Protein 6C2U (pdb70)

Secondary structure (DSSP, 8-state):
--EEEEEE--TT--SHHHHHHHHHHHHH-TTSEEEEESSHHHHHHHHHHHHHHT-SEEEEES-SSSGGGHHHHHHHHHHHHHT-EEEEE--SSSHHHHHHHHHHHHHHHH-SS--

Nearest PDB structures (foldseek):
  6c2v-assembly1_A  TM=7.801E-01  e=5.031E-16  synthetic construct
  2xwp-assembly1_A  TM=4.514E-01  e=2.045E-01  Salmonella enterica subsp. enterica serovar Typhimurium
  8fvd-assembly1_A-2  TM=4.768E-01  e=1.311E+00  Escherichia coli
  8fve-assembly1_A  TM=5.517E-01  e=2.828E+00  Escherichia coli
  8fve-assembly1_B-2  TM=4.401E-01  e=1.694E+00  Escherichia coli

Sequence (115 aa):
MRVIVVIVGPSGAGKTTLDELARKAKEEVPDAEIRTVTTKEDAKRVAEEAERRNADIVVIVGPSGSGKSTLAKIVKKIIARAGAKTIEVTTEEELRKAVAKARGSWSLEHHHHHHMRVIVVIVGPSGAGKTTLDELARKAKEEVPDAEIRTVTTKEDAKRVAEEAERRNADIVVIVGPSGSGKSTLAKIVKKIIARAGAKTIEVTTEEELRKAVAKARGSWSLEHHHHHHMRVIVVIVGPSGAGKTTLDELARKAKEEVPDAEIRTVTTKEDAKRVAEEAERRNADIVVIVGPSGSGKSTLAKIVKKIIARAGAKTIEVTTEEELRKAVAKARGSWSLEHHHHHHMRVIVVIVGPSGAGKTTLDELARKAKEEVPDAEIRTVTTKEDAKRVAEEAERRNADIVVIVGPSGSGKSTLAKIVKKIIARAGAKTIEVTTEEELRKAVAKARGSWSLEHHHHHHMRVIVVIVGPSGAGKTTLDELARKAKEEVPDAEIRTVTTKEDAKRVAEEAERRNADIVVIVGPSGSGKSTLAKIVKKIIARAGAKTIEVTTEEELRKAVAKARGSWSLEHHHHHHMRVIVVIVGPSGAGKTTLDELARKAKEEVPDAEIRTVTTKEDAKRVAEEAERRNADIVVIVGPSGSGKSTLAKIVKKIIARAGAKTIEVTTEEELRKAVAKARGSWSLEHHHHHHMRVIVVIVGPSGAGKTTLDELARKAKEEVPDAEIRTVTTKEDAKRVAEEAERRNADIVVIVGPSGSGKSTLAKIVKKIIARAGAKTIEVTTEEELRKAVAKARGSWSLEHHHHHHMRVIVVIVGPSGAGKTTLDELARKAKEEVPDAEIRTVTTKEDAKRVAEEAERRNADIVVIVGPSGSGKSTLAKIVKKIIARAGAKTIEVTTEEELRKAVAKARGSWSLEHHHHHHMRVIVVIVGPSGAGKTTLDELARKAKEEVPDAEIRTVTTKEDAKRVAEEAERRNADIVVIVGPSGSGKSTLAKIVKKIIARAGAKTIEVTTEEELRKAVAKARGSWSLEHHHHHHMRVIVVIVGPSGAGKTTLDELARKAKEEVPDAEIRTVTTKEDAKRVAEEAERRNADIVVIVGPSGSGKSTLAKIVKKIIARAGAKTIEVTTEEELRKAVAKARGSWSLEHHHHHHMRVIVVIVGPSGAGKTTLDELARKAKEEVPDAEIRTVTTKEDAKRVAEEAERRNADIVVIVGPSGSGKSTLAKIVKKIIARAGAKTIEVTTEEELRKAVAKARGSWSLEHHHHHHMRVIVVIVGPSGAGKTTLDELARKAKEEVPDAEIRTVTTKEDAKRVAEEAERRNADIVVIVGPSGSGKSTLAKIVKKIIARAGAKTIEVTTEEELRKAVAKARGSWSLEHHHHHHMRVIVVIVGPSGAGKTTLDELARKAKEEVPDAEIRTVTTKEDAKRVAEEAERRNADIVVIVGPSGSGKSTLAKIVKKIIARAGAKTIEVTTEEELRKAVAKARGSWSLEHHHHHHMRVIVVIVGPSGAGKTTLDELARKAKEEVPDAEIRTVTTKEDAKRVAEEAERRNADIVVIVGPSGSGKSTLAKIVKKIIARAGAKTIEVTTEEELRKAVAKARGSWSLEHHHHHHMRVIVVIVGPSGAGKTTLDELARKAKEEVPDAEIRTVTTKEDAKRVAEEAERRNADIVVIVGPSGSGKSTLAKIVKKIIARAGAKTIEVTTEEELRKAVAKARGSWSLEHHHHHHMRVIVVIVGPSGAGKTTLDELARKAKEEVPDAEIRTVTTKEDAKRVAEEAERRNADIVVIVGPSGSGKSTLAKIVKKIIARAGAKTIEVTTEEELRKAVAKARGSWSLEHHHHHHMRVIVVIVGPSGAGKTTLDELARKAKEEVPDAEIRTVTTKEDAKRVAEEAERRNADIVVIVGPSGSGKSTLAKIVKKIIARAGAKTIEVTTEEELRKAVAKARGSWSLEHHHHHHMRVIVVIVGPSGAGKTTLDELARKAKEEVPDAEIRTVTTKEDAKRVAEEAERRNADIVVIVGPSGSGKSTLAKIVKKIIARAGAKTIEVTTEEELRKAVAKARGSWSLEHHHHHHMRVIVVIVGPSGAGKTTLDELARKAKEEVPDAEIRTVTTKEDAKRVAEEAERRNADIVVIVGPSGSGKSTLAKIVKKIIARAGAKTIEVTTEEELRKAVAKARGSWSLEHHHHHHMRVIVVIVGPSGAGKTTLDELARKAKEEVPDAEIRTVTTKEDAKRVAEEAERRNADIVVIVGPSGSGKSTLAKIVKKIIARAGAKTIEVTTEEELRKAVAKARGSWSLEHHHHHH

Foldseek 3Di:
DAEAEEEQQELPDDPVRQVVVQVVVCVLPVRYHYYYDPDLVSLVVVLVVCLVVPHLFYEYEDDPDPPRCNSVVSSCVSVVVSVHHYYYCDDPPCNNVSVVCRVVVSVQVVVVVHD

Radius of gyration: 13.37 Å; Cα contacts (8 Å, |Δi|>4): 188; chains: 1; bounding box: 47×24×28 Å

Structure (mmCIF, N/CA/C/O backbone):
data_6C2U
#
_entry.id   6C2U
#
loop_
_atom_site.group_PDB
_atom_site.id
_atom_site.type_symbol
_atom_site.label_atom_id
_atom_site.label_alt_id
_atom_site.label_comp_id
_atom_site.label_asym_id
_atom_site.label_entity_id
_atom_site.label_seq_id
_atom_site.pdbx_PDB_ins_code
_atom_site.Cartn_x
_atom_site.Cartn_y
_atom_site.Cartn_z
_atom_site.occupancy
_atom_site.B_iso_or_equiv
_atom_site.auth_seq_id
_atom_site.auth_comp_id
_atom_site.auth_asym_id
_atom_site.auth_atom_id
_atom_site.pdbx_PDB_model_num
ATOM 1 N N . MET A 1 1 ? 1.004 -0.664 0.337 1.00 0.00 1 MET A N 1
ATOM 2 C CA . MET A 1 1 ? 1.756 -0.597 -0.949 1.00 0.00 1 MET A CA 1
ATOM 3 C C . MET A 1 1 ? 3.219 -1.005 -0.752 1.00 0.00 1 MET A C 1
ATOM 4 O O . MET A 1 1 ? 3.756 -0.859 0.344 1.00 0.00 1 MET A O 1
ATOM 20 N N . ARG A 1 2 ? 3.875 -1.551 -1.787 1.00 0.00 2 ARG A N 1
ATOM 21 C CA . ARG A 1 2 ? 5.251 -2.081 -1.703 1.00 0.00 2 ARG A CA 1
ATOM 22 C C . ARG A 1 2 ? 6.349 -1.009 -1.748 1.00 0.00 2 ARG A C 1
ATOM 23 O O . ARG A 1 2 ? 6.343 -0.133 -2.618 1.00 0.00 2 ARG A O 1
ATOM 44 N N . VAL A 1 3 ? 7.327 -1.137 -0.850 1.00 0.00 3 VAL A N 1
ATOM 45 C CA . VAL A 1 3 ? 8.396 -0.140 -0.619 1.00 0.00 3 VAL A CA 1
ATOM 46 C C . VAL A 1 3 ? 9.776 -0.806 -0.641 1.00 0.00 3 VAL A C 1
ATOM 47 O O . VAL A 1 3 ? 9.988 -1.835 0.011 1.00 0.00 3 VAL A O 1
ATOM 60 N N . ILE A 1 4 ? 10.724 -0.240 -1.399 1.00 0.00 4 ILE A N 1
ATOM 61 C CA . ILE A 1 4 ? 12.079 -0.787 -1.582 1.00 0.00 4 ILE A CA 1
ATOM 62 C C . ILE A 1 4 ? 13.121 0.330 -1.497 1.00 0.00 4 ILE A C 1
ATOM 63 O O . ILE A 1 4 ? 12.999 1.375 -2.129 1.00 0.00 4 ILE A O 1
ATOM 79 N N . VAL A 1 5 ? 14.156 0.090 -0.702 1.00 0.00 5 VAL A N 1
ATOM 80 C CA . VAL A 1 5 ? 15.283 1.004 -0.458 1.00 0.00 5 VAL A CA 1
ATOM 81 C C . VAL A 1 5 ? 16.536 0.508 -1.177 1.00 0.00 5 VAL A C 1
ATOM 82 O O . VAL A 1 5 ? 16.828 -0.686 -1.133 1.00 0.00 5 VAL A O 1
ATOM 95 N N . VAL A 1 6 ? 17.316 1.404 -1.792 1.00 0.00 6 VAL A N 1
ATOM 96 C CA . VAL A 1 6 ? 18.518 1.004 -2.556 1.00 0.00 6 VAL A CA 1
ATOM 97 C C . VAL A 1 6 ? 19.742 1.834 -2.180 1.00 0.00 6 VAL A C 1
ATOM 98 O O . VAL A 1 6 ? 19.813 3.022 -2.481 1.00 0.00 6 VAL A O 1
ATOM 111 N N . ILE A 1 7 ? 20.712 1.213 -1.512 1.00 0.00 7 ILE A N 1
ATOM 112 C CA . ILE A 1 7 ? 21.958 1.866 -1.095 1.00 0.00 7 ILE A CA 1
ATOM 113 C C . ILE A 1 7 ? 22.936 2.014 -2.262 1.00 0.00 7 ILE A C 1
ATOM 114 O O . ILE A 1 7 ? 23.271 1.041 -2.949 1.00 0.00 7 ILE A O 1
ATOM 130 N N . VAL A 1 8 ? 23.450 3.242 -2.405 1.00 0.00 8 VAL A N 1
ATOM 131 C CA . VAL A 1 8 ? 24.568 3.604 -3.290 1.00 0.00 8 VAL A CA 1
ATOM 132 C C . VAL A 1 8 ? 25.877 3.275 -2.562 1.00 0.00 8 VAL A C 1
ATOM 133 O O . VAL A 1 8 ? 26.493 4.120 -1.909 1.00 0.00 8 VAL A O 1
ATOM 146 N N . GLY A 1 9 ? 26.264 1.998 -2.621 1.00 0.00 9 GLY A N 1
ATOM 147 C CA . GLY A 1 9 ? 27.523 1.483 -2.093 1.00 0.00 9 GLY A CA 1
ATOM 148 C C . GLY A 1 9 ? 28.741 2.136 -2.758 1.00 0.00 9 GLY A C 1
ATOM 149 O O . GLY A 1 9 ? 28.737 2.355 -3.976 1.00 0.00 9 GLY A O 1
ATOM 153 N N . PRO A 1 10 ? 29.790 2.439 -1.981 1.00 0.00 10 PRO A N 1
ATOM 154 C CA . PRO A 1 10 ? 30.973 3.091 -2.505 1.00 0.00 10 PRO A CA 1
ATOM 155 C C . PRO A 1 10 ? 31.823 2.168 -3.392 1.00 0.00 10 PRO A C 1
ATOM 156 O O . PRO A 1 10 ? 31.762 0.941 -3.310 1.00 0.00 10 PRO A O 1
ATOM 167 N N . SER A 1 11 ? 32.688 2.778 -4.197 1.00 0.00 11 SER A N 1
ATOM 168 C CA . SER A 1 11 ? 33.664 2.094 -5.068 1.00 0.00 11 SER A CA 1
ATOM 169 C C . SER A 1 11 ? 34.729 1.281 -4.303 1.00 0.00 11 SER A C 1
ATOM 170 O O . SER A 1 11 ? 35.328 0.359 -4.864 1.00 0.00 11 SER A O 1
ATOM 178 N N . GLY A 1 12 ? 34.950 1.603 -3.022 1.00 0.00 12 GLY A N 1
ATOM 179 C CA . GLY A 1 12 ? 35.852 0.900 -2.093 1.00 0.00 12 GLY A CA 1
ATOM 180 C C . GLY A 1 12 ? 35.133 -0.005 -1.082 1.00 0.00 12 GLY A C 1
ATOM 181 O O . GLY A 1 12 ? 35.742 -0.408 -0.090 1.00 0.00 12 GLY A O 1
ATOM 185 N N . ALA A 1 13 ? 33.847 -0.301 -1.306 1.00 0.00 13 ALA A N 1
ATOM 186 C CA . ALA A 1 13 ? 33.051 -1.246 -0.517 1.00 0.00 13 ALA A CA 1
ATOM 187 C C . ALA A 1 13 ? 33.492 -2.717 -0.681 1.00 0.00 13 ALA A C 1
ATOM 188 O O . ALA A 1 13 ? 34.500 -3.023 -1.322 1.00 0.00 13 ALA A O 1
ATOM 195 N N . GLY A 1 14 ? 32.684 -3.641 -0.148 1.00 0.00 14 GLY A N 1
ATOM 196 C CA . GLY A 1 14 ? 32.873 -5.075 -0.415 1.00 0.00 14 GLY A CA 1
ATOM 197 C C . GLY A 1 14 ? 31.647 -5.915 -0.082 1.00 0.00 14 GLY A C 1
ATOM 198 O O . GLY A 1 14 ? 30.963 -6.432 -0.968 1.00 0.00 14 GLY A O 1
ATOM 202 N N . LYS A 1 15 ? 31.352 -5.986 1.215 1.00 0.00 15 LYS A N 1
ATOM 203 C CA . LYS A 1 15 ? 30.137 -6.592 1.780 1.00 0.00 15 LYS A CA 1
ATOM 204 C C . LYS A 1 15 ? 29.748 -5.883 3.069 1.00 0.00 15 LYS A C 1
ATOM 205 O O . LYS A 1 15 ? 28.628 -5.404 3.178 1.00 0.00 15 LYS A O 1
ATOM 224 N N . THR A 1 16 ? 30.691 -5.733 3.996 1.00 0.00 16 THR A N 1
ATOM 225 C CA . THR A 1 16 ? 30.473 -5.108 5.313 1.00 0.00 16 THR A CA 1
ATOM 226 C C . THR A 1 16 ? 29.981 -3.669 5.224 1.00 0.00 16 THR A C 1
ATOM 227 O O . THR A 1 16 ? 29.066 -3.297 5.956 1.00 0.00 16 THR A O 1
ATOM 238 N N . THR A 1 17 ? 30.518 -2.864 4.307 1.00 0.00 17 THR A N 1
ATOM 239 C CA . THR A 1 17 ? 30.089 -1.473 4.095 1.00 0.00 17 THR A CA 1
ATOM 240 C C . THR A 1 17 ? 28.643 -1.415 3.604 1.00 0.00 17 THR A C 1
ATOM 241 O O . THR A 1 17 ? 27.789 -0.765 4.213 1.00 0.00 17 THR A O 1
ATOM 252 N N . LEU A 1 18 ? 28.363 -2.154 2.527 1.00 0.00 18 LEU A N 1
ATOM 253 C CA . LEU A 1 18 ? 27.044 -2.267 1.923 1.00 0.00 18 LEU A CA 1
ATOM 254 C C . LEU A 1 18 ? 26.016 -2.761 2.954 1.00 0.00 18 LEU A C 1
ATOM 255 O O . LEU A 1 18 ? 24.926 -2.206 3.068 1.00 0.00 18 LEU A O 1
ATOM 271 N N . ASP A 1 19 ? 26.399 -3.776 3.734 1.00 0.00 19 ASP A N 1
ATOM 272 C CA . ASP A 1 19 ? 25.580 -4.369 4.792 1.00 0.00 19 ASP A CA 1
ATOM 273 C C . ASP A 1 19 ? 25.274 -3.356 5.890 1.00 0.00 19 ASP A C 1
ATOM 274 O O . ASP A 1 19 ? 24.116 -3.176 6.231 1.00 0.00 19 ASP A O 1
ATOM 283 N N . GLU A 1 20 ? 26.277 -2.657 6.417 1.00 0.00 20 GLU A N 1
ATOM 284 C CA . GLU A 1 20 ? 26.061 -1.632 7.439 1.00 0.00 20 GLU A CA 1
ATOM 285 C C . GLU A 1 20 ? 25.106 -0.519 6.965 1.00 0.00 20 GLU A C 1
ATOM 286 O O . GLU A 1 20 ? 24.166 -0.168 7.685 1.00 0.00 20 GLU A O 1
ATOM 298 N N . LEU A 1 21 ? 25.294 -0.000 5.745 1.00 0.00 21 LEU A N 1
ATOM 299 C CA . LEU A 1 21 ? 24.358 0.968 5.156 1.00 0.00 21 LEU A CA 1
ATOM 300 C C . LEU A 1 21 ? 22.934 0.383 5.016 1.00 0.00 21 LEU A C 1
ATOM 301 O O . LEU A 1 21 ? 21.955 1.050 5.367 1.00 0.00 21 LEU A O 1
ATOM 317 N N . ALA A 1 22 ? 22.809 -0.875 4.573 1.00 0.00 22 ALA A N 1
ATOM 318 C CA . ALA A 1 22 ? 21.530 -1.583 4.511 1.00 0.00 22 ALA A CA 1
ATOM 319 C C . ALA A 1 22 ? 20.877 -1.761 5.899 1.00 0.00 22 ALA A C 1
ATOM 320 O O . ALA A 1 22 ? 19.678 -1.538 6.055 1.00 0.00 22 ALA A O 1
ATOM 327 N N . ARG A 1 23 ? 21.655 -2.113 6.935 1.00 0.00 23 ARG A N 1
ATOM 328 C CA . ARG A 1 23 ? 21.202 -2.301 8.329 1.00 0.00 23 ARG A CA 1
ATOM 329 C C . ARG A 1 23 ? 20.636 -1.003 8.903 1.00 0.00 23 ARG A C 1
ATOM 330 O O . ARG A 1 23 ? 19.543 -1.015 9.468 1.00 0.00 23 ARG A O 1
ATOM 351 N N . LYS A 1 24 ? 21.336 0.118 8.680 1.00 0.00 24 LYS A N 1
ATOM 352 C CA . LYS A 1 24 ? 20.879 1.470 9.044 1.00 0.00 24 LYS A CA 1
ATOM 353 C C . LYS A 1 24 ? 19.560 1.816 8.349 1.00 0.00 24 LYS A C 1
ATOM 354 O O . LYS A 1 24 ? 18.563 2.096 9.018 1.00 0.00 24 LYS A O 1
ATOM 373 N N . ALA A 1 25 ? 19.512 1.688 7.020 1.00 0.00 25 ALA A N 1
ATOM 374 C CA . ALA A 1 25 ? 18.261 1.870 6.277 1.00 0.00 25 ALA A CA 1
ATOM 375 C C . ALA A 1 25 ? 17.123 1.004 6.840 1.00 0.00 25 ALA A C 1
ATOM 376 O O . ALA A 1 25 ? 16.040 1.525 7.063 1.00 0.00 25 ALA A O 1
ATOM 383 N N . LYS A 1 26 ? 17.339 -0.277 7.160 1.00 0.00 26 LYS A N 1
ATOM 384 C CA . LYS A 1 26 ? 16.266 -1.137 7.678 1.00 0.00 26 LYS A CA 1
ATOM 385 C C . LYS A 1 26 ? 15.808 -0.739 9.075 1.00 0.00 26 LYS A C 1
ATOM 386 O O . LYS A 1 26 ? 14.618 -0.802 9.350 1.00 0.00 26 LYS A O 1
ATOM 405 N N . GLU A 1 27 ? 16.703 -0.267 9.938 1.00 0.00 27 GLU A N 1
ATOM 406 C CA . GLU A 1 27 ? 16.314 0.333 11.216 1.00 0.00 27 GLU A CA 1
ATOM 407 C C . GLU A 1 27 ? 15.428 1.580 11.020 1.00 0.00 27 GLU A C 1
ATOM 408 O O . GLU A 1 27 ? 14.479 1.785 11.780 1.00 0.00 27 GLU A O 1
ATOM 420 N N . GLU A 1 28 ? 15.706 2.404 9.998 1.00 0.00 28 GLU A N 1
ATOM 421 C CA . GLU A 1 28 ? 14.899 3.613 9.728 1.00 0.00 28 GLU A CA 1
ATOM 422 C C . GLU A 1 28 ? 13.605 3.333 9.002 1.00 0.00 28 GLU A C 1
ATOM 423 O O . GLU A 1 28 ? 12.615 4.042 9.220 1.00 0.00 28 GLU A O 1
ATOM 435 N N . VAL A 1 29 ? 13.622 2.313 8.145 1.00 0.00 29 VAL A N 1
ATOM 436 C CA . VAL A 1 29 ? 12.505 1.993 7.258 1.00 0.00 29 VAL A CA 1
ATOM 437 C C . VAL A 1 29 ? 12.221 0.481 7.186 1.00 0.00 29 VAL A C 1
ATOM 438 O O . VAL A 1 29 ? 12.330 -0.138 6.123 1.00 0.00 29 VAL A O 1
ATOM 451 N N . PRO A 1 30 ? 11.842 -0.143 8.317 1.00 0.00 30 PRO A N 1
ATOM 452 C CA . PRO A 1 30 ? 11.613 -1.585 8.453 1.00 0.00 30 PRO A CA 1
ATOM 453 C C . PRO A 1 30 ? 10.397 -2.131 7.692 1.00 0.00 30 PRO A C 1
ATOM 454 O O . PRO A 1 30 ? 10.157 -3.339 7.674 1.00 0.00 30 PRO A O 1
ATOM 465 N N . ASP A 1 31 ? 9.640 -1.246 7.048 1.00 0.00 31 ASP A N 1
ATOM 466 C CA . ASP A 1 31 ? 8.500 -1.571 6.194 1.00 0.00 31 ASP A CA 1
ATOM 467 C C . ASP A 1 31 ? 8.928 -1.801 4.730 1.00 0.00 31 ASP A C 1
ATOM 468 O O . ASP A 1 31 ? 8.104 -2.195 3.902 1.00 0.00 31 ASP A O 1
ATOM 477 N N . ALA A 1 32 ? 10.214 -1.581 4.414 1.00 0.00 32 ALA A N 1
ATOM 478 C CA . ALA A 1 32 ? 10.753 -1.673 3.055 1.00 0.00 32 ALA A CA 1
ATOM 479 C C . ALA A 1 32 ? 11.850 -2.746 2.897 1.00 0.00 32 ALA A C 1
ATOM 480 O O . ALA A 1 32 ? 12.562 -3.073 3.855 1.00 0.00 32 ALA A O 1
ATOM 487 N N . GLU A 1 33 ? 12.002 -3.302 1.689 1.00 0.00 33 GLU A N 1
ATOM 488 C CA . GLU A 1 33 ? 13.135 -4.201 1.385 1.00 0.00 33 GLU A CA 1
ATOM 489 C C . GLU A 1 33 ? 14.390 -3.386 1.096 1.00 0.00 33 GLU A C 1
ATOM 490 O O . GLU A 1 33 ? 14.377 -2.538 0.208 1.00 0.00 33 GLU A O 1
ATOM 502 N N . ILE A 1 34 ? 15.487 -3.655 1.795 1.00 0.00 34 ILE A N 1
ATOM 503 C CA . ILE A 1 34 ? 16.737 -2.930 1.601 1.00 0.00 34 ILE A CA 1
ATOM 504 C C . ILE A 1 34 ? 17.709 -3.711 0.730 1.00 0.00 34 ILE A C 1
ATOM 505 O O . ILE A 1 34 ? 17.997 -4.885 0.993 1.00 0.00 34 ILE A O 1
ATOM 521 N N . ARG A 1 35 ? 18.221 -3.043 -0.307 1.00 0.00 35 ARG A N 1
ATOM 522 C CA . ARG A 1 35 ? 19.114 -3.592 -1.324 1.00 0.00 35 ARG A CA 1
ATOM 523 C C . ARG A 1 35 ? 20.401 -2.750 -1.407 1.00 0.00 35 ARG A C 1
ATOM 524 O O . ARG A 1 35 ? 20.426 -1.612 -0.934 1.00 0.00 35 ARG A O 1
ATOM 545 N N . THR A 1 36 ? 21.448 -3.255 -2.065 1.00 0.00 36 THR A N 1
ATOM 546 C CA . THR A 1 36 ? 22.757 -2.562 -2.219 1.00 0.00 36 THR A CA 1
ATOM 547 C C . THR A 1 36 ? 23.304 -2.673 -3.649 1.00 0.00 36 THR A C 1
ATOM 548 O O . THR A 1 36 ? 23.117 -3.687 -4.325 1.00 0.00 36 THR A O 1
ATOM 559 N N . VAL A 1 37 ? 23.986 -1.620 -4.112 1.00 0.00 37 VAL A N 1
ATOM 560 C CA . VAL A 1 37 ? 24.560 -1.499 -5.458 1.00 0.00 37 VAL A CA 1
ATOM 561 C C . VAL A 1 37 ? 25.869 -0.724 -5.384 1.00 0.00 37 VAL A C 1
ATOM 562 O O . VAL A 1 37 ? 25.925 0.300 -4.719 1.00 0.00 37 VAL A O 1
ATOM 575 N N . THR A 1 38 ? 26.883 -1.143 -6.134 1.00 0.00 38 THR A N 1
ATOM 576 C CA . THR A 1 38 ? 28.184 -0.445 -6.241 1.00 0.00 38 THR A CA 1
ATOM 577 C C . THR A 1 38 ? 28.555 -0.098 -7.680 1.00 0.00 38 THR A C 1
ATOM 578 O O . THR A 1 38 ? 29.590 0.522 -7.934 1.00 0.00 38 THR A O 1
ATOM 589 N N . THR A 1 39 ? 27.703 -0.476 -8.630 1.00 0.00 39 THR A N 1
ATOM 590 C CA . THR A 1 39 ? 27.972 -0.419 -10.078 1.00 0.00 39 THR A CA 1
ATOM 591 C C . THR A 1 39 ? 26.683 -0.364 -10.910 1.00 0.00 39 THR A C 1
ATOM 592 O O . THR A 1 39 ? 25.618 -0.785 -10.456 1.00 0.00 39 THR A O 1
ATOM 603 N N . LYS A 1 40 ? 26.780 0.096 -12.165 1.00 0.00 40 LYS A N 1
ATOM 604 C CA . LYS A 1 40 ? 25.678 0.149 -13.161 1.00 0.00 40 LYS A CA 1
ATOM 605 C C . LYS A 1 40 ? 24.909 -1.167 -13.320 1.00 0.00 40 LYS A C 1
ATOM 606 O O . LYS A 1 40 ? 23.689 -1.190 -13.508 1.00 0.00 40 LYS A O 1
ATOM 625 N N . GLU A 1 41 ? 25.633 -2.269 -13.213 1.00 0.00 41 GLU A N 1
ATOM 626 C CA . GLU A 1 41 ? 25.096 -3.623 -13.270 1.00 0.00 41 GLU A CA 1
ATOM 627 C C . GLU A 1 41 ? 24.223 -3.978 -12.060 1.00 0.00 41 GLU A C 1
ATOM 628 O O . GLU A 1 41 ? 23.108 -4.450 -12.255 1.00 0.00 41 GLU A O 1
ATOM 640 N N . ASP A 1 42 ? 24.657 -3.709 -10.822 1.00 0.00 42 ASP A N 1
ATOM 641 C CA . ASP A 1 42 ? 23.854 -3.942 -9.633 1.00 0.00 42 ASP A CA 1
ATOM 642 C C . ASP A 1 42 ? 22.667 -2.961 -9.609 1.00 0.00 42 ASP A C 1
ATOM 643 O O . ASP A 1 42 ? 21.573 -3.335 -9.193 1.00 0.00 42 ASP A O 1
ATOM 652 N N . ALA A 1 43 ? 22.842 -1.744 -10.139 1.00 0.00 43 ALA A N 1
ATOM 653 C CA . ALA A 1 43 ? 21.784 -0.747 -10.298 1.00 0.00 43 ALA A CA 1
ATOM 654 C C . ALA A 1 43 ? 20.635 -1.300 -11.148 1.00 0.00 43 ALA A C 1
ATOM 655 O O . ALA A 1 43 ? 19.501 -1.406 -10.665 1.00 0.00 43 ALA A O 1
ATOM 662 N N . LYS A 1 44 ? 20.933 -1.726 -12.387 1.00 0.00 44 LYS A N 1
ATOM 663 C CA . LYS A 1 44 ? 19.956 -2.412 -13.213 1.00 0.00 44 LYS A CA 1
ATOM 664 C C . LYS A 1 44 ? 19.390 -3.655 -12.537 1.00 0.00 44 LYS A C 1
ATOM 665 O O . LYS A 1 44 ? 18.171 -3.698 -12.431 1.00 0.00 44 LYS A O 1
ATOM 684 N N . ARG A 1 45 ? 20.206 -4.593 -12.022 1.00 0.00 45 ARG A N 1
ATOM 685 C CA . ARG A 1 45 ? 19.724 -5.810 -11.349 1.00 0.00 45 ARG A CA 1
ATOM 686 C C . ARG A 1 45 ? 18.709 -5.515 -10.259 1.00 0.00 45 ARG A C 1
ATOM 687 O O . ARG A 1 45 ? 17.604 -6.040 -10.311 1.00 0.00 45 ARG A O 1
ATOM 708 N N . VAL A 1 46 ? 19.060 -4.662 -9.295 1.00 0.00 46 VAL A N 1
ATOM 709 C CA . VAL A 1 46 ? 18.170 -4.267 -8.194 1.00 0.00 46 VAL A CA 1
ATOM 710 C C . VAL A 1 46 ? 16.894 -3.625 -8.726 1.00 0.00 46 VAL A C 1
ATOM 711 O O . VAL A 1 46 ? 15.817 -3.925 -8.214 1.00 0.00 46 VAL A O 1
ATOM 724 N N . ALA A 1 47 ? 16.978 -2.780 -9.755 1.00 0.00 47 ALA A N 1
ATOM 725 C CA . ALA A 1 47 ? 15.782 -2.165 -10.297 1.00 0.00 47 ALA A CA 1
ATOM 726 C C . ALA A 1 47 ? 14.878 -3.159 -11.029 1.00 0.00 47 ALA A C 1
ATOM 727 O O . ALA A 1 47 ? 13.720 -3.338 -10.663 1.00 0.00 47 ALA A O 1
ATOM 734 N N . GLU A 1 48 ? 15.400 -3.867 -12.022 1.00 0.00 48 GLU A N 1
ATOM 735 C CA . GLU A 1 48 ? 14.627 -4.918 -12.707 1.00 0.00 48 GLU A CA 1
ATOM 736 C C . GLU A 1 48 ? 14.104 -6.035 -11.760 1.00 0.00 48 GLU A C 1
ATOM 737 O O . GLU A 1 48 ? 13.083 -6.657 -12.046 1.00 0.00 48 GLU A O 1
ATOM 749 N N . GLU A 1 49 ? 14.753 -6.266 -10.618 1.00 0.00 49 GLU A N 1
ATOM 750 C CA . GLU A 1 49 ? 14.274 -7.131 -9.525 1.00 0.00 49 GLU A CA 1
ATOM 751 C C . GLU A 1 49 ? 13.084 -6.517 -8.769 1.00 0.00 49 GLU A C 1
ATOM 752 O O . GLU A 1 49 ? 12.080 -7.197 -8.522 1.00 0.00 49 GLU A O 1
ATOM 764 N N . ALA A 1 50 ? 13.170 -5.231 -8.420 1.00 0.00 50 ALA A N 1
ATOM 765 C CA . ALA A 1 50 ? 12.076 -4.463 -7.832 1.00 0.00 50 ALA A CA 1
ATOM 766 C C . ALA A 1 50 ? 10.854 -4.370 -8.765 1.00 0.00 50 ALA A C 1
ATOM 767 O O . ALA A 1 50 ? 9.724 -4.339 -8.280 1.00 0.00 50 ALA A O 1
ATOM 774 N N . GLU A 1 51 ? 11.048 -4.406 -10.089 1.00 0.00 51 GLU A N 1
ATOM 775 C CA . GLU A 1 51 ? 9.916 -4.532 -11.011 1.00 0.00 51 GLU A CA 1
ATOM 776 C C . GLU A 1 51 ? 9.178 -5.872 -10.823 1.00 0.00 51 GLU A C 1
ATOM 777 O O . GLU A 1 51 ? 7.944 -5.894 -10.822 1.00 0.00 51 GLU A O 1
ATOM 789 N N . ARG A 1 52 ? 9.908 -6.986 -10.633 1.00 0.00 52 ARG A N 1
ATOM 790 C CA . ARG A 1 52 ? 9.319 -8.347 -10.595 1.00 0.00 52 ARG A CA 1
ATOM 791 C C . ARG A 1 52 ? 8.376 -8.531 -9.403 1.00 0.00 52 ARG A C 1
ATOM 792 O O . ARG A 1 52 ? 7.273 -9.059 -9.543 1.00 0.00 52 ARG A O 1
ATOM 813 N N . ARG A 1 53 ? 8.818 -8.052 -8.235 1.00 0.00 53 ARG A N 1
ATOM 814 C CA . ARG A 1 53 ? 8.048 -8.008 -6.975 1.00 0.00 53 ARG A CA 1
ATOM 815 C C . ARG A 1 53 ? 7.090 -6.823 -6.863 1.00 0.00 53 ARG A C 1
ATOM 816 O O . ARG A 1 53 ? 6.250 -6.821 -5.971 1.00 0.00 53 ARG A O 1
ATOM 837 N N . ASN A 1 54 ? 7.175 -5.855 -7.779 1.00 0.00 54 ASN A N 1
ATOM 838 C CA . ASN A 1 54 ? 6.283 -4.700 -7.893 1.00 0.00 54 ASN A CA 1
ATOM 839 C C . ASN A 1 54 ? 6.484 -3.662 -6.771 1.00 0.00 54 ASN A C 1
ATOM 840 O O . ASN A 1 54 ? 5.661 -3.500 -5.870 1.00 0.00 54 ASN A O 1
ATOM 851 N N . ALA A 1 55 ? 7.612 -2.961 -6.815 1.00 0.00 55 ALA A N 1
ATOM 852 C CA . ALA A 1 55 ? 7.909 -1.869 -5.901 1.00 0.00 55 ALA A CA 1
ATOM 853 C C . ALA A 1 55 ? 7.066 -0.650 -6.268 1.00 0.00 55 ALA A C 1
ATOM 854 O O . ALA A 1 55 ? 7.384 0.076 -7.210 1.00 0.00 55 ALA A O 1
ATOM 861 N N . ASP A 1 56 ? 5.965 -0.450 -5.545 1.00 0.00 56 ASP A N 1
ATOM 862 C CA . ASP A 1 56 ? 5.114 0.724 -5.731 1.00 0.00 56 ASP A CA 1
ATOM 863 C C . ASP A 1 56 ? 5.887 2.036 -5.503 1.00 0.00 56 ASP A C 1
ATOM 864 O O . ASP A 1 56 ? 5.612 3.053 -6.148 1.00 0.00 56 ASP A O 1
ATOM 873 N N . ILE A 1 57 ? 6.879 1.984 -4.611 1.00 0.00 57 ILE A N 1
ATOM 874 C CA . ILE A 1 57 ? 7.753 3.104 -4.267 1.00 0.00 57 ILE A CA 1
ATOM 875 C C . ILE A 1 57 ? 9.183 2.631 -4.010 1.00 0.00 57 ILE A C 1
ATOM 876 O O . ILE A 1 57 ? 9.421 1.702 -3.235 1.00 0.00 57 ILE A O 1
ATOM 892 N N . VAL A 1 58 ? 10.137 3.301 -4.652 1.00 0.00 58 VAL A N 1
ATOM 893 C CA . VAL A 1 58 ? 11.576 3.040 -4.569 1.00 0.00 58 VAL A CA 1
ATOM 894 C C . VAL A 1 58 ? 12.363 4.271 -4.143 1.00 0.00 58 VAL A C 1
ATOM 895 O O . VAL A 1 58 ? 12.306 5.338 -4.764 1.00 0.00 58 VAL A O 1
ATOM 908 N N . VAL A 1 59 ? 13.122 4.110 -3.061 1.00 0.00 59 VAL A N 1
ATOM 909 C CA . VAL A 1 59 ? 13.847 5.188 -2.390 1.00 0.00 59 VAL A CA 1
ATOM 910 C C . VAL A 1 59 ? 15.344 4.872 -2.354 1.00 0.00 59 VAL A C 1
ATOM 911 O O . VAL A 1 59 ? 15.837 4.011 -1.625 1.00 0.00 59 VAL A O 1
ATOM 924 N N . ILE A 1 60 ? 16.076 5.516 -3.253 1.00 0.00 60 ILE A N 1
ATOM 925 C CA . ILE A 1 60 ? 17.520 5.352 -3.382 1.00 0.00 60 ILE A CA 1
ATOM 926 C C . ILE A 1 60 ? 18.214 6.212 -2.318 1.00 0.00 60 ILE A C 1
ATOM 927 O O . ILE A 1 60 ? 17.812 7.350 -2.068 1.00 0.00 60 ILE A O 1
ATOM 943 N N . VAL A 1 61 ? 19.251 5.656 -1.685 1.00 0.00 61 VAL A N 1
ATOM 944 C CA . VAL A 1 61 ? 19.965 6.235 -0.539 1.00 0.00 61 VAL A CA 1
ATOM 945 C C . VAL A 1 61 ? 21.428 6.460 -0.914 1.00 0.00 61 VAL A C 1
ATOM 946 O O . VAL A 1 61 ? 22.258 5.544 -0.893 1.00 0.00 61 VAL A O 1
ATOM 959 N N . GLY A 1 62 ? 21.708 7.692 -1.323 1.00 0.00 62 GLY A N 1
ATOM 960 C CA . GLY A 1 62 ? 23.007 8.204 -1.740 1.00 0.00 62 GLY A CA 1
ATOM 961 C C . GLY A 1 62 ? 22.878 9.562 -2.443 1.00 0.00 62 GLY A C 1
ATOM 962 O O . GLY A 1 62 ? 21.775 10.107 -2.547 1.00 0.00 62 GLY A O 1
ATOM 966 N N . PRO A 1 63 ? 23.999 10.132 -2.909 1.00 0.00 63 PRO A N 1
ATOM 967 C CA . PRO A 1 63 ? 24.053 11.460 -3.514 1.00 0.00 63 PRO A CA 1
ATOM 968 C C . PRO A 1 63 ? 23.568 11.480 -4.978 1.00 0.00 63 PRO A C 1
ATOM 969 O O . PRO A 1 63 ? 23.450 10.445 -5.638 1.00 0.00 63 PRO A O 1
ATOM 980 N N . SER A 1 64 ? 23.365 12.695 -5.492 1.00 0.00 64 SER A N 1
ATOM 981 C CA . SER A 1 64 ? 23.112 12.998 -6.908 1.00 0.00 64 SER A CA 1
ATOM 982 C C . SER A 1 64 ? 23.865 14.288 -7.268 1.00 0.00 64 SER A C 1
ATOM 983 O O . SER A 1 64 ? 23.279 15.336 -7.544 1.00 0.00 64 SER A O 1
ATOM 991 N N . GLY A 1 65 ? 25.196 14.208 -7.157 1.00 0.00 65 GLY A N 1
ATOM 992 C CA . GLY A 1 65 ? 26.104 15.364 -7.205 1.00 0.00 65 GLY A CA 1
ATOM 993 C C . GLY A 1 65 ? 27.518 15.122 -7.761 1.00 0.00 65 GLY A C 1
ATOM 994 O O . GLY A 1 65 ? 28.284 16.082 -7.883 1.00 0.00 65 GLY A O 1
ATOM 998 N N . SER A 1 66 ? 27.859 13.879 -8.125 1.00 0.00 66 SER A N 1
ATOM 999 C CA . SER A 1 66 ? 29.201 13.475 -8.583 1.00 0.00 66 SER A CA 1
ATOM 1000 C C . SER A 1 66 ? 29.123 12.394 -9.667 1.00 0.00 66 SER A C 1
ATOM 1001 O O . SER A 1 66 ? 28.072 11.784 -9.879 1.00 0.00 66 SER A O 1
ATOM 1009 N N . GLY A 1 67 ? 30.255 12.098 -10.319 1.00 0.00 67 GLY A N 1
ATOM 1010 C CA . GLY A 1 67 ? 30.397 10.967 -11.254 1.00 0.00 67 GLY A CA 1
ATOM 1011 C C . GLY A 1 67 ? 29.942 9.615 -10.688 1.00 0.00 67 GLY A C 1
ATOM 1012 O O . GLY A 1 67 ? 29.422 8.769 -11.414 1.00 0.00 67 GLY A O 1
ATOM 1016 N N . LYS A 1 68 ? 30.095 9.436 -9.367 1.00 0.00 68 LYS A N 1
ATOM 1017 C CA . LYS A 1 68 ? 29.701 8.250 -8.590 1.00 0.00 68 LYS A CA 1
ATOM 1018 C C . LYS A 1 68 ? 28.182 8.037 -8.496 1.00 0.00 68 LYS A C 1
ATOM 1019 O O . LYS A 1 68 ? 27.732 6.919 -8.248 1.00 0.00 68 LYS A O 1
ATOM 1038 N N . SER A 1 69 ? 27.384 9.088 -8.696 1.00 0.00 69 SER A N 1
ATOM 1039 C CA . SER A 1 69 ? 25.919 9.061 -8.579 1.00 0.00 69 SER A CA 1
ATOM 1040 C C . SER A 1 69 ? 25.204 8.346 -9.741 1.00 0.00 69 SER A C 1
ATOM 1041 O O . SER A 1 69 ? 23.983 8.213 -9.722 1.00 0.00 69 SER A O 1
ATOM 1049 N N . THR A 1 70 ? 25.923 7.884 -10.771 1.00 0.00 70 THR A N 1
ATOM 1050 C CA . THR A 1 70 ? 25.355 7.138 -11.913 1.00 0.00 70 THR A CA 1
ATOM 1051 C C . THR A 1 70 ? 24.607 5.869 -11.510 1.00 0.00 70 THR A C 1
ATOM 1052 O O . THR A 1 70 ? 23.590 5.546 -12.121 1.00 0.00 70 THR A O 1
ATOM 1063 N N . LEU A 1 71 ? 25.038 5.190 -10.445 1.00 0.00 71 LEU A N 1
ATOM 1064 C CA . LEU A 1 71 ? 24.359 4.041 -9.826 1.00 0.00 71 LEU A CA 1
ATOM 1065 C C . LEU A 1 71 ? 22.886 4.386 -9.545 1.00 0.00 71 LEU A C 1
ATOM 1066 O O . LEU A 1 71 ? 21.958 3.769 -10.075 1.00 0.00 71 LEU A O 1
ATOM 1082 N N . ALA A 1 72 ? 22.678 5.438 -8.752 1.00 0.00 72 ALA A N 1
ATOM 1083 C CA . ALA A 1 72 ? 21.370 5.935 -8.339 1.00 0.00 72 ALA A CA 1
ATOM 1084 C C . ALA A 1 72 ? 20.509 6.382 -9.525 1.00 0.00 72 ALA A C 1
ATOM 1085 O O . ALA A 1 72 ? 19.336 6.007 -9.629 1.00 0.00 72 ALA A O 1
ATOM 1092 N N . LYS A 1 73 ? 21.120 7.117 -10.458 1.00 0.00 73 LYS A N 1
ATOM 1093 C CA . LYS A 1 73 ? 20.482 7.516 -11.717 1.00 0.00 73 LYS A CA 1
ATOM 1094 C C . LYS A 1 73 ? 20.013 6.308 -12.533 1.00 0.00 73 LYS A C 1
ATOM 1095 O O . LYS A 1 73 ? 18.899 6.345 -13.041 1.00 0.00 73 LYS A O 1
ATOM 1114 N N . ILE A 1 74 ? 20.788 5.221 -12.609 1.00 0.00 74 ILE A N 1
ATOM 1115 C CA . ILE A 1 74 ? 20.400 3.997 -13.342 1.00 0.00 74 ILE A CA 1
ATOM 1116 C C . ILE A 1 74 ? 19.259 3.256 -12.634 1.00 0.00 74 ILE A C 1
ATOM 1117 O O . ILE A 1 74 ? 18.308 2.873 -13.308 1.00 0.00 74 ILE A O 1
ATOM 1133 N N . VAL A 1 75 ? 19.264 3.124 -11.298 1.00 0.00 75 VAL A N 1
ATOM 1134 C CA . VAL A 1 75 ? 18.121 2.512 -10.568 1.00 0.00 75 VAL A CA 1
ATOM 1135 C C . VAL A 1 75 ? 16.829 3.280 -10.845 1.00 0.00 75 VAL A C 1
ATOM 1136 O O . VAL A 1 75 ? 15.836 2.713 -11.324 1.00 0.00 75 VAL A O 1
ATOM 1149 N N . LYS A 1 76 ? 16.875 4.597 -10.615 1.00 0.00 76 LYS A N 1
ATOM 1150 C CA . LYS A 1 76 ? 15.764 5.501 -10.926 1.00 0.00 76 LYS A CA 1
ATOM 1151 C C . LYS A 1 76 ? 15.396 5.437 -12.403 1.00 0.00 76 LYS A C 1
ATOM 1152 O O . LYS A 1 76 ? 14.210 5.465 -12.699 1.00 0.00 76 LYS A O 1
ATOM 1171 N N . LYS A 1 77 ? 16.342 5.266 -13.333 1.00 0.00 77 LYS A N 1
ATOM 1172 C CA . LYS A 1 77 ? 16.010 5.244 -14.772 1.00 0.00 77 LYS A CA 1
ATOM 1173 C C . LYS A 1 77 ? 15.235 3.977 -15.138 1.00 0.00 77 LYS A C 1
ATOM 1174 O O . LYS A 1 77 ? 14.263 4.059 -15.883 1.00 0.00 77 LYS A O 1
ATOM 1193 N N . ILE A 1 78 ? 15.622 2.828 -14.577 1.00 0.00 78 ILE A N 1
ATOM 1194 C CA . ILE A 1 78 ? 14.946 1.549 -14.821 1.00 0.00 78 ILE A CA 1
ATOM 1195 C C . ILE A 1 78 ? 13.531 1.588 -14.220 1.00 0.00 78 ILE A C 1
ATOM 1196 O O . ILE A 1 78 ? 12.564 1.224 -14.893 1.00 0.00 78 ILE A O 1
ATOM 1212 N N . ILE A 1 79 ? 13.379 2.073 -12.976 1.00 0.00 79 ILE A N 1
ATOM 1213 C CA . ILE A 1 79 ? 12.051 2.070 -12.337 1.00 0.00 79 ILE A CA 1
ATOM 1214 C C . ILE A 1 79 ? 11.141 3.205 -12.824 1.00 0.00 79 ILE A C 1
ATOM 1215 O O . ILE A 1 79 ? 9.956 2.982 -13.054 1.00 0.00 79 ILE A O 1
ATOM 1231 N N . ALA A 1 80 ? 11.672 4.403 -13.046 1.00 0.00 80 ALA A N 1
ATOM 1232 C CA . ALA A 1 80 ? 10.893 5.483 -13.637 1.00 0.00 80 ALA A CA 1
ATOM 1233 C C . ALA A 1 80 ? 10.392 5.117 -15.050 1.00 0.00 80 ALA A C 1
ATOM 1234 O O . ALA A 1 80 ? 9.287 5.506 -15.437 1.00 0.00 80 ALA A O 1
ATOM 1241 N N . ARG A 1 81 ? 11.156 4.290 -15.793 1.00 0.00 81 ARG A N 1
ATOM 1242 C CA . ARG A 1 81 ? 10.724 3.678 -17.062 1.00 0.00 81 ARG A CA 1
ATOM 1243 C C . ARG A 1 81 ? 9.609 2.647 -16.842 1.00 0.00 81 ARG A C 1
ATOM 1244 O O . ARG A 1 81 ? 8.660 2.595 -17.626 1.00 0.00 81 ARG A O 1
ATOM 1265 N N . ALA A 1 82 ? 9.704 1.851 -15.776 1.00 0.00 82 ALA A N 1
ATOM 1266 C CA . ALA A 1 82 ? 8.669 0.904 -15.348 1.00 0.00 82 ALA A CA 1
ATOM 1267 C C . ALA A 1 82 ? 7.338 1.584 -14.945 1.00 0.00 82 ALA A C 1
ATOM 1268 O O . ALA A 1 82 ? 6.263 0.993 -15.065 1.00 0.00 82 ALA A O 1
ATOM 1275 N N . GLY A 1 83 ? 7.420 2.837 -14.489 1.00 0.00 83 GLY A N 1
ATOM 1276 C CA . GLY A 1 83 ? 6.276 3.694 -14.141 1.00 0.00 83 GLY A CA 1
ATOM 1277 C C . GLY A 1 83 ? 6.044 3.885 -12.634 1.00 0.00 83 GLY A C 1
ATOM 1278 O O . GLY A 1 83 ? 5.170 4.665 -12.242 1.00 0.00 83 GLY A O 1
ATOM 1282 N N . ALA A 1 84 ? 6.806 3.186 -11.788 1.00 0.00 84 ALA A N 1
ATOM 1283 C CA . ALA A 1 84 ? 6.766 3.351 -10.333 1.00 0.00 84 ALA A CA 1
ATOM 1284 C C . ALA A 1 84 ? 7.421 4.677 -9.876 1.00 0.00 84 ALA A C 1
ATOM 1285 O O . ALA A 1 84 ? 8.253 5.271 -10.567 1.00 0.00 84 ALA A O 1
ATOM 1292 N N . LYS A 1 85 ? 7.023 5.141 -8.685 1.00 0.00 85 LYS A N 1
ATOM 1293 C CA . LYS A 1 85 ? 7.524 6.362 -8.038 1.00 0.00 85 LYS A CA 1
ATOM 1294 C C . LYS A 1 85 ? 8.932 6.141 -7.487 1.00 0.00 85 LYS A C 1
ATOM 1295 O O . LYS A 1 85 ? 9.120 5.295 -6.606 1.00 0.00 85 LYS A O 1
ATOM 1314 N N . THR A 1 86 ? 9.906 6.920 -7.963 1.00 0.00 86 THR A N 1
ATOM 1315 C CA . THR A 1 86 ? 11.322 6.765 -7.612 1.00 0.00 86 THR A CA 1
ATOM 1316 C C . THR A 1 86 ? 11.950 8.063 -7.138 1.00 0.00 86 THR A C 1
ATOM 1317 O O . THR A 1 86 ? 11.691 9.118 -7.723 1.00 0.00 86 THR A O 1
ATOM 1328 N N . ILE A 1 87 ? 12.789 7.993 -6.099 1.00 0.00 87 ILE A N 1
ATOM 1329 C CA . ILE A 1 87 ? 13.471 9.168 -5.521 1.00 0.00 87 ILE A CA 1
ATOM 1330 C C . ILE A 1 87 ? 14.890 8.885 -5.010 1.00 0.00 87 ILE A C 1
ATOM 1331 O O . ILE A 1 87 ? 15.253 7.746 -4.755 1.00 0.00 87 ILE A O 1
ATOM 1347 N N . GLU A 1 88 ? 15.657 9.955 -4.809 1.00 0.00 88 GLU A N 1
ATOM 1348 C CA . GLU A 1 88 ? 17.028 9.948 -4.285 1.00 0.00 88 GLU A CA 1
ATOM 1349 C C . GLU A 1 88 ? 17.095 10.804 -3.010 1.00 0.00 88 GLU A C 1
ATOM 1350 O O . GLU A 1 88 ? 16.981 12.034 -3.051 1.00 0.00 88 GLU A O 1
ATOM 1362 N N . VAL A 1 89 ? 17.269 10.158 -1.858 1.00 0.00 89 VAL A N 1
ATOM 1363 C CA . VAL A 1 89 ? 17.482 10.808 -0.551 1.00 0.00 89 VAL A CA 1
ATOM 1364 C C . VAL A 1 89 ? 18.951 11.229 -0.400 1.00 0.00 89 VAL A C 1
ATOM 1365 O O . VAL A 1 89 ? 19.780 10.578 0.238 1.00 0.00 89 VAL A O 1
ATOM 1378 N N . THR A 1 90 ? 19.271 12.339 -1.055 1.00 0.00 90 THR A N 1
ATOM 1379 C CA . THR A 1 90 ? 20.589 12.995 -1.151 1.00 0.00 90 THR A CA 1
ATOM 1380 C C . THR A 1 90 ? 21.024 13.736 0.135 1.00 0.00 90 THR A C 1
ATOM 1381 O O . THR A 1 90 ? 21.623 14.810 0.073 1.00 0.00 90 THR A O 1
ATOM 1392 N N . THR A 1 91 ? 20.685 13.209 1.314 1.00 0.00 91 THR A N 1
ATOM 1393 C CA . THR A 1 91 ? 20.813 13.906 2.611 1.00 0.00 91 THR A CA 1
ATOM 1394 C C . THR A 1 91 ? 20.983 12.944 3.793 1.00 0.00 91 THR A C 1
ATOM 1395 O O . THR A 1 91 ? 20.680 11.755 3.700 1.00 0.00 91 THR A O 1
ATOM 1406 N N . GLU A 1 92 ? 21.448 13.484 4.920 1.00 0.00 92 GLU A N 1
ATOM 1407 C CA . GLU A 1 92 ? 21.638 12.817 6.217 1.00 0.00 92 GLU A CA 1
ATOM 1408 C C . GLU A 1 92 ? 20.970 13.623 7.365 1.00 0.00 92 GLU A C 1
ATOM 1409 O O . GLU A 1 92 ? 21.153 13.323 8.543 1.00 0.00 92 GLU A O 1
ATOM 1421 N N . GLU A 1 93 ? 20.176 14.655 7.034 1.00 0.00 93 GLU A N 1
ATOM 1422 C CA . GLU A 1 93 ? 19.516 15.560 7.999 1.00 0.00 93 GLU A CA 1
ATOM 1423 C C . GLU A 1 93 ? 18.040 15.827 7.650 1.00 0.00 93 GLU A C 1
ATOM 1424 O O . GLU A 1 93 ? 17.195 15.835 8.543 1.00 0.00 93 GLU A O 1
ATOM 1436 N N . GLU A 1 94 ? 17.702 15.946 6.360 1.00 0.00 94 GLU A N 1
ATOM 1437 C CA . GLU A 1 94 ? 16.314 15.975 5.859 1.00 0.00 94 GLU A CA 1
ATOM 1438 C C . GLU A 1 94 ? 15.840 14.566 5.429 1.00 0.00 94 GLU A C 1
ATOM 1439 O O . GLU A 1 94 ? 14.791 14.413 4.804 1.00 0.00 94 GLU A O 1
ATOM 1451 N N . LEU A 1 95 ? 16.613 13.527 5.777 1.00 0.00 95 LEU A N 1
ATOM 1452 C CA . LEU A 1 95 ? 16.407 12.122 5.407 1.00 0.00 95 LEU A CA 1
ATOM 1453 C C . LEU A 1 95 ? 14.980 11.641 5.700 1.00 0.00 95 LEU A C 1
ATOM 1454 O O . LEU A 1 95 ? 14.339 11.074 4.818 1.00 0.00 95 LEU A O 1
ATOM 1470 N N . ARG A 1 96 ? 14.461 11.900 6.908 1.00 0.00 96 ARG A N 1
ATOM 1471 C CA . ARG A 1 96 ? 13.113 11.476 7.329 1.00 0.00 96 ARG A CA 1
ATOM 1472 C C . ARG A 1 96 ? 12.007 12.123 6.483 1.00 0.00 96 ARG A C 1
ATOM 1473 O O . ARG A 1 96 ? 11.111 11.427 6.001 1.00 0.00 96 ARG A O 1
ATOM 1494 N N . LYS A 1 97 ? 12.115 13.433 6.228 1.00 0.00 97 LYS A N 1
ATOM 1495 C CA . LYS A 1 97 ? 11.231 14.180 5.314 1.00 0.00 97 LYS A CA 1
ATOM 1496 C C . LYS A 1 97 ? 11.266 13.587 3.902 1.00 0.00 97 LYS A C 1
ATOM 1497 O O . LYS A 1 97 ? 10.216 13.419 3.288 1.00 0.00 97 LYS A O 1
ATOM 1516 N N . ALA A 1 98 ? 12.456 13.246 3.406 1.00 0.00 98 ALA A N 1
ATOM 1517 C CA . ALA A 1 98 ? 12.651 12.722 2.054 1.00 0.00 98 ALA A CA 1
ATOM 1518 C C . ALA A 1 98 ? 12.126 11.279 1.874 1.00 0.00 98 ALA A C 1
ATOM 1519 O O . ALA A 1 98 ? 11.340 11.044 0.959 1.00 0.00 98 ALA A O 1
ATOM 1526 N N . VAL A 1 99 ? 12.449 10.317 2.759 1.00 0.00 99 VAL A N 1
ATOM 1527 C CA . VAL A 1 99 ? 11.787 8.985 2.746 1.00 0.00 99 VAL A CA 1
ATOM 1528 C C . VAL A 1 99 ? 10.267 9.080 2.929 1.00 0.00 99 VAL A C 1
ATOM 1529 O O . VAL A 1 99 ? 9.527 8.311 2.317 1.00 0.00 99 VAL A O 1
ATOM 1542 N N . ALA A 1 100 ? 9.764 10.049 3.703 1.00 0.00 100 ALA A N 1
ATOM 1543 C CA . ALA A 1 100 ? 8.317 10.305 3.783 1.00 0.00 100 ALA A CA 1
ATOM 1544 C C . ALA A 1 100 ? 7.683 10.739 2.435 1.00 0.00 100 ALA A C 1
ATOM 1545 O O . ALA A 1 100 ? 6.519 10.414 2.183 1.00 0.00 100 ALA A O 1
ATOM 1552 N N . LYS A 1 101 ? 8.434 11.388 1.527 1.00 0.00 101 LYS A N 1
ATOM 1553 C CA . LYS A 1 101 ? 7.997 11.644 0.131 1.00 0.00 101 LYS A CA 1
ATOM 1554 C C . LYS A 1 101 ? 7.830 10.368 -0.710 1.00 0.00 101 LYS A C 1
ATOM 1555 O O . LYS A 1 101 ? 7.258 10.429 -1.797 1.00 0.00 101 LYS A O 1
ATOM 1574 N N . ALA A 1 102 ? 8.301 9.214 -0.231 1.00 0.00 102 ALA A N 1
ATOM 1575 C CA . ALA A 1 102 ? 7.959 7.928 -0.831 1.00 0.00 102 ALA A CA 1
ATOM 1576 C C . ALA A 1 102 ? 6.509 7.614 -0.433 1.00 0.00 102 ALA A C 1
ATOM 1577 O O . ALA A 1 102 ? 5.586 7.841 -1.208 1.00 0.00 102 ALA A O 1
ATOM 1584 N N . ARG A 1 103 ? 6.301 7.187 0.816 1.00 0.00 103 ARG A N 1
ATOM 1585 C CA . ARG A 1 103 ? 5.024 6.720 1.381 1.00 0.00 103 ARG A CA 1
ATOM 1586 C C . ARG A 1 103 ? 3.853 7.678 1.171 1.00 0.00 103 ARG A C 1
ATOM 1587 O O . ARG A 1 103 ? 2.748 7.263 0.814 1.00 0.00 103 ARG A O 1
ATOM 1608 N N . GLY A 1 104 ? 4.117 8.959 1.374 1.00 0.00 104 GLY A N 1
ATOM 1609 C CA . GLY A 1 104 ? 3.137 10.028 1.301 1.00 0.00 104 GLY A CA 1
ATOM 1610 C C . GLY A 1 104 ? 2.828 10.454 -0.130 1.00 0.00 104 GLY A C 1
ATOM 1611 O O . GLY A 1 104 ? 1.743 10.175 -0.646 1.00 0.00 104 GLY A O 1
ATOM 1615 N N . SER A 1 105 ? 3.797 11.091 -0.794 1.00 0.00 105 SER A N 1
ATOM 1616 C CA . SER A 1 105 ? 3.638 11.610 -2.165 1.00 0.00 105 SER A CA 1
ATOM 1617 C C . SER A 1 105 ? 3.366 10.524 -3.210 1.00 0.00 105 SER A C 1
ATOM 1618 O O . SER A 1 105 ? 2.816 10.848 -4.263 1.00 0.00 105 SER A O 1
ATOM 1626 N N . TRP A 1 106 ? 3.664 9.247 -2.931 1.00 0.00 106 TRP A N 1
ATOM 1627 C CA . TRP A 1 106 ? 3.200 8.127 -3.764 1.00 0.00 106 TRP A CA 1
ATOM 1628 C C . TRP A 1 106 ? 1.698 8.207 -4.065 1.00 0.00 106 TRP A C 1
ATOM 1629 O O . TRP A 1 106 ? 1.301 8.156 -5.231 1.00 0.00 106 TRP A O 1
ATOM 1650 N N . SER A 1 107 ? 0.863 8.373 -3.034 1.00 0.00 107 SER A N 1
ATOM 1651 C CA . SER A 1 107 ? -0.594 8.355 -3.190 1.00 0.00 107 SER A CA 1
ATOM 1652 C C . SER A 1 107 ? -1.073 9.511 -4.076 1.00 0.00 107 SER A C 1
ATOM 1653 O O . SER A 1 107 ? -1.885 9.316 -4.981 1.00 0.00 107 SER A O 1
ATOM 1661 N N . LEU A 1 108 ? -0.489 10.704 -3.896 1.00 0.00 108 LEU A N 1
ATOM 1662 C CA . LEU A 1 108 ? -0.734 11.899 -4.706 1.00 0.00 108 LEU A CA 1
ATOM 1663 C C . LEU A 1 108 ? -0.414 11.734 -6.210 1.00 0.00 108 LEU A C 1
ATOM 1664 O O . LEU A 1 108 ? -0.896 12.522 -7.029 1.00 0.00 108 LEU A O 1
ATOM 1680 N N . GLU A 1 109 ? 0.346 10.702 -6.597 1.00 0.00 109 GLU A N 1
ATOM 1681 C CA . GLU A 1 109 ? 0.734 10.426 -7.992 1.00 0.00 109 GLU A CA 1
ATOM 1682 C C . GLU A 1 109 ? 0.156 9.107 -8.551 1.00 0.00 109 GLU A C 1
ATOM 1683 O O . GLU A 1 109 ? 0.112 8.930 -9.771 1.00 0.00 109 GLU A O 1
ATOM 1695 N N . HIS A 1 110 ? -0.348 8.214 -7.688 1.00 0.00 110 HIS A N 1
ATOM 1696 C CA . HIS A 1 110 ? -0.884 6.891 -8.060 1.00 0.00 110 HIS A CA 1
ATOM 1697 C C . HIS A 1 110 ? -2.394 6.734 -7.815 1.00 0.00 110 HIS A C 1
ATOM 1698 O O . HIS A 1 110 ? -3.009 5.811 -8.353 1.00 0.00 110 HIS A O 1
ATOM 1712 N N . HIS A 1 111 ? -3.032 7.671 -7.099 1.00 0.00 111 HIS A N 1
ATOM 1713 C CA . HIS A 1 111 ? -4.500 7.766 -6.965 1.00 0.00 111 HIS A CA 1
ATOM 1714 C C . HIS A 1 111 ? -5.135 8.666 -8.054 1.00 0.00 111 HIS A C 1
ATOM 1715 O O . HIS A 1 111 ? -6.199 9.255 -7.867 1.00 0.00 111 HIS A O 1
ATOM 1729 N N . HIS A 1 112 ? -4.469 8.805 -9.208 1.00 0.00 112 HIS A N 1
ATOM 1730 C CA . HIS A 1 112 ? -4.878 9.658 -10.340 1.00 0.00 112 HIS A CA 1
ATOM 1731 C C . HIS A 1 112 ? -6.126 9.164 -11.107 1.00 0.00 112 HIS A C 1
ATOM 1732 O O . HIS A 1 112 ? -6.673 9.900 -11.932 1.00 0.00 112 HIS A O 1
ATOM 1746 N N . HIS A 1 113 ? -6.614 7.950 -10.823 1.00 0.00 113 HIS A N 1
ATOM 1747 C CA . HIS A 1 113 ? -7.824 7.351 -11.419 1.00 0.00 113 HIS A CA 1
ATOM 1748 C C . HIS A 1 113 ? -8.718 6.657 -10.362 1.00 0.00 113 HIS A C 1
ATOM 1749 O O . HIS A 1 113 ? -8.374 6.603 -9.178 1.00 0.00 113 HIS A O 1
ATOM 1763 N N . HIS A 1 114 ? -9.893 6.172 -10.776 1.00 0.00 114 HIS A N 1
ATOM 1764 C CA . HIS A 1 114 ? -10.977 5.646 -9.919 1.00 0.00 114 HIS A CA 1
ATOM 1765 C C . HIS A 1 114 ? -10.628 4.428 -9.034 1.00 0.00 114 HIS A C 1
ATOM 1766 O O . HIS A 1 114 ? -11.311 4.194 -8.031 1.00 0.00 114 HIS A O 1
ATOM 1780 N N . HIS A 1 115 ? -9.561 3.690 -9.363 1.00 0.00 115 HIS A N 1
ATOM 1781 C CA . HIS A 1 115 ? -8.914 2.648 -8.546 1.00 0.00 115 HIS A CA 1
ATOM 1782 C C . HIS A 1 115 ? -7.392 2.612 -8.772 1.00 0.00 115 HIS A C 1
ATOM 1783 O O . HIS A 1 115 ? -6.678 2.198 -7.833 1.00 0.00 115 HIS A O 1
ATOM 1798 N N . MET A 1 1 ? 1.103 -1.033 -0.165 1.00 0.00 1 MET A N 2
ATOM 1799 C CA . MET A 1 1 ? 2.025 -0.814 -1.309 1.00 0.00 1 MET A CA 2
ATOM 1800 C C . MET A 1 1 ? 3.452 -1.253 -0.977 1.00 0.00 1 MET A C 2
ATOM 1801 O O . MET A 1 1 ? 3.878 -1.144 0.172 1.00 0.00 1 MET A O 2
ATOM 1817 N N . ARG A 1 2 ? 4.206 -1.769 -1.960 1.00 0.00 2 ARG A N 2
ATOM 1818 C CA . ARG A 1 2 ? 5.592 -2.172 -1.799 1.00 0.00 2 ARG A CA 2
ATOM 1819 C C . ARG A 1 2 ? 6.560 -0.985 -1.832 1.00 0.00 2 ARG A C 2
ATOM 1820 O O . ARG A 1 2 ? 6.593 -0.204 -2.789 1.00 0.00 2 ARG A O 2
ATOM 1841 N N . VAL A 1 3 ? 7.420 -0.944 -0.816 1.00 0.00 3 VAL A N 2
ATOM 1842 C CA . VAL A 1 3 ? 8.518 0.020 -0.666 1.00 0.00 3 VAL A CA 2
ATOM 1843 C C . VAL A 1 3 ? 9.843 -0.738 -0.757 1.00 0.00 3 VAL A C 2
ATOM 1844 O O . VAL A 1 3 ? 10.021 -1.758 -0.085 1.00 0.00 3 VAL A O 2
ATOM 1857 N N . ILE A 1 4 ? 10.775 -0.285 -1.596 1.00 0.00 4 ILE A N 2
ATOM 1858 C CA . ILE A 1 4 ? 12.083 -0.933 -1.808 1.00 0.00 4 ILE A CA 2
ATOM 1859 C C . ILE A 1 4 ? 13.195 0.114 -1.708 1.00 0.00 4 ILE A C 2
ATOM 1860 O O . ILE A 1 4 ? 13.115 1.191 -2.299 1.00 0.00 4 ILE A O 2
ATOM 1876 N N . VAL A 1 5 ? 14.234 -0.200 -0.939 1.00 0.00 5 VAL A N 2
ATOM 1877 C CA . VAL A 1 5 ? 15.352 0.694 -0.630 1.00 0.00 5 VAL A CA 2
ATOM 1878 C C . VAL A 1 5 ? 16.630 0.203 -1.301 1.00 0.00 5 VAL A C 2
ATOM 1879 O O . VAL A 1 5 ? 16.911 -0.995 -1.283 1.00 0.00 5 VAL A O 2
ATOM 1892 N N . VAL A 1 6 ? 17.443 1.103 -1.867 1.00 0.00 6 VAL A N 2
ATOM 1893 C CA . VAL A 1 6 ? 18.639 0.717 -2.647 1.00 0.00 6 VAL A CA 2
ATOM 1894 C C . VAL A 1 6 ? 19.857 1.535 -2.252 1.00 0.00 6 VAL A C 2
ATOM 1895 O O . VAL A 1 6 ? 19.953 2.719 -2.569 1.00 0.00 6 VAL A O 2
ATOM 1908 N N . ILE A 1 7 ? 20.800 0.919 -1.551 1.00 0.00 7 ILE A N 2
ATOM 1909 C CA . ILE A 1 7 ? 22.040 1.561 -1.117 1.00 0.00 7 ILE A CA 2
ATOM 1910 C C . ILE A 1 7 ? 23.018 1.738 -2.277 1.00 0.00 7 ILE A C 2
ATOM 1911 O O . ILE A 1 7 ? 23.396 0.771 -2.948 1.00 0.00 7 ILE A O 2
ATOM 1927 N N . VAL A 1 8 ? 23.482 2.980 -2.442 1.00 0.00 8 VAL A N 2
ATOM 1928 C CA . VAL A 1 8 ? 24.586 3.387 -3.317 1.00 0.00 8 VAL A CA 2
ATOM 1929 C C . VAL A 1 8 ? 25.907 3.121 -2.584 1.00 0.00 8 VAL A C 2
ATOM 1930 O O . VAL A 1 8 ? 26.512 4.004 -1.970 1.00 0.00 8 VAL A O 2
ATOM 1943 N N . GLY A 1 9 ? 26.317 1.858 -2.582 1.00 0.00 9 GLY A N 2
ATOM 1944 C CA . GLY A 1 9 ? 27.579 1.384 -2.030 1.00 0.00 9 GLY A CA 2
ATOM 1945 C C . GLY A 1 9 ? 28.789 2.049 -2.693 1.00 0.00 9 GLY A C 2
ATOM 1946 O O . GLY A 1 9 ? 28.797 2.245 -3.913 1.00 0.00 9 GLY A O 2
ATOM 1950 N N . PRO A 1 10 ? 29.823 2.385 -1.906 1.00 0.00 10 PRO A N 2
ATOM 1951 C CA . PRO A 1 10 ? 31.009 3.055 -2.413 1.00 0.00 10 PRO A CA 2
ATOM 1952 C C . PRO A 1 10 ? 31.888 2.151 -3.287 1.00 0.00 10 PRO A C 2
ATOM 1953 O O . PRO A 1 10 ? 31.844 0.922 -3.219 1.00 0.00 10 PRO A O 2
ATOM 1964 N N . SER A 1 11 ? 32.766 2.786 -4.063 1.00 0.00 11 SER A N 2
ATOM 1965 C CA . SER A 1 11 ? 33.781 2.120 -4.902 1.00 0.00 11 SER A CA 2
ATOM 1966 C C . SER A 1 11 ? 34.780 1.276 -4.083 1.00 0.00 11 SER A C 2
ATOM 1967 O O . SER A 1 11 ? 35.264 0.239 -4.549 1.00 0.00 11 SER A O 2
ATOM 1975 N N . GLY A 1 12 ? 35.020 1.668 -2.824 1.00 0.00 12 GLY A N 2
ATOM 1976 C CA . GLY A 1 12 ? 35.895 0.988 -1.863 1.00 0.00 12 GLY A CA 2
ATOM 1977 C C . GLY A 1 12 ? 35.165 0.082 -0.858 1.00 0.00 12 GLY A C 2
ATOM 1978 O O . GLY A 1 12 ? 35.751 -0.284 0.163 1.00 0.00 12 GLY A O 2
ATOM 1982 N N . ALA A 1 13 ? 33.894 -0.256 -1.107 1.00 0.00 13 ALA A N 2
ATOM 1983 C CA . ALA A 1 13 ? 33.107 -1.202 -0.302 1.00 0.00 13 ALA A CA 2
ATOM 1984 C C . ALA A 1 13 ? 33.578 -2.672 -0.423 1.00 0.00 13 ALA A C 2
ATOM 1985 O O . ALA A 1 13 ? 34.590 -2.984 -1.062 1.00 0.00 13 ALA A O 2
ATOM 1992 N N . GLY A 1 14 ? 32.787 -3.599 0.137 1.00 0.00 14 GLY A N 2
ATOM 1993 C CA . GLY A 1 14 ? 33.006 -5.041 -0.101 1.00 0.00 14 GLY A CA 2
ATOM 1994 C C . GLY A 1 14 ? 31.815 -5.915 0.258 1.00 0.00 14 GLY A C 2
ATOM 1995 O O . GLY A 1 14 ? 31.138 -6.458 -0.620 1.00 0.00 14 GLY A O 2
ATOM 1999 N N . LYS A 1 15 ? 31.530 -5.989 1.561 1.00 0.00 15 LYS A N 2
ATOM 2000 C CA . LYS A 1 15 ? 30.329 -6.610 2.141 1.00 0.00 15 LYS A CA 2
ATOM 2001 C C . LYS A 1 15 ? 29.890 -5.829 3.368 1.00 0.00 15 LYS A C 2
ATOM 2002 O O . LYS A 1 15 ? 28.758 -5.369 3.424 1.00 0.00 15 LYS A O 2
ATOM 2021 N N . THR A 1 16 ? 30.810 -5.599 4.302 1.00 0.00 16 THR A N 2
ATOM 2022 C CA . THR A 1 16 ? 30.536 -4.943 5.595 1.00 0.00 16 THR A CA 2
ATOM 2023 C C . THR A 1 16 ? 30.011 -3.517 5.451 1.00 0.00 16 THR A C 2
ATOM 2024 O O . THR A 1 16 ? 29.060 -3.155 6.140 1.00 0.00 16 THR A O 2
ATOM 2035 N N . THR A 1 17 ? 30.559 -2.725 4.527 1.00 0.00 17 THR A N 2
ATOM 2036 C CA . THR A 1 17 ? 30.095 -1.351 4.283 1.00 0.00 17 THR A CA 2
ATOM 2037 C C . THR A 1 17 ? 28.660 -1.351 3.741 1.00 0.00 17 THR A C 2
ATOM 2038 O O . THR A 1 17 ? 27.774 -0.698 4.298 1.00 0.00 17 THR A O 2
ATOM 2049 N N . LEU A 1 18 ? 28.412 -2.140 2.690 1.00 0.00 18 LEU A N 2
ATOM 2050 C CA . LEU A 1 18 ? 27.104 -2.311 2.075 1.00 0.00 18 LEU A CA 2
ATOM 2051 C C . LEU A 1 18 ? 26.070 -2.806 3.102 1.00 0.00 18 LEU A C 2
ATOM 2052 O O . LEU A 1 18 ? 24.971 -2.270 3.179 1.00 0.00 18 LEU A O 2
ATOM 2068 N N . ASP A 1 19 ? 26.462 -3.790 3.915 1.00 0.00 19 ASP A N 2
ATOM 2069 C CA . ASP A 1 19 ? 25.652 -4.379 4.986 1.00 0.00 19 ASP A CA 2
ATOM 2070 C C . ASP A 1 19 ? 25.300 -3.366 6.066 1.00 0.00 19 ASP A C 2
ATOM 2071 O O . ASP A 1 19 ? 24.145 -3.276 6.464 1.00 0.00 19 ASP A O 2
ATOM 2080 N N . GLU A 1 20 ? 26.278 -2.586 6.529 1.00 0.00 20 GLU A N 2
ATOM 2081 C CA . GLU A 1 20 ? 26.050 -1.535 7.521 1.00 0.00 20 GLU A CA 2
ATOM 2082 C C . GLU A 1 20 ? 25.052 -0.487 7.001 1.00 0.00 20 GLU A C 2
ATOM 2083 O O . GLU A 1 20 ? 24.088 -0.161 7.698 1.00 0.00 20 GLU A O 2
ATOM 2095 N N . LEU A 1 21 ? 25.211 -0.013 5.758 1.00 0.00 21 LEU A N 2
ATOM 2096 C CA . LEU A 1 21 ? 24.240 0.905 5.142 1.00 0.00 21 LEU A CA 2
ATOM 2097 C C . LEU A 1 21 ? 22.845 0.262 4.968 1.00 0.00 21 LEU A C 2
ATOM 2098 O O . LEU A 1 21 ? 21.835 0.905 5.256 1.00 0.00 21 LEU A O 2
ATOM 2114 N N . ALA A 1 22 ? 22.777 -1.010 4.553 1.00 0.00 22 ALA A N 2
ATOM 2115 C CA . ALA A 1 22 ? 21.529 -1.774 4.479 1.00 0.00 22 ALA A CA 2
ATOM 2116 C C . ALA A 1 22 ? 20.847 -1.921 5.857 1.00 0.00 22 ALA A C 2
ATOM 2117 O O . ALA A 1 22 ? 19.641 -1.713 5.981 1.00 0.00 22 ALA A O 2
ATOM 2124 N N . ARG A 1 23 ? 21.611 -2.225 6.914 1.00 0.00 23 ARG A N 2
ATOM 2125 C CA . ARG A 1 23 ? 21.123 -2.346 8.299 1.00 0.00 23 ARG A CA 2
ATOM 2126 C C . ARG A 1 23 ? 20.573 -1.023 8.834 1.00 0.00 23 ARG A C 2
ATOM 2127 O O . ARG A 1 23 ? 19.482 -1.023 9.405 1.00 0.00 23 ARG A O 2
ATOM 2148 N N . LYS A 1 24 ? 21.270 0.094 8.585 1.00 0.00 24 LYS A N 2
ATOM 2149 C CA . LYS A 1 24 ? 20.795 1.456 8.895 1.00 0.00 24 LYS A CA 2
ATOM 2150 C C . LYS A 1 24 ? 19.462 1.743 8.201 1.00 0.00 24 LYS A C 2
ATOM 2151 O O . LYS A 1 24 ? 18.471 2.033 8.873 1.00 0.00 24 LYS A O 2
ATOM 2170 N N . ALA A 1 25 ? 19.391 1.557 6.878 1.00 0.00 25 ALA A N 2
ATOM 2171 C CA . ALA A 1 25 ? 18.137 1.688 6.138 1.00 0.00 25 ALA A CA 2
ATOM 2172 C C . ALA A 1 25 ? 17.029 0.802 6.719 1.00 0.00 25 ALA A C 2
ATOM 2173 O O . ALA A 1 25 ? 15.940 1.304 6.972 1.00 0.00 25 ALA A O 2
ATOM 2180 N N . LYS A 1 26 ? 17.278 -0.480 7.020 1.00 0.00 26 LYS A N 2
ATOM 2181 C CA . LYS A 1 26 ? 16.238 -1.352 7.570 1.00 0.00 26 LYS A CA 2
ATOM 2182 C C . LYS A 1 26 ? 15.773 -0.906 8.953 1.00 0.00 26 LYS A C 2
ATOM 2183 O O . LYS A 1 26 ? 14.601 -1.054 9.268 1.00 0.00 26 LYS A O 2
ATOM 2202 N N . GLU A 1 27 ? 16.645 -0.313 9.761 1.00 0.00 27 GLU A N 2
ATOM 2203 C CA . GLU A 1 27 ? 16.242 0.338 11.010 1.00 0.00 27 GLU A CA 2
ATOM 2204 C C . GLU A 1 27 ? 15.339 1.572 10.780 1.00 0.00 27 GLU A C 2
ATOM 2205 O O . GLU A 1 27 ? 14.374 1.754 11.527 1.00 0.00 27 GLU A O 2
ATOM 2217 N N . GLU A 1 28 ? 15.595 2.411 9.760 1.00 0.00 28 GLU A N 2
ATOM 2218 C CA . GLU A 1 28 ? 14.693 3.549 9.462 1.00 0.00 28 GLU A CA 2
ATOM 2219 C C . GLU A 1 28 ? 13.381 3.115 8.812 1.00 0.00 28 GLU A C 2
ATOM 2220 O O . GLU A 1 28 ? 12.341 3.741 9.042 1.00 0.00 28 GLU A O 2
ATOM 2232 N N . VAL A 1 29 ? 13.442 2.069 7.986 1.00 0.00 29 VAL A N 2
ATOM 2233 C CA . VAL A 1 29 ? 12.350 1.642 7.106 1.00 0.00 29 VAL A CA 2
ATOM 2234 C C . VAL A 1 29 ? 12.161 0.113 7.093 1.00 0.00 29 VAL A C 2
ATOM 2235 O O . VAL A 1 29 ? 12.300 -0.539 6.058 1.00 0.00 29 VAL A O 2
ATOM 2248 N N . PRO A 1 30 ? 11.810 -0.488 8.244 1.00 0.00 30 PRO A N 2
ATOM 2249 C CA . PRO A 1 30 ? 11.613 -1.927 8.413 1.00 0.00 30 PRO A CA 2
ATOM 2250 C C . PRO A 1 30 ? 10.383 -2.508 7.696 1.00 0.00 30 PRO A C 2
ATOM 2251 O O . PRO A 1 30 ? 10.117 -3.708 7.769 1.00 0.00 30 PRO A O 2
ATOM 2262 N N . ASP A 1 31 ? 9.657 -1.661 6.972 1.00 0.00 31 ASP A N 2
ATOM 2263 C CA . ASP A 1 31 ? 8.496 -1.984 6.134 1.00 0.00 31 ASP A CA 2
ATOM 2264 C C . ASP A 1 31 ? 8.870 -1.939 4.635 1.00 0.00 31 ASP A C 2
ATOM 2265 O O . ASP A 1 31 ? 8.011 -2.061 3.763 1.00 0.00 31 ASP A O 2
ATOM 2274 N N . ALA A 1 32 ? 10.167 -1.791 4.332 1.00 0.00 32 ALA A N 2
ATOM 2275 C CA . ALA A 1 32 ? 10.718 -1.748 2.979 1.00 0.00 32 ALA A CA 2
ATOM 2276 C C . ALA A 1 32 ? 11.826 -2.803 2.776 1.00 0.00 32 ALA A C 2
ATOM 2277 O O . ALA A 1 32 ? 12.478 -3.232 3.731 1.00 0.00 32 ALA A O 2
ATOM 2284 N N . GLU A 1 33 ? 12.019 -3.246 1.530 1.00 0.00 33 GLU A N 2
ATOM 2285 C CA . GLU A 1 33 ? 13.004 -4.286 1.183 1.00 0.00 33 GLU A CA 2
ATOM 2286 C C . GLU A 1 33 ? 14.344 -3.655 0.801 1.00 0.00 33 GLU A C 2
ATOM 2287 O O . GLU A 1 33 ? 14.414 -2.907 -0.168 1.00 0.00 33 GLU A O 2
ATOM 2299 N N . ILE A 1 34 ? 15.410 -3.907 1.569 1.00 0.00 34 ILE A N 2
ATOM 2300 C CA . ILE A 1 34 ? 16.688 -3.215 1.404 1.00 0.00 34 ILE A CA 2
ATOM 2301 C C . ILE A 1 34 ? 17.639 -4.019 0.522 1.00 0.00 34 ILE A C 2
ATOM 2302 O O . ILE A 1 34 ? 17.815 -5.226 0.718 1.00 0.00 34 ILE A O 2
ATOM 2318 N N . ARG A 1 35 ? 18.265 -3.324 -0.434 1.00 0.00 35 ARG A N 2
ATOM 2319 C CA . ARG A 1 35 ? 19.223 -3.861 -1.401 1.00 0.00 35 ARG A CA 2
ATOM 2320 C C . ARG A 1 35 ? 20.505 -3.012 -1.434 1.00 0.00 35 ARG A C 2
ATOM 2321 O O . ARG A 1 35 ? 20.494 -1.871 -0.976 1.00 0.00 35 ARG A O 2
ATOM 2342 N N . THR A 1 36 ? 21.584 -3.514 -2.033 1.00 0.00 36 THR A N 2
ATOM 2343 C CA . THR A 1 36 ? 22.896 -2.822 -2.143 1.00 0.00 36 THR A CA 2
ATOM 2344 C C . THR A 1 36 ? 23.482 -2.915 -3.559 1.00 0.00 36 THR A C 2
ATOM 2345 O O . THR A 1 36 ? 23.319 -3.921 -4.254 1.00 0.00 36 THR A O 2
ATOM 2356 N N . VAL A 1 37 ? 24.166 -1.851 -4.003 1.00 0.00 37 VAL A N 2
ATOM 2357 C CA . VAL A 1 37 ? 24.707 -1.691 -5.357 1.00 0.00 37 VAL A CA 2
ATOM 2358 C C . VAL A 1 37 ? 26.002 -0.895 -5.299 1.00 0.00 37 VAL A C 2
ATOM 2359 O O . VAL A 1 37 ? 26.034 0.158 -4.677 1.00 0.00 37 VAL A O 2
ATOM 2372 N N . THR A 1 38 ? 27.035 -1.333 -6.010 1.00 0.00 38 THR A N 2
ATOM 2373 C CA . THR A 1 38 ? 28.342 -0.636 -6.093 1.00 0.00 38 THR A CA 2
ATOM 2374 C C . THR A 1 38 ? 28.752 -0.311 -7.530 1.00 0.00 38 THR A C 2
ATOM 2375 O O . THR A 1 38 ? 29.760 0.358 -7.760 1.00 0.00 38 THR A O 2
ATOM 2386 N N . THR A 1 39 ? 27.952 -0.753 -8.504 1.00 0.00 39 THR A N 2
ATOM 2387 C CA . THR A 1 39 ? 28.226 -0.634 -9.957 1.00 0.00 39 THR A CA 2
ATOM 2388 C C . THR A 1 39 ? 26.938 -0.663 -10.803 1.00 0.00 39 THR A C 2
ATOM 2389 O O . THR A 1 39 ? 25.877 -1.084 -10.331 1.00 0.00 39 THR A O 2
ATOM 2400 N N . LYS A 1 40 ? 27.036 -0.260 -12.081 1.00 0.00 40 LYS A N 2
ATOM 2401 C CA . LYS A 1 40 ? 25.965 -0.248 -13.103 1.00 0.00 40 LYS A CA 2
ATOM 2402 C C . LYS A 1 40 ? 25.167 -1.557 -13.174 1.00 0.00 40 LYS A C 2
ATOM 2403 O O . LYS A 1 40 ? 23.950 -1.551 -13.349 1.00 0.00 40 LYS A O 2
ATOM 2422 N N . GLU A 1 41 ? 25.870 -2.674 -13.034 1.00 0.00 41 GLU A N 2
ATOM 2423 C CA . GLU A 1 41 ? 25.293 -4.016 -13.063 1.00 0.00 41 GLU A CA 2
ATOM 2424 C C . GLU A 1 41 ? 24.384 -4.314 -11.868 1.00 0.00 41 GLU A C 2
ATOM 2425 O O . GLU A 1 41 ? 23.284 -4.840 -12.055 1.00 0.00 41 GLU A O 2
ATOM 2437 N N . ASP A 1 42 ? 24.796 -3.949 -10.649 1.00 0.00 42 ASP A N 2
ATOM 2438 C CA . ASP A 1 42 ? 23.990 -4.172 -9.464 1.00 0.00 42 ASP A CA 2
ATOM 2439 C C . ASP A 1 42 ? 22.788 -3.215 -9.492 1.00 0.00 42 ASP A C 2
ATOM 2440 O O . ASP A 1 42 ? 21.676 -3.600 -9.144 1.00 0.00 42 ASP A O 2
ATOM 2449 N N . ALA A 1 43 ? 22.990 -2.003 -10.009 1.00 0.00 43 ALA A N 2
ATOM 2450 C CA . ALA A 1 43 ? 21.965 -0.977 -10.200 1.00 0.00 43 ALA A CA 2
ATOM 2451 C C . ALA A 1 43 ? 20.825 -1.504 -11.077 1.00 0.00 43 ALA A C 2
ATOM 2452 O O . ALA A 1 43 ? 19.681 -1.619 -10.623 1.00 0.00 43 ALA A O 2
ATOM 2459 N N . LYS A 1 44 ? 21.143 -1.894 -12.320 1.00 0.00 44 LYS A N 2
ATOM 2460 C CA . LYS A 1 44 ? 20.175 -2.476 -13.241 1.00 0.00 44 LYS A CA 2
ATOM 2461 C C . LYS A 1 44 ? 19.539 -3.760 -12.721 1.00 0.00 44 LYS A C 2
ATOM 2462 O O . LYS A 1 44 ? 18.321 -3.856 -12.837 1.00 0.00 44 LYS A O 2
ATOM 2481 N N . ARG A 1 45 ? 20.281 -4.703 -12.109 1.00 0.00 45 ARG A N 2
ATOM 2482 C CA . ARG A 1 45 ? 19.677 -5.963 -11.611 1.00 0.00 45 ARG A CA 2
ATOM 2483 C C . ARG A 1 45 ? 18.675 -5.726 -10.482 1.00 0.00 45 ARG A C 2
ATOM 2484 O O . ARG A 1 45 ? 17.554 -6.222 -10.514 1.00 0.00 45 ARG A O 2
ATOM 2505 N N . VAL A 1 46 ? 19.075 -4.912 -9.506 1.00 0.00 46 VAL A N 2
ATOM 2506 C CA . VAL A 1 46 ? 18.202 -4.476 -8.395 1.00 0.00 46 VAL A CA 2
ATOM 2507 C C . VAL A 1 46 ? 16.940 -3.793 -8.917 1.00 0.00 46 VAL A C 2
ATOM 2508 O O . VAL A 1 46 ? 15.845 -4.124 -8.466 1.00 0.00 46 VAL A O 2
ATOM 2521 N N . ALA A 1 47 ? 17.066 -2.893 -9.891 1.00 0.00 47 ALA A N 2
ATOM 2522 C CA . ALA A 1 47 ? 15.914 -2.215 -10.466 1.00 0.00 47 ALA A CA 2
ATOM 2523 C C . ALA A 1 47 ? 15.008 -3.170 -11.260 1.00 0.00 47 ALA A C 2
ATOM 2524 O O . ALA A 1 47 ? 13.840 -3.334 -10.932 1.00 0.00 47 ALA A O 2
ATOM 2531 N N . GLU A 1 48 ? 15.530 -3.858 -12.272 1.00 0.00 48 GLU A N 2
ATOM 2532 C CA . GLU A 1 48 ? 14.747 -4.822 -13.064 1.00 0.00 48 GLU A CA 2
ATOM 2533 C C . GLU A 1 48 ? 14.128 -5.975 -12.234 1.00 0.00 48 GLU A C 2
ATOM 2534 O O . GLU A 1 48 ? 13.089 -6.513 -12.618 1.00 0.00 48 GLU A O 2
ATOM 2546 N N . GLU A 1 49 ? 14.690 -6.300 -11.069 1.00 0.00 49 GLU A N 2
ATOM 2547 C CA . GLU A 1 49 ? 14.107 -7.210 -10.060 1.00 0.00 49 GLU A CA 2
ATOM 2548 C C . GLU A 1 49 ? 12.975 -6.544 -9.256 1.00 0.00 49 GLU A C 2
ATOM 2549 O O . GLU A 1 49 ? 11.899 -7.131 -9.102 1.00 0.00 49 GLU A O 2
ATOM 2561 N N . ALA A 1 50 ? 13.178 -5.309 -8.780 1.00 0.00 50 ALA A N 2
ATOM 2562 C CA . ALA A 1 50 ? 12.124 -4.499 -8.171 1.00 0.00 50 ALA A CA 2
ATOM 2563 C C . ALA A 1 50 ? 10.927 -4.308 -9.123 1.00 0.00 50 ALA A C 2
ATOM 2564 O O . ALA A 1 50 ? 9.777 -4.238 -8.690 1.00 0.00 50 ALA A O 2
ATOM 2571 N N . GLU A 1 51 ? 11.189 -4.284 -10.429 1.00 0.00 51 GLU A N 2
ATOM 2572 C CA . GLU A 1 51 ? 10.178 -4.272 -11.484 1.00 0.00 51 GLU A CA 2
ATOM 2573 C C . GLU A 1 51 ? 9.352 -5.567 -11.573 1.00 0.00 51 GLU A C 2
ATOM 2574 O O . GLU A 1 51 ? 8.171 -5.506 -11.921 1.00 0.00 51 GLU A O 2
ATOM 2586 N N . ARG A 1 52 ? 9.938 -6.732 -11.246 1.00 0.00 52 ARG A N 2
ATOM 2587 C CA . ARG A 1 52 ? 9.214 -8.015 -11.251 1.00 0.00 52 ARG A CA 2
ATOM 2588 C C . ARG A 1 52 ? 8.265 -8.130 -10.064 1.00 0.00 52 ARG A C 2
ATOM 2589 O O . ARG A 1 52 ? 7.069 -8.371 -10.241 1.00 0.00 52 ARG A O 2
ATOM 2610 N N . ARG A 1 53 ? 8.780 -7.885 -8.854 1.00 0.00 53 ARG A N 2
ATOM 2611 C CA . ARG A 1 53 ? 8.001 -7.921 -7.596 1.00 0.00 53 ARG A CA 2
ATOM 2612 C C . ARG A 1 53 ? 7.085 -6.721 -7.389 1.00 0.00 53 ARG A C 2
ATOM 2613 O O . ARG A 1 53 ? 6.243 -6.739 -6.495 1.00 0.00 53 ARG A O 2
ATOM 2634 N N . ASN A 1 54 ? 7.237 -5.711 -8.242 1.00 0.00 54 ASN A N 2
ATOM 2635 C CA . ASN A 1 54 ? 6.414 -4.518 -8.316 1.00 0.00 54 ASN A CA 2
ATOM 2636 C C . ASN A 1 54 ? 6.562 -3.603 -7.095 1.00 0.00 54 ASN A C 2
ATOM 2637 O O . ASN A 1 54 ? 5.715 -3.543 -6.202 1.00 0.00 54 ASN A O 2
ATOM 2648 N N . ALA A 1 55 ? 7.678 -2.882 -7.085 1.00 0.00 55 ALA A N 2
ATOM 2649 C CA . ALA A 1 55 ? 7.987 -1.824 -6.144 1.00 0.00 55 ALA A CA 2
ATOM 2650 C C . ALA A 1 55 ? 7.138 -0.590 -6.469 1.00 0.00 55 ALA A C 2
ATOM 2651 O O . ALA A 1 55 ? 7.444 0.149 -7.402 1.00 0.00 55 ALA A O 2
ATOM 2658 N N . ASP A 1 56 ? 6.060 -0.377 -5.720 1.00 0.00 56 ASP A N 2
ATOM 2659 C CA . ASP A 1 56 ? 5.228 0.818 -5.867 1.00 0.00 56 ASP A CA 2
ATOM 2660 C C . ASP A 1 56 ? 6.023 2.116 -5.638 1.00 0.00 56 ASP A C 2
ATOM 2661 O O . ASP A 1 56 ? 5.754 3.135 -6.277 1.00 0.00 56 ASP A O 2
ATOM 2670 N N . ILE A 1 57 ? 7.019 2.046 -4.745 1.00 0.00 57 ILE A N 2
ATOM 2671 C CA . ILE A 1 57 ? 7.875 3.174 -4.368 1.00 0.00 57 ILE A CA 2
ATOM 2672 C C . ILE A 1 57 ? 9.305 2.690 -4.096 1.00 0.00 57 ILE A C 2
ATOM 2673 O O . ILE A 1 57 ? 9.527 1.809 -3.266 1.00 0.00 57 ILE A O 2
ATOM 2689 N N . VAL A 1 58 ? 10.273 3.281 -4.788 1.00 0.00 58 VAL A N 2
ATOM 2690 C CA . VAL A 1 58 ? 11.705 2.957 -4.685 1.00 0.00 58 VAL A CA 2
ATOM 2691 C C . VAL A 1 58 ? 12.536 4.155 -4.212 1.00 0.00 58 VAL A C 2
ATOM 2692 O O . VAL A 1 58 ? 12.567 5.218 -4.852 1.00 0.00 58 VAL A O 2
ATOM 2705 N N . VAL A 1 59 ? 13.234 3.956 -3.092 1.00 0.00 59 VAL A N 2
ATOM 2706 C CA . VAL A 1 59 ? 14.038 4.968 -2.400 1.00 0.00 59 VAL A CA 2
ATOM 2707 C C . VAL A 1 59 ? 15.516 4.582 -2.403 1.00 0.00 59 VAL A C 2
ATOM 2708 O O . VAL A 1 59 ? 15.998 3.729 -1.658 1.00 0.00 59 VAL A O 2
ATOM 2721 N N . ILE A 1 60 ? 16.254 5.189 -3.326 1.00 0.00 60 ILE A N 2
ATOM 2722 C CA . ILE A 1 60 ? 17.698 5.028 -3.442 1.00 0.00 60 ILE A CA 2
ATOM 2723 C C . ILE A 1 60 ? 18.365 5.879 -2.351 1.00 0.00 60 ILE A C 2
ATOM 2724 O O . ILE A 1 60 ? 17.967 7.021 -2.129 1.00 0.00 60 ILE A O 2
ATOM 2740 N N . VAL A 1 61 ? 19.371 5.320 -1.678 1.00 0.00 61 VAL A N 2
ATOM 2741 C CA . VAL A 1 61 ? 20.039 5.885 -0.493 1.00 0.00 61 VAL A CA 2
ATOM 2742 C C . VAL A 1 61 ? 21.515 6.097 -0.811 1.00 0.00 61 VAL A C 2
ATOM 2743 O O . VAL A 1 61 ? 22.255 5.124 -0.960 1.00 0.00 61 VAL A O 2
ATOM 2756 N N . GLY A 1 62 ? 21.956 7.352 -0.948 1.00 0.00 62 GLY A N 2
ATOM 2757 C CA . GLY A 1 62 ? 23.312 7.636 -1.423 1.00 0.00 62 GLY A CA 2
ATOM 2758 C C . GLY A 1 62 ? 23.825 9.070 -1.236 1.00 0.00 62 GLY A C 2
ATOM 2759 O O . GLY A 1 62 ? 23.144 9.912 -0.641 1.00 0.00 62 GLY A O 2
ATOM 2763 N N . PRO A 1 63 ? 25.049 9.337 -1.722 1.00 0.00 63 PRO A N 2
ATOM 2764 C CA . PRO A 1 63 ? 25.727 10.634 -1.621 1.00 0.00 63 PRO A CA 2
ATOM 2765 C C . PRO A 1 63 ? 25.230 11.646 -2.670 1.00 0.00 63 PRO A C 2
ATOM 2766 O O . PRO A 1 63 ? 24.445 11.315 -3.564 1.00 0.00 63 PRO A O 2
ATOM 2777 N N . SER A 1 64 ? 25.760 12.871 -2.605 1.00 0.00 64 SER A N 2
ATOM 2778 C CA . SER A 1 64 ? 25.601 13.922 -3.626 1.00 0.00 64 SER A CA 2
ATOM 2779 C C . SER A 1 64 ? 26.943 14.289 -4.279 1.00 0.00 64 SER A C 2
ATOM 2780 O O . SER A 1 64 ? 27.058 14.245 -5.506 1.00 0.00 64 SER A O 2
ATOM 2788 N N . GLY A 1 65 ? 27.984 14.543 -3.471 1.00 0.00 65 GLY A N 2
ATOM 2789 C CA . GLY A 1 65 ? 29.377 14.749 -3.893 1.00 0.00 65 GLY A CA 2
ATOM 2790 C C . GLY A 1 65 ? 29.559 15.722 -5.063 1.00 0.00 65 GLY A C 2
ATOM 2791 O O . GLY A 1 65 ? 28.970 16.808 -5.091 1.00 0.00 65 GLY A O 2
ATOM 2795 N N . SER A 1 66 ? 30.385 15.321 -6.033 1.00 0.00 66 SER A N 2
ATOM 2796 C CA . SER A 1 66 ? 30.692 16.078 -7.262 1.00 0.00 66 SER A CA 2
ATOM 2797 C C . SER A 1 66 ? 30.651 15.219 -8.544 1.00 0.00 66 SER A C 2
ATOM 2798 O O . SER A 1 66 ? 30.940 15.717 -9.635 1.00 0.00 66 SER A O 2
ATOM 2806 N N . GLY A 1 67 ? 30.279 13.936 -8.443 1.00 0.00 67 GLY A N 2
ATOM 2807 C CA . GLY A 1 67 ? 30.223 12.979 -9.558 1.00 0.00 67 GLY A CA 2
ATOM 2808 C C . GLY A 1 67 ? 29.981 11.530 -9.109 1.00 0.00 67 GLY A C 2
ATOM 2809 O O . GLY A 1 67 ? 29.693 11.267 -7.936 1.00 0.00 67 GLY A O 2
ATOM 2813 N N . LYS A 1 68 ? 30.101 10.582 -10.053 1.00 0.00 68 LYS A N 2
ATOM 2814 C CA . LYS A 1 68 ? 29.996 9.111 -9.861 1.00 0.00 68 LYS A CA 2
ATOM 2815 C C . LYS A 1 68 ? 28.679 8.608 -9.237 1.00 0.00 68 LYS A C 2
ATOM 2816 O O . LYS A 1 68 ? 28.609 7.487 -8.733 1.00 0.00 68 LYS A O 2
ATOM 2835 N N . SER A 1 69 ? 27.604 9.396 -9.330 1.00 0.00 69 SER A N 2
ATOM 2836 C CA . SER A 1 69 ? 26.225 9.030 -8.951 1.00 0.00 69 SER A CA 2
ATOM 2837 C C . SER A 1 69 ? 25.528 8.079 -9.949 1.00 0.00 69 SER A C 2
ATOM 2838 O O . SER A 1 69 ? 24.325 7.825 -9.836 1.00 0.00 69 SER A O 2
ATOM 2846 N N . THR A 1 70 ? 26.253 7.557 -10.943 1.00 0.00 70 THR A N 2
ATOM 2847 C CA . THR A 1 70 ? 25.749 6.718 -12.046 1.00 0.00 70 THR A CA 2
ATOM 2848 C C . THR A 1 70 ? 24.955 5.492 -11.590 1.00 0.00 70 THR A C 2
ATOM 2849 O O . THR A 1 70 ? 23.957 5.159 -12.221 1.00 0.00 70 THR A O 2
ATOM 2860 N N . LEU A 1 71 ? 25.325 4.861 -10.472 1.00 0.00 71 LEU A N 2
ATOM 2861 C CA . LEU A 1 71 ? 24.591 3.760 -9.833 1.00 0.00 71 LEU A CA 2
ATOM 2862 C C . LEU A 1 71 ? 23.129 4.177 -9.588 1.00 0.00 71 LEU A C 2
ATOM 2863 O O . LEU A 1 71 ? 22.195 3.595 -10.140 1.00 0.00 71 LEU A O 2
ATOM 2879 N N . ALA A 1 72 ? 22.935 5.236 -8.795 1.00 0.00 72 ALA A N 2
ATOM 2880 C CA . ALA A 1 72 ? 21.624 5.767 -8.434 1.00 0.00 72 ALA A CA 2
ATOM 2881 C C . ALA A 1 72 ? 20.832 6.229 -9.661 1.00 0.00 72 ALA A C 2
ATOM 2882 O O . ALA A 1 72 ? 19.644 5.920 -9.795 1.00 0.00 72 ALA A O 2
ATOM 2889 N N . LYS A 1 73 ? 21.520 6.910 -10.587 1.00 0.00 73 LYS A N 2
ATOM 2890 C CA . LYS A 1 73 ? 20.973 7.333 -11.878 1.00 0.00 73 LYS A CA 2
ATOM 2891 C C . LYS A 1 73 ? 20.422 6.141 -12.667 1.00 0.00 73 LYS A C 2
ATOM 2892 O O . LYS A 1 73 ? 19.301 6.217 -13.150 1.00 0.00 73 LYS A O 2
ATOM 2911 N N . ILE A 1 74 ? 21.144 5.019 -12.726 1.00 0.00 74 ILE A N 2
ATOM 2912 C CA . ILE A 1 74 ? 20.708 3.799 -13.424 1.00 0.00 74 ILE A CA 2
ATOM 2913 C C . ILE A 1 74 ? 19.510 3.142 -12.724 1.00 0.00 74 ILE A C 2
ATOM 2914 O O . ILE A 1 74 ? 18.540 2.814 -13.406 1.00 0.00 74 ILE A O 2
ATOM 2930 N N . VAL A 1 75 ? 19.500 3.014 -11.390 1.00 0.00 75 VAL A N 2
ATOM 2931 C CA . VAL A 1 75 ? 18.336 2.430 -10.676 1.00 0.00 75 VAL A CA 2
ATOM 2932 C C . VAL A 1 75 ? 17.069 3.235 -10.951 1.00 0.00 75 VAL A C 2
ATOM 2933 O O . VAL A 1 75 ? 16.075 2.705 -11.464 1.00 0.00 75 VAL A O 2
ATOM 2946 N N . LYS A 1 76 ? 17.130 4.547 -10.681 1.00 0.00 76 LYS A N 2
ATOM 2947 C CA . LYS A 1 76 ? 16.042 5.480 -10.969 1.00 0.00 76 LYS A CA 2
ATOM 2948 C C . LYS A 1 76 ? 15.688 5.469 -12.449 1.00 0.00 76 LYS A C 2
ATOM 2949 O O . LYS A 1 76 ? 14.507 5.527 -12.762 1.00 0.00 76 LYS A O 2
ATOM 2968 N N . LYS A 1 77 ? 16.646 5.316 -13.367 1.00 0.00 77 LYS A N 2
ATOM 2969 C CA . LYS A 1 77 ? 16.336 5.316 -14.811 1.00 0.00 77 LYS A CA 2
ATOM 2970 C C . LYS A 1 77 ? 15.584 4.056 -15.231 1.00 0.00 77 LYS A C 2
ATOM 2971 O O . LYS A 1 77 ? 14.659 4.168 -16.031 1.00 0.00 77 LYS A O 2
ATOM 2990 N N . ILE A 1 78 ? 15.918 2.888 -14.672 1.00 0.00 78 ILE A N 2
ATOM 2991 C CA . ILE A 1 78 ? 15.221 1.630 -14.947 1.00 0.00 78 ILE A CA 2
ATOM 2992 C C . ILE A 1 78 ? 13.802 1.660 -14.365 1.00 0.00 78 ILE A C 2
ATOM 2993 O O . ILE A 1 78 ? 12.863 1.211 -15.018 1.00 0.00 78 ILE A O 2
ATOM 3009 N N . ILE A 1 79 ? 13.608 2.191 -13.152 1.00 0.00 79 ILE A N 2
ATOM 3010 C CA . ILE A 1 79 ? 12.267 2.202 -12.542 1.00 0.00 79 ILE A CA 2
ATOM 3011 C C . ILE A 1 79 ? 11.375 3.357 -13.019 1.00 0.00 79 ILE A C 2
ATOM 3012 O O . ILE A 1 79 ? 10.183 3.165 -13.267 1.00 0.00 79 ILE A O 2
ATOM 3028 N N . ALA A 1 80 ? 11.923 4.549 -13.224 1.00 0.00 80 ALA A N 2
ATOM 3029 C CA . ALA A 1 80 ? 11.169 5.694 -13.720 1.00 0.00 80 ALA A CA 2
ATOM 3030 C C . ALA A 1 80 ? 10.541 5.456 -15.108 1.00 0.00 80 ALA A C 2
ATOM 3031 O O . ALA A 1 80 ? 9.455 5.973 -15.375 1.00 0.00 80 ALA A O 2
ATOM 3038 N N . ARG A 1 81 ? 11.157 4.625 -15.974 1.00 0.00 81 ARG A N 2
ATOM 3039 C CA . ARG A 1 81 ? 10.550 4.180 -17.227 1.00 0.00 81 ARG A CA 2
ATOM 3040 C C . ARG A 1 81 ? 9.544 3.045 -17.053 1.00 0.00 81 ARG A C 2
ATOM 3041 O O . ARG A 1 81 ? 8.656 2.878 -17.889 1.00 0.00 81 ARG A O 2
ATOM 3062 N N . ALA A 1 82 ? 9.668 2.269 -15.977 1.00 0.00 82 ALA A N 2
ATOM 3063 C CA . ALA A 1 82 ? 8.762 1.177 -15.628 1.00 0.00 82 ALA A CA 2
ATOM 3064 C C . ALA A 1 82 ? 7.367 1.682 -15.208 1.00 0.00 82 ALA A C 2
ATOM 3065 O O . ALA A 1 82 ? 6.363 1.014 -15.461 1.00 0.00 82 ALA A O 2
ATOM 3072 N N . GLY A 1 83 ? 7.311 2.865 -14.583 1.00 0.00 83 GLY A N 2
ATOM 3073 C CA . GLY A 1 83 ? 6.086 3.599 -14.220 1.00 0.00 83 GLY A CA 2
ATOM 3074 C C . GLY A 1 83 ? 5.957 3.868 -12.714 1.00 0.00 83 GLY A C 2
ATOM 3075 O O . GLY A 1 83 ? 5.189 4.736 -12.300 1.00 0.00 83 GLY A O 2
ATOM 3079 N N . ALA A 1 84 ? 6.709 3.129 -11.894 1.00 0.00 84 ALA A N 2
ATOM 3080 C CA . ALA A 1 84 ? 6.818 3.315 -10.443 1.00 0.00 84 ALA A CA 2
ATOM 3081 C C . ALA A 1 84 ? 7.486 4.654 -10.049 1.00 0.00 84 ALA A C 2
ATOM 3082 O O . ALA A 1 84 ? 8.269 5.247 -10.800 1.00 0.00 84 ALA A O 2
ATOM 3089 N N . LYS A 1 85 ? 7.199 5.099 -8.820 1.00 0.00 85 LYS A N 2
ATOM 3090 C CA . LYS A 1 85 ? 7.739 6.316 -8.196 1.00 0.00 85 LYS A CA 2
ATOM 3091 C C . LYS A 1 85 ? 9.146 6.069 -7.659 1.00 0.00 85 LYS A C 2
ATOM 3092 O O . LYS A 1 85 ? 9.320 5.217 -6.787 1.00 0.00 85 LYS A O 2
ATOM 3111 N N . THR A 1 86 ? 10.129 6.853 -8.126 1.00 0.00 86 THR A N 2
ATOM 3112 C CA . THR A 1 86 ? 11.538 6.722 -7.727 1.00 0.00 86 THR A CA 2
ATOM 3113 C C . THR A 1 86 ? 12.127 8.017 -7.189 1.00 0.00 86 THR A C 2
ATOM 3114 O O . THR A 1 86 ? 11.851 9.093 -7.715 1.00 0.00 86 THR A O 2
ATOM 3125 N N . ILE A 1 87 ? 12.979 7.890 -6.168 1.00 0.00 87 ILE A N 2
ATOM 3126 C CA . ILE A 1 87 ? 13.656 9.024 -5.521 1.00 0.00 87 ILE A CA 2
ATOM 3127 C C . ILE A 1 87 ? 15.059 8.678 -5.041 1.00 0.00 87 ILE A C 2
ATOM 3128 O O . ILE A 1 87 ? 15.394 7.515 -4.834 1.00 0.00 87 ILE A O 2
ATOM 3144 N N . GLU A 1 88 ? 15.830 9.728 -4.754 1.00 0.00 88 GLU A N 2
ATOM 3145 C CA . GLU A 1 88 ? 17.124 9.641 -4.083 1.00 0.00 88 GLU A CA 2
ATOM 3146 C C . GLU A 1 88 ? 17.091 10.411 -2.752 1.00 0.00 88 GLU A C 2
ATOM 3147 O O . GLU A 1 88 ? 17.130 11.644 -2.734 1.00 0.00 88 GLU A O 2
ATOM 3159 N N . VAL A 1 89 ? 16.989 9.693 -1.627 1.00 0.00 89 VAL A N 2
ATOM 3160 C CA . VAL A 1 89 ? 17.220 10.293 -0.303 1.00 0.00 89 VAL A CA 2
ATOM 3161 C C . VAL A 1 89 ? 18.736 10.461 -0.118 1.00 0.00 89 VAL A C 2
ATOM 3162 O O . VAL A 1 89 ? 19.529 9.640 -0.594 1.00 0.00 89 VAL A O 2
ATOM 3175 N N . THR A 1 90 ? 19.153 11.519 0.574 1.00 0.00 90 THR A N 2
ATOM 3176 C CA . THR A 1 90 ? 20.572 11.885 0.733 1.00 0.00 90 THR A CA 2
ATOM 3177 C C . THR A 1 90 ? 20.947 12.079 2.198 1.00 0.00 90 THR A C 2
ATOM 3178 O O . THR A 1 90 ? 20.096 12.375 3.037 1.00 0.00 90 THR A O 2
ATOM 3189 N N . THR A 1 91 ? 22.237 11.915 2.506 1.00 0.00 91 THR A N 2
ATOM 3190 C CA . THR A 1 91 ? 22.864 12.142 3.826 1.00 0.00 91 THR A CA 2
ATOM 3191 C C . THR A 1 91 ? 22.883 13.631 4.233 1.00 0.00 91 THR A C 2
ATOM 3192 O O . THR A 1 91 ? 23.932 14.266 4.354 1.00 0.00 91 THR A O 2
ATOM 3203 N N . GLU A 1 92 ? 21.698 14.211 4.403 1.00 0.00 92 GLU A N 2
ATOM 3204 C CA . GLU A 1 92 ? 21.424 15.610 4.756 1.00 0.00 92 GLU A CA 2
ATOM 3205 C C . GLU A 1 92 ? 20.139 15.680 5.605 1.00 0.00 92 GLU A C 2
ATOM 3206 O O . GLU A 1 92 ? 19.298 14.786 5.529 1.00 0.00 92 GLU A O 2
ATOM 3218 N N . GLU A 1 93 ? 19.968 16.728 6.418 1.00 0.00 93 GLU A N 2
ATOM 3219 C CA . GLU A 1 93 ? 18.885 16.874 7.414 1.00 0.00 93 GLU A CA 2
ATOM 3220 C C . GLU A 1 93 ? 17.450 16.691 6.864 1.00 0.00 93 GLU A C 2
ATOM 3221 O O . GLU A 1 93 ? 16.541 16.304 7.600 1.00 0.00 93 GLU A O 2
ATOM 3233 N N . GLU A 1 94 ? 17.242 16.902 5.561 1.00 0.00 94 GLU A N 2
ATOM 3234 C CA . GLU A 1 94 ? 15.966 16.678 4.861 1.00 0.00 94 GLU A CA 2
ATOM 3235 C C . GLU A 1 94 ? 15.542 15.196 4.743 1.00 0.00 94 GLU A C 2
ATOM 3236 O O . GLU A 1 94 ? 14.415 14.926 4.324 1.00 0.00 94 GLU A O 2
ATOM 3248 N N . LEU A 1 95 ? 16.400 14.225 5.090 1.00 0.00 95 LEU A N 2
ATOM 3249 C CA . LEU A 1 95 ? 16.167 12.793 4.840 1.00 0.00 95 LEU A CA 2
ATOM 3250 C C . LEU A 1 95 ? 14.826 12.250 5.378 1.00 0.00 95 LEU A C 2
ATOM 3251 O O . LEU A 1 95 ? 14.114 11.538 4.666 1.00 0.00 95 LEU A O 2
ATOM 3267 N N . ARG A 1 96 ? 14.442 12.640 6.601 1.00 0.00 96 ARG A N 2
ATOM 3268 C CA . ARG A 1 96 ? 13.183 12.234 7.244 1.00 0.00 96 ARG A CA 2
ATOM 3269 C C . ARG A 1 96 ? 11.969 12.738 6.460 1.00 0.00 96 ARG A C 2
ATOM 3270 O O . ARG A 1 96 ? 11.026 11.983 6.230 1.00 0.00 96 ARG A O 2
ATOM 3291 N N . LYS A 1 97 ? 12.025 13.990 5.990 1.00 0.00 97 LYS A N 2
ATOM 3292 C CA . LYS A 1 97 ? 10.999 14.597 5.122 1.00 0.00 97 LYS A CA 2
ATOM 3293 C C . LYS A 1 97 ? 10.914 13.870 3.780 1.00 0.00 97 LYS A C 2
ATOM 3294 O O . LYS A 1 97 ? 9.819 13.507 3.365 1.00 0.00 97 LYS A O 2
ATOM 3313 N N . ALA A 1 98 ? 12.050 13.596 3.131 1.00 0.00 98 ALA A N 2
ATOM 3314 C CA . ALA A 1 98 ? 12.095 12.898 1.844 1.00 0.00 98 ALA A CA 2
ATOM 3315 C C . ALA A 1 98 ? 11.461 11.492 1.911 1.00 0.00 98 ALA A C 2
ATOM 3316 O O . ALA A 1 98 ? 10.597 11.171 1.096 1.00 0.00 98 ALA A O 2
ATOM 3323 N N . VAL A 1 99 ? 11.821 10.668 2.908 1.00 0.00 99 VAL A N 2
ATOM 3324 C CA . VAL A 1 99 ? 11.160 9.357 3.147 1.00 0.00 99 VAL A CA 2
ATOM 3325 C C . VAL A 1 99 ? 9.668 9.503 3.494 1.00 0.00 99 VAL A C 2
ATOM 3326 O O . VAL A 1 99 ? 8.842 8.749 2.974 1.00 0.00 99 VAL A O 2
ATOM 3339 N N . ALA A 1 100 ? 9.285 10.480 4.320 1.00 0.00 100 ALA A N 2
ATOM 3340 C CA . ALA A 1 100 ? 7.868 10.728 4.621 1.00 0.00 100 ALA A CA 2
ATOM 3341 C C . ALA A 1 100 ? 7.060 11.102 3.361 1.00 0.00 100 ALA A C 2
ATOM 3342 O O . ALA A 1 100 ? 5.980 10.559 3.134 1.00 0.00 100 ALA A O 2
ATOM 3349 N N . LYS A 1 101 ? 7.603 11.959 2.491 1.00 0.00 101 LYS A N 2
ATOM 3350 C CA . LYS A 1 101 ? 7.051 12.260 1.155 1.00 0.00 101 LYS A CA 2
ATOM 3351 C C . LYS A 1 101 ? 7.029 11.025 0.241 1.00 0.00 101 LYS A C 2
ATOM 3352 O O . LYS A 1 101 ? 6.124 10.907 -0.577 1.00 0.00 101 LYS A O 2
ATOM 3371 N N . ALA A 1 102 ? 7.956 10.079 0.399 1.00 0.00 102 ALA A N 2
ATOM 3372 C CA . ALA A 1 102 ? 7.994 8.850 -0.399 1.00 0.00 102 ALA A CA 2
ATOM 3373 C C . ALA A 1 102 ? 6.756 7.986 -0.131 1.00 0.00 102 ALA A C 2
ATOM 3374 O O . ALA A 1 102 ? 5.968 7.709 -1.028 1.00 0.00 102 ALA A O 2
ATOM 3381 N N . ARG A 1 103 ? 6.563 7.624 1.140 1.00 0.00 103 ARG A N 2
ATOM 3382 C CA . ARG A 1 103 ? 5.455 6.807 1.649 1.00 0.00 103 ARG A CA 2
ATOM 3383 C C . ARG A 1 103 ? 4.104 7.527 1.575 1.00 0.00 103 ARG A C 2
ATOM 3384 O O . ARG A 1 103 ? 3.072 6.896 1.360 1.00 0.00 103 ARG A O 2
ATOM 3405 N N . GLY A 1 104 ? 4.125 8.845 1.736 1.00 0.00 104 GLY A N 2
ATOM 3406 C CA . GLY A 1 104 ? 2.937 9.675 1.899 1.00 0.00 104 GLY A CA 2
ATOM 3407 C C . GLY A 1 104 ? 2.439 10.300 0.599 1.00 0.00 104 GLY A C 2
ATOM 3408 O O . GLY A 1 104 ? 1.321 10.008 0.166 1.00 0.00 104 GLY A O 2
ATOM 3412 N N . SER A 1 105 ? 3.271 11.102 -0.074 1.00 0.00 105 SER A N 2
ATOM 3413 C CA . SER A 1 105 ? 2.932 11.681 -1.386 1.00 0.00 105 SER A CA 2
ATOM 3414 C C . SER A 1 105 ? 2.800 10.635 -2.490 1.00 0.00 105 SER A C 2
ATOM 3415 O O . SER A 1 105 ? 2.168 10.939 -3.496 1.00 0.00 105 SER A O 2
ATOM 3423 N N . TRP A 1 106 ? 3.287 9.392 -2.302 1.00 0.00 106 TRP A N 2
ATOM 3424 C CA . TRP A 1 106 ? 2.935 8.277 -3.200 1.00 0.00 106 TRP A CA 2
ATOM 3425 C C . TRP A 1 106 ? 1.413 8.211 -3.396 1.00 0.00 106 TRP A C 2
ATOM 3426 O O . TRP A 1 106 ? 0.922 8.194 -4.526 1.00 0.00 106 TRP A O 2
ATOM 3447 N N . SER A 1 107 ? 0.650 8.246 -2.296 1.00 0.00 107 SER A N 2
ATOM 3448 C CA . SER A 1 107 ? -0.808 8.153 -2.340 1.00 0.00 107 SER A CA 2
ATOM 3449 C C . SER A 1 107 ? -1.434 9.369 -3.039 1.00 0.00 107 SER A C 2
ATOM 3450 O O . SER A 1 107 ? -2.419 9.248 -3.760 1.00 0.00 107 SER A O 2
ATOM 3458 N N . LEU A 1 108 ? -0.821 10.551 -2.915 1.00 0.00 108 LEU A N 2
ATOM 3459 C CA . LEU A 1 108 ? -1.272 11.772 -3.593 1.00 0.00 108 LEU A CA 2
ATOM 3460 C C . LEU A 1 108 ? -1.029 11.756 -5.120 1.00 0.00 108 LEU A C 2
ATOM 3461 O O . LEU A 1 108 ? -1.568 12.607 -5.830 1.00 0.00 108 LEU A O 2
ATOM 3477 N N . GLU A 1 109 ? -0.254 10.792 -5.638 1.00 0.00 109 GLU A N 2
ATOM 3478 C CA . GLU A 1 109 ? 0.053 10.637 -7.074 1.00 0.00 109 GLU A CA 2
ATOM 3479 C C . GLU A 1 109 ? -0.465 9.309 -7.674 1.00 0.00 109 GLU A C 2
ATOM 3480 O O . GLU A 1 109 ? -0.527 9.173 -8.899 1.00 0.00 109 GLU A O 2
ATOM 3492 N N . HIS A 1 110 ? -0.896 8.356 -6.835 1.00 0.00 110 HIS A N 2
ATOM 3493 C CA . HIS A 1 110 ? -1.398 7.023 -7.227 1.00 0.00 110 HIS A CA 2
ATOM 3494 C C . HIS A 1 110 ? -2.803 6.705 -6.673 1.00 0.00 110 HIS A C 2
ATOM 3495 O O . HIS A 1 110 ? -3.311 5.597 -6.858 1.00 0.00 110 HIS A O 2
ATOM 3509 N N . HIS A 1 111 ? -3.456 7.684 -6.036 1.00 0.00 111 HIS A N 2
ATOM 3510 C CA . HIS A 1 111 ? -4.819 7.619 -5.489 1.00 0.00 111 HIS A CA 2
ATOM 3511 C C . HIS A 1 111 ? -5.589 8.930 -5.749 1.00 0.00 111 HIS A C 2
ATOM 3512 O O . HIS A 1 111 ? -5.059 9.862 -6.363 1.00 0.00 111 HIS A O 2
ATOM 3526 N N . HIS A 1 112 ? -6.843 9.019 -5.291 1.00 0.00 112 HIS A N 2
ATOM 3527 C CA . HIS A 1 112 ? -7.740 10.162 -5.536 1.00 0.00 112 HIS A CA 2
ATOM 3528 C C . HIS A 1 112 ? -8.417 10.687 -4.257 1.00 0.00 112 HIS A C 2
ATOM 3529 O O . HIS A 1 112 ? -8.417 10.031 -3.213 1.00 0.00 112 HIS A O 2
ATOM 3543 N N . HIS A 1 113 ? -8.983 11.894 -4.351 1.00 0.00 113 HIS A N 2
ATOM 3544 C CA . HIS A 1 113 ? -9.622 12.651 -3.259 1.00 0.00 113 HIS A CA 2
ATOM 3545 C C . HIS A 1 113 ? -10.694 13.617 -3.815 1.00 0.00 113 HIS A C 2
ATOM 3546 O O . HIS A 1 113 ? -10.858 13.727 -5.033 1.00 0.00 113 HIS A O 2
ATOM 3560 N N . HIS A 1 114 ? -11.409 14.340 -2.947 1.00 0.00 114 HIS A N 2
ATOM 3561 C CA . HIS A 1 114 ? -12.425 15.341 -3.313 1.00 0.00 114 HIS A CA 2
ATOM 3562 C C . HIS A 1 114 ? -12.274 16.625 -2.478 1.00 0.00 114 HIS A C 2
ATOM 3563 O O . HIS A 1 114 ? -12.116 16.567 -1.255 1.00 0.00 114 HIS A O 2
ATOM 3577 N N . HIS A 1 115 ? -12.324 17.782 -3.151 1.00 0.00 115 HIS A N 2
ATOM 3578 C CA . HIS A 1 115 ? -12.132 19.129 -2.588 1.00 0.00 115 HIS A CA 2
ATOM 3579 C C . HIS A 1 115 ? -12.916 20.194 -3.372 1.00 0.00 115 HIS A C 2
ATOM 3580 O O . HIS A 1 115 ? -13.650 20.981 -2.732 1.00 0.00 115 HIS A O 2
ATOM 3595 N N . MET A 1 1 ? 1.075 -1.088 -0.328 1.00 0.00 1 MET A N 3
ATOM 3596 C CA . MET A 1 1 ? 1.923 -0.785 -1.517 1.00 0.00 1 MET A CA 3
ATOM 3597 C C . MET A 1 1 ? 3.389 -1.117 -1.230 1.00 0.00 1 MET A C 3
ATOM 3598 O O . MET A 1 1 ? 3.865 -0.822 -0.134 1.00 0.00 1 MET A O 3
ATOM 3614 N N . ARG A 1 2 ? 4.125 -1.774 -2.144 1.00 0.00 2 ARG A N 3
ATOM 3615 C CA . ARG A 1 2 ? 5.501 -2.199 -1.916 1.00 0.00 2 ARG A CA 3
ATOM 3616 C C . ARG A 1 2 ? 6.501 -1.041 -1.920 1.00 0.00 2 ARG A C 3
ATOM 3617 O O . ARG A 1 2 ? 6.544 -0.238 -2.856 1.00 0.00 2 ARG A O 3
ATOM 3638 N N . VAL A 1 3 ? 7.365 -1.023 -0.903 1.00 0.00 3 VAL A N 3
ATOM 3639 C CA . VAL A 1 3 ? 8.436 -0.032 -0.706 1.00 0.00 3 VAL A CA 3
ATOM 3640 C C . VAL A 1 3 ? 9.787 -0.751 -0.785 1.00 0.00 3 VAL A C 3
ATOM 3641 O O . VAL A 1 3 ? 9.986 -1.752 -0.097 1.00 0.00 3 VAL A O 3
ATOM 3654 N N . ILE A 1 4 ? 10.720 -0.277 -1.616 1.00 0.00 4 ILE A N 3
ATOM 3655 C CA . ILE A 1 4 ? 12.034 -0.914 -1.822 1.00 0.00 4 ILE A CA 3
ATOM 3656 C C . ILE A 1 4 ? 13.137 0.149 -1.760 1.00 0.00 4 ILE A C 3
ATOM 3657 O O . ILE A 1 4 ? 13.019 1.227 -2.328 1.00 0.00 4 ILE A O 3
ATOM 3673 N N . VAL A 1 5 ? 14.220 -0.156 -1.052 1.00 0.00 5 VAL A N 3
ATOM 3674 C CA . VAL A 1 5 ? 15.334 0.747 -0.763 1.00 0.00 5 VAL A CA 3
ATOM 3675 C C . VAL A 1 5 ? 16.620 0.245 -1.409 1.00 0.00 5 VAL A C 3
ATOM 3676 O O . VAL A 1 5 ? 16.921 -0.947 -1.338 1.00 0.00 5 VAL A O 3
ATOM 3689 N N . VAL A 1 6 ? 17.413 1.138 -2.015 1.00 0.00 6 VAL A N 3
ATOM 3690 C CA . VAL A 1 6 ? 18.605 0.751 -2.799 1.00 0.00 6 VAL A CA 3
ATOM 3691 C C . VAL A 1 6 ? 19.833 1.564 -2.396 1.00 0.00 6 VAL A C 3
ATOM 3692 O O . VAL A 1 6 ? 19.966 2.737 -2.745 1.00 0.00 6 VAL A O 3
ATOM 3705 N N . ILE A 1 7 ? 20.744 0.934 -1.657 1.00 0.00 7 ILE A N 3
ATOM 3706 C CA . ILE A 1 7 ? 22.007 1.543 -1.229 1.00 0.00 7 ILE A CA 3
ATOM 3707 C C . ILE A 1 7 ? 22.995 1.618 -2.393 1.00 0.00 7 ILE A C 3
ATOM 3708 O O . ILE A 1 7 ? 23.409 0.599 -2.951 1.00 0.00 7 ILE A O 3
ATOM 3724 N N . VAL A 1 8 ? 23.417 2.847 -2.688 1.00 0.00 8 VAL A N 3
ATOM 3725 C CA . VAL A 1 8 ? 24.501 3.201 -3.606 1.00 0.00 8 VAL A CA 3
ATOM 3726 C C . VAL A 1 8 ? 25.830 2.946 -2.893 1.00 0.00 8 VAL A C 3
ATOM 3727 O O . VAL A 1 8 ? 26.385 3.830 -2.233 1.00 0.00 8 VAL A O 3
ATOM 3740 N N . GLY A 1 9 ? 26.308 1.709 -2.959 1.00 0.00 9 GLY A N 3
ATOM 3741 C CA . GLY A 1 9 ? 27.573 1.338 -2.317 1.00 0.00 9 GLY A CA 3
ATOM 3742 C C . GLY A 1 9 ? 28.793 1.997 -2.967 1.00 0.00 9 GLY A C 3
ATOM 3743 O O . GLY A 1 9 ? 28.843 2.136 -4.194 1.00 0.00 9 GLY A O 3
ATOM 3747 N N . PRO A 1 10 ? 29.788 2.390 -2.159 1.00 0.00 10 PRO A N 3
ATOM 3748 C CA . PRO A 1 10 ? 30.998 3.034 -2.646 1.00 0.00 10 PRO A CA 3
ATOM 3749 C C . PRO A 1 10 ? 31.913 2.078 -3.426 1.00 0.00 10 PRO A C 3
ATOM 3750 O O . PRO A 1 10 ? 31.889 0.858 -3.255 1.00 0.00 10 PRO A O 3
ATOM 3761 N N . SER A 1 11 ? 32.796 2.658 -4.233 1.00 0.00 11 SER A N 3
ATOM 3762 C CA . SER A 1 11 ? 33.856 1.939 -4.969 1.00 0.00 11 SER A CA 3
ATOM 3763 C C . SER A 1 11 ? 34.869 1.218 -4.063 1.00 0.00 11 SER A C 3
ATOM 3764 O O . SER A 1 11 ? 35.493 0.246 -4.489 1.00 0.00 11 SER A O 3
ATOM 3772 N N . GLY A 1 12 ? 35.012 1.667 -2.807 1.00 0.00 12 GLY A N 3
ATOM 3773 C CA . GLY A 1 12 ? 35.880 1.071 -1.779 1.00 0.00 12 GLY A CA 3
ATOM 3774 C C . GLY A 1 12 ? 35.132 0.209 -0.751 1.00 0.00 12 GLY A C 3
ATOM 3775 O O . GLY A 1 12 ? 35.686 -0.094 0.309 1.00 0.00 12 GLY A O 3
ATOM 3779 N N . ALA A 1 13 ? 33.870 -0.148 -1.028 1.00 0.00 13 ALA A N 3
ATOM 3780 C CA . ALA A 1 13 ? 33.062 -1.063 -0.219 1.00 0.00 13 ALA A CA 3
ATOM 3781 C C . ALA A 1 13 ? 33.549 -2.527 -0.277 1.00 0.00 13 ALA A C 3
ATOM 3782 O O . ALA A 1 13 ? 34.617 -2.836 -0.816 1.00 0.00 13 ALA A O 3
ATOM 3789 N N . GLY A 1 14 ? 32.722 -3.443 0.243 1.00 0.00 14 GLY A N 3
ATOM 3790 C CA . GLY A 1 14 ? 32.963 -4.881 0.041 1.00 0.00 14 GLY A CA 3
ATOM 3791 C C . GLY A 1 14 ? 31.776 -5.757 0.408 1.00 0.00 14 GLY A C 3
ATOM 3792 O O . GLY A 1 14 ? 31.150 -6.386 -0.450 1.00 0.00 14 GLY A O 3
ATOM 3796 N N . LYS A 1 15 ? 31.427 -5.720 1.694 1.00 0.00 15 LYS A N 3
ATOM 3797 C CA . LYS A 1 15 ? 30.229 -6.332 2.276 1.00 0.00 15 LYS A CA 3
ATOM 3798 C C . LYS A 1 15 ? 29.784 -5.542 3.492 1.00 0.00 15 LYS A C 3
ATOM 3799 O O . LYS A 1 15 ? 28.647 -5.087 3.535 1.00 0.00 15 LYS A O 3
ATOM 3818 N N . THR A 1 16 ? 30.697 -5.293 4.426 1.00 0.00 16 THR A N 3
ATOM 3819 C CA . THR A 1 16 ? 30.427 -4.594 5.696 1.00 0.00 16 THR A CA 3
ATOM 3820 C C . THR A 1 16 ? 29.879 -3.178 5.503 1.00 0.00 16 THR A C 3
ATOM 3821 O O . THR A 1 16 ? 28.934 -2.804 6.197 1.00 0.00 16 THR A O 3
ATOM 3832 N N . THR A 1 17 ? 30.399 -2.410 4.539 1.00 0.00 17 THR A N 3
ATOM 3833 C CA . THR A 1 17 ? 29.909 -1.057 4.223 1.00 0.00 17 THR A CA 3
ATOM 3834 C C . THR A 1 17 ? 28.472 -1.098 3.697 1.00 0.00 17 THR A C 3
ATOM 3835 O O . THR A 1 17 ? 27.574 -0.445 4.238 1.00 0.00 17 THR A O 3
ATOM 3846 N N . LEU A 1 18 ? 28.251 -1.913 2.658 1.00 0.00 18 LEU A N 3
ATOM 3847 C CA . LEU A 1 18 ? 26.959 -2.125 2.039 1.00 0.00 18 LEU A CA 3
ATOM 3848 C C . LEU A 1 18 ? 25.929 -2.588 3.088 1.00 0.00 18 LEU A C 3
ATOM 3849 O O . LEU A 1 18 ? 24.814 -2.075 3.144 1.00 0.00 18 LEU A O 3
ATOM 3865 N N . ASP A 1 19 ? 26.335 -3.528 3.949 1.00 0.00 19 ASP A N 3
ATOM 3866 C CA . ASP A 1 19 ? 25.525 -4.091 5.035 1.00 0.00 19 ASP A CA 3
ATOM 3867 C C . ASP A 1 19 ? 25.159 -3.052 6.090 1.00 0.00 19 ASP A C 3
ATOM 3868 O O . ASP A 1 19 ? 23.995 -2.951 6.461 1.00 0.00 19 ASP A O 3
ATOM 3877 N N . GLU A 1 20 ? 26.125 -2.260 6.556 1.00 0.00 20 GLU A N 3
ATOM 3878 C CA . GLU A 1 20 ? 25.856 -1.202 7.535 1.00 0.00 20 GLU A CA 3
ATOM 3879 C C . GLU A 1 20 ? 24.860 -0.173 6.980 1.00 0.00 20 GLU A C 3
ATOM 3880 O O . GLU A 1 20 ? 23.892 0.173 7.665 1.00 0.00 20 GLU A O 3
ATOM 3892 N N . LEU A 1 21 ? 25.028 0.266 5.725 1.00 0.00 21 LEU A N 3
ATOM 3893 C CA . LEU A 1 21 ? 24.052 1.150 5.076 1.00 0.00 21 LEU A CA 3
ATOM 3894 C C . LEU A 1 21 ? 22.669 0.479 4.923 1.00 0.00 21 LEU A C 3
ATOM 3895 O O . LEU A 1 21 ? 21.649 1.115 5.199 1.00 0.00 21 LEU A O 3
ATOM 3911 N N . ALA A 1 22 ? 22.609 -0.807 4.544 1.00 0.00 22 ALA A N 3
ATOM 3912 C CA . ALA A 1 22 ? 21.364 -1.584 4.491 1.00 0.00 22 ALA A CA 3
ATOM 3913 C C . ALA A 1 22 ? 20.676 -1.712 5.870 1.00 0.00 22 ALA A C 3
ATOM 3914 O O . ALA A 1 22 ? 19.462 -1.531 5.985 1.00 0.00 22 ALA A O 3
ATOM 3921 N N . ARG A 1 23 ? 21.436 -1.972 6.935 1.00 0.00 23 ARG A N 3
ATOM 3922 C CA . ARG A 1 23 ? 20.936 -2.088 8.315 1.00 0.00 23 ARG A CA 3
ATOM 3923 C C . ARG A 1 23 ? 20.339 -0.771 8.813 1.00 0.00 23 ARG A C 3
ATOM 3924 O O . ARG A 1 23 ? 19.225 -0.767 9.344 1.00 0.00 23 ARG A O 3
ATOM 3945 N N . LYS A 1 24 ? 21.040 0.350 8.583 1.00 0.00 24 LYS A N 3
ATOM 3946 C CA . LYS A 1 24 ? 20.553 1.709 8.868 1.00 0.00 24 LYS A CA 3
ATOM 3947 C C . LYS A 1 24 ? 19.254 2.003 8.116 1.00 0.00 24 LYS A C 3
ATOM 3948 O O . LYS A 1 24 ? 18.260 2.368 8.746 1.00 0.00 24 LYS A O 3
ATOM 3967 N N . ALA A 1 25 ? 19.215 1.758 6.802 1.00 0.00 25 ALA A N 3
ATOM 3968 C CA . ALA A 1 25 ? 17.981 1.878 6.031 1.00 0.00 25 ALA A CA 3
ATOM 3969 C C . ALA A 1 25 ? 16.851 0.999 6.586 1.00 0.00 25 ALA A C 3
ATOM 3970 O O . ALA A 1 25 ? 15.732 1.461 6.701 1.00 0.00 25 ALA A O 3
ATOM 3977 N N . LYS A 1 26 ? 17.110 -0.240 6.998 1.00 0.00 26 LYS A N 3
ATOM 3978 C CA . LYS A 1 26 ? 16.054 -1.117 7.548 1.00 0.00 26 LYS A CA 3
ATOM 3979 C C . LYS A 1 26 ? 15.466 -0.565 8.824 1.00 0.00 26 LYS A C 3
ATOM 3980 O O . LYS A 1 26 ? 14.264 -0.427 8.923 1.00 0.00 26 LYS A O 3
ATOM 3999 N N . GLU A 1 27 ? 16.288 -0.244 9.805 1.00 0.00 27 GLU A N 3
ATOM 4000 C CA . GLU A 1 27 ? 15.807 0.342 11.060 1.00 0.00 27 GLU A CA 3
ATOM 4001 C C . GLU A 1 27 ? 15.081 1.688 10.853 1.00 0.00 27 GLU A C 3
ATOM 4002 O O . GLU A 1 27 ? 14.173 2.033 11.607 1.00 0.00 27 GLU A O 3
ATOM 4014 N N . GLU A 1 28 ? 15.445 2.421 9.796 1.00 0.00 28 GLU A N 3
ATOM 4015 C CA . GLU A 1 28 ? 14.789 3.631 9.300 1.00 0.00 28 GLU A CA 3
ATOM 4016 C C . GLU A 1 28 ? 13.456 3.338 8.572 1.00 0.00 28 GLU A C 3
ATOM 4017 O O . GLU A 1 28 ? 12.490 4.090 8.724 1.00 0.00 28 GLU A O 3
ATOM 4029 N N . VAL A 1 29 ? 13.370 2.227 7.832 1.00 0.00 29 VAL A N 3
ATOM 4030 C CA . VAL A 1 29 ? 12.231 1.826 6.971 1.00 0.00 29 VAL A CA 3
ATOM 4031 C C . VAL A 1 29 ? 12.012 0.309 7.023 1.00 0.00 29 VAL A C 3
ATOM 4032 O O . VAL A 1 29 ? 12.213 -0.407 6.039 1.00 0.00 29 VAL A O 3
ATOM 4045 N N . PRO A 1 30 ? 11.586 -0.217 8.188 1.00 0.00 30 PRO A N 3
ATOM 4046 C CA . PRO A 1 30 ? 11.442 -1.649 8.468 1.00 0.00 30 PRO A CA 3
ATOM 4047 C C . PRO A 1 30 ? 10.312 -2.338 7.686 1.00 0.00 30 PRO A C 3
ATOM 4048 O O . PRO A 1 30 ? 10.194 -3.564 7.680 1.00 0.00 30 PRO A O 3
ATOM 4059 N N . ASP A 1 31 ? 9.521 -1.531 6.987 1.00 0.00 31 ASP A N 3
ATOM 4060 C CA . ASP A 1 31 ? 8.387 -1.904 6.133 1.00 0.00 31 ASP A CA 3
ATOM 4061 C C . ASP A 1 31 ? 8.768 -1.873 4.636 1.00 0.00 31 ASP A C 3
ATOM 4062 O O . ASP A 1 31 ? 7.925 -2.078 3.761 1.00 0.00 31 ASP A O 3
ATOM 4071 N N . ALA A 1 32 ? 10.055 -1.640 4.339 1.00 0.00 32 ALA A N 3
ATOM 4072 C CA . ALA A 1 32 ? 10.618 -1.634 2.990 1.00 0.00 32 ALA A CA 3
ATOM 4073 C C . ALA A 1 32 ? 11.705 -2.709 2.833 1.00 0.00 32 ALA A C 3
ATOM 4074 O O . ALA A 1 32 ? 12.351 -3.116 3.805 1.00 0.00 32 ALA A O 3
ATOM 4081 N N . GLU A 1 33 ? 11.909 -3.177 1.602 1.00 0.00 33 GLU A N 3
ATOM 4082 C CA . GLU A 1 33 ? 12.916 -4.191 1.288 1.00 0.00 33 GLU A CA 3
ATOM 4083 C C . GLU A 1 33 ? 14.249 -3.548 0.907 1.00 0.00 33 GLU A C 3
ATOM 4084 O O . GLU A 1 33 ? 14.301 -2.764 -0.039 1.00 0.00 33 GLU A O 3
ATOM 4096 N N . ILE A 1 34 ? 15.327 -3.857 1.627 1.00 0.00 34 ILE A N 3
ATOM 4097 C CA . ILE A 1 34 ? 16.606 -3.163 1.468 1.00 0.00 34 ILE A CA 3
ATOM 4098 C C . ILE A 1 34 ? 17.582 -4.000 0.649 1.00 0.00 34 ILE A C 3
ATOM 4099 O O . ILE A 1 34 ? 17.781 -5.189 0.921 1.00 0.00 34 ILE A O 3
ATOM 4115 N N . ARG A 1 35 ? 18.192 -3.362 -0.353 1.00 0.00 35 ARG A N 3
ATOM 4116 C CA . ARG A 1 35 ? 19.144 -3.960 -1.285 1.00 0.00 35 ARG A CA 3
ATOM 4117 C C . ARG A 1 35 ? 20.398 -3.081 -1.393 1.00 0.00 35 ARG A C 3
ATOM 4118 O O . ARG A 1 35 ? 20.355 -1.892 -1.075 1.00 0.00 35 ARG A O 3
ATOM 4139 N N . THR A 1 36 ? 21.497 -3.621 -1.905 1.00 0.00 36 THR A N 3
ATOM 4140 C CA . THR A 1 36 ? 22.763 -2.886 -2.112 1.00 0.00 36 THR A CA 3
ATOM 4141 C C . THR A 1 36 ? 23.345 -3.108 -3.482 1.00 0.00 36 THR A C 3
ATOM 4142 O O . THR A 1 36 ? 23.144 -4.134 -4.136 1.00 0.00 36 THR A O 3
ATOM 4153 N N . VAL A 1 37 ? 24.122 -2.103 -3.878 1.00 0.00 37 VAL A N 3
ATOM 4154 C CA . VAL A 1 37 ? 24.827 -2.048 -5.133 1.00 0.00 37 VAL A CA 3
ATOM 4155 C C . VAL A 1 37 ? 26.203 -1.433 -4.999 1.00 0.00 37 VAL A C 3
ATOM 4156 O O . VAL A 1 37 ? 26.442 -0.745 -4.030 1.00 0.00 37 VAL A O 3
ATOM 4169 N N . THR A 1 38 ? 27.102 -1.645 -5.961 1.00 0.00 38 THR A N 3
ATOM 4170 C CA . THR A 1 38 ? 28.391 -0.914 -6.070 1.00 0.00 38 THR A CA 3
ATOM 4171 C C . THR A 1 38 ? 28.772 -0.566 -7.511 1.00 0.00 38 THR A C 3
ATOM 4172 O O . THR A 1 38 ? 29.846 -0.030 -7.782 1.00 0.00 38 THR A O 3
ATOM 4183 N N . THR A 1 39 ? 27.870 -0.868 -8.440 1.00 0.00 39 THR A N 3
ATOM 4184 C CA . THR A 1 39 ? 28.121 -0.810 -9.891 1.00 0.00 39 THR A CA 3
ATOM 4185 C C . THR A 1 39 ? 26.861 -0.559 -10.721 1.00 0.00 39 THR A C 3
ATOM 4186 O O . THR A 1 39 ? 25.742 -0.750 -10.248 1.00 0.00 39 THR A O 3
ATOM 4197 N N . LYS A 1 40 ? 27.061 -0.181 -11.991 1.00 0.00 40 LYS A N 3
ATOM 4198 C CA . LYS A 1 40 ? 26.033 -0.088 -13.045 1.00 0.00 40 LYS A CA 3
ATOM 4199 C C . LYS A 1 40 ? 25.193 -1.362 -13.212 1.00 0.00 40 LYS A C 3
ATOM 4200 O O . LYS A 1 40 ? 23.972 -1.308 -13.355 1.00 0.00 40 LYS A O 3
ATOM 4219 N N . GLU A 1 41 ? 25.848 -2.517 -13.140 1.00 0.00 41 GLU A N 3
ATOM 4220 C CA . GLU A 1 41 ? 25.190 -3.820 -13.185 1.00 0.00 41 GLU A CA 3
ATOM 4221 C C . GLU A 1 41 ? 24.348 -4.060 -11.934 1.00 0.00 41 GLU A C 3
ATOM 4222 O O . GLU A 1 41 ? 23.179 -4.414 -12.068 1.00 0.00 41 GLU A O 3
ATOM 4234 N N . ASP A 1 42 ? 24.865 -3.811 -10.721 1.00 0.00 42 ASP A N 3
ATOM 4235 C CA . ASP A 1 42 ? 24.109 -3.931 -9.475 1.00 0.00 42 ASP A CA 3
ATOM 4236 C C . ASP A 1 42 ? 22.905 -2.985 -9.442 1.00 0.00 42 ASP A C 3
ATOM 4237 O O . ASP A 1 42 ? 21.801 -3.410 -9.102 1.00 0.00 42 ASP A O 3
ATOM 4246 N N . ALA A 1 43 ? 23.086 -1.744 -9.878 1.00 0.00 43 ALA A N 3
ATOM 4247 C CA . ALA A 1 43 ? 21.998 -0.798 -10.110 1.00 0.00 43 ALA A CA 3
ATOM 4248 C C . ALA A 1 43 ? 20.884 -1.390 -11.000 1.00 0.00 43 ALA A C 3
ATOM 4249 O O . ALA A 1 43 ? 19.733 -1.501 -10.555 1.00 0.00 43 ALA A O 3
ATOM 4256 N N . LYS A 1 44 ? 21.203 -1.831 -12.230 1.00 0.00 44 LYS A N 3
ATOM 4257 C CA . LYS A 1 44 ? 20.218 -2.454 -13.122 1.00 0.00 44 LYS A CA 3
ATOM 4258 C C . LYS A 1 44 ? 19.607 -3.759 -12.594 1.00 0.00 44 LYS A C 3
ATOM 4259 O O . LYS A 1 44 ? 18.395 -3.915 -12.704 1.00 0.00 44 LYS A O 3
ATOM 4278 N N . ARG A 1 45 ? 20.393 -4.655 -11.976 1.00 0.00 45 ARG A N 3
ATOM 4279 C CA . ARG A 1 45 ? 19.933 -5.893 -11.297 1.00 0.00 45 ARG A CA 3
ATOM 4280 C C . ARG A 1 45 ? 18.843 -5.593 -10.276 1.00 0.00 45 ARG A C 3
ATOM 4281 O O . ARG A 1 45 ? 17.756 -6.160 -10.325 1.00 0.00 45 ARG A O 3
ATOM 4302 N N . VAL A 1 46 ? 19.143 -4.696 -9.340 1.00 0.00 46 VAL A N 3
ATOM 4303 C CA . VAL A 1 46 ? 18.225 -4.348 -8.255 1.00 0.00 46 VAL A CA 3
ATOM 4304 C C . VAL A 1 46 ? 16.976 -3.639 -8.780 1.00 0.00 46 VAL A C 3
ATOM 4305 O O . VAL A 1 46 ? 15.863 -3.917 -8.326 1.00 0.00 46 VAL A O 3
ATOM 4318 N N . ALA A 1 47 ? 17.122 -2.772 -9.787 1.00 0.00 47 ALA A N 3
ATOM 4319 C CA . ALA A 1 47 ? 15.976 -2.103 -10.387 1.00 0.00 47 ALA A CA 3
ATOM 4320 C C . ALA A 1 47 ? 15.066 -3.052 -11.179 1.00 0.00 47 ALA A C 3
ATOM 4321 O O . ALA A 1 47 ? 13.882 -3.183 -10.884 1.00 0.00 47 ALA A O 3
ATOM 4328 N N . GLU A 1 48 ? 15.605 -3.783 -12.149 1.00 0.00 48 GLU A N 3
ATOM 4329 C CA . GLU A 1 48 ? 14.798 -4.771 -12.878 1.00 0.00 48 GLU A CA 3
ATOM 4330 C C . GLU A 1 48 ? 14.189 -5.824 -11.931 1.00 0.00 48 GLU A C 3
ATOM 4331 O O . GLU A 1 48 ? 13.041 -6.204 -12.118 1.00 0.00 48 GLU A O 3
ATOM 4343 N N . GLU A 1 49 ? 14.878 -6.195 -10.842 1.00 0.00 49 GLU A N 3
ATOM 4344 C CA . GLU A 1 49 ? 14.321 -7.062 -9.781 1.00 0.00 49 GLU A CA 3
ATOM 4345 C C . GLU A 1 49 ? 13.097 -6.432 -9.094 1.00 0.00 49 GLU A C 3
ATOM 4346 O O . GLU A 1 49 ? 12.059 -7.082 -8.925 1.00 0.00 49 GLU A O 3
ATOM 4358 N N . ALA A 1 50 ? 13.191 -5.144 -8.740 1.00 0.00 50 ALA A N 3
ATOM 4359 C CA . ALA A 1 50 ? 12.076 -4.368 -8.213 1.00 0.00 50 ALA A CA 3
ATOM 4360 C C . ALA A 1 50 ? 10.911 -4.232 -9.218 1.00 0.00 50 ALA A C 3
ATOM 4361 O O . ALA A 1 50 ? 9.756 -4.176 -8.793 1.00 0.00 50 ALA A O 3
ATOM 4368 N N . GLU A 1 51 ? 11.165 -4.230 -10.533 1.00 0.00 51 GLU A N 3
ATOM 4369 C CA . GLU A 1 51 ? 10.077 -4.315 -11.517 1.00 0.00 51 GLU A CA 3
ATOM 4370 C C . GLU A 1 51 ? 9.334 -5.656 -11.450 1.00 0.00 51 GLU A C 3
ATOM 4371 O O . GLU A 1 51 ? 8.111 -5.675 -11.574 1.00 0.00 51 GLU A O 3
ATOM 4383 N N . ARG A 1 52 ? 10.034 -6.781 -11.234 1.00 0.00 52 ARG A N 3
ATOM 4384 C CA . ARG A 1 52 ? 9.405 -8.122 -11.290 1.00 0.00 52 ARG A CA 3
ATOM 4385 C C . ARG A 1 52 ? 8.394 -8.321 -10.167 1.00 0.00 52 ARG A C 3
ATOM 4386 O O . ARG A 1 52 ? 7.299 -8.835 -10.383 1.00 0.00 52 ARG A O 3
ATOM 4407 N N . ARG A 1 53 ? 8.749 -7.837 -8.975 1.00 0.00 53 ARG A N 3
ATOM 4408 C CA . ARG A 1 53 ? 7.936 -7.842 -7.748 1.00 0.00 53 ARG A CA 3
ATOM 4409 C C . ARG A 1 53 ? 7.042 -6.629 -7.563 1.00 0.00 53 ARG A C 3
ATOM 4410 O O . ARG A 1 53 ? 6.238 -6.612 -6.636 1.00 0.00 53 ARG A O 3
ATOM 4431 N N . ASN A 1 54 ? 7.158 -5.652 -8.460 1.00 0.00 54 ASN A N 3
ATOM 4432 C CA . ASN A 1 54 ? 6.358 -4.440 -8.487 1.00 0.00 54 ASN A CA 3
ATOM 4433 C C . ASN A 1 54 ? 6.545 -3.565 -7.237 1.00 0.00 54 ASN A C 3
ATOM 4434 O O . ASN A 1 54 ? 5.705 -3.508 -6.337 1.00 0.00 54 ASN A O 3
ATOM 4445 N N . ALA A 1 55 ? 7.679 -2.875 -7.199 1.00 0.00 55 ALA A N 3
ATOM 4446 C CA . ALA A 1 55 ? 7.969 -1.844 -6.227 1.00 0.00 55 ALA A CA 3
ATOM 4447 C C . ALA A 1 55 ? 7.136 -0.595 -6.534 1.00 0.00 55 ALA A C 3
ATOM 4448 O O . ALA A 1 55 ? 7.464 0.163 -7.448 1.00 0.00 55 ALA A O 3
ATOM 4455 N N . ASP A 1 56 ? 6.045 -0.389 -5.802 1.00 0.00 56 ASP A N 3
ATOM 4456 C CA . ASP A 1 56 ? 5.207 0.804 -5.966 1.00 0.00 56 ASP A CA 3
ATOM 4457 C C . ASP A 1 56 ? 5.987 2.101 -5.701 1.00 0.00 56 ASP A C 3
ATOM 4458 O O . ASP A 1 56 ? 5.746 3.127 -6.345 1.00 0.00 56 ASP A O 3
ATOM 4467 N N . ILE A 1 57 ? 6.960 2.029 -4.785 1.00 0.00 57 ILE A N 3
ATOM 4468 C CA . ILE A 1 57 ? 7.818 3.152 -4.391 1.00 0.00 57 ILE A CA 3
ATOM 4469 C C . ILE A 1 57 ? 9.238 2.665 -4.123 1.00 0.00 57 ILE A C 3
ATOM 4470 O O . ILE A 1 57 ? 9.467 1.783 -3.298 1.00 0.00 57 ILE A O 3
ATOM 4486 N N . VAL A 1 58 ? 10.206 3.267 -4.813 1.00 0.00 58 VAL A N 3
ATOM 4487 C CA . VAL A 1 58 ? 11.640 2.973 -4.701 1.00 0.00 58 VAL A CA 3
ATOM 4488 C C . VAL A 1 58 ? 12.454 4.187 -4.264 1.00 0.00 58 VAL A C 3
ATOM 4489 O O . VAL A 1 58 ? 12.450 5.247 -4.904 1.00 0.00 58 VAL A O 3
ATOM 4502 N N . VAL A 1 59 ? 13.180 4.001 -3.159 1.00 0.00 59 VAL A N 3
ATOM 4503 C CA . VAL A 1 59 ? 13.971 5.042 -2.500 1.00 0.00 59 VAL A CA 3
ATOM 4504 C C . VAL A 1 59 ? 15.460 4.674 -2.492 1.00 0.00 59 VAL A C 3
ATOM 4505 O O . VAL A 1 59 ? 15.921 3.737 -1.837 1.00 0.00 59 VAL A O 3
ATOM 4518 N N . ILE A 1 60 ? 16.224 5.389 -3.311 1.00 0.00 60 ILE A N 3
ATOM 4519 C CA . ILE A 1 60 ? 17.664 5.206 -3.475 1.00 0.00 60 ILE A CA 3
ATOM 4520 C C . ILE A 1 60 ? 18.404 5.976 -2.367 1.00 0.00 60 ILE A C 3
ATOM 4521 O O . ILE A 1 60 ? 18.000 7.071 -1.973 1.00 0.00 60 ILE A O 3
ATOM 4537 N N . VAL A 1 61 ? 19.495 5.398 -1.870 1.00 0.00 61 VAL A N 3
ATOM 4538 C CA . VAL A 1 61 ? 20.253 5.860 -0.693 1.00 0.00 61 VAL A CA 3
ATOM 4539 C C . VAL A 1 61 ? 21.717 6.077 -1.074 1.00 0.00 61 VAL A C 3
ATOM 4540 O O . VAL A 1 61 ? 22.491 5.127 -1.162 1.00 0.00 61 VAL A O 3
ATOM 4553 N N . GLY A 1 62 ? 22.076 7.329 -1.360 1.00 0.00 62 GLY A N 3
ATOM 4554 C CA . GLY A 1 62 ? 23.390 7.727 -1.864 1.00 0.00 62 GLY A CA 3
ATOM 4555 C C . GLY A 1 62 ? 23.569 9.252 -1.993 1.00 0.00 62 GLY A C 3
ATOM 4556 O O . GLY A 1 62 ? 22.706 10.012 -1.540 1.00 0.00 62 GLY A O 3
ATOM 4560 N N . PRO A 1 63 ? 24.686 9.712 -2.589 1.00 0.00 63 PRO A N 3
ATOM 4561 C CA . PRO A 1 63 ? 24.982 11.131 -2.773 1.00 0.00 63 PRO A CA 3
ATOM 4562 C C . PRO A 1 63 ? 24.076 11.790 -3.822 1.00 0.00 63 PRO A C 3
ATOM 4563 O O . PRO A 1 63 ? 23.791 11.221 -4.877 1.00 0.00 63 PRO A O 3
ATOM 4574 N N . SER A 1 64 ? 23.697 13.040 -3.548 1.00 0.00 64 SER A N 3
ATOM 4575 C CA . SER A 1 64 ? 22.971 13.924 -4.482 1.00 0.00 64 SER A CA 3
ATOM 4576 C C . SER A 1 64 ? 23.761 14.200 -5.775 1.00 0.00 64 SER A C 3
ATOM 4577 O O . SER A 1 64 ? 23.185 14.303 -6.866 1.00 0.00 64 SER A O 3
ATOM 4585 N N . GLY A 1 65 ? 25.090 14.263 -5.662 1.00 0.00 65 GLY A N 3
ATOM 4586 C CA . GLY A 1 65 ? 26.020 14.313 -6.792 1.00 0.00 65 GLY A CA 3
ATOM 4587 C C . GLY A 1 65 ? 27.494 14.274 -6.371 1.00 0.00 65 GLY A C 3
ATOM 4588 O O . GLY A 1 65 ? 27.866 14.824 -5.331 1.00 0.00 65 GLY A O 3
ATOM 4592 N N . SER A 1 66 ? 28.328 13.636 -7.200 1.00 0.00 66 SER A N 3
ATOM 4593 C CA . SER A 1 66 ? 29.795 13.566 -7.039 1.00 0.00 66 SER A CA 3
ATOM 4594 C C . SER A 1 66 ? 30.508 13.025 -8.288 1.00 0.00 66 SER A C 3
ATOM 4595 O O . SER A 1 66 ? 31.589 13.493 -8.652 1.00 0.00 66 SER A O 3
ATOM 4603 N N . GLY A 1 67 ? 29.901 12.021 -8.927 1.00 0.00 67 GLY A N 3
ATOM 4604 C CA . GLY A 1 67 ? 30.470 11.201 -10.008 1.00 0.00 67 GLY A CA 3
ATOM 4605 C C . GLY A 1 67 ? 30.087 9.724 -9.858 1.00 0.00 67 GLY A C 3
ATOM 4606 O O . GLY A 1 67 ? 29.776 9.048 -10.839 1.00 0.00 67 GLY A O 3
ATOM 4610 N N . LYS A 1 68 ? 30.027 9.244 -8.606 1.00 0.00 68 LYS A N 3
ATOM 4611 C CA . LYS A 1 68 ? 29.591 7.885 -8.215 1.00 0.00 68 LYS A CA 3
ATOM 4612 C C . LYS A 1 68 ? 28.082 7.654 -8.384 1.00 0.00 68 LYS A C 3
ATOM 4613 O O . LYS A 1 68 ? 27.622 6.510 -8.419 1.00 0.00 68 LYS A O 3
ATOM 4632 N N . SER A 1 69 ? 27.313 8.736 -8.516 1.00 0.00 69 SER A N 3
ATOM 4633 C CA . SER A 1 69 ? 25.856 8.775 -8.676 1.00 0.00 69 SER A CA 3
ATOM 4634 C C . SER A 1 69 ? 25.312 8.110 -9.953 1.00 0.00 69 SER A C 3
ATOM 4635 O O . SER A 1 69 ? 24.097 7.994 -10.100 1.00 0.00 69 SER A O 3
ATOM 4643 N N . THR A 1 70 ? 26.168 7.651 -10.872 1.00 0.00 70 THR A N 3
ATOM 4644 C CA . THR A 1 70 ? 25.769 6.857 -12.055 1.00 0.00 70 THR A CA 3
ATOM 4645 C C . THR A 1 70 ? 25.002 5.590 -11.679 1.00 0.00 70 THR A C 3
ATOM 4646 O O . THR A 1 70 ? 24.041 5.235 -12.358 1.00 0.00 70 THR A O 3
ATOM 4657 N N . LEU A 1 71 ? 25.336 4.953 -10.552 1.00 0.00 71 LEU A N 3
ATOM 4658 C CA . LEU A 1 71 ? 24.575 3.839 -9.962 1.00 0.00 71 LEU A CA 3
ATOM 4659 C C . LEU A 1 71 ? 23.117 4.269 -9.679 1.00 0.00 71 LEU A C 3
ATOM 4660 O O . LEU A 1 71 ? 22.175 3.690 -10.220 1.00 0.00 71 LEU A O 3
ATOM 4676 N N . ALA A 1 72 ? 22.933 5.333 -8.892 1.00 0.00 72 ALA A N 3
ATOM 4677 C CA . ALA A 1 72 ? 21.621 5.887 -8.554 1.00 0.00 72 ALA A CA 3
ATOM 4678 C C . ALA A 1 72 ? 20.812 6.299 -9.790 1.00 0.00 72 ALA A C 3
ATOM 4679 O O . ALA A 1 72 ? 19.629 5.979 -9.899 1.00 0.00 72 ALA A O 3
ATOM 4686 N N . LYS A 1 73 ? 21.483 6.968 -10.739 1.00 0.00 73 LYS A N 3
ATOM 4687 C CA . LYS A 1 73 ? 20.946 7.349 -12.047 1.00 0.00 73 LYS A CA 3
ATOM 4688 C C . LYS A 1 73 ? 20.400 6.131 -12.792 1.00 0.00 73 LYS A C 3
ATOM 4689 O O . LYS A 1 73 ? 19.266 6.181 -13.254 1.00 0.00 73 LYS A O 3
ATOM 4708 N N . ILE A 1 74 ? 21.146 5.025 -12.849 1.00 0.00 74 ILE A N 3
ATOM 4709 C CA . ILE A 1 74 ? 20.706 3.777 -13.501 1.00 0.00 74 ILE A CA 3
ATOM 4710 C C . ILE A 1 74 ? 19.498 3.155 -12.773 1.00 0.00 74 ILE A C 3
ATOM 4711 O O . ILE A 1 74 ? 18.533 2.792 -13.443 1.00 0.00 74 ILE A O 3
ATOM 4727 N N . VAL A 1 75 ? 19.486 3.071 -11.431 1.00 0.00 75 VAL A N 3
ATOM 4728 C CA . VAL A 1 75 ? 18.321 2.512 -10.698 1.00 0.00 75 VAL A CA 3
ATOM 4729 C C . VAL A 1 75 ? 17.050 3.301 -11.003 1.00 0.00 75 VAL A C 3
ATOM 4730 O O . VAL A 1 75 ? 16.056 2.756 -11.498 1.00 0.00 75 VAL A O 3
ATOM 4743 N N . LYS A 1 76 ? 17.115 4.616 -10.755 1.00 0.00 76 LYS A N 3
ATOM 4744 C CA . LYS A 1 76 ? 16.029 5.543 -11.062 1.00 0.00 76 LYS A CA 3
ATOM 4745 C C . LYS A 1 76 ? 15.666 5.520 -12.541 1.00 0.00 76 LYS A C 3
ATOM 4746 O O . LYS A 1 76 ? 14.484 5.595 -12.843 1.00 0.00 76 LYS A O 3
ATOM 4765 N N . LYS A 1 77 ? 16.611 5.324 -13.464 1.00 0.00 77 LYS A N 3
ATOM 4766 C CA . LYS A 1 77 ? 16.300 5.267 -14.904 1.00 0.00 77 LYS A CA 3
ATOM 4767 C C . LYS A 1 77 ? 15.514 4.014 -15.257 1.00 0.00 77 LYS A C 3
ATOM 4768 O O . LYS A 1 77 ? 14.538 4.106 -15.995 1.00 0.00 77 LYS A O 3
ATOM 4787 N N . ILE A 1 78 ? 15.905 2.860 -14.709 1.00 0.00 78 ILE A N 3
ATOM 4788 C CA . ILE A 1 78 ? 15.223 1.584 -14.952 1.00 0.00 78 ILE A CA 3
ATOM 4789 C C . ILE A 1 78 ? 13.798 1.621 -14.377 1.00 0.00 78 ILE A C 3
ATOM 4790 O O . ILE A 1 78 ? 12.868 1.145 -15.029 1.00 0.00 78 ILE A O 3
ATOM 4806 N N . ILE A 1 79 ? 13.600 2.189 -13.180 1.00 0.00 79 ILE A N 3
ATOM 4807 C CA . ILE A 1 79 ? 12.262 2.210 -12.571 1.00 0.00 79 ILE A CA 3
ATOM 4808 C C . ILE A 1 79 ? 11.375 3.359 -13.076 1.00 0.00 79 ILE A C 3
ATOM 4809 O O . ILE A 1 79 ? 10.188 3.152 -13.318 1.00 0.00 79 ILE A O 3
ATOM 4825 N N . ALA A 1 80 ? 11.925 4.546 -13.304 1.00 0.00 80 ALA A N 3
ATOM 4826 C CA . ALA A 1 80 ? 11.164 5.676 -13.834 1.00 0.00 80 ALA A CA 3
ATOM 4827 C C . ALA A 1 80 ? 10.534 5.388 -15.211 1.00 0.00 80 ALA A C 3
ATOM 4828 O O . ALA A 1 80 ? 9.441 5.891 -15.493 1.00 0.00 80 ALA A O 3
ATOM 4835 N N . ARG A 1 81 ? 11.152 4.527 -16.045 1.00 0.00 81 ARG A N 3
ATOM 4836 C CA . ARG A 1 81 ? 10.534 4.044 -17.283 1.00 0.00 81 ARG A CA 3
ATOM 4837 C C . ARG A 1 81 ? 9.536 2.905 -17.080 1.00 0.00 81 ARG A C 3
ATOM 4838 O O . ARG A 1 81 ? 8.655 2.698 -17.910 1.00 0.00 81 ARG A O 3
ATOM 4859 N N . ALA A 1 82 ? 9.672 2.169 -15.977 1.00 0.00 82 ALA A N 3
ATOM 4860 C CA . ALA A 1 82 ? 8.771 1.090 -15.582 1.00 0.00 82 ALA A CA 3
ATOM 4861 C C . ALA A 1 82 ? 7.375 1.613 -15.163 1.00 0.00 82 ALA A C 3
ATOM 4862 O O . ALA A 1 82 ? 6.365 0.935 -15.361 1.00 0.00 82 ALA A O 3
ATOM 4869 N N . GLY A 1 83 ? 7.326 2.832 -14.601 1.00 0.00 83 GLY A N 3
ATOM 4870 C CA . GLY A 1 83 ? 6.114 3.589 -14.249 1.00 0.00 83 GLY A CA 3
ATOM 4871 C C . GLY A 1 83 ? 5.991 3.910 -12.751 1.00 0.00 83 GLY A C 3
ATOM 4872 O O . GLY A 1 83 ? 5.239 4.811 -12.370 1.00 0.00 83 GLY A O 3
ATOM 4876 N N . ALA A 1 84 ? 6.724 3.179 -11.903 1.00 0.00 84 ALA A N 3
ATOM 4877 C CA . ALA A 1 84 ? 6.795 3.370 -10.452 1.00 0.00 84 ALA A CA 3
ATOM 4878 C C . ALA A 1 84 ? 7.469 4.698 -10.041 1.00 0.00 84 ALA A C 3
ATOM 4879 O O . ALA A 1 84 ? 8.277 5.279 -10.770 1.00 0.00 84 ALA A O 3
ATOM 4886 N N . LYS A 1 85 ? 7.131 5.169 -8.837 1.00 0.00 85 LYS A N 3
ATOM 4887 C CA . LYS A 1 85 ? 7.709 6.365 -8.203 1.00 0.00 85 LYS A CA 3
ATOM 4888 C C . LYS A 1 85 ? 9.134 6.091 -7.720 1.00 0.00 85 LYS A C 3
ATOM 4889 O O . LYS A 1 85 ? 9.326 5.247 -6.844 1.00 0.00 85 LYS A O 3
ATOM 4908 N N . THR A 1 86 ? 10.105 6.856 -8.229 1.00 0.00 86 THR A N 3
ATOM 4909 C CA . THR A 1 86 ? 11.521 6.756 -7.837 1.00 0.00 86 THR A CA 3
ATOM 4910 C C . THR A 1 86 ? 12.058 8.050 -7.248 1.00 0.00 86 THR A C 3
ATOM 4911 O O . THR A 1 86 ? 11.759 9.133 -7.746 1.00 0.00 86 THR A O 3
ATOM 4922 N N . ILE A 1 87 ? 12.889 7.920 -6.209 1.00 0.00 87 ILE A N 3
ATOM 4923 C CA . ILE A 1 87 ? 13.480 9.058 -5.482 1.00 0.00 87 ILE A CA 3
ATOM 4924 C C . ILE A 1 87 ? 14.858 8.739 -4.920 1.00 0.00 87 ILE A C 3
ATOM 4925 O O . ILE A 1 87 ? 15.219 7.582 -4.752 1.00 0.00 87 ILE A O 3
ATOM 4941 N N . GLU A 1 88 ? 15.586 9.784 -4.548 1.00 0.00 88 GLU A N 3
ATOM 4942 C CA . GLU A 1 88 ? 16.872 9.706 -3.852 1.00 0.00 88 GLU A CA 3
ATOM 4943 C C . GLU A 1 88 ? 16.717 10.387 -2.479 1.00 0.00 88 GLU A C 3
ATOM 4944 O O . GLU A 1 88 ? 16.464 11.590 -2.397 1.00 0.00 88 GLU A O 3
ATOM 4956 N N . VAL A 1 89 ? 16.835 9.612 -1.395 1.00 0.00 89 VAL A N 3
ATOM 4957 C CA . VAL A 1 89 ? 16.623 10.079 -0.004 1.00 0.00 89 VAL A CA 3
ATOM 4958 C C . VAL A 1 89 ? 17.583 11.192 0.442 1.00 0.00 89 VAL A C 3
ATOM 4959 O O . VAL A 1 89 ? 17.288 11.905 1.400 1.00 0.00 89 VAL A O 3
ATOM 4972 N N . THR A 1 90 ? 18.719 11.327 -0.251 1.00 0.00 90 THR A N 3
ATOM 4973 C CA . THR A 1 90 ? 19.792 12.326 -0.049 1.00 0.00 90 THR A CA 3
ATOM 4974 C C . THR A 1 90 ? 20.129 12.603 1.423 1.00 0.00 90 THR A C 3
ATOM 4975 O O . THR A 1 90 ? 19.775 13.633 2.003 1.00 0.00 90 THR A O 3
ATOM 4986 N N . THR A 1 91 ? 20.834 11.635 2.025 1.00 0.00 91 THR A N 3
ATOM 4987 C CA . THR A 1 91 ? 21.401 11.658 3.388 1.00 0.00 91 THR A CA 3
ATOM 4988 C C . THR A 1 91 ? 22.390 12.820 3.622 1.00 0.00 91 THR A C 3
ATOM 4989 O O . THR A 1 91 ? 23.614 12.670 3.617 1.00 0.00 91 THR A O 3
ATOM 5000 N N . GLU A 1 92 ? 21.842 14.029 3.778 1.00 0.00 92 GLU A N 3
ATOM 5001 C CA . GLU A 1 92 ? 22.586 15.292 3.880 1.00 0.00 92 GLU A CA 3
ATOM 5002 C C . GLU A 1 92 ? 21.956 16.289 4.876 1.00 0.00 92 GLU A C 3
ATOM 5003 O O . GLU A 1 92 ? 22.687 17.007 5.564 1.00 0.00 92 GLU A O 3
ATOM 5015 N N . GLU A 1 93 ? 20.621 16.309 5.018 1.00 0.00 93 GLU A N 3
ATOM 5016 C CA . GLU A 1 93 ? 19.921 17.123 6.031 1.00 0.00 93 GLU A CA 3
ATOM 5017 C C . GLU A 1 93 ? 18.547 16.578 6.480 1.00 0.00 93 GLU A C 3
ATOM 5018 O O . GLU A 1 93 ? 18.257 16.597 7.678 1.00 0.00 93 GLU A O 3
ATOM 5030 N N . GLU A 1 94 ? 17.711 16.068 5.565 1.00 0.00 94 GLU A N 3
ATOM 5031 C CA . GLU A 1 94 ? 16.318 15.679 5.859 1.00 0.00 94 GLU A CA 3
ATOM 5032 C C . GLU A 1 94 ? 15.862 14.402 5.129 1.00 0.00 94 GLU A C 3
ATOM 5033 O O . GLU A 1 94 ? 14.801 14.336 4.491 1.00 0.00 94 GLU A O 3
ATOM 5045 N N . LEU A 1 95 ? 16.664 13.339 5.269 1.00 0.00 95 LEU A N 3
ATOM 5046 C CA . LEU A 1 95 ? 16.246 11.987 4.867 1.00 0.00 95 LEU A CA 3
ATOM 5047 C C . LEU A 1 95 ? 14.909 11.554 5.512 1.00 0.00 95 LEU A C 3
ATOM 5048 O O . LEU A 1 95 ? 14.142 10.818 4.894 1.00 0.00 95 LEU A O 3
ATOM 5064 N N . ARG A 1 96 ? 14.571 12.092 6.696 1.00 0.00 96 ARG A N 3
ATOM 5065 C CA . ARG A 1 96 ? 13.265 11.945 7.367 1.00 0.00 96 ARG A CA 3
ATOM 5066 C C . ARG A 1 96 ? 12.120 12.376 6.441 1.00 0.00 96 ARG A C 3
ATOM 5067 O O . ARG A 1 96 ? 11.232 11.583 6.119 1.00 0.00 96 ARG A O 3
ATOM 5088 N N . LYS A 1 97 ? 12.192 13.625 5.967 1.00 0.00 97 LYS A N 3
ATOM 5089 C CA . LYS A 1 97 ? 11.246 14.243 5.028 1.00 0.00 97 LYS A CA 3
ATOM 5090 C C . LYS A 1 97 ? 11.224 13.520 3.686 1.00 0.00 97 LYS A C 3
ATOM 5091 O O . LYS A 1 97 ? 10.144 13.287 3.148 1.00 0.00 97 LYS A O 3
ATOM 5110 N N . ALA A 1 98 ? 12.378 13.111 3.161 1.00 0.00 98 ALA A N 3
ATOM 5111 C CA . ALA A 1 98 ? 12.431 12.373 1.893 1.00 0.00 98 ALA A CA 3
ATOM 5112 C C . ALA A 1 98 ? 11.724 10.992 1.947 1.00 0.00 98 ALA A C 3
ATOM 5113 O O . ALA A 1 98 ? 10.936 10.678 1.054 1.00 0.00 98 ALA A O 3
ATOM 5120 N N . VAL A 1 99 ? 11.917 10.194 3.009 1.00 0.00 99 VAL A N 3
ATOM 5121 C CA . VAL A 1 99 ? 11.121 8.971 3.270 1.00 0.00 99 VAL A CA 3
ATOM 5122 C C . VAL A 1 99 ? 9.634 9.272 3.490 1.00 0.00 99 VAL A C 3
ATOM 5123 O O . VAL A 1 99 ? 8.781 8.542 2.984 1.00 0.00 99 VAL A O 3
ATOM 5136 N N . ALA A 1 100 ? 9.290 10.347 4.199 1.00 0.00 100 ALA A N 3
ATOM 5137 C CA . ALA A 1 100 ? 7.884 10.757 4.329 1.00 0.00 100 ALA A CA 3
ATOM 5138 C C . ALA A 1 100 ? 7.242 11.076 2.958 1.00 0.00 100 ALA A C 3
ATOM 5139 O O . ALA A 1 100 ? 6.106 10.676 2.689 1.00 0.00 100 ALA A O 3
ATOM 5146 N N . LYS A 1 101 ? 7.993 11.709 2.042 1.00 0.00 101 LYS A N 3
ATOM 5147 C CA . LYS A 1 101 ? 7.628 11.896 0.624 1.00 0.00 101 LYS A CA 3
ATOM 5148 C C . LYS A 1 101 ? 7.613 10.599 -0.200 1.00 0.00 101 LYS A C 3
ATOM 5149 O O . LYS A 1 101 ? 7.019 10.574 -1.277 1.00 0.00 101 LYS A O 3
ATOM 5168 N N . ALA A 1 102 ? 8.202 9.515 0.300 1.00 0.00 102 ALA A N 3
ATOM 5169 C CA . ALA A 1 102 ? 8.109 8.198 -0.318 1.00 0.00 102 ALA A CA 3
ATOM 5170 C C . ALA A 1 102 ? 6.765 7.564 0.048 1.00 0.00 102 ALA A C 3
ATOM 5171 O O . ALA A 1 102 ? 5.896 7.413 -0.804 1.00 0.00 102 ALA A O 3
ATOM 5178 N N . ARG A 1 103 ? 6.553 7.264 1.331 1.00 0.00 103 ARG A N 3
ATOM 5179 C CA . ARG A 1 103 ? 5.396 6.489 1.802 1.00 0.00 103 ARG A CA 3
ATOM 5180 C C . ARG A 1 103 ? 4.093 7.285 1.805 1.00 0.00 103 ARG A C 3
ATOM 5181 O O . ARG A 1 103 ? 3.019 6.700 1.686 1.00 0.00 103 ARG A O 3
ATOM 5202 N N . GLY A 1 104 ? 4.184 8.608 1.943 1.00 0.00 104 GLY A N 3
ATOM 5203 C CA . GLY A 1 104 ? 3.033 9.494 2.105 1.00 0.00 104 GLY A CA 3
ATOM 5204 C C . GLY A 1 104 ? 2.640 10.180 0.803 1.00 0.00 104 GLY A C 3
ATOM 5205 O O . GLY A 1 104 ? 1.540 9.953 0.299 1.00 0.00 104 GLY A O 3
ATOM 5209 N N . SER A 1 105 ? 3.550 10.956 0.203 1.00 0.00 105 SER A N 3
ATOM 5210 C CA . SER A 1 105 ? 3.304 11.633 -1.079 1.00 0.00 105 SER A CA 3
ATOM 5211 C C . SER A 1 105 ? 3.134 10.665 -2.254 1.00 0.00 105 SER A C 3
ATOM 5212 O O . SER A 1 105 ? 2.610 11.086 -3.282 1.00 0.00 105 SER A O 3
ATOM 5220 N N . TRP A 1 106 ? 3.485 9.376 -2.112 1.00 0.00 106 TRP A N 3
ATOM 5221 C CA . TRP A 1 106 ? 3.084 8.338 -3.081 1.00 0.00 106 TRP A CA 3
ATOM 5222 C C . TRP A 1 106 ? 1.567 8.377 -3.332 1.00 0.00 106 TRP A C 3
ATOM 5223 O O . TRP A 1 106 ? 1.122 8.425 -4.480 1.00 0.00 106 TRP A O 3
ATOM 5244 N N . SER A 1 107 ? 0.767 8.396 -2.261 1.00 0.00 107 SER A N 3
ATOM 5245 C CA . SER A 1 107 ? -0.695 8.325 -2.375 1.00 0.00 107 SER A CA 3
ATOM 5246 C C . SER A 1 107 ? -1.272 9.532 -3.113 1.00 0.00 107 SER A C 3
ATOM 5247 O O . SER A 1 107 ? -2.138 9.385 -3.976 1.00 0.00 107 SER A O 3
ATOM 5255 N N . LEU A 1 108 ? -0.716 10.715 -2.846 1.00 0.00 108 LEU A N 3
ATOM 5256 C CA . LEU A 1 108 ? -1.056 11.994 -3.483 1.00 0.00 108 LEU A CA 3
ATOM 5257 C C . LEU A 1 108 ? -0.878 12.009 -5.021 1.00 0.00 108 LEU A C 3
ATOM 5258 O O . LEU A 1 108 ? -1.348 12.930 -5.691 1.00 0.00 108 LEU A O 3
ATOM 5274 N N . GLU A 1 109 ? -0.248 10.977 -5.598 1.00 0.00 109 GLU A N 3
ATOM 5275 C CA . GLU A 1 109 ? -0.002 10.829 -7.042 1.00 0.00 109 GLU A CA 3
ATOM 5276 C C . GLU A 1 109 ? -0.616 9.546 -7.650 1.00 0.00 109 GLU A C 3
ATOM 5277 O O . GLU A 1 109 ? -0.602 9.393 -8.874 1.00 0.00 109 GLU A O 3
ATOM 5289 N N . HIS A 1 110 ? -1.161 8.634 -6.830 1.00 0.00 110 HIS A N 3
ATOM 5290 C CA . HIS A 1 110 ? -1.594 7.285 -7.249 1.00 0.00 110 HIS A CA 3
ATOM 5291 C C . HIS A 1 110 ? -2.934 6.817 -6.641 1.00 0.00 110 HIS A C 3
ATOM 5292 O O . HIS A 1 110 ? -3.454 5.775 -7.042 1.00 0.00 110 HIS A O 3
ATOM 5306 N N . HIS A 1 111 ? -3.523 7.572 -5.707 1.00 0.00 111 HIS A N 3
ATOM 5307 C CA . HIS A 1 111 ? -4.834 7.276 -5.083 1.00 0.00 111 HIS A CA 3
ATOM 5308 C C . HIS A 1 111 ? -6.041 7.367 -6.051 1.00 0.00 111 HIS A C 3
ATOM 5309 O O . HIS A 1 111 ? -7.131 6.895 -5.728 1.00 0.00 111 HIS A O 3
ATOM 5323 N N . HIS A 1 112 ? -5.857 7.968 -7.233 1.00 0.00 112 HIS A N 3
ATOM 5324 C CA . HIS A 1 112 ? -6.878 8.199 -8.270 1.00 0.00 112 HIS A CA 3
ATOM 5325 C C . HIS A 1 112 ? -7.554 6.913 -8.794 1.00 0.00 112 HIS A C 3
ATOM 5326 O O . HIS A 1 112 ? -6.981 5.821 -8.725 1.00 0.00 112 HIS A O 3
ATOM 5340 N N . HIS A 1 113 ? -8.752 7.051 -9.385 1.00 0.00 113 HIS A N 3
ATOM 5341 C CA . HIS A 1 113 ? -9.554 5.928 -9.924 1.00 0.00 113 HIS A CA 3
ATOM 5342 C C . HIS A 1 113 ? -9.963 6.111 -11.395 1.00 0.00 113 HIS A C 3
ATOM 5343 O O . HIS A 1 113 ? -9.841 5.164 -12.175 1.00 0.00 113 HIS A O 3
ATOM 5357 N N . HIS A 1 114 ? -10.401 7.316 -11.794 1.00 0.00 114 HIS A N 3
ATOM 5358 C CA . HIS A 1 114 ? -10.853 7.635 -13.169 1.00 0.00 114 HIS A CA 3
ATOM 5359 C C . HIS A 1 114 ? -10.436 9.029 -13.671 1.00 0.00 114 HIS A C 3
ATOM 5360 O O . HIS A 1 114 ? -10.254 9.212 -14.878 1.00 0.00 114 HIS A O 3
ATOM 5374 N N . HIS A 1 115 ? -10.272 10.011 -12.770 1.00 0.00 115 HIS A N 3
ATOM 5375 C CA . HIS A 1 115 ? -9.932 11.415 -13.066 1.00 0.00 115 HIS A CA 3
ATOM 5376 C C . HIS A 1 115 ? -9.153 12.070 -11.914 1.00 0.00 115 HIS A C 3
ATOM 5377 O O . HIS A 1 115 ? -8.122 12.717 -12.201 1.00 0.00 115 HIS A O 3
ATOM 5392 N N . MET A 1 1 ? 0.987 -1.202 -0.745 1.00 0.00 1 MET A N 4
ATOM 5393 C CA . MET A 1 1 ? 2.090 -0.361 -1.290 1.00 0.00 1 MET A CA 4
ATOM 5394 C C . MET A 1 1 ? 3.458 -0.967 -0.934 1.00 0.00 1 MET A C 4
ATOM 5395 O O . MET A 1 1 ? 3.990 -0.719 0.147 1.00 0.00 1 MET A O 4
ATOM 5411 N N . ARG A 1 2 ? 4.057 -1.788 -1.816 1.00 0.00 2 ARG A N 4
ATOM 5412 C CA . ARG A 1 2 ? 5.409 -2.297 -1.651 1.00 0.00 2 ARG A CA 4
ATOM 5413 C C . ARG A 1 2 ? 6.498 -1.215 -1.693 1.00 0.00 2 ARG A C 4
ATOM 5414 O O . ARG A 1 2 ? 6.582 -0.446 -2.648 1.00 0.00 2 ARG A O 4
ATOM 5435 N N . VAL A 1 3 ? 7.392 -1.225 -0.708 1.00 0.00 3 VAL A N 4
ATOM 5436 C CA . VAL A 1 3 ? 8.497 -0.262 -0.588 1.00 0.00 3 VAL A CA 4
ATOM 5437 C C . VAL A 1 3 ? 9.826 -1.005 -0.697 1.00 0.00 3 VAL A C 4
ATOM 5438 O O . VAL A 1 3 ? 10.021 -2.025 -0.034 1.00 0.00 3 VAL A O 4
ATOM 5451 N N . ILE A 1 4 ? 10.752 -0.503 -1.518 1.00 0.00 4 ILE A N 4
ATOM 5452 C CA . ILE A 1 4 ? 12.090 -1.084 -1.734 1.00 0.00 4 ILE A CA 4
ATOM 5453 C C . ILE A 1 4 ? 13.157 0.020 -1.643 1.00 0.00 4 ILE A C 4
ATOM 5454 O O . ILE A 1 4 ? 12.960 1.119 -2.162 1.00 0.00 4 ILE A O 4
ATOM 5470 N N . VAL A 1 5 ? 14.280 -0.241 -0.973 1.00 0.00 5 VAL A N 4
ATOM 5471 C CA . VAL A 1 5 ? 15.317 0.749 -0.658 1.00 0.00 5 VAL A CA 4
ATOM 5472 C C . VAL A 1 5 ? 16.662 0.287 -1.219 1.00 0.00 5 VAL A C 4
ATOM 5473 O O . VAL A 1 5 ? 17.016 -0.882 -1.082 1.00 0.00 5 VAL A O 4
ATOM 5486 N N . VAL A 1 6 ? 17.436 1.186 -1.841 1.00 0.00 6 VAL A N 4
ATOM 5487 C CA . VAL A 1 6 ? 18.628 0.801 -2.631 1.00 0.00 6 VAL A CA 4
ATOM 5488 C C . VAL A 1 6 ? 19.852 1.630 -2.257 1.00 0.00 6 VAL A C 4
ATOM 5489 O O . VAL A 1 6 ? 19.912 2.823 -2.525 1.00 0.00 6 VAL A O 4
ATOM 5502 N N . ILE A 1 7 ? 20.852 0.995 -1.646 1.00 0.00 7 ILE A N 4
ATOM 5503 C CA . ILE A 1 7 ? 22.089 1.654 -1.209 1.00 0.00 7 ILE A CA 4
ATOM 5504 C C . ILE A 1 7 ? 23.082 1.827 -2.364 1.00 0.00 7 ILE A C 4
ATOM 5505 O O . ILE A 1 7 ? 23.472 0.863 -3.029 1.00 0.00 7 ILE A O 4
ATOM 5521 N N . VAL A 1 8 ? 23.558 3.070 -2.514 1.00 0.00 8 VAL A N 4
ATOM 5522 C CA . VAL A 1 8 ? 24.670 3.486 -3.381 1.00 0.00 8 VAL A CA 4
ATOM 5523 C C . VAL A 1 8 ? 25.988 3.198 -2.646 1.00 0.00 8 VAL A C 4
ATOM 5524 O O . VAL A 1 8 ? 26.586 4.071 -2.007 1.00 0.00 8 VAL A O 4
ATOM 5537 N N . GLY A 1 9 ? 26.406 1.935 -2.677 1.00 0.00 9 GLY A N 4
ATOM 5538 C CA . GLY A 1 9 ? 27.674 1.445 -2.151 1.00 0.00 9 GLY A CA 4
ATOM 5539 C C . GLY A 1 9 ? 28.882 2.055 -2.860 1.00 0.00 9 GLY A C 4
ATOM 5540 O O . GLY A 1 9 ? 28.855 2.233 -4.080 1.00 0.00 9 GLY A O 4
ATOM 5544 N N . PRO A 1 10 ? 29.954 2.366 -2.118 1.00 0.00 10 PRO A N 4
ATOM 5545 C CA . PRO A 1 10 ? 31.158 2.945 -2.679 1.00 0.00 10 PRO A CA 4
ATOM 5546 C C . PRO A 1 10 ? 31.985 1.946 -3.510 1.00 0.00 10 PRO A C 4
ATOM 5547 O O . PRO A 1 10 ? 31.917 0.729 -3.336 1.00 0.00 10 PRO A O 4
ATOM 5558 N N . SER A 1 11 ? 32.861 2.481 -4.361 1.00 0.00 11 SER A N 4
ATOM 5559 C CA . SER A 1 11 ? 33.838 1.710 -5.155 1.00 0.00 11 SER A CA 4
ATOM 5560 C C . SER A 1 11 ? 34.864 0.948 -4.296 1.00 0.00 11 SER A C 4
ATOM 5561 O O . SER A 1 11 ? 35.421 -0.059 -4.733 1.00 0.00 11 SER A O 4
ATOM 5569 N N . GLY A 1 12 ? 35.098 1.405 -3.060 1.00 0.00 12 GLY A N 4
ATOM 5570 C CA . GLY A 1 12 ? 35.996 0.787 -2.069 1.00 0.00 12 GLY A CA 4
ATOM 5571 C C . GLY A 1 12 ? 35.266 -0.044 -1.000 1.00 0.00 12 GLY A C 4
ATOM 5572 O O . GLY A 1 12 ? 35.865 -0.381 0.028 1.00 0.00 12 GLY A O 4
ATOM 5576 N N . ALA A 1 13 ? 33.977 -0.348 -1.205 1.00 0.00 13 ALA A N 4
ATOM 5577 C CA . ALA A 1 13 ? 33.172 -1.250 -0.372 1.00 0.00 13 ALA A CA 4
ATOM 5578 C C . ALA A 1 13 ? 33.606 -2.728 -0.489 1.00 0.00 13 ALA A C 4
ATOM 5579 O O . ALA A 1 13 ? 34.633 -3.058 -1.088 1.00 0.00 13 ALA A O 4
ATOM 5586 N N . GLY A 1 14 ? 32.773 -3.632 0.032 1.00 0.00 14 GLY A N 4
ATOM 5587 C CA . GLY A 1 14 ? 32.952 -5.077 -0.213 1.00 0.00 14 GLY A CA 4
ATOM 5588 C C . GLY A 1 14 ? 31.739 -5.909 0.171 1.00 0.00 14 GLY A C 4
ATOM 5589 O O . GLY A 1 14 ? 31.042 -6.464 -0.681 1.00 0.00 14 GLY A O 4
ATOM 5593 N N . LYS A 1 15 ? 31.464 -5.935 1.472 1.00 0.00 15 LYS A N 4
ATOM 5594 C CA . LYS A 1 15 ? 30.246 -6.485 2.080 1.00 0.00 15 LYS A CA 4
ATOM 5595 C C . LYS A 1 15 ? 29.894 -5.696 3.327 1.00 0.00 15 LYS A C 4
ATOM 5596 O O . LYS A 1 15 ? 28.798 -5.165 3.398 1.00 0.00 15 LYS A O 4
ATOM 5615 N N . THR A 1 16 ? 30.840 -5.513 4.241 1.00 0.00 16 THR A N 4
ATOM 5616 C CA . THR A 1 16 ? 30.655 -4.796 5.518 1.00 0.00 16 THR A CA 4
ATOM 5617 C C . THR A 1 16 ? 30.106 -3.384 5.342 1.00 0.00 16 THR A C 4
ATOM 5618 O O . THR A 1 16 ? 29.140 -3.030 6.009 1.00 0.00 16 THR A O 4
ATOM 5629 N N . THR A 1 17 ? 30.642 -2.595 4.407 1.00 0.00 17 THR A N 4
ATOM 5630 C CA . THR A 1 17 ? 30.156 -1.235 4.143 1.00 0.00 17 THR A CA 4
ATOM 5631 C C . THR A 1 17 ? 28.700 -1.244 3.674 1.00 0.00 17 THR A C 4
ATOM 5632 O O . THR A 1 17 ? 27.836 -0.584 4.255 1.00 0.00 17 THR A O 4
ATOM 5643 N N . LEU A 1 18 ? 28.436 -2.045 2.633 1.00 0.00 18 LEU A N 4
ATOM 5644 C CA . LEU A 1 18 ? 27.131 -2.218 2.024 1.00 0.00 18 LEU A CA 4
ATOM 5645 C C . LEU A 1 18 ? 26.105 -2.707 3.061 1.00 0.00 18 LEU A C 4
ATOM 5646 O O . LEU A 1 18 ? 24.986 -2.203 3.123 1.00 0.00 18 LEU A O 4
ATOM 5662 N N . ASP A 1 19 ? 26.518 -3.661 3.902 1.00 0.00 19 ASP A N 4
ATOM 5663 C CA . ASP A 1 19 ? 25.716 -4.260 4.976 1.00 0.00 19 ASP A CA 4
ATOM 5664 C C . ASP A 1 19 ? 25.382 -3.227 6.046 1.00 0.00 19 ASP A C 4
ATOM 5665 O O . ASP A 1 19 ? 24.224 -3.092 6.415 1.00 0.00 19 ASP A O 4
ATOM 5674 N N . GLU A 1 20 ? 26.366 -2.455 6.516 1.00 0.00 20 GLU A N 4
ATOM 5675 C CA . GLU A 1 20 ? 26.128 -1.402 7.502 1.00 0.00 20 GLU A CA 4
ATOM 5676 C C . GLU A 1 20 ? 25.108 -0.381 6.970 1.00 0.00 20 GLU A C 4
ATOM 5677 O O . GLU A 1 20 ? 24.128 -0.087 7.657 1.00 0.00 20 GLU A O 4
ATOM 5689 N N . LEU A 1 21 ? 25.275 0.102 5.729 1.00 0.00 21 LEU A N 4
ATOM 5690 C CA . LEU A 1 21 ? 24.298 1.020 5.126 1.00 0.00 21 LEU A CA 4
ATOM 5691 C C . LEU A 1 21 ? 22.902 0.366 4.963 1.00 0.00 21 LEU A C 4
ATOM 5692 O O . LEU A 1 21 ? 21.893 0.995 5.281 1.00 0.00 21 LEU A O 4
ATOM 5708 N N . ALA A 1 22 ? 22.832 -0.903 4.534 1.00 0.00 22 ALA A N 4
ATOM 5709 C CA . ALA A 1 22 ? 21.587 -1.670 4.449 1.00 0.00 22 ALA A CA 4
ATOM 5710 C C . ALA A 1 22 ? 20.906 -1.848 5.819 1.00 0.00 22 ALA A C 4
ATOM 5711 O O . ALA A 1 22 ? 19.687 -1.736 5.914 1.00 0.00 22 ALA A O 4
ATOM 5718 N N . ARG A 1 23 ? 21.660 -2.090 6.900 1.00 0.00 23 ARG A N 4
ATOM 5719 C CA . ARG A 1 23 ? 21.146 -2.250 8.267 1.00 0.00 23 ARG A CA 4
ATOM 5720 C C . ARG A 1 23 ? 20.601 -0.940 8.838 1.00 0.00 23 ARG A C 4
ATOM 5721 O O . ARG A 1 23 ? 19.509 -0.951 9.407 1.00 0.00 23 ARG A O 4
ATOM 5742 N N . LYS A 1 24 ? 21.293 0.185 8.617 1.00 0.00 24 LYS A N 4
ATOM 5743 C CA . LYS A 1 24 ? 20.784 1.536 8.921 1.00 0.00 24 LYS A CA 4
ATOM 5744 C C . LYS A 1 24 ? 19.467 1.803 8.179 1.00 0.00 24 LYS A C 4
ATOM 5745 O O . LYS A 1 24 ? 18.450 2.148 8.792 1.00 0.00 24 LYS A O 4
ATOM 5764 N N . ALA A 1 25 ? 19.439 1.530 6.875 1.00 0.00 25 ALA A N 4
ATOM 5765 C CA . ALA A 1 25 ? 18.206 1.610 6.110 1.00 0.00 25 ALA A CA 4
ATOM 5766 C C . ALA A 1 25 ? 17.103 0.688 6.672 1.00 0.00 25 ALA A C 4
ATOM 5767 O O . ALA A 1 25 ? 15.988 1.150 6.863 1.00 0.00 25 ALA A O 4
ATOM 5774 N N . LYS A 1 26 ? 17.360 -0.580 7.015 1.00 0.00 26 LYS A N 4
ATOM 5775 C CA . LYS A 1 26 ? 16.281 -1.431 7.524 1.00 0.00 26 LYS A CA 4
ATOM 5776 C C . LYS A 1 26 ? 15.776 -1.022 8.907 1.00 0.00 26 LYS A C 4
ATOM 5777 O O . LYS A 1 26 ? 14.590 -1.145 9.172 1.00 0.00 26 LYS A O 4
ATOM 5796 N N . GLU A 1 27 ? 16.620 -0.490 9.779 1.00 0.00 27 GLU A N 4
ATOM 5797 C CA . GLU A 1 27 ? 16.157 0.070 11.044 1.00 0.00 27 GLU A CA 4
ATOM 5798 C C . GLU A 1 27 ? 15.345 1.369 10.877 1.00 0.00 27 GLU A C 4
ATOM 5799 O O . GLU A 1 27 ? 14.432 1.621 11.667 1.00 0.00 27 GLU A O 4
ATOM 5811 N N . GLU A 1 28 ? 15.632 2.179 9.848 1.00 0.00 28 GLU A N 4
ATOM 5812 C CA . GLU A 1 28 ? 14.897 3.429 9.562 1.00 0.00 28 GLU A CA 4
ATOM 5813 C C . GLU A 1 28 ? 13.615 3.212 8.740 1.00 0.00 28 GLU A C 4
ATOM 5814 O O . GLU A 1 28 ? 12.632 3.943 8.895 1.00 0.00 28 GLU A O 4
ATOM 5826 N N . VAL A 1 29 ? 13.642 2.177 7.901 1.00 0.00 29 VAL A N 4
ATOM 5827 C CA . VAL A 1 29 ? 12.563 1.765 6.979 1.00 0.00 29 VAL A CA 4
ATOM 5828 C C . VAL A 1 29 ? 12.401 0.228 6.963 1.00 0.00 29 VAL A C 4
ATOM 5829 O O . VAL A 1 29 ? 12.626 -0.441 5.954 1.00 0.00 29 VAL A O 4
ATOM 5842 N N . PRO A 1 30 ? 11.986 -0.369 8.099 1.00 0.00 30 PRO A N 4
ATOM 5843 C CA . PRO A 1 30 ? 11.738 -1.804 8.265 1.00 0.00 30 PRO A CA 4
ATOM 5844 C C . PRO A 1 30 ? 10.525 -2.300 7.476 1.00 0.00 30 PRO A C 4
ATOM 5845 O O . PRO A 1 30 ? 10.302 -3.502 7.327 1.00 0.00 30 PRO A O 4
ATOM 5856 N N . ASP A 1 31 ? 9.761 -1.355 6.955 1.00 0.00 31 ASP A N 4
ATOM 5857 C CA . ASP A 1 31 ? 8.616 -1.494 6.085 1.00 0.00 31 ASP A CA 4
ATOM 5858 C C . ASP A 1 31 ? 9.016 -1.668 4.601 1.00 0.00 31 ASP A C 4
ATOM 5859 O O . ASP A 1 31 ? 8.145 -1.696 3.731 1.00 0.00 31 ASP A O 4
ATOM 5868 N N . ALA A 1 32 ? 10.320 -1.815 4.311 1.00 0.00 32 ALA A N 4
ATOM 5869 C CA . ALA A 1 32 ? 10.871 -1.947 2.963 1.00 0.00 32 ALA A CA 4
ATOM 5870 C C . ALA A 1 32 ? 11.900 -3.090 2.783 1.00 0.00 32 ALA A C 4
ATOM 5871 O O . ALA A 1 32 ? 12.570 -3.526 3.727 1.00 0.00 32 ALA A O 4
ATOM 5878 N N . GLU A 1 33 ? 12.054 -3.538 1.531 1.00 0.00 33 GLU A N 4
ATOM 5879 C CA . GLU A 1 33 ? 13.112 -4.475 1.109 1.00 0.00 33 GLU A CA 4
ATOM 5880 C C . GLU A 1 33 ? 14.414 -3.710 0.834 1.00 0.00 33 GLU A C 4
ATOM 5881 O O . GLU A 1 33 ? 14.456 -2.901 -0.088 1.00 0.00 33 GLU A O 4
ATOM 5893 N N . ILE A 1 34 ? 15.490 -3.942 1.596 1.00 0.00 34 ILE A N 4
ATOM 5894 C CA . ILE A 1 34 ? 16.745 -3.196 1.434 1.00 0.00 34 ILE A CA 4
ATOM 5895 C C . ILE A 1 34 ? 17.774 -3.970 0.622 1.00 0.00 34 ILE A C 4
ATOM 5896 O O . ILE A 1 34 ? 18.078 -5.129 0.918 1.00 0.00 34 ILE A O 4
ATOM 5912 N N . ARG A 1 35 ? 18.334 -3.302 -0.390 1.00 0.00 35 ARG A N 4
ATOM 5913 C CA . ARG A 1 35 ? 19.270 -3.857 -1.371 1.00 0.00 35 ARG A CA 4
ATOM 5914 C C . ARG A 1 35 ? 20.527 -2.976 -1.463 1.00 0.00 35 ARG A C 4
ATOM 5915 O O . ARG A 1 35 ? 20.503 -1.815 -1.057 1.00 0.00 35 ARG A O 4
ATOM 5936 N N . THR A 1 36 ? 21.618 -3.491 -2.040 1.00 0.00 36 THR A N 4
ATOM 5937 C CA . THR A 1 36 ? 22.917 -2.780 -2.180 1.00 0.00 36 THR A CA 4
ATOM 5938 C C . THR A 1 36 ? 23.491 -2.903 -3.594 1.00 0.00 36 THR A C 4
ATOM 5939 O O . THR A 1 36 ? 23.337 -3.932 -4.253 1.00 0.00 36 THR A O 4
ATOM 5950 N N . VAL A 1 37 ? 24.157 -1.841 -4.065 1.00 0.00 37 VAL A N 4
ATOM 5951 C CA . VAL A 1 37 ? 24.705 -1.698 -5.414 1.00 0.00 37 VAL A CA 4
ATOM 5952 C C . VAL A 1 37 ? 26.015 -0.926 -5.333 1.00 0.00 37 VAL A C 4
ATOM 5953 O O . VAL A 1 37 ? 26.083 0.090 -4.650 1.00 0.00 37 VAL A O 4
ATOM 5966 N N . THR A 1 38 ? 27.034 -1.349 -6.077 1.00 0.00 38 THR A N 4
ATOM 5967 C CA . THR A 1 38 ? 28.333 -0.646 -6.171 1.00 0.00 38 THR A CA 4
ATOM 5968 C C . THR A 1 38 ? 28.731 -0.301 -7.604 1.00 0.00 38 THR A C 4
ATOM 5969 O O . THR A 1 38 ? 29.748 0.360 -7.834 1.00 0.00 38 THR A O 4
ATOM 5980 N N . THR A 1 39 ? 27.907 -0.717 -8.571 1.00 0.00 39 THR A N 4
ATOM 5981 C CA . THR A 1 39 ? 28.164 -0.624 -10.025 1.00 0.00 39 THR A CA 4
ATOM 5982 C C . THR A 1 39 ? 26.865 -0.604 -10.839 1.00 0.00 39 THR A C 4
ATOM 5983 O O . THR A 1 39 ? 25.818 -1.065 -10.384 1.00 0.00 39 THR A O 4
ATOM 5994 N N . LYS A 1 40 ? 26.947 -0.109 -12.085 1.00 0.00 40 LYS A N 4
ATOM 5995 C CA . LYS A 1 40 ? 25.846 0.001 -13.072 1.00 0.00 40 LYS A CA 4
ATOM 5996 C C . LYS A 1 40 ? 25.011 -1.278 -13.254 1.00 0.00 40 LYS A C 4
ATOM 5997 O O . LYS A 1 40 ? 23.791 -1.246 -13.429 1.00 0.00 40 LYS A O 4
ATOM 6016 N N . GLU A 1 41 ? 25.696 -2.407 -13.153 1.00 0.00 41 GLU A N 4
ATOM 6017 C CA . GLU A 1 41 ? 25.123 -3.744 -13.237 1.00 0.00 41 GLU A CA 4
ATOM 6018 C C . GLU A 1 41 ? 24.260 -4.110 -12.029 1.00 0.00 41 GLU A C 4
ATOM 6019 O O . GLU A 1 41 ? 23.143 -4.584 -12.212 1.00 0.00 41 GLU A O 4
ATOM 6031 N N . ASP A 1 42 ? 24.701 -3.829 -10.802 1.00 0.00 42 ASP A N 4
ATOM 6032 C CA . ASP A 1 42 ? 23.907 -4.077 -9.613 1.00 0.00 42 ASP A CA 4
ATOM 6033 C C . ASP A 1 42 ? 22.723 -3.093 -9.582 1.00 0.00 42 ASP A C 4
ATOM 6034 O O . ASP A 1 42 ? 21.619 -3.475 -9.194 1.00 0.00 42 ASP A O 4
ATOM 6043 N N . ALA A 1 43 ? 22.911 -1.859 -10.076 1.00 0.00 43 ALA A N 4
ATOM 6044 C CA . ALA A 1 43 ? 21.858 -0.856 -10.210 1.00 0.00 43 ALA A CA 4
ATOM 6045 C C . ALA A 1 43 ? 20.714 -1.372 -11.098 1.00 0.00 43 ALA A C 4
ATOM 6046 O O . ALA A 1 43 ? 19.565 -1.463 -10.637 1.00 0.00 43 ALA A O 4
ATOM 6053 N N . LYS A 1 44 ? 21.015 -1.792 -12.338 1.00 0.00 44 LYS A N 4
ATOM 6054 C CA . LYS A 1 44 ? 20.016 -2.450 -13.164 1.00 0.00 44 LYS A CA 4
ATOM 6055 C C . LYS A 1 44 ? 19.450 -3.717 -12.541 1.00 0.00 44 LYS A C 4
ATOM 6056 O O . LYS A 1 44 ? 18.230 -3.787 -12.488 1.00 0.00 44 LYS A O 4
ATOM 6075 N N . ARG A 1 45 ? 20.259 -4.658 -12.021 1.00 0.00 45 ARG A N 4
ATOM 6076 C CA . ARG A 1 45 ? 19.759 -5.889 -11.367 1.00 0.00 45 ARG A CA 4
ATOM 6077 C C . ARG A 1 45 ? 18.692 -5.595 -10.311 1.00 0.00 45 ARG A C 4
ATOM 6078 O O . ARG A 1 45 ? 17.578 -6.110 -10.415 1.00 0.00 45 ARG A O 4
ATOM 6099 N N . VAL A 1 46 ? 19.001 -4.735 -9.334 1.00 0.00 46 VAL A N 4
ATOM 6100 C CA . VAL A 1 46 ? 18.057 -4.312 -8.285 1.00 0.00 46 VAL A CA 4
ATOM 6101 C C . VAL A 1 46 ? 16.820 -3.651 -8.889 1.00 0.00 46 VAL A C 4
ATOM 6102 O O . VAL A 1 46 ? 15.704 -3.937 -8.448 1.00 0.00 46 VAL A O 4
ATOM 6115 N N . ALA A 1 47 ? 16.980 -2.813 -9.920 1.00 0.00 47 ALA A N 4
ATOM 6116 C CA . ALA A 1 47 ? 15.841 -2.162 -10.545 1.00 0.00 47 ALA A CA 4
ATOM 6117 C C . ALA A 1 47 ? 14.923 -3.138 -11.302 1.00 0.00 47 ALA A C 4
ATOM 6118 O O . ALA A 1 47 ? 13.753 -3.291 -10.963 1.00 0.00 47 ALA A O 4
ATOM 6125 N N . GLU A 1 48 ? 15.443 -3.854 -12.291 1.00 0.00 48 GLU A N 4
ATOM 6126 C CA . GLU A 1 48 ? 14.665 -4.865 -13.019 1.00 0.00 48 GLU A CA 4
ATOM 6127 C C . GLU A 1 48 ? 14.078 -5.960 -12.101 1.00 0.00 48 GLU A C 4
ATOM 6128 O O . GLU A 1 48 ? 13.020 -6.498 -12.411 1.00 0.00 48 GLU A O 4
ATOM 6140 N N . GLU A 1 49 ? 14.698 -6.249 -10.946 1.00 0.00 49 GLU A N 4
ATOM 6141 C CA . GLU A 1 49 ? 14.121 -7.100 -9.893 1.00 0.00 49 GLU A CA 4
ATOM 6142 C C . GLU A 1 49 ? 12.912 -6.446 -9.189 1.00 0.00 49 GLU A C 4
ATOM 6143 O O . GLU A 1 49 ? 11.866 -7.084 -9.034 1.00 0.00 49 GLU A O 4
ATOM 6155 N N . ALA A 1 50 ? 13.022 -5.175 -8.785 1.00 0.00 50 ALA A N 4
ATOM 6156 C CA . ALA A 1 50 ? 11.914 -4.392 -8.237 1.00 0.00 50 ALA A CA 4
ATOM 6157 C C . ALA A 1 50 ? 10.740 -4.268 -9.231 1.00 0.00 50 ALA A C 4
ATOM 6158 O O . ALA A 1 50 ? 9.583 -4.246 -8.811 1.00 0.00 50 ALA A O 4
ATOM 6165 N N . GLU A 1 51 ? 10.999 -4.255 -10.546 1.00 0.00 51 GLU A N 4
ATOM 6166 C CA . GLU A 1 51 ? 9.923 -4.347 -11.548 1.00 0.00 51 GLU A CA 4
ATOM 6167 C C . GLU A 1 51 ? 9.148 -5.675 -11.473 1.00 0.00 51 GLU A C 4
ATOM 6168 O O . GLU A 1 51 ? 7.943 -5.685 -11.728 1.00 0.00 51 GLU A O 4
ATOM 6180 N N . ARG A 1 52 ? 9.806 -6.799 -11.135 1.00 0.00 52 ARG A N 4
ATOM 6181 C CA . ARG A 1 52 ? 9.165 -8.126 -11.120 1.00 0.00 52 ARG A CA 4
ATOM 6182 C C . ARG A 1 52 ? 8.268 -8.295 -9.896 1.00 0.00 52 ARG A C 4
ATOM 6183 O O . ARG A 1 52 ? 7.088 -8.635 -10.028 1.00 0.00 52 ARG A O 4
ATOM 6204 N N . ARG A 1 53 ? 8.795 -7.982 -8.704 1.00 0.00 53 ARG A N 4
ATOM 6205 C CA . ARG A 1 53 ? 8.037 -8.049 -7.438 1.00 0.00 53 ARG A CA 4
ATOM 6206 C C . ARG A 1 53 ? 7.062 -6.900 -7.238 1.00 0.00 53 ARG A C 4
ATOM 6207 O O . ARG A 1 53 ? 6.244 -6.952 -6.323 1.00 0.00 53 ARG A O 4
ATOM 6228 N N . ASN A 1 54 ? 7.134 -5.905 -8.120 1.00 0.00 54 ASN A N 4
ATOM 6229 C CA . ASN A 1 54 ? 6.262 -4.747 -8.180 1.00 0.00 54 ASN A CA 4
ATOM 6230 C C . ASN A 1 54 ? 6.419 -3.826 -6.964 1.00 0.00 54 ASN A C 4
ATOM 6231 O O . ASN A 1 54 ? 5.681 -3.903 -5.981 1.00 0.00 54 ASN A O 4
ATOM 6242 N N . ALA A 1 55 ? 7.429 -2.965 -7.050 1.00 0.00 55 ALA A N 4
ATOM 6243 C CA . ALA A 1 55 ? 7.718 -1.906 -6.108 1.00 0.00 55 ALA A CA 4
ATOM 6244 C C . ALA A 1 55 ? 6.743 -0.751 -6.344 1.00 0.00 55 ALA A C 4
ATOM 6245 O O . ALA A 1 55 ? 6.887 0.008 -7.298 1.00 0.00 55 ALA A O 4
ATOM 6252 N N . ASP A 1 56 ? 5.745 -0.614 -5.485 1.00 0.00 56 ASP A N 4
ATOM 6253 C CA . ASP A 1 56 ? 4.884 0.564 -5.480 1.00 0.00 56 ASP A CA 4
ATOM 6254 C C . ASP A 1 56 ? 5.683 1.854 -5.253 1.00 0.00 56 ASP A C 4
ATOM 6255 O O . ASP A 1 56 ? 5.311 2.911 -5.774 1.00 0.00 56 ASP A O 4
ATOM 6264 N N . ILE A 1 57 ? 6.804 1.761 -4.523 1.00 0.00 57 ILE A N 4
ATOM 6265 C CA . ILE A 1 57 ? 7.664 2.885 -4.176 1.00 0.00 57 ILE A CA 4
ATOM 6266 C C . ILE A 1 57 ? 9.120 2.428 -4.018 1.00 0.00 57 ILE A C 4
ATOM 6267 O O . ILE A 1 57 ? 9.399 1.467 -3.297 1.00 0.00 57 ILE A O 4
ATOM 6283 N N . VAL A 1 58 ? 10.056 3.135 -4.658 1.00 0.00 58 VAL A N 4
ATOM 6284 C CA . VAL A 1 58 ? 11.503 2.880 -4.512 1.00 0.00 58 VAL A CA 4
ATOM 6285 C C . VAL A 1 58 ? 12.305 4.095 -4.058 1.00 0.00 58 VAL A C 4
ATOM 6286 O O . VAL A 1 58 ? 12.197 5.189 -4.619 1.00 0.00 58 VAL A O 4
ATOM 6299 N N . VAL A 1 59 ? 13.163 3.875 -3.055 1.00 0.00 59 VAL A N 4
ATOM 6300 C CA . VAL A 1 59 ? 13.921 4.924 -2.356 1.00 0.00 59 VAL A CA 4
ATOM 6301 C C . VAL A 1 59 ? 15.409 4.599 -2.345 1.00 0.00 59 VAL A C 4
ATOM 6302 O O . VAL A 1 59 ? 15.901 3.761 -1.590 1.00 0.00 59 VAL A O 4
ATOM 6315 N N . ILE A 1 60 ? 16.149 5.252 -3.228 1.00 0.00 60 ILE A N 4
ATOM 6316 C CA . ILE A 1 60 ? 17.598 5.116 -3.340 1.00 0.00 60 ILE A CA 4
ATOM 6317 C C . ILE A 1 60 ? 18.279 5.934 -2.230 1.00 0.00 60 ILE A C 4
ATOM 6318 O O . ILE A 1 60 ? 17.805 7.013 -1.885 1.00 0.00 60 ILE A O 4
ATOM 6334 N N . VAL A 1 61 ? 19.388 5.434 -1.686 1.00 0.00 61 VAL A N 4
ATOM 6335 C CA . VAL A 1 61 ? 20.109 5.991 -0.531 1.00 0.00 61 VAL A CA 4
ATOM 6336 C C . VAL A 1 61 ? 21.555 6.282 -0.934 1.00 0.00 61 VAL A C 4
ATOM 6337 O O . VAL A 1 61 ? 22.339 5.354 -1.145 1.00 0.00 61 VAL A O 4
ATOM 6350 N N . GLY A 1 62 ? 21.908 7.562 -1.070 1.00 0.00 62 GLY A N 4
ATOM 6351 C CA . GLY A 1 62 ? 23.203 7.966 -1.630 1.00 0.00 62 GLY A CA 4
ATOM 6352 C C . GLY A 1 62 ? 23.514 9.466 -1.554 1.00 0.00 62 GLY A C 4
ATOM 6353 O O . GLY A 1 62 ? 22.858 10.197 -0.806 1.00 0.00 62 GLY A O 4
ATOM 6357 N N . PRO A 1 63 ? 24.526 9.946 -2.309 1.00 0.00 63 PRO A N 4
ATOM 6358 C CA . PRO A 1 63 ? 24.833 11.371 -2.434 1.00 0.00 63 PRO A CA 4
ATOM 6359 C C . PRO A 1 63 ? 23.720 12.142 -3.163 1.00 0.00 63 PRO A C 4
ATOM 6360 O O . PRO A 1 63 ? 22.923 11.571 -3.910 1.00 0.00 63 PRO A O 4
ATOM 6371 N N . SER A 1 64 ? 23.707 13.462 -2.989 1.00 0.00 64 SER A N 4
ATOM 6372 C CA . SER A 1 64 ? 22.834 14.395 -3.728 1.00 0.00 64 SER A CA 4
ATOM 6373 C C . SER A 1 64 ? 23.178 14.480 -5.224 1.00 0.00 64 SER A C 4
ATOM 6374 O O . SER A 1 64 ? 22.276 14.573 -6.057 1.00 0.00 64 SER A O 4
ATOM 6382 N N . GLY A 1 65 ? 24.471 14.421 -5.564 1.00 0.00 65 GLY A N 4
ATOM 6383 C CA . GLY A 1 65 ? 24.982 14.432 -6.942 1.00 0.00 65 GLY A CA 4
ATOM 6384 C C . GLY A 1 65 ? 26.456 14.850 -7.049 1.00 0.00 65 GLY A C 4
ATOM 6385 O O . GLY A 1 65 ? 26.820 15.643 -7.921 1.00 0.00 65 GLY A O 4
ATOM 6389 N N . SER A 1 66 ? 27.289 14.356 -6.128 1.00 0.00 66 SER A N 4
ATOM 6390 C CA . SER A 1 66 ? 28.682 14.785 -5.900 1.00 0.00 66 SER A CA 4
ATOM 6391 C C . SER A 1 66 ? 29.661 13.599 -5.773 1.00 0.00 66 SER A C 4
ATOM 6392 O O . SER A 1 66 ? 30.782 13.747 -5.276 1.00 0.00 66 SER A O 4
ATOM 6400 N N . GLY A 1 67 ? 29.243 12.412 -6.231 1.00 0.00 67 GLY A N 4
ATOM 6401 C CA . GLY A 1 67 ? 29.962 11.140 -6.102 1.00 0.00 67 GLY A CA 4
ATOM 6402 C C . GLY A 1 67 ? 29.409 10.056 -7.035 1.00 0.00 67 GLY A C 4
ATOM 6403 O O . GLY A 1 67 ? 29.028 10.349 -8.172 1.00 0.00 67 GLY A O 4
ATOM 6407 N N . LYS A 1 68 ? 29.340 8.804 -6.554 1.00 0.00 68 LYS A N 4
ATOM 6408 C CA . LYS A 1 68 ? 28.925 7.574 -7.278 1.00 0.00 68 LYS A CA 4
ATOM 6409 C C . LYS A 1 68 ? 27.440 7.521 -7.703 1.00 0.00 68 LYS A C 4
ATOM 6410 O O . LYS A 1 68 ? 26.874 6.444 -7.872 1.00 0.00 68 LYS A O 4
ATOM 6429 N N . SER A 1 69 ? 26.792 8.674 -7.879 1.00 0.00 69 SER A N 4
ATOM 6430 C CA . SER A 1 69 ? 25.376 8.823 -8.250 1.00 0.00 69 SER A CA 4
ATOM 6431 C C . SER A 1 69 ? 24.978 8.245 -9.619 1.00 0.00 69 SER A C 4
ATOM 6432 O O . SER A 1 69 ? 23.789 8.136 -9.904 1.00 0.00 69 SER A O 4
ATOM 6440 N N . THR A 1 70 ? 25.917 7.835 -10.477 1.00 0.00 70 THR A N 4
ATOM 6441 C CA . THR A 1 70 ? 25.623 7.089 -11.721 1.00 0.00 70 THR A CA 4
ATOM 6442 C C . THR A 1 70 ? 24.865 5.783 -11.468 1.00 0.00 70 THR A C 4
ATOM 6443 O O . THR A 1 70 ? 23.929 5.467 -12.199 1.00 0.00 70 THR A O 4
ATOM 6454 N N . LEU A 1 71 ? 25.193 5.076 -10.382 1.00 0.00 71 LEU A N 4
ATOM 6455 C CA . LEU A 1 71 ? 24.453 3.909 -9.878 1.00 0.00 71 LEU A CA 4
ATOM 6456 C C . LEU A 1 71 ? 22.977 4.282 -9.665 1.00 0.00 71 LEU A C 4
ATOM 6457 O O . LEU A 1 71 ? 22.077 3.681 -10.254 1.00 0.00 71 LEU A O 4
ATOM 6473 N N . ALA A 1 72 ? 22.736 5.332 -8.868 1.00 0.00 72 ALA A N 4
ATOM 6474 C CA . ALA A 1 72 ? 21.406 5.842 -8.545 1.00 0.00 72 ALA A CA 4
ATOM 6475 C C . ALA A 1 72 ? 20.628 6.303 -9.784 1.00 0.00 72 ALA A C 4
ATOM 6476 O O . ALA A 1 72 ? 19.461 5.957 -9.937 1.00 0.00 72 ALA A O 4
ATOM 6483 N N . LYS A 1 73 ? 21.284 7.012 -10.708 1.00 0.00 73 LYS A N 4
ATOM 6484 C CA . LYS A 1 73 ? 20.712 7.420 -11.998 1.00 0.00 73 LYS A CA 4
ATOM 6485 C C . LYS A 1 73 ? 20.197 6.217 -12.787 1.00 0.00 73 LYS A C 4
ATOM 6486 O O . LYS A 1 73 ? 19.103 6.283 -13.335 1.00 0.00 73 LYS A O 4
ATOM 6505 N N . ILE A 1 74 ? 20.947 5.115 -12.814 1.00 0.00 74 ILE A N 4
ATOM 6506 C CA . ILE A 1 74 ? 20.565 3.889 -13.528 1.00 0.00 74 ILE A CA 4
ATOM 6507 C C . ILE A 1 74 ? 19.388 3.191 -12.839 1.00 0.00 74 ILE A C 4
ATOM 6508 O O . ILE A 1 74 ? 18.404 2.884 -13.516 1.00 0.00 74 ILE A O 4
ATOM 6524 N N . VAL A 1 75 ? 19.415 2.996 -11.507 1.00 0.00 75 VAL A N 4
ATOM 6525 C CA . VAL A 1 75 ? 18.259 2.393 -10.805 1.00 0.00 75 VAL A CA 4
ATOM 6526 C C . VAL A 1 75 ? 16.980 3.221 -10.992 1.00 0.00 75 VAL A C 4
ATOM 6527 O O . VAL A 1 75 ? 15.966 2.704 -11.482 1.00 0.00 75 VAL A O 4
ATOM 6540 N N . LYS A 1 76 ? 17.050 4.534 -10.741 1.00 0.00 76 LYS A N 4
ATOM 6541 C CA . LYS A 1 76 ? 15.999 5.508 -11.030 1.00 0.00 76 LYS A CA 4
ATOM 6542 C C . LYS A 1 76 ? 15.513 5.451 -12.475 1.00 0.00 76 LYS A C 4
ATOM 6543 O O . LYS A 1 76 ? 14.305 5.470 -12.672 1.00 0.00 76 LYS A O 4
ATOM 6562 N N . LYS A 1 77 ? 16.393 5.343 -13.475 1.00 0.00 77 LYS A N 4
ATOM 6563 C CA . LYS A 1 77 ? 15.993 5.332 -14.894 1.00 0.00 77 LYS A CA 4
ATOM 6564 C C . LYS A 1 77 ? 15.281 4.038 -15.262 1.00 0.00 77 LYS A C 4
ATOM 6565 O O . LYS A 1 77 ? 14.306 4.087 -16.011 1.00 0.00 77 LYS A O 4
ATOM 6584 N N . ILE A 1 78 ? 15.710 2.892 -14.720 1.00 0.00 78 ILE A N 4
ATOM 6585 C CA . ILE A 1 78 ? 15.050 1.610 -14.980 1.00 0.00 78 ILE A CA 4
ATOM 6586 C C . ILE A 1 78 ? 13.647 1.617 -14.354 1.00 0.00 78 ILE A C 4
ATOM 6587 O O . ILE A 1 78 ? 12.696 1.158 -14.987 1.00 0.00 78 ILE A O 4
ATOM 6603 N N . ILE A 1 79 ? 13.496 2.146 -13.135 1.00 0.00 79 ILE A N 4
ATOM 6604 C CA . ILE A 1 79 ? 12.187 2.136 -12.458 1.00 0.00 79 ILE A CA 4
ATOM 6605 C C . ILE A 1 79 ? 11.238 3.241 -12.937 1.00 0.00 79 ILE A C 4
ATOM 6606 O O . ILE A 1 79 ? 10.054 2.989 -13.168 1.00 0.00 79 ILE A O 4
ATOM 6622 N N . ALA A 1 80 ? 11.732 4.455 -13.145 1.00 0.00 80 ALA A N 4
ATOM 6623 C CA . ALA A 1 80 ? 10.912 5.574 -13.594 1.00 0.00 80 ALA A CA 4
ATOM 6624 C C . ALA A 1 80 ? 10.257 5.321 -14.964 1.00 0.00 80 ALA A C 4
ATOM 6625 O O . ALA A 1 80 ? 9.146 5.812 -15.197 1.00 0.00 80 ALA A O 4
ATOM 6632 N N . ARG A 1 81 ? 10.873 4.511 -15.854 1.00 0.00 81 ARG A N 4
ATOM 6633 C CA . ARG A 1 81 ? 10.236 4.067 -17.095 1.00 0.00 81 ARG A CA 4
ATOM 6634 C C . ARG A 1 81 ? 9.272 2.901 -16.919 1.00 0.00 81 ARG A C 4
ATOM 6635 O O . ARG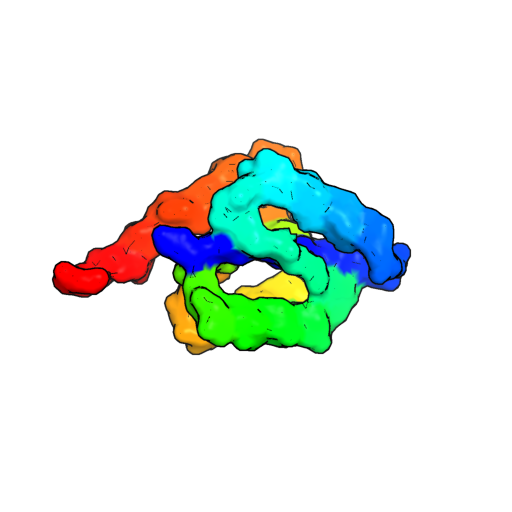 A 1 81 ? 8.380 2.710 -17.743 1.00 0.00 81 ARG A O 4
ATOM 6656 N N . ALA A 1 82 ? 9.454 2.124 -15.852 1.00 0.00 82 ALA A N 4
ATOM 6657 C CA . ALA A 1 82 ? 8.592 1.005 -15.497 1.00 0.00 82 ALA A CA 4
ATOM 6658 C C . ALA A 1 82 ? 7.197 1.461 -15.023 1.00 0.00 82 ALA A C 4
ATOM 6659 O O . ALA A 1 82 ? 6.203 0.774 -15.261 1.00 0.00 82 ALA A O 4
ATOM 6666 N N . GLY A 1 83 ? 7.130 2.630 -14.369 1.00 0.00 83 GLY A N 4
ATOM 6667 C CA . GLY A 1 83 ? 5.891 3.314 -13.955 1.00 0.00 83 GLY A CA 4
ATOM 6668 C C . GLY A 1 83 ? 5.783 3.526 -12.435 1.00 0.00 83 GLY A C 4
ATOM 6669 O O . GLY A 1 83 ? 5.010 4.370 -11.973 1.00 0.00 83 GLY A O 4
ATOM 6673 N N . ALA A 1 84 ? 6.558 2.763 -11.660 1.00 0.00 84 ALA A N 4
ATOM 6674 C CA . ALA A 1 84 ? 6.716 2.921 -10.218 1.00 0.00 84 ALA A CA 4
ATOM 6675 C C . ALA A 1 84 ? 7.359 4.266 -9.835 1.00 0.00 84 ALA A C 4
ATOM 6676 O O . ALA A 1 84 ? 8.089 4.880 -10.619 1.00 0.00 84 ALA A O 4
ATOM 6683 N N . LYS A 1 85 ? 7.105 4.706 -8.600 1.00 0.00 85 LYS A N 4
ATOM 6684 C CA . LYS A 1 85 ? 7.647 5.953 -8.039 1.00 0.00 85 LYS A CA 4
ATOM 6685 C C . LYS A 1 85 ? 9.089 5.791 -7.595 1.00 0.00 85 LYS A C 4
ATOM 6686 O O . LYS A 1 85 ? 9.339 4.908 -6.774 1.00 0.00 85 LYS A O 4
ATOM 6705 N N . THR A 1 86 ? 9.986 6.695 -8.007 1.00 0.00 86 THR A N 4
ATOM 6706 C CA . THR A 1 86 ? 11.401 6.617 -7.619 1.00 0.00 86 THR A CA 4
ATOM 6707 C C . THR A 1 86 ? 11.998 7.910 -7.066 1.00 0.00 86 THR A C 4
ATOM 6708 O O . THR A 1 86 ? 11.850 8.976 -7.664 1.00 0.00 86 THR A O 4
ATOM 6719 N N . ILE A 1 87 ? 12.735 7.811 -5.951 1.00 0.00 87 ILE A N 4
ATOM 6720 C CA . ILE A 1 87 ? 13.343 8.954 -5.230 1.00 0.00 87 ILE A CA 4
ATOM 6721 C C . ILE A 1 87 ? 14.745 8.653 -4.713 1.00 0.00 87 ILE A C 4
ATOM 6722 O O . ILE A 1 87 ? 15.143 7.499 -4.610 1.00 0.00 87 ILE A O 4
ATOM 6738 N N . GLU A 1 88 ? 15.472 9.707 -4.335 1.00 0.00 88 GLU A N 4
ATOM 6739 C CA . GLU A 1 88 ? 16.826 9.634 -3.768 1.00 0.00 88 GLU A CA 4
ATOM 6740 C C . GLU A 1 88 ? 16.901 10.389 -2.422 1.00 0.00 88 GLU A C 4
ATOM 6741 O O . GLU A 1 88 ? 16.971 11.622 -2.391 1.00 0.00 88 GLU A O 4
ATOM 6753 N N . VAL A 1 89 ? 16.865 9.663 -1.299 1.00 0.00 89 VAL A N 4
ATOM 6754 C CA . VAL A 1 89 ? 17.184 10.217 0.037 1.00 0.00 89 VAL A CA 4
ATOM 6755 C C . VAL A 1 89 ? 18.711 10.383 0.193 1.00 0.00 89 VAL A C 4
ATOM 6756 O O . VAL A 1 89 ? 19.495 9.689 -0.463 1.00 0.00 89 VAL A O 4
ATOM 6769 N N . THR A 1 90 ? 19.144 11.268 1.094 1.00 0.00 90 THR A N 4
ATOM 6770 C CA . THR A 1 90 ? 20.565 11.528 1.383 1.00 0.00 90 THR A CA 4
ATOM 6771 C C . THR A 1 90 ? 20.858 11.512 2.887 1.00 0.00 90 THR A C 4
ATOM 6772 O O . THR A 1 90 ? 19.955 11.523 3.725 1.00 0.00 90 THR A O 4
ATOM 6783 N N . THR A 1 91 ? 22.145 11.481 3.236 1.00 0.00 91 THR A N 4
ATOM 6784 C CA . THR A 1 91 ? 22.670 11.498 4.617 1.00 0.00 91 THR A CA 4
ATOM 6785 C C . THR A 1 91 ? 22.348 12.782 5.416 1.00 0.00 91 THR A C 4
ATOM 6786 O O . THR A 1 91 ? 22.477 12.800 6.642 1.00 0.00 91 THR A O 4
ATOM 6797 N N . GLU A 1 92 ? 21.938 13.867 4.749 1.00 0.00 92 GLU A N 4
ATOM 6798 C CA . GLU A 1 92 ? 21.621 15.165 5.373 1.00 0.00 92 GLU A CA 4
ATOM 6799 C C . GLU A 1 92 ? 20.347 15.129 6.246 1.00 0.00 92 GLU A C 4
ATOM 6800 O O . GLU A 1 92 ? 19.533 14.211 6.159 1.00 0.00 92 GLU A O 4
ATOM 6812 N N . GLU A 1 93 ? 20.125 16.163 7.071 1.00 0.00 93 GLU A N 4
ATOM 6813 C CA . GLU A 1 93 ? 18.937 16.283 7.945 1.00 0.00 93 GLU A CA 4
ATOM 6814 C C . GLU A 1 93 ? 17.581 16.314 7.199 1.00 0.00 93 GLU A C 4
ATOM 6815 O O . GLU A 1 93 ? 16.530 16.075 7.796 1.00 0.00 93 GLU A O 4
ATOM 6827 N N . GLU A 1 94 ? 17.595 16.543 5.879 1.00 0.00 94 GLU A N 4
ATOM 6828 C CA . GLU A 1 94 ? 16.443 16.404 4.972 1.00 0.00 94 GLU A CA 4
ATOM 6829 C C . GLU A 1 94 ? 15.938 14.951 4.816 1.00 0.00 94 GLU A C 4
ATOM 6830 O O . GLU A 1 94 ? 14.863 14.733 4.250 1.00 0.00 94 GLU A O 4
ATOM 6842 N N . LEU A 1 95 ? 16.664 13.960 5.353 1.00 0.00 95 LEU A N 4
ATOM 6843 C CA . LEU A 1 95 ? 16.294 12.536 5.394 1.00 0.00 95 LEU A CA 4
ATOM 6844 C C . LEU A 1 95 ? 14.826 12.317 5.785 1.00 0.00 95 LEU A C 4
ATOM 6845 O O . LEU A 1 95 ? 14.091 11.680 5.032 1.00 0.00 95 LEU A O 4
ATOM 6861 N N . ARG A 1 96 ? 14.372 12.893 6.910 1.00 0.00 96 ARG A N 4
ATOM 6862 C CA . ARG A 1 96 ? 12.982 12.765 7.395 1.00 0.00 96 ARG A CA 4
ATOM 6863 C C . ARG A 1 96 ? 11.973 13.304 6.378 1.00 0.00 96 ARG A C 4
ATOM 6864 O O . ARG A 1 96 ? 10.995 12.631 6.045 1.00 0.00 96 ARG A O 4
ATOM 6885 N N . LYS A 1 97 ? 12.256 14.498 5.842 1.00 0.00 97 LYS A N 4
ATOM 6886 C CA . LYS A 1 97 ? 11.453 15.198 4.823 1.00 0.00 97 LYS A CA 4
ATOM 6887 C C . LYS A 1 97 ? 11.377 14.445 3.491 1.00 0.00 97 LYS A C 4
ATOM 6888 O O . LYS A 1 97 ? 10.388 14.602 2.779 1.00 0.00 97 LYS A O 4
ATOM 6907 N N . ALA A 1 98 ? 12.379 13.632 3.159 1.00 0.00 98 ALA A N 4
ATOM 6908 C CA . ALA A 1 98 ? 12.374 12.763 1.980 1.00 0.00 98 ALA A CA 4
ATOM 6909 C C . ALA A 1 98 ? 11.656 11.415 2.221 1.00 0.00 98 ALA A C 4
ATOM 6910 O O . ALA A 1 98 ? 10.799 11.036 1.425 1.00 0.00 98 ALA A O 4
ATOM 6917 N N . VAL A 1 99 ? 11.936 10.691 3.317 1.00 0.00 99 VAL A N 4
ATOM 6918 C CA . VAL A 1 99 ? 11.256 9.399 3.602 1.00 0.00 99 VAL A CA 4
ATOM 6919 C C . VAL A 1 99 ? 9.762 9.554 3.878 1.00 0.00 99 VAL A C 4
ATOM 6920 O O . VAL A 1 99 ? 8.972 8.696 3.482 1.00 0.00 99 VAL A O 4
ATOM 6933 N N . ALA A 1 100 ? 9.343 10.678 4.467 1.00 0.00 100 ALA A N 4
ATOM 6934 C CA . ALA A 1 100 ? 7.914 11.004 4.578 1.00 0.00 100 ALA A CA 4
ATOM 6935 C C . ALA A 1 100 ? 7.230 11.105 3.198 1.00 0.00 100 ALA A C 4
ATOM 6936 O O . ALA A 1 100 ? 6.144 10.556 2.988 1.00 0.00 100 ALA A O 4
ATOM 6943 N N . LYS A 1 101 ? 7.896 11.753 2.233 1.00 0.00 101 LYS A N 4
ATOM 6944 C CA . LYS A 1 101 ? 7.446 11.847 0.835 1.00 0.00 101 LYS A CA 4
ATOM 6945 C C . LYS A 1 101 ? 7.423 10.492 0.130 1.00 0.00 101 LYS A C 4
ATOM 6946 O O . LYS A 1 101 ? 6.628 10.348 -0.789 1.00 0.00 101 LYS A O 4
ATOM 6965 N N . ALA A 1 102 ? 8.187 9.486 0.557 1.00 0.00 102 ALA A N 4
ATOM 6966 C CA . ALA A 1 102 ? 8.097 8.147 -0.027 1.00 0.00 102 ALA A CA 4
ATOM 6967 C C . ALA A 1 102 ? 6.683 7.575 0.142 1.00 0.00 102 ALA A C 4
ATOM 6968 O O . ALA A 1 102 ? 5.978 7.346 -0.838 1.00 0.00 102 ALA A O 4
ATOM 6975 N N . ARG A 1 103 ? 6.234 7.436 1.393 1.00 0.00 103 ARG A N 4
ATOM 6976 C CA . ARG A 1 103 ? 4.913 6.900 1.752 1.00 0.00 103 ARG A CA 4
ATOM 6977 C C . ARG A 1 103 ? 3.784 7.864 1.373 1.00 0.00 103 ARG A C 4
ATOM 6978 O O . ARG A 1 103 ? 2.682 7.430 1.051 1.00 0.00 103 ARG A O 4
ATOM 6999 N N . GLY A 1 104 ? 4.072 9.165 1.380 1.00 0.00 104 GLY A N 4
ATOM 7000 C CA . GLY A 1 104 ? 3.078 10.225 1.254 1.00 0.00 104 GLY A CA 4
ATOM 7001 C C . GLY A 1 104 ? 2.849 10.757 -0.161 1.00 0.00 104 GLY A C 4
ATOM 7002 O O . GLY A 1 104 ? 1.720 10.715 -0.657 1.00 0.00 104 GLY A O 4
ATOM 7006 N N . SER A 1 105 ? 3.902 11.219 -0.847 1.00 0.00 105 SER A N 4
ATOM 7007 C CA . SER A 1 105 ? 3.799 11.589 -2.268 1.00 0.00 105 SER A CA 4
ATOM 7008 C C . SER A 1 105 ? 3.481 10.384 -3.155 1.00 0.00 105 SER A C 4
ATOM 7009 O O . SER A 1 105 ? 2.850 10.589 -4.185 1.00 0.00 105 SER A O 4
ATOM 7017 N N . TRP A 1 106 ? 3.786 9.138 -2.742 1.00 0.00 106 TRP A N 4
ATOM 7018 C CA . TRP A 1 106 ? 3.276 7.957 -3.453 1.00 0.00 106 TRP A CA 4
ATOM 7019 C C . TRP A 1 106 ? 1.767 8.057 -3.722 1.00 0.00 106 TRP A C 4
ATOM 7020 O O . TRP A 1 106 ? 1.332 7.893 -4.863 1.00 0.00 106 TRP A O 4
ATOM 7041 N N . SER A 1 107 ? 0.967 8.399 -2.705 1.00 0.00 107 SER A N 4
ATOM 7042 C CA . SER A 1 107 ? -0.488 8.498 -2.857 1.00 0.00 107 SER A CA 4
ATOM 7043 C C . SER A 1 107 ? -0.899 9.617 -3.825 1.00 0.00 107 SER A C 4
ATOM 7044 O O . SER A 1 107 ? -1.802 9.426 -4.636 1.00 0.00 107 SER A O 4
ATOM 7052 N N . LEU A 1 108 ? -0.216 10.770 -3.790 1.00 0.00 108 LEU A N 4
ATOM 7053 C CA . LEU A 1 108 ? -0.462 11.912 -4.691 1.00 0.00 108 LEU A CA 4
ATOM 7054 C C . LEU A 1 108 ? -0.281 11.551 -6.176 1.00 0.00 108 LEU A C 4
ATOM 7055 O O . LEU A 1 108 ? -0.963 12.102 -7.042 1.00 0.00 108 LEU A O 4
ATOM 7071 N N . GLU A 1 109 ? 0.613 10.607 -6.466 1.00 0.00 109 GLU A N 4
ATOM 7072 C CA . GLU A 1 109 ? 0.950 10.149 -7.817 1.00 0.00 109 GLU A CA 4
ATOM 7073 C C . GLU A 1 109 ? 0.174 8.882 -8.244 1.00 0.00 109 GLU A C 4
ATOM 7074 O O . GLU A 1 109 ? 0.292 8.450 -9.396 1.00 0.00 109 GLU A O 4
ATOM 7086 N N . HIS A 1 110 ? -0.638 8.294 -7.350 1.00 0.00 110 HIS A N 4
ATOM 7087 C CA . HIS A 1 110 ? -1.419 7.057 -7.555 1.00 0.00 110 HIS A CA 4
ATOM 7088 C C . HIS A 1 110 ? -2.930 7.243 -7.277 1.00 0.00 110 HIS A C 4
ATOM 7089 O O . HIS A 1 110 ? -3.690 6.272 -7.319 1.00 0.00 110 HIS A O 4
ATOM 7103 N N . HIS A 1 111 ? -3.381 8.480 -7.041 1.00 0.00 111 HIS A N 4
ATOM 7104 C CA . HIS A 1 111 ? -4.784 8.813 -6.719 1.00 0.00 111 HIS A CA 4
ATOM 7105 C C . HIS A 1 111 ? -5.393 9.865 -7.666 1.00 0.00 111 HIS A C 4
ATOM 7106 O O . HIS A 1 111 ? -4.683 10.624 -8.329 1.00 0.00 111 HIS A O 4
ATOM 7120 N N . HIS A 1 112 ? -6.731 9.892 -7.736 1.00 0.00 112 HIS A N 4
ATOM 7121 C CA . HIS A 1 112 ? -7.541 10.702 -8.662 1.00 0.00 112 HIS A CA 4
ATOM 7122 C C . HIS A 1 112 ? -7.298 12.220 -8.573 1.00 0.00 112 HIS A C 4
ATOM 7123 O O . HIS A 1 112 ? -7.356 12.913 -9.591 1.00 0.00 112 HIS A O 4
ATOM 7137 N N . HIS A 1 113 ? -6.981 12.730 -7.382 1.00 0.00 113 HIS A N 4
ATOM 7138 C CA . HIS A 1 113 ? -6.652 14.139 -7.130 1.00 0.00 113 HIS A CA 4
ATOM 7139 C C . HIS A 1 113 ? -5.589 14.320 -6.031 1.00 0.00 113 HIS A C 4
ATOM 7140 O O . HIS A 1 113 ? -5.223 13.382 -5.317 1.00 0.00 113 HIS A O 4
ATOM 7154 N N . HIS A 1 114 ? -5.059 15.541 -5.928 1.00 0.00 114 HIS A N 4
ATOM 7155 C CA . HIS A 1 114 ? -3.912 15.907 -5.077 1.00 0.00 114 HIS A CA 4
ATOM 7156 C C . HIS A 1 114 ? -3.943 17.381 -4.613 1.00 0.00 114 HIS A C 4
ATOM 7157 O O . HIS A 1 114 ? -2.955 17.880 -4.064 1.00 0.00 114 HIS A O 4
ATOM 7171 N N . HIS A 1 115 ? -5.074 18.076 -4.814 1.00 0.00 115 HIS A N 4
ATOM 7172 C CA . HIS A 1 115 ? -5.273 19.516 -4.574 1.00 0.00 115 HIS A CA 4
ATOM 7173 C C . HIS A 1 115 ? -6.701 19.814 -4.091 1.00 0.00 115 HIS A C 4
ATOM 7174 O O . HIS A 1 115 ? -7.666 19.425 -4.787 1.00 0.00 115 HIS A O 4
ATOM 7189 N N . MET A 1 1 ? 0.963 -0.721 0.013 1.00 0.00 1 MET A N 5
ATOM 7190 C CA . MET A 1 1 ? 1.740 -0.610 -1.252 1.00 0.00 1 MET A CA 5
ATOM 7191 C C . MET A 1 1 ? 3.151 -1.182 -1.080 1.00 0.00 1 MET A C 5
ATOM 7192 O O . MET A 1 1 ? 3.666 -1.186 0.038 1.00 0.00 1 MET A O 5
ATOM 7208 N N . ARG A 1 2 ? 3.781 -1.685 -2.156 1.00 0.00 2 ARG A N 5
ATOM 7209 C CA . ARG A 1 2 ? 5.133 -2.279 -2.097 1.00 0.00 2 ARG A CA 5
ATOM 7210 C C . ARG A 1 2 ? 6.256 -1.227 -2.096 1.00 0.00 2 ARG A C 5
ATOM 7211 O O . ARG A 1 2 ? 6.267 -0.324 -2.934 1.00 0.00 2 ARG A O 5
ATOM 7232 N N . VAL A 1 3 ? 7.230 -1.389 -1.199 1.00 0.00 3 VAL A N 5
ATOM 7233 C CA . VAL A 1 3 ? 8.287 -0.398 -0.934 1.00 0.00 3 VAL A CA 5
ATOM 7234 C C . VAL A 1 3 ? 9.667 -1.050 -0.938 1.00 0.00 3 VAL A C 5
ATOM 7235 O O . VAL A 1 3 ? 9.889 -2.077 -0.287 1.00 0.00 3 VAL A O 5
ATOM 7248 N N . ILE A 1 4 ? 10.619 -0.477 -1.684 1.00 0.00 4 ILE A N 5
ATOM 7249 C CA . ILE A 1 4 ? 11.988 -0.999 -1.831 1.00 0.00 4 ILE A CA 5
ATOM 7250 C C . ILE A 1 4 ? 13.017 0.133 -1.711 1.00 0.00 4 ILE A C 5
ATOM 7251 O O . ILE A 1 4 ? 12.852 1.229 -2.242 1.00 0.00 4 ILE A O 5
ATOM 7267 N N . VAL A 1 5 ? 14.099 -0.140 -0.998 1.00 0.00 5 VAL A N 5
ATOM 7268 C CA . VAL A 1 5 ? 15.227 0.765 -0.737 1.00 0.00 5 VAL A CA 5
ATOM 7269 C C . VAL A 1 5 ? 16.511 0.243 -1.391 1.00 0.00 5 VAL A C 5
ATOM 7270 O O . VAL A 1 5 ? 16.781 -0.960 -1.354 1.00 0.00 5 VAL A O 5
ATOM 7283 N N . VAL A 1 6 ? 17.338 1.129 -1.952 1.00 0.00 6 VAL A N 5
ATOM 7284 C CA . VAL A 1 6 ? 18.560 0.731 -2.679 1.00 0.00 6 VAL A CA 5
ATOM 7285 C C . VAL A 1 6 ? 19.763 1.573 -2.268 1.00 0.00 6 VAL A C 5
ATOM 7286 O O . VAL A 1 6 ? 19.752 2.787 -2.434 1.00 0.00 6 VAL A O 5
ATOM 7299 N N . ILE A 1 7 ? 20.809 0.950 -1.736 1.00 0.00 7 ILE A N 5
ATOM 7300 C CA . ILE A 1 7 ? 22.017 1.645 -1.275 1.00 0.00 7 ILE A CA 5
ATOM 7301 C C . ILE A 1 7 ? 23.038 1.821 -2.407 1.00 0.00 7 ILE A C 5
ATOM 7302 O O . ILE A 1 7 ? 23.441 0.853 -3.061 1.00 0.00 7 ILE A O 5
ATOM 7318 N N . VAL A 1 8 ? 23.517 3.059 -2.556 1.00 0.00 8 VAL A N 5
ATOM 7319 C CA . VAL A 1 8 ? 24.668 3.463 -3.382 1.00 0.00 8 VAL A CA 5
ATOM 7320 C C . VAL A 1 8 ? 25.952 3.146 -2.607 1.00 0.00 8 VAL A C 5
ATOM 7321 O O . VAL A 1 8 ? 26.539 3.990 -1.922 1.00 0.00 8 VAL A O 5
ATOM 7334 N N . GLY A 1 9 ? 26.347 1.880 -2.649 1.00 0.00 9 GLY A N 5
ATOM 7335 C CA . GLY A 1 9 ? 27.604 1.388 -2.102 1.00 0.00 9 GLY A CA 5
ATOM 7336 C C . GLY A 1 9 ? 28.823 1.997 -2.800 1.00 0.00 9 GLY A C 5
ATOM 7337 O O . GLY A 1 9 ? 28.816 2.161 -4.027 1.00 0.00 9 GLY A O 5
ATOM 7341 N N . PRO A 1 10 ? 29.886 2.314 -2.048 1.00 0.00 10 PRO A N 5
ATOM 7342 C CA . PRO A 1 10 ? 31.096 2.888 -2.602 1.00 0.00 10 PRO A CA 5
ATOM 7343 C C . PRO A 1 10 ? 31.918 1.865 -3.400 1.00 0.00 10 PRO A C 5
ATOM 7344 O O . PRO A 1 10 ? 31.833 0.652 -3.219 1.00 0.00 10 PRO A O 5
ATOM 7355 N N . SER A 1 11 ? 32.794 2.384 -4.255 1.00 0.00 11 SER A N 5
ATOM 7356 C CA . SER A 1 11 ? 33.781 1.586 -5.003 1.00 0.00 11 SER A CA 5
ATOM 7357 C C . SER A 1 11 ? 34.811 0.896 -4.088 1.00 0.00 11 SER A C 5
ATOM 7358 O O . SER A 1 11 ? 35.358 -0.142 -4.459 1.00 0.00 11 SER A O 5
ATOM 7366 N N . GLY A 1 12 ? 35.041 1.441 -2.886 1.00 0.00 12 GLY A N 5
ATOM 7367 C CA . GLY A 1 12 ? 35.913 0.879 -1.845 1.00 0.00 12 GLY A CA 5
ATOM 7368 C C . GLY A 1 12 ? 35.180 0.037 -0.788 1.00 0.00 12 GLY A C 5
ATOM 7369 O O . GLY A 1 12 ? 35.752 -0.251 0.266 1.00 0.00 12 GLY A O 5
ATOM 7373 N N . ALA A 1 13 ? 33.914 -0.329 -1.040 1.00 0.00 13 ALA A N 5
ATOM 7374 C CA . ALA A 1 13 ? 33.117 -1.234 -0.206 1.00 0.00 13 ALA A CA 5
ATOM 7375 C C . ALA A 1 13 ? 33.606 -2.699 -0.251 1.00 0.00 13 ALA A C 5
ATOM 7376 O O . ALA A 1 13 ? 34.670 -3.016 -0.796 1.00 0.00 13 ALA A O 5
ATOM 7383 N N . GLY A 1 14 ? 32.786 -3.615 0.275 1.00 0.00 14 GLY A N 5
ATOM 7384 C CA . GLY A 1 14 ? 33.020 -5.058 0.092 1.00 0.00 14 GLY A CA 5
ATOM 7385 C C . GLY A 1 14 ? 31.810 -5.918 0.432 1.00 0.00 14 GLY A C 5
ATOM 7386 O O . GLY A 1 14 ? 31.185 -6.507 -0.455 1.00 0.00 14 GLY A O 5
ATOM 7390 N N . LYS A 1 15 ? 31.455 -5.926 1.719 1.00 0.00 15 LYS A N 5
ATOM 7391 C CA . LYS A 1 15 ? 30.223 -6.516 2.263 1.00 0.00 15 LYS A CA 5
ATOM 7392 C C . LYS A 1 15 ? 29.762 -5.723 3.477 1.00 0.00 15 LYS A C 5
ATOM 7393 O O . LYS A 1 15 ? 28.619 -5.287 3.523 1.00 0.00 15 LYS A O 5
ATOM 7412 N N . THR A 1 16 ? 30.665 -5.467 4.421 1.00 0.00 16 THR A N 5
ATOM 7413 C CA . THR A 1 16 ? 30.371 -4.782 5.697 1.00 0.00 16 THR A CA 5
ATOM 7414 C C . THR A 1 16 ? 29.911 -3.335 5.538 1.00 0.00 16 THR A C 5
ATOM 7415 O O . THR A 1 16 ? 29.028 -2.897 6.269 1.00 0.00 16 THR A O 5
ATOM 7426 N N . THR A 1 17 ? 30.443 -2.589 4.563 1.00 0.00 17 THR A N 5
ATOM 7427 C CA . THR A 1 17 ? 29.996 -1.210 4.277 1.00 0.00 17 THR A CA 5
ATOM 7428 C C . THR A 1 17 ? 28.563 -1.205 3.742 1.00 0.00 17 THR A C 5
ATOM 7429 O O . THR A 1 17 ? 27.671 -0.529 4.275 1.00 0.00 17 THR A O 5
ATOM 7440 N N . LEU A 1 18 ? 28.332 -2.025 2.709 1.00 0.00 18 LEU A N 5
ATOM 7441 C CA . LEU A 1 18 ? 27.044 -2.203 2.065 1.00 0.00 18 LEU A CA 5
ATOM 7442 C C . LEU A 1 18 ? 25.982 -2.670 3.074 1.00 0.00 18 LEU A C 5
ATOM 7443 O O . LEU A 1 18 ? 24.880 -2.127 3.124 1.00 0.00 18 LEU A O 5
ATOM 7459 N N . ASP A 1 19 ? 26.361 -3.637 3.918 1.00 0.00 19 ASP A N 5
ATOM 7460 C CA . ASP A 1 19 ? 25.548 -4.158 5.014 1.00 0.00 19 ASP A CA 5
ATOM 7461 C C . ASP A 1 19 ? 25.190 -3.056 5.992 1.00 0.00 19 ASP A C 5
ATOM 7462 O O . ASP A 1 19 ? 24.015 -2.821 6.214 1.00 0.00 19 ASP A O 5
ATOM 7471 N N . GLU A 1 20 ? 26.172 -2.329 6.530 1.00 0.00 20 GLU A N 5
ATOM 7472 C CA . GLU A 1 20 ? 25.915 -1.259 7.499 1.00 0.00 20 GLU A CA 5
ATOM 7473 C C . GLU A 1 20 ? 24.915 -0.226 6.954 1.00 0.00 20 GLU A C 5
ATOM 7474 O O . GLU A 1 20 ? 23.937 0.099 7.635 1.00 0.00 20 GLU A O 5
ATOM 7486 N N . LEU A 1 21 ? 25.094 0.232 5.708 1.00 0.00 21 LEU A N 5
ATOM 7487 C CA . LEU A 1 21 ? 24.119 1.136 5.078 1.00 0.00 21 LEU A CA 5
ATOM 7488 C C . LEU A 1 21 ? 22.731 0.482 4.906 1.00 0.00 21 LEU A C 5
ATOM 7489 O O . LEU A 1 21 ? 21.710 1.112 5.212 1.00 0.00 21 LEU A O 5
ATOM 7505 N N . ALA A 1 22 ? 22.663 -0.786 4.488 1.00 0.00 22 ALA A N 5
ATOM 7506 C CA . ALA A 1 22 ? 21.402 -1.544 4.426 1.00 0.00 22 ALA A CA 5
ATOM 7507 C C . ALA A 1 22 ? 20.719 -1.702 5.808 1.00 0.00 22 ALA A C 5
ATOM 7508 O O . ALA A 1 22 ? 19.508 -1.528 5.918 1.00 0.00 22 ALA A O 5
ATOM 7515 N N . ARG A 1 23 ? 21.481 -1.961 6.876 1.00 0.00 23 ARG A N 5
ATOM 7516 C CA . ARG A 1 23 ? 20.985 -2.099 8.257 1.00 0.00 23 ARG A CA 5
ATOM 7517 C C . ARG A 1 23 ? 20.385 -0.787 8.758 1.00 0.00 23 ARG A C 5
ATOM 7518 O O . ARG A 1 23 ? 19.268 -0.802 9.281 1.00 0.00 23 ARG A O 5
ATOM 7539 N N . LYS A 1 24 ? 21.073 0.341 8.536 1.00 0.00 24 LYS A N 5
ATOM 7540 C CA . LYS A 1 24 ? 20.573 1.703 8.828 1.00 0.00 24 LYS A CA 5
ATOM 7541 C C . LYS A 1 24 ? 19.239 1.960 8.106 1.00 0.00 24 LYS A C 5
ATOM 7542 O O . LYS A 1 24 ? 18.229 2.274 8.747 1.00 0.00 24 LYS A O 5
ATOM 7561 N N . ALA A 1 25 ? 19.207 1.746 6.784 1.00 0.00 25 ALA A N 5
ATOM 7562 C CA . ALA A 1 25 ? 17.969 1.859 6.016 1.00 0.00 25 ALA A CA 5
ATOM 7563 C C . ALA A 1 25 ? 16.860 0.982 6.606 1.00 0.00 25 ALA A C 5
ATOM 7564 O O . ALA A 1 25 ? 15.779 1.493 6.878 1.00 0.00 25 ALA A O 5
ATOM 7571 N N . LYS A 1 26 ? 17.103 -0.303 6.889 1.00 0.00 26 LYS A N 5
ATOM 7572 C CA . LYS A 1 26 ? 16.061 -1.178 7.437 1.00 0.00 26 LYS A CA 5
ATOM 7573 C C . LYS A 1 26 ? 15.574 -0.732 8.813 1.00 0.00 26 LYS A C 5
ATOM 7574 O O . LYS A 1 26 ? 14.393 -0.854 9.094 1.00 0.00 26 LYS A O 5
ATOM 7593 N N . GLU A 1 27 ? 16.440 -0.174 9.651 1.00 0.00 27 GLU A N 5
ATOM 7594 C CA . GLU A 1 27 ? 16.015 0.433 10.914 1.00 0.00 27 GLU A CA 5
ATOM 7595 C C . GLU A 1 27 ? 15.101 1.661 10.718 1.00 0.00 27 GLU A C 5
ATOM 7596 O O . GLU A 1 27 ? 14.125 1.793 11.463 1.00 0.00 27 GLU A O 5
ATOM 7608 N N . GLU A 1 28 ? 15.352 2.540 9.734 1.00 0.00 28 GLU A N 5
ATOM 7609 C CA . GLU A 1 28 ? 14.386 3.634 9.456 1.00 0.00 28 GLU A CA 5
ATOM 7610 C C . GLU A 1 28 ? 13.104 3.151 8.787 1.00 0.00 28 GLU A C 5
ATOM 7611 O O . GLU A 1 28 ? 12.027 3.682 9.060 1.00 0.00 28 GLU A O 5
ATOM 7623 N N . VAL A 1 29 ? 13.236 2.181 7.875 1.00 0.00 29 VAL A N 5
ATOM 7624 C CA . VAL A 1 29 ? 12.175 1.780 6.943 1.00 0.00 29 VAL A CA 5
ATOM 7625 C C . VAL A 1 29 ? 11.949 0.253 6.903 1.00 0.00 29 VAL A C 5
ATOM 7626 O O . VAL A 1 29 ? 12.068 -0.380 5.853 1.00 0.00 29 VAL A O 5
ATOM 7639 N N . PRO A 1 30 ? 11.581 -0.367 8.045 1.00 0.00 30 PRO A N 5
ATOM 7640 C CA . PRO A 1 30 ? 11.413 -1.815 8.218 1.00 0.00 30 PRO A CA 5
ATOM 7641 C C . PRO A 1 30 ? 10.217 -2.439 7.487 1.00 0.00 30 PRO A C 5
ATOM 7642 O O . PRO A 1 30 ? 10.015 -3.653 7.531 1.00 0.00 30 PRO A O 5
ATOM 7653 N N . ASP A 1 31 ? 9.457 -1.611 6.778 1.00 0.00 31 ASP A N 5
ATOM 7654 C CA . ASP A 1 31 ? 8.325 -1.992 5.930 1.00 0.00 31 ASP A CA 5
ATOM 7655 C C . ASP A 1 31 ? 8.730 -2.045 4.440 1.00 0.00 31 ASP A C 5
ATOM 7656 O O . ASP A 1 31 ? 7.893 -2.308 3.576 1.00 0.00 31 ASP A O 5
ATOM 7665 N N . ALA A 1 32 ? 10.018 -1.818 4.143 1.00 0.00 32 ALA A N 5
ATOM 7666 C CA . ALA A 1 32 ? 10.586 -1.863 2.795 1.00 0.00 32 ALA A CA 5
ATOM 7667 C C . ALA A 1 32 ? 11.708 -2.915 2.660 1.00 0.00 32 ALA A C 5
ATOM 7668 O O . ALA A 1 32 ? 12.390 -3.240 3.638 1.00 0.00 32 ALA A O 5
ATOM 7675 N N . GLU A 1 33 ? 11.916 -3.446 1.447 1.00 0.00 33 GLU A N 5
ATOM 7676 C CA . GLU A 1 33 ? 13.049 -4.350 1.181 1.00 0.00 33 GLU A CA 5
ATOM 7677 C C . GLU A 1 33 ? 14.313 -3.567 0.851 1.00 0.00 33 GLU A C 5
ATOM 7678 O O . GLU A 1 33 ? 14.307 -2.751 -0.060 1.00 0.00 33 GLU A O 5
ATOM 7690 N N . ILE A 1 34 ? 15.417 -3.832 1.554 1.00 0.00 34 ILE A N 5
ATOM 7691 C CA . ILE A 1 34 ? 16.681 -3.113 1.376 1.00 0.00 34 ILE A CA 5
ATOM 7692 C C . ILE A 1 34 ? 17.681 -3.925 0.562 1.00 0.00 34 ILE A C 5
ATOM 7693 O O . ILE A 1 34 ? 17.917 -5.100 0.860 1.00 0.00 34 ILE A O 5
ATOM 7709 N N . ARG A 1 35 ? 18.287 -3.282 -0.442 1.00 0.00 35 ARG A N 5
ATOM 7710 C CA . ARG A 1 35 ? 19.259 -3.866 -1.371 1.00 0.00 35 ARG A CA 5
ATOM 7711 C C . ARG A 1 35 ? 20.512 -2.979 -1.468 1.00 0.00 35 ARG A C 5
ATOM 7712 O O . ARG A 1 35 ? 20.473 -1.814 -1.074 1.00 0.00 35 ARG A O 5
ATOM 7733 N N . THR A 1 36 ? 21.608 -3.486 -2.039 1.00 0.00 36 THR A N 5
ATOM 7734 C CA . THR A 1 36 ? 22.890 -2.750 -2.180 1.00 0.00 36 THR A CA 5
ATOM 7735 C C . THR A 1 36 ? 23.457 -2.873 -3.596 1.00 0.00 36 THR A C 5
ATOM 7736 O O . THR A 1 36 ? 23.270 -3.892 -4.263 1.00 0.00 36 THR A O 5
ATOM 7747 N N . VAL A 1 37 ? 24.138 -1.822 -4.063 1.00 0.00 37 VAL A N 5
ATOM 7748 C CA . VAL A 1 37 ? 24.679 -1.683 -5.415 1.00 0.00 37 VAL A CA 5
ATOM 7749 C C . VAL A 1 37 ? 25.990 -0.919 -5.344 1.00 0.00 37 VAL A C 5
ATOM 7750 O O . VAL A 1 37 ? 26.058 0.108 -4.687 1.00 0.00 37 VAL A O 5
ATOM 7763 N N . THR A 1 38 ? 27.016 -1.362 -6.064 1.00 0.00 38 THR A N 5
ATOM 7764 C CA . THR A 1 38 ? 28.328 -0.676 -6.142 1.00 0.00 38 THR A CA 5
ATOM 7765 C C . THR A 1 38 ? 28.749 -0.349 -7.571 1.00 0.00 38 THR A C 5
ATOM 7766 O O . THR A 1 38 ? 29.779 0.291 -7.791 1.00 0.00 38 THR A O 5
ATOM 7777 N N . THR A 1 39 ? 27.929 -0.758 -8.544 1.00 0.00 39 THR A N 5
ATOM 7778 C CA . THR A 1 39 ? 28.208 -0.662 -9.985 1.00 0.00 39 THR A CA 5
ATOM 7779 C C . THR A 1 39 ? 26.922 -0.621 -10.821 1.00 0.00 39 THR A C 5
ATOM 7780 O O . THR A 1 39 ? 25.855 -1.051 -10.377 1.00 0.00 39 THR A O 5
ATOM 7791 N N . LYS A 1 40 ? 27.034 -0.145 -12.071 1.00 0.00 40 LYS A N 5
ATOM 7792 C CA . LYS A 1 40 ? 25.956 -0.078 -13.086 1.00 0.00 40 LYS A CA 5
ATOM 7793 C C . LYS A 1 40 ? 25.151 -1.372 -13.243 1.00 0.00 40 LYS A C 5
ATOM 7794 O O . LYS A 1 40 ? 23.931 -1.374 -13.418 1.00 0.00 40 LYS A O 5
ATOM 7813 N N . GLU A 1 41 ? 25.850 -2.496 -13.130 1.00 0.00 41 GLU A N 5
ATOM 7814 C CA . GLU A 1 41 ? 25.275 -3.836 -13.184 1.00 0.00 41 GLU A CA 5
ATOM 7815 C C . GLU A 1 41 ? 24.350 -4.146 -12.005 1.00 0.00 41 GLU A C 5
ATOM 7816 O O . GLU A 1 41 ? 23.229 -4.599 -12.230 1.00 0.00 41 GLU A O 5
ATOM 7828 N N . ASP A 1 42 ? 24.762 -3.862 -10.759 1.00 0.00 42 ASP A N 5
ATOM 7829 C CA . ASP A 1 42 ? 23.930 -4.113 -9.592 1.00 0.00 42 ASP A CA 5
ATOM 7830 C C . ASP A 1 42 ? 22.752 -3.137 -9.586 1.00 0.00 42 ASP A C 5
ATOM 7831 O O . ASP A 1 42 ? 21.648 -3.498 -9.190 1.00 0.00 42 ASP A O 5
ATOM 7840 N N . ALA A 1 43 ? 22.955 -1.934 -10.128 1.00 0.00 43 ALA A N 5
ATOM 7841 C CA . ALA A 1 43 ? 21.922 -0.924 -10.301 1.00 0.00 43 ALA A CA 5
ATOM 7842 C C . ALA A 1 43 ? 20.787 -1.458 -11.191 1.00 0.00 43 ALA A C 5
ATOM 7843 O O . ALA A 1 43 ? 19.640 -1.554 -10.740 1.00 0.00 43 ALA A O 5
ATOM 7850 N N . LYS A 1 44 ? 21.108 -1.893 -12.425 1.00 0.00 44 LYS A N 5
ATOM 7851 C CA . LYS A 1 44 ? 20.115 -2.508 -13.301 1.00 0.00 44 LYS A CA 5
ATOM 7852 C C . LYS A 1 44 ? 19.525 -3.813 -12.755 1.00 0.00 44 LYS A C 5
ATOM 7853 O O . LYS A 1 44 ? 18.310 -3.958 -12.821 1.00 0.00 44 LYS A O 5
ATOM 7872 N N . ARG A 1 45 ? 20.323 -4.706 -12.145 1.00 0.00 45 ARG A N 5
ATOM 7873 C CA . ARG A 1 45 ? 19.833 -5.944 -11.479 1.00 0.00 45 ARG A CA 5
ATOM 7874 C C . ARG A 1 45 ? 18.757 -5.640 -10.442 1.00 0.00 45 ARG A C 5
ATOM 7875 O O . ARG A 1 45 ? 17.650 -6.162 -10.515 1.00 0.00 45 ARG A O 5
ATOM 7896 N N . VAL A 1 46 ? 19.085 -4.784 -9.471 1.00 0.00 46 VAL A N 5
ATOM 7897 C CA . VAL A 1 46 ? 18.191 -4.419 -8.371 1.00 0.00 46 VAL A CA 5
ATOM 7898 C C . VAL A 1 46 ? 16.941 -3.709 -8.893 1.00 0.00 46 VAL A C 5
ATOM 7899 O O . VAL A 1 46 ? 15.843 -3.989 -8.412 1.00 0.00 46 VAL A O 5
ATOM 7912 N N . ALA A 1 47 ? 17.069 -2.863 -9.923 1.00 0.00 47 ALA A N 5
ATOM 7913 C CA . ALA A 1 47 ? 15.914 -2.195 -10.503 1.00 0.00 47 ALA A CA 5
ATOM 7914 C C . ALA A 1 47 ? 15.000 -3.133 -11.298 1.00 0.00 47 ALA A C 5
ATOM 7915 O O . ALA A 1 47 ? 13.818 -3.269 -10.984 1.00 0.00 47 ALA A O 5
ATOM 7922 N N . GLU A 1 48 ? 15.523 -3.837 -12.302 1.00 0.00 48 GLU A N 5
ATOM 7923 C CA . GLU A 1 48 ? 14.715 -4.810 -13.054 1.00 0.00 48 GLU A CA 5
ATOM 7924 C C . GLU A 1 48 ? 14.118 -5.918 -12.152 1.00 0.00 48 GLU A C 5
ATOM 7925 O O . GLU A 1 48 ? 13.013 -6.385 -12.431 1.00 0.00 48 GLU A O 5
ATOM 7937 N N . GLU A 1 49 ? 14.761 -6.264 -11.026 1.00 0.00 49 GLU A N 5
ATOM 7938 C CA . GLU A 1 49 ? 14.200 -7.156 -9.992 1.00 0.00 49 GLU A CA 5
ATOM 7939 C C . GLU A 1 49 ? 13.028 -6.515 -9.225 1.00 0.00 49 GLU A C 5
ATOM 7940 O O . GLU A 1 49 ? 11.966 -7.131 -9.087 1.00 0.00 49 GLU A O 5
ATOM 7952 N N . ALA A 1 50 ? 13.177 -5.274 -8.751 1.00 0.00 50 ALA A N 5
ATOM 7953 C CA . ALA A 1 50 ? 12.102 -4.483 -8.146 1.00 0.00 50 ALA A CA 5
ATOM 7954 C C . ALA A 1 50 ? 10.897 -4.312 -9.086 1.00 0.00 50 ALA A C 5
ATOM 7955 O O . ALA A 1 50 ? 9.749 -4.260 -8.642 1.00 0.00 50 ALA A O 5
ATOM 7962 N N . GLU A 1 51 ? 11.139 -4.274 -10.397 1.00 0.00 51 GLU A N 5
ATOM 7963 C CA . GLU A 1 51 ? 10.105 -4.295 -11.428 1.00 0.00 51 GLU A CA 5
ATOM 7964 C C . GLU A 1 51 ? 9.258 -5.581 -11.413 1.00 0.00 51 GLU A C 5
ATOM 7965 O O . GLU A 1 51 ? 8.037 -5.511 -11.583 1.00 0.00 51 GLU A O 5
ATOM 7977 N N . ARG A 1 52 ? 9.877 -6.755 -11.185 1.00 0.00 52 ARG A N 5
ATOM 7978 C CA . ARG A 1 52 ? 9.195 -8.062 -11.251 1.00 0.00 52 ARG A CA 5
ATOM 7979 C C . ARG A 1 52 ? 8.323 -8.306 -10.023 1.00 0.00 52 ARG A C 5
ATOM 7980 O O . ARG A 1 52 ? 7.175 -8.724 -10.155 1.00 0.00 52 ARG A O 5
ATOM 8001 N N . ARG A 1 53 ? 8.855 -7.986 -8.833 1.00 0.00 53 ARG A N 5
ATOM 8002 C CA . ARG A 1 53 ? 8.116 -8.026 -7.555 1.00 0.00 53 ARG A CA 5
ATOM 8003 C C . ARG A 1 53 ? 7.144 -6.862 -7.360 1.00 0.00 53 ARG A C 5
ATOM 8004 O O . ARG A 1 53 ? 6.296 -6.936 -6.475 1.00 0.00 53 ARG A O 5
ATOM 8025 N N . ASN A 1 54 ? 7.226 -5.831 -8.205 1.00 0.00 54 ASN A N 5
ATOM 8026 C CA . ASN A 1 54 ? 6.295 -4.700 -8.299 1.00 0.00 54 ASN A CA 5
ATOM 8027 C C . ASN A 1 54 ? 6.450 -3.653 -7.186 1.00 0.00 54 ASN A C 5
ATOM 8028 O O . ASN A 1 54 ? 5.570 -3.447 -6.352 1.00 0.00 54 ASN A O 5
ATOM 8039 N N . ALA A 1 55 ? 7.603 -2.994 -7.149 1.00 0.00 55 ALA A N 5
ATOM 8040 C CA . ALA A 1 55 ? 7.891 -1.946 -6.194 1.00 0.00 55 ALA A CA 5
ATOM 8041 C C . ALA A 1 55 ? 7.101 -0.686 -6.554 1.00 0.00 55 ALA A C 5
ATOM 8042 O O . ALA A 1 55 ? 7.484 0.070 -7.449 1.00 0.00 55 ALA A O 5
ATOM 8049 N N . ASP A 1 56 ? 5.979 -0.477 -5.868 1.00 0.00 56 ASP A N 5
ATOM 8050 C CA . ASP A 1 56 ? 5.156 0.724 -6.037 1.00 0.00 56 ASP A CA 5
ATOM 8051 C C . ASP A 1 56 ? 5.955 2.006 -5.775 1.00 0.00 56 ASP A C 5
ATOM 8052 O O . ASP A 1 56 ? 5.747 3.029 -6.433 1.00 0.00 56 ASP A O 5
ATOM 8061 N N . ILE A 1 57 ? 6.901 1.912 -4.831 1.00 0.00 57 ILE A N 5
ATOM 8062 C CA . ILE A 1 57 ? 7.798 2.998 -4.448 1.00 0.00 57 ILE A CA 5
ATOM 8063 C C . ILE A 1 57 ? 9.216 2.477 -4.218 1.00 0.00 57 ILE A C 5
ATOM 8064 O O . ILE A 1 57 ? 9.439 1.535 -3.458 1.00 0.00 57 ILE A O 5
ATOM 8080 N N . VAL A 1 58 ? 10.182 3.133 -4.849 1.00 0.00 58 VAL A N 5
ATOM 8081 C CA . VAL A 1 58 ? 11.617 2.847 -4.772 1.00 0.00 58 VAL A CA 5
ATOM 8082 C C . VAL A 1 58 ? 12.433 4.066 -4.357 1.00 0.00 58 VAL A C 5
ATOM 8083 O O . VAL A 1 58 ? 12.436 5.099 -5.026 1.00 0.00 58 VAL A O 5
ATOM 8096 N N . VAL A 1 59 ? 13.158 3.929 -3.247 1.00 0.00 59 VAL A N 5
ATOM 8097 C CA . VAL A 1 59 ? 13.924 5.016 -2.625 1.00 0.00 59 VAL A CA 5
ATOM 8098 C C . VAL A 1 59 ? 15.420 4.672 -2.599 1.00 0.00 59 VAL A C 5
ATOM 8099 O O . VAL A 1 59 ? 15.863 3.727 -1.944 1.00 0.00 59 VAL A O 5
ATOM 8112 N N . ILE A 1 60 ? 16.214 5.417 -3.366 1.00 0.00 60 ILE A N 5
ATOM 8113 C CA . ILE A 1 60 ? 17.653 5.189 -3.475 1.00 0.00 60 ILE A CA 5
ATOM 8114 C C . ILE A 1 60 ? 18.390 6.003 -2.393 1.00 0.00 60 ILE A C 5
ATOM 8115 O O . ILE A 1 60 ? 18.313 7.230 -2.358 1.00 0.00 60 ILE A O 5
ATOM 8131 N N . VAL A 1 61 ? 19.098 5.313 -1.495 1.00 0.00 61 VAL A N 5
ATOM 8132 C CA . VAL A 1 61 ? 19.922 5.876 -0.407 1.00 0.00 61 VAL A CA 5
ATOM 8133 C C . VAL A 1 61 ? 21.336 6.148 -0.926 1.00 0.00 61 VAL A C 5
ATOM 8134 O O . VAL A 1 61 ? 22.045 5.208 -1.291 1.00 0.00 61 VAL A O 5
ATOM 8147 N N . GLY A 1 62 ? 21.771 7.408 -0.955 1.00 0.00 62 GLY A N 5
ATOM 8148 C CA . GLY A 1 62 ? 23.066 7.787 -1.531 1.00 0.00 62 GLY A CA 5
ATOM 8149 C C . GLY A 1 62 ? 23.715 9.064 -0.981 1.00 0.00 62 GLY A C 5
ATOM 8150 O O . GLY A 1 62 ? 23.168 9.716 -0.084 1.00 0.00 62 GLY A O 5
ATOM 8154 N N . PRO A 1 63 ? 24.913 9.408 -1.500 1.00 0.00 63 PRO A N 5
ATOM 8155 C CA . PRO A 1 63 ? 25.689 10.567 -1.074 1.00 0.00 63 PRO A CA 5
ATOM 8156 C C . PRO A 1 63 ? 25.108 11.893 -1.597 1.00 0.00 63 PRO A C 5
ATOM 8157 O O . PRO A 1 63 ? 24.442 11.947 -2.634 1.00 0.00 63 PRO A O 5
ATOM 8168 N N . SER A 1 64 ? 25.460 12.978 -0.908 1.00 0.00 64 SER A N 5
ATOM 8169 C CA . SER A 1 64 ? 25.221 14.370 -1.339 1.00 0.00 64 SER A CA 5
ATOM 8170 C C . SER A 1 64 ? 26.127 14.822 -2.501 1.00 0.00 64 SER A C 5
ATOM 8171 O O . SER A 1 64 ? 25.834 15.820 -3.162 1.00 0.00 64 SER A O 5
ATOM 8179 N N . GLY A 1 65 ? 27.214 14.082 -2.753 1.00 0.00 65 GLY A N 5
ATOM 8180 C CA . GLY A 1 65 ? 28.192 14.317 -3.822 1.00 0.00 65 GLY A CA 5
ATOM 8181 C C . GLY A 1 65 ? 29.513 13.544 -3.654 1.00 0.00 65 GLY A C 5
ATOM 8182 O O . GLY A 1 65 ? 30.238 13.345 -4.629 1.00 0.00 65 GLY A O 5
ATOM 8186 N N . SER A 1 66 ? 29.807 13.055 -2.441 1.00 0.00 66 SER A N 5
ATOM 8187 C CA . SER A 1 66 ? 31.000 12.276 -2.046 1.00 0.00 66 SER A CA 5
ATOM 8188 C C . SER A 1 66 ? 31.162 10.880 -2.689 1.00 0.00 66 SER A C 5
ATOM 8189 O O . SER A 1 66 ? 31.997 10.095 -2.238 1.00 0.00 66 SER A O 5
ATOM 8197 N N . GLY A 1 67 ? 30.378 10.537 -3.715 1.00 0.00 67 GLY A N 5
ATOM 8198 C CA . GLY A 1 67 ? 30.445 9.252 -4.415 1.00 0.00 67 GLY A CA 5
ATOM 8199 C C . GLY A 1 67 ? 29.660 9.217 -5.728 1.00 0.00 67 GLY A C 5
ATOM 8200 O O . GLY A 1 67 ? 28.908 10.138 -6.061 1.00 0.00 67 GLY A O 5
ATOM 8204 N N . LYS A 1 68 ? 29.864 8.138 -6.491 1.00 0.00 68 LYS A N 5
ATOM 8205 C CA . LYS A 1 68 ? 29.387 7.959 -7.877 1.00 0.00 68 LYS A CA 5
ATOM 8206 C C . LYS A 1 68 ? 27.889 7.622 -7.951 1.00 0.00 68 LYS A C 5
ATOM 8207 O O . LYS A 1 68 ? 27.490 6.463 -8.054 1.00 0.00 68 LYS A O 5
ATOM 8226 N N . SER A 1 69 ? 27.058 8.661 -7.911 1.00 0.00 69 SER A N 5
ATOM 8227 C CA . SER A 1 69 ? 25.593 8.601 -8.058 1.00 0.00 69 SER A CA 5
ATOM 8228 C C . SER A 1 69 ? 25.082 8.136 -9.438 1.00 0.00 69 SER A C 5
ATOM 8229 O O . SER A 1 69 ? 23.872 8.100 -9.669 1.00 0.00 69 SER A O 5
ATOM 8237 N N . THR A 1 70 ? 25.953 7.748 -10.374 1.00 0.00 70 THR A N 5
ATOM 8238 C CA . THR A 1 70 ? 25.573 7.067 -11.632 1.00 0.00 70 THR A CA 5
ATOM 8239 C C . THR A 1 70 ? 24.817 5.759 -11.385 1.00 0.00 70 THR A C 5
ATOM 8240 O O . THR A 1 70 ? 23.859 5.463 -12.100 1.00 0.00 70 THR A O 5
ATOM 8251 N N . LEU A 1 71 ? 25.168 5.032 -10.319 1.00 0.00 71 LEU A N 5
ATOM 8252 C CA . LEU A 1 71 ? 24.425 3.879 -9.798 1.00 0.00 71 LEU A CA 5
ATOM 8253 C C . LEU A 1 71 ? 22.953 4.269 -9.548 1.00 0.00 71 LEU A C 5
ATOM 8254 O O . LEU A 1 71 ? 22.036 3.671 -10.114 1.00 0.00 71 LEU A O 5
ATOM 8270 N N . ALA A 1 72 ? 22.734 5.320 -8.752 1.00 0.00 72 ALA A N 5
ATOM 8271 C CA . ALA A 1 72 ? 21.402 5.837 -8.429 1.00 0.00 72 ALA A CA 5
ATOM 8272 C C . ALA A 1 72 ? 20.627 6.291 -9.668 1.00 0.00 72 ALA A C 5
ATOM 8273 O O . ALA A 1 72 ? 19.444 5.960 -9.809 1.00 0.00 72 ALA A O 5
ATOM 8280 N N . LYS A 1 73 ? 21.300 6.989 -10.594 1.00 0.00 73 LYS A N 5
ATOM 8281 C CA . LYS A 1 73 ? 20.727 7.384 -11.889 1.00 0.00 73 LYS A CA 5
ATOM 8282 C C . LYS A 1 73 ? 20.246 6.170 -12.678 1.00 0.00 73 LYS A C 5
ATOM 8283 O O . LYS A 1 73 ? 19.139 6.206 -13.196 1.00 0.00 73 LYS A O 5
ATOM 8302 N N . ILE A 1 74 ? 21.019 5.083 -12.730 1.00 0.00 74 ILE A N 5
ATOM 8303 C CA . ILE A 1 74 ? 20.630 3.855 -13.444 1.00 0.00 74 ILE A CA 5
ATOM 8304 C C . ILE A 1 74 ? 19.433 3.156 -12.776 1.00 0.00 74 ILE A C 5
ATOM 8305 O O . ILE A 1 74 ? 18.488 2.802 -13.478 1.00 0.00 74 ILE A O 5
ATOM 8321 N N . VAL A 1 75 ? 19.404 3.016 -11.440 1.00 0.00 75 VAL A N 5
ATOM 8322 C CA . VAL A 1 75 ? 18.238 2.417 -10.740 1.00 0.00 75 VAL A CA 5
ATOM 8323 C C . VAL A 1 75 ? 16.964 3.207 -11.030 1.00 0.00 75 VAL A C 5
ATOM 8324 O O . VAL A 1 75 ? 15.973 2.666 -11.537 1.00 0.00 75 VAL A O 5
ATOM 8337 N N . LYS A 1 76 ? 17.019 4.519 -10.764 1.00 0.00 76 LYS A N 5
ATOM 8338 C CA . LYS A 1 76 ? 15.930 5.440 -11.056 1.00 0.00 76 LYS A CA 5
ATOM 8339 C C . LYS A 1 76 ? 15.562 5.433 -12.537 1.00 0.00 76 LYS A C 5
ATOM 8340 O O . LYS A 1 76 ? 14.381 5.509 -12.839 1.00 0.00 76 LYS A O 5
ATOM 8359 N N . LYS A 1 77 ? 16.513 5.271 -13.461 1.00 0.00 77 LYS A N 5
ATOM 8360 C CA . LYS A 1 77 ? 16.194 5.272 -14.902 1.00 0.00 77 LYS A CA 5
ATOM 8361 C C . LYS A 1 77 ? 15.450 4.005 -15.312 1.00 0.00 77 LYS A C 5
ATOM 8362 O O . LYS A 1 77 ? 14.503 4.103 -16.090 1.00 0.00 77 LYS A O 5
ATOM 8381 N N . ILE A 1 78 ? 15.811 2.844 -14.754 1.00 0.00 78 ILE A N 5
ATOM 8382 C CA . ILE A 1 78 ? 15.104 1.583 -15.014 1.00 0.00 78 ILE A CA 5
ATOM 8383 C C . ILE A 1 78 ? 13.678 1.650 -14.443 1.00 0.00 78 ILE A C 5
ATOM 8384 O O . ILE A 1 78 ? 12.720 1.308 -15.142 1.00 0.00 78 ILE A O 5
ATOM 8400 N N . ILE A 1 79 ? 13.503 2.133 -13.207 1.00 0.00 79 ILE A N 5
ATOM 8401 C CA . ILE A 1 79 ? 12.169 2.138 -12.580 1.00 0.00 79 ILE A CA 5
ATOM 8402 C C . ILE A 1 79 ? 11.268 3.290 -13.042 1.00 0.00 79 ILE A C 5
ATOM 8403 O O . ILE A 1 79 ? 10.072 3.087 -13.268 1.00 0.00 79 ILE A O 5
ATOM 8419 N N . ALA A 1 80 ? 11.806 4.486 -13.258 1.00 0.00 80 ALA A N 5
ATOM 8420 C CA . ALA A 1 80 ? 11.042 5.589 -13.838 1.00 0.00 80 ALA A CA 5
ATOM 8421 C C . ALA A 1 80 ? 10.520 5.234 -15.246 1.00 0.00 80 ALA A C 5
ATOM 8422 O O . ALA A 1 80 ? 9.431 5.659 -15.635 1.00 0.00 80 ALA A O 5
ATOM 8429 N N . ARG A 1 81 ? 11.264 4.392 -15.984 1.00 0.00 81 ARG A N 5
ATOM 8430 C CA . ARG A 1 81 ? 10.819 3.773 -17.244 1.00 0.00 81 ARG A CA 5
ATOM 8431 C C . ARG A 1 81 ? 9.676 2.780 -17.013 1.00 0.00 81 ARG A C 5
ATOM 8432 O O . ARG A 1 81 ? 8.723 2.750 -17.796 1.00 0.00 81 ARG A O 5
ATOM 8453 N N . ALA A 1 82 ? 9.750 1.989 -15.938 1.00 0.00 82 ALA A N 5
ATOM 8454 C CA . ALA A 1 82 ? 8.701 1.047 -15.535 1.00 0.00 82 ALA A CA 5
ATOM 8455 C C . ALA A 1 82 ? 7.369 1.743 -15.175 1.00 0.00 82 ALA A C 5
ATOM 8456 O O . ALA A 1 82 ? 6.293 1.177 -15.370 1.00 0.00 82 ALA A O 5
ATOM 8463 N N . GLY A 1 83 ? 7.458 2.973 -14.654 1.00 0.00 83 GLY A N 5
ATOM 8464 C CA . GLY A 1 83 ? 6.334 3.853 -14.305 1.00 0.00 83 GLY A CA 5
ATOM 8465 C C . GLY A 1 83 ? 6.116 4.052 -12.796 1.00 0.00 83 GLY A C 5
ATOM 8466 O O . GLY A 1 83 ? 5.305 4.890 -12.397 1.00 0.00 83 GLY A O 5
ATOM 8470 N N . ALA A 1 84 ? 6.840 3.312 -11.949 1.00 0.00 84 ALA A N 5
ATOM 8471 C CA . ALA A 1 84 ? 6.800 3.445 -10.490 1.00 0.00 84 ALA A CA 5
ATOM 8472 C C . ALA A 1 84 ? 7.465 4.748 -9.985 1.00 0.00 84 ALA A C 5
ATOM 8473 O O . ALA A 1 84 ? 8.305 5.351 -10.657 1.00 0.00 84 ALA A O 5
ATOM 8480 N N . LYS A 1 85 ? 7.088 5.168 -8.773 1.00 0.00 85 LYS A N 5
ATOM 8481 C CA . LYS A 1 85 ? 7.610 6.351 -8.072 1.00 0.00 85 LYS A CA 5
ATOM 8482 C C . LYS A 1 85 ? 9.042 6.097 -7.597 1.00 0.00 85 LYS A C 5
ATOM 8483 O O . LYS A 1 85 ? 9.256 5.289 -6.691 1.00 0.00 85 LYS A O 5
ATOM 8502 N N . THR A 1 86 ? 10.013 6.801 -8.182 1.00 0.00 86 THR A N 5
ATOM 8503 C CA . THR A 1 86 ? 11.435 6.691 -7.814 1.00 0.00 86 THR A CA 5
ATOM 8504 C C . THR A 1 86 ? 11.968 7.977 -7.212 1.00 0.00 86 THR A C 5
ATOM 8505 O O . THR A 1 86 ? 11.655 9.072 -7.681 1.00 0.00 86 THR A O 5
ATOM 8516 N N . ILE A 1 87 ? 12.802 7.839 -6.181 1.00 0.00 87 ILE A N 5
ATOM 8517 C CA . ILE A 1 87 ? 13.327 8.968 -5.397 1.00 0.00 87 ILE A CA 5
ATOM 8518 C C . ILE A 1 87 ? 14.757 8.721 -4.948 1.00 0.00 87 ILE A C 5
ATOM 8519 O O . ILE A 1 87 ? 15.229 7.589 -4.907 1.00 0.00 87 ILE A O 5
ATOM 8535 N N . GLU A 1 88 ? 15.420 9.789 -4.522 1.00 0.00 88 GLU A N 5
ATOM 8536 C CA . GLU A 1 88 ? 16.708 9.730 -3.840 1.00 0.00 88 GLU A CA 5
ATOM 8537 C C . GLU A 1 88 ? 16.588 10.370 -2.448 1.00 0.00 88 GLU A C 5
ATOM 8538 O O . GLU A 1 88 ? 16.066 11.479 -2.299 1.00 0.00 88 GLU A O 5
ATOM 8550 N N . VAL A 1 89 ? 17.096 9.672 -1.431 1.00 0.00 89 VAL A N 5
ATOM 8551 C CA . VAL A 1 89 ? 17.294 10.174 -0.058 1.00 0.00 89 VAL A CA 5
ATOM 8552 C C . VAL A 1 89 ? 18.797 10.301 0.221 1.00 0.00 89 VAL A C 5
ATOM 8553 O O . VAL A 1 89 ? 19.599 9.455 -0.186 1.00 0.00 89 VAL A O 5
ATOM 8566 N N . THR A 1 90 ? 19.176 11.352 0.948 1.00 0.00 90 THR A N 5
ATOM 8567 C CA . THR A 1 90 ? 20.552 11.744 1.209 1.00 0.00 90 THR A CA 5
ATOM 8568 C C . THR A 1 90 ? 20.746 11.950 2.708 1.00 0.00 90 THR A C 5
ATOM 8569 O O . THR A 1 90 ? 19.854 12.453 3.386 1.00 0.00 90 THR A O 5
ATOM 8580 N N . THR A 1 91 ? 21.918 11.574 3.218 1.00 0.00 91 THR A N 5
ATOM 8581 C CA . THR A 1 91 ? 22.340 11.638 4.637 1.00 0.00 91 THR A CA 5
ATOM 8582 C C . THR A 1 91 ? 22.309 13.023 5.314 1.00 0.00 91 THR A C 5
ATOM 8583 O O . THR A 1 91 ? 22.516 13.111 6.528 1.00 0.00 91 THR A O 5
ATOM 8594 N N . GLU A 1 92 ? 22.047 14.108 4.575 1.00 0.00 92 GLU A N 5
ATOM 8595 C CA . GLU A 1 92 ? 21.849 15.463 5.115 1.00 0.00 92 GLU A CA 5
ATOM 8596 C C . GLU A 1 92 ? 20.539 15.630 5.923 1.00 0.00 92 GLU A C 5
ATOM 8597 O O . GLU A 1 92 ? 19.733 14.708 6.056 1.00 0.00 92 GLU A O 5
ATOM 8609 N N . GLU A 1 93 ? 20.305 16.834 6.458 1.00 0.00 93 GLU A N 5
ATOM 8610 C CA . GLU A 1 93 ? 19.172 17.160 7.349 1.00 0.00 93 GLU A CA 5
ATOM 8611 C C . GLU A 1 93 ? 17.773 16.891 6.747 1.00 0.00 93 GLU A C 5
ATOM 8612 O O . GLU A 1 93 ? 16.803 16.711 7.485 1.00 0.00 93 GLU A O 5
ATOM 8624 N N . GLU A 1 94 ? 17.658 16.834 5.417 1.00 0.00 94 GLU A N 5
ATOM 8625 C CA . GLU A 1 94 ? 16.413 16.540 4.691 1.00 0.00 94 GLU A CA 5
ATOM 8626 C C . GLU A 1 94 ? 15.929 15.081 4.833 1.00 0.00 94 GLU A C 5
ATOM 8627 O O . GLU A 1 94 ? 14.791 14.789 4.463 1.00 0.00 94 GLU A O 5
ATOM 8639 N N . LEU A 1 95 ? 16.759 14.160 5.350 1.00 0.00 95 LEU A N 5
ATOM 8640 C CA . LEU A 1 95 ? 16.512 12.710 5.346 1.00 0.00 95 LEU A CA 5
ATOM 8641 C C . LEU A 1 95 ? 15.122 12.307 5.862 1.00 0.00 95 LEU A C 5
ATOM 8642 O O . LEU A 1 95 ? 14.427 11.542 5.194 1.00 0.00 95 LEU A O 5
ATOM 8658 N N . ARG A 1 96 ? 14.692 12.828 7.021 1.00 0.00 96 ARG A N 5
ATOM 8659 C CA . ARG A 1 96 ? 13.383 12.523 7.635 1.00 0.00 96 ARG A CA 5
ATOM 8660 C C . ARG A 1 96 ? 12.216 12.866 6.696 1.00 0.00 96 ARG A C 5
ATOM 8661 O O . ARG A 1 96 ? 11.336 12.037 6.436 1.00 0.00 96 ARG A O 5
ATOM 8682 N N . LYS A 1 97 ? 12.258 14.076 6.130 1.00 0.00 97 LYS A N 5
ATOM 8683 C CA . LYS A 1 97 ? 11.278 14.583 5.160 1.00 0.00 97 LYS A CA 5
ATOM 8684 C C . LYS A 1 97 ? 11.282 13.756 3.871 1.00 0.00 97 LYS A C 5
ATOM 8685 O O . LYS A 1 97 ? 10.216 13.414 3.369 1.00 0.00 97 LYS A O 5
ATOM 8704 N N . ALA A 1 98 ? 12.460 13.371 3.381 1.00 0.00 98 ALA A N 5
ATOM 8705 C CA . ALA A 1 98 ? 12.634 12.551 2.184 1.00 0.00 98 ALA A CA 5
ATOM 8706 C C . ALA A 1 98 ? 12.092 11.111 2.337 1.00 0.00 98 ALA A C 5
ATOM 8707 O O . ALA A 1 98 ? 11.351 10.642 1.470 1.00 0.00 98 ALA A O 5
ATOM 8714 N N . VAL A 1 99 ? 12.380 10.411 3.445 1.00 0.00 99 VAL A N 5
ATOM 8715 C CA . VAL A 1 99 ? 11.772 9.084 3.708 1.00 0.00 99 VAL A CA 5
ATOM 8716 C C . VAL A 1 99 ? 10.257 9.168 3.927 1.00 0.00 99 VAL A C 5
ATOM 8717 O O . VAL A 1 99 ? 9.524 8.317 3.422 1.00 0.00 99 VAL A O 5
ATOM 8730 N N . ALA A 1 100 ? 9.765 10.216 4.598 1.00 0.00 100 ALA A N 5
ATOM 8731 C CA . ALA A 1 100 ? 8.316 10.470 4.673 1.00 0.00 100 ALA A CA 5
ATOM 8732 C C . ALA A 1 100 ? 7.674 10.687 3.287 1.00 0.00 100 ALA A C 5
ATOM 8733 O O . ALA A 1 100 ? 6.603 10.144 2.995 1.00 0.00 100 ALA A O 5
ATOM 8740 N N . LYS A 1 101 ? 8.360 11.423 2.400 1.00 0.00 101 LYS A N 5
ATOM 8741 C CA . LYS A 1 101 ? 7.962 11.671 1.007 1.00 0.00 101 LYS A CA 5
ATOM 8742 C C . LYS A 1 101 ? 7.665 10.392 0.229 1.00 0.00 101 LYS A C 5
ATOM 8743 O O . LYS A 1 101 ? 6.753 10.397 -0.588 1.00 0.00 101 LYS A O 5
ATOM 8762 N N . ALA A 1 102 ? 8.365 9.299 0.510 1.00 0.00 102 ALA A N 5
ATOM 8763 C CA . ALA A 1 102 ? 8.177 8.032 -0.191 1.00 0.00 102 ALA A CA 5
ATOM 8764 C C . ALA A 1 102 ? 6.765 7.476 0.019 1.00 0.00 102 ALA A C 5
ATOM 8765 O O . ALA A 1 102 ? 5.992 7.338 -0.926 1.00 0.00 102 ALA A O 5
ATOM 8772 N N . ARG A 1 103 ? 6.404 7.231 1.280 1.00 0.00 103 ARG A N 5
ATOM 8773 C CA . ARG A 1 103 ? 5.117 6.645 1.687 1.00 0.00 103 ARG A CA 5
ATOM 8774 C C . ARG A 1 103 ? 3.942 7.599 1.471 1.00 0.00 103 ARG A C 5
ATOM 8775 O O . ARG A 1 103 ? 2.806 7.154 1.331 1.00 0.00 103 ARG A O 5
ATOM 8796 N N . GLY A 1 104 ? 4.227 8.900 1.436 1.00 0.00 104 GLY A N 5
ATOM 8797 C CA . GLY A 1 104 ? 3.235 9.970 1.451 1.00 0.00 104 GLY A CA 5
ATOM 8798 C C . GLY A 1 104 ? 2.958 10.596 0.081 1.00 0.00 104 GLY A C 5
ATOM 8799 O O . GLY A 1 104 ? 1.826 10.560 -0.397 1.00 0.00 104 GLY A O 5
ATOM 8803 N N . SER A 1 105 ? 3.998 11.098 -0.600 1.00 0.00 105 SER A N 5
ATOM 8804 C CA . SER A 1 105 ? 3.915 11.551 -2.005 1.00 0.00 105 SER A CA 5
ATOM 8805 C C . SER A 1 105 ? 3.518 10.419 -2.956 1.00 0.00 105 SER A C 5
ATOM 8806 O O . SER A 1 105 ? 2.904 10.699 -3.980 1.00 0.00 105 SER A O 5
ATOM 8814 N N . TRP A 1 106 ? 3.773 9.147 -2.608 1.00 0.00 106 TRP A N 5
ATOM 8815 C CA . TRP A 1 106 ? 3.181 8.024 -3.355 1.00 0.00 106 TRP A CA 5
ATOM 8816 C C . TRP A 1 106 ? 1.651 8.152 -3.444 1.00 0.00 106 TRP A C 5
ATOM 8817 O O . TRP A 1 106 ? 1.087 8.118 -4.539 1.00 0.00 106 TRP A O 5
ATOM 8838 N N . SER A 1 107 ? 0.976 8.363 -2.309 1.00 0.00 107 SER A N 5
ATOM 8839 C CA . SER A 1 107 ? -0.488 8.410 -2.281 1.00 0.00 107 SER A CA 5
ATOM 8840 C C . SER A 1 107 ? -1.035 9.600 -3.081 1.00 0.00 107 SER A C 5
ATOM 8841 O O . SER A 1 107 ? -2.092 9.503 -3.698 1.00 0.00 107 SER A O 5
ATOM 8849 N N . LEU A 1 108 ? -0.305 10.725 -3.102 1.00 0.00 108 LEU A N 5
ATOM 8850 C CA . LEU A 1 108 ? -0.690 11.929 -3.847 1.00 0.00 108 LEU A CA 5
ATOM 8851 C C . LEU A 1 108 ? -0.782 11.703 -5.369 1.00 0.00 108 LEU A C 5
ATOM 8852 O O . LEU A 1 108 ? -1.369 12.519 -6.079 1.00 0.00 108 LEU A O 5
ATOM 8868 N N . GLU A 1 109 ? -0.246 10.586 -5.874 1.00 0.00 109 GLU A N 5
ATOM 8869 C CA . GLU A 1 109 ? -0.236 10.221 -7.300 1.00 0.00 109 GLU A CA 5
ATOM 8870 C C . GLU A 1 109 ? -1.030 8.931 -7.616 1.00 0.00 109 GLU A C 5
ATOM 8871 O O . GLU A 1 109 ? -1.308 8.652 -8.789 1.00 0.00 109 GLU A O 5
ATOM 8883 N N . HIS A 1 110 ? -1.424 8.162 -6.589 1.00 0.00 110 HIS A N 5
ATOM 8884 C CA . HIS A 1 110 ? -2.006 6.808 -6.715 1.00 0.00 110 HIS A CA 5
ATOM 8885 C C . HIS A 1 110 ? -3.237 6.559 -5.822 1.00 0.00 110 HIS A C 5
ATOM 8886 O O . HIS A 1 110 ? -3.778 5.452 -5.808 1.00 0.00 110 HIS A O 5
ATOM 8900 N N . HIS A 1 111 ? -3.723 7.584 -5.118 1.00 0.00 111 HIS A N 5
ATOM 8901 C CA . HIS A 1 111 ? -4.933 7.550 -4.269 1.00 0.00 111 HIS A CA 5
ATOM 8902 C C . HIS A 1 111 ? -6.004 8.544 -4.764 1.00 0.00 111 HIS A C 5
ATOM 8903 O O . HIS A 1 111 ? -5.785 9.255 -5.749 1.00 0.00 111 HIS A O 5
ATOM 8917 N N . HIS A 1 112 ? -7.177 8.567 -4.110 1.00 0.00 112 HIS A N 5
ATOM 8918 C CA . HIS A 1 112 ? -8.375 9.380 -4.419 1.00 0.00 112 HIS A CA 5
ATOM 8919 C C . HIS A 1 112 ? -8.787 9.472 -5.908 1.00 0.00 112 HIS A C 5
ATOM 8920 O O . HIS A 1 112 ? -9.399 10.451 -6.345 1.00 0.00 112 HIS A O 5
ATOM 8934 N N . HIS A 1 113 ? -8.473 8.430 -6.689 1.00 0.00 113 HIS A N 5
ATOM 8935 C CA . HIS A 1 113 ? -8.662 8.349 -8.150 1.00 0.00 113 HIS A CA 5
ATOM 8936 C C . HIS A 1 113 ? -10.126 8.478 -8.617 1.00 0.00 113 HIS A C 5
ATOM 8937 O O . HIS A 1 113 ? -10.384 8.949 -9.728 1.00 0.00 113 HIS A O 5
ATOM 8951 N N . HIS A 1 114 ? -11.087 8.101 -7.770 1.00 0.00 114 HIS A N 5
ATOM 8952 C CA . HIS A 1 114 ? -12.530 8.189 -8.035 1.00 0.00 114 HIS A CA 5
ATOM 8953 C C . HIS A 1 114 ? -13.320 8.516 -6.754 1.00 0.00 114 HIS A C 5
ATOM 8954 O O . HIS A 1 114 ? -12.931 8.103 -5.654 1.00 0.00 114 HIS A O 5
ATOM 8968 N N . HIS A 1 115 ? -14.429 9.253 -6.898 1.00 0.00 115 HIS A N 5
ATOM 8969 C CA . HIS A 1 115 ? -15.325 9.692 -5.813 1.00 0.00 115 HIS A CA 5
ATOM 8970 C C . HIS A 1 115 ? -16.766 9.912 -6.311 1.00 0.00 115 HIS A C 5
ATOM 8971 O O . HIS A 1 115 ? -16.962 10.696 -7.269 1.00 0.00 115 HIS A O 5
ATOM 8986 N N . MET A 1 1 ? 1.211 -1.059 0.134 1.00 0.00 1 MET A N 6
ATOM 8987 C CA . MET A 1 1 ? 1.979 -0.830 -1.122 1.00 0.00 1 MET A CA 6
ATOM 8988 C C . MET A 1 1 ? 3.457 -1.189 -0.918 1.00 0.00 1 MET A C 6
ATOM 8989 O O . MET A 1 1 ? 4.002 -0.905 0.149 1.00 0.00 1 MET A O 6
ATOM 9005 N N . ARG A 1 2 ? 4.128 -1.835 -1.890 1.00 0.00 2 ARG A N 6
ATOM 9006 C CA . ARG A 1 2 ? 5.509 -2.283 -1.750 1.00 0.00 2 ARG A CA 6
ATOM 9007 C C . ARG A 1 2 ? 6.530 -1.146 -1.735 1.00 0.00 2 ARG A C 6
ATOM 9008 O O . ARG A 1 2 ? 6.558 -0.308 -2.642 1.00 0.00 2 ARG A O 6
ATOM 9029 N N . VAL A 1 3 ? 7.423 -1.188 -0.749 1.00 0.00 3 VAL A N 6
ATOM 9030 C CA . VAL A 1 3 ? 8.541 -0.253 -0.586 1.00 0.00 3 VAL A CA 6
ATOM 9031 C C . VAL A 1 3 ? 9.866 -1.009 -0.743 1.00 0.00 3 VAL A C 6
ATOM 9032 O O . VAL A 1 3 ? 10.044 -2.087 -0.169 1.00 0.00 3 VAL A O 6
ATOM 9045 N N . ILE A 1 4 ? 10.795 -0.460 -1.523 1.00 0.00 4 ILE A N 6
ATOM 9046 C CA . ILE A 1 4 ? 12.126 -1.030 -1.751 1.00 0.00 4 ILE A CA 6
ATOM 9047 C C . ILE A 1 4 ? 13.158 0.077 -1.619 1.00 0.00 4 ILE A C 6
ATOM 9048 O O . ILE A 1 4 ? 12.999 1.182 -2.133 1.00 0.00 4 ILE A O 6
ATOM 9064 N N . VAL A 1 5 ? 14.215 -0.221 -0.887 1.00 0.00 5 VAL A N 6
ATOM 9065 C CA . VAL A 1 5 ? 15.280 0.744 -0.548 1.00 0.00 5 VAL A CA 6
ATOM 9066 C C . VAL A 1 5 ? 16.605 0.263 -1.125 1.00 0.00 5 VAL A C 6
ATOM 9067 O O . VAL A 1 5 ? 16.917 -0.918 -1.037 1.00 0.00 5 VAL A O 6
ATOM 9080 N N . VAL A 1 6 ? 17.406 1.160 -1.711 1.00 0.00 6 VAL A N 6
ATOM 9081 C CA . VAL A 1 6 ? 18.596 0.780 -2.494 1.00 0.00 6 VAL A CA 6
ATOM 9082 C C . VAL A 1 6 ? 19.801 1.611 -2.095 1.00 0.00 6 VAL A C 6
ATOM 9083 O O . VAL A 1 6 ? 19.823 2.823 -2.283 1.00 0.00 6 VAL A O 6
ATOM 9096 N N . ILE A 1 7 ? 20.819 0.959 -1.546 1.00 0.00 7 ILE A N 6
ATOM 9097 C CA . ILE A 1 7 ? 22.061 1.601 -1.114 1.00 0.00 7 ILE A CA 6
ATOM 9098 C C . ILE A 1 7 ? 23.027 1.761 -2.294 1.00 0.00 7 ILE A C 6
ATOM 9099 O O . ILE A 1 7 ? 23.396 0.783 -2.959 1.00 0.00 7 ILE A O 6
ATOM 9115 N N . VAL A 1 8 ? 23.478 3.005 -2.484 1.00 0.00 8 VAL A N 6
ATOM 9116 C CA . VAL A 1 8 ? 24.562 3.411 -3.391 1.00 0.00 8 VAL A CA 6
ATOM 9117 C C . VAL A 1 8 ? 25.895 3.138 -2.688 1.00 0.00 8 VAL A C 6
ATOM 9118 O O . VAL A 1 8 ? 26.520 4.018 -2.093 1.00 0.00 8 VAL A O 6
ATOM 9131 N N . GLY A 1 9 ? 26.300 1.870 -2.687 1.00 0.00 9 GLY A N 6
ATOM 9132 C CA . GLY A 1 9 ? 27.558 1.396 -2.129 1.00 0.00 9 GLY A CA 6
ATOM 9133 C C . GLY A 1 9 ? 28.777 2.020 -2.815 1.00 0.00 9 GLY A C 6
ATOM 9134 O O . GLY A 1 9 ? 28.783 2.187 -4.042 1.00 0.00 9 GLY A O 6
ATOM 9138 N N . PRO A 1 10 ? 29.820 2.359 -2.044 1.00 0.00 10 PRO A N 6
ATOM 9139 C CA . PRO A 1 10 ? 31.017 2.982 -2.580 1.00 0.00 10 PRO A CA 6
ATOM 9140 C C . PRO A 1 10 ? 31.870 2.013 -3.416 1.00 0.00 10 PRO A C 6
ATOM 9141 O O . PRO A 1 10 ? 31.802 0.789 -3.284 1.00 0.00 10 PRO A O 6
ATOM 9152 N N . SER A 1 11 ? 32.760 2.595 -4.224 1.00 0.00 11 SER A N 6
ATOM 9153 C CA . SER A 1 11 ? 33.764 1.855 -5.015 1.00 0.00 11 SER A CA 6
ATOM 9154 C C . SER A 1 11 ? 34.757 1.069 -4.134 1.00 0.00 11 SER A C 6
ATOM 9155 O O . SER A 1 11 ? 35.214 -0.013 -4.510 1.00 0.00 11 SER A O 6
ATOM 9163 N N . GLY A 1 12 ? 35.030 1.577 -2.920 1.00 0.00 12 GLY A N 6
ATOM 9164 C CA . GLY A 1 12 ? 35.897 0.954 -1.909 1.00 0.00 12 GLY A CA 6
ATOM 9165 C C . GLY A 1 12 ? 35.168 0.087 -0.869 1.00 0.00 12 GLY A C 6
ATOM 9166 O O . GLY A 1 12 ? 35.761 -0.252 0.158 1.00 0.00 12 GLY A O 6
ATOM 9170 N N . ALA A 1 13 ? 33.894 -0.249 -1.103 1.00 0.00 13 ALA A N 6
ATOM 9171 C CA . ALA A 1 13 ? 33.095 -1.168 -0.278 1.00 0.00 13 ALA A CA 6
ATOM 9172 C C . ALA A 1 13 ? 33.568 -2.635 -0.348 1.00 0.00 13 ALA A C 6
ATOM 9173 O O . ALA A 1 13 ? 34.605 -2.946 -0.939 1.00 0.00 13 ALA A O 6
ATOM 9180 N N . GLY A 1 14 ? 32.757 -3.553 0.194 1.00 0.00 14 GLY A N 6
ATOM 9181 C CA . GLY A 1 14 ? 32.989 -4.990 -0.015 1.00 0.00 14 GLY A CA 6
ATOM 9182 C C . GLY A 1 14 ? 31.794 -5.861 0.346 1.00 0.00 14 GLY A C 6
ATOM 9183 O O . GLY A 1 14 ? 31.114 -6.406 -0.526 1.00 0.00 14 GLY A O 6
ATOM 9187 N N . LYS A 1 15 ? 31.502 -5.910 1.646 1.00 0.00 15 LYS A N 6
ATOM 9188 C CA . LYS A 1 15 ? 30.295 -6.504 2.235 1.00 0.00 15 LYS A CA 6
ATOM 9189 C C . LYS A 1 15 ? 29.860 -5.668 3.420 1.00 0.00 15 LYS A C 6
ATOM 9190 O O . LYS A 1 15 ? 28.735 -5.191 3.447 1.00 0.00 15 LYS A O 6
ATOM 9209 N N . THR A 1 16 ? 30.768 -5.427 4.357 1.00 0.00 16 THR A N 6
ATOM 9210 C CA . THR A 1 16 ? 30.490 -4.748 5.636 1.00 0.00 16 THR A CA 6
ATOM 9211 C C . THR A 1 16 ? 29.951 -3.327 5.479 1.00 0.00 16 THR A C 6
ATOM 9212 O O . THR A 1 16 ? 29.018 -2.956 6.182 1.00 0.00 16 THR A O 6
ATOM 9223 N N . THR A 1 17 ? 30.481 -2.545 4.529 1.00 0.00 17 THR A N 6
ATOM 9224 C CA . THR A 1 17 ? 29.990 -1.188 4.239 1.00 0.00 17 THR A CA 6
ATOM 9225 C C . THR A 1 17 ? 28.547 -1.226 3.735 1.00 0.00 17 THR A C 6
ATOM 9226 O O . THR A 1 17 ? 27.649 -0.596 4.307 1.00 0.00 17 THR A O 6
ATOM 9237 N N . LEU A 1 18 ? 28.327 -2.011 2.674 1.00 0.00 18 LEU A N 6
ATOM 9238 C CA . LEU A 1 18 ? 27.037 -2.204 2.039 1.00 0.00 18 LEU A CA 6
ATOM 9239 C C . LEU A 1 18 ? 25.999 -2.692 3.057 1.00 0.00 18 LEU A C 6
ATOM 9240 O O . LEU A 1 18 ? 24.883 -2.167 3.115 1.00 0.00 18 LEU A O 6
ATOM 9256 N N . ASP A 1 19 ? 26.394 -3.675 3.871 1.00 0.00 19 ASP A N 6
ATOM 9257 C CA . ASP A 1 19 ? 25.573 -4.264 4.930 1.00 0.00 19 ASP A CA 6
ATOM 9258 C C . ASP A 1 19 ? 25.212 -3.214 5.974 1.00 0.00 19 ASP A C 6
ATOM 9259 O O . ASP A 1 19 ? 24.038 -3.010 6.241 1.00 0.00 19 ASP A O 6
ATOM 9268 N N . GLU A 1 20 ? 26.186 -2.482 6.522 1.00 0.00 20 GLU A N 6
ATOM 9269 C CA . GLU A 1 20 ? 25.911 -1.452 7.525 1.00 0.00 20 GLU A CA 6
ATOM 9270 C C . GLU A 1 20 ? 24.912 -0.406 7.007 1.00 0.00 20 GLU A C 6
ATOM 9271 O O . GLU A 1 20 ? 23.925 -0.122 7.691 1.00 0.00 20 GLU A O 6
ATOM 9283 N N . LEU A 1 21 ? 25.101 0.114 5.787 1.00 0.00 21 LEU A N 6
ATOM 9284 C CA . LEU A 1 21 ? 24.115 1.025 5.187 1.00 0.00 21 LEU A CA 6
ATOM 9285 C C . LEU A 1 21 ? 22.729 0.358 5.021 1.00 0.00 21 LEU A C 6
ATOM 9286 O O . LEU A 1 21 ? 21.705 0.967 5.359 1.00 0.00 21 LEU A O 6
ATOM 9302 N N . ALA A 1 22 ? 22.675 -0.904 4.568 1.00 0.00 22 ALA A N 6
ATOM 9303 C CA . ALA A 1 22 ? 21.432 -1.674 4.486 1.00 0.00 22 ALA A CA 6
ATOM 9304 C C . ALA A 1 22 ? 20.755 -1.885 5.859 1.00 0.00 22 ALA A C 6
ATOM 9305 O O . ALA A 1 22 ? 19.533 -1.773 5.963 1.00 0.00 22 ALA A O 6
ATOM 9312 N N . ARG A 1 23 ? 21.513 -2.139 6.932 1.00 0.00 23 ARG A N 6
ATOM 9313 C CA . ARG A 1 23 ? 20.999 -2.318 8.298 1.00 0.00 23 ARG A CA 6
ATOM 9314 C C . ARG A 1 23 ? 20.418 -1.025 8.863 1.00 0.00 23 ARG A C 6
ATOM 9315 O O . ARG A 1 23 ? 19.322 -1.060 9.417 1.00 0.00 23 ARG A O 6
ATOM 9336 N N . LYS A 1 24 ? 21.093 0.113 8.659 1.00 0.00 24 LYS A N 6
ATOM 9337 C CA . LYS A 1 24 ? 20.585 1.454 9.004 1.00 0.00 24 LYS A CA 6
ATOM 9338 C C . LYS A 1 24 ? 19.252 1.726 8.290 1.00 0.00 24 LYS A C 6
ATOM 9339 O O . LYS A 1 24 ? 18.241 2.043 8.925 1.00 0.00 24 LYS A O 6
ATOM 9358 N N . ALA A 1 25 ? 19.208 1.487 6.973 1.00 0.00 25 ALA A N 6
ATOM 9359 C CA . ALA A 1 25 ? 17.955 1.574 6.230 1.00 0.00 25 ALA A CA 6
ATOM 9360 C C . ALA A 1 25 ? 16.873 0.622 6.770 1.00 0.00 25 ALA A C 6
ATOM 9361 O O . ALA A 1 25 ? 15.750 1.061 6.964 1.00 0.00 25 ALA A O 6
ATOM 9368 N N . LYS A 1 26 ? 17.156 -0.649 7.093 1.00 0.00 26 LYS A N 6
ATOM 9369 C CA . LYS A 1 26 ? 16.117 -1.551 7.611 1.00 0.00 26 LYS A CA 6
ATOM 9370 C C . LYS A 1 26 ? 15.645 -1.176 9.014 1.00 0.00 26 LYS A C 6
ATOM 9371 O O . LYS A 1 26 ? 14.492 -1.410 9.349 1.00 0.00 26 LYS A O 6
ATOM 9390 N N . GLU A 1 27 ? 16.497 -0.560 9.826 1.00 0.00 27 GLU A N 6
ATOM 9391 C CA . GLU A 1 27 ? 16.089 0.035 11.097 1.00 0.00 27 GLU A CA 6
ATOM 9392 C C . GLU A 1 27 ? 15.149 1.241 10.893 1.00 0.00 27 GLU A C 6
ATOM 9393 O O . GLU A 1 27 ? 14.199 1.395 11.664 1.00 0.00 27 GLU A O 6
ATOM 9405 N N . GLU A 1 28 ? 15.377 2.079 9.866 1.00 0.00 28 GLU A N 6
ATOM 9406 C CA . GLU A 1 28 ? 14.548 3.270 9.614 1.00 0.00 28 GLU A CA 6
ATOM 9407 C C . GLU A 1 28 ? 13.258 2.986 8.838 1.00 0.00 28 GLU A C 6
ATOM 9408 O O . GLU A 1 28 ? 12.244 3.657 9.033 1.00 0.00 28 GLU A O 6
ATOM 9420 N N . VAL A 1 29 ? 13.312 1.961 7.997 1.00 0.00 29 VAL A N 6
ATOM 9421 C CA . VAL A 1 29 ? 12.220 1.494 7.115 1.00 0.00 29 VAL A CA 6
ATOM 9422 C C . VAL A 1 29 ? 12.101 -0.046 7.089 1.00 0.00 29 VAL A C 6
ATOM 9423 O O . VAL A 1 29 ? 12.298 -0.688 6.059 1.00 0.00 29 VAL A O 6
ATOM 9436 N N . PRO A 1 30 ? 11.719 -0.670 8.219 1.00 0.00 30 PRO A N 6
ATOM 9437 C CA . PRO A 1 30 ? 11.535 -2.117 8.370 1.00 0.00 30 PRO A CA 6
ATOM 9438 C C . PRO A 1 30 ? 10.362 -2.720 7.587 1.00 0.00 30 PRO A C 6
ATOM 9439 O O . PRO A 1 30 ? 10.161 -3.934 7.597 1.00 0.00 30 PRO A O 6
ATOM 9450 N N . ASP A 1 31 ? 9.600 -1.888 6.883 1.00 0.00 31 ASP A N 6
ATOM 9451 C CA . ASP A 1 31 ? 8.518 -2.286 5.976 1.00 0.00 31 ASP A CA 6
ATOM 9452 C C . ASP A 1 31 ? 8.983 -2.340 4.498 1.00 0.00 31 ASP A C 6
ATOM 9453 O O . ASP A 1 31 ? 8.179 -2.619 3.605 1.00 0.00 31 ASP A O 6
ATOM 9462 N N . ALA A 1 32 ? 10.276 -2.093 4.234 1.00 0.00 32 ALA A N 6
ATOM 9463 C CA . ALA A 1 32 ? 10.858 -2.089 2.890 1.00 0.00 32 ALA A CA 6
ATOM 9464 C C . ALA A 1 32 ? 11.896 -3.210 2.674 1.00 0.00 32 ALA A C 6
ATOM 9465 O O . ALA A 1 32 ? 12.574 -3.648 3.611 1.00 0.00 32 ALA A O 6
ATOM 9472 N N . GLU A 1 33 ? 12.050 -3.651 1.418 1.00 0.00 33 GLU A N 6
ATOM 9473 C CA . GLU A 1 33 ? 13.129 -4.586 1.033 1.00 0.00 33 GLU A CA 6
ATOM 9474 C C . GLU A 1 33 ? 14.410 -3.792 0.761 1.00 0.00 33 GLU A C 6
ATOM 9475 O O . GLU A 1 33 ? 14.460 -2.989 -0.167 1.00 0.00 33 GLU A O 6
ATOM 9487 N N . ILE A 1 34 ? 15.452 -3.965 1.578 1.00 0.00 34 ILE A N 6
ATOM 9488 C CA . ILE A 1 34 ? 16.700 -3.209 1.442 1.00 0.00 34 ILE A CA 6
ATOM 9489 C C . ILE A 1 34 ? 17.717 -3.958 0.594 1.00 0.00 34 ILE A C 6
ATOM 9490 O O . ILE A 1 34 ? 17.995 -5.143 0.822 1.00 0.00 34 ILE A O 6
ATOM 9506 N N . ARG A 1 35 ? 18.279 -3.256 -0.395 1.00 0.00 35 ARG A N 6
ATOM 9507 C CA . ARG A 1 35 ? 19.174 -3.780 -1.425 1.00 0.00 35 ARG A CA 6
ATOM 9508 C C . ARG A 1 35 ? 20.481 -2.972 -1.445 1.00 0.00 35 ARG A C 6
ATOM 9509 O O . ARG A 1 35 ? 20.513 -1.842 -0.959 1.00 0.00 35 ARG A O 6
ATOM 9530 N N . THR A 1 36 ? 21.542 -3.498 -2.051 1.00 0.00 36 THR A N 6
ATOM 9531 C CA . THR A 1 36 ? 22.858 -2.816 -2.181 1.00 0.00 36 THR A CA 6
ATOM 9532 C C . THR A 1 36 ? 23.419 -2.939 -3.597 1.00 0.00 36 THR A C 6
ATOM 9533 O O . THR A 1 36 ? 23.227 -3.948 -4.272 1.00 0.00 36 THR A O 6
ATOM 9544 N N . VAL A 1 37 ? 24.091 -1.883 -4.071 1.00 0.00 37 VAL A N 6
ATOM 9545 C CA . VAL A 1 37 ? 24.653 -1.753 -5.420 1.00 0.00 37 VAL A CA 6
ATOM 9546 C C . VAL A 1 37 ? 25.967 -0.992 -5.348 1.00 0.00 37 VAL A C 6
ATOM 9547 O O . VAL A 1 37 ? 26.033 0.017 -4.659 1.00 0.00 37 VAL A O 6
ATOM 9560 N N . THR A 1 38 ? 26.973 -1.402 -6.109 1.00 0.00 38 THR A N 6
ATOM 9561 C CA . THR A 1 38 ? 28.270 -0.691 -6.200 1.00 0.00 38 THR A CA 6
ATOM 9562 C C . THR A 1 38 ? 28.663 -0.348 -7.637 1.00 0.00 38 THR A C 6
ATOM 9563 O O . THR A 1 38 ? 29.724 0.230 -7.883 1.00 0.00 38 THR A O 6
ATOM 9574 N N . THR A 1 39 ? 27.789 -0.682 -8.589 1.00 0.00 39 THR A N 6
ATOM 9575 C CA . THR A 1 39 ? 28.037 -0.625 -10.041 1.00 0.00 39 THR A CA 6
ATOM 9576 C C . THR A 1 39 ? 26.750 -0.480 -10.863 1.00 0.00 39 THR A C 6
ATOM 9577 O O . THR A 1 39 ? 25.656 -0.810 -10.401 1.00 0.00 39 THR A O 6
ATOM 9588 N N . LYS A 1 40 ? 26.883 -0.032 -12.125 1.00 0.00 40 LYS A N 6
ATOM 9589 C CA . LYS A 1 40 ? 25.793 0.050 -13.122 1.00 0.00 40 LYS A CA 6
ATOM 9590 C C . LYS A 1 40 ? 24.971 -1.242 -13.248 1.00 0.00 40 LYS A C 6
ATOM 9591 O O . LYS A 1 40 ? 23.745 -1.226 -13.373 1.00 0.00 40 LYS A O 6
ATOM 9610 N N . GLU A 1 41 ? 25.666 -2.369 -13.189 1.00 0.00 41 GLU A N 6
ATOM 9611 C CA . GLU A 1 41 ? 25.085 -3.704 -13.288 1.00 0.00 41 GLU A CA 6
ATOM 9612 C C . GLU A 1 41 ? 24.219 -4.070 -12.076 1.00 0.00 41 GLU A C 6
ATOM 9613 O O . GLU A 1 41 ? 23.088 -4.514 -12.265 1.00 0.00 41 GLU A O 6
ATOM 9625 N N . ASP A 1 42 ? 24.672 -3.824 -10.840 1.00 0.00 42 ASP A N 6
ATOM 9626 C CA . ASP A 1 42 ? 23.872 -4.064 -9.655 1.00 0.00 42 ASP A CA 6
ATOM 9627 C C . ASP A 1 42 ? 22.699 -3.070 -9.592 1.00 0.00 42 ASP A C 6
ATOM 9628 O O . ASP A 1 42 ? 21.601 -3.449 -9.198 1.00 0.00 42 ASP A O 6
ATOM 9637 N N . ALA A 1 43 ? 22.876 -1.839 -10.093 1.00 0.00 43 ALA A N 6
ATOM 9638 C CA . ALA A 1 43 ? 21.816 -0.834 -10.200 1.00 0.00 43 ALA A CA 6
ATOM 9639 C C . ALA A 1 43 ? 20.665 -1.323 -11.079 1.00 0.00 43 ALA A C 6
ATOM 9640 O O . ALA A 1 43 ? 19.508 -1.328 -10.643 1.00 0.00 43 ALA A O 6
ATOM 9647 N N . LYS A 1 44 ? 20.984 -1.785 -12.297 1.00 0.00 44 LYS A N 6
ATOM 9648 C CA . LYS A 1 44 ? 19.990 -2.346 -13.194 1.00 0.00 44 LYS A CA 6
ATOM 9649 C C . LYS A 1 44 ? 19.394 -3.624 -12.616 1.00 0.00 44 LYS A C 6
ATOM 9650 O O . LYS A 1 44 ? 18.171 -3.703 -12.593 1.00 0.00 44 LYS A O 6
ATOM 9669 N N . ARG A 1 45 ? 20.192 -4.574 -12.103 1.00 0.00 45 ARG A N 6
ATOM 9670 C CA . ARG A 1 45 ? 19.695 -5.801 -11.458 1.00 0.00 45 ARG A CA 6
ATOM 9671 C C . ARG A 1 45 ? 18.667 -5.512 -10.367 1.00 0.00 45 ARG A C 6
ATOM 9672 O O . ARG A 1 45 ? 17.561 -6.037 -10.427 1.00 0.00 45 ARG A O 6
ATOM 9693 N N . VAL A 1 46 ? 19.005 -4.660 -9.402 1.00 0.00 46 VAL A N 6
ATOM 9694 C CA . VAL A 1 46 ? 18.097 -4.260 -8.314 1.00 0.00 46 VAL A CA 6
ATOM 9695 C C . VAL A 1 46 ? 16.841 -3.575 -8.858 1.00 0.00 46 VAL A C 6
ATOM 9696 O O . VAL A 1 46 ? 15.741 -3.839 -8.376 1.00 0.00 46 VAL A O 6
ATOM 9709 N N . ALA A 1 47 ? 16.972 -2.732 -9.882 1.00 0.00 47 ALA A N 6
ATOM 9710 C CA . ALA A 1 47 ? 15.812 -2.089 -10.480 1.00 0.00 47 ALA A CA 6
ATOM 9711 C C . ALA A 1 47 ? 14.887 -3.076 -11.216 1.00 0.00 47 ALA A C 6
ATOM 9712 O O . ALA A 1 47 ? 13.724 -3.219 -10.869 1.00 0.00 47 ALA A O 6
ATOM 9719 N N . GLU A 1 48 ? 15.400 -3.814 -12.191 1.00 0.00 48 GLU A N 6
ATOM 9720 C CA . GLU A 1 48 ? 14.608 -4.852 -12.858 1.00 0.00 48 GLU A CA 6
ATOM 9721 C C . GLU A 1 48 ? 14.024 -5.892 -11.872 1.00 0.00 48 GLU A C 6
ATOM 9722 O O . GLU A 1 48 ? 12.920 -6.382 -12.075 1.00 0.00 48 GLU A O 6
ATOM 9734 N N . GLU A 1 49 ? 14.712 -6.181 -10.762 1.00 0.00 49 GLU A N 6
ATOM 9735 C CA . GLU A 1 49 ? 14.222 -7.032 -9.651 1.00 0.00 49 GLU A CA 6
ATOM 9736 C C . GLU A 1 49 ? 13.011 -6.410 -8.947 1.00 0.00 49 GLU A C 6
ATOM 9737 O O . GLU A 1 49 ? 12.009 -7.096 -8.727 1.00 0.00 49 GLU A O 6
ATOM 9749 N N . ALA A 1 50 ? 13.079 -5.115 -8.640 1.00 0.00 50 ALA A N 6
ATOM 9750 C CA . ALA A 1 50 ? 11.962 -4.326 -8.136 1.00 0.00 50 ALA A CA 6
ATOM 9751 C C . ALA A 1 50 ? 10.795 -4.242 -9.140 1.00 0.00 50 ALA A C 6
ATOM 9752 O O . ALA A 1 50 ? 9.641 -4.193 -8.716 1.00 0.00 50 ALA A O 6
ATOM 9759 N N . GLU A 1 51 ? 11.046 -4.275 -10.453 1.00 0.00 51 GLU A N 6
ATOM 9760 C CA . GLU A 1 51 ? 9.957 -4.412 -11.423 1.00 0.00 51 GLU A CA 6
ATOM 9761 C C . GLU A 1 51 ? 9.287 -5.793 -11.333 1.00 0.00 51 GLU A C 6
ATOM 9762 O O . GLU A 1 51 ? 8.063 -5.871 -11.442 1.00 0.00 51 GLU A O 6
ATOM 9774 N N . ARG A 1 52 ? 10.044 -6.884 -11.108 1.00 0.00 52 ARG A N 6
ATOM 9775 C CA . ARG A 1 52 ? 9.479 -8.260 -11.120 1.00 0.00 52 ARG A CA 6
ATOM 9776 C C . ARG A 1 52 ? 8.447 -8.461 -10.005 1.00 0.00 52 ARG A C 6
ATOM 9777 O O . ARG A 1 52 ? 7.413 -9.105 -10.208 1.00 0.00 52 ARG A O 6
ATOM 9798 N N . ARG A 1 53 ? 8.726 -7.857 -8.843 1.00 0.00 53 ARG A N 6
ATOM 9799 C CA . ARG A 1 53 ? 7.874 -7.828 -7.634 1.00 0.00 53 ARG A CA 6
ATOM 9800 C C . ARG A 1 53 ? 6.965 -6.625 -7.497 1.00 0.00 53 ARG A C 6
ATOM 9801 O O . ARG A 1 53 ? 6.129 -6.626 -6.597 1.00 0.00 53 ARG A O 6
ATOM 9822 N N . ASN A 1 54 ? 7.097 -5.643 -8.385 1.00 0.00 54 ASN A N 6
ATOM 9823 C CA . ASN A 1 54 ? 6.295 -4.431 -8.402 1.00 0.00 54 ASN A CA 6
ATOM 9824 C C . ASN A 1 54 ? 6.482 -3.581 -7.136 1.00 0.00 54 ASN A C 6
ATOM 9825 O O . ASN A 1 54 ? 5.653 -3.554 -6.223 1.00 0.00 54 ASN A O 6
ATOM 9836 N N . ALA A 1 55 ? 7.610 -2.889 -7.092 1.00 0.00 55 ALA A N 6
ATOM 9837 C CA . ALA A 1 55 ? 7.941 -1.882 -6.107 1.00 0.00 55 ALA A CA 6
ATOM 9838 C C . ALA A 1 55 ? 7.100 -0.631 -6.361 1.00 0.00 55 ALA A C 6
ATOM 9839 O O . ALA A 1 55 ? 7.392 0.153 -7.262 1.00 0.00 55 ALA A O 6
ATOM 9846 N N . ASP A 1 56 ? 6.051 -0.451 -5.572 1.00 0.00 56 ASP A N 6
ATOM 9847 C CA . ASP A 1 56 ? 5.196 0.733 -5.667 1.00 0.00 56 ASP A CA 6
ATOM 9848 C C . ASP A 1 56 ? 5.967 2.035 -5.391 1.00 0.00 56 ASP A C 6
ATOM 9849 O O . ASP A 1 56 ? 5.678 3.078 -5.986 1.00 0.00 56 ASP A O 6
ATOM 9858 N N . ILE A 1 57 ? 6.976 1.951 -4.518 1.00 0.00 57 ILE A N 6
ATOM 9859 C CA . ILE A 1 57 ? 7.833 3.076 -4.136 1.00 0.00 57 ILE A CA 6
ATOM 9860 C C . ILE A 1 57 ? 9.275 2.612 -3.909 1.00 0.00 57 ILE A C 6
ATOM 9861 O O . ILE A 1 57 ? 9.533 1.695 -3.127 1.00 0.00 57 ILE A O 6
ATOM 9877 N N . VAL A 1 58 ? 10.229 3.261 -4.583 1.00 0.00 58 VAL A N 6
ATOM 9878 C CA . VAL A 1 58 ? 11.668 2.973 -4.511 1.00 0.00 58 VAL A CA 6
ATOM 9879 C C . VAL A 1 58 ? 12.505 4.167 -4.033 1.00 0.00 58 VAL A C 6
ATOM 9880 O O . VAL A 1 58 ? 12.450 5.270 -4.590 1.00 0.00 58 VAL A O 6
ATOM 9893 N N . VAL A 1 59 ? 13.303 3.915 -2.992 1.00 0.00 59 VAL A N 6
ATOM 9894 C CA . VAL A 1 59 ? 14.026 4.935 -2.221 1.00 0.00 59 VAL A CA 6
ATOM 9895 C C . VAL A 1 59 ? 15.527 4.663 -2.267 1.00 0.00 59 VAL A C 6
ATOM 9896 O O . VAL A 1 59 ? 16.039 3.766 -1.598 1.00 0.00 59 VAL A O 6
ATOM 9909 N N . ILE A 1 60 ? 16.253 5.404 -3.107 1.00 0.00 60 ILE A N 6
ATOM 9910 C CA . ILE A 1 60 ? 17.690 5.222 -3.296 1.00 0.00 60 ILE A CA 6
ATOM 9911 C C . ILE A 1 60 ? 18.465 6.110 -2.316 1.00 0.00 60 ILE A C 6
ATOM 9912 O O . ILE A 1 60 ? 18.224 7.316 -2.236 1.00 0.00 60 ILE A O 6
ATOM 9928 N N . VAL A 1 61 ? 19.396 5.510 -1.576 1.00 0.00 61 VAL A N 6
ATOM 9929 C CA . VAL A 1 61 ? 20.095 6.105 -0.426 1.00 0.00 61 VAL A CA 6
ATOM 9930 C C . VAL A 1 61 ? 21.581 6.255 -0.742 1.00 0.00 61 VAL A C 6
ATOM 9931 O O . VAL A 1 61 ? 22.270 5.251 -0.938 1.00 0.00 61 VAL A O 6
ATOM 9944 N N . GLY A 1 62 ? 22.090 7.494 -0.806 1.00 0.00 62 GLY A N 6
ATOM 9945 C CA . GLY A 1 62 ? 23.505 7.696 -1.131 1.00 0.00 62 GLY A CA 6
ATOM 9946 C C . GLY A 1 62 ? 24.050 9.125 -1.224 1.00 0.00 62 GLY A C 6
ATOM 9947 O O . GLY A 1 62 ? 23.476 10.046 -0.646 1.00 0.00 62 GLY A O 6
ATOM 9951 N N . PRO A 1 63 ? 25.188 9.309 -1.921 1.00 0.00 63 PRO A N 6
ATOM 9952 C CA . PRO A 1 63 ? 25.804 10.616 -2.133 1.00 0.00 63 PRO A CA 6
ATOM 9953 C C . PRO A 1 63 ? 25.166 11.383 -3.300 1.00 0.00 63 PRO A C 6
ATOM 9954 O O . PRO A 1 63 ? 24.813 10.804 -4.330 1.00 0.00 63 PRO A O 6
ATOM 9965 N N . SER A 1 64 ? 25.087 12.708 -3.169 1.00 0.00 64 SER A N 6
ATOM 9966 C CA . SER A 1 64 ? 24.731 13.625 -4.267 1.00 0.00 64 SER A CA 6
ATOM 9967 C C . SER A 1 64 ? 25.922 13.950 -5.187 1.00 0.00 64 SER A C 6
ATOM 9968 O O . SER A 1 64 ? 25.713 14.457 -6.293 1.00 0.00 64 SER A O 6
ATOM 9976 N N . GLY A 1 65 ? 27.160 13.662 -4.757 1.00 0.00 65 GLY A N 6
ATOM 9977 C CA . GLY A 1 65 ? 28.379 13.835 -5.559 1.00 0.00 65 GLY A CA 6
ATOM 9978 C C . GLY A 1 65 ? 29.709 13.403 -4.918 1.00 0.00 65 GLY A C 6
ATOM 9979 O O . GLY A 1 65 ? 30.741 13.466 -5.587 1.00 0.00 65 GLY A O 6
ATOM 9983 N N . SER A 1 66 ? 29.718 12.928 -3.664 1.00 0.00 66 SER A N 6
ATOM 9984 C CA . SER A 1 66 ? 30.893 12.349 -2.968 1.00 0.00 66 SER A CA 6
ATOM 9985 C C . SER A 1 66 ? 31.443 11.044 -3.584 1.00 0.00 66 SER A C 6
ATOM 9986 O O . SER A 1 66 ? 32.474 10.531 -3.143 1.00 0.00 66 SER A O 6
ATOM 9994 N N . GLY A 1 67 ? 30.758 10.491 -4.591 1.00 0.00 67 GLY A N 6
ATOM 9995 C CA . GLY A 1 67 ? 31.106 9.264 -5.311 1.00 0.00 67 GLY A CA 6
ATOM 9996 C C . GLY A 1 67 ? 30.340 9.148 -6.634 1.00 0.00 67 GLY A C 6
ATOM 9997 O O . GLY A 1 67 ? 29.695 10.103 -7.077 1.00 0.00 67 GLY A O 6
ATOM 10001 N N . LYS A 1 68 ? 30.421 7.980 -7.284 1.00 0.00 68 LYS A N 6
ATOM 10002 C CA . LYS A 1 68 ? 29.756 7.672 -8.567 1.00 0.00 68 LYS A CA 6
ATOM 10003 C C . LYS A 1 68 ? 28.235 7.484 -8.422 1.00 0.00 68 LYS A C 6
ATOM 10004 O O . LYS A 1 68 ? 27.710 6.374 -8.454 1.00 0.00 68 LYS A O 6
ATOM 10023 N N . SER A 1 69 ? 27.507 8.599 -8.302 1.00 0.00 69 SER A N 6
ATOM 10024 C CA . SER A 1 69 ? 26.031 8.671 -8.288 1.00 0.00 69 SER A CA 6
ATOM 10025 C C . SER A 1 69 ? 25.351 8.146 -9.573 1.00 0.00 69 SER A C 6
ATOM 10026 O O . SER A 1 69 ? 24.128 8.009 -9.609 1.00 0.00 69 SER A O 6
ATOM 10034 N N . THR A 1 70 ? 26.110 7.812 -10.625 1.00 0.00 70 THR A N 6
ATOM 10035 C CA . THR A 1 70 ? 25.638 7.105 -11.838 1.00 0.00 70 THR A CA 6
ATOM 10036 C C . THR A 1 70 ? 24.887 5.804 -11.528 1.00 0.00 70 THR A C 6
ATOM 10037 O O . THR A 1 70 ? 23.905 5.501 -12.198 1.00 0.00 70 THR A O 6
ATOM 10048 N N . LEU A 1 71 ? 25.271 5.078 -10.471 1.00 0.00 71 LEU A N 6
ATOM 10049 C CA . LEU A 1 71 ? 24.534 3.936 -9.913 1.00 0.00 71 LEU A CA 6
ATOM 10050 C C . LEU A 1 71 ? 23.062 4.314 -9.670 1.00 0.00 71 LEU A C 6
ATOM 10051 O O . LEU A 1 71 ? 22.153 3.726 -10.256 1.00 0.00 71 LEU A O 6
ATOM 10067 N N . ALA A 1 72 ? 22.838 5.343 -8.845 1.00 0.00 72 ALA A N 6
ATOM 10068 C CA . ALA A 1 72 ? 21.512 5.833 -8.458 1.00 0.00 72 ALA A CA 6
ATOM 10069 C C . ALA A 1 72 ? 20.695 6.350 -9.651 1.00 0.00 72 ALA A C 6
ATOM 10070 O O . ALA A 1 72 ? 19.494 6.080 -9.766 1.00 0.00 72 ALA A O 6
ATOM 10077 N N . LYS A 1 73 ? 21.368 7.040 -10.579 1.00 0.00 73 LYS A N 6
ATOM 10078 C CA . LYS A 1 73 ? 20.778 7.481 -11.846 1.00 0.00 73 LYS A CA 6
ATOM 10079 C C . LYS A 1 73 ? 20.270 6.295 -12.672 1.00 0.00 73 LYS A C 6
ATOM 10080 O O . LYS A 1 73 ? 19.167 6.368 -13.203 1.00 0.00 73 LYS A O 6
ATOM 10099 N N . ILE A 1 74 ? 21.009 5.186 -12.733 1.00 0.00 74 ILE A N 6
ATOM 10100 C CA . ILE A 1 74 ? 20.604 3.968 -13.460 1.00 0.00 74 ILE A CA 6
ATOM 10101 C C . ILE A 1 74 ? 19.428 3.263 -12.774 1.00 0.00 74 ILE A C 6
ATOM 10102 O O . ILE A 1 74 ? 18.447 2.947 -13.449 1.00 0.00 74 ILE A O 6
ATOM 10118 N N . VAL A 1 75 ? 19.464 3.048 -11.447 1.00 0.00 75 VAL A N 6
ATOM 10119 C CA . VAL A 1 75 ? 18.333 2.404 -10.747 1.00 0.00 75 VAL A CA 6
ATOM 10120 C C . VAL A 1 75 ? 17.028 3.208 -10.905 1.00 0.00 75 VAL A C 6
ATOM 10121 O O . VAL A 1 75 ? 16.014 2.684 -11.386 1.00 0.00 75 VAL A O 6
ATOM 10134 N N . LYS A 1 76 ? 17.077 4.517 -10.612 1.00 0.00 76 LYS A N 6
ATOM 10135 C CA . LYS A 1 76 ? 15.960 5.438 -10.851 1.00 0.00 76 LYS A CA 6
ATOM 10136 C C . LYS A 1 76 ? 15.537 5.457 -12.323 1.00 0.00 76 LYS A C 6
ATOM 10137 O O . LYS A 1 76 ? 14.342 5.442 -12.581 1.00 0.00 76 LYS A O 6
ATOM 10156 N N . LYS A 1 77 ? 16.455 5.422 -13.296 1.00 0.00 77 LYS A N 6
ATOM 10157 C CA . LYS A 1 77 ? 16.080 5.431 -14.722 1.00 0.00 77 LYS A CA 6
ATOM 10158 C C . LYS A 1 77 ? 15.349 4.152 -15.134 1.00 0.00 77 LYS A C 6
ATOM 10159 O O . LYS A 1 77 ? 14.397 4.242 -15.905 1.00 0.00 77 LYS A O 6
ATOM 10178 N N . ILE A 1 78 ? 15.734 2.986 -14.601 1.00 0.00 78 ILE A N 6
ATOM 10179 C CA . ILE A 1 78 ? 15.038 1.720 -14.870 1.00 0.00 78 ILE A CA 6
ATOM 10180 C C . ILE A 1 78 ? 13.634 1.735 -14.242 1.00 0.00 78 ILE A C 6
ATOM 10181 O O . ILE A 1 78 ? 12.673 1.312 -14.885 1.00 0.00 78 ILE A O 6
ATOM 10197 N N . ILE A 1 79 ? 13.476 2.234 -13.007 1.00 0.00 79 ILE A N 6
ATOM 10198 C CA . ILE A 1 79 ? 12.137 2.228 -12.379 1.00 0.00 79 ILE A CA 6
ATOM 10199 C C . ILE A 1 79 ? 11.219 3.371 -12.835 1.00 0.00 79 ILE A C 6
ATOM 10200 O O . ILE A 1 79 ? 10.024 3.164 -13.058 1.00 0.00 79 ILE A O 6
ATOM 10216 N N . ALA A 1 80 ? 11.747 4.573 -13.038 1.00 0.00 80 ALA A N 6
ATOM 10217 C CA . ALA A 1 80 ? 10.960 5.723 -13.475 1.00 0.00 80 ALA A CA 6
ATOM 10218 C C . ALA A 1 80 ? 10.289 5.503 -14.847 1.00 0.00 80 ALA A C 6
ATOM 10219 O O . ALA A 1 80 ? 9.201 6.043 -15.088 1.00 0.00 80 ALA A O 6
ATOM 10226 N N . ARG A 1 81 ? 10.881 4.681 -15.733 1.00 0.00 81 ARG A N 6
ATOM 10227 C CA . ARG A 1 81 ? 10.247 4.264 -16.986 1.00 0.00 81 ARG A CA 6
ATOM 10228 C C . ARG A 1 81 ? 9.295 3.076 -16.836 1.00 0.00 81 ARG A C 6
ATOM 10229 O O . ARG A 1 81 ? 8.382 2.916 -17.640 1.00 0.00 81 ARG A O 6
ATOM 10250 N N . ALA A 1 82 ? 9.496 2.268 -15.794 1.00 0.00 82 ALA A N 6
ATOM 10251 C CA . ALA A 1 82 ? 8.591 1.186 -15.409 1.00 0.00 82 ALA A CA 6
ATOM 10252 C C . ALA A 1 82 ? 7.221 1.709 -14.930 1.00 0.00 82 ALA A C 6
ATOM 10253 O O . ALA A 1 82 ? 6.206 1.031 -15.087 1.00 0.00 82 ALA A O 6
ATOM 10260 N N . GLY A 1 83 ? 7.198 2.921 -14.359 1.00 0.00 83 GLY A N 6
ATOM 10261 C CA . GLY A 1 83 ? 5.992 3.678 -13.968 1.00 0.00 83 GLY A CA 6
ATOM 10262 C C . GLY A 1 83 ? 5.893 3.962 -12.462 1.00 0.00 83 GLY A C 6
ATOM 10263 O O . GLY A 1 83 ? 5.102 4.812 -12.037 1.00 0.00 83 GLY A O 6
ATOM 10267 N N . ALA A 1 84 ? 6.678 3.252 -11.650 1.00 0.00 84 ALA A N 6
ATOM 10268 C CA . ALA A 1 84 ? 6.745 3.395 -10.194 1.00 0.00 84 ALA A CA 6
ATOM 10269 C C . ALA A 1 84 ? 7.420 4.710 -9.742 1.00 0.00 84 ALA A C 6
ATOM 10270 O O . ALA A 1 84 ? 8.240 5.299 -10.451 1.00 0.00 84 ALA A O 6
ATOM 10277 N N . LYS A 1 85 ? 7.076 5.148 -8.521 1.00 0.00 85 LYS A N 6
ATOM 10278 C CA . LYS A 1 85 ? 7.621 6.347 -7.858 1.00 0.00 85 LYS A CA 6
ATOM 10279 C C . LYS A 1 85 ? 9.037 6.088 -7.341 1.00 0.00 85 LYS A C 6
ATOM 10280 O O . LYS A 1 85 ? 9.224 5.254 -6.459 1.00 0.00 85 LYS A O 6
ATOM 10299 N N . THR A 1 86 ? 10.015 6.838 -7.856 1.00 0.00 86 THR A N 6
ATOM 10300 C CA . THR A 1 86 ? 11.438 6.702 -7.502 1.00 0.00 86 THR A CA 6
ATOM 10301 C C . THR A 1 86 ? 12.026 8.009 -7.001 1.00 0.00 86 THR A C 6
ATOM 10302 O O . THR A 1 86 ? 11.764 9.074 -7.567 1.00 0.00 86 THR A O 6
ATOM 10313 N N . ILE A 1 87 ? 12.874 7.910 -5.973 1.00 0.00 87 ILE A N 6
ATOM 10314 C CA . ILE A 1 87 ? 13.537 9.068 -5.359 1.00 0.00 87 ILE A CA 6
ATOM 10315 C C . ILE A 1 87 ? 14.979 8.793 -4.958 1.00 0.00 87 ILE A C 6
ATOM 10316 O O . ILE A 1 87 ? 15.373 7.664 -4.691 1.00 0.00 87 ILE A O 6
ATOM 10332 N N . GLU A 1 88 ? 15.717 9.886 -4.800 1.00 0.00 88 GLU A N 6
ATOM 10333 C CA . GLU A 1 88 ? 17.058 9.916 -4.232 1.00 0.00 88 GLU A CA 6
ATOM 10334 C C . GLU A 1 88 ? 17.056 10.692 -2.906 1.00 0.00 88 GLU A C 6
ATOM 10335 O O . GLU A 1 88 ? 16.957 11.924 -2.886 1.00 0.00 88 GLU A O 6
ATOM 10347 N N . VAL A 1 89 ? 17.186 9.972 -1.786 1.00 0.00 89 VAL A N 6
ATOM 10348 C CA . VAL A 1 89 ? 17.434 10.533 -0.445 1.00 0.00 89 VAL A CA 6
ATOM 10349 C C . VAL A 1 89 ? 18.942 10.742 -0.251 1.00 0.00 89 VAL A C 6
ATOM 10350 O O . VAL A 1 89 ? 19.610 10.183 0.616 1.00 0.00 89 VAL A O 6
ATOM 10363 N N . THR A 1 90 ? 19.502 11.517 -1.176 1.00 0.00 90 THR A N 6
ATOM 10364 C CA . THR A 1 90 ? 20.906 11.957 -1.219 1.00 0.00 90 THR A CA 6
ATOM 10365 C C . THR A 1 90 ? 21.183 13.090 -0.229 1.00 0.00 90 THR A C 6
ATOM 10366 O O . THR A 1 90 ? 21.542 14.210 -0.605 1.00 0.00 90 THR A O 6
ATOM 10377 N N . THR A 1 91 ? 20.951 12.803 1.054 1.00 0.00 91 THR A N 6
ATOM 10378 C CA . THR A 1 91 ? 20.872 13.797 2.152 1.00 0.00 91 THR A CA 6
ATOM 10379 C C . THR A 1 91 ? 21.160 13.189 3.534 1.00 0.00 91 THR A C 6
ATOM 10380 O O . THR A 1 91 ? 21.305 11.973 3.676 1.00 0.00 91 THR A O 6
ATOM 10391 N N . GLU A 1 92 ? 21.240 14.033 4.574 1.00 0.00 92 GLU A N 6
ATOM 10392 C CA . GLU A 1 92 ? 21.547 13.628 5.961 1.00 0.00 92 GLU A CA 6
ATOM 10393 C C . GLU A 1 92 ? 20.585 14.221 7.020 1.00 0.00 92 GLU A C 6
ATOM 10394 O O . GLU A 1 92 ? 20.444 13.642 8.097 1.00 0.00 92 GLU A O 6
ATOM 10406 N N . GLU A 1 93 ? 19.870 15.319 6.728 1.00 0.00 93 GLU A N 6
ATOM 10407 C CA . GLU A 1 93 ? 18.910 15.955 7.666 1.00 0.00 93 GLU A CA 6
ATOM 10408 C C . GLU A 1 93 ? 17.530 16.212 7.035 1.00 0.00 93 GLU A C 6
ATOM 10409 O O . GLU A 1 93 ? 16.506 15.912 7.650 1.00 0.00 93 GLU A O 6
ATOM 10421 N N . GLU A 1 94 ? 17.473 16.656 5.771 1.00 0.00 94 GLU A N 6
ATOM 10422 C CA . GLU A 1 94 ? 16.230 16.696 4.973 1.00 0.00 94 GLU A CA 6
ATOM 10423 C C . GLU A 1 94 ? 15.784 15.276 4.556 1.00 0.00 94 GLU A C 6
ATOM 10424 O O . GLU A 1 94 ? 14.693 15.076 4.021 1.00 0.00 94 GLU A O 6
ATOM 10436 N N . LEU A 1 95 ? 16.617 14.274 4.867 1.00 0.00 95 LEU A N 6
ATOM 10437 C CA . LEU A 1 95 ? 16.366 12.837 4.755 1.00 0.00 95 LEU A CA 6
ATOM 10438 C C . LEU A 1 95 ? 14.974 12.431 5.261 1.00 0.00 95 LEU A C 6
ATOM 10439 O O . LEU A 1 95 ? 14.286 11.662 4.591 1.00 0.00 95 LEU A O 6
ATOM 10455 N N . ARG A 1 96 ? 14.522 12.987 6.394 1.00 0.00 96 ARG A N 6
ATOM 10456 C CA . ARG A 1 96 ? 13.196 12.702 6.970 1.00 0.00 96 ARG A CA 6
ATOM 10457 C C . ARG A 1 96 ? 12.038 13.100 6.043 1.00 0.00 96 ARG A C 6
ATOM 10458 O O . ARG A 1 96 ? 11.133 12.297 5.793 1.00 0.00 96 ARG A O 6
ATOM 10479 N N . LYS A 1 97 ? 12.118 14.295 5.444 1.00 0.00 97 LYS A N 6
ATOM 10480 C CA . LYS A 1 97 ? 11.170 14.762 4.417 1.00 0.00 97 LYS A CA 6
ATOM 10481 C C . LYS A 1 97 ? 11.256 13.904 3.152 1.00 0.00 97 LYS A C 6
ATOM 10482 O O . LYS A 1 97 ? 10.221 13.523 2.610 1.00 0.00 97 LYS A O 6
ATOM 10501 N N . ALA A 1 98 ? 12.467 13.554 2.710 1.00 0.00 98 ALA A N 6
ATOM 10502 C CA . ALA A 1 98 ? 12.677 12.730 1.516 1.00 0.00 98 ALA A CA 6
ATOM 10503 C C . ALA A 1 98 ? 12.054 11.322 1.630 1.00 0.00 98 ALA A C 6
ATOM 10504 O O . ALA A 1 98 ? 11.337 10.904 0.723 1.00 0.00 98 ALA A O 6
ATOM 10511 N N . VAL A 1 99 ? 12.262 10.602 2.745 1.00 0.00 99 VAL A N 6
ATOM 10512 C CA . VAL A 1 99 ? 11.589 9.301 2.977 1.00 0.00 99 VAL A CA 6
ATOM 10513 C C . VAL A 1 99 ? 10.085 9.444 3.207 1.00 0.00 99 VAL A C 6
ATOM 10514 O O . VAL A 1 99 ? 9.308 8.631 2.703 1.00 0.00 99 VAL A O 6
ATOM 10527 N N . ALA A 1 100 ? 9.637 10.507 3.884 1.00 0.00 100 ALA A N 6
ATOM 10528 C CA . ALA A 1 100 ? 8.200 10.811 3.978 1.00 0.00 100 ALA A CA 6
ATOM 10529 C C . ALA A 1 100 ? 7.549 11.026 2.589 1.00 0.00 100 ALA A C 6
ATOM 10530 O O . ALA A 1 100 ? 6.430 10.565 2.352 1.00 0.00 100 ALA A O 6
ATOM 10537 N N . LYS A 1 101 ? 8.266 11.633 1.634 1.00 0.00 101 LYS A N 6
ATOM 10538 C CA . LYS A 1 101 ? 7.865 11.771 0.215 1.00 0.00 101 LYS A CA 6
ATOM 10539 C C . LYS A 1 101 ? 7.769 10.454 -0.566 1.00 0.00 101 LYS A C 6
ATOM 10540 O O . LYS A 1 101 ? 7.203 10.443 -1.661 1.00 0.00 101 LYS A O 6
ATOM 10559 N N . ALA A 1 102 ? 8.277 9.345 -0.029 1.00 0.00 102 ALA A N 6
ATOM 10560 C CA . ALA A 1 102 ? 7.995 8.021 -0.576 1.00 0.00 102 ALA A CA 6
ATOM 10561 C C . ALA A 1 102 ? 6.609 7.605 -0.085 1.00 0.00 102 ALA A C 6
ATOM 10562 O O . ALA A 1 102 ? 5.626 7.770 -0.796 1.00 0.00 102 ALA A O 6
ATOM 10569 N N . ARG A 1 103 ? 6.524 7.149 1.166 1.00 0.00 103 ARG A N 6
ATOM 10570 C CA . ARG A 1 103 ? 5.343 6.550 1.813 1.00 0.00 103 ARG A CA 6
ATOM 10571 C C . ARG A 1 103 ? 4.085 7.411 1.710 1.00 0.00 103 ARG A C 6
ATOM 10572 O O . ARG A 1 103 ? 2.989 6.879 1.538 1.00 0.00 103 ARG A O 6
ATOM 10593 N N . GLY A 1 104 ? 4.242 8.726 1.819 1.00 0.00 104 GLY A N 6
ATOM 10594 C CA . GLY A 1 104 ? 3.143 9.684 1.863 1.00 0.00 104 GLY A CA 6
ATOM 10595 C C . GLY A 1 104 ? 2.762 10.196 0.484 1.00 0.00 104 GLY A C 6
ATOM 10596 O O . GLY A 1 104 ? 1.682 9.871 -0.018 1.00 0.00 104 GLY A O 6
ATOM 10600 N N . SER A 1 105 ? 3.665 10.945 -0.158 1.00 0.00 105 SER A N 6
ATOM 10601 C CA . SER A 1 105 ? 3.427 11.507 -1.500 1.00 0.00 105 SER A CA 6
ATOM 10602 C C . SER A 1 105 ? 3.226 10.446 -2.587 1.00 0.00 105 SER A C 6
ATOM 10603 O O . SER A 1 105 ? 2.646 10.771 -3.621 1.00 0.00 105 SER A O 6
ATOM 10611 N N . TRP A 1 106 ? 3.609 9.179 -2.362 1.00 0.00 106 TRP A N 6
ATOM 10612 C CA . TRP A 1 106 ? 3.201 8.068 -3.235 1.00 0.00 106 TRP A CA 6
ATOM 10613 C C . TRP A 1 106 ? 1.687 8.100 -3.514 1.00 0.00 106 TRP A C 6
ATOM 10614 O O . TRP A 1 106 ? 1.269 8.063 -4.672 1.00 0.00 106 TRP A O 6
ATOM 10635 N N . SER A 1 107 ? 0.866 8.213 -2.464 1.00 0.00 107 SER A N 6
ATOM 10636 C CA . SER A 1 107 ? -0.588 8.130 -2.603 1.00 0.00 107 SER A CA 6
ATOM 10637 C C . SER A 1 107 ? -1.142 9.280 -3.444 1.00 0.00 107 SER A C 6
ATOM 10638 O O . SER A 1 107 ? -1.981 9.063 -4.315 1.00 0.00 107 SER A O 6
ATOM 10646 N N . LEU A 1 108 ? -0.625 10.493 -3.250 1.00 0.00 108 LEU A N 6
ATOM 10647 C CA . LEU A 1 108 ? -0.973 11.680 -4.039 1.00 0.00 108 LEU A CA 6
ATOM 10648 C C . LEU A 1 108 ? -0.582 11.596 -5.535 1.00 0.00 108 LEU A C 6
ATOM 10649 O O . LEU A 1 108 ? -1.035 12.426 -6.327 1.00 0.00 108 LEU A O 6
ATOM 10665 N N . GLU A 1 109 ? 0.209 10.597 -5.946 1.00 0.00 109 GLU A N 6
ATOM 10666 C CA . GLU A 1 109 ? 0.638 10.386 -7.345 1.00 0.00 109 GLU A CA 6
ATOM 10667 C C . GLU A 1 109 ? 0.149 9.055 -7.954 1.00 0.00 109 GLU A C 6
ATOM 10668 O O . GLU A 1 109 ? 0.297 8.835 -9.159 1.00 0.00 109 GLU A O 6
ATOM 10680 N N . HIS A 1 110 ? -0.476 8.191 -7.145 1.00 0.00 110 HIS A N 6
ATOM 10681 C CA . HIS A 1 110 ? -0.994 6.861 -7.524 1.00 0.00 110 HIS A CA 6
ATOM 10682 C C . HIS A 1 110 ? -2.457 6.641 -7.084 1.00 0.00 110 HIS A C 6
ATOM 10683 O O . HIS A 1 110 ? -2.981 5.529 -7.158 1.00 0.00 110 HIS A O 6
ATOM 10697 N N . HIS A 1 111 ? -3.139 7.715 -6.672 1.00 0.00 111 HIS A N 6
ATOM 10698 C CA . HIS A 1 111 ? -4.564 7.762 -6.311 1.00 0.00 111 HIS A CA 6
ATOM 10699 C C . HIS A 1 111 ? -5.218 9.078 -6.778 1.00 0.00 111 HIS A C 6
ATOM 10700 O O . HIS A 1 111 ? -4.529 10.064 -7.048 1.00 0.00 111 HIS A O 6
ATOM 10714 N N . HIS A 1 112 ? -6.554 9.110 -6.860 1.00 0.00 112 HIS A N 6
ATOM 10715 C CA . HIS A 1 112 ? -7.340 10.314 -7.169 1.00 0.00 112 HIS A CA 6
ATOM 10716 C C . HIS A 1 112 ? -8.762 10.227 -6.589 1.00 0.00 112 HIS A C 6
ATOM 10717 O O . HIS A 1 112 ? -9.342 9.144 -6.484 1.00 0.00 112 HIS A O 6
ATOM 10731 N N . HIS A 1 113 ? -9.341 11.382 -6.244 1.00 0.00 113 HIS A N 6
ATOM 10732 C CA . HIS A 1 113 ? -10.695 11.540 -5.681 1.00 0.00 113 HIS A CA 6
ATOM 10733 C C . HIS A 1 113 ? -11.806 11.442 -6.751 1.00 0.00 113 HIS A C 6
ATOM 10734 O O . HIS A 1 113 ? -12.707 12.280 -6.816 1.00 0.00 113 HIS A O 6
ATOM 10748 N N . HIS A 1 114 ? -11.713 10.453 -7.645 1.00 0.00 114 HIS A N 6
ATOM 10749 C CA . HIS A 1 114 ? -12.632 10.217 -8.772 1.00 0.00 114 HIS A CA 6
ATOM 10750 C C . HIS A 1 114 ? -13.962 9.563 -8.331 1.00 0.00 114 HIS A C 6
ATOM 10751 O O . HIS A 1 114 ? -14.296 8.443 -8.736 1.00 0.00 114 HIS A O 6
ATOM 10765 N N . HIS A 1 115 ? -14.702 10.239 -7.443 1.00 0.00 115 HIS A N 6
ATOM 10766 C CA . HIS A 1 115 ? -15.939 9.764 -6.798 1.00 0.00 115 HIS A CA 6
ATOM 10767 C C . HIS A 1 115 ? -16.970 10.879 -6.550 1.00 0.00 115 HIS A C 6
ATOM 10768 O O . HIS A 1 115 ? -16.595 12.072 -6.486 1.00 0.00 115 HIS A O 6
ATOM 10783 N N . MET A 1 1 ? 1.199 -0.708 0.070 1.00 0.00 1 MET A N 7
ATOM 10784 C CA . MET A 1 1 ? 1.965 -0.532 -1.194 1.00 0.00 1 MET A CA 7
ATOM 10785 C C . MET A 1 1 ? 3.461 -0.737 -0.940 1.00 0.00 1 MET A C 7
ATOM 10786 O O . MET A 1 1 ? 3.967 -0.239 0.067 1.00 0.00 1 MET A O 7
ATOM 10802 N N . ARG A 1 2 ? 4.190 -1.515 -1.762 1.00 0.00 2 ARG A N 7
ATOM 10803 C CA . ARG A 1 2 ? 5.564 -1.912 -1.489 1.00 0.00 2 ARG A CA 7
ATOM 10804 C C . ARG A 1 2 ? 6.575 -0.761 -1.580 1.00 0.00 2 ARG A C 7
ATOM 10805 O O . ARG A 1 2 ? 6.597 -0.027 -2.571 1.00 0.00 2 ARG A O 7
ATOM 10826 N N . VAL A 1 3 ? 7.457 -0.696 -0.584 1.00 0.00 3 VAL A N 7
ATOM 10827 C CA . VAL A 1 3 ? 8.547 0.287 -0.474 1.00 0.00 3 VAL A CA 7
ATOM 10828 C C . VAL A 1 3 ? 9.890 -0.444 -0.543 1.00 0.00 3 VAL A C 7
ATOM 10829 O O . VAL A 1 3 ? 10.085 -1.437 0.159 1.00 0.00 3 VAL A O 7
ATOM 10842 N N . ILE A 1 4 ? 10.823 0.014 -1.379 1.00 0.00 4 ILE A N 7
ATOM 10843 C CA . ILE A 1 4 ? 12.142 -0.624 -1.581 1.00 0.00 4 ILE A CA 7
ATOM 10844 C C . ILE A 1 4 ? 13.257 0.429 -1.529 1.00 0.00 4 ILE A C 7
ATOM 10845 O O . ILE A 1 4 ? 13.216 1.438 -2.232 1.00 0.00 4 ILE A O 7
ATOM 10861 N N . VAL A 1 5 ? 14.256 0.194 -0.683 1.00 0.00 5 VAL A N 7
ATOM 10862 C CA . VAL A 1 5 ? 15.402 1.087 -0.453 1.00 0.00 5 VAL A CA 7
ATOM 10863 C C . VAL A 1 5 ? 16.654 0.554 -1.158 1.00 0.00 5 VAL A C 7
ATOM 10864 O O . VAL A 1 5 ? 16.920 -0.647 -1.128 1.00 0.00 5 VAL A O 7
ATOM 10877 N N . VAL A 1 6 ? 17.467 1.436 -1.748 1.00 0.00 6 VAL A N 7
ATOM 10878 C CA . VAL A 1 6 ? 18.657 1.036 -2.536 1.00 0.00 6 VAL A CA 7
ATOM 10879 C C . VAL A 1 6 ? 19.878 1.877 -2.170 1.00 0.00 6 VAL A C 7
ATOM 10880 O O . VAL A 1 6 ? 19.953 3.061 -2.491 1.00 0.00 6 VAL A O 7
ATOM 10893 N N . ILE A 1 7 ? 20.849 1.265 -1.494 1.00 0.00 7 ILE A N 7
ATOM 10894 C CA . ILE A 1 7 ? 22.107 1.914 -1.112 1.00 0.00 7 ILE A CA 7
ATOM 10895 C C . ILE A 1 7 ? 23.059 2.037 -2.306 1.00 0.00 7 ILE A C 7
ATOM 10896 O O . ILE A 1 7 ? 23.404 1.050 -2.960 1.00 0.00 7 ILE A O 7
ATOM 10912 N N . VAL A 1 8 ? 23.542 3.262 -2.512 1.00 0.00 8 VAL A N 7
ATOM 10913 C CA . VAL A 1 8 ? 24.635 3.620 -3.428 1.00 0.00 8 VAL A CA 7
ATOM 10914 C C . VAL A 1 8 ? 25.960 3.368 -2.709 1.00 0.00 8 VAL A C 7
ATOM 10915 O O . VAL A 1 8 ? 26.559 4.258 -2.099 1.00 0.00 8 VAL A O 7
ATOM 10928 N N . GLY A 1 9 ? 26.386 2.109 -2.712 1.00 0.00 9 GLY A N 7
ATOM 10929 C CA . GLY A 1 9 ? 27.655 1.656 -2.160 1.00 0.00 9 GLY A CA 7
ATOM 10930 C C . GLY A 1 9 ? 28.862 2.259 -2.893 1.00 0.00 9 GLY A C 7
ATOM 10931 O O . GLY A 1 9 ? 28.826 2.400 -4.122 1.00 0.00 9 GLY A O 7
ATOM 10935 N N . PRO A 1 10 ? 29.928 2.606 -2.156 1.00 0.00 10 PRO A N 7
ATOM 10936 C CA . PRO A 1 10 ? 31.102 3.237 -2.730 1.00 0.00 10 PRO A CA 7
ATOM 10937 C C . PRO A 1 10 ? 31.944 2.278 -3.590 1.00 0.00 10 PRO A C 7
ATOM 10938 O O . PRO A 1 10 ? 31.900 1.054 -3.458 1.00 0.00 10 PRO A O 7
ATOM 10949 N N . SER A 1 11 ? 32.787 2.865 -4.438 1.00 0.00 11 SER A N 7
ATOM 10950 C CA . SER A 1 11 ? 33.745 2.160 -5.309 1.00 0.00 11 SER A CA 7
ATOM 10951 C C . SER A 1 11 ? 34.818 1.369 -4.540 1.00 0.00 11 SER A C 7
ATOM 10952 O O . SER A 1 11 ? 35.393 0.423 -5.081 1.00 0.00 11 SER A O 7
ATOM 10960 N N . GLY A 1 12 ? 35.063 1.731 -3.271 1.00 0.00 12 GLY A N 7
ATOM 10961 C CA . GLY A 1 12 ? 36.000 1.067 -2.352 1.00 0.00 12 GLY A CA 7
ATOM 10962 C C . GLY A 1 12 ? 35.322 0.218 -1.265 1.00 0.00 12 GLY A C 7
ATOM 10963 O O . GLY A 1 12 ? 35.971 -0.160 -0.290 1.00 0.00 12 GLY A O 7
ATOM 10967 N N . ALA A 1 13 ? 34.021 -0.072 -1.412 1.00 0.00 13 ALA A N 7
ATOM 10968 C CA . ALA A 1 13 ? 33.254 -0.968 -0.543 1.00 0.00 13 ALA A CA 7
ATOM 10969 C C . ALA A 1 13 ? 33.673 -2.452 -0.649 1.00 0.00 13 ALA A C 7
ATOM 10970 O O . ALA A 1 13 ? 34.665 -2.799 -1.296 1.00 0.00 13 ALA A O 7
ATOM 10977 N N . GLY A 1 14 ? 32.860 -3.347 -0.066 1.00 0.00 14 GLY A N 7
ATOM 10978 C CA . GLY A 1 14 ? 33.017 -4.799 -0.282 1.00 0.00 14 GLY A CA 7
ATOM 10979 C C . GLY A 1 14 ? 31.815 -5.615 0.156 1.00 0.00 14 GLY A C 7
ATOM 10980 O O . GLY A 1 14 ? 31.086 -6.180 -0.664 1.00 0.00 14 GLY A O 7
ATOM 10984 N N . LYS A 1 15 ? 31.589 -5.606 1.470 1.00 0.00 15 LYS A N 7
ATOM 10985 C CA . LYS A 1 15 ? 30.412 -6.182 2.142 1.00 0.00 15 LYS A CA 7
ATOM 10986 C C . LYS A 1 15 ? 30.086 -5.367 3.372 1.00 0.00 15 LYS A C 7
ATOM 10987 O O . LYS A 1 15 ? 28.975 -4.873 3.486 1.00 0.00 15 LYS A O 7
ATOM 11006 N N . THR A 1 16 ? 31.055 -5.143 4.255 1.00 0.00 16 THR A N 7
ATOM 11007 C CA . THR A 1 16 ? 30.843 -4.454 5.545 1.00 0.00 16 THR A CA 7
ATOM 11008 C C . THR A 1 16 ? 30.297 -3.038 5.388 1.00 0.00 16 THR A C 7
ATOM 11009 O O . THR A 1 16 ? 29.375 -2.659 6.099 1.00 0.00 16 THR A O 7
ATOM 11020 N N . THR A 1 17 ? 30.802 -2.270 4.419 1.00 0.00 17 THR A N 7
ATOM 11021 C CA . THR A 1 17 ? 30.310 -0.914 4.113 1.00 0.00 17 THR A CA 7
ATOM 11022 C C . THR A 1 17 ? 28.842 -0.941 3.670 1.00 0.00 17 THR A C 7
ATOM 11023 O O . THR A 1 17 ? 27.977 -0.287 4.262 1.00 0.00 17 THR A O 7
ATOM 11034 N N . LEU A 1 18 ? 28.569 -1.748 2.632 1.00 0.00 18 LEU A N 7
ATOM 11035 C CA . LEU A 1 18 ? 27.258 -1.932 2.033 1.00 0.00 18 LEU A CA 7
ATOM 11036 C C . LEU A 1 18 ? 26.249 -2.418 3.086 1.00 0.00 18 LEU A C 7
ATOM 11037 O O . LEU A 1 18 ? 25.135 -1.906 3.175 1.00 0.00 18 LEU A O 7
ATOM 11053 N N . ASP A 1 19 ? 26.680 -3.365 3.919 1.00 0.00 19 ASP A N 7
ATOM 11054 C CA . ASP A 1 19 ? 25.888 -3.937 5.004 1.00 0.00 19 ASP A CA 7
ATOM 11055 C C . ASP A 1 19 ? 25.562 -2.859 6.030 1.00 0.00 19 ASP A C 7
ATOM 11056 O O . ASP A 1 19 ? 24.397 -2.649 6.310 1.00 0.00 19 ASP A O 7
ATOM 11065 N N . GLU A 1 20 ? 26.554 -2.116 6.537 1.00 0.00 20 GLU A N 7
ATOM 11066 C CA . GLU A 1 20 ? 26.313 -1.057 7.523 1.00 0.00 20 GLU A CA 7
ATOM 11067 C C . GLU A 1 20 ? 25.299 -0.019 7.013 1.00 0.00 20 GLU A C 7
ATOM 11068 O O . GLU A 1 20 ? 24.344 0.305 7.727 1.00 0.00 20 GLU A O 7
ATOM 11080 N N . LEU A 1 21 ? 25.442 0.453 5.765 1.00 0.00 21 LEU A N 7
ATOM 11081 C CA . LEU A 1 21 ? 24.448 1.346 5.152 1.00 0.00 21 LEU A CA 7
ATOM 11082 C C . LEU A 1 21 ? 23.059 0.683 5.024 1.00 0.00 21 LEU A C 7
ATOM 11083 O O . LEU A 1 21 ? 22.048 1.324 5.325 1.00 0.00 21 LEU A O 7
ATOM 11099 N N . ALA A 1 22 ? 22.979 -0.597 4.633 1.00 0.00 22 ALA A N 7
ATOM 11100 C CA . ALA A 1 22 ? 21.728 -1.365 4.592 1.00 0.00 22 ALA A CA 7
ATOM 11101 C C . ALA A 1 22 ? 21.074 -1.537 5.980 1.00 0.00 22 ALA A C 7
ATOM 11102 O O . ALA A 1 22 ? 19.862 -1.375 6.113 1.00 0.00 22 ALA A O 7
ATOM 11109 N N . ARG A 1 23 ? 21.858 -1.824 7.028 1.00 0.00 23 ARG A N 7
ATOM 11110 C CA . ARG A 1 23 ? 21.381 -1.979 8.411 1.00 0.00 23 ARG A CA 7
ATOM 11111 C C . ARG A 1 23 ? 20.810 -0.671 8.952 1.00 0.00 23 ARG A C 7
ATOM 11112 O O . ARG A 1 23 ? 19.717 -0.683 9.519 1.00 0.00 23 ARG A O 7
ATOM 11133 N N . LYS A 1 24 ? 21.502 0.450 8.715 1.00 0.00 24 LYS A N 7
ATOM 11134 C CA . LYS A 1 24 ? 21.002 1.807 9.017 1.00 0.00 24 LYS A CA 7
ATOM 11135 C C . LYS A 1 24 ? 19.675 2.082 8.311 1.00 0.00 24 LYS A C 7
ATOM 11136 O O . LYS A 1 24 ? 18.669 2.361 8.968 1.00 0.00 24 LYS A O 7
ATOM 11155 N N . ALA A 1 25 ? 19.618 1.905 6.991 1.00 0.00 25 ALA A N 7
ATOM 11156 C CA . ALA A 1 25 ? 18.361 2.049 6.274 1.00 0.00 25 ALA A CA 7
ATOM 11157 C C . ALA A 1 25 ? 17.251 1.165 6.871 1.00 0.00 25 ALA A C 7
ATOM 11158 O O . ALA A 1 25 ? 16.157 1.661 7.101 1.00 0.00 25 ALA A O 7
ATOM 11165 N N . LYS A 1 26 ? 17.502 -0.103 7.217 1.00 0.00 26 LYS A N 7
ATOM 11166 C CA . LYS A 1 26 ? 16.434 -0.972 7.734 1.00 0.00 26 LYS A CA 7
ATOM 11167 C C . LYS A 1 26 ? 15.979 -0.580 9.134 1.00 0.00 26 LYS A C 7
ATOM 11168 O O . LYS A 1 26 ? 14.791 -0.636 9.404 1.00 0.00 26 LYS A O 7
ATOM 11187 N N . GLU A 1 27 ? 16.868 -0.142 10.021 1.00 0.00 27 GLU A N 7
ATOM 11188 C CA . GLU A 1 27 ? 16.467 0.414 11.313 1.00 0.00 27 GLU A CA 7
ATOM 11189 C C . GLU A 1 27 ? 15.620 1.697 11.177 1.00 0.00 27 GLU A C 7
ATOM 11190 O O . GLU A 1 27 ? 14.709 1.916 11.977 1.00 0.00 27 GLU A O 7
ATOM 11202 N N . GLU A 1 28 ? 15.880 2.531 10.158 1.00 0.00 28 GLU A N 7
ATOM 11203 C CA . GLU A 1 28 ? 15.077 3.749 9.911 1.00 0.00 28 GLU A CA 7
ATOM 11204 C C . GLU A 1 28 ? 13.801 3.510 9.134 1.00 0.00 28 GLU A C 7
ATOM 11205 O O . GLU A 1 28 ? 12.830 4.251 9.314 1.00 0.00 28 GLU A O 7
ATOM 11217 N N . VAL A 1 29 ? 13.816 2.494 8.272 1.00 0.00 29 VAL A N 7
ATOM 11218 C CA . VAL A 1 29 ? 12.699 2.168 7.391 1.00 0.00 29 VAL A CA 7
ATOM 11219 C C . VAL A 1 29 ? 12.403 0.657 7.325 1.00 0.00 29 VAL A C 7
ATOM 11220 O O . VAL A 1 29 ? 12.496 0.034 6.267 1.00 0.00 29 VAL A O 7
ATOM 11233 N N . PRO A 1 30 ? 12.021 0.041 8.459 1.00 0.00 30 PRO A N 7
ATOM 11234 C CA . PRO A 1 30 ? 11.782 -1.398 8.593 1.00 0.00 30 PRO A CA 7
ATOM 11235 C C . PRO A 1 30 ? 10.530 -1.924 7.874 1.00 0.00 30 PRO A C 7
ATOM 11236 O O . PRO A 1 30 ? 10.254 -3.126 7.902 1.00 0.00 30 PRO A O 7
ATOM 11247 N N . ASP A 1 31 ? 9.800 -1.032 7.207 1.00 0.00 31 ASP A N 7
ATOM 11248 C CA . ASP A 1 31 ? 8.613 -1.318 6.400 1.00 0.00 31 ASP A CA 7
ATOM 11249 C C . ASP A 1 31 ? 8.966 -1.331 4.895 1.00 0.00 31 ASP A C 7
ATOM 11250 O O . ASP A 1 31 ? 8.089 -1.487 4.044 1.00 0.00 31 ASP A O 7
ATOM 11259 N N . ALA A 1 32 ? 10.264 -1.204 4.571 1.00 0.00 32 ALA A N 7
ATOM 11260 C CA . ALA A 1 32 ? 10.805 -1.293 3.212 1.00 0.00 32 ALA A CA 7
ATOM 11261 C C . ALA A 1 32 ? 11.874 -2.394 3.057 1.00 0.00 32 ALA A C 7
ATOM 11262 O O . ALA A 1 32 ? 12.527 -2.795 4.028 1.00 0.00 32 ALA A O 7
ATOM 11269 N N . GLU A 1 33 ? 12.060 -2.899 1.831 1.00 0.00 33 GLU A N 7
ATOM 11270 C CA . GLU A 1 33 ? 13.091 -3.909 1.518 1.00 0.00 33 GLU A CA 7
ATOM 11271 C C . GLU A 1 33 ? 14.398 -3.230 1.106 1.00 0.00 33 GLU A C 7
ATOM 11272 O O . GLU A 1 33 ? 14.412 -2.460 0.150 1.00 0.00 33 GLU A O 7
ATOM 11284 N N . ILE A 1 34 ? 15.502 -3.498 1.809 1.00 0.00 34 ILE A N 7
ATOM 11285 C CA . ILE A 1 34 ? 16.776 -2.796 1.602 1.00 0.00 34 ILE A CA 7
ATOM 11286 C C . ILE A 1 34 ? 17.724 -3.610 0.724 1.00 0.00 34 ILE A C 7
ATOM 11287 O O . ILE A 1 34 ? 17.906 -4.811 0.938 1.00 0.00 34 ILE A O 7
ATOM 11303 N N . ARG A 1 35 ? 18.347 -2.931 -0.244 1.00 0.00 35 ARG A N 7
ATOM 11304 C CA . ARG A 1 35 ? 19.282 -3.490 -1.226 1.00 0.00 35 ARG A CA 7
ATOM 11305 C C . ARG A 1 35 ? 20.574 -2.657 -1.291 1.00 0.00 35 ARG A C 7
ATOM 11306 O O . ARG A 1 35 ? 20.581 -1.509 -0.846 1.00 0.00 35 ARG A O 7
ATOM 11327 N N . THR A 1 36 ? 21.635 -3.173 -1.911 1.00 0.00 36 THR A N 7
ATOM 11328 C CA . THR A 1 36 ? 22.952 -2.503 -2.069 1.00 0.00 36 THR A CA 7
ATOM 11329 C C . THR A 1 36 ? 23.486 -2.637 -3.497 1.00 0.00 36 THR A C 7
ATOM 11330 O O . THR A 1 36 ? 23.299 -3.665 -4.154 1.00 0.00 36 THR A O 7
ATOM 11341 N N . VAL A 1 37 ? 24.157 -1.589 -3.992 1.00 0.00 37 VAL A N 7
ATOM 11342 C CA . VAL A 1 37 ? 24.645 -1.469 -5.373 1.00 0.00 37 VAL A CA 7
ATOM 11343 C C . VAL A 1 37 ? 25.950 -0.691 -5.379 1.00 0.00 37 VAL A C 7
ATOM 11344 O O . VAL A 1 37 ? 26.013 0.385 -4.794 1.00 0.00 37 VAL A O 7
ATOM 11357 N N . THR A 1 38 ? 26.964 -1.166 -6.097 1.00 0.00 38 THR A N 7
ATOM 11358 C CA . THR A 1 38 ? 28.268 -0.469 -6.250 1.00 0.00 38 THR A CA 7
ATOM 11359 C C . THR A 1 38 ? 28.630 -0.212 -7.715 1.00 0.00 38 THR A C 7
ATOM 11360 O O . THR A 1 38 ? 29.661 0.390 -8.020 1.00 0.00 38 THR A O 7
ATOM 11371 N N . THR A 1 39 ? 27.752 -0.634 -8.627 1.00 0.00 39 THR A N 7
ATOM 11372 C CA . THR A 1 39 ? 27.976 -0.665 -10.085 1.00 0.00 39 THR A CA 7
ATOM 11373 C C . THR A 1 39 ? 26.663 -0.628 -10.881 1.00 0.00 39 THR A C 7
ATOM 11374 O O . THR A 1 39 ? 25.597 -0.973 -10.373 1.00 0.00 39 THR A O 7
ATOM 11385 N N . LYS A 1 40 ? 26.743 -0.263 -12.171 1.00 0.00 40 LYS A N 7
ATOM 11386 C CA . LYS A 1 40 ? 25.626 -0.236 -13.141 1.00 0.00 40 LYS A CA 7
ATOM 11387 C C . LYS A 1 40 ? 24.787 -1.518 -13.192 1.00 0.00 40 LYS A C 7
ATOM 11388 O O . LYS A 1 40 ? 23.561 -1.476 -13.306 1.00 0.00 40 LYS A O 7
ATOM 11407 N N . GLU A 1 41 ? 25.466 -2.650 -13.061 1.00 0.00 41 GLU A N 7
ATOM 11408 C CA . GLU A 1 41 ? 24.877 -3.986 -13.047 1.00 0.00 41 GLU A CA 7
ATOM 11409 C C . GLU A 1 41 ? 24.043 -4.267 -11.796 1.00 0.00 41 GLU A C 7
ATOM 11410 O O . GLU A 1 41 ? 22.952 -4.829 -11.903 1.00 0.00 41 GLU A O 7
ATOM 11422 N N . ASP A 1 42 ? 24.510 -3.847 -10.614 1.00 0.00 42 ASP A N 7
ATOM 11423 C CA . ASP A 1 42 ? 23.761 -4.032 -9.386 1.00 0.00 42 ASP A CA 7
ATOM 11424 C C . ASP A 1 42 ? 22.545 -3.093 -9.406 1.00 0.00 42 ASP A C 7
ATOM 11425 O O . ASP A 1 42 ? 21.449 -3.475 -9.005 1.00 0.00 42 ASP A O 7
ATOM 11434 N N . ALA A 1 43 ? 22.722 -1.884 -9.952 1.00 0.00 43 ALA A N 7
ATOM 11435 C CA . ALA A 1 43 ? 21.674 -0.875 -10.103 1.00 0.00 43 ALA A CA 7
ATOM 11436 C C . ALA A 1 43 ? 20.505 -1.409 -10.945 1.00 0.00 43 ALA A C 7
ATOM 11437 O O . ALA A 1 43 ? 19.370 -1.466 -10.473 1.00 0.00 43 ALA A O 7
ATOM 11444 N N . LYS A 1 44 ? 20.789 -1.864 -12.177 1.00 0.00 44 LYS A N 7
ATOM 11445 C CA . LYS A 1 44 ? 19.798 -2.472 -13.057 1.00 0.00 44 LYS A CA 7
ATOM 11446 C C . LYS A 1 44 ? 19.195 -3.767 -12.520 1.00 0.00 44 LYS A C 7
ATOM 11447 O O . LYS A 1 44 ? 17.983 -3.911 -12.652 1.00 0.00 44 LYS A O 7
ATOM 11466 N N . ARG A 1 45 ? 19.959 -4.679 -11.893 1.00 0.00 45 ARG A N 7
ATOM 11467 C CA . ARG A 1 45 ? 19.375 -5.933 -11.357 1.00 0.00 45 ARG A CA 7
ATOM 11468 C C . ARG A 1 45 ? 18.419 -5.680 -10.196 1.00 0.00 45 ARG A C 7
ATOM 11469 O O . ARG A 1 45 ? 17.307 -6.195 -10.181 1.00 0.00 45 ARG A O 7
ATOM 11490 N N . VAL A 1 46 ? 18.839 -4.833 -9.265 1.00 0.00 46 VAL A N 7
ATOM 11491 C CA . VAL A 1 46 ? 17.992 -4.335 -8.161 1.00 0.00 46 VAL A CA 7
ATOM 11492 C C . VAL A 1 46 ? 16.720 -3.679 -8.703 1.00 0.00 46 VAL A C 7
ATOM 11493 O O . VAL A 1 46 ? 15.630 -3.971 -8.215 1.00 0.00 46 VAL A O 7
ATOM 11506 N N . ALA A 1 47 ? 16.828 -2.842 -9.745 1.00 0.00 47 ALA A N 7
ATOM 11507 C CA . ALA A 1 47 ? 15.665 -2.191 -10.330 1.00 0.00 47 ALA A CA 7
ATOM 11508 C C . ALA A 1 47 ? 14.719 -3.166 -11.050 1.00 0.00 47 ALA A C 7
ATOM 11509 O O . ALA A 1 47 ? 13.556 -3.307 -10.684 1.00 0.00 47 ALA A O 7
ATOM 11516 N N . GLU A 1 48 ? 15.212 -3.901 -12.042 1.00 0.00 48 GLU A N 7
ATOM 11517 C CA . GLU A 1 48 ? 14.406 -4.909 -12.744 1.00 0.00 48 GLU A CA 7
ATOM 11518 C C . GLU A 1 48 ? 13.850 -6.022 -11.819 1.00 0.00 48 GLU A C 7
ATOM 11519 O O . GLU A 1 48 ? 12.812 -6.602 -12.129 1.00 0.00 48 GLU A O 7
ATOM 11531 N N . GLU A 1 49 ? 14.471 -6.276 -10.662 1.00 0.00 49 GLU A N 7
ATOM 11532 C CA . GLU A 1 49 ? 13.925 -7.129 -9.586 1.00 0.00 49 GLU A CA 7
ATOM 11533 C C . GLU A 1 49 ? 12.770 -6.448 -8.832 1.00 0.00 49 GLU A C 7
ATOM 11534 O O . GLU A 1 49 ? 11.722 -7.063 -8.613 1.00 0.00 49 GLU A O 7
ATOM 11546 N N . ALA A 1 50 ? 12.933 -5.176 -8.455 1.00 0.00 50 ALA A N 7
ATOM 11547 C CA . ALA A 1 50 ? 11.852 -4.356 -7.912 1.00 0.00 50 ALA A CA 7
ATOM 11548 C C . ALA A 1 50 ? 10.650 -4.263 -8.868 1.00 0.00 50 ALA A C 7
ATOM 11549 O O . ALA A 1 50 ? 9.517 -4.190 -8.399 1.00 0.00 50 ALA A O 7
ATOM 11556 N N . GLU A 1 51 ? 10.852 -4.344 -10.186 1.00 0.00 51 GLU A N 7
ATOM 11557 C CA . GLU A 1 51 ? 9.733 -4.461 -11.125 1.00 0.00 51 GLU A CA 7
ATOM 11558 C C . GLU A 1 51 ? 8.962 -5.782 -10.985 1.00 0.00 51 GLU A C 7
ATOM 11559 O O . GLU A 1 51 ? 7.750 -5.786 -11.195 1.00 0.00 51 GLU A O 7
ATOM 11571 N N . ARG A 1 52 ? 9.626 -6.899 -10.642 1.00 0.00 52 ARG A N 7
ATOM 11572 C CA . ARG A 1 52 ? 8.967 -8.220 -10.572 1.00 0.00 52 ARG A CA 7
ATOM 11573 C C . ARG A 1 52 ? 8.041 -8.310 -9.368 1.00 0.00 52 ARG A C 7
ATOM 11574 O O . ARG A 1 52 ? 6.863 -8.634 -9.509 1.00 0.00 52 ARG A O 7
ATOM 11595 N N . ARG A 1 53 ? 8.549 -7.913 -8.197 1.00 0.00 53 ARG A N 7
ATOM 11596 C CA . ARG A 1 53 ? 7.796 -7.814 -6.934 1.00 0.00 53 ARG A CA 7
ATOM 11597 C C . ARG A 1 53 ? 6.921 -6.578 -6.827 1.00 0.00 53 ARG A C 7
ATOM 11598 O O . ARG A 1 53 ? 6.131 -6.479 -5.892 1.00 0.00 53 ARG A O 7
ATOM 11619 N N . ASN A 1 54 ? 7.045 -5.665 -7.791 1.00 0.00 54 ASN A N 7
ATOM 11620 C CA . ASN A 1 54 ? 6.249 -4.455 -7.904 1.00 0.00 54 ASN A CA 7
ATOM 11621 C C . ASN A 1 54 ? 6.475 -3.495 -6.732 1.00 0.00 54 ASN A C 7
ATOM 11622 O O . ASN A 1 54 ? 5.645 -3.343 -5.833 1.00 0.00 54 ASN A O 7
ATOM 11633 N N . ALA A 1 55 ? 7.638 -2.850 -6.750 1.00 0.00 55 ALA A N 7
ATOM 11634 C CA . ALA A 1 55 ? 7.978 -1.739 -5.883 1.00 0.00 55 ALA A CA 7
ATOM 11635 C C . ALA A 1 55 ? 7.113 -0.536 -6.254 1.00 0.00 55 ALA A C 7
ATOM 11636 O O . ALA A 1 55 ? 7.406 0.179 -7.210 1.00 0.00 55 ALA A O 7
ATOM 11643 N N . ASP A 1 56 ? 6.016 -0.337 -5.531 1.00 0.00 56 ASP A N 7
ATOM 11644 C CA . ASP A 1 56 ? 5.161 0.826 -5.742 1.00 0.00 56 ASP A CA 7
ATOM 11645 C C . ASP A 1 56 ? 5.924 2.146 -5.517 1.00 0.00 56 ASP A C 7
ATOM 11646 O O . ASP A 1 56 ? 5.645 3.158 -6.167 1.00 0.00 56 ASP A O 7
ATOM 11655 N N . ILE A 1 57 ? 6.925 2.095 -4.628 1.00 0.00 57 ILE A N 7
ATOM 11656 C CA . ILE A 1 57 ? 7.786 3.225 -4.276 1.00 0.00 57 ILE A CA 7
ATOM 11657 C C . ILE A 1 57 ? 9.221 2.765 -3.988 1.00 0.00 57 ILE A C 7
ATOM 11658 O O . ILE A 1 57 ? 9.465 1.839 -3.221 1.00 0.00 57 ILE A O 7
ATOM 11674 N N . VAL A 1 58 ? 10.190 3.450 -4.588 1.00 0.00 58 VAL A N 7
ATOM 11675 C CA . VAL A 1 58 ? 11.630 3.164 -4.484 1.00 0.00 58 VAL A CA 7
ATOM 11676 C C . VAL A 1 58 ? 12.441 4.387 -4.050 1.00 0.00 58 VAL A C 7
ATOM 11677 O O . VAL A 1 58 ? 12.351 5.468 -4.640 1.00 0.00 58 VAL A O 7
ATOM 11690 N N . VAL A 1 59 ? 13.268 4.204 -3.018 1.00 0.00 59 VAL A N 7
ATOM 11691 C CA . VAL A 1 59 ? 14.066 5.274 -2.404 1.00 0.00 59 VAL A CA 7
ATOM 11692 C C . VAL A 1 59 ? 15.549 4.915 -2.363 1.00 0.00 59 VAL A C 7
ATOM 11693 O O . VAL A 1 59 ? 16.004 4.017 -1.662 1.00 0.00 59 VAL A O 7
ATOM 11706 N N . ILE A 1 60 ? 16.319 5.627 -3.172 1.00 0.00 60 ILE A N 7
ATOM 11707 C CA . ILE A 1 60 ? 17.746 5.421 -3.347 1.00 0.00 60 ILE A CA 7
ATOM 11708 C C . ILE A 1 60 ? 18.508 6.297 -2.353 1.00 0.00 60 ILE A C 7
ATOM 11709 O O . ILE A 1 60 ? 18.159 7.460 -2.155 1.00 0.00 60 ILE A O 7
ATOM 11725 N N . VAL A 1 61 ? 19.545 5.739 -1.726 1.00 0.00 61 VAL A N 7
ATOM 11726 C CA . VAL A 1 61 ? 20.281 6.324 -0.587 1.00 0.00 61 VAL A CA 7
ATOM 11727 C C . VAL A 1 61 ? 21.731 6.571 -0.991 1.00 0.00 61 VAL A C 7
ATOM 11728 O O . VAL A 1 61 ? 22.491 5.611 -1.133 1.00 0.00 61 VAL A O 7
ATOM 11741 N N . GLY A 1 62 ? 22.124 7.830 -1.199 1.00 0.00 62 GLY A N 7
ATOM 11742 C CA . GLY A 1 62 ? 23.448 8.136 -1.757 1.00 0.00 62 GLY A CA 7
ATOM 11743 C C . GLY A 1 62 ? 23.912 9.600 -1.698 1.00 0.00 62 GLY A C 7
ATOM 11744 O O . GLY A 1 62 ? 23.283 10.438 -1.044 1.00 0.00 62 GLY A O 7
ATOM 11748 N N . PRO A 1 63 ? 25.049 9.906 -2.354 1.00 0.00 63 PRO A N 7
ATOM 11749 C CA . PRO A 1 63 ? 25.594 11.257 -2.493 1.00 0.00 63 PRO A CA 7
ATOM 11750 C C . PRO A 1 63 ? 24.848 12.084 -3.558 1.00 0.00 63 PRO A C 7
ATOM 11751 O O . PRO A 1 63 ? 23.909 11.605 -4.201 1.00 0.00 63 PRO A O 7
ATOM 11762 N N . SER A 1 64 ? 25.308 13.318 -3.789 1.00 0.00 64 SER A N 7
ATOM 11763 C CA . SER A 1 64 ? 24.813 14.238 -4.831 1.00 0.00 64 SER A CA 7
ATOM 11764 C C . SER A 1 64 ? 25.984 14.830 -5.644 1.00 0.00 64 SER A C 7
ATOM 11765 O O . SER A 1 64 ? 26.124 16.043 -5.813 1.00 0.00 64 SER A O 7
ATOM 11773 N N . GLY A 1 65 ? 26.892 13.950 -6.095 1.00 0.00 65 GLY A N 7
ATOM 11774 C CA . GLY A 1 65 ? 28.191 14.291 -6.708 1.00 0.00 65 GLY A CA 7
ATOM 11775 C C . GLY A 1 65 ? 28.178 14.698 -8.190 1.00 0.00 65 GLY A C 7
ATOM 11776 O O . GLY A 1 65 ? 29.237 14.663 -8.818 1.00 0.00 65 GLY A O 7
ATOM 11780 N N . SER A 1 66 ? 27.007 15.035 -8.754 1.00 0.00 66 SER A N 7
ATOM 11781 C CA . SER A 1 66 ? 26.780 15.632 -10.092 1.00 0.00 66 SER A CA 7
ATOM 11782 C C . SER A 1 66 ? 27.631 15.077 -11.265 1.00 0.00 66 SER A C 7
ATOM 11783 O O . SER A 1 66 ? 28.039 15.809 -12.173 1.00 0.00 66 SER A O 7
ATOM 11791 N N . GLY A 1 67 ? 27.884 13.762 -11.268 1.00 0.00 67 GLY A N 7
ATOM 11792 C CA . GLY A 1 67 ? 28.706 13.074 -12.278 1.00 0.00 67 GLY A CA 7
ATOM 11793 C C . GLY A 1 67 ? 28.996 11.601 -11.976 1.00 0.00 67 GLY A C 7
ATOM 11794 O O . GLY A 1 67 ? 29.026 10.778 -12.894 1.00 0.00 67 GLY A O 7
ATOM 11798 N N . LYS A 1 68 ? 29.151 11.258 -10.688 1.00 0.00 68 LYS A N 7
ATOM 11799 C CA . LYS A 1 68 ? 29.482 9.904 -10.189 1.00 0.00 68 LYS A CA 7
ATOM 11800 C C . LYS A 1 68 ? 28.280 9.158 -9.586 1.00 0.00 68 LYS A C 7
ATOM 11801 O O . LYS A 1 68 ? 28.414 8.048 -9.075 1.00 0.00 68 LYS A O 7
ATOM 11820 N N . SER A 1 69 ? 27.089 9.749 -9.685 1.00 0.00 69 SER A N 7
ATOM 11821 C CA . SER A 1 69 ? 25.780 9.212 -9.276 1.00 0.00 69 SER A CA 7
ATOM 11822 C C . SER A 1 69 ? 25.179 8.190 -10.265 1.00 0.00 69 SER A C 7
ATOM 11823 O O . SER A 1 69 ? 24.000 7.848 -10.161 1.00 0.00 69 SER A O 7
ATOM 11831 N N . THR A 1 70 ? 25.959 7.685 -11.227 1.00 0.00 70 THR A N 7
ATOM 11832 C CA . THR A 1 70 ? 25.515 6.794 -12.316 1.00 0.00 70 THR A CA 7
ATOM 11833 C C . THR A 1 70 ? 24.768 5.546 -11.845 1.00 0.00 70 THR A C 7
ATOM 11834 O O . THR A 1 70 ? 23.785 5.160 -12.472 1.00 0.00 70 THR A O 7
ATOM 11845 N N . LEU A 1 71 ? 25.162 4.944 -10.718 1.00 0.00 71 LEU A N 7
ATOM 11846 C CA . LEU A 1 71 ? 24.453 3.846 -10.045 1.00 0.00 71 LEU A CA 7
ATOM 11847 C C . LEU A 1 71 ? 22.982 4.227 -9.796 1.00 0.00 71 LEU A C 7
ATOM 11848 O O . LEU A 1 71 ? 22.065 3.610 -10.342 1.00 0.00 71 LEU A O 7
ATOM 11864 N N . ALA A 1 72 ? 22.773 5.303 -9.025 1.00 0.00 72 ALA A N 7
ATOM 11865 C CA . ALA A 1 72 ? 21.459 5.826 -8.666 1.00 0.00 72 ALA A CA 7
ATOM 11866 C C . ALA A 1 72 ? 20.646 6.300 -9.881 1.00 0.00 72 ALA A C 7
ATOM 11867 O O . ALA A 1 72 ? 19.439 6.061 -9.965 1.00 0.00 72 ALA A O 7
ATOM 11874 N N . LYS A 1 73 ? 21.326 6.916 -10.855 1.00 0.00 73 LYS A N 7
ATOM 11875 C CA . LYS A 1 73 ? 20.747 7.305 -12.143 1.00 0.00 73 LYS A CA 7
ATOM 11876 C C . LYS A 1 73 ? 20.184 6.086 -12.868 1.00 0.00 73 LYS A C 7
ATOM 11877 O O . LYS A 1 73 ? 19.049 6.142 -13.330 1.00 0.00 73 LYS A O 7
ATOM 11896 N N . ILE A 1 74 ? 20.912 4.967 -12.909 1.00 0.00 74 ILE A N 7
ATOM 11897 C CA . ILE A 1 74 ? 20.464 3.734 -13.569 1.00 0.00 74 ILE A CA 7
ATOM 11898 C C . ILE A 1 74 ? 19.285 3.100 -12.822 1.00 0.00 74 ILE A C 7
ATOM 11899 O O . ILE A 1 74 ? 18.277 2.800 -13.467 1.00 0.00 74 ILE A O 7
ATOM 11915 N N . VAL A 1 75 ? 19.340 2.935 -11.489 1.00 0.00 75 VAL A N 7
ATOM 11916 C CA . VAL A 1 75 ? 18.191 2.367 -10.749 1.00 0.00 75 VAL A CA 7
ATOM 11917 C C . VAL A 1 75 ? 16.906 3.185 -10.931 1.00 0.00 75 VAL A C 7
ATOM 11918 O O . VAL A 1 75 ? 15.881 2.649 -11.381 1.00 0.00 75 VAL A O 7
ATOM 11931 N N . LYS A 1 76 ? 16.975 4.503 -10.688 1.00 0.00 76 LYS A N 7
ATOM 11932 C CA . LYS A 1 76 ? 15.869 5.422 -10.938 1.00 0.00 76 LYS A CA 7
ATOM 11933 C C . LYS A 1 76 ? 15.420 5.402 -12.401 1.00 0.00 76 LYS A C 7
ATOM 11934 O O . LYS A 1 76 ? 14.221 5.399 -12.629 1.00 0.00 76 LYS A O 7
ATOM 11953 N N . LYS A 1 77 ? 16.322 5.326 -13.389 1.00 0.00 77 LYS A N 7
ATOM 11954 C CA . LYS A 1 77 ? 15.932 5.304 -14.811 1.00 0.00 77 LYS A CA 7
ATOM 11955 C C . LYS A 1 77 ? 15.200 4.014 -15.179 1.00 0.00 77 LYS A C 7
ATOM 11956 O O . LYS A 1 77 ? 14.244 4.080 -15.951 1.00 0.00 77 LYS A O 7
ATOM 11975 N N . ILE A 1 78 ? 15.569 2.863 -14.600 1.00 0.00 78 ILE A N 7
ATOM 11976 C CA . ILE A 1 78 ? 14.869 1.597 -14.847 1.00 0.00 78 ILE A CA 7
ATOM 11977 C C . ILE A 1 78 ? 13.464 1.668 -14.227 1.00 0.00 78 ILE A C 7
ATOM 11978 O O . ILE A 1 78 ? 12.482 1.364 -14.906 1.00 0.00 78 ILE A O 7
ATOM 11994 N N . ILE A 1 79 ? 13.343 2.121 -12.969 1.00 0.00 79 ILE A N 7
ATOM 11995 C CA . ILE A 1 79 ? 12.028 2.134 -12.306 1.00 0.00 79 ILE A CA 7
ATOM 11996 C C . ILE A 1 79 ? 11.102 3.268 -12.775 1.00 0.00 79 ILE A C 7
ATOM 11997 O O . ILE A 1 79 ? 9.911 3.047 -12.992 1.00 0.00 79 ILE A O 7
ATOM 12013 N N . ALA A 1 80 ? 11.633 4.468 -12.997 1.00 0.00 80 ALA A N 7
ATOM 12014 C CA . ALA A 1 80 ? 10.853 5.589 -13.522 1.00 0.00 80 ALA A CA 7
ATOM 12015 C C . ALA A 1 80 ? 10.285 5.278 -14.921 1.00 0.00 80 ALA A C 7
ATOM 12016 O O . ALA A 1 80 ? 9.189 5.718 -15.270 1.00 0.00 80 ALA A O 7
ATOM 12023 N N . ARG A 1 81 ? 11.012 4.470 -15.715 1.00 0.00 81 ARG A N 7
ATOM 12024 C CA . ARG A 1 81 ? 10.542 3.922 -17.002 1.00 0.00 81 ARG A CA 7
ATOM 12025 C C . ARG A 1 81 ? 9.474 2.840 -16.812 1.00 0.00 81 ARG A C 7
ATOM 12026 O O . ARG A 1 81 ? 8.507 2.797 -17.570 1.00 0.00 81 ARG A O 7
ATOM 12047 N N . ALA A 1 82 ? 9.626 2.000 -15.788 1.00 0.00 82 ALA A N 7
ATOM 12048 C CA . ALA A 1 82 ? 8.614 1.036 -15.367 1.00 0.00 82 ALA A CA 7
ATOM 12049 C C . ALA A 1 82 ? 7.300 1.687 -14.905 1.00 0.00 82 ALA A C 7
ATOM 12050 O O . ALA A 1 82 ? 6.232 1.080 -14.999 1.00 0.00 82 ALA A O 7
ATOM 12057 N N . GLY A 1 83 ? 7.386 2.932 -14.429 1.00 0.00 83 GLY A N 7
ATOM 12058 C CA . GLY A 1 83 ? 6.262 3.805 -14.096 1.00 0.00 83 GLY A CA 7
ATOM 12059 C C . GLY A 1 83 ? 6.100 4.084 -12.595 1.00 0.00 83 GLY A C 7
ATOM 12060 O O . GLY A 1 83 ? 5.298 4.934 -12.204 1.00 0.00 83 GLY A O 7
ATOM 12064 N N . ALA A 1 84 ? 6.843 3.364 -11.756 1.00 0.00 84 ALA A N 7
ATOM 12065 C CA . ALA A 1 84 ? 6.829 3.518 -10.301 1.00 0.00 84 ALA A CA 7
ATOM 12066 C C . ALA A 1 84 ? 7.516 4.822 -9.841 1.00 0.00 84 ALA A C 7
ATOM 12067 O O . ALA A 1 84 ? 8.380 5.390 -10.516 1.00 0.00 84 ALA A O 7
ATOM 12074 N N . LYS A 1 85 ? 7.117 5.293 -8.654 1.00 0.00 85 LYS A N 7
ATOM 12075 C CA . LYS A 1 85 ? 7.627 6.520 -8.018 1.00 0.00 85 LYS A CA 7
ATOM 12076 C C . LYS A 1 85 ? 9.026 6.291 -7.439 1.00 0.00 85 LYS A C 7
ATOM 12077 O O . LYS A 1 85 ? 9.190 5.445 -6.561 1.00 0.00 85 LYS A O 7
ATOM 12096 N N . THR A 1 86 ? 10.018 7.060 -7.903 1.00 0.00 86 THR A N 7
ATOM 12097 C CA . THR A 1 86 ? 11.434 6.905 -7.525 1.00 0.00 86 THR A CA 7
ATOM 12098 C C . THR A 1 86 ? 12.040 8.205 -7.029 1.00 0.00 86 THR A C 7
ATOM 12099 O O . THR A 1 86 ? 11.805 9.263 -7.616 1.00 0.00 86 THR A O 7
ATOM 12110 N N . ILE A 1 87 ? 12.839 8.118 -5.964 1.00 0.00 87 ILE A N 7
ATOM 12111 C CA . ILE A 1 87 ? 13.493 9.271 -5.325 1.00 0.00 87 ILE A CA 7
ATOM 12112 C C . ILE A 1 87 ? 14.919 8.984 -4.881 1.00 0.00 87 ILE A C 7
ATOM 12113 O O . ILE A 1 87 ? 15.310 7.839 -4.687 1.00 0.00 87 ILE A O 7
ATOM 12129 N N . GLU A 1 88 ? 15.667 10.055 -4.623 1.00 0.00 88 GLU A N 7
ATOM 12130 C CA . GLU A 1 88 ? 16.998 10.006 -4.027 1.00 0.00 88 GLU A CA 7
ATOM 12131 C C . GLU A 1 88 ? 17.045 10.790 -2.699 1.00 0.00 88 GLU A C 7
ATOM 12132 O O . GLU A 1 88 ? 17.053 12.024 -2.692 1.00 0.00 88 GLU A O 7
ATOM 12144 N N . VAL A 1 89 ? 17.039 10.080 -1.563 1.00 0.00 89 VAL A N 7
ATOM 12145 C CA . VAL A 1 89 ? 17.367 10.689 -0.259 1.00 0.00 89 VAL A CA 7
ATOM 12146 C C . VAL A 1 89 ? 18.889 10.920 -0.232 1.00 0.00 89 VAL A C 7
ATOM 12147 O O . VAL A 1 89 ? 19.651 10.056 -0.679 1.00 0.00 89 VAL A O 7
ATOM 12160 N N . THR A 1 90 ? 19.360 12.071 0.266 1.00 0.00 90 THR A N 7
ATOM 12161 C CA . THR A 1 90 ? 20.781 12.455 0.124 1.00 0.00 90 THR A CA 7
ATOM 12162 C C . THR A 1 90 ? 21.410 13.101 1.363 1.00 0.00 90 THR A C 7
ATOM 12163 O O . THR A 1 90 ? 20.782 13.902 2.056 1.00 0.00 90 THR A O 7
ATOM 12174 N N . THR A 1 91 ? 22.671 12.709 1.590 1.00 0.00 91 THR A N 7
ATOM 12175 C CA . THR A 1 91 ? 23.737 13.231 2.490 1.00 0.00 91 THR A CA 7
ATOM 12176 C C . THR A 1 91 ? 23.457 13.683 3.942 1.00 0.00 91 THR A C 7
ATOM 12177 O O . THR A 1 91 ? 24.422 13.924 4.675 1.00 0.00 91 THR A O 7
ATOM 12188 N N . GLU A 1 92 ? 22.211 13.779 4.414 1.00 0.00 92 GLU A N 7
ATOM 12189 C CA . GLU A 1 92 ? 21.852 14.360 5.723 1.00 0.00 92 GLU A CA 7
ATOM 12190 C C . GLU A 1 92 ? 20.772 13.559 6.483 1.00 0.00 92 GLU A C 7
ATOM 12191 O O . GLU A 1 92 ? 20.141 12.647 5.946 1.00 0.00 92 GLU A O 7
ATOM 12203 N N . GLU A 1 93 ? 20.548 13.919 7.754 1.00 0.00 93 GLU A N 7
ATOM 12204 C CA . GLU A 1 93 ? 19.608 13.277 8.696 1.00 0.00 93 GLU A CA 7
ATOM 12205 C C . GLU A 1 93 ? 18.113 13.460 8.345 1.00 0.00 93 GLU A C 7
ATOM 12206 O O . GLU A 1 93 ? 17.240 12.982 9.069 1.00 0.00 93 GLU A O 7
ATOM 12218 N N . GLU A 1 94 ? 17.793 14.116 7.227 1.00 0.00 94 GLU A N 7
ATOM 12219 C CA . GLU A 1 94 ? 16.436 14.317 6.679 1.00 0.00 94 GLU A CA 7
ATOM 12220 C C . GLU A 1 94 ? 15.749 13.022 6.170 1.00 0.00 94 GLU A C 7
ATOM 12221 O O . GLU A 1 94 ? 14.759 13.091 5.437 1.00 0.00 94 GLU A O 7
ATOM 12233 N N . LEU A 1 95 ? 16.275 11.837 6.516 1.00 0.00 95 LEU A N 7
ATOM 12234 C CA . LEU A 1 95 ? 15.899 10.529 5.967 1.00 0.00 95 LEU A CA 7
ATOM 12235 C C . LEU A 1 95 ? 14.385 10.307 5.914 1.00 0.00 95 LEU A C 7
ATOM 12236 O O . LEU A 1 95 ? 13.818 10.175 4.829 1.00 0.00 95 LEU A O 7
ATOM 12252 N N . ARG A 1 96 ? 13.717 10.301 7.072 1.00 0.00 96 ARG A N 7
ATOM 12253 C CA . ARG A 1 96 ? 12.277 10.012 7.168 1.00 0.00 96 ARG A CA 7
ATOM 12254 C C . ARG A 1 96 ? 11.423 11.046 6.419 1.00 0.00 96 ARG A C 7
ATOM 12255 O O . ARG A 1 96 ? 10.406 10.679 5.836 1.00 0.00 96 ARG A O 7
ATOM 12276 N N . LYS A 1 97 ? 11.866 12.310 6.364 1.00 0.00 97 LYS A N 7
ATOM 12277 C CA . LYS A 1 97 ? 11.225 13.413 5.622 1.00 0.00 97 LYS A CA 7
ATOM 12278 C C . LYS A 1 97 ? 11.331 13.237 4.098 1.00 0.00 97 LYS A C 7
ATOM 12279 O O . LYS A 1 97 ? 10.357 13.481 3.390 1.00 0.00 97 LYS A O 7
ATOM 12298 N N . ALA A 1 98 ? 12.468 12.761 3.587 1.00 0.00 98 ALA A N 7
ATOM 12299 C CA . ALA A 1 98 ? 12.627 12.422 2.173 1.00 0.00 98 ALA A CA 7
ATOM 12300 C C . ALA A 1 98 ? 11.826 11.160 1.785 1.00 0.00 98 ALA A C 7
ATOM 12301 O O . ALA A 1 98 ? 11.071 11.180 0.819 1.00 0.00 98 ALA A O 7
ATOM 12308 N N . VAL A 1 99 ? 11.905 10.085 2.573 1.00 0.00 99 VAL A N 7
ATOM 12309 C CA . VAL A 1 99 ? 11.042 8.885 2.423 1.00 0.00 99 VAL A CA 7
ATOM 12310 C C . VAL A 1 99 ? 9.546 9.203 2.528 1.00 0.00 99 VAL A C 7
ATOM 12311 O O . VAL A 1 99 ? 8.732 8.564 1.868 1.00 0.00 99 VAL A O 7
ATOM 12324 N N . ALA A 1 100 ? 9.146 10.217 3.288 1.00 0.00 100 ALA A N 7
ATOM 12325 C CA . ALA A 1 100 ? 7.755 10.697 3.274 1.00 0.00 100 ALA A CA 7
ATOM 12326 C C . ALA A 1 100 ? 7.297 11.201 1.878 1.00 0.00 100 ALA A C 7
ATOM 12327 O O . ALA A 1 100 ? 6.118 11.097 1.551 1.00 0.00 100 ALA A O 7
ATOM 12334 N N . LYS A 1 101 ? 8.216 11.659 1.015 1.00 0.00 101 LYS A N 7
ATOM 12335 C CA . LYS A 1 101 ? 7.962 11.963 -0.414 1.00 0.00 101 LYS A CA 7
ATOM 12336 C C . LYS A 1 101 ? 7.846 10.708 -1.293 1.00 0.00 101 LYS A C 7
ATOM 12337 O O . LYS A 1 101 ? 7.443 10.799 -2.452 1.00 0.00 101 LYS A O 7
ATOM 12356 N N . ALA A 1 102 ? 8.200 9.544 -0.754 1.00 0.00 102 ALA A N 7
ATOM 12357 C CA . ALA A 1 102 ? 7.843 8.255 -1.331 1.00 0.00 102 ALA A CA 7
ATOM 12358 C C . ALA A 1 102 ? 6.473 7.918 -0.737 1.00 0.00 102 ALA A C 7
ATOM 12359 O O . ALA A 1 102 ? 5.465 8.125 -1.396 1.00 0.00 102 ALA A O 7
ATOM 12366 N N . ARG A 1 103 ? 6.415 7.509 0.531 1.00 0.00 103 ARG A N 7
ATOM 12367 C CA . ARG A 1 103 ? 5.222 6.968 1.206 1.00 0.00 103 ARG A CA 7
ATOM 12368 C C . ARG A 1 103 ? 3.962 7.830 1.089 1.00 0.00 103 ARG A C 7
ATOM 12369 O O . ARG A 1 103 ? 2.864 7.293 0.951 1.00 0.00 103 ARG A O 7
ATOM 12390 N N . GLY A 1 104 ? 4.116 9.152 1.117 1.00 0.00 104 GLY A N 7
ATOM 12391 C CA . GLY A 1 104 ? 3.017 10.115 1.102 1.00 0.00 104 GLY A CA 7
ATOM 12392 C C . GLY A 1 104 ? 2.718 10.639 -0.299 1.00 0.00 104 GLY A C 7
ATOM 12393 O O . GLY A 1 104 ? 1.636 10.382 -0.834 1.00 0.00 104 GLY A O 7
ATOM 12397 N N . SER A 1 105 ? 3.688 11.313 -0.933 1.00 0.00 105 SER A N 7
ATOM 12398 C CA . SER A 1 105 ? 3.535 11.846 -2.302 1.00 0.00 105 SER A CA 7
ATOM 12399 C C . SER A 1 105 ? 3.323 10.755 -3.363 1.00 0.00 105 SER A C 7
ATOM 12400 O O . SER A 1 105 ? 2.820 11.075 -4.433 1.00 0.00 105 SER A O 7
ATOM 12408 N N . TRP A 1 106 ? 3.612 9.477 -3.076 1.00 0.00 106 TRP A N 7
ATOM 12409 C CA . TRP A 1 106 ? 3.199 8.345 -3.919 1.00 0.00 106 TRP A CA 7
ATOM 12410 C C . TRP A 1 106 ? 1.702 8.408 -4.233 1.00 0.00 106 TRP A C 7
ATOM 12411 O O . TRP A 1 106 ? 1.314 8.352 -5.399 1.00 0.00 106 TRP A O 7
ATOM 12432 N N . SER A 1 107 ? 0.857 8.563 -3.204 1.00 0.00 107 SER A N 7
ATOM 12433 C CA . SER A 1 107 ? -0.589 8.577 -3.397 1.00 0.00 107 SER A CA 7
ATOM 12434 C C . SER A 1 107 ? -0.983 9.759 -4.282 1.00 0.00 107 SER A C 7
ATOM 12435 O O . SER A 1 107 ? -1.638 9.563 -5.297 1.00 0.00 107 SER A O 7
ATOM 12443 N N . LEU A 1 108 ? -0.449 10.958 -4.032 1.00 0.00 108 LEU A N 7
ATOM 12444 C CA . LEU A 1 108 ? -0.687 12.150 -4.850 1.00 0.00 108 LEU A CA 7
ATOM 12445 C C . LEU A 1 108 ? -0.280 12.017 -6.341 1.00 0.00 108 LEU A C 7
ATOM 12446 O O . LEU A 1 108 ? -0.610 12.900 -7.136 1.00 0.00 108 LEU A O 7
ATOM 12462 N N . GLU A 1 109 ? 0.391 10.931 -6.744 1.00 0.00 109 GLU A N 7
ATOM 12463 C CA . GLU A 1 109 ? 0.777 10.629 -8.130 1.00 0.00 109 GLU A CA 7
ATOM 12464 C C . GLU A 1 109 ? 0.207 9.288 -8.669 1.00 0.00 109 GLU A C 7
ATOM 12465 O O . GLU A 1 109 ? 0.415 8.966 -9.844 1.00 0.00 109 GLU A O 7
ATOM 12477 N N . HIS A 1 110 ? -0.520 8.514 -7.848 1.00 0.00 110 HIS A N 7
ATOM 12478 C CA . HIS A 1 110 ? -1.030 7.165 -8.184 1.00 0.00 110 HIS A CA 7
ATOM 12479 C C . HIS A 1 110 ? -2.447 6.880 -7.651 1.00 0.00 110 HIS A C 7
ATOM 12480 O O . HIS A 1 110 ? -3.254 6.287 -8.365 1.00 0.00 110 HIS A O 7
ATOM 12494 N N . HIS A 1 111 ? -2.736 7.319 -6.420 1.00 0.00 111 HIS A N 7
ATOM 12495 C CA . HIS A 1 111 ? -4.027 7.348 -5.694 1.00 0.00 111 HIS A CA 7
ATOM 12496 C C . HIS A 1 111 ? -5.066 6.261 -6.067 1.00 0.00 111 HIS A C 7
ATOM 12497 O O . HIS A 1 111 ? -6.235 6.554 -6.336 1.00 0.00 111 HIS A O 7
ATOM 12511 N N . HIS A 1 112 ? -4.630 4.994 -6.098 1.00 0.00 112 HIS A N 7
ATOM 12512 C CA . HIS A 1 112 ? -5.458 3.832 -6.462 1.00 0.00 112 HIS A CA 7
ATOM 12513 C C . HIS A 1 112 ? -6.735 3.718 -5.605 1.00 0.00 112 HIS A C 7
ATOM 12514 O O . HIS A 1 112 ? -6.683 3.799 -4.373 1.00 0.00 112 HIS A O 7
ATOM 12528 N N . HIS A 1 113 ? -7.888 3.546 -6.260 1.00 0.00 113 HIS A N 7
ATOM 12529 C CA . HIS A 1 113 ? -9.213 3.487 -5.625 1.00 0.00 113 HIS A CA 7
ATOM 12530 C C . HIS A 1 113 ? -9.424 2.198 -4.812 1.00 0.00 113 HIS A C 7
ATOM 12531 O O . HIS A 1 113 ? -9.173 1.093 -5.298 1.00 0.00 113 HIS A O 7
ATOM 12545 N N . HIS A 1 114 ? -9.942 2.338 -3.590 1.00 0.00 114 HIS A N 7
ATOM 12546 C CA . HIS A 1 114 ? -10.281 1.229 -2.682 1.00 0.00 114 HIS A CA 7
ATOM 12547 C C . HIS A 1 114 ? -11.435 1.619 -1.738 1.00 0.00 114 HIS A C 7
ATOM 12548 O O . HIS A 1 114 ? -11.691 2.811 -1.528 1.00 0.00 114 HIS A O 7
ATOM 12562 N N . HIS A 1 115 ? -12.130 0.618 -1.177 1.00 0.00 115 HIS A N 7
ATOM 12563 C CA . HIS A 1 115 ? -13.364 0.768 -0.382 1.00 0.00 115 HIS A CA 7
ATOM 12564 C C . HIS A 1 115 ? -13.395 -0.182 0.825 1.00 0.00 115 HIS A C 7
ATOM 12565 O O . HIS A 1 115 ? -13.258 -1.414 0.641 1.00 0.00 115 HIS A O 7
ATOM 12580 N N . MET A 1 1 ? 0.871 -0.901 0.168 1.00 0.00 1 MET A N 8
ATOM 12581 C CA . MET A 1 1 ? 1.686 -0.797 -1.071 1.00 0.00 1 MET A CA 8
ATOM 12582 C C . MET A 1 1 ? 3.141 -1.201 -0.812 1.00 0.00 1 MET A C 8
ATOM 12583 O O . MET A 1 1 ? 3.594 -1.150 0.330 1.00 0.00 1 MET A O 8
ATOM 12599 N N . ARG A 1 2 ? 3.879 -1.612 -1.855 1.00 0.00 2 ARG A N 8
ATOM 12600 C CA . ARG A 1 2 ? 5.233 -2.193 -1.731 1.00 0.00 2 ARG A CA 8
ATOM 12601 C C . ARG A 1 2 ? 6.357 -1.148 -1.812 1.00 0.00 2 ARG A C 8
ATOM 12602 O O . ARG A 1 2 ? 6.404 -0.355 -2.755 1.00 0.00 2 ARG A O 8
ATOM 12623 N N . VAL A 1 3 ? 7.292 -1.201 -0.856 1.00 0.00 3 VAL A N 8
ATOM 12624 C CA . VAL A 1 3 ? 8.359 -0.197 -0.655 1.00 0.00 3 VAL A CA 8
ATOM 12625 C C . VAL A 1 3 ? 9.730 -0.872 -0.662 1.00 0.00 3 VAL A C 8
ATOM 12626 O O . VAL A 1 3 ? 9.927 -1.868 0.039 1.00 0.00 3 VAL A O 8
ATOM 12639 N N . ILE A 1 4 ? 10.686 -0.350 -1.435 1.00 0.00 4 ILE A N 8
ATOM 12640 C CA . ILE A 1 4 ? 12.054 -0.894 -1.593 1.00 0.00 4 ILE A CA 8
ATOM 12641 C C . ILE A 1 4 ? 13.101 0.240 -1.502 1.00 0.00 4 ILE A C 8
ATOM 12642 O O . ILE A 1 4 ? 12.908 1.321 -2.050 1.00 0.00 4 ILE A O 8
ATOM 12658 N N . VAL A 1 5 ? 14.216 0.004 -0.809 1.00 0.00 5 VAL A N 8
ATOM 12659 C CA . VAL A 1 5 ? 15.334 0.937 -0.591 1.00 0.00 5 VAL A CA 8
ATOM 12660 C C . VAL A 1 5 ? 16.599 0.426 -1.280 1.00 0.00 5 VAL A C 8
ATOM 12661 O O . VAL A 1 5 ? 16.862 -0.777 -1.256 1.00 0.00 5 VAL A O 8
ATOM 12674 N N . VAL A 1 6 ? 17.416 1.322 -1.847 1.00 0.00 6 VAL A N 8
ATOM 12675 C CA . VAL A 1 6 ? 18.623 0.935 -2.610 1.00 0.00 6 VAL A CA 8
ATOM 12676 C C . VAL A 1 6 ? 19.843 1.756 -2.193 1.00 0.00 6 VAL A C 8
ATOM 12677 O O . VAL A 1 6 ? 19.903 2.955 -2.430 1.00 0.00 6 VAL A O 8
ATOM 12690 N N . ILE A 1 7 ? 20.826 1.110 -1.574 1.00 0.00 7 ILE A N 8
ATOM 12691 C CA . ILE A 1 7 ? 22.070 1.751 -1.141 1.00 0.00 7 ILE A CA 8
ATOM 12692 C C . ILE A 1 7 ? 23.056 1.913 -2.301 1.00 0.00 7 ILE A C 8
ATOM 12693 O O . ILE A 1 7 ? 23.357 0.952 -3.015 1.00 0.00 7 ILE A O 8
ATOM 12709 N N . VAL A 1 8 ? 23.614 3.122 -2.410 1.00 0.00 8 VAL A N 8
ATOM 12710 C CA . VAL A 1 8 ? 24.756 3.460 -3.277 1.00 0.00 8 VAL A CA 8
ATOM 12711 C C . VAL A 1 8 ? 26.050 3.090 -2.539 1.00 0.00 8 VAL A C 8
ATOM 12712 O O . VAL A 1 8 ? 26.691 3.914 -1.884 1.00 0.00 8 VAL A O 8
ATOM 12725 N N . GLY A 1 9 ? 26.394 1.806 -2.591 1.00 0.00 9 GLY A N 8
ATOM 12726 C CA . GLY A 1 9 ? 27.635 1.245 -2.068 1.00 0.00 9 GLY A CA 8
ATOM 12727 C C . GLY A 1 9 ? 28.875 1.814 -2.762 1.00 0.00 9 GLY A C 8
ATOM 12728 O O . GLY A 1 9 ? 28.861 2.042 -3.975 1.00 0.00 9 GLY A O 8
ATOM 12732 N N . PRO A 1 10 ? 29.964 2.036 -2.011 1.00 0.00 10 PRO A N 8
ATOM 12733 C CA . PRO A 1 10 ? 31.180 2.622 -2.555 1.00 0.00 10 PRO A CA 8
ATOM 12734 C C . PRO A 1 10 ? 31.949 1.663 -3.478 1.00 0.00 10 PRO A C 8
ATOM 12735 O O . PRO A 1 10 ? 31.826 0.440 -3.408 1.00 0.00 10 PRO A O 8
ATOM 12746 N N . SER A 1 11 ? 32.817 2.235 -4.311 1.00 0.00 11 SER A N 8
ATOM 12747 C CA . SER A 1 11 ? 33.716 1.493 -5.222 1.00 0.00 11 SER A CA 8
ATOM 12748 C C . SER A 1 11 ? 34.763 0.629 -4.485 1.00 0.00 11 SER A C 8
ATOM 12749 O O . SER A 1 11 ? 35.284 -0.331 -5.056 1.00 0.00 11 SER A O 8
ATOM 12757 N N . GLY A 1 12 ? 35.038 0.939 -3.213 1.00 0.00 12 GLY A N 8
ATOM 12758 C CA . GLY A 1 12 ? 35.929 0.187 -2.317 1.00 0.00 12 GLY A CA 8
ATOM 12759 C C . GLY A 1 12 ? 35.192 -0.676 -1.275 1.00 0.00 12 GLY A C 8
ATOM 12760 O O . GLY A 1 12 ? 35.809 -1.106 -0.298 1.00 0.00 12 GLY A O 8
ATOM 12764 N N . ALA A 1 13 ? 33.883 -0.913 -1.451 1.00 0.00 13 ALA A N 8
ATOM 12765 C CA . ALA A 1 13 ? 33.068 -1.804 -0.622 1.00 0.00 13 ALA A CA 8
ATOM 12766 C C . ALA A 1 13 ? 33.454 -3.298 -0.743 1.00 0.00 13 ALA A C 8
ATOM 12767 O O . ALA A 1 13 ? 34.451 -3.660 -1.378 1.00 0.00 13 ALA A O 8
ATOM 12774 N N . GLY A 1 14 ? 32.613 -4.178 -0.184 1.00 0.00 14 GLY A N 8
ATOM 12775 C CA . GLY A 1 14 ? 32.770 -5.630 -0.394 1.00 0.00 14 GLY A CA 8
ATOM 12776 C C . GLY A 1 14 ? 31.502 -6.418 -0.110 1.00 0.00 14 GLY A C 8
ATOM 12777 O O . GLY A 1 14 ? 30.820 -6.886 -1.027 1.00 0.00 14 GLY A O 8
ATOM 12781 N N . LYS A 1 15 ? 31.168 -6.492 1.176 1.00 0.00 15 LYS A N 8
ATOM 12782 C CA . LYS A 1 15 ? 29.894 -7.002 1.699 1.00 0.00 15 LYS A CA 8
ATOM 12783 C C . LYS A 1 15 ? 29.517 -6.259 2.968 1.00 0.00 15 LYS A C 8
ATOM 12784 O O . LYS A 1 15 ? 28.444 -5.683 3.022 1.00 0.00 15 LYS A O 8
ATOM 12803 N N . THR A 1 16 ? 30.417 -6.188 3.947 1.00 0.00 16 THR A N 8
ATOM 12804 C CA . THR A 1 16 ? 30.112 -5.580 5.255 1.00 0.00 16 THR A CA 8
ATOM 12805 C C . THR A 1 16 ? 29.843 -4.076 5.189 1.00 0.00 16 THR A C 8
ATOM 12806 O O . THR A 1 16 ? 29.006 -3.593 5.941 1.00 0.00 16 THR A O 8
ATOM 12817 N N . THR A 1 17 ? 30.469 -3.319 4.276 1.00 0.00 17 THR A N 8
ATOM 12818 C CA . THR A 1 17 ? 30.118 -1.905 4.058 1.00 0.00 17 THR A CA 8
ATOM 12819 C C . THR A 1 17 ? 28.669 -1.778 3.585 1.00 0.00 17 THR A C 8
ATOM 12820 O O . THR A 1 17 ? 27.842 -1.103 4.208 1.00 0.00 17 THR A O 8
ATOM 12831 N N . LEU A 1 18 ? 28.351 -2.490 2.499 1.00 0.00 18 LEU A N 8
ATOM 12832 C CA . LEU A 1 18 ? 27.029 -2.558 1.900 1.00 0.00 18 LEU A CA 8
ATOM 12833 C C . LEU A 1 18 ? 25.977 -3.011 2.929 1.00 0.00 18 LEU A C 8
ATOM 12834 O O . LEU A 1 18 ? 24.908 -2.419 3.043 1.00 0.00 18 LEU A O 8
ATOM 12850 N N . ASP A 1 19 ? 26.325 -4.032 3.718 1.00 0.00 19 ASP A N 8
ATOM 12851 C CA . ASP A 1 19 ? 25.505 -4.616 4.777 1.00 0.00 19 ASP A CA 8
ATOM 12852 C C . ASP A 1 19 ? 25.215 -3.620 5.890 1.00 0.00 19 ASP A C 8
ATOM 12853 O O . ASP A 1 19 ? 24.063 -3.467 6.280 1.00 0.00 19 ASP A O 8
ATOM 12862 N N . GLU A 1 20 ? 26.233 -2.919 6.384 1.00 0.00 20 GLU A N 8
ATOM 12863 C CA . GLU A 1 20 ? 26.050 -1.905 7.422 1.00 0.00 20 GLU A CA 8
ATOM 12864 C C . GLU A 1 20 ? 25.143 -0.759 6.934 1.00 0.00 20 GLU A C 8
ATOM 12865 O O . GLU A 1 20 ? 24.198 -0.392 7.635 1.00 0.00 20 GLU A O 8
ATOM 12877 N N . LEU A 1 21 ? 25.358 -0.249 5.712 1.00 0.00 21 LEU A N 8
ATOM 12878 C CA . LEU A 1 21 ? 24.457 0.747 5.110 1.00 0.00 21 LEU A CA 8
ATOM 12879 C C . LEU A 1 21 ? 23.015 0.210 4.961 1.00 0.00 21 LEU A C 8
ATOM 12880 O O . LEU A 1 21 ? 22.057 0.910 5.293 1.00 0.00 21 LEU A O 8
ATOM 12896 N N . ALA A 1 22 ? 22.854 -1.040 4.508 1.00 0.00 22 ALA A N 8
ATOM 12897 C CA . ALA A 1 22 ? 21.555 -1.706 4.394 1.00 0.00 22 ALA A CA 8
ATOM 12898 C C . ALA A 1 22 ? 20.861 -1.883 5.760 1.00 0.00 22 ALA A C 8
ATOM 12899 O O . ALA A 1 22 ? 19.675 -1.595 5.898 1.00 0.00 22 ALA A O 8
ATOM 12906 N N . ARG A 1 23 ? 21.591 -2.298 6.800 1.00 0.00 23 ARG A N 8
ATOM 12907 C CA . ARG A 1 23 ? 21.074 -2.492 8.167 1.00 0.00 23 ARG A CA 8
ATOM 12908 C C . ARG A 1 23 ? 20.620 -1.179 8.796 1.00 0.00 23 ARG A C 8
ATOM 12909 O O . ARG A 1 23 ? 19.535 -1.135 9.381 1.00 0.00 23 ARG A O 8
ATOM 12930 N N . LYS A 1 24 ? 21.382 -0.093 8.613 1.00 0.00 24 LYS A N 8
ATOM 12931 C CA . LYS A 1 24 ? 20.980 1.276 8.987 1.00 0.00 24 LYS A CA 8
ATOM 12932 C C . LYS A 1 24 ? 19.686 1.693 8.277 1.00 0.00 24 LYS A C 8
ATOM 12933 O O . LYS A 1 24 ? 18.707 2.037 8.943 1.00 0.00 24 LYS A O 8
ATOM 12952 N N . ALA A 1 25 ? 19.625 1.555 6.948 1.00 0.00 25 ALA A N 8
ATOM 12953 C CA . ALA A 1 25 ? 18.383 1.803 6.212 1.00 0.00 25 ALA A CA 8
ATOM 12954 C C . ALA A 1 25 ? 17.218 0.960 6.748 1.00 0.00 25 ALA A C 8
ATOM 12955 O O . ALA A 1 25 ? 16.142 1.502 6.950 1.00 0.00 25 ALA A O 8
ATOM 12962 N N . LYS A 1 26 ? 17.406 -0.326 7.067 1.00 0.00 26 LYS A N 8
ATOM 12963 C CA . LYS A 1 26 ? 16.315 -1.153 7.597 1.00 0.00 26 LYS A CA 8
ATOM 12964 C C . LYS A 1 26 ? 15.871 -0.731 9.000 1.00 0.00 26 LYS A C 8
ATOM 12965 O O . LYS A 1 26 ? 14.691 -0.815 9.310 1.00 0.00 26 LYS A O 8
ATOM 12984 N N . GLU A 1 27 ? 16.774 -0.212 9.825 1.00 0.00 27 GLU A N 8
ATOM 12985 C CA . GLU A 1 27 ? 16.416 0.426 11.090 1.00 0.00 27 GLU A CA 8
ATOM 12986 C C . G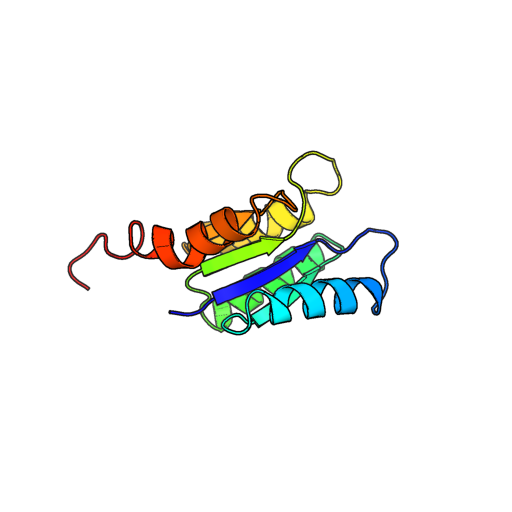LU A 1 27 ? 15.556 1.689 10.873 1.00 0.00 27 GLU A C 8
ATOM 12987 O O . GLU A 1 27 ? 14.604 1.905 11.623 1.00 0.00 27 GLU A O 8
ATOM 12999 N N . GLU A 1 28 ? 15.854 2.499 9.846 1.00 0.00 28 GLU A N 8
ATOM 13000 C CA . GLU A 1 28 ? 15.049 3.696 9.521 1.00 0.00 28 GLU A CA 8
ATOM 13001 C C . GLU A 1 28 ? 13.718 3.368 8.882 1.00 0.00 28 GLU A C 8
ATOM 13002 O O . GLU A 1 28 ? 12.712 4.033 9.158 1.00 0.00 28 GLU A O 8
ATOM 13014 N N . VAL A 1 29 ? 13.730 2.363 8.009 1.00 0.00 29 VAL A N 8
ATOM 13015 C CA . VAL A 1 29 ? 12.614 2.040 7.134 1.00 0.00 29 VAL A CA 8
ATOM 13016 C C . VAL A 1 29 ? 12.339 0.528 7.098 1.00 0.00 29 VAL A C 8
ATOM 13017 O O . VAL A 1 29 ? 12.439 -0.115 6.047 1.00 0.00 29 VAL A O 8
ATOM 13030 N N . PRO A 1 30 ? 11.944 -0.068 8.239 1.00 0.00 30 PRO A N 8
ATOM 13031 C CA . PRO A 1 30 ? 11.638 -1.491 8.387 1.00 0.00 30 PRO A CA 8
ATOM 13032 C C . PRO A 1 30 ? 10.369 -1.949 7.655 1.00 0.00 30 PRO A C 8
ATOM 13033 O O . PRO A 1 30 ? 10.036 -3.133 7.644 1.00 0.00 30 PRO A O 8
ATOM 13044 N N . ASP A 1 31 ? 9.680 -1.008 7.013 1.00 0.00 31 ASP A N 8
ATOM 13045 C CA . ASP A 1 31 ? 8.508 -1.207 6.155 1.00 0.00 31 ASP A CA 8
ATOM 13046 C C . ASP A 1 31 ? 8.919 -1.477 4.695 1.00 0.00 31 ASP A C 8
ATOM 13047 O O . ASP A 1 31 ? 8.056 -1.692 3.842 1.00 0.00 31 ASP A O 8
ATOM 13056 N N . ALA A 1 32 ? 10.231 -1.475 4.398 1.00 0.00 32 ALA A N 8
ATOM 13057 C CA . ALA A 1 32 ? 10.774 -1.631 3.048 1.00 0.00 32 ALA A CA 8
ATOM 13058 C C . ALA A 1 32 ? 11.841 -2.739 2.895 1.00 0.00 32 ALA A C 8
ATOM 13059 O O . ALA A 1 32 ? 12.537 -3.102 3.850 1.00 0.00 32 ALA A O 8
ATOM 13066 N N . GLU A 1 33 ? 11.995 -3.262 1.669 1.00 0.00 33 GLU A N 8
ATOM 13067 C CA . GLU A 1 33 ? 13.059 -4.216 1.304 1.00 0.00 33 GLU A CA 8
ATOM 13068 C C . GLU A 1 33 ? 14.352 -3.458 1.001 1.00 0.00 33 GLU A C 8
ATOM 13069 O O . GLU A 1 33 ? 14.372 -2.629 0.098 1.00 0.00 33 GLU A O 8
ATOM 13081 N N . ILE A 1 34 ? 15.450 -3.733 1.708 1.00 0.00 34 ILE A N 8
ATOM 13082 C CA . ILE A 1 34 ? 16.705 -3.015 1.504 1.00 0.00 34 ILE A CA 8
ATOM 13083 C C . ILE A 1 34 ? 17.676 -3.814 0.637 1.00 0.00 34 ILE A C 8
ATOM 13084 O O . ILE A 1 34 ? 17.946 -4.986 0.920 1.00 0.00 34 ILE A O 8
ATOM 13100 N N . ARG A 1 35 ? 18.213 -3.165 -0.402 1.00 0.00 35 ARG A N 8
ATOM 13101 C CA . ARG A 1 35 ? 19.139 -3.730 -1.386 1.00 0.00 35 ARG A CA 8
ATOM 13102 C C . ARG A 1 35 ? 20.395 -2.851 -1.511 1.00 0.00 35 ARG A C 8
ATOM 13103 O O . ARG A 1 35 ? 20.401 -1.705 -1.060 1.00 0.00 35 ARG A O 8
ATOM 13124 N N . THR A 1 36 ? 21.443 -3.351 -2.160 1.00 0.00 36 THR A N 8
ATOM 13125 C CA . THR A 1 36 ? 22.762 -2.688 -2.257 1.00 0.00 36 THR A CA 8
ATOM 13126 C C . THR A 1 36 ? 23.339 -2.771 -3.671 1.00 0.00 36 THR A C 8
ATOM 13127 O O . THR A 1 36 ? 23.193 -3.793 -4.346 1.00 0.00 36 THR A O 8
ATOM 13138 N N . VAL A 1 37 ? 24.019 -1.709 -4.116 1.00 0.00 37 VAL A N 8
ATOM 13139 C CA . VAL A 1 37 ? 24.567 -1.573 -5.470 1.00 0.00 37 VAL A CA 8
ATOM 13140 C C . VAL A 1 37 ? 25.901 -0.843 -5.414 1.00 0.00 37 VAL A C 8
ATOM 13141 O O . VAL A 1 37 ? 26.006 0.185 -4.756 1.00 0.00 37 VAL A O 8
ATOM 13154 N N . THR A 1 38 ? 26.895 -1.318 -6.161 1.00 0.00 38 THR A N 8
ATOM 13155 C CA . THR A 1 38 ? 28.230 -0.682 -6.269 1.00 0.00 38 THR A CA 8
ATOM 13156 C C . THR A 1 38 ? 28.621 -0.348 -7.714 1.00 0.00 38 THR A C 8
ATOM 13157 O O . THR A 1 38 ? 29.700 0.187 -7.978 1.00 0.00 38 THR A O 8
ATOM 13168 N N . THR A 1 39 ? 27.722 -0.647 -8.653 1.00 0.00 39 THR A N 8
ATOM 13169 C CA . THR A 1 39 ? 27.958 -0.626 -10.110 1.00 0.00 39 THR A CA 8
ATOM 13170 C C . THR A 1 39 ? 26.680 -0.429 -10.930 1.00 0.00 39 THR A C 8
ATOM 13171 O O . THR A 1 39 ? 25.568 -0.648 -10.446 1.00 0.00 39 THR A O 8
ATOM 13182 N N . LYS A 1 40 ? 26.834 -0.078 -12.218 1.00 0.00 40 LYS A N 8
ATOM 13183 C CA . LYS A 1 40 ? 25.769 -0.030 -13.237 1.00 0.00 40 LYS A CA 8
ATOM 13184 C C . LYS A 1 40 ? 24.914 -1.300 -13.275 1.00 0.00 40 LYS A C 8
ATOM 13185 O O . LYS A 1 40 ? 23.690 -1.260 -13.418 1.00 0.00 40 LYS A O 8
ATOM 13204 N N . GLU A 1 41 ? 25.569 -2.443 -13.161 1.00 0.00 41 GLU A N 8
ATOM 13205 C CA . GLU A 1 41 ? 24.938 -3.756 -13.233 1.00 0.00 41 GLU A CA 8
ATOM 13206 C C . GLU A 1 41 ? 24.098 -4.100 -12.006 1.00 0.00 41 GLU A C 8
ATOM 13207 O O . GLU A 1 41 ? 23.007 -4.650 -12.154 1.00 0.00 41 GLU A O 8
ATOM 13219 N N . ASP A 1 42 ? 24.567 -3.771 -10.796 1.00 0.00 42 ASP A N 8
ATOM 13220 C CA . ASP A 1 42 ? 23.801 -3.970 -9.589 1.00 0.00 42 ASP A CA 8
ATOM 13221 C C . ASP A 1 42 ? 22.613 -2.998 -9.583 1.00 0.00 42 ASP A C 8
ATOM 13222 O O . ASP A 1 42 ? 21.502 -3.385 -9.225 1.00 0.00 42 ASP A O 8
ATOM 13231 N N . ALA A 1 43 ? 22.802 -1.770 -10.086 1.00 0.00 43 ALA A N 8
ATOM 13232 C CA . ALA A 1 43 ? 21.754 -0.773 -10.248 1.00 0.00 43 ALA A CA 8
ATOM 13233 C C . ALA A 1 43 ? 20.609 -1.309 -11.117 1.00 0.00 43 ALA A C 8
ATOM 13234 O O . ALA A 1 43 ? 19.460 -1.368 -10.664 1.00 0.00 43 ALA A O 8
ATOM 13241 N N . LYS A 1 44 ? 20.922 -1.772 -12.336 1.00 0.00 44 LYS A N 8
ATOM 13242 C CA . LYS A 1 44 ? 19.957 -2.430 -13.203 1.00 0.00 44 LYS A CA 8
ATOM 13243 C C . LYS A 1 44 ? 19.344 -3.681 -12.592 1.00 0.00 44 LYS A C 8
ATOM 13244 O O . LYS A 1 44 ? 18.120 -3.731 -12.583 1.00 0.00 44 LYS A O 8
ATOM 13263 N N . ARG A 1 45 ? 20.109 -4.657 -12.060 1.00 0.00 45 ARG A N 8
ATOM 13264 C CA . ARG A 1 45 ? 19.517 -5.909 -11.570 1.00 0.00 45 ARG A CA 8
ATOM 13265 C C . ARG A 1 45 ? 18.556 -5.689 -10.410 1.00 0.00 45 ARG A C 8
ATOM 13266 O O . ARG A 1 45 ? 17.432 -6.169 -10.454 1.00 0.00 45 ARG A O 8
ATOM 13287 N N . VAL A 1 46 ? 18.977 -4.896 -9.427 1.00 0.00 46 VAL A N 8
ATOM 13288 C CA . VAL A 1 46 ? 18.125 -4.412 -8.316 1.00 0.00 46 VAL A CA 8
ATOM 13289 C C . VAL A 1 46 ? 16.876 -3.712 -8.841 1.00 0.00 46 VAL A C 8
ATOM 13290 O O . VAL A 1 46 ? 15.787 -3.996 -8.343 1.00 0.00 46 VAL A O 8
ATOM 13303 N N . ALA A 1 47 ? 16.992 -2.847 -9.858 1.00 0.00 47 ALA A N 8
ATOM 13304 C CA . ALA A 1 47 ? 15.827 -2.199 -10.441 1.00 0.00 47 ALA A CA 8
ATOM 13305 C C . ALA A 1 47 ? 14.878 -3.174 -11.155 1.00 0.00 47 ALA A C 8
ATOM 13306 O O . ALA A 1 47 ? 13.720 -3.314 -10.777 1.00 0.00 47 ALA A O 8
ATOM 13313 N N . GLU A 1 48 ? 15.343 -3.891 -12.173 1.00 0.00 48 GLU A N 8
ATOM 13314 C CA . GLU A 1 48 ? 14.495 -4.851 -12.895 1.00 0.00 48 GLU A CA 8
ATOM 13315 C C . GLU A 1 48 ? 13.927 -5.970 -11.988 1.00 0.00 48 GLU A C 8
ATOM 13316 O O . GLU A 1 48 ? 12.875 -6.528 -12.276 1.00 0.00 48 GLU A O 8
ATOM 13328 N N . GLU A 1 49 ? 14.571 -6.276 -10.857 1.00 0.00 49 GLU A N 8
ATOM 13329 C CA . GLU A 1 49 ? 14.066 -7.155 -9.779 1.00 0.00 49 GLU A CA 8
ATOM 13330 C C . GLU A 1 49 ? 12.959 -6.497 -8.941 1.00 0.00 49 GLU A C 8
ATOM 13331 O O . GLU A 1 49 ? 11.931 -7.122 -8.680 1.00 0.00 49 GLU A O 8
ATOM 13343 N N . ALA A 1 50 ? 13.130 -5.229 -8.547 1.00 0.00 50 ALA A N 8
ATOM 13344 C CA . ALA A 1 50 ? 12.069 -4.441 -7.923 1.00 0.00 50 ALA A CA 8
ATOM 13345 C C . ALA A 1 50 ? 10.849 -4.320 -8.856 1.00 0.00 50 ALA A C 8
ATOM 13346 O O . ALA A 1 50 ? 9.704 -4.333 -8.407 1.00 0.00 50 ALA A O 8
ATOM 13353 N N . GLU A 1 51 ? 11.083 -4.290 -10.165 1.00 0.00 51 GLU A N 8
ATOM 13354 C CA . GLU A 1 51 ? 10.056 -4.380 -11.198 1.00 0.00 51 GLU A CA 8
ATOM 13355 C C . GLU A 1 51 ? 9.346 -5.746 -11.223 1.00 0.00 51 GLU A C 8
ATOM 13356 O O . GLU A 1 51 ? 8.135 -5.792 -11.448 1.00 0.00 51 GLU A O 8
ATOM 13368 N N . ARG A 1 52 ? 10.037 -6.864 -10.939 1.00 0.00 52 ARG A N 8
ATOM 13369 C CA . ARG A 1 52 ? 9.407 -8.197 -10.863 1.00 0.00 52 ARG A CA 8
ATOM 13370 C C . ARG A 1 52 ? 8.501 -8.322 -9.640 1.00 0.00 52 ARG A C 8
ATOM 13371 O O . ARG A 1 52 ? 7.323 -8.661 -9.787 1.00 0.00 52 ARG A O 8
ATOM 13392 N N . ARG A 1 53 ? 9.015 -8.002 -8.444 1.00 0.00 53 ARG A N 8
ATOM 13393 C CA . ARG A 1 53 ? 8.236 -8.057 -7.188 1.00 0.00 53 ARG A CA 8
ATOM 13394 C C . ARG A 1 53 ? 7.224 -6.927 -7.034 1.00 0.00 53 ARG A C 8
ATOM 13395 O O . ARG A 1 53 ? 6.401 -6.981 -6.125 1.00 0.00 53 ARG A O 8
ATOM 13416 N N . ASN A 1 54 ? 7.274 -5.949 -7.938 1.00 0.00 54 ASN A N 8
ATOM 13417 C CA . ASN A 1 54 ? 6.344 -4.837 -8.054 1.00 0.00 54 ASN A CA 8
ATOM 13418 C C . ASN A 1 54 ? 6.445 -3.824 -6.900 1.00 0.00 54 ASN A C 8
ATOM 13419 O O . ASN A 1 54 ? 5.572 -3.713 -6.043 1.00 0.00 54 ASN A O 8
ATOM 13430 N N . ALA A 1 55 ? 7.544 -3.070 -6.904 1.00 0.00 55 ALA A N 8
ATOM 13431 C CA . ALA A 1 55 ? 7.786 -1.924 -6.052 1.00 0.00 55 ALA A CA 8
ATOM 13432 C C . ALA A 1 55 ? 6.848 -0.793 -6.460 1.00 0.00 55 ALA A C 8
ATOM 13433 O O . ALA A 1 55 ? 7.014 -0.175 -7.513 1.00 0.00 55 ALA A O 8
ATOM 13440 N N . ASP A 1 56 ? 5.862 -0.514 -5.625 1.00 0.00 56 ASP A N 8
ATOM 13441 C CA . ASP A 1 56 ? 5.039 0.675 -5.785 1.00 0.00 56 ASP A CA 8
ATOM 13442 C C . ASP A 1 56 ? 5.860 1.956 -5.546 1.00 0.00 56 ASP A C 8
ATOM 13443 O O . ASP A 1 56 ? 5.589 2.997 -6.154 1.00 0.00 56 ASP A O 8
ATOM 13452 N N . ILE A 1 57 ? 6.892 1.863 -4.692 1.00 0.00 57 ILE A N 8
ATOM 13453 C CA . ILE A 1 57 ? 7.776 2.976 -4.337 1.00 0.00 57 ILE A CA 8
ATOM 13454 C C . ILE A 1 57 ? 9.211 2.481 -4.105 1.00 0.00 57 ILE A C 8
ATOM 13455 O O . ILE A 1 57 ? 9.440 1.511 -3.373 1.00 0.00 57 ILE A O 8
ATOM 13471 N N . VAL A 1 58 ? 10.171 3.191 -4.695 1.00 0.00 58 VAL A N 8
ATOM 13472 C CA . VAL A 1 58 ? 11.612 2.945 -4.555 1.00 0.00 58 VAL A CA 8
ATOM 13473 C C . VAL A 1 58 ? 12.406 4.188 -4.157 1.00 0.00 58 VAL A C 8
ATOM 13474 O O . VAL A 1 58 ? 12.325 5.253 -4.780 1.00 0.00 58 VAL A O 8
ATOM 13487 N N . VAL A 1 59 ? 13.211 4.030 -3.110 1.00 0.00 59 VAL A N 8
ATOM 13488 C CA . VAL A 1 59 ? 13.972 5.117 -2.469 1.00 0.00 59 VAL A CA 8
ATOM 13489 C C . VAL A 1 59 ? 15.470 4.803 -2.409 1.00 0.00 59 VAL A C 8
ATOM 13490 O O . VAL A 1 59 ? 15.929 3.905 -1.704 1.00 0.00 59 VAL A O 8
ATOM 13503 N N . ILE A 1 60 ? 16.247 5.513 -3.218 1.00 0.00 60 ILE A N 8
ATOM 13504 C CA . ILE A 1 60 ? 17.696 5.351 -3.283 1.00 0.00 60 ILE A CA 8
ATOM 13505 C C . ILE A 1 60 ? 18.358 6.162 -2.164 1.00 0.00 60 ILE A C 8
ATOM 13506 O O . ILE A 1 60 ? 17.966 7.298 -1.904 1.00 0.00 60 ILE A O 8
ATOM 13522 N N . VAL A 1 61 ? 19.393 5.585 -1.545 1.00 0.00 61 VAL A N 8
ATOM 13523 C CA . VAL A 1 61 ? 20.142 6.145 -0.409 1.00 0.00 61 VAL A CA 8
ATOM 13524 C C . VAL A 1 61 ? 21.578 6.402 -0.858 1.00 0.00 61 VAL A C 8
ATOM 13525 O O . VAL A 1 61 ? 22.363 5.462 -1.032 1.00 0.00 61 VAL A O 8
ATOM 13538 N N . GLY A 1 62 ? 21.925 7.670 -1.095 1.00 0.00 62 GLY A N 8
ATOM 13539 C CA . GLY A 1 62 ? 23.229 8.054 -1.640 1.00 0.00 62 GLY A CA 8
ATOM 13540 C C . GLY A 1 62 ? 23.443 9.570 -1.809 1.00 0.00 62 GLY A C 8
ATOM 13541 O O . GLY A 1 62 ? 22.705 10.365 -1.218 1.00 0.00 62 GLY A O 8
ATOM 13545 N N . PRO A 1 63 ? 24.460 9.991 -2.587 1.00 0.00 63 PRO A N 8
ATOM 13546 C CA . PRO A 1 63 ? 24.766 11.401 -2.838 1.00 0.00 63 PRO A CA 8
ATOM 13547 C C . PRO A 1 63 ? 23.705 12.097 -3.705 1.00 0.00 63 PRO A C 8
ATOM 13548 O O . PRO A 1 63 ? 22.945 11.459 -4.436 1.00 0.00 63 PRO A O 8
ATOM 13559 N N . SER A 1 64 ? 23.722 13.431 -3.672 1.00 0.00 64 SER A N 8
ATOM 13560 C CA . SER A 1 64 ? 22.922 14.285 -4.566 1.00 0.00 64 SER A CA 8
ATOM 13561 C C . SER A 1 64 ? 23.361 14.165 -6.039 1.00 0.00 64 SER A C 8
ATOM 13562 O O . SER A 1 64 ? 22.519 14.125 -6.940 1.00 0.00 64 SER A O 8
ATOM 13570 N N . GLY A 1 65 ? 24.674 14.066 -6.293 1.00 0.00 65 GLY A N 8
ATOM 13571 C CA . GLY A 1 65 ? 25.218 13.887 -7.647 1.00 0.00 65 GLY A CA 8
ATOM 13572 C C . GLY A 1 65 ? 26.732 14.095 -7.770 1.00 0.00 65 GLY A C 8
ATOM 13573 O O . GLY A 1 65 ? 27.182 14.910 -8.577 1.00 0.00 65 GLY A O 8
ATOM 13577 N N . SER A 1 66 ? 27.527 13.418 -6.932 1.00 0.00 66 SER A N 8
ATOM 13578 C CA . SER A 1 66 ? 28.983 13.627 -6.807 1.00 0.00 66 SER A CA 8
ATOM 13579 C C . SER A 1 66 ? 29.832 13.181 -8.018 1.00 0.00 66 SER A C 8
ATOM 13580 O O . SER A 1 66 ? 30.996 13.565 -8.116 1.00 0.00 66 SER A O 8
ATOM 13588 N N . GLY A 1 67 ? 29.281 12.364 -8.924 1.00 0.00 67 GLY A N 8
ATOM 13589 C CA . GLY A 1 67 ? 29.929 11.914 -10.170 1.00 0.00 67 GLY A CA 8
ATOM 13590 C C . GLY A 1 67 ? 29.873 10.395 -10.359 1.00 0.00 67 GLY A C 8
ATOM 13591 O O . GLY A 1 67 ? 29.462 9.912 -11.414 1.00 0.00 67 GLY A O 8
ATOM 13595 N N . LYS A 1 68 ? 30.199 9.635 -9.300 1.00 0.00 68 LYS A N 8
ATOM 13596 C CA . LYS A 1 68 ? 30.000 8.165 -9.209 1.00 0.00 68 LYS A CA 8
ATOM 13597 C C . LYS A 1 68 ? 28.538 7.785 -8.870 1.00 0.00 68 LYS A C 8
ATOM 13598 O O . LYS A 1 68 ? 28.195 6.612 -8.727 1.00 0.00 68 LYS A O 8
ATOM 13617 N N . SER A 1 69 ? 27.665 8.794 -8.801 1.00 0.00 69 SER A N 8
ATOM 13618 C CA . SER A 1 69 ? 26.198 8.747 -8.710 1.00 0.00 69 SER A CA 8
ATOM 13619 C C . SER A 1 69 ? 25.490 8.088 -9.910 1.00 0.00 69 SER A C 8
ATOM 13620 O O . SER A 1 69 ? 24.268 7.925 -9.885 1.00 0.00 69 SER A O 8
ATOM 13628 N N . THR A 1 70 ? 26.228 7.669 -10.945 1.00 0.00 70 THR A N 8
ATOM 13629 C CA . THR A 1 70 ? 25.734 6.854 -12.073 1.00 0.00 70 THR A CA 8
ATOM 13630 C C . THR A 1 70 ? 24.931 5.630 -11.632 1.00 0.00 70 THR A C 8
ATOM 13631 O O . THR A 1 70 ? 23.901 5.342 -12.234 1.00 0.00 70 THR A O 8
ATOM 13642 N N . LEU A 1 71 ? 25.315 4.969 -10.533 1.00 0.00 71 LEU A N 8
ATOM 13643 C CA . LEU A 1 71 ? 24.584 3.854 -9.909 1.00 0.00 71 LEU A CA 8
ATOM 13644 C C . LEU A 1 71 ? 23.110 4.236 -9.651 1.00 0.00 71 LEU A C 8
ATOM 13645 O O . LEU A 1 71 ? 22.182 3.599 -10.153 1.00 0.00 71 LEU A O 8
ATOM 13661 N N . ALA A 1 72 ? 22.906 5.322 -8.904 1.00 0.00 72 ALA A N 8
ATOM 13662 C CA . ALA A 1 72 ? 21.590 5.833 -8.527 1.00 0.00 72 ALA A CA 8
ATOM 13663 C C . ALA A 1 72 ? 20.782 6.336 -9.730 1.00 0.00 72 ALA A C 8
ATOM 13664 O O . ALA A 1 72 ? 19.582 6.075 -9.844 1.00 0.00 72 ALA A O 8
ATOM 13671 N N . LYS A 1 73 ? 21.462 6.999 -10.673 1.00 0.00 73 LYS A N 8
ATOM 13672 C CA . LYS A 1 73 ? 20.873 7.428 -11.943 1.00 0.00 73 LYS A CA 8
ATOM 13673 C C . LYS A 1 73 ? 20.344 6.234 -12.743 1.00 0.00 73 LYS A C 8
ATOM 13674 O O . LYS A 1 73 ? 19.226 6.290 -13.241 1.00 0.00 73 LYS A O 8
ATOM 13693 N N . ILE A 1 74 ? 21.084 5.124 -12.802 1.00 0.00 74 ILE A N 8
ATOM 13694 C CA . ILE A 1 74 ? 20.688 3.918 -13.548 1.00 0.00 74 ILE A CA 8
ATOM 13695 C C . ILE A 1 74 ? 19.526 3.197 -12.864 1.00 0.00 74 ILE A C 8
ATOM 13696 O O . ILE A 1 74 ? 18.541 2.879 -13.538 1.00 0.00 74 ILE A O 8
ATOM 13712 N N . VAL A 1 75 ? 19.564 2.982 -11.544 1.00 0.00 75 VAL A N 8
ATOM 13713 C CA . VAL A 1 75 ? 18.433 2.337 -10.839 1.00 0.00 75 VAL A CA 8
ATOM 13714 C C . VAL A 1 75 ? 17.135 3.151 -11.010 1.00 0.00 75 VAL A C 8
ATOM 13715 O O . VAL A 1 75 ? 16.107 2.624 -11.467 1.00 0.00 75 VAL A O 8
ATOM 13728 N N . LYS A 1 76 ? 17.209 4.469 -10.759 1.00 0.00 76 LYS A N 8
ATOM 13729 C CA . LYS A 1 76 ? 16.118 5.412 -10.991 1.00 0.00 76 LYS A CA 8
ATOM 13730 C C . LYS A 1 76 ? 15.652 5.390 -12.443 1.00 0.00 76 LYS A C 8
ATOM 13731 O O . LYS A 1 76 ? 14.452 5.399 -12.660 1.00 0.00 76 LYS A O 8
ATOM 13750 N N . LYS A 1 77 ? 16.556 5.290 -13.424 1.00 0.00 77 LYS A N 8
ATOM 13751 C CA . LYS A 1 77 ? 16.188 5.262 -14.850 1.00 0.00 77 LYS A CA 8
ATOM 13752 C C . LYS A 1 77 ? 15.405 4.002 -15.198 1.00 0.00 77 LYS A C 8
ATOM 13753 O O . LYS A 1 77 ? 14.396 4.112 -15.886 1.00 0.00 77 LYS A O 8
ATOM 13772 N N . ILE A 1 78 ? 15.807 2.834 -14.683 1.00 0.00 78 ILE A N 8
ATOM 13773 C CA . ILE A 1 78 ? 15.107 1.571 -14.938 1.00 0.00 78 ILE A CA 8
ATOM 13774 C C . ILE A 1 78 ? 13.712 1.610 -14.308 1.00 0.00 78 ILE A C 8
ATOM 13775 O O . ILE A 1 78 ? 12.749 1.165 -14.937 1.00 0.00 78 ILE A O 8
ATOM 13791 N N . ILE A 1 79 ? 13.570 2.142 -13.086 1.00 0.00 79 ILE A N 8
ATOM 13792 C CA . ILE A 1 79 ? 12.243 2.169 -12.447 1.00 0.00 79 ILE A CA 8
ATOM 13793 C C . ILE A 1 79 ? 11.336 3.307 -12.942 1.00 0.00 79 ILE A C 8
ATOM 13794 O O . ILE A 1 79 ? 10.145 3.096 -13.174 1.00 0.00 79 ILE A O 8
ATOM 13810 N N . ALA A 1 80 ? 11.870 4.504 -13.164 1.00 0.00 80 ALA A N 8
ATOM 13811 C CA . ALA A 1 80 ? 11.095 5.644 -13.637 1.00 0.00 80 ALA A CA 8
ATOM 13812 C C . ALA A 1 80 ? 10.430 5.384 -15.003 1.00 0.00 80 ALA A C 8
ATOM 13813 O O . ALA A 1 80 ? 9.335 5.897 -15.252 1.00 0.00 80 ALA A O 8
ATOM 13820 N N . ARG A 1 81 ? 11.029 4.546 -15.870 1.00 0.00 81 ARG A N 8
ATOM 13821 C CA . ARG A 1 81 ? 10.402 4.096 -17.110 1.00 0.00 81 ARG A CA 8
ATOM 13822 C C . ARG A 1 81 ? 9.418 2.942 -16.930 1.00 0.00 81 ARG A C 8
ATOM 13823 O O . ARG A 1 81 ? 8.508 2.773 -17.744 1.00 0.00 81 ARG A O 8
ATOM 13844 N N . ALA A 1 82 ? 9.589 2.145 -15.875 1.00 0.00 82 ALA A N 8
ATOM 13845 C CA . ALA A 1 82 ? 8.665 1.082 -15.496 1.00 0.00 82 ALA A CA 8
ATOM 13846 C C . ALA A 1 82 ? 7.301 1.626 -15.021 1.00 0.00 82 ALA A C 8
ATOM 13847 O O . ALA A 1 82 ? 6.268 0.979 -15.207 1.00 0.00 82 ALA A O 8
ATOM 13854 N N . GLY A 1 83 ? 7.296 2.834 -14.442 1.00 0.00 83 GLY A N 8
ATOM 13855 C CA . GLY A 1 83 ? 6.106 3.605 -14.063 1.00 0.00 83 GLY A CA 8
ATOM 13856 C C . GLY A 1 83 ? 6.005 3.889 -12.559 1.00 0.00 83 GLY A C 8
ATOM 13857 O O . GLY A 1 83 ? 5.282 4.798 -12.140 1.00 0.00 83 GLY A O 8
ATOM 13861 N N . ALA A 1 84 ? 6.730 3.118 -11.746 1.00 0.00 84 ALA A N 8
ATOM 13862 C CA . ALA A 1 84 ? 6.838 3.286 -10.298 1.00 0.00 84 ALA A CA 8
ATOM 13863 C C . ALA A 1 84 ? 7.518 4.610 -9.877 1.00 0.00 84 ALA A C 8
ATOM 13864 O O . ALA A 1 84 ? 8.339 5.184 -10.604 1.00 0.00 84 ALA A O 8
ATOM 13871 N N . LYS A 1 85 ? 7.175 5.087 -8.676 1.00 0.00 85 LYS A N 8
ATOM 13872 C CA . LYS A 1 85 ? 7.741 6.288 -8.038 1.00 0.00 85 LYS A CA 8
ATOM 13873 C C . LYS A 1 85 ? 9.158 6.016 -7.541 1.00 0.00 85 LYS A C 8
ATOM 13874 O O . LYS A 1 85 ? 9.336 5.192 -6.647 1.00 0.00 85 LYS A O 8
ATOM 13893 N N . THR A 1 86 ? 10.139 6.754 -8.071 1.00 0.00 86 THR A N 8
ATOM 13894 C CA . THR A 1 86 ? 11.563 6.628 -7.706 1.00 0.00 86 THR A CA 8
ATOM 13895 C C . THR A 1 86 ? 12.132 7.943 -7.196 1.00 0.00 86 THR A C 8
ATOM 13896 O O . THR A 1 86 ? 11.893 8.996 -7.792 1.00 0.00 86 THR A O 8
ATOM 13907 N N . ILE A 1 87 ? 12.899 7.883 -6.106 1.00 0.00 87 ILE A N 8
ATOM 13908 C CA . ILE A 1 87 ? 13.459 9.072 -5.431 1.00 0.00 87 ILE A CA 8
ATOM 13909 C C . ILE A 1 87 ? 14.847 8.808 -4.861 1.00 0.00 87 ILE A C 8
ATOM 13910 O O . ILE A 1 87 ? 15.263 7.666 -4.708 1.00 0.00 87 ILE A O 8
ATOM 13926 N N . GLU A 1 88 ? 15.537 9.883 -4.483 1.00 0.00 88 GLU A N 8
ATOM 13927 C CA . GLU A 1 88 ? 16.873 9.858 -3.878 1.00 0.00 88 GLU A CA 8
ATOM 13928 C C . GLU A 1 88 ? 16.872 10.642 -2.559 1.00 0.00 88 GLU A C 8
ATOM 13929 O O . GLU A 1 88 ? 16.870 11.879 -2.556 1.00 0.00 88 GLU A O 8
ATOM 13941 N N . VAL A 1 89 ? 16.854 9.935 -1.425 1.00 0.00 89 VAL A N 8
ATOM 13942 C CA . VAL A 1 89 ? 17.107 10.556 -0.111 1.00 0.00 89 VAL A CA 8
ATOM 13943 C C . VAL A 1 89 ? 18.611 10.851 0.026 1.00 0.00 89 VAL A C 8
ATOM 13944 O O . VAL A 1 89 ? 19.455 10.073 -0.433 1.00 0.00 89 VAL A O 8
ATOM 13957 N N . THR A 1 90 ? 18.957 11.961 0.679 1.00 0.00 90 THR A N 8
ATOM 13958 C CA . THR A 1 90 ? 20.347 12.410 0.904 1.00 0.00 90 THR A CA 8
ATOM 13959 C C . THR A 1 90 ? 20.610 12.637 2.393 1.00 0.00 90 THR A C 8
ATOM 13960 O O . THR A 1 90 ? 19.687 12.912 3.164 1.00 0.00 90 THR A O 8
ATOM 13971 N N . THR A 1 91 ? 21.870 12.491 2.812 1.00 0.00 91 THR A N 8
ATOM 13972 C CA . THR A 1 91 ? 22.343 12.635 4.208 1.00 0.00 91 THR A CA 8
ATOM 13973 C C . THR A 1 91 ? 22.328 14.100 4.696 1.00 0.00 91 THR A C 8
ATOM 13974 O O . THR A 1 91 ? 23.373 14.709 4.938 1.00 0.00 91 THR A O 8
ATOM 13985 N N . GLU A 1 92 ? 21.137 14.693 4.799 1.00 0.00 92 GLU A N 8
ATOM 13986 C CA . GLU A 1 92 ? 20.884 16.104 5.135 1.00 0.00 92 GLU A CA 8
ATOM 13987 C C . GLU A 1 92 ? 19.692 16.241 6.106 1.00 0.00 92 GLU A C 8
ATOM 13988 O O . GLU A 1 92 ? 18.956 15.285 6.340 1.00 0.00 92 GLU A O 8
ATOM 14000 N N . GLU A 1 93 ? 19.473 17.432 6.679 1.00 0.00 93 GLU A N 8
ATOM 14001 C CA . GLU A 1 93 ? 18.437 17.668 7.707 1.00 0.00 93 GLU A CA 8
ATOM 14002 C C . GLU A 1 93 ? 17.008 17.285 7.249 1.00 0.00 93 GLU A C 8
ATOM 14003 O O . GLU A 1 93 ? 16.182 16.830 8.044 1.00 0.00 93 GLU A O 8
ATOM 14015 N N . GLU A 1 94 ? 16.730 17.399 5.948 1.00 0.00 94 GLU A N 8
ATOM 14016 C CA . GLU A 1 94 ? 15.453 17.044 5.309 1.00 0.00 94 GLU A CA 8
ATOM 14017 C C . GLU A 1 94 ? 15.183 15.524 5.222 1.00 0.00 94 GLU A C 8
ATOM 14018 O O . GLU A 1 94 ? 14.132 15.134 4.709 1.00 0.00 94 GLU A O 8
ATOM 14030 N N . LEU A 1 95 ? 16.078 14.666 5.740 1.00 0.00 95 LEU A N 8
ATOM 14031 C CA . LEU A 1 95 ? 15.976 13.195 5.792 1.00 0.00 95 LEU A CA 8
ATOM 14032 C C . LEU A 1 95 ? 14.556 12.681 6.074 1.00 0.00 95 LEU A C 8
ATOM 14033 O O . LEU A 1 95 ? 14.025 11.883 5.299 1.00 0.00 95 LEU A O 8
ATOM 14049 N N . ARG A 1 96 ? 13.928 13.163 7.157 1.00 0.00 96 ARG A N 8
ATOM 14050 C CA . ARG A 1 96 ? 12.600 12.710 7.617 1.00 0.00 96 ARG A CA 8
ATOM 14051 C C . ARG A 1 96 ? 11.509 12.970 6.568 1.00 0.00 96 ARG A C 8
ATOM 14052 O O . ARG A 1 96 ? 10.744 12.074 6.206 1.00 0.00 96 ARG A O 8
ATOM 14073 N N . LYS A 1 97 ? 11.495 14.193 6.029 1.00 0.00 97 LYS A N 8
ATOM 14074 C CA . LYS A 1 97 ? 10.596 14.626 4.946 1.00 0.00 97 LYS A CA 8
ATOM 14075 C C . LYS A 1 97 ? 10.847 13.850 3.651 1.00 0.00 97 LYS A C 8
ATOM 14076 O O . LYS A 1 97 ? 9.897 13.447 2.989 1.00 0.00 97 LYS A O 8
ATOM 14095 N N . ALA A 1 98 ? 12.109 13.606 3.302 1.00 0.00 98 ALA A N 8
ATOM 14096 C CA . ALA A 1 98 ? 12.496 12.912 2.077 1.00 0.00 98 ALA A CA 8
ATOM 14097 C C . ALA A 1 98 ? 12.107 11.414 2.071 1.00 0.00 98 ALA A C 8
ATOM 14098 O O . ALA A 1 98 ? 11.605 10.924 1.058 1.00 0.00 98 ALA A O 8
ATOM 14105 N N . VAL A 1 99 ? 12.252 10.685 3.188 1.00 0.00 99 VAL A N 8
ATOM 14106 C CA . VAL A 1 99 ? 11.685 9.316 3.313 1.00 0.00 99 VAL A CA 8
ATOM 14107 C C . VAL A 1 99 ? 10.158 9.314 3.423 1.00 0.00 99 VAL A C 8
ATOM 14108 O O . VAL A 1 99 ? 9.504 8.455 2.833 1.00 0.00 99 VAL A O 8
ATOM 14121 N N . ALA A 1 100 ? 9.561 10.309 4.091 1.00 0.00 100 ALA A N 8
ATOM 14122 C CA . ALA A 1 100 ? 8.098 10.470 4.099 1.00 0.00 100 ALA A CA 8
ATOM 14123 C C . ALA A 1 100 ? 7.524 10.712 2.681 1.00 0.00 100 ALA A C 8
ATOM 14124 O O . ALA A 1 100 ? 6.452 10.202 2.352 1.00 0.00 100 ALA A O 8
ATOM 14131 N N . LYS A 1 101 ? 8.270 11.398 1.801 1.00 0.00 101 LYS A N 8
ATOM 14132 C CA . LYS A 1 101 ? 7.982 11.562 0.357 1.00 0.00 101 LYS A CA 8
ATOM 14133 C C . LYS A 1 101 ? 7.887 10.244 -0.426 1.00 0.00 101 LYS A C 8
ATOM 14134 O O . LYS A 1 101 ? 7.372 10.243 -1.542 1.00 0.00 101 LYS A O 8
ATOM 14153 N N . ALA A 1 102 ? 8.351 9.131 0.137 1.00 0.00 102 ALA A N 8
ATOM 14154 C CA . ALA A 1 102 ? 8.093 7.813 -0.426 1.00 0.00 102 ALA A CA 8
ATOM 14155 C C . ALA A 1 102 ? 6.661 7.394 -0.070 1.00 0.00 102 ALA A C 8
ATOM 14156 O O . ALA A 1 102 ? 5.751 7.448 -0.890 1.00 0.00 102 ALA A O 8
ATOM 14163 N N . ARG A 1 103 ? 6.443 7.062 1.196 1.00 0.00 103 ARG A N 8
ATOM 14164 C CA . ARG A 1 103 ? 5.229 6.403 1.696 1.00 0.00 103 ARG A CA 8
ATOM 14165 C C . ARG A 1 103 ? 3.982 7.298 1.660 1.00 0.00 103 ARG A C 8
ATOM 14166 O O . ARG A 1 103 ? 2.864 6.787 1.597 1.00 0.00 103 ARG A O 8
ATOM 14187 N N . GLY A 1 104 ? 4.166 8.616 1.677 1.00 0.00 104 GLY A N 8
ATOM 14188 C CA . GLY A 1 104 ? 3.100 9.611 1.701 1.00 0.00 104 GLY A CA 8
ATOM 14189 C C . GLY A 1 104 ? 2.781 10.157 0.315 1.00 0.00 104 GLY A C 8
ATOM 14190 O O . GLY A 1 104 ? 1.699 9.898 -0.213 1.00 0.00 104 GLY A O 8
ATOM 14194 N N . SER A 1 105 ? 3.739 10.857 -0.305 1.00 0.00 105 SER A N 8
ATOM 14195 C CA . SER A 1 105 ? 3.574 11.460 -1.636 1.00 0.00 105 SER A CA 8
ATOM 14196 C C . SER A 1 105 ? 3.347 10.424 -2.738 1.00 0.00 105 SER A C 8
ATOM 14197 O O . SER A 1 105 ? 2.799 10.792 -3.772 1.00 0.00 105 SER A O 8
ATOM 14205 N N . TRP A 1 106 ? 3.673 9.138 -2.527 1.00 0.00 106 TRP A N 8
ATOM 14206 C CA . TRP A 1 106 ? 3.249 8.059 -3.432 1.00 0.00 106 TRP A CA 8
ATOM 14207 C C . TRP A 1 106 ? 1.747 8.130 -3.745 1.00 0.00 106 TRP A C 8
ATOM 14208 O O . TRP A 1 106 ? 1.368 8.137 -4.914 1.00 0.00 106 TRP A O 8
ATOM 14229 N N . SER A 1 107 ? 0.887 8.241 -2.727 1.00 0.00 107 SER A N 8
ATOM 14230 C CA . SER A 1 107 ? -0.570 8.209 -2.921 1.00 0.00 107 SER A CA 8
ATOM 14231 C C . SER A 1 107 ? -1.069 9.405 -3.748 1.00 0.00 107 SER A C 8
ATOM 14232 O O . SER A 1 107 ? -1.948 9.265 -4.601 1.00 0.00 107 SER A O 8
ATOM 14240 N N . LEU A 1 108 ? -0.441 10.569 -3.558 1.00 0.00 108 LEU A N 8
ATOM 14241 C CA . LEU A 1 108 ? -0.689 11.800 -4.307 1.00 0.00 108 LEU A CA 8
ATOM 14242 C C . LEU A 1 108 ? -0.269 11.725 -5.795 1.00 0.00 108 LEU A C 8
ATOM 14243 O O . LEU A 1 108 ? -0.654 12.600 -6.572 1.00 0.00 108 LEU A O 8
ATOM 14259 N N . GLU A 1 109 ? 0.461 10.687 -6.217 1.00 0.00 109 GLU A N 8
ATOM 14260 C CA . GLU A 1 109 ? 0.908 10.481 -7.608 1.00 0.00 109 GLU A CA 8
ATOM 14261 C C . GLU A 1 109 ? 0.445 9.140 -8.220 1.00 0.00 109 GLU A C 8
ATOM 14262 O O . GLU A 1 109 ? 0.568 8.942 -9.431 1.00 0.00 109 GLU A O 8
ATOM 14274 N N . HIS A 1 110 ? -0.138 8.245 -7.410 1.00 0.00 110 HIS A N 8
ATOM 14275 C CA . HIS A 1 110 ? -0.647 6.915 -7.802 1.00 0.00 110 HIS A CA 8
ATOM 14276 C C . HIS A 1 110 ? -2.155 6.763 -7.524 1.00 0.00 110 HIS A C 8
ATOM 14277 O O . HIS A 1 110 ? -2.674 5.655 -7.360 1.00 0.00 110 HIS A O 8
ATOM 14291 N N . HIS A 1 111 ? -2.869 7.893 -7.514 1.00 0.00 111 HIS A N 8
ATOM 14292 C CA . HIS A 1 111 ? -4.334 8.003 -7.498 1.00 0.00 111 HIS A CA 8
ATOM 14293 C C . HIS A 1 111 ? -4.785 9.113 -8.468 1.00 0.00 111 HIS A C 8
ATOM 14294 O O . HIS A 1 111 ? -3.953 9.893 -8.946 1.00 0.00 111 HIS A O 8
ATOM 14308 N N . HIS A 1 112 ? -6.081 9.182 -8.794 1.00 0.00 112 HIS A N 8
ATOM 14309 C CA . HIS A 1 112 ? -6.598 10.035 -9.884 1.00 0.00 112 HIS A CA 8
ATOM 14310 C C . HIS A 1 112 ? -7.922 10.776 -9.588 1.00 0.00 112 HIS A C 8
ATOM 14311 O O . HIS A 1 112 ? -8.471 11.431 -10.477 1.00 0.00 112 HIS A O 8
ATOM 14325 N N . HIS A 1 113 ? -8.415 10.732 -8.344 1.00 0.00 113 HIS A N 8
ATOM 14326 C CA . HIS A 1 113 ? -9.643 11.415 -7.903 1.00 0.00 113 HIS A CA 8
ATOM 14327 C C . HIS A 1 113 ? -9.368 12.260 -6.650 1.00 0.00 113 HIS A C 8
ATOM 14328 O O . HIS A 1 113 ? -9.305 11.745 -5.530 1.00 0.00 113 HIS A O 8
ATOM 14342 N N . HIS A 1 114 ? -9.174 13.568 -6.856 1.00 0.00 114 HIS A N 8
ATOM 14343 C CA . HIS A 1 114 ? -8.784 14.558 -5.830 1.00 0.00 114 HIS A CA 8
ATOM 14344 C C . HIS A 1 114 ? -9.548 15.896 -5.995 1.00 0.00 114 HIS A C 8
ATOM 14345 O O . HIS A 1 114 ? -9.079 16.959 -5.578 1.00 0.00 114 HIS A O 8
ATOM 14359 N N . HIS A 1 115 ? -10.729 15.846 -6.630 1.00 0.00 115 HIS A N 8
ATOM 14360 C CA . HIS A 1 115 ? -11.588 16.987 -6.998 1.00 0.00 115 HIS A CA 8
ATOM 14361 C C . HIS A 1 115 ? -13.074 16.658 -6.792 1.00 0.00 115 HIS A C 8
ATOM 14362 O O . HIS A 1 115 ? -13.544 15.626 -7.325 1.00 0.00 115 HIS A O 8
ATOM 14377 N N . MET A 1 1 ? 1.184 -0.634 0.295 1.00 0.00 1 MET A N 9
ATOM 14378 C CA . MET A 1 1 ? 1.940 -0.500 -0.983 1.00 0.00 1 MET A CA 9
ATOM 14379 C C . MET A 1 1 ? 3.382 -0.981 -0.810 1.00 0.00 1 MET A C 9
ATOM 14380 O O . MET A 1 1 ? 3.932 -0.888 0.291 1.00 0.00 1 MET A O 9
ATOM 14396 N N . ARG A 1 2 ? 4.010 -1.500 -1.874 1.00 0.00 2 ARG A N 9
ATOM 14397 C CA . ARG A 1 2 ? 5.386 -2.028 -1.823 1.00 0.00 2 ARG A CA 9
ATOM 14398 C C . ARG A 1 2 ? 6.478 -0.953 -1.834 1.00 0.00 2 ARG A C 9
ATOM 14399 O O . ARG A 1 2 ? 6.522 -0.087 -2.707 1.00 0.00 2 ARG A O 9
ATOM 14420 N N . VAL A 1 3 ? 7.432 -1.065 -0.911 1.00 0.00 3 VAL A N 9
ATOM 14421 C CA . VAL A 1 3 ? 8.496 -0.064 -0.708 1.00 0.00 3 VAL A CA 9
ATOM 14422 C C . VAL A 1 3 ? 9.858 -0.752 -0.767 1.00 0.00 3 VAL A C 9
ATOM 14423 O O . VAL A 1 3 ? 10.069 -1.772 -0.107 1.00 0.00 3 VAL A O 9
ATOM 14436 N N . ILE A 1 4 ? 10.795 -0.217 -1.561 1.00 0.00 4 ILE A N 9
ATOM 14437 C CA . ILE A 1 4 ? 12.136 -0.788 -1.748 1.00 0.00 4 ILE A CA 9
ATOM 14438 C C . ILE A 1 4 ? 13.184 0.314 -1.638 1.00 0.00 4 ILE A C 9
ATOM 14439 O O . ILE A 1 4 ? 13.030 1.413 -2.169 1.00 0.00 4 ILE A O 9
ATOM 14455 N N . VAL A 1 5 ? 14.260 -0.002 -0.930 1.00 0.00 5 VAL A N 9
ATOM 14456 C CA . VAL A 1 5 ? 15.356 0.921 -0.608 1.00 0.00 5 VAL A CA 9
ATOM 14457 C C . VAL A 1 5 ? 16.656 0.411 -1.231 1.00 0.00 5 VAL A C 9
ATOM 14458 O O . VAL A 1 5 ? 16.968 -0.773 -1.120 1.00 0.00 5 VAL A O 9
ATOM 14471 N N . VAL A 1 6 ? 17.428 1.291 -1.878 1.00 0.00 6 VAL A N 9
ATOM 14472 C CA . VAL A 1 6 ? 18.603 0.864 -2.663 1.00 0.00 6 VAL A CA 9
ATOM 14473 C C . VAL A 1 6 ? 19.829 1.696 -2.308 1.00 0.00 6 VAL A C 9
ATOM 14474 O O . VAL A 1 6 ? 19.882 2.887 -2.601 1.00 0.00 6 VAL A O 9
ATOM 14487 N N . ILE A 1 7 ? 20.816 1.082 -1.663 1.00 0.00 7 ILE A N 9
ATOM 14488 C CA . ILE A 1 7 ? 22.045 1.748 -1.226 1.00 0.00 7 ILE A CA 9
ATOM 14489 C C . ILE A 1 7 ? 23.043 1.907 -2.378 1.00 0.00 7 ILE A C 9
ATOM 14490 O O . ILE A 1 7 ? 23.413 0.937 -3.044 1.00 0.00 7 ILE A O 9
ATOM 14506 N N . VAL A 1 8 ? 23.542 3.135 -2.535 1.00 0.00 8 VAL A N 9
ATOM 14507 C CA . VAL A 1 8 ? 24.681 3.500 -3.391 1.00 0.00 8 VAL A CA 9
ATOM 14508 C C . VAL A 1 8 ? 25.972 3.178 -2.627 1.00 0.00 8 VAL A C 9
ATOM 14509 O O . VAL A 1 8 ? 26.578 4.031 -1.973 1.00 0.00 8 VAL A O 9
ATOM 14522 N N . GLY A 1 9 ? 26.351 1.906 -2.648 1.00 0.00 9 GLY A N 9
ATOM 14523 C CA . GLY A 1 9 ? 27.616 1.410 -2.113 1.00 0.00 9 GLY A CA 9
ATOM 14524 C C . GLY A 1 9 ? 28.825 2.038 -2.816 1.00 0.00 9 GLY A C 9
ATOM 14525 O O . GLY A 1 9 ? 28.802 2.236 -4.033 1.00 0.00 9 GLY A O 9
ATOM 14529 N N . PRO A 1 10 ? 29.893 2.337 -2.065 1.00 0.00 10 PRO A N 9
ATOM 14530 C CA . PRO A 1 10 ? 31.087 2.950 -2.618 1.00 0.00 10 PRO A CA 9
ATOM 14531 C C . PRO A 1 10 ? 31.915 1.985 -3.474 1.00 0.00 10 PRO A C 9
ATOM 14532 O O . PRO A 1 10 ? 31.846 0.764 -3.346 1.00 0.00 10 PRO A O 9
ATOM 14543 N N . SER A 1 11 ? 32.775 2.558 -4.316 1.00 0.00 11 SER A N 9
ATOM 14544 C CA . SER A 1 11 ? 33.762 1.821 -5.134 1.00 0.00 11 SER A CA 9
ATOM 14545 C C . SER A 1 11 ? 34.826 1.076 -4.304 1.00 0.00 11 SER A C 9
ATOM 14546 O O . SER A 1 11 ? 35.446 0.131 -4.797 1.00 0.00 11 SER A O 9
ATOM 14554 N N . GLY A 1 12 ? 35.022 1.469 -3.038 1.00 0.00 12 GLY A N 9
ATOM 14555 C CA . GLY A 1 12 ? 35.922 0.833 -2.061 1.00 0.00 12 GLY A CA 9
ATOM 14556 C C . GLY A 1 12 ? 35.197 -0.029 -1.012 1.00 0.00 12 GLY A C 9
ATOM 14557 O O . GLY A 1 12 ? 35.787 -0.367 0.016 1.00 0.00 12 GLY A O 9
ATOM 14561 N N . ALA A 1 13 ? 33.924 -0.365 -1.245 1.00 0.00 13 ALA A N 9
ATOM 14562 C CA . ALA A 1 13 ? 33.132 -1.266 -0.401 1.00 0.00 13 ALA A CA 9
ATOM 14563 C C . ALA A 1 13 ? 33.597 -2.741 -0.476 1.00 0.00 13 ALA A C 9
ATOM 14564 O O . ALA A 1 13 ? 34.635 -3.065 -1.061 1.00 0.00 13 ALA A O 9
ATOM 14571 N N . GLY A 1 14 ? 32.777 -3.654 0.064 1.00 0.00 14 GLY A N 9
ATOM 14572 C CA . GLY A 1 14 ? 32.992 -5.100 -0.148 1.00 0.00 14 GLY A CA 9
ATOM 14573 C C . GLY A 1 14 ? 31.777 -5.951 0.199 1.00 0.00 14 GLY A C 9
ATOM 14574 O O . GLY A 1 14 ? 31.114 -6.509 -0.678 1.00 0.00 14 GLY A O 9
ATOM 14578 N N . LYS A 1 15 ? 31.451 -5.973 1.493 1.00 0.00 15 LYS A N 9
ATOM 14579 C CA . LYS A 1 15 ? 30.233 -6.574 2.062 1.00 0.00 15 LYS A CA 9
ATOM 14580 C C . LYS A 1 15 ? 29.810 -5.816 3.311 1.00 0.00 15 LYS A C 9
ATOM 14581 O O . LYS A 1 15 ? 28.678 -5.356 3.386 1.00 0.00 15 LYS A O 9
ATOM 14600 N N . THR A 1 16 ? 30.734 -5.605 4.244 1.00 0.00 16 THR A N 9
ATOM 14601 C CA . THR A 1 16 ? 30.477 -4.925 5.531 1.00 0.00 16 THR A CA 9
ATOM 14602 C C . THR A 1 16 ? 29.988 -3.487 5.366 1.00 0.00 16 THR A C 9
ATOM 14603 O O . THR A 1 16 ? 29.048 -3.095 6.047 1.00 0.00 16 THR A O 9
ATOM 14614 N N . THR A 1 17 ? 30.551 -2.710 4.433 1.00 0.00 17 THR A N 9
ATOM 14615 C CA . THR A 1 17 ? 30.112 -1.322 4.182 1.00 0.00 17 THR A CA 9
ATOM 14616 C C . THR A 1 17 ? 28.676 -1.291 3.661 1.00 0.00 17 THR A C 9
ATOM 14617 O O . THR A 1 17 ? 27.803 -0.619 4.220 1.00 0.00 17 THR A O 9
ATOM 14628 N N . LEU A 1 18 ? 28.419 -2.076 2.608 1.00 0.00 18 LEU A N 9
ATOM 14629 C CA . LEU A 1 18 ? 27.107 -2.238 2.004 1.00 0.00 18 LEU A CA 9
ATOM 14630 C C . LEU A 1 18 ? 26.070 -2.711 3.034 1.00 0.00 18 LEU A C 9
ATOM 14631 O O . LEU A 1 18 ? 24.979 -2.153 3.114 1.00 0.00 18 LEU A O 9
ATOM 14647 N N . ASP A 1 19 ? 26.444 -3.708 3.844 1.00 0.00 19 ASP A N 9
ATOM 14648 C CA . ASP A 1 19 ? 25.625 -4.270 4.922 1.00 0.00 19 ASP A CA 9
ATOM 14649 C C . ASP A 1 19 ? 25.290 -3.216 5.969 1.00 0.00 19 ASP A C 9
ATOM 14650 O O . ASP A 1 19 ? 24.126 -3.043 6.289 1.00 0.00 19 ASP A O 9
ATOM 14659 N N . GLU A 1 20 ? 26.280 -2.477 6.467 1.00 0.00 20 GLU A N 9
ATOM 14660 C CA . GLU A 1 20 ? 26.054 -1.413 7.448 1.00 0.00 20 GLU A CA 9
ATOM 14661 C C . GLU A 1 20 ? 25.078 -0.350 6.928 1.00 0.00 20 GLU A C 9
ATOM 14662 O O . GLU A 1 20 ? 24.123 0.011 7.623 1.00 0.00 20 GLU A O 9
ATOM 14674 N N . LEU A 1 21 ? 25.263 0.125 5.689 1.00 0.00 21 LEU A N 9
ATOM 14675 C CA . LEU A 1 21 ? 24.312 1.060 5.068 1.00 0.00 21 LEU A CA 9
ATOM 14676 C C . LEU A 1 21 ? 22.901 0.448 4.929 1.00 0.00 21 LEU A C 9
ATOM 14677 O O . LEU A 1 21 ? 21.909 1.117 5.231 1.00 0.00 21 LEU A O 9
ATOM 14693 N N . ALA A 1 22 ? 22.792 -0.829 4.523 1.00 0.00 22 ALA A N 9
ATOM 14694 C CA . ALA A 1 22 ? 21.525 -1.558 4.477 1.00 0.00 22 ALA A CA 9
ATOM 14695 C C . ALA A 1 22 ? 20.861 -1.707 5.866 1.00 0.00 22 ALA A C 9
ATOM 14696 O O . ALA A 1 22 ? 19.654 -1.507 5.988 1.00 0.00 22 ALA A O 9
ATOM 14703 N N . ARG A 1 23 ? 21.634 -1.989 6.922 1.00 0.00 23 ARG A N 9
ATOM 14704 C CA . ARG A 1 23 ? 21.163 -2.123 8.313 1.00 0.00 23 ARG A CA 9
ATOM 14705 C C . ARG A 1 23 ? 20.569 -0.813 8.815 1.00 0.00 23 ARG A C 9
ATOM 14706 O O . ARG A 1 23 ? 19.455 -0.806 9.340 1.00 0.00 23 ARG A O 9
ATOM 14727 N N . LYS A 1 24 ? 21.282 0.301 8.597 1.00 0.00 24 LYS A N 9
ATOM 14728 C CA . LYS A 1 24 ? 20.819 1.663 8.912 1.00 0.00 24 LYS A CA 9
ATOM 14729 C C . LYS A 1 24 ? 19.515 1.990 8.183 1.00 0.00 24 LYS A C 9
ATOM 14730 O O . LYS A 1 24 ? 18.520 2.324 8.830 1.00 0.00 24 LYS A O 9
ATOM 14749 N N . ALA A 1 25 ? 19.470 1.785 6.859 1.00 0.00 25 ALA A N 9
ATOM 14750 C CA . ALA A 1 25 ? 18.234 1.930 6.094 1.00 0.00 25 ALA A CA 9
ATOM 14751 C C . ALA A 1 25 ? 17.099 1.091 6.696 1.00 0.00 25 ALA A C 9
ATOM 14752 O O . ALA A 1 25 ? 16.036 1.641 6.950 1.00 0.00 25 ALA A O 9
ATOM 14759 N N . LYS A 1 26 ? 17.299 -0.196 6.991 1.00 0.00 26 LYS A N 9
ATOM 14760 C CA . LYS A 1 26 ? 16.222 -1.028 7.536 1.00 0.00 26 LYS A CA 9
ATOM 14761 C C . LYS A 1 26 ? 15.756 -0.569 8.918 1.00 0.00 26 LYS A C 9
ATOM 14762 O O . LYS A 1 26 ? 14.579 -0.676 9.222 1.00 0.00 26 LYS A O 9
ATOM 14781 N N . GLU A 1 27 ? 16.641 -0.004 9.733 1.00 0.00 27 GLU A N 9
ATOM 14782 C CA . GLU A 1 27 ? 16.254 0.658 10.982 1.00 0.00 27 GLU A CA 9
ATOM 14783 C C . GLU A 1 27 ? 15.378 1.909 10.761 1.00 0.00 27 GLU A C 9
ATOM 14784 O O . GLU A 1 27 ? 14.402 2.092 11.495 1.00 0.00 27 GLU A O 9
ATOM 14796 N N . GLU A 1 28 ? 15.656 2.746 9.744 1.00 0.00 28 GLU A N 9
ATOM 14797 C CA . GLU A 1 28 ? 14.745 3.880 9.430 1.00 0.00 28 GLU A CA 9
ATOM 14798 C C . GLU A 1 28 ? 13.430 3.437 8.796 1.00 0.00 28 GLU A C 9
ATOM 14799 O O . GLU A 1 28 ? 12.379 4.022 9.064 1.00 0.00 28 GLU A O 9
ATOM 14811 N N . VAL A 1 29 ? 13.518 2.434 7.908 1.00 0.00 29 VAL A N 9
ATOM 14812 C CA . VAL A 1 29 ? 12.437 2.042 7.005 1.00 0.00 29 VAL A CA 9
ATOM 14813 C C . VAL A 1 29 ? 12.190 0.525 7.025 1.00 0.00 29 VAL A C 9
ATOM 14814 O O . VAL A 1 29 ? 12.312 -0.157 6.004 1.00 0.00 29 VAL A O 9
ATOM 14827 N N . PRO A 1 30 ? 11.811 -0.049 8.183 1.00 0.00 30 PRO A N 9
ATOM 14828 C CA . PRO A 1 30 ? 11.584 -1.483 8.385 1.00 0.00 30 PRO A CA 9
ATOM 14829 C C . PRO A 1 30 ? 10.367 -2.064 7.650 1.00 0.00 30 PRO A C 9
ATOM 14830 O O . PRO A 1 30 ? 10.134 -3.273 7.667 1.00 0.00 30 PRO A O 9
ATOM 14841 N N . ASP A 1 31 ? 9.606 -1.200 6.984 1.00 0.00 31 ASP A N 9
ATOM 14842 C CA . ASP A 1 31 ? 8.462 -1.522 6.128 1.00 0.00 31 ASP A CA 9
ATOM 14843 C C . ASP A 1 31 ? 8.878 -1.677 4.647 1.00 0.00 31 ASP A C 9
ATOM 14844 O O . ASP A 1 31 ? 8.032 -1.947 3.791 1.00 0.00 31 ASP A O 9
ATOM 14853 N N . ALA A 1 32 ? 10.177 -1.521 4.339 1.00 0.00 32 ALA A N 9
ATOM 14854 C CA . ALA A 1 32 ? 10.735 -1.616 2.990 1.00 0.00 32 ALA A CA 9
ATOM 14855 C C . ALA A 1 32 ? 11.791 -2.730 2.848 1.00 0.00 32 ALA A C 9
ATOM 14856 O O . ALA A 1 32 ? 12.414 -3.159 3.826 1.00 0.00 32 ALA A O 9
ATOM 14863 N N . GLU A 1 33 ? 12.011 -3.190 1.613 1.00 0.00 33 GLU A N 9
ATOM 14864 C CA . GLU A 1 33 ? 13.048 -4.184 1.286 1.00 0.00 33 GLU A CA 9
ATOM 14865 C C . GLU A 1 33 ? 14.356 -3.474 0.926 1.00 0.00 33 GLU A C 9
ATOM 14866 O O . GLU A 1 33 ? 14.379 -2.689 -0.018 1.00 0.00 33 GLU A O 9
ATOM 14878 N N . ILE A 1 34 ? 15.447 -3.723 1.656 1.00 0.00 34 ILE A N 9
ATOM 14879 C CA . ILE A 1 34 ? 16.713 -3.002 1.467 1.00 0.00 34 ILE A CA 9
ATOM 14880 C C . ILE A 1 34 ? 17.711 -3.818 0.653 1.00 0.00 34 ILE A C 9
ATOM 14881 O O . ILE A 1 34 ? 17.953 -4.986 0.964 1.00 0.00 34 ILE A O 9
ATOM 14897 N N . ARG A 1 35 ? 18.313 -3.190 -0.361 1.00 0.00 35 ARG A N 9
ATOM 14898 C CA . ARG A 1 35 ? 19.250 -3.792 -1.315 1.00 0.00 35 ARG A CA 9
ATOM 14899 C C . ARG A 1 35 ? 20.489 -2.896 -1.475 1.00 0.00 35 ARG A C 9
ATOM 14900 O O . ARG A 1 35 ? 20.454 -1.728 -1.088 1.00 0.00 35 ARG A O 9
ATOM 14921 N N . THR A 1 36 ? 21.568 -3.394 -2.082 1.00 0.00 36 THR A N 9
ATOM 14922 C CA . THR A 1 36 ? 22.872 -2.688 -2.203 1.00 0.00 36 THR A CA 9
ATOM 14923 C C . THR A 1 36 ? 23.458 -2.803 -3.611 1.00 0.00 36 THR A C 9
ATOM 14924 O O . THR A 1 36 ? 23.350 -3.847 -4.259 1.00 0.00 36 THR A O 9
ATOM 14935 N N . VAL A 1 37 ? 24.115 -1.731 -4.075 1.00 0.00 37 VAL A N 9
ATOM 14936 C CA . VAL A 1 37 ? 24.660 -1.586 -5.425 1.00 0.00 37 VAL A CA 9
ATOM 14937 C C . VAL A 1 37 ? 25.966 -0.811 -5.368 1.00 0.00 37 VAL A C 9
ATOM 14938 O O . VAL A 1 37 ? 26.018 0.246 -4.753 1.00 0.00 37 VAL A O 9
ATOM 14951 N N . THR A 1 38 ? 26.990 -1.277 -6.074 1.00 0.00 38 THR A N 9
ATOM 14952 C CA . THR A 1 38 ? 28.304 -0.600 -6.161 1.00 0.00 38 THR A CA 9
ATOM 14953 C C . THR A 1 38 ? 28.703 -0.258 -7.595 1.00 0.00 38 THR A C 9
ATOM 14954 O O . THR A 1 38 ? 29.743 0.357 -7.829 1.00 0.00 38 THR A O 9
ATOM 14965 N N . THR A 1 39 ? 27.867 -0.640 -8.558 1.00 0.00 39 THR A N 9
ATOM 14966 C CA . THR A 1 39 ? 28.159 -0.595 -10.004 1.00 0.00 39 THR A CA 9
ATOM 14967 C C . THR A 1 39 ? 26.879 -0.543 -10.847 1.00 0.00 39 THR A C 9
ATOM 14968 O O . THR A 1 39 ? 25.803 -0.930 -10.391 1.00 0.00 39 THR A O 9
ATOM 14979 N N . LYS A 1 40 ? 27.002 -0.115 -12.115 1.00 0.00 40 LYS A N 9
ATOM 14980 C CA . LYS A 1 40 ? 25.927 -0.074 -13.134 1.00 0.00 40 LYS A CA 9
ATOM 14981 C C . LYS A 1 40 ? 25.129 -1.387 -13.220 1.00 0.00 40 LYS A C 9
ATOM 14982 O O . LYS A 1 40 ? 23.906 -1.391 -13.377 1.00 0.00 40 LYS A O 9
ATOM 15001 N N . GLU A 1 41 ? 25.838 -2.505 -13.102 1.00 0.00 41 GLU A N 9
ATOM 15002 C CA . GLU A 1 41 ? 25.262 -3.846 -13.141 1.00 0.00 41 GLU A CA 9
ATOM 15003 C C . GLU A 1 41 ? 24.340 -4.132 -11.957 1.00 0.00 41 GLU A C 9
ATOM 15004 O O . GLU A 1 41 ? 23.218 -4.586 -12.175 1.00 0.00 41 GLU A O 9
ATOM 15016 N N . ASP A 1 42 ? 24.748 -3.829 -10.715 1.00 0.00 42 ASP A N 9
ATOM 15017 C CA . ASP A 1 42 ? 23.907 -4.055 -9.545 1.00 0.00 42 ASP A CA 9
ATOM 15018 C C . ASP A 1 42 ? 22.729 -3.075 -9.559 1.00 0.00 42 ASP A C 9
ATOM 15019 O O . ASP A 1 42 ? 21.625 -3.431 -9.156 1.00 0.00 42 ASP A O 9
ATOM 15028 N N . ALA A 1 43 ? 22.944 -1.875 -10.109 1.00 0.00 43 ALA A N 9
ATOM 15029 C CA . ALA A 1 43 ? 21.920 -0.857 -10.282 1.00 0.00 43 ALA A CA 9
ATOM 15030 C C . ALA A 1 43 ? 20.771 -1.394 -11.146 1.00 0.00 43 ALA A C 9
ATOM 15031 O O . ALA A 1 43 ? 19.631 -1.502 -10.672 1.00 0.00 43 ALA A O 9
ATOM 15038 N N . LYS A 1 44 ? 21.076 -1.827 -12.384 1.00 0.00 44 LYS A N 9
ATOM 15039 C CA . LYS A 1 44 ? 20.089 -2.497 -13.213 1.00 0.00 44 LYS A CA 9
ATOM 15040 C C . LYS A 1 44 ? 19.505 -3.742 -12.564 1.00 0.00 44 LYS A C 9
ATOM 15041 O O . LYS A 1 44 ? 18.283 -3.788 -12.480 1.00 0.00 44 LYS A O 9
ATOM 15060 N N . ARG A 1 45 ? 20.311 -4.684 -12.047 1.00 0.00 45 ARG A N 9
ATOM 15061 C CA . ARG A 1 45 ? 19.834 -5.914 -11.369 1.00 0.00 45 ARG A CA 9
ATOM 15062 C C . ARG A 1 45 ? 18.761 -5.622 -10.328 1.00 0.00 45 ARG A C 9
ATOM 15063 O O . ARG A 1 45 ? 17.659 -6.154 -10.414 1.00 0.00 45 ARG A O 9
ATOM 15084 N N . VAL A 1 46 ? 19.095 -4.771 -9.359 1.00 0.00 46 VAL A N 9
ATOM 15085 C CA . VAL A 1 46 ? 18.211 -4.393 -8.255 1.00 0.00 46 VAL A CA 9
ATOM 15086 C C . VAL A 1 46 ? 16.959 -3.695 -8.786 1.00 0.00 46 VAL A C 9
ATOM 15087 O O . VAL A 1 46 ? 15.862 -3.986 -8.303 1.00 0.00 46 VAL A O 9
ATOM 15100 N N . ALA A 1 47 ? 17.072 -2.844 -9.811 1.00 0.00 47 ALA A N 9
ATOM 15101 C CA . ALA A 1 47 ? 15.899 -2.222 -10.402 1.00 0.00 47 ALA A CA 9
ATOM 15102 C C . ALA A 1 47 ? 14.990 -3.201 -11.165 1.00 0.00 47 ALA A C 9
ATOM 15103 O O . ALA A 1 47 ? 13.817 -3.362 -10.835 1.00 0.00 47 ALA A O 9
ATOM 15110 N N . GLU A 1 48 ? 15.521 -3.919 -12.144 1.00 0.00 48 GLU A N 9
ATOM 15111 C CA . GLU A 1 48 ? 14.733 -4.931 -12.864 1.00 0.00 48 GLU A CA 9
ATOM 15112 C C . GLU A 1 48 ? 14.156 -6.026 -11.941 1.00 0.00 48 GLU A C 9
ATOM 15113 O O . GLU A 1 48 ? 13.097 -6.566 -12.244 1.00 0.00 48 GLU A O 9
ATOM 15125 N N . GLU A 1 49 ? 14.780 -6.306 -10.788 1.00 0.00 49 GLU A N 9
ATOM 15126 C CA . GLU A 1 49 ? 14.227 -7.167 -9.724 1.00 0.00 49 GLU A CA 9
ATOM 15127 C C . GLU A 1 49 ? 13.051 -6.500 -8.981 1.00 0.00 49 GLU A C 9
ATOM 15128 O O . GLU A 1 49 ? 12.007 -7.127 -8.786 1.00 0.00 49 GLU A O 9
ATOM 15140 N N . ALA A 1 50 ? 13.190 -5.226 -8.597 1.00 0.00 50 ALA A N 9
ATOM 15141 C CA . ALA A 1 50 ? 12.116 -4.422 -8.015 1.00 0.00 50 ALA A CA 9
ATOM 15142 C C . ALA A 1 50 ? 10.895 -4.307 -8.953 1.00 0.00 50 ALA A C 9
ATOM 15143 O O . ALA A 1 50 ? 9.764 -4.245 -8.472 1.00 0.00 50 ALA A O 9
ATOM 15150 N N . GLU A 1 51 ? 11.091 -4.329 -10.278 1.00 0.00 51 GLU A N 9
ATOM 15151 C CA . GLU A 1 51 ? 9.960 -4.436 -11.215 1.00 0.00 51 GLU A CA 9
ATOM 15152 C C . GLU A 1 51 ? 9.176 -5.751 -11.050 1.00 0.00 51 GLU A C 9
ATOM 15153 O O . GLU A 1 51 ? 7.942 -5.735 -11.088 1.00 0.00 51 GLU A O 9
ATOM 15165 N N . ARG A 1 52 ? 9.867 -6.889 -10.862 1.00 0.00 52 ARG A N 9
ATOM 15166 C CA . ARG A 1 52 ? 9.234 -8.224 -10.863 1.00 0.00 52 ARG A CA 9
ATOM 15167 C C . ARG A 1 52 ? 8.368 -8.413 -9.621 1.00 0.00 52 ARG A C 9
ATOM 15168 O O . ARG A 1 52 ? 7.248 -8.915 -9.714 1.00 0.00 52 ARG A O 9
ATOM 15189 N N . ARG A 1 53 ? 8.888 -7.980 -8.470 1.00 0.00 53 ARG A N 9
ATOM 15190 C CA . ARG A 1 53 ? 8.177 -7.989 -7.180 1.00 0.00 53 ARG A CA 9
ATOM 15191 C C . ARG A 1 53 ? 7.212 -6.818 -7.001 1.00 0.00 53 ARG A C 9
ATOM 15192 O O . ARG A 1 53 ? 6.410 -6.857 -6.071 1.00 0.00 53 ARG A O 9
ATOM 15213 N N . ASN A 1 54 ? 7.256 -5.823 -7.892 1.00 0.00 54 ASN A N 9
ATOM 15214 C CA . ASN A 1 54 ? 6.308 -4.704 -7.982 1.00 0.00 54 ASN A CA 9
ATOM 15215 C C . ASN A 1 54 ? 6.518 -3.615 -6.914 1.00 0.00 54 ASN A C 9
ATOM 15216 O O . ASN A 1 54 ? 5.713 -3.431 -5.999 1.00 0.00 54 ASN A O 9
ATOM 15227 N N . ALA A 1 55 ? 7.629 -2.897 -7.000 1.00 0.00 55 ALA A N 9
ATOM 15228 C CA . ALA A 1 55 ? 7.985 -1.839 -6.072 1.00 0.00 55 ALA A CA 9
ATOM 15229 C C . ALA A 1 55 ? 7.152 -0.583 -6.344 1.00 0.00 55 ALA A C 9
ATOM 15230 O O . ALA A 1 55 ? 7.493 0.241 -7.195 1.00 0.00 55 ALA A O 9
ATOM 15237 N N . ASP A 1 56 ? 6.040 -0.443 -5.627 1.00 0.00 56 ASP A N 9
ATOM 15238 C CA . ASP A 1 56 ? 5.153 0.719 -5.710 1.00 0.00 56 ASP A CA 9
ATOM 15239 C C . ASP A 1 56 ? 5.878 2.059 -5.454 1.00 0.00 56 ASP A C 9
ATOM 15240 O O . ASP A 1 56 ? 5.494 3.089 -6.017 1.00 0.00 56 ASP A O 9
ATOM 15249 N N . ILE A 1 57 ? 6.943 2.033 -4.643 1.00 0.00 57 ILE A N 9
ATOM 15250 C CA . ILE A 1 57 ? 7.818 3.177 -4.357 1.00 0.00 57 ILE A CA 9
ATOM 15251 C C . ILE A 1 57 ? 9.259 2.702 -4.116 1.00 0.00 57 ILE A C 9
ATOM 15252 O O . ILE A 1 57 ? 9.509 1.806 -3.307 1.00 0.00 57 ILE A O 9
ATOM 15268 N N . VAL A 1 58 ? 10.217 3.324 -4.803 1.00 0.00 58 VAL A N 9
ATOM 15269 C CA . VAL A 1 58 ? 11.661 3.058 -4.689 1.00 0.00 58 VAL A CA 9
ATOM 15270 C C . VAL A 1 58 ? 12.462 4.302 -4.281 1.00 0.00 58 VAL A C 9
ATOM 15271 O O . VAL A 1 58 ? 12.484 5.333 -4.961 1.00 0.00 58 VAL A O 9
ATOM 15284 N N . VAL A 1 59 ? 13.169 4.154 -3.159 1.00 0.00 59 VAL A N 9
ATOM 15285 C CA . VAL A 1 59 ? 13.991 5.190 -2.515 1.00 0.00 59 VAL A CA 9
ATOM 15286 C C . VAL A 1 59 ? 15.470 4.803 -2.561 1.00 0.00 59 VAL A C 9
ATOM 15287 O O . VAL A 1 59 ? 15.934 3.901 -1.855 1.00 0.00 59 VAL A O 9
ATOM 15300 N N . ILE A 1 60 ? 16.221 5.463 -3.441 1.00 0.00 60 ILE A N 9
ATOM 15301 C CA . ILE A 1 60 ? 17.661 5.251 -3.554 1.00 0.00 60 ILE A CA 9
ATOM 15302 C C . ILE A 1 60 ? 18.373 6.100 -2.488 1.00 0.00 60 ILE A C 9
ATOM 15303 O O . ILE A 1 60 ? 18.010 7.250 -2.266 1.00 0.00 60 ILE A O 9
ATOM 15319 N N . VAL A 1 61 ? 19.390 5.533 -1.833 1.00 0.00 61 VAL A N 9
ATOM 15320 C CA . VAL A 1 61 ? 20.093 6.089 -0.667 1.00 0.00 61 VAL A CA 9
ATOM 15321 C C . VAL A 1 61 ? 21.541 6.383 -1.044 1.00 0.00 61 VAL A C 9
ATOM 15322 O O . VAL A 1 61 ? 22.348 5.462 -1.187 1.00 0.00 61 VAL A O 9
ATOM 15335 N N . GLY A 1 62 ? 21.878 7.660 -1.235 1.00 0.00 62 GLY A N 9
ATOM 15336 C CA . GLY A 1 62 ? 23.212 8.056 -1.678 1.00 0.00 62 GLY A CA 9
ATOM 15337 C C . GLY A 1 62 ? 23.376 9.546 -2.002 1.00 0.00 62 GLY A C 9
ATOM 15338 O O . GLY A 1 62 ? 22.495 10.358 -1.695 1.00 0.00 62 GLY A O 9
ATOM 15342 N N . PRO A 1 63 ? 24.503 9.931 -2.625 1.00 0.00 63 PRO A N 9
ATOM 15343 C CA . PRO A 1 63 ? 24.730 11.291 -3.096 1.00 0.00 63 PRO A CA 9
ATOM 15344 C C . PRO A 1 63 ? 23.735 11.666 -4.201 1.00 0.00 63 PRO A C 9
ATOM 15345 O O . PRO A 1 63 ? 23.579 10.935 -5.181 1.00 0.00 63 PRO A O 9
ATOM 15356 N N . SER A 1 64 ? 23.127 12.850 -4.076 1.00 0.00 64 SER A N 9
ATOM 15357 C CA . SER A 1 64 ? 22.271 13.455 -5.112 1.00 0.00 64 SER A CA 9
ATOM 15358 C C . SER A 1 64 ? 23.035 13.859 -6.388 1.00 0.00 64 SER A C 9
ATOM 15359 O O . SER A 1 64 ? 22.415 14.053 -7.439 1.00 0.00 64 SER A O 9
ATOM 15367 N N . GLY A 1 65 ? 24.367 13.969 -6.317 1.00 0.00 65 GLY A N 9
ATOM 15368 C CA . GLY A 1 65 ? 25.237 14.161 -7.490 1.00 0.00 65 GLY A CA 9
ATOM 15369 C C . GLY A 1 65 ? 26.741 14.302 -7.214 1.00 0.00 65 GLY A C 9
ATOM 15370 O O . GLY A 1 65 ? 27.474 14.772 -8.085 1.00 0.00 65 GLY A O 9
ATOM 15374 N N . SER A 1 66 ? 27.218 13.941 -6.017 1.00 0.00 66 SER A N 9
ATOM 15375 C CA . SER A 1 66 ? 28.591 14.176 -5.535 1.00 0.00 66 SER A CA 9
ATOM 15376 C C . SER A 1 66 ? 29.691 13.370 -6.249 1.00 0.00 66 SER A C 9
ATOM 15377 O O . SER A 1 66 ? 30.866 13.739 -6.154 1.00 0.00 66 SER A O 9
ATOM 15385 N N . GLY A 1 67 ? 29.345 12.294 -6.973 1.00 0.00 67 GLY A N 9
ATOM 15386 C CA . GLY A 1 67 ? 30.293 11.561 -7.830 1.00 0.00 67 GLY A CA 9
ATOM 15387 C C . GLY A 1 67 ? 29.775 10.237 -8.391 1.00 0.00 67 GLY A C 9
ATOM 15388 O O . GLY A 1 67 ? 29.471 10.150 -9.581 1.00 0.00 67 GLY A O 9
ATOM 15392 N N . LYS A 1 68 ? 29.661 9.206 -7.543 1.00 0.00 68 LYS A N 9
ATOM 15393 C CA . LYS A 1 68 ? 29.269 7.828 -7.933 1.00 0.00 68 LYS A CA 9
ATOM 15394 C C . LYS A 1 68 ? 27.758 7.637 -8.180 1.00 0.00 68 LYS A C 9
ATOM 15395 O O . LYS A 1 68 ? 27.291 6.520 -8.397 1.00 0.00 68 LYS A O 9
ATOM 15414 N N . SER A 1 69 ? 26.996 8.730 -8.179 1.00 0.00 69 SER A N 9
ATOM 15415 C CA . SER A 1 69 ? 25.545 8.805 -8.385 1.00 0.00 69 SER A CA 9
ATOM 15416 C C . SER A 1 69 ? 25.036 8.191 -9.699 1.00 0.00 69 SER A C 9
ATOM 15417 O O . SER A 1 69 ? 23.833 8.015 -9.853 1.00 0.00 69 SER A O 9
ATOM 15425 N N . THR A 1 70 ? 25.904 7.823 -10.652 1.00 0.00 70 THR A N 9
ATOM 15426 C CA . THR A 1 70 ? 25.518 7.074 -11.868 1.00 0.00 70 THR A CA 9
ATOM 15427 C C . THR A 1 70 ? 24.783 5.766 -11.553 1.00 0.00 70 THR A C 9
ATOM 15428 O O . THR A 1 70 ? 23.807 5.432 -12.222 1.00 0.00 70 THR A O 9
ATOM 15439 N N . LEU A 1 71 ? 25.170 5.070 -10.476 1.00 0.00 71 LEU A N 9
ATOM 15440 C CA . LEU A 1 71 ? 24.448 3.917 -9.910 1.00 0.00 71 LEU A CA 9
ATOM 15441 C C . LEU A 1 71 ? 22.974 4.285 -9.648 1.00 0.00 71 LEU A C 9
ATOM 15442 O O . LEU A 1 71 ? 22.056 3.673 -10.194 1.00 0.00 71 LEU A O 9
ATOM 15458 N N . ALA A 1 72 ? 22.745 5.340 -8.859 1.00 0.00 72 ALA A N 9
ATOM 15459 C CA . ALA A 1 72 ? 21.412 5.850 -8.532 1.00 0.00 72 ALA A CA 9
ATOM 15460 C C . ALA A 1 72 ? 20.619 6.279 -9.773 1.00 0.00 72 ALA A C 9
ATOM 15461 O O . ALA A 1 72 ? 19.441 5.923 -9.904 1.00 0.00 72 ALA A O 9
ATOM 15468 N N . LYS A 1 73 ? 21.273 6.980 -10.710 1.00 0.00 73 LYS A N 9
ATOM 15469 C CA . LYS A 1 73 ? 20.706 7.357 -12.009 1.00 0.00 73 LYS A CA 9
ATOM 15470 C C . LYS A 1 73 ? 20.217 6.130 -12.782 1.00 0.00 73 LYS A C 9
ATOM 15471 O O . LYS A 1 73 ? 19.115 6.161 -13.310 1.00 0.00 73 LYS A O 9
ATOM 15490 N N . ILE A 1 74 ? 20.984 5.039 -12.813 1.00 0.00 74 ILE A N 9
ATOM 15491 C CA . ILE A 1 74 ? 20.607 3.798 -13.508 1.00 0.00 74 ILE A CA 9
ATOM 15492 C C . ILE A 1 74 ? 19.434 3.081 -12.818 1.00 0.00 74 ILE A C 9
ATOM 15493 O O . ILE A 1 74 ? 18.498 2.677 -13.511 1.00 0.00 74 ILE A O 9
ATOM 15509 N N . VAL A 1 75 ? 19.415 2.973 -11.481 1.00 0.00 75 VAL A N 9
ATOM 15510 C CA . VAL A 1 75 ? 18.255 2.388 -10.756 1.00 0.00 75 VAL A CA 9
ATOM 15511 C C . VAL A 1 75 ? 16.985 3.174 -11.067 1.00 0.00 75 VAL A C 9
ATOM 15512 O O . VAL A 1 75 ? 15.991 2.621 -11.552 1.00 0.00 75 VAL A O 9
ATOM 15525 N N . LYS A 1 76 ? 17.044 4.491 -10.837 1.00 0.00 76 LYS A N 9
ATOM 15526 C CA . LYS A 1 76 ? 15.950 5.403 -11.138 1.00 0.00 76 LYS A CA 9
ATOM 15527 C C . LYS A 1 76 ? 15.569 5.347 -12.612 1.00 0.00 76 LYS A C 9
ATOM 15528 O O . LYS A 1 76 ? 14.385 5.381 -12.904 1.00 0.00 76 LYS A O 9
ATOM 15547 N N . LYS A 1 77 ? 16.513 5.159 -13.538 1.00 0.00 77 LYS A N 9
ATOM 15548 C CA . LYS A 1 77 ? 16.192 5.114 -14.981 1.00 0.00 77 LYS A CA 9
ATOM 15549 C C . LYS A 1 77 ? 15.429 3.844 -15.340 1.00 0.00 77 LYS A C 9
ATOM 15550 O O . LYS A 1 77 ? 14.466 3.926 -16.098 1.00 0.00 77 LYS A O 9
ATOM 15569 N N . ILE A 1 78 ? 15.807 2.701 -14.764 1.00 0.00 78 ILE A N 9
ATOM 15570 C CA . ILE A 1 78 ? 15.111 1.430 -14.988 1.00 0.00 78 ILE A CA 9
ATOM 15571 C C . ILE A 1 78 ? 13.697 1.479 -14.392 1.00 0.00 78 ILE A C 9
ATOM 15572 O O . ILE A 1 78 ? 12.751 0.999 -15.017 1.00 0.00 78 ILE A O 9
ATOM 15588 N N . ILE A 1 79 ? 13.514 2.048 -13.195 1.00 0.00 79 ILE A N 9
ATOM 15589 C CA . ILE A 1 79 ? 12.180 2.071 -12.567 1.00 0.00 79 ILE A CA 9
ATOM 15590 C C . ILE A 1 79 ? 11.272 3.211 -13.062 1.00 0.00 79 ILE A C 9
ATOM 15591 O O . ILE A 1 79 ? 10.079 3.004 -13.284 1.00 0.00 79 ILE A O 9
ATOM 15607 N N . ALA A 1 80 ? 11.815 4.396 -13.322 1.00 0.00 80 ALA A N 9
ATOM 15608 C CA . ALA A 1 80 ? 11.052 5.527 -13.838 1.00 0.00 80 ALA A CA 9
ATOM 15609 C C . ALA A 1 80 ? 10.403 5.234 -15.202 1.00 0.00 80 ALA A C 9
ATOM 15610 O O . ALA A 1 80 ? 9.309 5.739 -15.472 1.00 0.00 80 ALA A O 9
ATOM 15617 N N . ARG A 1 81 ? 11.012 4.377 -16.048 1.00 0.00 81 ARG A N 9
ATOM 15618 C CA . ARG A 1 81 ? 10.391 3.880 -17.272 1.00 0.00 81 ARG A CA 9
ATOM 15619 C C . ARG A 1 81 ? 9.444 2.700 -17.066 1.00 0.00 81 ARG A C 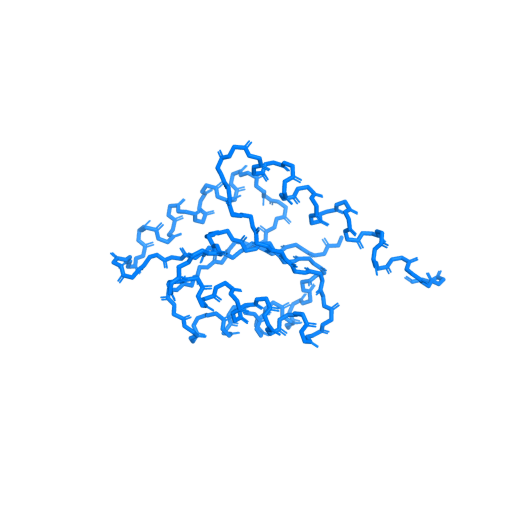9
ATOM 15620 O O . ARG A 1 81 ? 8.714 2.331 -17.984 1.00 0.00 81 ARG A O 9
ATOM 15641 N N . ALA A 1 82 ? 9.494 2.068 -15.897 1.00 0.00 82 ALA A N 9
ATOM 15642 C CA . ALA A 1 82 ? 8.630 0.952 -15.523 1.00 0.00 82 ALA A CA 9
ATOM 15643 C C . ALA A 1 82 ? 7.234 1.444 -15.096 1.00 0.00 82 ALA A C 9
ATOM 15644 O O . ALA A 1 82 ? 6.229 0.779 -15.343 1.00 0.00 82 ALA A O 9
ATOM 15651 N N . GLY A 1 83 ? 7.164 2.635 -14.488 1.00 0.00 83 GLY A N 9
ATOM 15652 C CA . GLY A 1 83 ? 5.936 3.362 -14.121 1.00 0.00 83 GLY A CA 9
ATOM 15653 C C . GLY A 1 83 ? 5.841 3.710 -12.626 1.00 0.00 83 GLY A C 9
ATOM 15654 O O . GLY A 1 83 ? 5.099 4.615 -12.243 1.00 0.00 83 GLY A O 9
ATOM 15658 N N . ALA A 1 84 ? 6.605 3.003 -11.792 1.00 0.00 84 ALA A N 9
ATOM 15659 C CA . ALA A 1 84 ? 6.741 3.229 -10.352 1.00 0.00 84 ALA A CA 9
ATOM 15660 C C . ALA A 1 84 ? 7.412 4.579 -10.001 1.00 0.00 84 ALA A C 9
ATOM 15661 O O . ALA A 1 84 ? 8.187 5.151 -10.777 1.00 0.00 84 ALA A O 9
ATOM 15668 N N . LYS A 1 85 ? 7.121 5.080 -8.794 1.00 0.00 85 LYS A N 9
ATOM 15669 C CA . LYS A 1 85 ? 7.694 6.315 -8.234 1.00 0.00 85 LYS A CA 9
ATOM 15670 C C . LYS A 1 85 ? 9.118 6.067 -7.743 1.00 0.00 85 LYS A C 9
ATOM 15671 O O . LYS A 1 85 ? 9.308 5.251 -6.839 1.00 0.00 85 LYS A O 9
ATOM 15690 N N . THR A 1 86 ? 10.092 6.817 -8.268 1.00 0.00 86 THR A N 9
ATOM 15691 C CA . THR A 1 86 ? 11.510 6.701 -7.897 1.00 0.00 86 THR A CA 9
ATOM 15692 C C . THR A 1 86 ? 12.109 8.016 -7.424 1.00 0.00 86 THR A C 9
ATOM 15693 O O . THR A 1 86 ? 11.843 9.064 -8.013 1.00 0.00 86 THR A O 9
ATOM 15704 N N . ILE A 1 87 ? 12.936 7.949 -6.380 1.00 0.00 87 ILE A N 9
ATOM 15705 C CA . ILE A 1 87 ? 13.528 9.133 -5.719 1.00 0.00 87 ILE A CA 9
ATOM 15706 C C . ILE A 1 87 ? 14.904 8.836 -5.121 1.00 0.00 87 ILE A C 9
ATOM 15707 O O . ILE A 1 87 ? 15.288 7.681 -4.952 1.00 0.00 87 ILE A O 9
ATOM 15723 N N . GLU A 1 88 ? 15.615 9.899 -4.751 1.00 0.00 88 GLU A N 9
ATOM 15724 C CA . GLU A 1 88 ? 16.949 9.850 -4.143 1.00 0.00 88 GLU A CA 9
ATOM 15725 C C . GLU A 1 88 ? 16.941 10.566 -2.782 1.00 0.00 88 GLU A C 9
ATOM 15726 O O . GLU A 1 88 ? 16.989 11.794 -2.703 1.00 0.00 88 GLU A O 9
ATOM 15738 N N . VAL A 1 89 ? 16.853 9.796 -1.696 1.00 0.00 89 VAL A N 9
ATOM 15739 C CA . VAL A 1 89 ? 17.046 10.286 -0.318 1.00 0.00 89 VAL A CA 9
ATOM 15740 C C . VAL A 1 89 ? 18.547 10.368 0.015 1.00 0.00 89 VAL A C 9
ATOM 15741 O O . VAL A 1 89 ? 19.345 9.528 -0.416 1.00 0.00 89 VAL A O 9
ATOM 15754 N N . THR A 1 90 ? 18.954 11.368 0.799 1.00 0.00 90 THR A N 9
ATOM 15755 C CA . THR A 1 90 ? 20.343 11.560 1.246 1.00 0.00 90 THR A CA 9
ATOM 15756 C C . THR A 1 90 ? 20.584 10.979 2.643 1.00 0.00 90 THR A C 9
ATOM 15757 O O . THR A 1 90 ? 19.684 10.897 3.481 1.00 0.00 90 THR A O 9
ATOM 15768 N N . THR A 1 91 ? 21.828 10.582 2.900 1.00 0.00 91 THR A N 9
ATOM 15769 C CA . THR A 1 91 ? 22.354 10.044 4.173 1.00 0.00 91 THR A CA 9
ATOM 15770 C C . THR A 1 91 ? 22.578 11.134 5.247 1.00 0.00 91 THR A C 9
ATOM 15771 O O . THR A 1 91 ? 23.612 11.180 5.919 1.00 0.00 91 THR A O 9
ATOM 15782 N N . GLU A 1 92 ? 21.616 12.046 5.409 1.00 0.00 92 GLU A N 9
ATOM 15783 C CA . GLU A 1 92 ? 21.687 13.235 6.276 1.00 0.00 92 GLU A CA 9
ATOM 15784 C C . GLU A 1 92 ? 20.336 13.474 6.997 1.00 0.00 92 GLU A C 9
ATOM 15785 O O . GLU A 1 92 ? 19.397 12.695 6.840 1.00 0.00 92 GLU A O 9
ATOM 15797 N N . GLU A 1 93 ? 20.206 14.526 7.814 1.00 0.00 93 GLU A N 9
ATOM 15798 C CA . GLU A 1 93 ? 18.993 14.804 8.613 1.00 0.00 93 GLU A CA 9
ATOM 15799 C C . GLU A 1 93 ? 17.707 14.981 7.767 1.00 0.00 93 GLU A C 9
ATOM 15800 O O . GLU A 1 93 ? 16.597 14.766 8.260 1.00 0.00 93 GLU A O 9
ATOM 15812 N N . GLU A 1 94 ? 17.836 15.322 6.478 1.00 0.00 94 GLU A N 9
ATOM 15813 C CA . GLU A 1 94 ? 16.726 15.377 5.510 1.00 0.00 94 GLU A CA 9
ATOM 15814 C C . GLU A 1 94 ? 16.163 13.996 5.107 1.00 0.00 94 GLU A C 9
ATOM 15815 O O . GLU A 1 94 ? 15.162 13.936 4.386 1.00 0.00 94 GLU A O 9
ATOM 15827 N N . LEU A 1 95 ? 16.749 12.885 5.576 1.00 0.00 95 LEU A N 9
ATOM 15828 C CA . LEU A 1 95 ? 16.263 11.522 5.318 1.00 0.00 95 LEU A CA 9
ATOM 15829 C C . LEU A 1 95 ? 14.784 11.367 5.680 1.00 0.00 95 LEU A C 9
ATOM 15830 O O . LEU A 1 95 ? 13.979 10.996 4.827 1.00 0.00 95 LEU A O 9
ATOM 15846 N N . ARG A 1 96 ? 14.405 11.707 6.922 1.00 0.00 96 ARG A N 9
ATOM 15847 C CA . ARG A 1 96 ? 13.010 11.643 7.398 1.00 0.00 96 ARG A CA 9
ATOM 15848 C C . ARG A 1 96 ? 12.087 12.499 6.532 1.00 0.00 96 ARG A C 9
ATOM 15849 O O . ARG A 1 96 ? 11.008 12.045 6.155 1.00 0.00 96 ARG A O 9
ATOM 15870 N N . LYS A 1 97 ? 12.525 13.714 6.184 1.00 0.00 97 LYS A N 9
ATOM 15871 C CA . LYS A 1 97 ? 11.774 14.684 5.368 1.00 0.00 97 LYS A CA 9
ATOM 15872 C C . LYS A 1 97 ? 11.439 14.130 3.980 1.00 0.00 97 LYS A C 9
ATOM 15873 O O . LYS A 1 97 ? 10.295 14.228 3.546 1.00 0.00 97 LYS A O 9
ATOM 15892 N N . ALA A 1 98 ? 12.398 13.492 3.310 1.00 0.00 98 ALA A N 9
ATOM 15893 C CA . ALA A 1 98 ? 12.204 12.888 1.989 1.00 0.00 98 ALA A CA 9
ATOM 15894 C C . ALA A 1 98 ? 11.432 11.553 2.034 1.00 0.00 98 ALA A C 9
ATOM 15895 O O . ALA A 1 98 ? 10.525 11.351 1.232 1.00 0.00 98 ALA A O 9
ATOM 15902 N N . VAL A 1 99 ? 11.724 10.665 2.997 1.00 0.00 99 VAL A N 9
ATOM 15903 C CA . VAL A 1 99 ? 10.926 9.432 3.232 1.00 0.00 99 VAL A CA 9
ATOM 15904 C C . VAL A 1 99 ? 9.450 9.745 3.493 1.00 0.00 99 VAL A C 9
ATOM 15905 O O . VAL A 1 99 ? 8.570 9.046 2.994 1.00 0.00 99 VAL A O 9
ATOM 15918 N N . ALA A 1 100 ? 9.161 10.831 4.210 1.00 0.00 100 ALA A N 9
ATOM 15919 C CA . ALA A 1 100 ? 7.787 11.307 4.398 1.00 0.00 100 ALA A CA 9
ATOM 15920 C C . ALA A 1 100 ? 7.085 11.663 3.068 1.00 0.00 100 ALA A C 9
ATOM 15921 O O . ALA A 1 100 ? 5.913 11.320 2.890 1.00 0.00 100 ALA A O 9
ATOM 15928 N N . LYS A 1 101 ? 7.789 12.265 2.093 1.00 0.00 101 LYS A N 9
ATOM 15929 C CA . LYS A 1 101 ? 7.280 12.441 0.716 1.00 0.00 101 LYS A CA 9
ATOM 15930 C C . LYS A 1 101 ? 7.123 11.101 -0.013 1.00 0.00 101 LYS A C 9
ATOM 15931 O O . LYS A 1 101 ? 6.168 10.922 -0.765 1.00 0.00 101 LYS A O 9
ATOM 15950 N N . ALA A 1 102 ? 8.030 10.152 0.231 1.00 0.00 102 ALA A N 9
ATOM 15951 C CA . ALA A 1 102 ? 8.029 8.841 -0.414 1.00 0.00 102 ALA A CA 9
ATOM 15952 C C . ALA A 1 102 ? 6.766 8.052 -0.051 1.00 0.00 102 ALA A C 9
ATOM 15953 O O . ALA A 1 102 ? 5.990 7.685 -0.926 1.00 0.00 102 ALA A O 9
ATOM 15960 N N . ARG A 1 103 ? 6.528 7.838 1.245 1.00 0.00 103 ARG A N 9
ATOM 15961 C CA . ARG A 1 103 ? 5.386 7.071 1.767 1.00 0.00 103 ARG A CA 9
ATOM 15962 C C . ARG A 1 103 ? 4.065 7.845 1.684 1.00 0.00 103 ARG A C 9
ATOM 15963 O O . ARG A 1 103 ? 2.988 7.244 1.670 1.00 0.00 103 ARG A O 9
ATOM 15984 N N . GLY A 1 104 ? 4.148 9.173 1.645 1.00 0.00 104 GLY A N 9
ATOM 15985 C CA . GLY A 1 104 ? 3.016 10.086 1.764 1.00 0.00 104 GLY A CA 9
ATOM 15986 C C . GLY A 1 104 ? 2.497 10.609 0.426 1.00 0.00 104 GLY A C 9
ATOM 15987 O O . GLY A 1 104 ? 1.383 10.272 0.019 1.00 0.00 104 GLY A O 9
ATOM 15991 N N . SER A 1 105 ? 3.311 11.372 -0.307 1.00 0.00 105 SER A N 9
ATOM 15992 C CA . SER A 1 105 ? 2.979 11.844 -1.655 1.00 0.00 105 SER A CA 9
ATOM 15993 C C . SER A 1 105 ? 2.875 10.708 -2.674 1.00 0.00 105 SER A C 9
ATOM 15994 O O . SER A 1 105 ? 2.267 10.925 -3.717 1.00 0.00 105 SER A O 9
ATOM 16002 N N . TRP A 1 106 ? 3.369 9.490 -2.389 1.00 0.00 106 TRP A N 9
ATOM 16003 C CA . TRP A 1 106 ? 3.048 8.314 -3.228 1.00 0.00 106 TRP A CA 9
ATOM 16004 C C . TRP A 1 106 ? 1.534 8.199 -3.460 1.00 0.00 106 TRP A C 9
ATOM 16005 O O . TRP A 1 106 ? 1.089 8.021 -4.597 1.00 0.00 106 TRP A O 9
ATOM 16026 N N . SER A 1 107 ? 0.745 8.393 -2.399 1.00 0.00 107 SER A N 9
ATOM 16027 C CA . SER A 1 107 ? -0.721 8.329 -2.432 1.00 0.00 107 SER A CA 9
ATOM 16028 C C . SER A 1 107 ? -1.388 9.426 -3.274 1.00 0.00 107 SER A C 9
ATOM 16029 O O . SER A 1 107 ? -2.610 9.431 -3.446 1.00 0.00 107 SER A O 9
ATOM 16037 N N . LEU A 1 108 ? -0.590 10.351 -3.804 1.00 0.00 108 LEU A N 9
ATOM 16038 C CA . LEU A 1 108 ? -0.982 11.462 -4.666 1.00 0.00 108 LEU A CA 9
ATOM 16039 C C . LEU A 1 108 ? -0.544 11.244 -6.132 1.00 0.00 108 LEU A C 9
ATOM 16040 O O . LEU A 1 108 ? -0.855 12.070 -6.985 1.00 0.00 108 LEU A O 9
ATOM 16056 N N . GLU A 1 109 ? 0.165 10.145 -6.444 1.00 0.00 109 GLU A N 9
ATOM 16057 C CA . GLU A 1 109 ? 0.762 9.880 -7.773 1.00 0.00 109 GLU A CA 9
ATOM 16058 C C . GLU A 1 109 ? 0.370 8.510 -8.364 1.00 0.00 109 GLU A C 9
ATOM 16059 O O . GLU A 1 109 ? 0.228 8.380 -9.581 1.00 0.00 109 GLU A O 9
ATOM 16071 N N . HIS A 1 110 ? 0.128 7.510 -7.507 1.00 0.00 110 HIS A N 9
ATOM 16072 C CA . HIS A 1 110 ? -0.506 6.228 -7.877 1.00 0.00 110 HIS A CA 9
ATOM 16073 C C . HIS A 1 110 ? -1.961 6.402 -8.373 1.00 0.00 110 HIS A C 9
ATOM 16074 O O . HIS A 1 110 ? -2.571 5.455 -8.874 1.00 0.00 110 HIS A O 9
ATOM 16088 N N . HIS A 1 111 ? -2.511 7.614 -8.217 1.00 0.00 111 HIS A N 9
ATOM 16089 C CA . HIS A 1 111 ? -3.910 8.002 -8.389 1.00 0.00 111 HIS A CA 9
ATOM 16090 C C . HIS A 1 111 ? -4.000 9.279 -9.230 1.00 0.00 111 HIS A C 9
ATOM 16091 O O . HIS A 1 111 ? -3.327 10.272 -8.935 1.00 0.00 111 HIS A O 9
ATOM 16105 N N . HIS A 1 112 ? -4.788 9.245 -10.307 1.00 0.00 112 HIS A N 9
ATOM 16106 C CA . HIS A 1 112 ? -4.850 10.308 -11.320 1.00 0.00 112 HIS A CA 9
ATOM 16107 C C . HIS A 1 112 ? -5.413 11.631 -10.769 1.00 0.00 112 HIS A C 9
ATOM 16108 O O . HIS A 1 112 ? -6.456 11.661 -10.106 1.00 0.00 112 HIS A O 9
ATOM 16122 N N . HIS A 1 113 ? -4.736 12.740 -11.080 1.00 0.00 113 HIS A N 9
ATOM 16123 C CA . HIS A 1 113 ? -5.165 14.105 -10.750 1.00 0.00 113 HIS A CA 9
ATOM 16124 C C . HIS A 1 113 ? -6.440 14.528 -11.500 1.00 0.00 113 HIS A C 9
ATOM 16125 O O . HIS A 1 113 ? -6.720 14.058 -12.607 1.00 0.00 113 HIS A O 9
ATOM 16139 N N . HIS A 1 114 ? -7.198 15.454 -10.903 1.00 0.00 114 HIS A N 9
ATOM 16140 C CA . HIS A 1 114 ? -8.481 15.954 -11.438 1.00 0.00 114 HIS A CA 9
ATOM 16141 C C . HIS A 1 114 ? -8.782 17.433 -11.121 1.00 0.00 114 HIS A C 9
ATOM 16142 O O . HIS A 1 114 ? -9.728 17.992 -11.686 1.00 0.00 114 HIS A O 9
ATOM 16156 N N . HIS A 1 115 ? -7.986 18.077 -10.252 1.00 0.00 115 HIS A N 9
ATOM 16157 C CA . HIS A 1 115 ? -8.136 19.476 -9.808 1.00 0.00 115 HIS A CA 9
ATOM 16158 C C . HIS A 1 115 ? -6.790 20.100 -9.402 1.00 0.00 115 HIS A C 9
ATOM 16159 O O . HIS A 1 115 ? -6.044 19.474 -8.614 1.00 0.00 115 HIS A O 9
ATOM 16174 N N . MET A 1 1 ? 1.155 -0.804 0.056 1.00 0.00 1 MET A N 10
ATOM 16175 C CA . MET A 1 1 ? 1.952 -0.606 -1.182 1.00 0.00 1 MET A CA 10
ATOM 16176 C C . MET A 1 1 ? 3.423 -0.929 -0.928 1.00 0.00 1 MET A C 10
ATOM 16177 O O . MET A 1 1 ? 3.940 -0.570 0.131 1.00 0.00 1 MET A O 10
ATOM 16193 N N . ARG A 1 2 ? 4.116 -1.643 -1.829 1.00 0.00 2 ARG A N 10
ATOM 16194 C CA . ARG A 1 2 ? 5.494 -2.070 -1.621 1.00 0.00 2 ARG A CA 10
ATOM 16195 C C . ARG A 1 2 ? 6.537 -0.945 -1.593 1.00 0.00 2 ARG A C 10
ATOM 16196 O O . ARG A 1 2 ? 6.608 -0.137 -2.511 1.00 0.00 2 ARG A O 10
ATOM 16217 N N . VAL A 1 3 ? 7.421 -0.968 -0.601 1.00 0.00 3 VAL A N 10
ATOM 16218 C CA . VAL A 1 3 ? 8.531 -0.008 -0.459 1.00 0.00 3 VAL A CA 10
ATOM 16219 C C . VAL A 1 3 ? 9.856 -0.762 -0.555 1.00 0.00 3 VAL A C 10
ATOM 16220 O O . VAL A 1 3 ? 10.052 -1.757 0.138 1.00 0.00 3 VAL A O 10
ATOM 16233 N N . ILE A 1 4 ? 10.780 -0.309 -1.411 1.00 0.00 4 ILE A N 10
ATOM 16234 C CA . ILE A 1 4 ? 12.086 -0.953 -1.632 1.00 0.00 4 ILE A CA 10
ATOM 16235 C C . ILE A 1 4 ? 13.203 0.096 -1.553 1.00 0.00 4 ILE A C 10
ATOM 16236 O O . ILE A 1 4 ? 13.158 1.137 -2.201 1.00 0.00 4 ILE A O 10
ATOM 16252 N N . VAL A 1 5 ? 14.209 -0.176 -0.729 1.00 0.00 5 VAL A N 10
ATOM 16253 C CA . VAL A 1 5 ? 15.342 0.719 -0.446 1.00 0.00 5 VAL A CA 10
ATOM 16254 C C . VAL A 1 5 ? 16.605 0.218 -1.148 1.00 0.00 5 VAL A C 10
ATOM 16255 O O . VAL A 1 5 ? 16.900 -0.978 -1.108 1.00 0.00 5 VAL A O 10
ATOM 16268 N N . VAL A 1 6 ? 17.385 1.118 -1.761 1.00 0.00 6 VAL A N 10
ATOM 16269 C CA . VAL A 1 6 ? 18.560 0.725 -2.571 1.00 0.00 6 VAL A CA 10
ATOM 16270 C C . VAL A 1 6 ? 19.794 1.530 -2.178 1.00 0.00 6 VAL A C 10
ATOM 16271 O O . VAL A 1 6 ? 19.876 2.726 -2.443 1.00 0.00 6 VAL A O 10
ATOM 16284 N N . ILE A 1 7 ? 20.767 0.881 -1.548 1.00 0.00 7 ILE A N 10
ATOM 16285 C CA . ILE A 1 7 ? 22.036 1.500 -1.147 1.00 0.00 7 ILE A CA 10
ATOM 16286 C C . ILE A 1 7 ? 22.982 1.599 -2.339 1.00 0.00 7 ILE A C 10
ATOM 16287 O O . ILE A 1 7 ? 23.386 0.590 -2.933 1.00 0.00 7 ILE A O 10
ATOM 16303 N N . VAL A 1 8 ? 23.396 2.838 -2.606 1.00 0.00 8 VAL A N 10
ATOM 16304 C CA . VAL A 1 8 ? 24.454 3.204 -3.550 1.00 0.00 8 VAL A CA 10
ATOM 16305 C C . VAL A 1 8 ? 25.795 2.935 -2.880 1.00 0.00 8 VAL A C 10
ATOM 16306 O O . VAL A 1 8 ? 26.336 3.792 -2.175 1.00 0.00 8 VAL A O 10
ATOM 16319 N N . GLY A 1 9 ? 26.310 1.718 -3.026 1.00 0.00 9 GLY A N 10
ATOM 16320 C CA . GLY A 1 9 ? 27.586 1.334 -2.429 1.00 0.00 9 GLY A CA 10
ATOM 16321 C C . GLY A 1 9 ? 28.780 2.039 -3.080 1.00 0.00 9 GLY A C 10
ATOM 16322 O O . GLY A 1 9 ? 28.791 2.242 -4.301 1.00 0.00 9 GLY A O 10
ATOM 16326 N N . PRO A 1 10 ? 29.793 2.412 -2.282 1.00 0.00 10 PRO A N 10
ATOM 16327 C CA . PRO A 1 10 ? 30.952 3.135 -2.772 1.00 0.00 10 PRO A CA 10
ATOM 16328 C C . PRO A 1 10 ? 31.874 2.278 -3.657 1.00 0.00 10 PRO A C 10
ATOM 16329 O O . PRO A 1 10 ? 31.907 1.048 -3.587 1.00 0.00 10 PRO A O 10
ATOM 16340 N N . SER A 1 11 ? 32.702 2.966 -4.438 1.00 0.00 11 SER A N 10
ATOM 16341 C CA . SER A 1 11 ? 33.720 2.389 -5.338 1.00 0.00 11 SER A CA 10
ATOM 16342 C C . SER A 1 11 ? 34.817 1.594 -4.612 1.00 0.00 11 SER A C 10
ATOM 16343 O O . SER A 1 11 ? 35.521 0.807 -5.242 1.00 0.00 11 SER A O 10
ATOM 16351 N N . GLY A 1 12 ? 34.954 1.763 -3.287 1.00 0.00 12 GLY A N 10
ATOM 16352 C CA . GLY A 1 12 ? 35.893 1.045 -2.409 1.00 0.00 12 GLY A CA 10
ATOM 16353 C C . GLY A 1 12 ? 35.202 0.167 -1.347 1.00 0.00 12 GLY A C 10
ATOM 16354 O O . GLY A 1 12 ? 35.828 -0.190 -0.344 1.00 0.00 12 GLY A O 10
ATOM 16358 N N . ALA A 1 13 ? 33.917 -0.162 -1.541 1.00 0.00 13 ALA A N 10
ATOM 16359 C CA . ALA A 1 13 ? 33.150 -1.091 -0.702 1.00 0.00 13 ALA A CA 10
ATOM 16360 C C . ALA A 1 13 ? 33.624 -2.557 -0.794 1.00 0.00 13 ALA A C 10
ATOM 16361 O O . ALA A 1 13 ? 34.661 -2.865 -1.394 1.00 0.00 13 ALA A O 10
ATOM 16368 N N . GLY A 1 14 ? 32.822 -3.479 -0.243 1.00 0.00 14 GLY A N 10
ATOM 16369 C CA . GLY A 1 14 ? 33.060 -4.924 -0.448 1.00 0.00 14 GLY A CA 10
ATOM 16370 C C . GLY A 1 14 ? 31.868 -5.799 -0.098 1.00 0.00 14 GLY A C 10
ATOM 16371 O O . GLY A 1 14 ? 31.243 -6.413 -0.962 1.00 0.00 14 GLY A O 10
ATOM 16375 N N . LYS A 1 15 ? 31.545 -5.799 1.195 1.00 0.00 15 LYS A N 10
ATOM 16376 C CA . LYS A 1 15 ? 30.400 -6.487 1.801 1.00 0.00 15 LYS A CA 10
ATOM 16377 C C . LYS A 1 15 ? 29.951 -5.723 3.035 1.00 0.00 15 LYS A C 10
ATOM 16378 O O . LYS A 1 15 ? 28.824 -5.251 3.091 1.00 0.00 15 LYS A O 10
ATOM 16397 N N . THR A 1 16 ? 30.866 -5.550 3.981 1.00 0.00 16 THR A N 10
ATOM 16398 C CA . THR A 1 16 ? 30.630 -4.888 5.277 1.00 0.00 16 THR A CA 10
ATOM 16399 C C . THR A 1 16 ? 30.101 -3.460 5.142 1.00 0.00 16 THR A C 10
ATOM 16400 O O . THR A 1 16 ? 29.191 -3.086 5.878 1.00 0.00 16 THR A O 10
ATOM 16411 N N . THR A 1 17 ? 30.609 -2.669 4.186 1.00 0.00 17 THR A N 10
ATOM 16412 C CA . THR A 1 17 ? 30.133 -1.300 3.936 1.00 0.00 17 THR A CA 10
ATOM 16413 C C . THR A 1 17 ? 28.678 -1.301 3.458 1.00 0.00 17 THR A C 10
ATOM 16414 O O . THR A 1 17 ? 27.809 -0.664 4.058 1.00 0.00 17 THR A O 10
ATOM 16425 N N . LEU A 1 18 ? 28.415 -2.072 2.393 1.00 0.00 18 LEU A N 10
ATOM 16426 C CA . LEU A 1 18 ? 27.104 -2.265 1.804 1.00 0.00 18 LEU A CA 10
ATOM 16427 C C . LEU A 1 18 ? 26.106 -2.762 2.868 1.00 0.00 18 LEU A C 10
ATOM 16428 O O . LEU A 1 18 ? 25.003 -2.230 2.986 1.00 0.00 18 LEU A O 10
ATOM 16444 N N . ASP A 1 19 ? 26.526 -3.742 3.677 1.00 0.00 19 ASP A N 10
ATOM 16445 C CA . ASP A 1 19 ? 25.751 -4.347 4.757 1.00 0.00 19 ASP A CA 10
ATOM 16446 C C . ASP A 1 19 ? 25.426 -3.346 5.858 1.00 0.00 19 ASP A C 10
ATOM 16447 O O . ASP A 1 19 ? 24.276 -3.241 6.256 1.00 0.00 19 ASP A O 10
ATOM 16456 N N . GLU A 1 20 ? 26.411 -2.586 6.341 1.00 0.00 20 GLU A N 10
ATOM 16457 C CA . GLU A 1 20 ? 26.183 -1.569 7.371 1.00 0.00 20 GLU A CA 10
ATOM 16458 C C . GLU A 1 20 ? 25.186 -0.509 6.895 1.00 0.00 20 GLU A C 10
ATOM 16459 O O . GLU A 1 20 ? 24.239 -0.198 7.622 1.00 0.00 20 GLU A O 10
ATOM 16471 N N . LEU A 1 21 ? 25.325 -0.000 5.661 1.00 0.00 21 LEU A N 10
ATOM 16472 C CA . LEU A 1 21 ? 24.332 0.924 5.095 1.00 0.00 21 LEU A CA 10
ATOM 16473 C C . LEU A 1 21 ? 22.938 0.268 4.944 1.00 0.00 21 LEU A C 10
ATOM 16474 O O . LEU A 1 21 ? 21.933 0.895 5.269 1.00 0.00 21 LEU A O 10
ATOM 16490 N N . ALA A 1 22 ? 22.860 -0.996 4.514 1.00 0.00 22 ALA A N 10
ATOM 16491 C CA . ALA A 1 22 ? 21.608 -1.758 4.457 1.00 0.00 22 ALA A CA 10
ATOM 16492 C C . ALA A 1 22 ? 20.964 -1.952 5.847 1.00 0.00 22 ALA A C 10
ATOM 16493 O O . ALA A 1 22 ? 19.754 -1.782 5.999 1.00 0.00 22 ALA A O 10
ATOM 16500 N N . ARG A 1 23 ? 21.754 -2.257 6.882 1.00 0.00 23 ARG A N 10
ATOM 16501 C CA . ARG A 1 23 ? 21.296 -2.440 8.269 1.00 0.00 23 ARG A CA 10
ATOM 16502 C C . ARG A 1 23 ? 20.749 -1.141 8.863 1.00 0.00 23 ARG A C 10
ATOM 16503 O O . ARG A 1 23 ? 19.677 -1.168 9.467 1.00 0.00 23 ARG A O 10
ATOM 16524 N N . LYS A 1 24 ? 21.422 -0.011 8.614 1.00 0.00 24 LYS A N 10
ATOM 16525 C CA . LYS A 1 24 ? 20.935 1.339 8.952 1.00 0.00 24 LYS A CA 10
ATOM 16526 C C . LYS A 1 24 ? 19.591 1.626 8.279 1.00 0.00 24 LYS A C 10
ATOM 16527 O O . LYS A 1 24 ? 18.600 1.887 8.963 1.00 0.00 24 LYS A O 10
ATOM 16546 N N . ALA A 1 25 ? 19.519 1.455 6.959 1.00 0.00 25 ALA A N 10
ATOM 16547 C CA . ALA A 1 25 ? 18.245 1.585 6.265 1.00 0.00 25 ALA A CA 10
ATOM 16548 C C . ALA A 1 25 ? 17.165 0.659 6.841 1.00 0.00 25 ALA A C 10
ATOM 16549 O O . ALA A 1 25 ? 16.036 1.098 7.004 1.00 0.00 25 ALA A O 10
ATOM 16556 N N . LYS A 1 26 ? 17.456 -0.590 7.218 1.00 0.00 26 LYS A N 10
ATOM 16557 C CA . LYS A 1 26 ? 16.400 -1.486 7.704 1.00 0.00 26 LYS A CA 10
ATOM 16558 C C . LYS A 1 26 ? 15.917 -1.111 9.099 1.00 0.00 26 LYS A C 10
ATOM 16559 O O . LYS A 1 26 ? 14.721 -1.166 9.342 1.00 0.00 26 LYS A O 10
ATOM 16578 N N . GLU A 1 27 ? 16.791 -0.689 10.005 1.00 0.00 27 GLU A N 10
ATOM 16579 C CA . GLU A 1 27 ? 16.358 -0.171 11.295 1.00 0.00 27 GLU A CA 10
ATOM 16580 C C . GLU A 1 27 ? 15.536 1.130 11.175 1.00 0.00 27 GLU A C 10
ATOM 16581 O O . GLU A 1 27 ? 14.603 1.342 11.950 1.00 0.00 27 GLU A O 10
ATOM 16593 N N . GLU A 1 28 ? 15.833 1.968 10.171 1.00 0.00 28 GLU A N 10
ATOM 16594 C CA . GLU A 1 28 ? 15.021 3.155 9.843 1.00 0.00 28 GLU A CA 10
ATOM 16595 C C . GLU A 1 28 ? 13.695 2.823 9.196 1.00 0.00 28 GLU A C 10
ATOM 16596 O O . GLU A 1 28 ? 12.689 3.470 9.492 1.00 0.00 28 GLU A O 10
ATOM 16608 N N . VAL A 1 29 ? 13.713 1.848 8.287 1.00 0.00 29 VAL A N 10
ATOM 16609 C CA . VAL A 1 29 ? 12.576 1.537 7.422 1.00 0.00 29 VAL A CA 10
ATOM 16610 C C . VAL A 1 29 ? 12.292 0.023 7.341 1.00 0.00 29 VAL A C 10
ATOM 16611 O O . VAL A 1 29 ? 12.358 -0.581 6.269 1.00 0.00 29 VAL A O 10
ATOM 16624 N N . PRO A 1 30 ? 11.929 -0.607 8.472 1.00 0.00 30 PRO A N 10
ATOM 16625 C CA . PRO A 1 30 ? 11.678 -2.046 8.603 1.00 0.00 30 PRO A CA 10
ATOM 16626 C C . PRO A 1 30 ? 10.393 -2.543 7.923 1.00 0.00 30 PRO A C 10
ATOM 16627 O O . PRO A 1 30 ? 10.037 -3.714 8.035 1.00 0.00 30 PRO A O 10
ATOM 16638 N N . ASP A 1 31 ? 9.718 -1.660 7.192 1.00 0.00 31 ASP A N 10
ATOM 16639 C CA . ASP A 1 31 ? 8.535 -1.936 6.366 1.00 0.00 31 ASP A CA 10
ATOM 16640 C C . ASP A 1 31 ? 8.893 -1.864 4.863 1.00 0.00 31 ASP A C 10
ATOM 16641 O O . ASP A 1 31 ? 8.018 -1.955 3.997 1.00 0.00 31 ASP A O 10
ATOM 16650 N N . ALA A 1 32 ? 10.190 -1.725 4.556 1.00 0.00 32 ALA A N 10
ATOM 16651 C CA . ALA A 1 32 ? 10.745 -1.715 3.210 1.00 0.00 32 ALA A CA 10
ATOM 16652 C C . ALA A 1 32 ? 11.852 -2.777 3.024 1.00 0.00 32 ALA A C 10
ATOM 16653 O O . ALA A 1 32 ? 12.497 -3.209 3.983 1.00 0.00 32 ALA A O 10
ATOM 16660 N N . GLU A 1 33 ? 12.059 -3.219 1.777 1.00 0.00 33 GLU A N 10
ATOM 16661 C CA . GLU A 1 33 ? 13.032 -4.265 1.428 1.00 0.00 33 GLU A CA 10
ATOM 16662 C C . GLU A 1 33 ? 14.364 -3.640 1.012 1.00 0.00 33 GLU A C 10
ATOM 16663 O O . GLU A 1 33 ? 14.410 -2.874 0.054 1.00 0.00 33 GLU A O 10
ATOM 16675 N N . ILE A 1 34 ? 15.455 -3.934 1.723 1.00 0.00 34 ILE A N 10
ATOM 16676 C CA . ILE A 1 34 ? 16.729 -3.241 1.540 1.00 0.00 34 ILE A CA 10
ATOM 16677 C C . ILE A 1 34 ? 17.693 -4.044 0.678 1.00 0.00 34 ILE A C 10
ATOM 16678 O O . ILE A 1 34 ? 17.920 -5.231 0.931 1.00 0.00 34 ILE A O 10
ATOM 16694 N N . ARG A 1 35 ? 18.279 -3.372 -0.316 1.00 0.00 35 ARG A N 10
ATOM 16695 C CA . ARG A 1 35 ? 19.210 -3.938 -1.288 1.00 0.00 35 ARG A CA 10
ATOM 16696 C C . ARG A 1 35 ? 20.474 -3.074 -1.406 1.00 0.00 35 ARG A C 10
ATOM 16697 O O . ARG A 1 35 ? 20.469 -1.909 -1.001 1.00 0.00 35 ARG A O 10
ATOM 16718 N N . THR A 1 36 ? 21.532 -3.591 -2.021 1.00 0.00 36 THR A N 10
ATOM 16719 C CA . THR A 1 36 ? 22.797 -2.857 -2.259 1.00 0.00 36 THR A CA 10
ATOM 16720 C C . THR A 1 36 ? 23.358 -3.070 -3.640 1.00 0.00 36 THR A C 10
ATOM 16721 O O . THR A 1 36 ? 23.128 -4.090 -4.298 1.00 0.00 36 THR A O 10
ATOM 16732 N N . VAL A 1 37 ? 24.144 -2.074 -4.042 1.00 0.00 37 VAL A N 10
ATOM 16733 C CA . VAL A 1 37 ? 24.822 -2.015 -5.317 1.00 0.00 37 VAL A CA 10
ATOM 16734 C C . VAL A 1 37 ? 26.185 -1.362 -5.208 1.00 0.00 37 VAL A C 10
ATOM 16735 O O . VAL A 1 37 ? 26.411 -0.656 -4.248 1.00 0.00 37 VAL A O 10
ATOM 16748 N N . THR A 1 38 ? 27.072 -1.535 -6.184 1.00 0.00 38 THR A N 10
ATOM 16749 C CA . THR A 1 38 ? 28.337 -0.756 -6.295 1.00 0.00 38 THR A CA 10
ATOM 16750 C C . THR A 1 38 ? 28.665 -0.348 -7.731 1.00 0.00 38 THR A C 10
ATOM 16751 O O . THR A 1 38 ? 29.710 0.253 -7.995 1.00 0.00 38 THR A O 10
ATOM 16762 N N . THR A 1 39 ? 27.758 -0.652 -8.659 1.00 0.00 39 THR A N 10
ATOM 16763 C CA . THR A 1 39 ? 27.968 -0.512 -10.115 1.00 0.00 39 THR A CA 10
ATOM 16764 C C . THR A 1 39 ? 26.679 -0.284 -10.902 1.00 0.00 39 THR A C 10
ATOM 16765 O O . THR A 1 39 ? 25.575 -0.496 -10.401 1.00 0.00 39 THR A O 10
ATOM 16776 N N . LYS A 1 40 ? 26.832 0.111 -12.176 1.00 0.00 40 LYS A N 10
ATOM 16777 C CA . LYS A 1 40 ? 25.776 0.203 -13.201 1.00 0.00 40 LYS A CA 10
ATOM 16778 C C . LYS A 1 40 ? 24.959 -1.076 -13.362 1.00 0.00 40 LYS A C 10
ATOM 16779 O O . LYS A 1 40 ? 23.731 -1.038 -13.454 1.00 0.00 40 LYS A O 10
ATOM 16798 N N . GLU A 1 41 ? 25.645 -2.212 -13.362 1.00 0.00 41 GLU A N 10
ATOM 16799 C CA . GLU A 1 41 ? 25.038 -3.540 -13.446 1.00 0.00 41 GLU A CA 10
ATOM 16800 C C . GLU A 1 41 ? 24.245 -3.893 -12.177 1.00 0.00 41 GLU A C 10
ATOM 16801 O O . GLU A 1 41 ? 23.107 -4.335 -12.285 1.00 0.00 41 GLU A O 10
ATOM 16813 N N . ASP A 1 42 ? 24.774 -3.632 -10.976 1.00 0.00 42 ASP A N 10
ATOM 16814 C CA . ASP A 1 42 ? 24.057 -3.784 -9.713 1.00 0.00 42 ASP A CA 10
ATOM 168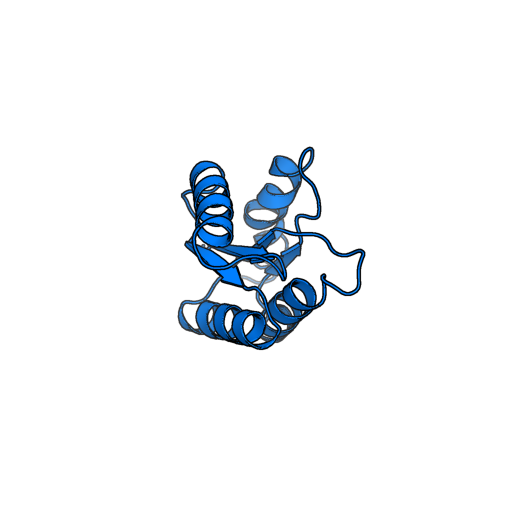15 C C . ASP A 1 42 ? 22.828 -2.876 -9.625 1.00 0.00 42 ASP A C 10
ATOM 16816 O O . ASP A 1 42 ? 21.744 -3.352 -9.295 1.00 0.00 42 ASP A O 10
ATOM 16825 N N . ALA A 1 43 ? 22.949 -1.607 -10.006 1.00 0.00 43 ALA A N 10
ATOM 16826 C CA . ALA A 1 43 ? 21.824 -0.685 -10.165 1.00 0.00 43 ALA A CA 10
ATOM 16827 C C . ALA A 1 43 ? 20.703 -1.260 -11.056 1.00 0.00 43 ALA A C 10
ATOM 16828 O O . ALA A 1 43 ? 19.554 -1.366 -10.610 1.00 0.00 43 ALA A O 10
ATOM 16835 N N . LYS A 1 44 ? 21.027 -1.693 -12.285 1.00 0.00 44 LYS A N 10
ATOM 16836 C CA . LYS A 1 44 ? 20.065 -2.333 -13.184 1.00 0.00 44 LYS A CA 10
ATOM 16837 C C . LYS A 1 44 ? 19.494 -3.654 -12.652 1.00 0.00 44 LYS A C 10
ATOM 16838 O O . LYS A 1 44 ? 18.280 -3.825 -12.753 1.00 0.00 44 LYS A O 10
ATOM 16857 N N . ARG A 1 45 ? 20.301 -4.549 -12.059 1.00 0.00 45 ARG A N 10
ATOM 16858 C CA . ARG A 1 45 ? 19.820 -5.772 -11.400 1.00 0.00 45 ARG A CA 10
ATOM 16859 C C . ARG A 1 45 ? 18.793 -5.485 -10.309 1.00 0.00 45 ARG A C 10
ATOM 16860 O O . ARG A 1 45 ? 17.691 -6.026 -10.353 1.00 0.00 45 ARG A O 10
ATOM 16881 N N . VAL A 1 46 ? 19.125 -4.631 -9.342 1.00 0.00 46 VAL A N 10
ATOM 16882 C CA . VAL A 1 46 ? 18.208 -4.270 -8.249 1.00 0.00 46 VAL A CA 10
ATOM 16883 C C . VAL A 1 46 ? 16.933 -3.627 -8.796 1.00 0.00 46 VAL A C 10
ATOM 16884 O O . VAL A 1 46 ? 15.847 -3.949 -8.316 1.00 0.00 46 VAL A O 10
ATOM 16897 N N . ALA A 1 47 ? 17.027 -2.780 -9.828 1.00 0.00 47 ALA A N 10
ATOM 16898 C CA . ALA A 1 47 ? 15.843 -2.197 -10.435 1.00 0.00 47 ALA A CA 10
ATOM 16899 C C . ALA A 1 47 ? 14.959 -3.224 -11.154 1.00 0.00 47 ALA A C 10
ATOM 16900 O O . ALA A 1 47 ? 13.799 -3.404 -10.797 1.00 0.00 47 ALA A O 10
ATOM 16907 N N . GLU A 1 48 ? 15.474 -3.934 -12.152 1.00 0.00 48 GLU A N 10
ATOM 16908 C CA . GLU A 1 48 ? 14.684 -4.948 -12.871 1.00 0.00 48 GLU A CA 10
ATOM 16909 C C . GLU A 1 48 ? 14.147 -6.057 -11.940 1.00 0.00 48 GLU A C 10
ATOM 16910 O O . GLU A 1 48 ? 13.078 -6.595 -12.191 1.00 0.00 48 GLU A O 10
ATOM 16922 N N . GLU A 1 49 ? 14.823 -6.336 -10.822 1.00 0.00 49 GLU A N 10
ATOM 16923 C CA . GLU A 1 49 ? 14.319 -7.210 -9.739 1.00 0.00 49 GLU A CA 10
ATOM 16924 C C . GLU A 1 49 ? 13.124 -6.582 -8.996 1.00 0.00 49 GLU A C 10
ATOM 16925 O O . GLU A 1 49 ? 12.093 -7.238 -8.814 1.00 0.00 49 GLU A O 10
ATOM 16937 N N . ALA A 1 50 ? 13.228 -5.311 -8.589 1.00 0.00 50 ALA A N 10
ATOM 16938 C CA . ALA A 1 50 ? 12.138 -4.541 -7.989 1.00 0.00 50 ALA A CA 10
ATOM 16939 C C . ALA A 1 50 ? 10.925 -4.398 -8.924 1.00 0.00 50 ALA A C 10
ATOM 16940 O O . ALA A 1 50 ? 9.792 -4.322 -8.445 1.00 0.00 50 ALA A O 10
ATOM 16947 N N . GLU A 1 51 ? 11.115 -4.427 -10.248 1.00 0.00 51 GLU A N 10
ATOM 16948 C CA . GLU A 1 51 ? 9.991 -4.511 -11.185 1.00 0.00 51 GLU A CA 10
ATOM 16949 C C . GLU A 1 51 ? 9.210 -5.834 -11.037 1.00 0.00 51 GLU A C 10
ATOM 16950 O O . GLU A 1 51 ? 7.974 -5.827 -11.053 1.00 0.00 51 GLU A O 10
ATOM 16962 N N . ARG A 1 52 ? 9.917 -6.968 -10.859 1.00 0.00 52 ARG A N 10
ATOM 16963 C CA . ARG A 1 52 ? 9.297 -8.312 -10.856 1.00 0.00 52 ARG A CA 10
ATOM 16964 C C . ARG A 1 52 ? 8.323 -8.488 -9.689 1.00 0.00 52 ARG A C 10
ATOM 16965 O O . ARG A 1 52 ? 7.221 -9.015 -9.860 1.00 0.00 52 ARG A O 10
ATOM 16986 N N . ARG A 1 53 ? 8.746 -8.017 -8.513 1.00 0.00 53 ARG A N 10
ATOM 16987 C CA . ARG A 1 53 ? 7.971 -8.013 -7.260 1.00 0.00 53 ARG A CA 10
ATOM 16988 C C . ARG A 1 53 ? 7.022 -6.818 -7.133 1.00 0.00 53 ARG A C 10
ATOM 16989 O O . ARG A 1 53 ? 6.174 -6.818 -6.246 1.00 0.00 53 ARG A O 10
ATOM 17010 N N . ASN A 1 54 ? 7.148 -5.825 -8.020 1.00 0.00 54 ASN A N 10
ATOM 17011 C CA . ASN A 1 54 ? 6.348 -4.599 -8.065 1.00 0.00 54 ASN A CA 10
ATOM 17012 C C . ASN A 1 54 ? 6.616 -3.684 -6.862 1.00 0.00 54 ASN A C 10
ATOM 17013 O O . ASN A 1 54 ? 5.864 -3.644 -5.888 1.00 0.00 54 ASN A O 10
ATOM 17024 N N . ALA A 1 55 ? 7.712 -2.929 -6.923 1.00 0.00 55 ALA A N 10
ATOM 17025 C CA . ALA A 1 55 ? 8.046 -1.894 -5.963 1.00 0.00 55 ALA A CA 10
ATOM 17026 C C . ALA A 1 55 ? 7.210 -0.643 -6.234 1.00 0.00 55 ALA A C 10
ATOM 17027 O O . ALA A 1 55 ? 7.559 0.201 -7.055 1.00 0.00 55 ALA A O 10
ATOM 17034 N N . ASP A 1 56 ? 6.080 -0.537 -5.552 1.00 0.00 56 ASP A N 10
ATOM 17035 C CA . ASP A 1 56 ? 5.192 0.619 -5.618 1.00 0.00 56 ASP A CA 10
ATOM 17036 C C . ASP A 1 56 ? 5.902 1.962 -5.348 1.00 0.00 56 ASP A C 10
ATOM 17037 O O . ASP A 1 56 ? 5.549 2.983 -5.941 1.00 0.00 56 ASP A O 10
ATOM 17046 N N . ILE A 1 57 ? 6.944 1.945 -4.506 1.00 0.00 57 ILE A N 10
ATOM 17047 C CA . ILE A 1 57 ? 7.844 3.063 -4.237 1.00 0.00 57 ILE A CA 10
ATOM 17048 C C . ILE A 1 57 ? 9.273 2.551 -4.005 1.00 0.00 57 ILE A C 10
ATOM 17049 O O . ILE A 1 57 ? 9.499 1.614 -3.237 1.00 0.00 57 ILE A O 10
ATOM 17065 N N . VAL A 1 58 ? 10.253 3.207 -4.628 1.00 0.00 58 VAL A N 10
ATOM 17066 C CA . VAL A 1 58 ? 11.682 2.916 -4.515 1.00 0.00 58 VAL A CA 10
ATOM 17067 C C . VAL A 1 58 ? 12.482 4.135 -4.052 1.00 0.00 58 VAL A C 10
ATOM 17068 O O . VAL A 1 58 ? 12.486 5.197 -4.686 1.00 0.00 58 VAL A O 10
ATOM 17081 N N . VAL A 1 59 ? 13.195 3.952 -2.938 1.00 0.00 59 VAL A N 10
ATOM 17082 C CA . VAL A 1 59 ? 13.962 4.997 -2.257 1.00 0.00 59 VAL A CA 10
ATOM 17083 C C . VAL A 1 59 ? 15.448 4.635 -2.228 1.00 0.00 59 VAL A C 10
ATOM 17084 O O . VAL A 1 59 ? 15.906 3.722 -1.547 1.00 0.00 59 VAL A O 10
ATOM 17097 N N . ILE A 1 60 ? 16.216 5.328 -3.063 1.00 0.00 60 ILE A N 10
ATOM 17098 C CA . ILE A 1 60 ? 17.657 5.154 -3.188 1.00 0.00 60 ILE A CA 10
ATOM 17099 C C . ILE A 1 60 ? 18.355 5.920 -2.058 1.00 0.00 60 ILE A C 10
ATOM 17100 O O . ILE A 1 60 ? 18.077 7.095 -1.837 1.00 0.00 60 ILE A O 10
ATOM 17116 N N . VAL A 1 61 ? 19.278 5.255 -1.362 1.00 0.00 61 VAL A N 10
ATOM 17117 C CA . VAL A 1 61 ? 20.111 5.793 -0.270 1.00 0.00 61 VAL A CA 10
ATOM 17118 C C . VAL A 1 61 ? 21.503 6.079 -0.832 1.00 0.00 61 VAL A C 10
ATOM 17119 O O . VAL A 1 61 ? 22.258 5.146 -1.118 1.00 0.00 61 VAL A O 10
ATOM 17132 N N . GLY A 1 62 ? 21.838 7.357 -1.019 1.00 0.00 62 GLY A N 10
ATOM 17133 C CA . GLY A 1 62 ? 23.066 7.744 -1.717 1.00 0.00 62 GLY A CA 10
ATOM 17134 C C . GLY A 1 62 ? 23.309 9.261 -1.807 1.00 0.00 62 GLY A C 10
ATOM 17135 O O . GLY A 1 62 ? 22.793 10.009 -0.972 1.00 0.00 62 GLY A O 10
ATOM 17139 N N . PRO A 1 63 ? 24.118 9.716 -2.784 1.00 0.00 63 PRO A N 10
ATOM 17140 C CA . PRO A 1 63 ? 24.425 11.136 -2.990 1.00 0.00 63 PRO A CA 10
ATOM 17141 C C . PRO A 1 63 ? 23.238 11.942 -3.551 1.00 0.00 63 PRO A C 10
ATOM 17142 O O . PRO A 1 63 ? 22.211 11.389 -3.948 1.00 0.00 63 PRO A O 10
ATOM 17153 N N . SER A 1 64 ? 23.416 13.264 -3.651 1.00 0.00 64 SER A N 10
ATOM 17154 C CA . SER A 1 64 ? 22.498 14.221 -4.308 1.00 0.00 64 SER A CA 10
ATOM 17155 C C . SER A 1 64 ? 22.389 14.071 -5.844 1.00 0.00 64 SER A C 10
ATOM 17156 O O . SER A 1 64 ? 21.652 14.823 -6.484 1.00 0.00 64 SER A O 10
ATOM 17164 N N . GLY A 1 65 ? 23.122 13.127 -6.455 1.00 0.00 65 GLY A N 10
ATOM 17165 C CA . GLY A 1 65 ? 23.070 12.841 -7.892 1.00 0.00 65 GLY A CA 10
ATOM 17166 C C . GLY A 1 65 ? 23.906 13.795 -8.756 1.00 0.00 65 GLY A C 10
ATOM 17167 O O . GLY A 1 65 ? 23.504 14.120 -9.874 1.00 0.00 65 GLY A O 10
ATOM 17171 N N . SER A 1 66 ? 25.044 14.267 -8.229 1.00 0.00 66 SER A N 10
ATOM 17172 C CA . SER A 1 66 ? 25.868 15.342 -8.817 1.00 0.00 66 SER A CA 10
ATOM 17173 C C . SER A 1 66 ? 27.364 14.988 -8.949 1.00 0.00 66 SER A C 10
ATOM 17174 O O . SER A 1 66 ? 28.201 15.867 -9.174 1.00 0.00 66 SER A O 10
ATOM 17182 N N . GLY A 1 67 ? 27.724 13.708 -8.815 1.00 0.00 67 GLY A N 10
ATOM 17183 C CA . GLY A 1 67 ? 29.092 13.198 -8.975 1.00 0.00 67 GLY A CA 10
ATOM 17184 C C . GLY A 1 67 ? 29.239 11.750 -8.503 1.00 0.00 67 GLY A C 10
ATOM 17185 O O . GLY A 1 67 ? 28.757 11.391 -7.427 1.00 0.00 67 GLY A O 10
ATOM 17189 N N . LYS A 1 68 ? 29.921 10.924 -9.315 1.00 0.00 68 LYS A N 10
ATOM 17190 C CA . LYS A 1 68 ? 30.101 9.459 -9.134 1.00 0.00 68 LYS A CA 10
ATOM 17191 C C . LYS A 1 68 ? 28.808 8.744 -8.700 1.00 0.00 68 LYS A C 10
ATOM 17192 O O . LYS A 1 68 ? 28.807 7.874 -7.826 1.00 0.00 68 LYS A O 10
ATOM 17211 N N . SER A 1 69 ? 27.700 9.140 -9.327 1.00 0.00 69 SER A N 10
ATOM 17212 C CA . SER A 1 69 ? 26.315 8.818 -8.944 1.00 0.00 69 SER A CA 10
ATOM 17213 C C . SER A 1 69 ? 25.499 8.162 -10.071 1.00 0.00 69 SER A C 10
ATOM 17214 O O . SER A 1 69 ? 24.272 8.074 -9.994 1.00 0.00 69 SER A O 10
ATOM 17222 N N . THR A 1 70 ? 26.172 7.662 -11.113 1.00 0.00 70 THR A N 10
ATOM 17223 C CA . THR A 1 70 ? 25.582 6.895 -12.227 1.00 0.00 70 THR A CA 10
ATOM 17224 C C . THR A 1 70 ? 24.742 5.713 -11.753 1.00 0.00 70 THR A C 10
ATOM 17225 O O . THR A 1 70 ? 23.699 5.445 -12.331 1.00 0.00 70 THR A O 10
ATOM 17236 N N . LEU A 1 71 ? 25.128 5.055 -10.659 1.00 0.00 71 LEU A N 10
ATOM 17237 C CA . LEU A 1 71 ? 24.401 3.955 -10.016 1.00 0.00 71 LEU A CA 10
ATOM 17238 C C . LEU A 1 71 ? 22.951 4.364 -9.704 1.00 0.00 71 LEU A C 10
ATOM 17239 O O . LEU A 1 71 ? 22.006 3.718 -10.155 1.00 0.00 71 LEU A O 10
ATOM 17255 N N . ALA A 1 72 ? 22.770 5.470 -8.974 1.00 0.00 72 ALA A N 10
ATOM 17256 C CA . ALA A 1 72 ? 21.453 5.969 -8.582 1.00 0.00 72 ALA A CA 10
ATOM 17257 C C . ALA A 1 72 ? 20.627 6.436 -9.789 1.00 0.00 72 ALA A C 10
ATOM 17258 O O . ALA A 1 72 ? 19.429 6.152 -9.892 1.00 0.00 72 ALA A O 10
ATOM 17265 N N . LYS A 1 73 ? 21.291 7.091 -10.745 1.00 0.00 73 LYS A N 10
ATOM 17266 C CA . LYS A 1 73 ? 20.689 7.496 -12.028 1.00 0.00 73 LYS A CA 10
ATOM 17267 C C . LYS A 1 73 ? 20.155 6.286 -12.798 1.00 0.00 73 LYS A C 10
ATOM 17268 O O . LYS A 1 73 ? 19.024 6.321 -13.268 1.00 0.00 73 LYS A O 10
ATOM 17287 N N . ILE A 1 74 ? 20.917 5.193 -12.870 1.00 0.00 74 ILE A N 10
ATOM 17288 C CA . ILE A 1 74 ? 20.535 3.966 -13.590 1.00 0.00 74 ILE A CA 10
ATOM 17289 C C . ILE A 1 74 ? 19.383 3.234 -12.891 1.00 0.00 74 ILE A C 10
ATOM 17290 O O . ILE A 1 74 ? 18.401 2.902 -13.551 1.00 0.00 74 ILE A O 10
ATOM 17306 N N . VAL A 1 75 ? 19.449 3.020 -11.570 1.00 0.00 75 VAL A N 10
ATOM 17307 C CA . VAL A 1 75 ? 18.348 2.362 -10.837 1.00 0.00 75 VAL A CA 10
ATOM 17308 C C . VAL A 1 75 ? 17.032 3.149 -10.985 1.00 0.00 75 VAL A C 10
ATOM 17309 O O . VAL A 1 75 ? 16.006 2.607 -11.428 1.00 0.00 75 VAL A O 10
ATOM 17322 N N . LYS A 1 76 ? 17.086 4.469 -10.746 1.00 0.00 76 LYS A N 10
ATOM 17323 C CA . LYS A 1 76 ? 15.957 5.383 -10.942 1.00 0.00 76 LYS A CA 10
ATOM 17324 C C . LYS A 1 76 ? 15.474 5.384 -12.390 1.00 0.00 76 LYS A C 10
ATOM 17325 O O . LYS A 1 76 ? 14.268 5.404 -12.602 1.00 0.00 76 LYS A O 10
ATOM 17344 N N . LYS A 1 77 ? 16.365 5.296 -13.382 1.00 0.00 77 LYS A N 10
ATOM 17345 C CA . LYS A 1 77 ? 15.983 5.255 -14.804 1.00 0.00 77 LYS A CA 10
ATOM 17346 C C . LYS A 1 77 ? 15.208 3.986 -15.138 1.00 0.00 77 LYS A C 10
ATOM 17347 O O . LYS A 1 77 ? 14.181 4.079 -15.804 1.00 0.00 77 LYS A O 10
ATOM 17366 N N . ILE A 1 78 ? 15.655 2.824 -14.649 1.00 0.00 78 ILE A N 10
ATOM 17367 C CA . ILE A 1 78 ? 14.986 1.546 -14.893 1.00 0.00 78 ILE A CA 10
ATOM 17368 C C . ILE A 1 78 ? 13.595 1.541 -14.237 1.00 0.00 78 ILE A C 10
ATOM 17369 O O . ILE A 1 78 ? 12.634 1.070 -14.844 1.00 0.00 78 ILE A O 10
ATOM 17385 N N . ILE A 1 79 ? 13.463 2.067 -13.016 1.00 0.00 79 ILE A N 10
ATOM 17386 C CA . ILE A 1 79 ? 12.146 2.067 -12.352 1.00 0.00 79 ILE A CA 10
ATOM 17387 C C . ILE A 1 79 ? 11.210 3.189 -12.829 1.00 0.00 79 ILE A C 10
ATOM 17388 O O . ILE A 1 79 ? 10.006 2.974 -12.987 1.00 0.00 79 ILE A O 10
ATOM 17404 N N . ALA A 1 80 ? 11.730 4.380 -13.109 1.00 0.00 80 ALA A N 10
ATOM 17405 C CA . ALA A 1 80 ? 10.914 5.504 -13.556 1.00 0.00 80 ALA A CA 10
ATOM 17406 C C . ALA A 1 80 ? 10.215 5.223 -14.894 1.00 0.00 80 ALA A C 10
ATOM 17407 O O . ALA A 1 80 ? 9.102 5.708 -15.115 1.00 0.00 80 ALA A O 10
ATOM 17414 N N . ARG A 1 81 ? 10.816 4.407 -15.782 1.00 0.00 81 ARG A N 10
ATOM 17415 C CA . ARG A 1 81 ? 10.162 3.917 -16.993 1.00 0.00 81 ARG A CA 10
ATOM 17416 C C . ARG A 1 81 ? 9.182 2.769 -16.752 1.00 0.00 81 ARG A C 10
ATOM 17417 O O . ARG A 1 81 ? 8.271 2.560 -17.553 1.00 0.00 81 ARG A O 10
ATOM 17438 N N . ALA A 1 82 ? 9.376 2.028 -15.661 1.00 0.00 82 ALA A N 10
ATOM 17439 C CA . ALA A 1 82 ? 8.504 0.936 -15.248 1.00 0.00 82 ALA A CA 10
ATOM 17440 C C . ALA A 1 82 ? 7.116 1.440 -14.782 1.00 0.00 82 ALA A C 10
ATOM 17441 O O . ALA A 1 82 ? 6.116 0.742 -14.941 1.00 0.00 82 ALA A O 10
ATOM 17448 N N . GLY A 1 83 ? 7.066 2.657 -14.222 1.00 0.00 83 GLY A N 10
ATOM 17449 C CA . GLY A 1 83 ? 5.840 3.390 -13.848 1.00 0.00 83 GLY A CA 10
ATOM 17450 C C . GLY A 1 83 ? 5.756 3.737 -12.355 1.00 0.00 83 GLY A C 10
ATOM 17451 O O . GLY A 1 83 ? 4.978 4.603 -11.952 1.00 0.00 83 GLY A O 10
ATOM 17455 N N . ALA A 1 84 ? 6.569 3.069 -11.536 1.00 0.00 84 ALA A N 10
ATOM 17456 C CA . ALA A 1 84 ? 6.710 3.299 -10.102 1.00 0.00 84 ALA A CA 10
ATOM 17457 C C . ALA A 1 84 ? 7.387 4.653 -9.768 1.00 0.00 84 ALA A C 10
ATOM 17458 O O . ALA A 1 84 ? 8.095 5.242 -10.588 1.00 0.00 84 ALA A O 10
ATOM 17465 N N . LYS A 1 85 ? 7.171 5.131 -8.536 1.00 0.00 85 LYS A N 10
ATOM 17466 C CA . LYS A 1 85 ? 7.770 6.357 -7.981 1.00 0.00 85 LYS A CA 10
ATOM 17467 C C . LYS A 1 85 ? 9.177 6.087 -7.451 1.00 0.00 85 LYS A C 10
ATOM 17468 O O . LYS A 1 85 ? 9.337 5.256 -6.557 1.00 0.00 85 LYS A O 10
ATOM 17487 N N . THR A 1 86 ? 10.165 6.835 -7.949 1.00 0.00 86 THR A N 10
ATOM 17488 C CA . THR A 1 86 ? 11.584 6.690 -7.583 1.00 0.00 86 THR A CA 10
ATOM 17489 C C . THR A 1 86 ? 12.171 7.983 -7.037 1.00 0.00 86 THR A C 10
ATOM 17490 O O . THR A 1 86 ? 11.937 9.054 -7.592 1.00 0.00 86 THR A O 10
ATOM 17501 N N . ILE A 1 87 ? 12.959 7.881 -5.960 1.00 0.00 87 ILE A N 10
ATOM 17502 C CA . ILE A 1 87 ? 13.531 9.035 -5.240 1.00 0.00 87 ILE A CA 10
ATOM 17503 C C . ILE A 1 87 ? 14.894 8.739 -4.630 1.00 0.00 87 ILE A C 10
ATOM 17504 O O . ILE A 1 87 ? 15.278 7.586 -4.459 1.00 0.00 87 ILE A O 10
ATOM 17520 N N . GLU A 1 88 ? 15.607 9.799 -4.244 1.00 0.00 88 GLU A N 10
ATOM 17521 C CA . GLU A 1 88 ? 16.956 9.748 -3.675 1.00 0.00 88 GLU A CA 10
ATOM 17522 C C . GLU A 1 88 ? 16.992 10.403 -2.281 1.00 0.00 88 GLU A C 10
ATOM 17523 O O . GLU A 1 88 ? 17.093 11.626 -2.164 1.00 0.00 88 GLU A O 10
ATOM 17535 N N . VAL A 1 89 ? 16.862 9.598 -1.219 1.00 0.00 89 VAL A N 10
ATOM 17536 C CA . VAL A 1 89 ? 17.149 10.061 0.152 1.00 0.00 89 VAL A CA 10
ATOM 17537 C C . VAL A 1 89 ? 18.675 10.217 0.313 1.00 0.00 89 VAL A C 10
ATOM 17538 O O . VAL A 1 89 ? 19.458 9.508 -0.330 1.00 0.00 89 VAL A O 10
ATOM 17551 N N . THR A 1 90 ? 19.113 11.110 1.198 1.00 0.00 90 THR A N 10
ATOM 17552 C CA . THR A 1 90 ? 20.538 11.362 1.477 1.00 0.00 90 THR A CA 10
ATOM 17553 C C . THR A 1 90 ? 20.817 11.310 2.981 1.00 0.00 90 THR A C 10
ATOM 17554 O O . THR A 1 90 ? 19.903 11.248 3.804 1.00 0.00 90 THR A O 10
ATOM 17565 N N . THR A 1 91 ? 22.096 11.331 3.354 1.00 0.00 91 THR A N 10
ATOM 17566 C CA . THR A 1 91 ? 22.567 11.421 4.751 1.00 0.00 91 THR A CA 10
ATOM 17567 C C . THR A 1 91 ? 22.262 12.756 5.453 1.00 0.00 91 THR A C 10
ATOM 17568 O O . THR A 1 91 ? 22.500 12.874 6.656 1.00 0.00 91 THR A O 10
ATOM 17579 N N . GLU A 1 92 ? 21.754 13.773 4.745 1.00 0.00 92 GLU A N 10
ATOM 17580 C CA . GLU A 1 92 ? 21.406 15.089 5.309 1.00 0.00 92 GLU A CA 10
ATOM 17581 C C . GLU A 1 92 ? 20.158 15.050 6.218 1.00 0.00 92 GLU A C 10
ATOM 17582 O O . GLU A 1 92 ? 19.294 14.184 6.086 1.00 0.00 92 GLU A O 10
ATOM 17594 N N . GLU A 1 93 ? 20.019 16.032 7.118 1.00 0.00 93 GLU A N 10
ATOM 17595 C CA . GLU A 1 93 ? 18.927 16.100 8.110 1.00 0.00 93 GLU A CA 10
ATOM 17596 C C . GLU A 1 93 ? 17.497 16.171 7.527 1.00 0.00 93 GLU A C 10
ATOM 17597 O O . GLU A 1 93 ? 16.526 15.909 8.240 1.00 0.00 93 GLU A O 10
ATOM 17609 N N . GLU A 1 94 ? 17.339 16.494 6.239 1.00 0.00 94 GLU A N 10
ATOM 17610 C CA . GLU A 1 94 ? 16.059 16.468 5.508 1.00 0.00 94 GLU A CA 10
ATOM 17611 C C . GLU A 1 94 ? 15.561 15.043 5.171 1.00 0.00 94 GLU A C 10
ATOM 17612 O O . GLU A 1 94 ? 14.470 14.890 4.614 1.00 0.00 94 GLU A O 10
ATOM 17624 N N . LEU A 1 95 ? 16.308 13.986 5.519 1.00 0.00 95 LEU A N 10
ATOM 17625 C CA . LEU A 1 95 ? 15.919 12.589 5.259 1.00 0.00 95 LEU A CA 10
ATOM 17626 C C . LEU A 1 95 ? 14.517 12.221 5.786 1.00 0.00 95 LEU A C 10
ATOM 17627 O O . LEU A 1 95 ? 13.804 11.454 5.139 1.00 0.00 95 LEU A O 10
ATOM 17643 N N . ARG A 1 96 ? 14.074 12.819 6.904 1.00 0.00 96 ARG A N 10
ATOM 17644 C CA . ARG A 1 96 ? 12.708 12.643 7.443 1.00 0.00 96 ARG A CA 10
ATOM 17645 C C . ARG A 1 96 ? 11.648 13.105 6.437 1.00 0.00 96 ARG A C 10
ATOM 17646 O O . ARG A 1 96 ? 10.716 12.360 6.122 1.00 0.00 96 ARG A O 10
ATOM 17667 N N . LYS A 1 97 ? 11.838 14.311 5.884 1.00 0.00 97 LYS A N 10
ATOM 17668 C CA . LYS A 1 97 ? 10.987 14.905 4.838 1.00 0.00 97 LYS A CA 10
ATOM 17669 C C . LYS A 1 97 ? 11.014 14.064 3.560 1.00 0.00 97 LYS A C 10
ATOM 17670 O O . LYS A 1 97 ? 9.963 13.797 2.987 1.00 0.00 97 LYS A O 10
ATOM 17689 N N . ALA A 1 98 ? 12.192 13.603 3.134 1.00 0.00 98 ALA A N 10
ATOM 17690 C CA . ALA A 1 98 ? 12.339 12.779 1.931 1.00 0.00 98 ALA A CA 10
ATOM 17691 C C . ALA A 1 98 ? 11.594 11.423 2.021 1.00 0.00 98 ALA A C 10
ATOM 17692 O O . ALA A 1 98 ? 10.886 11.052 1.085 1.00 0.00 98 ALA A O 10
ATOM 17699 N N . VAL A 1 99 ? 11.696 10.700 3.143 1.00 0.00 99 VAL A N 10
ATOM 17700 C CA . VAL A 1 99 ? 10.908 9.465 3.392 1.00 0.00 99 VAL A CA 10
ATOM 17701 C C . VAL A 1 99 ? 9.408 9.750 3.545 1.00 0.00 99 VAL A C 10
ATOM 17702 O O . VAL A 1 99 ? 8.582 8.985 3.046 1.00 0.00 99 VAL A O 10
ATOM 17715 N N . ALA A 1 100 ? 9.020 10.863 4.165 1.00 0.00 100 ALA A N 10
ATOM 17716 C CA . ALA A 1 100 ? 7.609 11.292 4.168 1.00 0.00 100 ALA A CA 10
ATOM 17717 C C . ALA A 1 100 ? 7.067 11.525 2.734 1.00 0.00 100 ALA A C 10
ATOM 17718 O O . ALA A 1 100 ? 5.995 11.035 2.372 1.00 0.00 100 ALA A O 10
ATOM 17725 N N . LYS A 1 101 ? 7.862 12.176 1.869 1.00 0.00 101 LYS A N 10
ATOM 17726 C CA . LYS A 1 101 ? 7.636 12.308 0.411 1.00 0.00 101 LYS A CA 10
ATOM 17727 C C . LYS A 1 101 ? 7.703 10.980 -0.364 1.00 0.00 101 LYS A C 10
ATOM 17728 O O . LYS A 1 101 ? 7.291 10.929 -1.522 1.00 0.00 101 LYS A O 10
ATOM 17747 N N . ALA A 1 102 ? 8.175 9.895 0.249 1.00 0.00 102 ALA A N 10
ATOM 17748 C CA . ALA A 1 102 ? 8.092 8.555 -0.328 1.00 0.00 102 ALA A CA 10
ATOM 17749 C C . ALA A 1 102 ? 6.695 7.975 -0.113 1.00 0.00 102 ALA A C 10
ATOM 17750 O O . ALA A 1 102 ? 5.944 7.773 -1.063 1.00 0.00 102 ALA A O 10
ATOM 17757 N N . ARG A 1 103 ? 6.326 7.757 1.152 1.00 0.00 103 ARG A N 10
ATOM 17758 C CA . ARG A 1 103 ? 5.122 7.010 1.560 1.00 0.00 103 ARG A CA 10
ATOM 17759 C C . ARG A 1 103 ? 3.830 7.819 1.416 1.00 0.00 103 ARG A C 10
ATOM 17760 O O . ARG A 1 103 ? 2.752 7.234 1.314 1.00 0.00 103 ARG A O 10
ATOM 17781 N N . GLY A 1 104 ? 3.931 9.146 1.384 1.00 0.00 104 GLY A N 10
ATOM 17782 C CA . GLY A 1 104 ? 2.798 10.066 1.351 1.00 0.00 104 GLY A CA 10
ATOM 17783 C C . GLY A 1 104 ? 2.514 10.611 -0.046 1.00 0.00 104 GLY A C 10
ATOM 17784 O O . GLY A 1 104 ? 1.450 10.366 -0.609 1.00 0.00 104 GLY A O 10
ATOM 17788 N N . SER A 1 105 ? 3.497 11.283 -0.652 1.00 0.00 105 SER A N 10
ATOM 17789 C CA . SER A 1 105 ? 3.404 11.802 -2.030 1.00 0.00 105 SER A CA 10
ATOM 17790 C C . SER A 1 105 ? 3.255 10.695 -3.077 1.00 0.00 105 SER A C 10
ATOM 17791 O O . SER A 1 105 ? 2.759 10.972 -4.165 1.00 0.00 105 SER A O 10
ATOM 17799 N N . TRP A 1 106 ? 3.603 9.438 -2.762 1.00 0.00 106 TRP A N 10
ATOM 17800 C CA . TRP A 1 106 ? 3.242 8.294 -3.607 1.00 0.00 106 TRP A CA 10
ATOM 17801 C C . TRP A 1 106 ? 1.747 8.278 -3.935 1.00 0.00 106 TRP A C 10
ATOM 17802 O O . TRP A 1 106 ? 1.389 8.178 -5.110 1.00 0.00 106 TRP A O 10
ATOM 17823 N N . SER A 1 107 ? 0.866 8.457 -2.943 1.00 0.00 107 SER A N 10
ATOM 17824 C CA . SER A 1 107 ? -0.580 8.414 -3.175 1.00 0.00 107 SER A CA 10
ATOM 17825 C C . SER A 1 107 ? -1.035 9.513 -4.144 1.00 0.00 107 SER A C 10
ATOM 17826 O O . SER A 1 107 ? -1.818 9.252 -5.052 1.00 0.00 107 SER A O 10
ATOM 17834 N N . LEU A 1 108 ? -0.491 10.730 -4.000 1.00 0.00 108 LEU A N 10
ATOM 17835 C CA . LEU A 1 108 ? -0.738 11.890 -4.857 1.00 0.00 108 LEU A CA 10
ATOM 17836 C C . LEU A 1 108 ? -0.300 11.700 -6.329 1.00 0.00 108 LEU A C 10
ATOM 17837 O O . LEU A 1 108 ? -0.729 12.461 -7.196 1.00 0.00 108 LEU A O 10
ATOM 17853 N N . GLU A 1 109 ? 0.508 10.682 -6.633 1.00 0.00 109 GLU A N 10
ATOM 17854 C CA . GLU A 1 109 ? 0.976 10.359 -7.997 1.00 0.00 109 GLU A CA 10
ATOM 17855 C C . GLU A 1 109 ? 0.442 9.004 -8.516 1.00 0.00 109 GLU A C 10
ATOM 17856 O O . GLU A 1 109 ? 0.606 8.686 -9.695 1.00 0.00 109 GLU A O 10
ATOM 17868 N N . HIS A 1 110 ? -0.244 8.228 -7.662 1.00 0.00 110 HIS A N 10
ATOM 17869 C CA . HIS A 1 110 ? -0.833 6.913 -7.962 1.00 0.00 110 HIS A CA 10
ATOM 17870 C C . HIS A 1 110 ? -2.353 6.875 -7.693 1.00 0.00 110 HIS A C 10
ATOM 17871 O O . HIS A 1 110 ? -2.951 5.807 -7.531 1.00 0.00 110 HIS A O 10
ATOM 17885 N N . HIS A 1 111 ? -2.996 8.047 -7.681 1.00 0.00 111 HIS A N 10
ATOM 17886 C CA . HIS A 1 111 ? -4.449 8.236 -7.568 1.00 0.00 111 HIS A CA 10
ATOM 17887 C C . HIS A 1 111 ? -4.952 9.331 -8.527 1.00 0.00 111 HIS A C 10
ATOM 17888 O O . HIS A 1 111 ? -4.179 10.184 -8.972 1.00 0.00 111 HIS A O 10
ATOM 17902 N N . HIS A 1 112 ? -6.243 9.287 -8.877 1.00 0.00 112 HIS A N 10
ATOM 17903 C CA . HIS A 1 112 ? -6.884 10.211 -9.826 1.00 0.00 112 HIS A CA 10
ATOM 17904 C C . HIS A 1 112 ? -6.908 11.678 -9.346 1.00 0.00 112 HIS A C 10
ATOM 17905 O O . HIS A 1 112 ? -6.844 11.955 -8.145 1.00 0.00 112 HIS A O 10
ATOM 17919 N N . HIS A 1 113 ? -7.015 12.621 -10.288 1.00 0.00 113 HIS A N 10
ATOM 17920 C CA . HIS A 1 113 ? -7.017 14.071 -10.035 1.00 0.00 113 HIS A CA 10
ATOM 17921 C C . HIS A 1 113 ? -7.823 14.866 -11.085 1.00 0.00 113 HIS A C 10
ATOM 17922 O O . HIS A 1 113 ? -8.240 14.331 -12.116 1.00 0.00 113 HIS A O 10
ATOM 17936 N N . HIS A 1 114 ? -8.049 16.153 -10.797 1.00 0.00 114 HIS A N 10
ATOM 17937 C CA . HIS A 1 114 ? -8.894 17.087 -11.561 1.00 0.00 114 HIS A CA 10
ATOM 17938 C C . HIS A 1 114 ? -8.219 18.468 -11.733 1.00 0.00 114 HIS A C 10
ATOM 17939 O O . HIS A 1 114 ? -7.130 18.696 -11.195 1.00 0.00 114 HIS A O 10
ATOM 17953 N N . HIS A 1 115 ? -8.877 19.385 -12.465 1.00 0.00 115 HIS A N 10
ATOM 17954 C CA . HIS A 1 115 ? -8.381 20.710 -12.906 1.00 0.00 115 HIS A CA 10
ATOM 17955 C C . HIS A 1 115 ? -7.075 20.638 -13.723 1.00 0.00 115 HIS A C 10
ATOM 17956 O O . HIS A 1 115 ? -5.963 20.820 -13.175 1.00 0.00 115 HIS A O 10
ATOM 17971 N N . MET A 1 1 ? 1.155 -1.213 -0.147 1.00 0.00 1 MET A N 11
ATOM 17972 C CA . MET A 1 1 ? 1.936 -0.944 -1.383 1.00 0.00 1 MET A CA 11
ATOM 17973 C C . MET A 1 1 ? 3.411 -1.277 -1.159 1.00 0.00 1 MET A C 11
ATOM 17974 O O . MET A 1 1 ? 3.938 -0.986 -0.087 1.00 0.00 1 MET A O 11
ATOM 17990 N N . ARG A 1 2 ? 4.099 -1.929 -2.114 1.00 0.00 2 ARG A N 11
ATOM 17991 C CA . ARG A 1 2 ? 5.488 -2.343 -1.952 1.00 0.00 2 ARG A CA 11
ATOM 17992 C C . ARG A 1 2 ? 6.469 -1.168 -2.020 1.00 0.00 2 ARG A C 11
ATOM 17993 O O . ARG A 1 2 ? 6.493 -0.425 -3.001 1.00 0.00 2 ARG A O 11
ATOM 18014 N N . VAL A 1 3 ? 7.323 -1.081 -1.007 1.00 0.00 3 VAL A N 11
ATOM 18015 C CA . VAL A 1 3 ? 8.422 -0.116 -0.891 1.00 0.00 3 VAL A CA 11
ATOM 18016 C C . VAL A 1 3 ? 9.764 -0.845 -0.957 1.00 0.00 3 VAL A C 11
ATOM 18017 O O . VAL A 1 3 ? 9.950 -1.880 -0.319 1.00 0.00 3 VAL A O 11
ATOM 18030 N N . ILE A 1 4 ? 10.704 -0.322 -1.744 1.00 0.00 4 ILE A N 11
ATOM 18031 C CA . ILE A 1 4 ? 12.041 -0.912 -1.931 1.00 0.00 4 ILE A CA 11
ATOM 18032 C C . ILE A 1 4 ? 13.085 0.191 -1.820 1.00 0.00 4 ILE A C 11
ATOM 18033 O O . ILE A 1 4 ? 13.017 1.231 -2.468 1.00 0.00 4 ILE A O 11
ATOM 18049 N N . VAL A 1 5 ? 14.054 -0.058 -0.959 1.00 0.00 5 VAL A N 11
ATOM 18050 C CA . VAL A 1 5 ? 15.152 0.862 -0.631 1.00 0.00 5 VAL A CA 11
ATOM 18051 C C . VAL A 1 5 ? 16.457 0.357 -1.241 1.00 0.00 5 VAL A C 11
ATOM 18052 O O . VAL A 1 5 ? 16.756 -0.837 -1.172 1.00 0.00 5 VAL A O 11
ATOM 18065 N N . VAL A 1 6 ? 17.258 1.254 -1.826 1.00 0.00 6 VAL A N 11
ATOM 18066 C CA . VAL A 1 6 ? 18.482 0.869 -2.559 1.00 0.00 6 VAL A CA 11
ATOM 18067 C C . VAL A 1 6 ? 19.676 1.714 -2.144 1.00 0.00 6 VAL A C 11
ATOM 18068 O O . VAL A 1 6 ? 19.684 2.926 -2.336 1.00 0.00 6 VAL A O 11
ATOM 18081 N N . ILE A 1 7 ? 20.709 1.082 -1.596 1.00 0.00 7 ILE A N 11
ATOM 18082 C CA . ILE A 1 7 ? 21.923 1.759 -1.125 1.00 0.00 7 ILE A CA 11
ATOM 18083 C C . ILE A 1 7 ? 22.955 1.926 -2.245 1.00 0.00 7 ILE A C 11
ATOM 18084 O O . ILE A 1 7 ? 23.329 0.956 -2.915 1.00 0.00 7 ILE A O 11
ATOM 18100 N N . VAL A 1 8 ? 23.470 3.154 -2.374 1.00 0.00 8 VAL A N 11
ATOM 18101 C CA . VAL A 1 8 ? 24.628 3.521 -3.196 1.00 0.00 8 VAL A CA 11
ATOM 18102 C C . VAL A 1 8 ? 25.902 3.186 -2.405 1.00 0.00 8 VAL A C 11
ATOM 18103 O O . VAL A 1 8 ? 26.484 4.024 -1.715 1.00 0.00 8 VAL A O 11
ATOM 18116 N N . GLY A 1 9 ? 26.290 1.915 -2.455 1.00 0.00 9 GLY A N 11
ATOM 18117 C CA . GLY A 1 9 ? 27.531 1.396 -1.896 1.00 0.00 9 GLY A CA 11
ATOM 18118 C C . GLY A 1 9 ? 28.767 1.995 -2.577 1.00 0.00 9 GLY A C 11
ATOM 18119 O O . GLY A 1 9 ? 28.769 2.192 -3.798 1.00 0.00 9 GLY A O 11
ATOM 18123 N N . PRO A 1 10 ? 29.830 2.272 -1.807 1.00 0.00 10 PRO A N 11
ATOM 18124 C CA . PRO A 1 10 ? 31.051 2.849 -2.336 1.00 0.00 10 PRO A CA 11
ATOM 18125 C C . PRO A 1 10 ? 31.891 1.857 -3.155 1.00 0.00 10 PRO A C 11
ATOM 18126 O O . PRO A 1 10 ? 31.787 0.636 -3.015 1.00 0.00 10 PRO A O 11
ATOM 18137 N N . SER A 1 11 ? 32.797 2.403 -3.966 1.00 0.00 11 SER A N 11
ATOM 18138 C CA . SER A 1 11 ? 33.808 1.653 -4.741 1.00 0.00 11 SER A CA 11
ATOM 18139 C C . SER A 1 11 ? 34.745 0.795 -3.872 1.00 0.00 11 SER A C 11
ATOM 18140 O O . SER A 1 11 ? 35.212 -0.256 -4.313 1.00 0.00 11 SER A O 11
ATOM 18148 N N . GLY A 1 12 ? 34.991 1.224 -2.629 1.00 0.00 12 GLY A N 11
ATOM 18149 C CA . GLY A 1 12 ? 35.841 0.544 -1.641 1.00 0.00 12 GLY A CA 11
ATOM 18150 C C . GLY A 1 12 ? 35.066 -0.275 -0.600 1.00 0.00 12 GLY A C 11
ATOM 18151 O O . GLY A 1 12 ? 35.628 -0.642 0.438 1.00 0.00 12 GLY A O 11
ATOM 18155 N N . ALA A 1 13 ? 33.781 -0.543 -0.849 1.00 0.00 13 ALA A N 11
ATOM 18156 C CA . ALA A 1 13 ? 32.940 -1.427 -0.044 1.00 0.00 13 ALA A CA 11
ATOM 18157 C C . ALA A 1 13 ? 33.358 -2.913 -0.136 1.00 0.00 13 ALA A C 11
ATOM 18158 O O . ALA A 1 13 ? 34.386 -3.262 -0.722 1.00 0.00 13 ALA A O 11
ATOM 18165 N N . GLY A 1 14 ? 32.518 -3.800 0.408 1.00 0.00 14 GLY A N 11
ATOM 18166 C CA . GLY A 1 14 ? 32.701 -5.245 0.176 1.00 0.00 14 GLY A CA 11
ATOM 18167 C C . GLY A 1 14 ? 31.481 -6.077 0.538 1.00 0.00 14 GLY A C 11
ATOM 18168 O O . GLY A 1 14 ? 30.817 -6.649 -0.325 1.00 0.00 14 GLY A O 11
ATOM 18172 N N . LYS A 1 15 ? 31.166 -6.076 1.833 1.00 0.00 15 LYS A N 11
ATOM 18173 C CA . LYS A 1 15 ? 29.958 -6.675 2.422 1.00 0.00 15 LYS A CA 11
ATOM 18174 C C . LYS A 1 15 ? 29.517 -5.860 3.633 1.00 0.00 15 LYS A C 11
ATOM 18175 O O . LYS A 1 15 ? 28.389 -5.385 3.670 1.00 0.00 15 LYS A O 11
ATOM 18194 N N . THR A 1 16 ? 30.436 -5.620 4.565 1.00 0.00 16 THR A N 11
ATOM 18195 C CA . THR A 1 16 ? 30.191 -4.906 5.833 1.00 0.00 16 THR A CA 11
ATOM 18196 C C . THR A 1 16 ? 29.678 -3.480 5.645 1.00 0.00 16 THR A C 11
ATOM 18197 O O . THR A 1 16 ? 28.714 -3.094 6.294 1.00 0.00 16 THR A O 11
ATOM 18208 N N . THR A 1 17 ? 30.255 -2.715 4.715 1.00 0.00 17 THR A N 11
ATOM 18209 C CA . THR A 1 17 ? 29.827 -1.333 4.440 1.00 0.00 17 THR A CA 11
ATOM 18210 C C . THR A 1 17 ? 28.399 -1.299 3.892 1.00 0.00 17 THR A C 11
ATOM 18211 O O . THR A 1 17 ? 27.522 -0.615 4.427 1.00 0.00 17 THR A O 11
ATOM 18222 N N . LEU A 1 18 ? 28.158 -2.100 2.846 1.00 0.00 18 LEU A N 11
ATOM 18223 C CA . LEU A 1 18 ? 26.864 -2.243 2.204 1.00 0.00 18 LEU A CA 11
ATOM 18224 C C . LEU A 1 18 ? 25.800 -2.705 3.214 1.00 0.00 18 LEU A C 11
ATOM 18225 O O . LEU A 1 18 ? 24.700 -2.164 3.258 1.00 0.00 18 LEU A O 11
ATOM 18241 N N . ASP A 1 19 ? 26.159 -3.674 4.065 1.00 0.00 19 ASP A N 11
ATOM 18242 C CA . ASP A 1 19 ? 25.309 -4.229 5.123 1.00 0.00 19 ASP A CA 11
ATOM 18243 C C . ASP A 1 19 ? 24.970 -3.190 6.180 1.00 0.00 19 ASP A C 11
ATOM 18244 O O . ASP A 1 19 ? 23.808 -3.053 6.540 1.00 0.00 19 ASP A O 11
ATOM 18253 N N . GLU A 1 20 ? 25.959 -2.435 6.662 1.00 0.00 20 GLU A N 11
ATOM 18254 C CA . GLU A 1 20 ? 25.732 -1.379 7.647 1.00 0.00 20 GLU A CA 11
ATOM 18255 C C . GLU A 1 20 ? 24.758 -0.322 7.108 1.00 0.00 20 GLU A C 11
ATOM 18256 O O . GLU A 1 20 ? 23.780 0.009 7.780 1.00 0.00 20 GLU A O 11
ATOM 18268 N N . LEU A 1 21 ? 24.956 0.148 5.869 1.00 0.00 21 LEU A N 11
ATOM 18269 C CA . LEU A 1 21 ? 24.009 1.078 5.241 1.00 0.00 21 LEU A CA 11
ATOM 18270 C C . LEU A 1 21 ? 22.611 0.447 5.045 1.00 0.00 21 LEU A C 11
ATOM 18271 O O . LEU A 1 21 ? 21.599 1.094 5.330 1.00 0.00 21 LEU A O 11
ATOM 18287 N N . ALA A 1 22 ? 22.528 -0.822 4.616 1.00 0.00 22 ALA A N 11
ATOM 18288 C CA . ALA A 1 22 ? 21.271 -1.564 4.506 1.00 0.00 22 ALA A CA 11
ATOM 18289 C C . ALA A 1 22 ? 20.550 -1.708 5.860 1.00 0.00 22 ALA A C 11
ATOM 18290 O O . ALA A 1 22 ? 19.334 -1.554 5.927 1.00 0.00 22 ALA A O 11
ATOM 18297 N N . ARG A 1 23 ? 21.280 -1.957 6.953 1.00 0.00 23 ARG A N 11
ATOM 18298 C CA . ARG A 1 23 ? 20.748 -2.072 8.318 1.00 0.00 23 ARG A CA 11
ATOM 18299 C C . ARG A 1 23 ? 20.217 -0.739 8.844 1.00 0.00 23 ARG A C 11
ATOM 18300 O O . ARG A 1 23 ? 19.127 -0.721 9.414 1.00 0.00 23 ARG A O 11
ATOM 18321 N N . LYS A 1 24 ? 20.923 0.375 8.599 1.00 0.00 24 LYS A N 11
ATOM 18322 C CA . LYS A 1 24 ? 20.445 1.740 8.897 1.00 0.00 24 LYS A CA 11
ATOM 18323 C C . LYS A 1 24 ? 19.120 2.028 8.167 1.00 0.00 24 LYS A C 11
ATOM 18324 O O . LYS A 1 24 ? 18.119 2.397 8.795 1.00 0.00 24 LYS A O 11
ATOM 18343 N N . ALA A 1 25 ? 19.081 1.750 6.860 1.00 0.00 25 ALA A N 11
ATOM 18344 C CA . ALA A 1 25 ? 17.841 1.821 6.097 1.00 0.00 25 ALA A CA 11
ATOM 18345 C C . ALA A 1 25 ? 16.753 0.928 6.705 1.00 0.00 25 ALA A C 11
ATOM 18346 O O . ALA A 1 25 ? 15.678 1.427 6.995 1.00 0.00 25 ALA A O 11
ATOM 18353 N N . LYS A 1 26 ? 16.993 -0.359 6.977 1.00 0.00 26 LYS A N 11
ATOM 18354 C CA . LYS A 1 26 ? 15.942 -1.256 7.465 1.00 0.00 26 LYS A CA 11
ATOM 18355 C C . LYS A 1 26 ? 15.415 -0.869 8.837 1.00 0.00 26 LYS A C 11
ATOM 18356 O O . LYS A 1 26 ? 14.213 -0.964 9.056 1.00 0.00 26 LYS A O 11
ATOM 18375 N N . GLU A 1 27 ? 16.248 -0.394 9.757 1.00 0.00 27 GLU A N 11
ATOM 18376 C CA . GLU A 1 27 ? 15.769 0.132 11.030 1.00 0.00 27 GLU A CA 11
ATOM 18377 C C . GLU A 1 27 ? 14.966 1.439 10.881 1.00 0.00 27 GLU A C 11
ATOM 18378 O O . GLU A 1 27 ? 14.025 1.663 11.641 1.00 0.00 27 GLU A O 11
ATOM 18390 N N . GLU A 1 28 ? 15.278 2.282 9.886 1.00 0.00 28 GLU A N 11
ATOM 18391 C CA . GLU A 1 28 ? 14.474 3.490 9.604 1.00 0.00 28 GLU A CA 11
ATOM 18392 C C . GLU A 1 28 ? 13.191 3.211 8.804 1.00 0.00 28 GLU A C 11
ATOM 18393 O O . GLU A 1 28 ? 12.185 3.899 8.980 1.00 0.00 28 GLU A O 11
ATOM 18405 N N . VAL A 1 29 ? 13.210 2.188 7.950 1.00 0.00 29 VAL A N 11
ATOM 18406 C CA . VAL A 1 29 ? 12.101 1.798 7.045 1.00 0.00 29 VAL A CA 11
ATOM 18407 C C . VAL A 1 29 ? 11.880 0.270 6.985 1.00 0.00 29 VAL A C 11
ATOM 18408 O O . VAL A 1 29 ? 12.026 -0.363 5.935 1.00 0.00 29 VAL A O 11
ATOM 18421 N N . PRO A 1 30 ? 11.482 -0.354 8.107 1.00 0.00 30 PRO A N 11
ATOM 18422 C CA . PRO A 1 30 ? 11.321 -1.807 8.270 1.00 0.00 30 PRO A CA 11
ATOM 18423 C C . PRO A 1 30 ? 10.155 -2.464 7.515 1.00 0.00 30 PRO A C 11
ATOM 18424 O O . PRO A 1 30 ? 9.979 -3.681 7.585 1.00 0.00 30 PRO A O 11
ATOM 18435 N N . ASP A 1 31 ? 9.389 -1.679 6.763 1.00 0.00 31 ASP A N 11
ATOM 18436 C CA . ASP A 1 31 ? 8.327 -2.172 5.878 1.00 0.00 31 ASP A CA 11
ATOM 18437 C C . ASP A 1 31 ? 8.808 -2.261 4.413 1.00 0.00 31 ASP A C 11
ATOM 18438 O O . ASP A 1 31 ? 8.082 -2.769 3.559 1.00 0.00 31 ASP A O 11
ATOM 18447 N N . ALA A 1 32 ? 10.039 -1.801 4.129 1.00 0.00 32 ALA A N 11
ATOM 18448 C CA . ALA A 1 32 ? 10.634 -1.827 2.789 1.00 0.00 32 ALA A CA 11
ATOM 18449 C C . ALA A 1 32 ? 11.653 -2.969 2.623 1.00 0.00 32 ALA A C 11
ATOM 18450 O O . ALA A 1 32 ? 12.279 -3.425 3.587 1.00 0.00 32 ALA A O 11
ATOM 18457 N N . GLU A 1 33 ? 11.854 -3.425 1.381 1.00 0.00 33 GLU A N 11
ATOM 18458 C CA . GLU A 1 33 ? 12.929 -4.374 1.031 1.00 0.00 33 GLU A CA 11
ATOM 18459 C C . GLU A 1 33 ? 14.229 -3.603 0.768 1.00 0.00 33 GLU A C 11
ATOM 18460 O O . GLU A 1 33 ? 14.264 -2.776 -0.141 1.00 0.00 33 GLU A O 11
ATOM 18472 N N . ILE A 1 34 ? 15.295 -3.840 1.534 1.00 0.00 34 ILE A N 11
ATOM 18473 C CA . ILE A 1 34 ? 16.550 -3.093 1.391 1.00 0.00 34 ILE A CA 11
ATOM 18474 C C . ILE A 1 34 ? 17.580 -3.880 0.594 1.00 0.00 34 ILE A C 11
ATOM 18475 O O . ILE A 1 34 ? 17.865 -5.039 0.913 1.00 0.00 34 ILE A O 11
ATOM 18491 N N . ARG A 1 35 ? 18.164 -3.229 -0.420 1.00 0.00 35 ARG A N 11
ATOM 18492 C CA . ARG A 1 35 ? 19.132 -3.805 -1.360 1.00 0.00 35 ARG A CA 11
ATOM 18493 C C . ARG A 1 35 ? 20.372 -2.902 -1.466 1.00 0.00 35 ARG A C 11
ATOM 18494 O O . ARG A 1 35 ? 20.320 -1.731 -1.085 1.00 0.00 35 ARG A O 11
ATOM 18515 N N . THR A 1 36 ? 21.472 -3.398 -2.031 1.00 0.00 36 THR A N 11
ATOM 18516 C CA . THR A 1 36 ? 22.764 -2.673 -2.131 1.00 0.00 36 THR A CA 11
ATOM 18517 C C . THR A 1 36 ? 23.364 -2.780 -3.533 1.00 0.00 36 THR A C 11
ATOM 18518 O O . THR A 1 36 ? 23.225 -3.799 -4.210 1.00 0.00 36 THR A O 11
ATOM 18529 N N . VAL A 1 37 ? 24.036 -1.718 -3.986 1.00 0.00 37 VAL A N 11
ATOM 18530 C CA . VAL A 1 37 ? 24.606 -1.570 -5.328 1.00 0.00 37 VAL A CA 11
ATOM 18531 C C . VAL A 1 37 ? 25.915 -0.800 -5.230 1.00 0.00 37 VAL A C 11
ATOM 18532 O O . VAL A 1 37 ? 25.964 0.237 -4.584 1.00 0.00 37 VAL A O 11
ATOM 18545 N N . THR A 1 38 ? 26.956 -1.250 -5.926 1.00 0.00 38 THR A N 11
ATOM 18546 C CA . THR A 1 38 ? 28.272 -0.575 -5.970 1.00 0.00 38 THR A CA 11
ATOM 18547 C C . THR A 1 38 ? 28.709 -0.210 -7.385 1.00 0.00 38 THR A C 11
ATOM 18548 O O . THR A 1 38 ? 29.748 0.422 -7.577 1.00 0.00 38 THR A O 11
ATOM 18559 N N . THR A 1 39 ? 27.899 -0.584 -8.381 1.00 0.00 39 THR A N 11
ATOM 18560 C CA . THR A 1 39 ? 28.214 -0.486 -9.818 1.00 0.00 39 THR A CA 11
ATOM 18561 C C . THR A 1 39 ? 26.938 -0.444 -10.675 1.00 0.00 39 THR A C 11
ATOM 18562 O O . THR A 1 39 ? 25.865 -0.869 -10.236 1.00 0.00 39 THR A O 11
ATOM 18573 N N . LYS A 1 40 ? 27.054 0.022 -11.926 1.00 0.00 40 LYS A N 11
ATOM 18574 C CA . LYS A 1 40 ? 25.988 0.084 -12.948 1.00 0.00 40 LYS A CA 11
ATOM 18575 C C . LYS A 1 40 ? 25.193 -1.229 -13.082 1.00 0.00 40 LYS A C 11
ATOM 18576 O O . LYS A 1 40 ? 23.968 -1.241 -13.238 1.00 0.00 40 LYS A O 11
ATOM 18595 N N . GLU A 1 41 ? 25.907 -2.348 -13.011 1.00 0.00 41 GLU A N 11
ATOM 18596 C CA . GLU A 1 41 ? 25.329 -3.692 -13.077 1.00 0.00 41 GLU A CA 11
ATOM 18597 C C . GLU A 1 41 ? 24.381 -4.003 -11.918 1.00 0.00 41 GLU A C 11
ATOM 18598 O O . GLU A 1 41 ? 23.259 -4.446 -12.160 1.00 0.00 41 GLU A O 11
ATOM 18610 N N . ASP A 1 42 ? 24.769 -3.725 -10.666 1.00 0.00 42 ASP A N 11
ATOM 18611 C CA . ASP A 1 42 ? 23.911 -3.975 -9.512 1.00 0.00 42 ASP A CA 11
ATOM 18612 C C . ASP A 1 42 ? 22.733 -2.996 -9.527 1.00 0.00 42 ASP A C 11
ATOM 18613 O O . ASP A 1 42 ? 21.625 -3.360 -9.138 1.00 0.00 42 ASP A O 11
ATOM 18622 N N . ALA A 1 43 ? 22.942 -1.796 -10.070 1.00 0.00 43 ALA A N 11
ATOM 18623 C CA . ALA A 1 43 ? 21.907 -0.786 -10.237 1.00 0.00 43 ALA A CA 11
ATOM 18624 C C . ALA A 1 43 ? 20.774 -1.320 -11.135 1.00 0.00 43 ALA A C 11
ATOM 18625 O O . ALA A 1 43 ? 19.628 -1.436 -10.687 1.00 0.00 43 ALA A O 11
ATOM 18632 N N . LYS A 1 44 ? 21.104 -1.734 -12.369 1.00 0.00 44 LYS A N 11
ATOM 18633 C CA . LYS A 1 44 ? 20.138 -2.378 -13.255 1.00 0.00 44 LYS A CA 11
ATOM 18634 C C . LYS A 1 44 ? 19.545 -3.665 -12.679 1.00 0.00 44 LYS A C 11
ATOM 18635 O O . LYS A 1 44 ? 18.326 -3.778 -12.712 1.00 0.00 44 LYS A O 11
ATOM 18654 N N . ARG A 1 45 ? 20.345 -4.574 -12.098 1.00 0.00 45 ARG A N 11
ATOM 18655 C CA . ARG A 1 45 ? 19.861 -5.804 -11.430 1.00 0.00 45 ARG A CA 11
ATOM 18656 C C . ARG A 1 45 ? 18.782 -5.511 -10.397 1.00 0.00 45 ARG A C 11
ATOM 18657 O O . ARG A 1 45 ? 17.687 -6.051 -10.482 1.00 0.00 45 ARG A O 11
ATOM 18678 N N . VAL A 1 46 ? 19.093 -4.658 -9.425 1.00 0.00 46 VAL A N 11
ATOM 18679 C CA . VAL A 1 46 ? 18.190 -4.311 -8.324 1.00 0.00 46 VAL A CA 11
ATOM 18680 C C . VAL A 1 46 ? 16.932 -3.605 -8.843 1.00 0.00 46 VAL A C 11
ATOM 18681 O O . VAL A 1 46 ? 15.826 -3.874 -8.361 1.00 0.00 46 VAL A O 11
ATOM 18694 N N . ALA A 1 47 ? 17.062 -2.755 -9.863 1.00 0.00 47 ALA A N 11
ATOM 18695 C CA . ALA A 1 47 ? 15.901 -2.116 -10.459 1.00 0.00 47 ALA A CA 11
ATOM 18696 C C . ALA A 1 47 ? 15.002 -3.103 -11.222 1.00 0.00 47 ALA A C 11
ATOM 18697 O O . ALA A 1 47 ? 13.836 -3.289 -10.876 1.00 0.00 47 ALA A O 11
ATOM 18704 N N . GLU A 1 48 ? 15.529 -3.808 -12.215 1.00 0.00 48 GLU A N 11
ATOM 18705 C CA . GLU A 1 48 ? 14.739 -4.831 -12.925 1.00 0.00 48 GLU A CA 11
ATOM 18706 C C . GLU A 1 48 ? 14.176 -5.925 -11.989 1.00 0.00 48 GLU A C 11
ATOM 18707 O O . GLU A 1 48 ? 13.098 -6.455 -12.238 1.00 0.00 48 GLU A O 11
ATOM 18719 N N . GLU A 1 49 ? 14.831 -6.208 -10.852 1.00 0.00 49 GLU A N 11
ATOM 18720 C CA . GLU A 1 49 ? 14.320 -7.063 -9.762 1.00 0.00 49 GLU A CA 11
ATOM 18721 C C . GLU A 1 49 ? 13.095 -6.458 -9.061 1.00 0.00 49 GLU A C 11
ATOM 18722 O O . GLU A 1 49 ? 12.089 -7.144 -8.849 1.00 0.00 49 GLU A O 11
ATOM 18734 N N . ALA A 1 50 ? 13.163 -5.164 -8.717 1.00 0.00 50 ALA A N 11
ATOM 18735 C CA . ALA A 1 50 ? 12.034 -4.394 -8.211 1.00 0.00 50 ALA A CA 11
ATOM 18736 C C . ALA A 1 50 ? 10.864 -4.307 -9.206 1.00 0.00 50 ALA A C 11
ATOM 18737 O O . ALA A 1 50 ? 9.708 -4.273 -8.783 1.00 0.00 50 ALA A O 11
ATOM 18744 N N . GLU A 1 51 ? 11.122 -4.337 -10.518 1.00 0.00 51 GLU A N 11
ATOM 18745 C CA . GLU A 1 51 ? 10.047 -4.479 -11.507 1.00 0.00 51 GLU A CA 11
ATOM 18746 C C . GLU A 1 51 ? 9.351 -5.844 -11.416 1.00 0.00 51 GLU A C 11
ATOM 18747 O O . GLU A 1 51 ? 8.134 -5.905 -11.575 1.00 0.00 51 GLU A O 11
ATOM 18759 N N . ARG A 1 52 ? 10.084 -6.941 -11.150 1.00 0.00 52 ARG A N 11
ATOM 18760 C CA . ARG A 1 52 ? 9.506 -8.305 -11.165 1.00 0.00 52 ARG A CA 11
ATOM 18761 C C . ARG A 1 52 ? 8.476 -8.489 -10.042 1.00 0.00 52 ARG A C 11
ATOM 18762 O O . ARG A 1 52 ? 7.378 -9.001 -10.262 1.00 0.00 52 ARG A O 11
ATOM 18783 N N . ARG A 1 53 ? 8.824 -7.988 -8.855 1.00 0.00 53 ARG A N 11
ATOM 18784 C CA . ARG A 1 53 ? 7.983 -7.950 -7.638 1.00 0.00 53 ARG A CA 11
ATOM 18785 C C . ARG A 1 53 ? 7.035 -6.772 -7.534 1.00 0.00 53 ARG A C 11
ATOM 18786 O O . ARG A 1 53 ? 6.191 -6.771 -6.647 1.00 0.00 53 ARG A O 11
ATOM 18807 N N . ASN A 1 54 ? 7.160 -5.808 -8.438 1.00 0.00 54 ASN A N 11
ATOM 18808 C CA . ASN A 1 54 ? 6.318 -4.621 -8.514 1.00 0.00 54 ASN A CA 11
ATOM 18809 C C . ASN A 1 54 ? 6.454 -3.717 -7.288 1.00 0.00 54 ASN A C 11
ATOM 18810 O O . ASN A 1 54 ? 5.581 -3.638 -6.421 1.00 0.00 54 ASN A O 11
ATOM 18821 N N . ALA A 1 55 ? 7.583 -3.023 -7.215 1.00 0.00 55 ALA A N 11
ATOM 18822 C CA . ALA A 1 55 ? 7.842 -1.979 -6.253 1.00 0.00 55 ALA A CA 11
ATOM 18823 C C . ALA A 1 55 ? 6.985 -0.774 -6.613 1.00 0.00 55 ALA A C 11
ATOM 18824 O O . ALA A 1 55 ? 7.237 -0.070 -7.591 1.00 0.00 55 ALA A O 11
ATOM 18831 N N . ASP A 1 56 ? 5.946 -0.552 -5.824 1.00 0.00 56 ASP A N 11
ATOM 18832 C CA . ASP A 1 56 ? 5.091 0.625 -5.974 1.00 0.00 56 ASP A CA 11
ATOM 18833 C C . ASP A 1 56 ? 5.874 1.931 -5.757 1.00 0.00 56 ASP A C 11
ATOM 18834 O O . ASP A 1 56 ? 5.592 2.957 -6.381 1.00 0.00 56 ASP A O 11
ATOM 18843 N N . ILE A 1 57 ? 6.894 1.854 -4.899 1.00 0.00 57 ILE A N 11
ATOM 18844 C CA . ILE A 1 57 ? 7.754 2.975 -4.524 1.00 0.00 57 ILE A CA 11
ATOM 18845 C C . ILE A 1 57 ? 9.189 2.501 -4.318 1.00 0.00 57 ILE A C 11
ATOM 18846 O O . ILE A 1 57 ? 9.445 1.549 -3.576 1.00 0.00 57 ILE A O 11
ATOM 18862 N N . VAL A 1 58 ? 10.138 3.199 -4.932 1.00 0.00 58 VAL A N 11
ATOM 18863 C CA . VAL A 1 58 ? 11.576 2.941 -4.813 1.00 0.00 58 VAL A CA 11
ATOM 18864 C C . VAL A 1 58 ? 12.356 4.173 -4.362 1.00 0.00 58 VAL A C 11
ATOM 18865 O O . VAL A 1 58 ? 12.327 5.236 -4.995 1.00 0.00 58 VAL A O 11
ATOM 18878 N N . VAL A 1 59 ? 13.084 4.013 -3.255 1.00 0.00 59 VAL A N 11
ATOM 18879 C CA . VAL A 1 59 ? 13.828 5.082 -2.584 1.00 0.00 59 VAL A CA 11
ATOM 18880 C C . VAL A 1 59 ? 15.320 4.751 -2.514 1.00 0.00 59 VAL A C 11
ATOM 18881 O O . VAL A 1 59 ? 15.770 3.856 -1.800 1.00 0.00 59 VAL A O 11
ATOM 18894 N N . ILE A 1 60 ? 16.101 5.446 -3.333 1.00 0.00 60 ILE A N 11
ATOM 18895 C CA . ILE A 1 60 ? 17.546 5.251 -3.442 1.00 0.00 60 ILE A CA 11
ATOM 18896 C C . ILE A 1 60 ? 18.258 6.155 -2.421 1.00 0.00 60 ILE A C 11
ATOM 18897 O O . ILE A 1 60 ? 17.879 7.311 -2.236 1.00 0.00 60 ILE A O 11
ATOM 18913 N N . VAL A 1 61 ? 19.291 5.629 -1.773 1.00 0.00 61 VAL A N 11
ATOM 18914 C CA . VAL A 1 61 ? 19.985 6.219 -0.611 1.00 0.00 61 VAL A CA 11
ATOM 18915 C C . VAL A 1 61 ? 21.449 6.471 -0.961 1.00 0.00 61 VAL A C 11
ATOM 18916 O O . VAL A 1 61 ? 22.222 5.519 -1.114 1.00 0.00 61 VAL A O 11
ATOM 18929 N N . GLY A 1 62 ? 21.836 7.738 -1.122 1.00 0.00 62 GLY A N 11
ATOM 18930 C CA . GLY A 1 62 ? 23.175 8.104 -1.597 1.00 0.00 62 GLY A CA 11
ATOM 18931 C C . GLY A 1 62 ? 23.448 9.618 -1.689 1.00 0.00 62 GLY A C 11
ATOM 18932 O O . GLY A 1 62 ? 22.646 10.430 -1.207 1.00 0.00 62 GLY A O 11
ATOM 18936 N N . PRO A 1 63 ? 24.585 10.014 -2.294 1.00 0.00 63 PRO A N 11
ATOM 18937 C CA . PRO A 1 63 ? 24.971 11.414 -2.477 1.00 0.00 63 PRO A CA 11
ATOM 18938 C C . PRO A 1 63 ? 24.114 12.136 -3.526 1.00 0.00 63 PRO A C 11
ATOM 18939 O O . PRO A 1 63 ? 23.656 11.544 -4.504 1.00 0.00 63 PRO A O 11
ATOM 18950 N N . SER A 1 64 ? 23.984 13.454 -3.359 1.00 0.00 64 SER A N 11
ATOM 18951 C CA . SER A 1 64 ? 23.404 14.365 -4.356 1.00 0.00 64 SER A CA 11
ATOM 18952 C C . SER A 1 64 ? 24.267 14.518 -5.621 1.00 0.00 64 SER A C 11
ATOM 18953 O O . SER A 1 64 ? 23.726 14.763 -6.701 1.00 0.00 64 SER A O 11
ATOM 18961 N N . GLY A 1 65 ? 25.592 14.356 -5.511 1.00 0.00 65 GLY A N 11
ATOM 18962 C CA . GLY A 1 65 ? 26.520 14.494 -6.639 1.00 0.00 65 GLY A CA 11
ATOM 18963 C C . GLY A 1 65 ? 28.005 14.449 -6.269 1.00 0.00 65 GLY A C 11
ATOM 18964 O O . GLY A 1 65 ? 28.756 15.372 -6.593 1.00 0.00 65 GLY A O 11
ATOM 18968 N N . SER A 1 66 ? 28.440 13.378 -5.595 1.00 0.00 66 SER A N 11
ATOM 18969 C CA . SER A 1 66 ? 29.851 13.133 -5.238 1.00 0.00 66 SER A CA 11
ATOM 18970 C C . SER A 1 66 ? 30.782 12.871 -6.433 1.00 0.00 66 SER A C 11
ATOM 18971 O O . SER A 1 66 ? 32.003 12.957 -6.295 1.00 0.00 66 SER A O 11
ATOM 18979 N N . GLY A 1 67 ? 30.213 12.501 -7.587 1.00 0.00 67 GLY A N 11
ATOM 18980 C CA . GLY A 1 67 ? 30.912 11.970 -8.763 1.00 0.00 67 GLY A CA 11
ATOM 18981 C C . GLY A 1 67 ? 30.568 10.498 -9.038 1.00 0.00 67 GLY A C 11
ATOM 18982 O O . GLY A 1 67 ? 30.934 9.975 -10.092 1.00 0.00 67 GLY A O 11
ATOM 18986 N N . LYS A 1 68 ? 29.859 9.832 -8.106 1.00 0.00 68 LYS A N 11
ATOM 18987 C CA . LYS A 1 68 ? 29.557 8.382 -8.118 1.00 0.00 68 LYS A CA 11
ATOM 18988 C C . LYS A 1 68 ? 28.059 8.048 -8.016 1.00 0.00 68 LYS A C 11
ATOM 18989 O O . LYS A 1 68 ? 27.681 6.882 -7.920 1.00 0.00 68 LYS A O 11
ATOM 19008 N N . SER A 1 69 ? 27.194 9.061 -8.092 1.00 0.00 69 SER A N 11
ATOM 19009 C CA . SER A 1 69 ? 25.728 8.944 -8.099 1.00 0.00 69 SER A CA 11
ATOM 19010 C C . SER A 1 69 ? 25.140 8.251 -9.344 1.00 0.00 69 SER A C 11
ATOM 19011 O O . SER A 1 69 ? 23.939 8.000 -9.395 1.00 0.00 69 SER A O 11
ATOM 19019 N N . THR A 1 70 ? 25.956 7.890 -10.338 1.00 0.00 70 THR A N 11
ATOM 19020 C CA . THR A 1 70 ? 25.539 7.173 -11.565 1.00 0.00 70 THR A CA 11
ATOM 19021 C C . THR A 1 70 ? 24.793 5.861 -11.274 1.00 0.00 70 THR A C 11
ATOM 19022 O O . THR A 1 70 ? 23.832 5.538 -11.964 1.00 0.00 70 THR A O 11
ATOM 19033 N N . LEU A 1 71 ? 25.168 5.146 -10.212 1.00 0.00 71 LEU A N 11
ATOM 19034 C CA . LEU A 1 71 ? 24.448 3.987 -9.664 1.00 0.00 71 LEU A CA 11
ATOM 19035 C C . LEU A 1 71 ? 22.960 4.338 -9.427 1.00 0.00 71 LEU A C 11
ATOM 19036 O O . LEU A 1 71 ? 22.055 3.739 -10.008 1.00 0.00 71 LEU A O 11
ATOM 19052 N N . ALA A 1 72 ? 22.713 5.375 -8.618 1.00 0.00 72 ALA A N 11
ATOM 19053 C CA . ALA A 1 72 ? 21.369 5.861 -8.306 1.00 0.00 72 ALA A CA 11
ATOM 19054 C C . ALA A 1 72 ? 20.613 6.352 -9.544 1.00 0.00 72 ALA A C 11
ATOM 19055 O O . ALA A 1 72 ? 19.430 6.043 -9.714 1.00 0.00 72 ALA A O 11
ATOM 19062 N N . LYS A 1 73 ? 21.313 7.066 -10.439 1.00 0.00 73 LYS A N 11
ATOM 19063 C CA . LYS A 1 73 ? 20.790 7.487 -11.746 1.00 0.00 73 LYS A CA 11
ATOM 19064 C C . LYS A 1 73 ? 20.276 6.294 -12.551 1.00 0.00 73 LYS A C 11
ATOM 19065 O O . LYS A 1 73 ? 19.159 6.348 -13.050 1.00 0.00 73 LYS A O 11
ATOM 19084 N N . ILE A 1 74 ? 21.031 5.196 -12.613 1.00 0.00 74 ILE A N 11
ATOM 19085 C CA . ILE A 1 74 ? 20.666 3.975 -13.345 1.00 0.00 74 ILE A CA 11
ATOM 19086 C C . ILE A 1 74 ? 19.470 3.262 -12.696 1.00 0.00 74 ILE A C 11
ATOM 19087 O O . ILE A 1 74 ? 18.536 2.911 -13.415 1.00 0.00 74 ILE A O 11
ATOM 19103 N N . VAL A 1 75 ? 19.424 3.111 -11.364 1.00 0.00 75 VAL A N 11
ATOM 19104 C CA . VAL A 1 75 ? 18.247 2.513 -10.684 1.00 0.00 75 VAL A CA 11
ATOM 19105 C C . VAL A 1 75 ? 16.984 3.311 -10.998 1.00 0.00 75 VAL A C 11
ATOM 19106 O O . VAL A 1 75 ? 16.006 2.772 -11.527 1.00 0.00 75 VAL A O 11
ATOM 19119 N N . LYS A 1 76 ? 17.028 4.623 -10.726 1.00 0.00 76 LYS A N 11
ATOM 19120 C CA . LYS A 1 76 ? 15.929 5.535 -11.043 1.00 0.00 76 LYS A CA 11
ATOM 19121 C C . LYS A 1 76 ? 15.594 5.509 -12.532 1.00 0.00 76 LYS A C 11
ATOM 19122 O O . LYS A 1 76 ? 14.419 5.549 -12.867 1.00 0.00 76 LYS A O 11
ATOM 19141 N N . LYS A 1 77 ? 16.566 5.362 -13.436 1.00 0.00 77 LYS A N 11
ATOM 19142 C CA . LYS A 1 77 ? 16.284 5.353 -14.885 1.00 0.00 77 LYS A CA 11
ATOM 19143 C C . LYS A 1 77 ? 15.559 4.080 -15.316 1.00 0.00 77 LYS A C 11
ATOM 19144 O O . LYS A 1 77 ? 14.650 4.165 -16.137 1.00 0.00 77 LYS A O 11
ATOM 19163 N N . ILE A 1 78 ? 15.901 2.925 -14.740 1.00 0.00 78 ILE A N 11
ATOM 19164 C CA . ILE A 1 78 ? 15.209 1.656 -15.012 1.00 0.00 78 ILE A CA 11
ATOM 19165 C C . ILE A 1 78 ? 13.781 1.699 -14.454 1.00 0.00 78 ILE A C 11
ATOM 19166 O O . ILE A 1 78 ? 12.847 1.269 -15.131 1.00 0.00 78 ILE A O 11
ATOM 19182 N N . ILE A 1 79 ? 13.577 2.219 -13.239 1.00 0.00 79 ILE A N 11
ATOM 19183 C CA . ILE A 1 79 ? 12.232 2.212 -12.636 1.00 0.00 79 ILE A CA 11
ATOM 19184 C C . ILE A 1 79 ? 11.326 3.357 -13.123 1.00 0.00 79 ILE A C 11
ATOM 19185 O O . ILE A 1 79 ? 10.138 3.136 -13.374 1.00 0.00 79 ILE A O 11
ATOM 19201 N N . ALA A 1 80 ? 11.862 4.556 -13.329 1.00 0.00 80 ALA A N 11
ATOM 19202 C CA . ALA A 1 80 ? 11.094 5.693 -13.830 1.00 0.00 80 ALA A CA 11
ATOM 19203 C C . ALA A 1 80 ? 10.471 5.432 -15.212 1.00 0.00 80 ALA A C 11
ATOM 19204 O O . ALA A 1 80 ? 9.381 5.943 -15.489 1.00 0.00 80 ALA A O 11
ATOM 19211 N N . ARG A 1 81 ? 11.090 4.578 -16.050 1.00 0.00 81 ARG A N 11
ATOM 19212 C CA . ARG A 1 81 ? 10.490 4.119 -17.301 1.00 0.00 81 ARG A CA 11
ATOM 19213 C C . ARG A 1 81 ? 9.546 2.932 -17.143 1.00 0.00 81 ARG A C 11
ATOM 19214 O O . ARG A 1 81 ? 8.690 2.703 -17.998 1.00 0.00 81 ARG A O 11
ATOM 19235 N N . ALA A 1 82 ? 9.680 2.189 -16.043 1.00 0.00 82 ALA A N 11
ATOM 19236 C CA . ALA A 1 82 ? 8.795 1.087 -15.680 1.00 0.00 82 ALA A CA 11
ATOM 19237 C C . ALA A 1 82 ? 7.391 1.569 -15.252 1.00 0.00 82 ALA A C 11
ATOM 19238 O O . ALA A 1 82 ? 6.396 0.881 -15.488 1.00 0.00 82 ALA A O 11
ATOM 19245 N N . GLY A 1 83 ? 7.310 2.767 -14.659 1.00 0.00 83 GLY A N 11
ATOM 19246 C CA . GLY A 1 83 ? 6.073 3.490 -14.325 1.00 0.00 83 GLY A CA 11
ATOM 19247 C C . GLY A 1 83 ? 5.909 3.785 -12.827 1.00 0.00 83 GLY A C 11
ATOM 19248 O O . GLY A 1 83 ? 5.123 4.654 -12.440 1.00 0.00 83 GLY A O 11
ATOM 19252 N N . ALA A 1 84 ? 6.664 3.077 -11.989 1.00 0.00 84 ALA A N 11
ATOM 19253 C CA . ALA A 1 84 ? 6.721 3.246 -10.536 1.00 0.00 84 ALA A CA 11
ATOM 19254 C C . ALA A 1 84 ? 7.340 4.599 -10.108 1.00 0.00 84 ALA A C 11
ATOM 19255 O O . ALA A 1 84 ? 8.096 5.231 -10.855 1.00 0.00 84 ALA A O 11
ATOM 19262 N N . LYS A 1 85 ? 7.039 5.039 -8.877 1.00 0.00 85 LYS A N 11
ATOM 19263 C CA . LYS A 1 85 ? 7.589 6.266 -8.265 1.00 0.00 85 LYS A CA 11
ATOM 19264 C C . LYS A 1 85 ? 9.010 6.019 -7.759 1.00 0.00 85 LYS A C 11
ATOM 19265 O O . LYS A 1 85 ? 9.200 5.179 -6.879 1.00 0.00 85 LYS A O 11
ATOM 19284 N N . THR A 1 86 ? 9.976 6.798 -8.248 1.00 0.00 86 THR A N 11
ATOM 19285 C CA . THR A 1 86 ? 11.387 6.705 -7.856 1.00 0.00 86 THR A CA 11
ATOM 19286 C C . THR A 1 86 ? 11.949 8.014 -7.319 1.00 0.00 86 THR A C 11
ATOM 19287 O O . THR A 1 86 ? 11.676 9.081 -7.876 1.00 0.00 86 THR A O 11
ATOM 19298 N N . ILE A 1 87 ? 12.774 7.927 -6.274 1.00 0.00 87 ILE A N 11
ATOM 19299 C CA . ILE A 1 87 ? 13.372 9.094 -5.601 1.00 0.00 87 ILE A CA 11
ATOM 19300 C C . ILE A 1 87 ? 14.763 8.797 -5.053 1.00 0.00 87 ILE A C 11
ATOM 19301 O O . ILE A 1 87 ? 15.133 7.647 -4.833 1.00 0.00 87 ILE A O 11
ATOM 19317 N N . GLU A 1 88 ? 15.499 9.867 -4.769 1.00 0.00 88 GLU A N 11
ATOM 19318 C CA . GLU A 1 88 ? 16.828 9.855 -4.149 1.00 0.00 88 GLU A CA 11
ATOM 19319 C C . GLU A 1 88 ? 16.789 10.650 -2.830 1.00 0.00 88 GLU A C 11
ATOM 19320 O O . GLU A 1 88 ? 16.754 11.883 -2.843 1.00 0.00 88 GLU A O 11
ATOM 19332 N N . VAL A 1 89 ? 16.749 9.957 -1.684 1.00 0.00 89 VAL A N 11
ATOM 19333 C CA . VAL A 1 89 ? 16.920 10.611 -0.371 1.00 0.00 89 VAL A CA 11
ATOM 19334 C C . VAL A 1 89 ? 18.367 11.088 -0.197 1.00 0.00 89 VAL A C 11
ATOM 19335 O O . VAL A 1 89 ? 19.325 10.360 -0.463 1.00 0.00 89 VAL A O 11
ATOM 19348 N N . THR A 1 90 ? 18.511 12.318 0.300 1.00 0.00 90 THR A N 11
ATOM 19349 C CA . THR A 1 90 ? 19.787 13.004 0.533 1.00 0.00 90 THR A CA 11
ATOM 19350 C C . THR A 1 90 ? 20.014 13.220 2.030 1.00 0.00 90 THR A C 11
ATOM 19351 O O . THR A 1 90 ? 19.345 14.023 2.690 1.00 0.00 90 THR A O 11
ATOM 19362 N N . THR A 1 91 ? 20.988 12.488 2.576 1.00 0.00 91 THR A N 11
ATOM 19363 C CA . THR A 1 91 ? 21.425 12.566 3.988 1.00 0.00 91 THR A CA 11
ATOM 19364 C C . THR A 1 91 ? 21.994 13.932 4.378 1.00 0.00 91 THR A C 11
ATOM 19365 O O . THR A 1 91 ? 22.014 14.277 5.559 1.00 0.00 91 THR A O 11
ATOM 19376 N N . GLU A 1 92 ? 22.426 14.731 3.397 1.00 0.00 92 GLU A N 11
ATOM 19377 C CA . GLU A 1 92 ? 22.962 16.082 3.586 1.00 0.00 92 GLU A CA 11
ATOM 19378 C C . GLU A 1 92 ? 21.873 17.176 3.680 1.00 0.00 92 GLU A C 11
ATOM 19379 O O . GLU A 1 92 ? 22.189 18.316 4.021 1.00 0.00 92 GLU A O 11
ATOM 19391 N N . GLU A 1 93 ? 20.596 16.869 3.392 1.00 0.00 93 GLU A N 11
ATOM 19392 C CA . GLU A 1 93 ? 19.551 17.904 3.244 1.00 0.00 93 GLU A CA 11
ATOM 19393 C C . GLU A 1 93 ? 18.178 17.553 3.848 1.00 0.00 93 GLU A C 11
ATOM 19394 O O . GLU A 1 93 ? 17.644 18.374 4.596 1.00 0.00 93 GLU A O 11
ATOM 19406 N N . GLU A 1 94 ? 17.595 16.371 3.579 1.00 0.00 94 GLU A N 11
ATOM 19407 C CA . GLU A 1 94 ? 16.201 16.060 3.991 1.00 0.00 94 GLU A CA 11
ATOM 19408 C C . GLU A 1 94 ? 15.959 14.657 4.582 1.00 0.00 94 GLU A C 11
ATOM 19409 O O . GLU A 1 94 ? 14.876 14.431 5.120 1.00 0.00 94 GLU A O 11
ATOM 19421 N N . LEU A 1 95 ? 16.933 13.739 4.537 1.00 0.00 95 LEU A N 11
ATOM 19422 C CA . LEU A 1 95 ? 16.959 12.438 5.243 1.00 0.00 95 LEU A CA 11
ATOM 19423 C C . LEU A 1 95 ? 15.585 11.841 5.665 1.00 0.00 95 LEU A C 11
ATOM 19424 O O . LEU A 1 95 ? 14.876 11.258 4.841 1.00 0.00 95 LEU A O 11
ATOM 19440 N N . ARG A 1 96 ? 15.194 11.976 6.943 1.00 0.00 96 ARG A N 11
ATOM 19441 C CA . ARG A 1 96 ? 13.981 11.384 7.527 1.00 0.00 96 ARG A CA 11
ATOM 19442 C C . ARG A 1 96 ? 12.692 11.889 6.870 1.00 0.00 96 ARG A C 11
ATOM 19443 O O . ARG A 1 96 ? 11.807 11.096 6.539 1.00 0.00 96 ARG A O 11
ATOM 19464 N N . LYS A 1 97 ? 12.610 13.198 6.615 1.00 0.00 97 LYS A N 11
ATOM 19465 C CA . LYS A 1 97 ? 11.519 13.818 5.846 1.00 0.00 97 LYS A CA 11
ATOM 19466 C C . LYS A 1 97 ? 11.446 13.207 4.446 1.00 0.00 97 LYS A C 11
ATOM 19467 O O . LYS A 1 97 ? 10.382 12.758 4.041 1.00 0.00 97 LYS A O 11
ATOM 19486 N N . ALA A 1 98 ? 12.570 13.113 3.735 1.00 0.00 98 ALA A N 11
ATOM 19487 C CA . ALA A 1 98 ? 12.623 12.538 2.387 1.00 0.00 98 ALA A CA 11
ATOM 19488 C C . ALA A 1 98 ? 12.220 11.047 2.305 1.00 0.00 98 ALA A C 11
ATOM 19489 O O . ALA A 1 98 ? 11.546 10.666 1.346 1.00 0.00 98 ALA A O 11
ATOM 19496 N N . VAL A 1 99 ? 12.544 10.197 3.294 1.00 0.00 99 VAL A N 11
ATOM 19497 C CA . VAL A 1 99 ? 11.959 8.831 3.329 1.00 0.00 99 VAL A CA 11
ATOM 19498 C C . VAL A 1 99 ? 10.468 8.843 3.676 1.00 0.00 99 VAL A C 11
ATOM 19499 O O . VAL A 1 99 ? 9.707 8.062 3.106 1.00 0.00 99 VAL A O 11
ATOM 19512 N N . ALA A 1 100 ? 10.009 9.762 4.535 1.00 0.00 100 ALA A N 11
ATOM 19513 C CA . ALA A 1 100 ? 8.567 9.945 4.779 1.00 0.00 100 ALA A CA 11
ATOM 19514 C C . ALA A 1 100 ? 7.780 10.343 3.505 1.00 0.00 100 ALA A C 11
ATOM 19515 O O . ALA A 1 100 ? 6.704 9.789 3.245 1.00 0.00 100 ALA A O 11
ATOM 19522 N N . LYS A 1 101 ? 8.336 11.227 2.654 1.00 0.00 101 LYS A N 11
ATOM 19523 C CA . LYS A 1 101 ? 7.780 11.555 1.319 1.00 0.00 101 LYS A CA 11
ATOM 19524 C C . LYS A 1 101 ? 7.548 10.310 0.444 1.00 0.00 101 LYS A C 11
ATOM 19525 O O . LYS A 1 101 ? 6.633 10.311 -0.372 1.00 0.00 101 LYS A O 11
ATOM 19544 N N . ALA A 1 102 ? 8.336 9.246 0.615 1.00 0.00 102 ALA A N 11
ATOM 19545 C CA . ALA A 1 102 ? 8.206 8.035 -0.198 1.00 0.00 102 ALA A CA 11
ATOM 19546 C C . ALA A 1 102 ? 6.866 7.330 0.063 1.00 0.00 102 ALA A C 11
ATOM 19547 O O . ALA A 1 102 ? 6.048 7.186 -0.838 1.00 0.00 102 ALA A O 11
ATOM 19554 N N . ARG A 1 103 ? 6.617 6.953 1.321 1.00 0.00 103 ARG A N 11
ATOM 19555 C CA . ARG A 1 103 ? 5.406 6.237 1.749 1.00 0.00 103 ARG A CA 11
ATOM 19556 C C . ARG A 1 103 ? 4.161 7.125 1.713 1.00 0.00 103 ARG A C 11
ATOM 19557 O O . ARG A 1 103 ? 3.056 6.642 1.502 1.00 0.00 103 ARG A O 11
ATOM 19578 N N . GLY A 1 104 ? 4.354 8.426 1.922 1.00 0.00 104 GLY A N 11
ATOM 19579 C CA . GLY A 1 104 ? 3.284 9.390 2.131 1.00 0.00 104 GLY A CA 11
ATOM 19580 C C . GLY A 1 104 ? 2.819 10.097 0.860 1.00 0.00 104 GLY A C 11
ATOM 19581 O O . GLY A 1 104 ? 1.651 9.993 0.483 1.00 0.00 104 GLY A O 11
ATOM 19585 N N . SER A 1 105 ? 3.735 10.767 0.158 1.00 0.00 105 SER A N 11
ATOM 19586 C CA . SER A 1 105 ? 3.431 11.437 -1.117 1.00 0.00 105 SER A CA 11
ATOM 19587 C C . SER A 1 105 ? 3.189 10.452 -2.264 1.00 0.00 105 SER A C 11
ATOM 19588 O O . SER A 1 105 ? 2.622 10.860 -3.276 1.00 0.00 105 SER A O 11
ATOM 19596 N N . TRP A 1 106 ? 3.539 9.162 -2.120 1.00 0.00 106 TRP A N 11
ATOM 19597 C CA . TRP A 1 106 ? 3.151 8.129 -3.088 1.00 0.00 106 TRP A CA 11
ATOM 19598 C C . TRP A 1 106 ? 1.659 8.186 -3.455 1.00 0.00 106 TRP A C 11
ATOM 19599 O O . TRP A 1 106 ? 1.324 8.278 -4.636 1.00 0.00 106 TRP A O 11
ATOM 19620 N N . SER A 1 107 ? 0.753 8.195 -2.473 1.00 0.00 107 SER A N 11
ATOM 19621 C CA . SER A 1 107 ? -0.693 8.193 -2.751 1.00 0.00 107 SER A CA 11
ATOM 19622 C C . SER A 1 107 ? -1.172 9.473 -3.449 1.00 0.00 107 SER A C 11
ATOM 19623 O O . SER A 1 107 ? -1.979 9.404 -4.378 1.00 0.00 107 SER A O 11
ATOM 19631 N N . LEU A 1 108 ? -0.618 10.624 -3.061 1.00 0.00 108 LEU A N 11
ATOM 19632 C CA . LEU A 1 108 ? -0.800 11.931 -3.706 1.00 0.00 108 LEU A CA 11
ATOM 19633 C C . LEU A 1 108 ? -0.361 11.972 -5.193 1.00 0.00 108 LEU A C 11
ATOM 19634 O O . LEU A 1 108 ? -0.760 12.887 -5.913 1.00 0.00 108 LEU A O 11
ATOM 19650 N N . GLU A 1 109 ? 0.399 10.981 -5.675 1.00 0.00 109 GLU A N 11
ATOM 19651 C CA . GLU A 1 109 ? 0.859 10.871 -7.075 1.00 0.00 109 GLU A CA 11
ATOM 19652 C C . GLU A 1 109 ? 0.380 9.578 -7.777 1.00 0.00 109 GLU A C 11
ATOM 19653 O O . GLU A 1 109 ? 0.652 9.377 -8.962 1.00 0.00 109 GLU A O 11
ATOM 19665 N N . HIS A 1 110 ? -0.379 8.729 -7.075 1.00 0.00 110 HIS A N 11
ATOM 19666 C CA . HIS A 1 110 ? -1.000 7.484 -7.562 1.00 0.00 110 HIS A CA 11
ATOM 19667 C C . HIS A 1 110 ? -2.536 7.536 -7.416 1.00 0.00 110 HIS A C 11
ATOM 19668 O O . HIS A 1 110 ? -3.212 6.511 -7.299 1.00 0.00 110 HIS A O 11
ATOM 19682 N N . HIS A 1 111 ? -3.082 8.752 -7.449 1.00 0.00 111 HIS A N 11
ATOM 19683 C CA . HIS A 1 111 ? -4.512 9.086 -7.453 1.00 0.00 111 HIS A CA 11
ATOM 19684 C C . HIS A 1 111 ? -4.781 10.230 -8.452 1.00 0.00 111 HIS A C 11
ATOM 19685 O O . HIS A 1 111 ? -3.876 11.007 -8.768 1.00 0.00 111 HIS A O 11
ATOM 19699 N N . HIS A 1 112 ? -6.016 10.325 -8.962 1.00 0.00 112 HIS A N 11
ATOM 19700 C CA . HIS A 1 112 ? -6.397 11.212 -10.075 1.00 0.00 112 HIS A CA 11
ATOM 19701 C C . HIS A 1 112 ? -7.794 11.826 -9.884 1.00 0.00 112 HIS A C 11
ATOM 19702 O O . HIS A 1 112 ? -8.685 11.223 -9.281 1.00 0.00 112 HIS A O 11
ATOM 19716 N N . HIS A 1 113 ? -8.005 13.017 -10.453 1.00 0.00 113 HIS A N 11
ATOM 19717 C CA . HIS A 1 113 ? -9.281 13.756 -10.453 1.00 0.00 113 HIS A CA 11
ATOM 19718 C C . HIS A 1 113 ? -10.261 13.238 -11.534 1.00 0.00 113 HIS A C 11
ATOM 19719 O O . HIS A 1 113 ? -10.794 14.007 -12.340 1.00 0.00 113 HIS A O 11
ATOM 19733 N N . HIS A 1 114 ? -10.434 11.913 -11.622 1.00 0.00 114 HIS A N 11
ATOM 19734 C CA . HIS A 1 114 ? -11.142 11.223 -12.715 1.00 0.00 114 HIS A CA 11
ATOM 19735 C C . HIS A 1 114 ? -11.810 9.905 -12.269 1.00 0.00 114 HIS A C 11
ATOM 19736 O O . HIS A 1 114 ? -11.613 9.442 -11.141 1.00 0.00 114 HIS A O 11
ATOM 19750 N N . HIS A 1 115 ? -12.597 9.302 -13.174 1.00 0.00 115 HIS A N 11
ATOM 19751 C CA . HIS A 1 115 ? -13.186 7.952 -13.089 1.00 0.00 115 HIS A CA 11
ATOM 19752 C C . HIS A 1 115 ? -12.169 6.865 -12.690 1.00 0.00 115 HIS A C 11
ATOM 19753 O O . HIS A 1 115 ? -12.440 6.128 -11.714 1.00 0.00 115 HIS A O 11
ATOM 19768 N N . MET A 1 1 ? 1.223 -0.756 0.492 1.00 0.00 1 MET A N 12
ATOM 19769 C CA . MET A 1 1 ? 2.057 -0.696 -0.737 1.00 0.00 1 MET A CA 12
ATOM 19770 C C . MET A 1 1 ? 3.498 -1.121 -0.459 1.00 0.00 1 MET A C 12
ATOM 19771 O O . MET A 1 1 ? 4.033 -0.834 0.608 1.00 0.00 1 MET A O 12
ATOM 19787 N N . ARG A 1 2 ? 4.143 -1.808 -1.416 1.00 0.00 2 ARG A N 12
ATOM 19788 C CA . ARG A 1 2 ? 5.514 -2.301 -1.312 1.00 0.00 2 ARG A CA 12
ATOM 19789 C C . ARG A 1 2 ? 6.568 -1.189 -1.397 1.00 0.00 2 ARG A C 12
ATOM 19790 O O . ARG A 1 2 ? 6.592 -0.420 -2.358 1.00 0.00 2 ARG A O 12
ATOM 19811 N N . VAL A 1 3 ? 7.476 -1.169 -0.419 1.00 0.00 3 VAL A N 12
ATOM 19812 C CA . VAL A 1 3 ? 8.559 -0.178 -0.277 1.00 0.00 3 VAL A CA 12
ATOM 19813 C C . VAL A 1 3 ? 9.918 -0.875 -0.391 1.00 0.00 3 VAL A C 12
ATOM 19814 O O . VAL A 1 3 ? 10.143 -1.910 0.245 1.00 0.00 3 VAL A O 12
ATOM 19827 N N . ILE A 1 4 ? 10.824 -0.339 -1.211 1.00 0.00 4 ILE A N 12
ATOM 19828 C CA . ILE A 1 4 ? 12.150 -0.926 -1.470 1.00 0.00 4 ILE A CA 12
ATOM 19829 C C . ILE A 1 4 ? 13.226 0.165 -1.404 1.00 0.00 4 ILE A C 12
ATOM 19830 O O . ILE A 1 4 ? 13.128 1.212 -2.039 1.00 0.00 4 ILE A O 12
ATOM 19846 N N . VAL A 1 5 ? 14.262 -0.083 -0.608 1.00 0.00 5 VAL A N 12
ATOM 19847 C CA . VAL A 1 5 ? 15.386 0.831 -0.364 1.00 0.00 5 VAL A CA 12
ATOM 19848 C C . VAL A 1 5 ? 16.625 0.350 -1.113 1.00 0.00 5 VAL A C 12
ATOM 19849 O O . VAL A 1 5 ? 16.911 -0.844 -1.102 1.00 0.00 5 VAL A O 12
ATOM 19862 N N . VAL A 1 6 ? 17.411 1.254 -1.705 1.00 0.00 6 VAL A N 12
ATOM 19863 C CA . VAL A 1 6 ? 18.622 0.872 -2.462 1.00 0.00 6 VAL A CA 12
ATOM 19864 C C . VAL A 1 6 ? 19.833 1.691 -2.038 1.00 0.00 6 VAL A C 12
ATOM 19865 O O . VAL A 1 6 ? 19.870 2.896 -2.239 1.00 0.00 6 VAL A O 12
ATOM 19878 N N . ILE A 1 7 ? 20.844 1.040 -1.476 1.00 0.00 7 ILE A N 12
ATOM 19879 C CA . ILE A 1 7 ? 22.084 1.681 -1.028 1.00 0.00 7 ILE A CA 12
ATOM 19880 C C . ILE A 1 7 ? 23.074 1.878 -2.182 1.00 0.00 7 ILE A C 12
ATOM 19881 O O . ILE A 1 7 ? 23.404 0.937 -2.912 1.00 0.00 7 ILE A O 12
ATOM 19897 N N . VAL A 1 8 ? 23.595 3.105 -2.274 1.00 0.00 8 VAL A N 12
ATOM 19898 C CA . VAL A 1 8 ? 24.730 3.499 -3.124 1.00 0.00 8 VAL A CA 12
ATOM 19899 C C . VAL A 1 8 ? 26.026 3.131 -2.393 1.00 0.00 8 VAL A C 12
ATOM 19900 O O . VAL A 1 8 ? 26.645 3.938 -1.693 1.00 0.00 8 VAL A O 12
ATOM 19913 N N . GLY A 1 9 ? 26.407 1.862 -2.512 1.00 0.00 9 GLY A N 12
ATOM 19914 C CA . GLY A 1 9 ? 27.666 1.302 -2.037 1.00 0.00 9 GLY A CA 12
ATOM 19915 C C . GLY A 1 9 ? 28.875 1.936 -2.720 1.00 0.00 9 GLY A C 12
ATOM 19916 O O . GLY A 1 9 ? 28.832 2.218 -3.924 1.00 0.00 9 GLY A O 12
ATOM 19920 N N . PRO A 1 10 ? 29.971 2.150 -1.976 1.00 0.00 10 PRO A N 12
ATOM 19921 C CA . PRO A 1 10 ? 31.174 2.754 -2.519 1.00 0.00 10 PRO A CA 12
ATOM 19922 C C . PRO A 1 10 ? 31.960 1.821 -3.453 1.00 0.00 10 PRO A C 12
ATOM 19923 O O . PRO A 1 10 ? 31.856 0.594 -3.399 1.00 0.00 10 PRO A O 12
ATOM 19934 N N . SER A 1 11 ? 32.819 2.426 -4.269 1.00 0.00 11 SER A N 12
ATOM 19935 C CA . SER A 1 11 ? 33.742 1.732 -5.194 1.00 0.00 11 SER A CA 12
ATOM 19936 C C . SER A 1 11 ? 34.760 0.815 -4.494 1.00 0.00 11 SER A C 12
ATOM 19937 O O . SER A 1 11 ? 35.260 -0.136 -5.099 1.00 0.00 11 SER A O 12
ATOM 19945 N N . GLY A 1 12 ? 35.050 1.074 -3.210 1.00 0.00 12 GLY A N 12
ATOM 19946 C CA . GLY A 1 12 ? 35.954 0.288 -2.354 1.00 0.00 12 GLY A CA 12
ATOM 19947 C C . GLY A 1 12 ? 35.230 -0.605 -1.331 1.00 0.00 12 GLY A C 12
ATOM 19948 O O . GLY A 1 12 ? 35.851 -1.080 -0.374 1.00 0.00 12 GLY A O 12
ATOM 19952 N N . ALA A 1 13 ? 33.918 -0.813 -1.501 1.00 0.00 13 ALA A N 12
ATOM 19953 C CA . ALA A 1 13 ? 33.102 -1.731 -0.705 1.00 0.00 13 ALA A CA 12
ATOM 19954 C C . ALA A 1 13 ? 33.453 -3.223 -0.925 1.00 0.00 13 ALA A C 12
ATOM 19955 O O . ALA A 1 13 ? 34.426 -3.574 -1.598 1.00 0.00 13 ALA A O 12
ATOM 19962 N N . GLY A 1 14 ? 32.595 -4.118 -0.413 1.00 0.00 14 GLY A N 12
ATOM 19963 C CA . GLY A 1 14 ? 32.679 -5.554 -0.749 1.00 0.00 14 GLY A CA 12
ATOM 19964 C C . GLY A 1 14 ? 31.426 -6.344 -0.390 1.00 0.00 14 GLY A C 12
ATOM 19965 O O . GLY A 1 14 ? 30.681 -6.798 -1.260 1.00 0.00 14 GLY A O 12
ATOM 19969 N N . LYS A 1 15 ? 31.183 -6.438 0.917 1.00 0.00 15 LYS A N 12
ATOM 19970 C CA . LYS A 1 15 ? 29.982 -7.017 1.540 1.00 0.00 15 LYS A CA 12
ATOM 19971 C C . LYS A 1 15 ? 29.708 -6.323 2.860 1.00 0.00 15 LYS A C 12
ATOM 19972 O O . LYS A 1 15 ? 28.630 -5.777 3.030 1.00 0.00 15 LYS A O 12
ATOM 19991 N N . THR A 1 16 ? 30.692 -6.235 3.746 1.00 0.00 16 THR A N 12
ATOM 19992 C CA . THR A 1 16 ? 30.542 -5.630 5.084 1.00 0.00 16 THR A CA 12
ATOM 19993 C C . THR A 1 16 ? 30.078 -4.172 5.043 1.00 0.00 16 THR A C 12
ATOM 19994 O O . THR A 1 16 ? 29.172 -3.809 5.791 1.00 0.00 16 THR A O 12
ATOM 20005 N N . THR A 1 17 ? 30.612 -3.353 4.134 1.00 0.00 17 THR A N 12
ATOM 20006 C CA . THR A 1 17 ? 30.207 -1.950 3.963 1.00 0.00 17 THR A CA 12
ATOM 20007 C C . THR A 1 17 ? 28.741 -1.859 3.527 1.00 0.00 17 THR A C 12
ATOM 20008 O O . THR A 1 17 ? 27.912 -1.210 4.176 1.00 0.00 17 THR A O 12
ATOM 20019 N N . LEU A 1 18 ? 28.415 -2.553 2.431 1.00 0.00 18 LEU A N 12
ATOM 20020 C CA . LEU A 1 18 ? 27.090 -2.610 1.839 1.00 0.00 18 LEU A CA 12
ATOM 20021 C C . LEU A 1 18 ? 26.056 -3.115 2.858 1.00 0.00 18 LEU A C 12
ATOM 20022 O O . LEU A 1 18 ? 24.972 -2.552 2.986 1.00 0.00 18 LEU A O 12
ATOM 20038 N N . ASP A 1 19 ? 26.423 -4.162 3.602 1.00 0.00 19 ASP A N 12
ATOM 20039 C CA . ASP A 1 19 ? 25.570 -4.776 4.622 1.00 0.00 19 ASP A CA 12
ATOM 20040 C C . ASP A 1 19 ? 25.329 -3.817 5.788 1.00 0.00 19 ASP A C 12
ATOM 20041 O O . ASP A 1 19 ? 24.190 -3.645 6.200 1.00 0.00 19 ASP A O 12
ATOM 20050 N N . GLU A 1 20 ? 26.367 -3.146 6.291 1.00 0.00 20 GLU A N 12
ATOM 20051 C CA . GLU A 1 20 ? 26.199 -2.156 7.356 1.00 0.00 20 GLU A CA 12
ATOM 20052 C C . GLU A 1 20 ? 25.247 -1.027 6.928 1.00 0.00 20 GLU A C 12
ATOM 20053 O O . GLU A 1 20 ? 24.305 -0.715 7.656 1.00 0.00 20 GLU A O 12
ATOM 20065 N N . LEU A 1 21 ? 25.426 -0.461 5.727 1.00 0.00 21 LEU A N 12
ATOM 20066 C CA . LEU A 1 21 ? 24.491 0.543 5.189 1.00 0.00 21 LEU A CA 12
ATOM 20067 C C . LEU A 1 21 ? 23.058 -0.017 5.034 1.00 0.00 21 LEU A C 12
ATOM 20068 O O . LEU A 1 21 ? 22.092 0.657 5.397 1.00 0.00 21 LEU A O 12
ATOM 20084 N N . ALA A 1 22 ? 22.906 -1.257 4.549 1.00 0.00 22 ALA A N 12
ATOM 20085 C CA . ALA A 1 22 ? 21.607 -1.933 4.471 1.00 0.00 22 ALA A CA 12
ATOM 20086 C C . ALA A 1 22 ? 20.940 -2.137 5.850 1.00 0.00 22 ALA A C 12
ATOM 20087 O O . ALA A 1 22 ? 19.750 -1.882 6.015 1.00 0.00 22 ALA A O 12
ATOM 20094 N N . ARG A 1 23 ? 21.703 -2.553 6.862 1.00 0.00 23 ARG A N 12
ATOM 20095 C CA . ARG A 1 23 ? 21.223 -2.763 8.243 1.00 0.00 23 ARG A CA 12
ATOM 20096 C C . ARG A 1 23 ? 20.764 -1.458 8.899 1.00 0.00 23 ARG A C 12
ATOM 20097 O O . ARG A 1 23 ? 19.700 -1.446 9.521 1.00 0.00 23 ARG A O 12
ATOM 20118 N N . LYS A 1 24 ? 21.512 -0.363 8.698 1.00 0.00 24 LYS A N 12
ATOM 20119 C CA . LYS A 1 24 ? 21.105 1.000 9.081 1.00 0.00 24 LYS A CA 12
ATOM 20120 C C . LYS A 1 24 ? 19.769 1.372 8.425 1.00 0.00 24 LYS A C 12
ATOM 20121 O O . LYS A 1 24 ? 18.801 1.660 9.133 1.00 0.00 24 LYS A O 12
ATOM 20140 N N . ALA A 1 25 ? 19.677 1.274 7.094 1.00 0.00 25 ALA A N 12
ATOM 20141 C CA . ALA A 1 25 ? 18.417 1.537 6.388 1.00 0.00 25 ALA A CA 12
ATOM 20142 C C . ALA A 1 25 ? 17.265 0.673 6.914 1.00 0.00 25 ALA A C 12
ATOM 20143 O O . ALA A 1 25 ? 16.191 1.186 7.154 1.00 0.00 25 ALA A O 12
ATOM 20150 N N . LYS A 1 26 ? 17.475 -0.613 7.187 1.00 0.00 26 LYS A N 12
ATOM 20151 C CA . LYS A 1 26 ? 16.437 -1.511 7.723 1.00 0.00 26 LYS A CA 12
ATOM 20152 C C . LYS A 1 26 ? 15.927 -1.041 9.068 1.00 0.00 26 LYS A C 12
ATOM 20153 O O . LYS A 1 26 ? 14.735 -0.880 9.232 1.00 0.00 26 LYS A O 12
ATOM 20172 N N . GLU A 1 27 ? 16.797 -0.848 10.042 1.00 0.00 27 GLU A N 12
ATOM 20173 C CA . GLU A 1 27 ? 16.391 -0.353 11.363 1.00 0.00 27 GLU A CA 12
ATOM 20174 C C . GLU A 1 27 ? 15.667 1.008 11.278 1.00 0.00 27 GLU A C 12
ATOM 20175 O O . GLU A 1 27 ? 14.784 1.305 12.084 1.00 0.00 27 GLU A O 12
ATOM 20187 N N . GLU A 1 28 ? 16.011 1.817 10.272 1.00 0.00 28 GLU A N 12
ATOM 20188 C CA . GLU A 1 28 ? 15.359 3.082 9.938 1.00 0.00 28 GLU A CA 12
ATOM 20189 C C . GLU A 1 28 ? 14.014 2.897 9.193 1.00 0.00 28 GLU A C 12
ATOM 20190 O O . GLU A 1 28 ? 13.097 3.693 9.409 1.00 0.00 28 GLU A O 12
ATOM 20202 N N . VAL A 1 29 ? 13.862 1.841 8.385 1.00 0.00 29 VAL A N 12
ATOM 20203 C CA . VAL A 1 29 ? 12.694 1.541 7.522 1.00 0.00 29 VAL A CA 12
ATOM 20204 C C . VAL A 1 29 ? 12.453 0.024 7.417 1.00 0.00 29 VAL A C 12
ATOM 20205 O O . VAL A 1 29 ? 12.600 -0.594 6.356 1.00 0.00 29 VAL A O 12
ATOM 20218 N N . PRO A 1 30 ? 12.052 -0.609 8.535 1.00 0.00 30 PRO A N 12
ATOM 20219 C CA . PRO A 1 30 ? 11.892 -2.060 8.665 1.00 0.00 30 PRO A CA 12
ATOM 20220 C C . PRO A 1 30 ? 10.721 -2.633 7.850 1.00 0.00 30 PRO A C 12
ATOM 20221 O O . PRO A 1 30 ? 10.568 -3.845 7.720 1.00 0.00 30 PRO A O 12
ATOM 20232 N N . ASP A 1 31 ? 9.924 -1.738 7.279 1.00 0.00 31 ASP A N 12
ATOM 20233 C CA . ASP A 1 31 ? 8.764 -1.997 6.426 1.00 0.00 31 ASP A CA 12
ATOM 20234 C C . ASP A 1 31 ? 9.167 -2.132 4.939 1.00 0.00 31 ASP A C 12
ATOM 20235 O O . ASP A 1 31 ? 8.321 -2.396 4.088 1.00 0.00 31 ASP A O 12
ATOM 20244 N N . ALA A 1 32 ? 10.458 -1.957 4.617 1.00 0.00 32 ALA A N 12
ATOM 20245 C CA . ALA A 1 32 ? 10.967 -1.955 3.242 1.00 0.00 32 ALA A CA 12
ATOM 20246 C C . ALA A 1 32 ? 12.044 -3.032 3.000 1.00 0.00 32 ALA A C 12
ATOM 20247 O O . ALA A 1 32 ? 12.790 -3.403 3.911 1.00 0.00 32 ALA A O 12
ATOM 20254 N N . GLU A 1 33 ? 12.133 -3.530 1.765 1.00 0.00 33 GLU A N 12
ATOM 20255 C CA . GLU A 1 33 ? 13.203 -4.457 1.357 1.00 0.00 33 GLU A CA 12
ATOM 20256 C C . GLU A 1 33 ? 14.473 -3.661 1.046 1.00 0.00 33 GLU A C 12
ATOM 20257 O O . GLU A 1 33 ? 14.451 -2.782 0.187 1.00 0.00 33 GLU A O 12
ATOM 20269 N N . ILE A 1 34 ? 15.587 -3.960 1.719 1.00 0.00 34 ILE A N 12
ATOM 20270 C CA . ILE A 1 34 ? 16.834 -3.212 1.543 1.00 0.00 34 ILE A CA 12
ATOM 20271 C C . ILE A 1 34 ? 17.807 -3.932 0.620 1.00 0.00 34 ILE A C 12
ATOM 20272 O O . ILE A 1 34 ? 18.106 -5.119 0.805 1.00 0.00 34 ILE A O 12
ATOM 20288 N N . ARG A 1 35 ? 18.291 -3.209 -0.389 1.00 0.00 35 ARG A N 12
ATOM 20289 C CA . ARG A 1 35 ? 19.150 -3.702 -1.458 1.00 0.00 35 ARG A CA 12
ATOM 20290 C C . ARG A 1 35 ? 20.446 -2.880 -1.507 1.00 0.00 35 ARG A C 12
ATOM 20291 O O . ARG A 1 35 ? 20.493 -1.768 -0.982 1.00 0.00 35 ARG A O 12
ATOM 20312 N N . THR A 1 36 ? 21.467 -3.370 -2.203 1.00 0.00 36 THR A N 12
ATOM 20313 C CA . THR A 1 36 ? 22.789 -2.712 -2.305 1.00 0.00 36 THR A CA 12
ATOM 20314 C C . THR A 1 36 ? 23.354 -2.760 -3.728 1.00 0.00 36 THR A C 12
ATOM 20315 O O . THR A 1 36 ? 23.164 -3.738 -4.448 1.00 0.00 36 THR A O 12
ATOM 20326 N N . VAL A 1 37 ? 24.049 -1.694 -4.148 1.00 0.00 37 VAL A N 12
ATOM 20327 C CA . VAL A 1 37 ? 24.605 -1.504 -5.491 1.00 0.00 37 VAL A CA 12
ATOM 20328 C C . VAL A 1 37 ? 25.926 -0.748 -5.387 1.00 0.00 37 VAL A C 12
ATOM 20329 O O . VAL A 1 37 ? 26.003 0.248 -4.680 1.00 0.00 37 VAL A O 12
ATOM 20342 N N . THR A 1 38 ? 26.936 -1.162 -6.149 1.00 0.00 38 THR A N 12
ATOM 20343 C CA . THR A 1 38 ? 28.253 -0.487 -6.211 1.00 0.00 38 THR A CA 12
ATOM 20344 C C . THR A 1 38 ? 28.643 -0.042 -7.620 1.00 0.00 38 THR A C 12
ATOM 20345 O O . THR A 1 38 ? 29.680 0.598 -7.806 1.00 0.00 38 THR A O 12
ATOM 20356 N N . THR A 1 39 ? 27.803 -0.359 -8.609 1.00 0.00 39 THR A N 12
ATOM 20357 C CA . THR A 1 39 ? 28.059 -0.200 -10.054 1.00 0.00 39 THR A CA 12
ATOM 20358 C C . THR A 1 39 ? 26.761 -0.173 -10.876 1.00 0.00 39 THR A C 12
ATOM 20359 O O . THR A 1 39 ? 25.714 -0.637 -10.423 1.00 0.00 39 THR A O 12
ATOM 20370 N N . LYS A 1 40 ? 26.832 0.332 -12.117 1.00 0.00 40 LYS A N 12
ATOM 20371 C CA . LYS A 1 40 ? 25.721 0.408 -13.098 1.00 0.00 40 LYS A CA 12
ATOM 20372 C C . LYS A 1 40 ? 24.956 -0.914 -13.290 1.00 0.00 40 LYS A C 12
ATOM 20373 O O . LYS A 1 40 ? 23.732 -0.950 -13.445 1.00 0.00 40 LYS A O 12
ATOM 20392 N N . GLU A 1 41 ? 25.691 -2.017 -13.244 1.00 0.00 41 GLU A N 12
ATOM 20393 C CA . GLU A 1 41 ? 25.156 -3.370 -13.351 1.00 0.00 41 GLU A CA 12
ATOM 20394 C C . GLU A 1 41 ? 24.286 -3.777 -12.160 1.00 0.00 41 GLU A C 12
ATOM 20395 O O . GLU A 1 41 ? 23.205 -4.327 -12.363 1.00 0.00 41 GLU A O 12
ATOM 20407 N N . ASP A 1 42 ? 24.700 -3.469 -10.924 1.00 0.00 42 ASP A N 12
ATOM 20408 C CA . ASP A 1 42 ? 23.924 -3.793 -9.739 1.00 0.00 42 ASP A CA 12
ATOM 20409 C C . ASP A 1 42 ? 22.710 -2.851 -9.671 1.00 0.00 42 ASP A C 12
ATOM 20410 O O . ASP A 1 42 ? 21.625 -3.257 -9.275 1.00 0.00 42 ASP A O 12
ATOM 20419 N N . ALA A 1 43 ? 22.876 -1.611 -10.135 1.00 0.00 43 ALA A N 12
ATOM 20420 C CA . ALA A 1 43 ? 21.812 -0.613 -10.259 1.00 0.00 43 ALA A CA 12
ATOM 20421 C C . ALA A 1 43 ? 20.663 -1.152 -11.124 1.00 0.00 43 ALA A C 12
ATOM 20422 O O . ALA A 1 43 ? 19.528 -1.275 -10.650 1.00 0.00 43 ALA A O 12
ATOM 20429 N N . LYS A 1 44 ? 20.962 -1.567 -12.367 1.00 0.00 44 LYS A N 12
ATOM 20430 C CA . LYS A 1 44 ? 19.974 -2.211 -13.231 1.00 0.00 44 LYS A CA 12
ATOM 20431 C C . LYS A 1 44 ? 19.398 -3.506 -12.662 1.00 0.00 44 LYS A C 12
ATOM 20432 O O . LYS A 1 44 ? 18.178 -3.644 -12.696 1.00 0.00 44 LYS A O 12
ATOM 20451 N N . ARG A 1 45 ? 20.214 -4.408 -12.088 1.00 0.00 45 ARG A N 12
ATOM 20452 C CA . ARG A 1 45 ? 19.718 -5.676 -11.503 1.00 0.00 45 ARG A CA 12
ATOM 20453 C C . ARG A 1 45 ? 18.751 -5.461 -10.340 1.00 0.00 45 ARG A C 12
ATOM 20454 O O . ARG A 1 45 ? 17.678 -6.047 -10.306 1.00 0.00 45 ARG A O 12
ATOM 20475 N N . VAL A 1 46 ? 19.120 -4.594 -9.398 1.00 0.00 46 VAL A N 12
ATOM 20476 C CA . VAL A 1 46 ? 18.273 -4.213 -8.246 1.00 0.00 46 VAL A CA 12
ATOM 20477 C C . VAL A 1 46 ? 16.978 -3.560 -8.719 1.00 0.00 46 VAL A C 12
ATOM 20478 O O . VAL A 1 46 ? 15.905 -3.880 -8.201 1.00 0.00 46 VAL A O 12
ATOM 20491 N N . ALA A 1 47 ? 17.043 -2.676 -9.716 1.00 0.00 47 ALA A N 12
ATOM 20492 C CA . ALA A 1 47 ? 15.853 -2.026 -10.231 1.00 0.00 47 ALA A CA 12
ATOM 20493 C C . ALA A 1 47 ? 14.925 -3.001 -10.978 1.00 0.00 47 ALA A C 12
ATOM 20494 O O . ALA A 1 47 ? 13.769 -3.184 -10.609 1.00 0.00 47 ALA A O 12
ATOM 20501 N N . GLU A 1 48 ? 15.420 -3.688 -12.000 1.00 0.00 48 GLU A N 12
ATOM 20502 C CA . GLU A 1 48 ? 14.617 -4.699 -12.704 1.00 0.00 48 GLU A CA 12
ATOM 20503 C C . GLU A 1 48 ? 14.112 -5.827 -11.777 1.00 0.00 48 GLU A C 12
ATOM 20504 O O . GLU A 1 48 ? 13.022 -6.350 -11.996 1.00 0.00 48 GLU A O 12
ATOM 20516 N N . GLU A 1 49 ? 14.812 -6.141 -10.676 1.00 0.00 49 GLU A N 12
ATOM 20517 C CA . GLU A 1 49 ? 14.317 -7.043 -9.606 1.00 0.00 49 GLU A CA 12
ATOM 20518 C C . GLU A 1 49 ? 13.130 -6.429 -8.837 1.00 0.00 49 GLU A C 12
ATOM 20519 O O . GLU A 1 49 ? 12.105 -7.083 -8.639 1.00 0.00 49 GLU A O 12
ATOM 20531 N N . ALA A 1 50 ? 13.247 -5.160 -8.432 1.00 0.00 50 ALA A N 12
ATOM 20532 C CA . ALA A 1 50 ? 12.172 -4.397 -7.809 1.00 0.00 50 ALA A CA 12
ATOM 20533 C C . ALA A 1 50 ? 10.936 -4.271 -8.716 1.00 0.00 50 ALA A C 12
ATOM 20534 O O . ALA A 1 50 ? 9.814 -4.290 -8.217 1.00 0.00 50 ALA A O 12
ATOM 20541 N N . GLU A 1 51 ? 11.100 -4.237 -10.047 1.00 0.00 51 GLU A N 12
ATOM 20542 C CA . GLU A 1 51 ? 9.957 -4.345 -10.961 1.00 0.00 51 GLU A CA 12
ATOM 20543 C C . GLU A 1 51 ? 9.236 -5.698 -10.802 1.00 0.00 51 GLU A C 12
ATOM 20544 O O . GLU A 1 51 ? 8.007 -5.748 -10.745 1.00 0.00 51 GLU A O 12
ATOM 20556 N N . ARG A 1 52 ? 9.993 -6.805 -10.724 1.00 0.00 52 ARG A N 12
ATOM 20557 C CA . ARG A 1 52 ? 9.426 -8.173 -10.762 1.00 0.00 52 ARG A CA 12
ATOM 20558 C C . ARG A 1 52 ? 8.614 -8.496 -9.507 1.00 0.00 52 ARG A C 12
ATOM 20559 O O . ARG A 1 52 ? 7.524 -9.065 -9.600 1.00 0.00 52 ARG A O 12
ATOM 20580 N N . ARG A 1 53 ? 9.125 -8.089 -8.345 1.00 0.00 53 ARG A N 12
ATOM 20581 C CA . ARG A 1 53 ? 8.437 -8.179 -7.042 1.00 0.00 53 ARG A CA 12
ATOM 20582 C C . ARG A 1 53 ? 7.446 -7.041 -6.786 1.00 0.00 53 ARG A C 12
ATOM 20583 O O . ARG A 1 53 ? 6.756 -7.076 -5.771 1.00 0.00 53 ARG A O 12
ATOM 20604 N N . ASN A 1 54 ? 7.374 -6.056 -7.690 1.00 0.00 54 ASN A N 12
ATOM 20605 C CA . ASN A 1 54 ? 6.406 -4.958 -7.689 1.00 0.00 54 ASN A CA 12
ATOM 20606 C C . ASN A 1 54 ? 6.616 -3.939 -6.557 1.00 0.00 54 ASN A C 12
ATOM 20607 O O . ASN A 1 54 ? 5.794 -3.801 -5.646 1.00 0.00 54 ASN A O 12
ATOM 20618 N N . ALA A 1 55 ? 7.730 -3.215 -6.604 1.00 0.00 55 ALA A N 12
ATOM 20619 C CA . ALA A 1 55 ? 7.983 -2.073 -5.754 1.00 0.00 55 ALA A CA 12
ATOM 20620 C C . ALA A 1 55 ? 7.035 -0.944 -6.142 1.00 0.00 55 ALA A C 12
ATOM 20621 O O . ALA A 1 55 ? 7.230 -0.280 -7.160 1.00 0.00 55 ALA A O 12
ATOM 20628 N N . ASP A 1 56 ? 5.995 -0.736 -5.344 1.00 0.00 56 ASP A N 12
ATOM 20629 C CA . ASP A 1 56 ? 5.127 0.422 -5.508 1.00 0.00 56 ASP A CA 12
ATOM 20630 C C . ASP A 1 56 ? 5.907 1.732 -5.312 1.00 0.00 56 ASP A C 12
ATOM 20631 O O . ASP A 1 56 ? 5.638 2.735 -5.984 1.00 0.00 56 ASP A O 12
ATOM 20640 N N . ILE A 1 57 ? 6.913 1.702 -4.423 1.00 0.00 57 ILE A N 12
ATOM 20641 C CA . ILE A 1 57 ? 7.749 2.851 -4.095 1.00 0.00 57 ILE A CA 12
ATOM 20642 C C . ILE A 1 57 ? 9.193 2.436 -3.829 1.00 0.00 57 ILE A C 12
ATOM 20643 O O . ILE A 1 57 ? 9.453 1.481 -3.099 1.00 0.00 57 ILE A O 12
ATOM 20659 N N . VAL A 1 58 ? 10.134 3.184 -4.403 1.00 0.00 58 VAL A N 12
ATOM 20660 C CA . VAL A 1 58 ? 11.582 2.949 -4.291 1.00 0.00 58 VAL A CA 12
ATOM 20661 C C . VAL A 1 58 ? 12.364 4.189 -3.849 1.00 0.00 58 VAL A C 12
ATOM 20662 O O . VAL A 1 58 ? 12.295 5.262 -4.456 1.00 0.00 58 VAL A O 12
ATOM 20675 N N . VAL A 1 59 ? 13.167 4.006 -2.798 1.00 0.00 59 VAL A N 12
ATOM 20676 C CA . VAL A 1 59 ? 13.962 5.063 -2.161 1.00 0.00 59 VAL A CA 12
ATOM 20677 C C . VAL A 1 59 ? 15.455 4.718 -2.171 1.00 0.00 59 VAL A C 12
ATOM 20678 O O . VAL A 1 59 ? 15.935 3.836 -1.463 1.00 0.00 59 VAL A O 12
ATOM 20691 N N . ILE A 1 60 ? 16.196 5.401 -3.034 1.00 0.00 60 ILE A N 12
ATOM 20692 C CA . ILE A 1 60 ? 17.638 5.229 -3.184 1.00 0.00 60 ILE A CA 12
ATOM 20693 C C . ILE A 1 60 ? 18.362 6.101 -2.143 1.00 0.00 60 ILE A C 12
ATOM 20694 O O . ILE A 1 60 ? 18.022 7.267 -1.951 1.00 0.00 60 ILE A O 12
ATOM 20710 N N . VAL A 1 61 ? 19.372 5.541 -1.479 1.00 0.00 61 VAL A N 12
ATOM 20711 C CA . VAL A 1 61 ? 20.096 6.138 -0.344 1.00 0.00 61 VAL A CA 12
ATOM 20712 C C . VAL A 1 61 ? 21.548 6.390 -0.753 1.00 0.00 61 VAL A C 12
ATOM 20713 O O . VAL A 1 61 ? 22.317 5.447 -0.944 1.00 0.00 61 VAL A O 12
ATOM 20726 N N . GLY A 1 62 ? 21.923 7.664 -0.906 1.00 0.00 62 GLY A N 12
ATOM 20727 C CA . GLY A 1 62 ? 23.254 8.051 -1.371 1.00 0.00 62 GLY A CA 12
ATOM 20728 C C . GLY A 1 62 ? 23.542 9.561 -1.366 1.00 0.00 62 GLY A C 12
ATOM 20729 O O . GLY A 1 62 ? 22.748 10.353 -0.847 1.00 0.00 62 GLY A O 12
ATOM 20733 N N . PRO A 1 63 ? 24.703 9.970 -1.916 1.00 0.00 63 PRO A N 12
ATOM 20734 C CA . PRO A 1 63 ? 25.215 11.344 -1.827 1.00 0.00 63 PRO A CA 12
ATOM 20735 C C . PRO A 1 63 ? 24.608 12.349 -2.812 1.00 0.00 63 PRO A C 12
ATOM 20736 O O . PRO A 1 63 ? 24.753 13.564 -2.660 1.00 0.00 63 PRO A O 12
ATOM 20747 N N . SER A 1 64 ? 23.967 11.818 -3.849 1.00 0.00 64 SER A N 12
ATOM 20748 C CA . SER A 1 64 ? 23.400 12.523 -5.022 1.00 0.00 64 SER A CA 12
ATOM 20749 C C . SER A 1 64 ? 24.372 13.479 -5.755 1.00 0.00 64 SER A C 12
ATOM 20750 O O . SER A 1 64 ? 23.939 14.359 -6.506 1.00 0.00 64 SER A O 12
ATOM 20758 N N . GLY A 1 65 ? 25.687 13.309 -5.564 1.00 0.00 65 GLY A N 12
ATOM 20759 C CA . GLY A 1 65 ? 26.767 14.132 -6.118 1.00 0.00 65 GLY A CA 12
ATOM 20760 C C . GLY A 1 65 ? 27.092 13.818 -7.582 1.00 0.00 65 GLY A C 12
ATOM 20761 O O . GLY A 1 65 ? 28.228 13.458 -7.887 1.00 0.00 65 GLY A O 12
ATOM 20765 N N . SER A 1 66 ? 26.080 13.885 -8.457 1.00 0.00 66 SER A N 12
ATOM 20766 C CA . SER A 1 66 ? 26.091 13.602 -9.911 1.00 0.00 66 SER A CA 12
ATOM 20767 C C . SER A 1 66 ? 27.026 12.460 -10.357 1.00 0.00 66 SER A C 12
ATOM 20768 O O . SER A 1 66 ? 26.603 11.303 -10.346 1.00 0.00 66 SER A O 12
ATOM 20776 N N . GLY A 1 67 ? 28.281 12.742 -10.717 1.00 0.00 67 GLY A N 12
ATOM 20777 C CA . GLY A 1 67 ? 29.297 11.763 -11.131 1.00 0.00 67 GLY A CA 12
ATOM 20778 C C . GLY A 1 67 ? 29.616 10.672 -10.097 1.00 0.00 67 GLY A C 12
ATOM 20779 O O . GLY A 1 67 ? 30.113 9.606 -10.469 1.00 0.00 67 GLY A O 12
ATOM 20783 N N . LYS A 1 68 ? 29.302 10.908 -8.816 1.00 0.00 68 LYS A N 12
ATOM 20784 C CA . LYS A 1 68 ? 29.458 9.965 -7.692 1.00 0.00 68 LYS A CA 12
ATOM 20785 C C . LYS A 1 68 ? 28.147 9.259 -7.296 1.00 0.00 68 LYS A C 12
ATOM 20786 O O . LYS A 1 68 ? 28.090 8.596 -6.262 1.00 0.00 68 LYS A O 12
ATOM 20805 N N . SER A 1 69 ? 27.086 9.394 -8.100 1.00 0.00 69 SER A N 12
ATOM 20806 C CA . SER A 1 69 ? 25.751 8.812 -7.856 1.00 0.00 69 SER A CA 12
ATOM 20807 C C . SER A 1 69 ? 25.040 8.348 -9.139 1.00 0.00 69 SER A C 12
ATOM 20808 O O . SER A 1 69 ? 23.821 8.191 -9.163 1.00 0.00 69 SER A O 12
ATOM 20816 N N . THR A 1 70 ? 25.781 8.078 -10.217 1.00 0.00 70 THR A N 12
ATOM 20817 C CA . THR A 1 70 ? 25.260 7.452 -11.453 1.00 0.00 70 THR A CA 12
ATOM 20818 C C . THR A 1 70 ? 24.549 6.123 -11.195 1.00 0.00 70 THR A C 12
ATOM 20819 O O . THR A 1 70 ? 23.558 5.830 -11.858 1.00 0.00 70 THR A O 12
ATOM 20830 N N . LEU A 1 71 ? 24.982 5.368 -10.184 1.00 0.00 71 LEU A N 12
ATOM 20831 C CA . LEU A 1 71 ? 24.314 4.183 -9.637 1.00 0.00 71 LEU A CA 12
ATOM 20832 C C . LEU A 1 71 ? 22.835 4.508 -9.339 1.00 0.00 71 LEU A C 12
ATOM 20833 O O . LEU A 1 71 ? 21.911 3.895 -9.882 1.00 0.00 71 LEU A O 12
ATOM 20849 N N . ALA A 1 72 ? 22.607 5.533 -8.515 1.00 0.00 72 ALA A N 12
ATOM 20850 C CA . ALA A 1 72 ? 21.282 5.986 -8.102 1.00 0.00 72 ALA A CA 12
ATOM 20851 C C . ALA A 1 72 ? 20.430 6.495 -9.274 1.00 0.00 72 ALA A C 12
ATOM 20852 O O . ALA A 1 72 ? 19.247 6.154 -9.376 1.00 0.00 72 ALA A O 12
ATOM 20859 N N . LYS A 1 73 ? 21.046 7.246 -10.195 1.00 0.00 73 LYS A N 12
ATOM 20860 C CA . LYS A 1 73 ? 20.413 7.663 -11.459 1.00 0.00 73 LYS A CA 12
ATOM 20861 C C . LYS A 1 73 ? 19.973 6.474 -12.313 1.00 0.00 73 LYS A C 12
ATOM 20862 O O . LYS A 1 73 ? 18.866 6.506 -12.837 1.00 0.00 73 LYS A O 12
ATOM 20881 N N . ILE A 1 74 ? 20.767 5.408 -12.414 1.00 0.00 74 ILE A N 12
ATOM 20882 C CA . ILE A 1 74 ? 20.404 4.203 -13.174 1.00 0.00 74 ILE A CA 12
ATOM 20883 C C . ILE A 1 74 ? 19.247 3.449 -12.505 1.00 0.00 74 ILE A C 12
ATOM 20884 O O . ILE A 1 74 ? 18.294 3.093 -13.201 1.00 0.00 74 ILE A O 12
ATOM 20900 N N . VAL A 1 75 ? 19.248 3.276 -11.178 1.00 0.00 75 VAL A N 12
ATOM 20901 C CA . VAL A 1 75 ? 18.101 2.650 -10.469 1.00 0.00 75 VAL A CA 12
ATOM 20902 C C . VAL A 1 75 ? 16.815 3.437 -10.717 1.00 0.00 75 VAL A C 12
ATOM 20903 O O . VAL A 1 75 ? 15.818 2.895 -11.208 1.00 0.00 75 VAL A O 12
ATOM 20916 N N . LYS A 1 76 ? 16.855 4.748 -10.434 1.00 0.00 76 LYS A N 12
ATOM 20917 C CA . LYS A 1 76 ? 15.740 5.651 -10.696 1.00 0.00 76 LYS A CA 12
ATOM 20918 C C . LYS A 1 76 ? 15.335 5.639 -12.162 1.00 0.00 76 LYS A C 12
ATOM 20919 O O . LYS A 1 76 ? 14.147 5.683 -12.444 1.00 0.00 76 LYS A O 12
ATOM 20938 N N . LYS A 1 77 ? 16.268 5.498 -13.101 1.00 0.00 77 LYS A N 12
ATOM 20939 C CA . LYS A 1 77 ? 15.918 5.489 -14.539 1.00 0.00 77 LYS A CA 12
ATOM 20940 C C . LYS A 1 77 ? 15.169 4.218 -14.923 1.00 0.00 77 LYS A C 12
ATOM 20941 O O . LYS A 1 77 ? 14.178 4.307 -15.647 1.00 0.00 77 LYS A O 12
ATOM 20960 N N . ILE A 1 78 ? 15.584 3.056 -14.415 1.00 0.00 78 ILE A N 12
ATOM 20961 C CA . ILE A 1 78 ? 14.917 1.779 -14.682 1.00 0.00 78 ILE A CA 12
ATOM 20962 C C . ILE A 1 78 ? 13.512 1.772 -14.060 1.00 0.00 78 ILE A C 12
ATOM 20963 O O . ILE A 1 78 ? 12.568 1.309 -14.696 1.00 0.00 78 ILE A O 12
ATOM 20979 N N . ILE A 1 79 ? 13.342 2.288 -12.835 1.00 0.00 79 ILE A N 12
ATOM 20980 C CA . ILE A 1 79 ? 12.025 2.247 -12.184 1.00 0.00 79 ILE A CA 12
ATOM 20981 C C . ILE A 1 79 ? 11.088 3.378 -12.637 1.00 0.00 79 ILE A C 12
ATOM 20982 O O . ILE A 1 79 ? 9.895 3.146 -12.851 1.00 0.00 79 ILE A O 12
ATOM 20998 N N . ALA A 1 80 ? 11.600 4.590 -12.842 1.00 0.00 80 ALA A N 12
ATOM 20999 C CA . ALA A 1 80 ? 10.791 5.719 -13.299 1.00 0.00 80 ALA A CA 12
ATOM 21000 C C . ALA A 1 80 ? 10.126 5.476 -14.669 1.00 0.00 80 ALA A C 12
ATOM 21001 O O . ALA A 1 80 ? 9.026 5.987 -14.904 1.00 0.00 80 ALA A O 12
ATOM 21008 N N . ARG A 1 81 ? 10.729 4.646 -15.544 1.00 0.00 81 ARG A N 12
ATOM 21009 C CA . ARG A 1 81 ? 10.100 4.205 -16.786 1.00 0.00 81 ARG A CA 12
ATOM 21010 C C . ARG A 1 81 ? 9.164 3.006 -16.629 1.00 0.00 81 ARG A C 12
ATOM 21011 O O . ARG A 1 81 ? 8.258 2.822 -17.439 1.00 0.00 81 ARG A O 12
ATOM 21032 N N . ALA A 1 82 ? 9.375 2.205 -15.587 1.00 0.00 82 ALA A N 12
ATOM 21033 C CA . ALA A 1 82 ? 8.517 1.084 -15.217 1.00 0.00 82 ALA A CA 12
ATOM 21034 C C . ALA A 1 82 ? 7.122 1.534 -14.736 1.00 0.00 82 ALA A C 12
ATOM 21035 O O . ALA A 1 82 ? 6.125 0.837 -14.941 1.00 0.00 82 ALA A O 12
ATOM 21042 N N . GLY A 1 83 ? 7.045 2.726 -14.124 1.00 0.00 83 GLY A N 12
ATOM 21043 C CA . GLY A 1 83 ? 5.814 3.414 -13.716 1.00 0.00 83 GLY A CA 12
ATOM 21044 C C . GLY A 1 83 ? 5.713 3.652 -12.205 1.00 0.00 83 GLY A C 12
ATOM 21045 O O . GLY A 1 83 ? 4.902 4.463 -11.750 1.00 0.00 83 GLY A O 12
ATOM 21049 N N . ALA A 1 84 ? 6.538 2.958 -11.421 1.00 0.00 84 ALA A N 12
ATOM 21050 C CA . ALA A 1 84 ? 6.685 3.141 -9.983 1.00 0.00 84 ALA A CA 12
ATOM 21051 C C . ALA A 1 84 ? 7.313 4.493 -9.607 1.00 0.00 84 ALA A C 12
ATOM 21052 O O . ALA A 1 84 ? 8.008 5.139 -10.398 1.00 0.00 84 ALA A O 12
ATOM 21059 N N . LYS A 1 85 ? 7.059 4.921 -8.365 1.00 0.00 85 LYS A N 12
ATOM 21060 C CA . LYS A 1 85 ? 7.541 6.184 -7.786 1.00 0.00 85 LYS A CA 12
ATOM 21061 C C . LYS A 1 85 ? 8.952 6.002 -7.223 1.00 0.00 85 LYS A C 12
ATOM 21062 O O . LYS A 1 85 ? 9.159 5.141 -6.369 1.00 0.00 85 LYS A O 12
ATOM 21081 N N . THR A 1 86 ? 9.901 6.846 -7.653 1.00 0.00 86 THR A N 12
ATOM 21082 C CA . THR A 1 86 ? 11.329 6.735 -7.296 1.00 0.00 86 THR A CA 12
ATOM 21083 C C . THR A 1 86 ? 11.913 8.037 -6.761 1.00 0.00 86 THR A C 12
ATOM 21084 O O . THR A 1 86 ? 11.613 9.110 -7.281 1.00 0.00 86 THR A O 12
ATOM 21095 N N . ILE A 1 87 ? 12.777 7.938 -5.748 1.00 0.00 87 ILE A N 12
ATOM 21096 C CA . ILE A 1 87 ? 13.414 9.094 -5.083 1.00 0.00 87 ILE A CA 12
ATOM 21097 C C . ILE A 1 87 ? 14.849 8.815 -4.625 1.00 0.00 87 ILE A C 12
ATOM 21098 O O . ILE A 1 87 ? 15.247 7.671 -4.437 1.00 0.00 87 ILE A O 12
ATOM 21114 N N . GLU A 1 88 ? 15.591 9.897 -4.374 1.00 0.00 88 GLU A N 12
ATOM 21115 C CA . GLU A 1 88 ? 16.963 9.892 -3.847 1.00 0.00 88 GLU A CA 12
ATOM 21116 C C . GLU A 1 88 ? 17.008 10.658 -2.508 1.00 0.00 88 GLU A C 12
ATOM 21117 O O . GLU A 1 88 ? 16.973 11.894 -2.489 1.00 0.00 88 GLU A O 12
ATOM 21129 N N . VAL A 1 89 ? 17.038 9.943 -1.376 1.00 0.00 89 VAL A N 12
ATOM 21130 C CA . VAL A 1 89 ? 17.209 10.548 -0.039 1.00 0.00 89 VAL A CA 12
ATOM 21131 C C . VAL A 1 89 ? 18.679 10.910 0.225 1.00 0.00 89 VAL A C 12
ATOM 21132 O O . VAL A 1 89 ? 19.580 10.080 0.057 1.00 0.00 89 VAL A O 12
ATOM 21145 N N . THR A 1 90 ? 18.914 12.142 0.687 1.00 0.00 90 THR A N 12
ATOM 21146 C CA . THR A 1 90 ? 20.217 12.649 1.153 1.00 0.00 90 THR A CA 12
ATOM 21147 C C . THR A 1 90 ? 20.214 12.735 2.679 1.00 0.00 90 THR A C 12
ATOM 21148 O O . THR A 1 90 ? 19.769 13.714 3.286 1.00 0.00 90 THR A O 12
ATOM 21159 N N . THR A 1 91 ? 20.662 11.648 3.310 1.00 0.00 91 THR A N 12
ATOM 21160 C CA . THR A 1 91 ? 20.564 11.376 4.760 1.00 0.00 91 THR A CA 12
ATOM 21161 C C . THR A 1 91 ? 21.056 12.517 5.664 1.00 0.00 91 THR A C 12
ATOM 21162 O O . THR A 1 91 ? 20.518 12.725 6.750 1.00 0.00 91 THR A O 12
ATOM 21173 N N . GLU A 1 92 ? 22.058 13.283 5.220 1.00 0.00 92 GLU A N 12
ATOM 21174 C CA . GLU A 1 92 ? 22.652 14.391 5.988 1.00 0.00 92 GLU A CA 12
ATOM 21175 C C . GLU A 1 92 ? 21.811 15.686 6.048 1.00 0.00 92 GLU A C 12
ATOM 21176 O O . GLU A 1 92 ? 22.091 16.545 6.889 1.00 0.00 92 GLU A O 12
ATOM 21188 N N . GLU A 1 93 ? 20.794 15.858 5.187 1.00 0.00 93 GLU A N 12
ATOM 21189 C CA . GLU A 1 93 ? 20.043 17.129 5.095 1.00 0.00 93 GLU A CA 12
ATOM 21190 C C . GLU A 1 93 ? 18.560 17.051 4.673 1.00 0.00 93 GLU A C 12
ATOM 21191 O O . GLU A 1 93 ? 17.837 18.029 4.878 1.00 0.00 93 GLU A O 12
ATOM 21203 N N . GLU A 1 94 ? 18.066 15.931 4.128 1.00 0.00 94 GLU A N 12
ATOM 21204 C CA . GLU A 1 94 ? 16.685 15.815 3.604 1.00 0.00 94 GLU A CA 12
ATOM 21205 C C . GLU A 1 94 ? 15.979 14.501 4.004 1.00 0.00 94 GLU A C 12
ATOM 21206 O O . GLU A 1 94 ? 14.910 14.183 3.481 1.00 0.00 94 GLU A O 12
ATOM 21218 N N . LEU A 1 95 ? 16.552 13.738 4.948 1.00 0.00 95 LEU A N 12
ATOM 21219 C CA . LEU A 1 95 ? 16.073 12.421 5.396 1.00 0.00 95 LEU A CA 12
ATOM 21220 C C . LEU A 1 95 ? 14.557 12.372 5.656 1.00 0.00 95 LEU A C 12
ATOM 21221 O O . LEU A 1 95 ? 13.836 11.660 4.954 1.00 0.00 95 LEU A O 12
ATOM 21237 N N . ARG A 1 96 ? 14.074 13.140 6.645 1.00 0.00 96 ARG A N 12
ATOM 21238 C CA . ARG A 1 96 ? 12.663 13.149 7.083 1.00 0.00 96 ARG A CA 12
ATOM 21239 C C . ARG A 1 96 ? 11.708 13.477 5.935 1.00 0.00 96 ARG A C 12
ATOM 21240 O O . ARG A 1 96 ? 10.734 12.754 5.711 1.00 0.00 96 ARG A O 12
ATOM 21261 N N . LYS A 1 97 ? 12.024 14.536 5.180 1.00 0.00 97 LYS A N 12
ATOM 21262 C CA . LYS A 1 97 ? 11.249 14.988 4.014 1.00 0.00 97 LYS A CA 12
ATOM 21263 C C . LYS A 1 97 ? 11.144 13.888 2.960 1.00 0.00 97 LYS A C 12
ATOM 21264 O O . LYS A 1 97 ? 10.036 13.542 2.563 1.00 0.00 97 LYS A O 12
ATOM 21283 N N . ALA A 1 98 ? 12.268 13.304 2.545 1.00 0.00 98 ALA A N 12
ATOM 21284 C CA . ALA A 1 98 ? 12.300 12.277 1.507 1.00 0.00 98 ALA A CA 12
ATOM 21285 C C . ALA A 1 98 ? 11.538 11.001 1.909 1.00 0.00 98 ALA A C 12
ATOM 21286 O O . ALA A 1 98 ? 10.692 10.534 1.144 1.00 0.00 98 ALA A O 12
ATOM 21293 N N . VAL A 1 99 ? 11.779 10.455 3.109 1.00 0.00 99 VAL A N 12
ATOM 21294 C CA . VAL A 1 99 ? 11.056 9.243 3.567 1.00 0.00 99 VAL A CA 12
ATOM 21295 C C . VAL A 1 99 ? 9.560 9.483 3.781 1.00 0.00 99 VAL A C 12
ATOM 21296 O O . VAL A 1 99 ? 8.753 8.606 3.472 1.00 0.00 99 VAL A O 12
ATOM 21309 N N . ALA A 1 100 ? 9.164 10.675 4.235 1.00 0.00 100 ALA A N 12
ATOM 21310 C CA . ALA A 1 100 ? 7.744 11.047 4.288 1.00 0.00 100 ALA A CA 12
ATOM 21311 C C . ALA A 1 100 ? 7.120 11.178 2.883 1.00 0.00 100 ALA A C 12
ATOM 21312 O O . ALA A 1 100 ? 6.043 10.633 2.629 1.00 0.00 100 ALA A O 12
ATOM 21319 N N . LYS A 1 101 ? 7.816 11.835 1.938 1.00 0.00 101 LYS A N 12
ATOM 21320 C CA . LYS A 1 101 ? 7.417 11.911 0.520 1.00 0.00 101 LYS A CA 12
ATOM 21321 C C . LYS A 1 101 ? 7.242 10.531 -0.117 1.00 0.00 101 LYS A C 12
ATOM 21322 O O . LYS A 1 101 ? 6.383 10.394 -0.982 1.00 0.00 101 LYS A O 12
ATOM 21341 N N . ALA A 1 102 ? 7.993 9.520 0.315 1.00 0.00 102 ALA A N 12
ATOM 21342 C CA . ALA A 1 102 ? 7.912 8.163 -0.229 1.00 0.00 102 ALA A CA 12
ATOM 21343 C C . ALA A 1 102 ? 6.493 7.603 -0.061 1.00 0.00 102 ALA A C 12
ATOM 21344 O O . ALA A 1 102 ? 5.783 7.371 -1.032 1.00 0.00 102 ALA A O 12
ATOM 21351 N N . ARG A 1 103 ? 6.053 7.463 1.191 1.00 0.00 103 ARG A N 12
ATOM 21352 C CA . ARG A 1 103 ? 4.762 6.864 1.572 1.00 0.00 103 ARG A CA 12
ATOM 21353 C C . ARG A 1 103 ? 3.578 7.782 1.250 1.00 0.00 103 ARG A C 12
ATOM 21354 O O . ARG A 1 103 ? 2.452 7.318 1.091 1.00 0.00 103 ARG A O 12
ATOM 21375 N N . GLY A 1 104 ? 3.846 9.085 1.145 1.00 0.00 104 GLY A N 12
ATOM 21376 C CA . GLY A 1 104 ? 2.854 10.145 1.039 1.00 0.00 104 GLY A CA 12
ATOM 21377 C C . GLY A 1 104 ? 2.594 10.622 -0.389 1.00 0.00 104 GLY A C 12
ATOM 21378 O O . GLY A 1 104 ? 1.487 10.455 -0.905 1.00 0.00 104 GLY A O 12
ATOM 21382 N N . SER A 1 105 ? 3.619 11.162 -1.063 1.00 0.00 105 SER A N 12
ATOM 21383 C CA . SER A 1 105 ? 3.515 11.571 -2.477 1.00 0.00 105 SER A CA 12
ATOM 21384 C C . SER A 1 105 ? 3.358 10.386 -3.434 1.00 0.00 105 SER A C 12
ATOM 21385 O O . SER A 1 105 ? 2.931 10.603 -4.567 1.00 0.00 105 SER A O 12
ATOM 21393 N N . TRP A 1 106 ? 3.613 9.140 -2.999 1.00 0.00 106 TRP A N 12
ATOM 21394 C CA . TRP A 1 106 ? 3.235 7.952 -3.781 1.00 0.00 106 TRP A CA 12
ATOM 21395 C C . TRP A 1 106 ? 1.764 8.008 -4.214 1.00 0.00 106 TRP A C 12
ATOM 21396 O O . TRP A 1 106 ? 1.476 7.884 -5.407 1.00 0.00 106 TRP A O 12
ATOM 21417 N N . SER A 1 107 ? 0.842 8.267 -3.280 1.00 0.00 107 SER A N 12
ATOM 21418 C CA . SER A 1 107 ? -0.595 8.300 -3.583 1.00 0.00 107 SER A CA 12
ATOM 21419 C C . SER A 1 107 ? -0.926 9.365 -4.630 1.00 0.00 107 SER A C 12
ATOM 21420 O O . SER A 1 107 ? -1.643 9.086 -5.591 1.00 0.00 107 SER A O 12
ATOM 21428 N N . LEU A 1 108 ? -0.350 10.567 -4.498 1.00 0.00 108 LEU A N 12
ATOM 21429 C CA . LEU A 1 108 ? -0.512 11.691 -5.424 1.00 0.00 108 LEU A CA 12
ATOM 21430 C C . LEU A 1 108 ? -0.032 11.402 -6.864 1.00 0.00 108 LEU A C 12
ATOM 21431 O O . LEU A 1 108 ? -0.399 12.136 -7.784 1.00 0.00 108 LEU A O 12
ATOM 21447 N N . GLU A 1 109 ? 0.743 10.337 -7.087 1.00 0.00 109 GLU A N 12
ATOM 21448 C CA . GLU A 1 109 ? 1.278 9.941 -8.401 1.00 0.00 109 GLU A CA 12
ATOM 21449 C C . GLU A 1 109 ? 0.734 8.591 -8.914 1.00 0.00 109 GLU A C 12
ATOM 21450 O O . GLU A 1 109 ? 0.967 8.228 -10.068 1.00 0.00 109 GLU A O 12
ATOM 21462 N N . HIS A 1 110 ? -0.034 7.870 -8.087 1.00 0.00 110 HIS A N 12
ATOM 21463 C CA . HIS A 1 110 ? -0.676 6.581 -8.411 1.00 0.00 110 HIS A CA 12
ATOM 21464 C C . HIS A 1 110 ? -2.214 6.631 -8.363 1.00 0.00 110 HIS A C 12
ATOM 21465 O O . HIS A 1 110 ? -2.879 5.701 -8.817 1.00 0.00 110 HIS A O 12
ATOM 21479 N N . HIS A 1 111 ? -2.783 7.737 -7.875 1.00 0.00 111 HIS A N 12
ATOM 21480 C CA . HIS A 1 111 ? -4.227 8.029 -7.857 1.00 0.00 111 HIS A CA 12
ATOM 21481 C C . HIS A 1 111 ? -4.852 8.219 -9.260 1.00 0.00 111 HIS A C 12
ATOM 21482 O O . HIS A 1 111 ? -6.030 7.909 -9.452 1.00 0.00 111 HIS A O 12
ATOM 21496 N N . HIS A 1 112 ? -4.080 8.708 -10.239 1.00 0.00 112 HIS A N 12
ATOM 21497 C CA . HIS A 1 112 ? -4.555 8.994 -11.605 1.00 0.00 112 HIS A CA 12
ATOM 21498 C C . HIS A 1 112 ? -5.010 7.742 -12.380 1.00 0.00 112 HIS A C 12
ATOM 21499 O O . HIS A 1 112 ? -4.546 6.627 -12.125 1.00 0.00 112 HIS A O 12
ATOM 21513 N N . HIS A 1 113 ? -5.867 7.951 -13.390 1.00 0.00 113 HIS A N 12
ATOM 21514 C CA . HIS A 1 113 ? -6.485 6.884 -14.206 1.00 0.00 113 HIS A CA 12
ATOM 21515 C C . HIS A 1 113 ? -6.035 6.874 -15.682 1.00 0.00 113 HIS A C 12
ATOM 21516 O O . HIS A 1 113 ? -6.475 6.012 -16.441 1.00 0.00 113 HIS A O 12
ATOM 21530 N N . HIS A 1 114 ? -5.182 7.833 -16.076 1.00 0.00 114 HIS A N 12
ATOM 21531 C CA . HIS A 1 114 ? -4.607 8.121 -17.410 1.00 0.00 114 HIS A CA 12
ATOM 21532 C C . HIS A 1 114 ? -5.553 8.274 -18.624 1.00 0.00 114 HIS A C 12
ATOM 21533 O O . HIS A 1 114 ? -5.117 8.806 -19.648 1.00 0.00 114 HIS A O 12
ATOM 21547 N N . HIS A 1 115 ? -6.825 7.862 -18.541 1.00 0.00 115 HIS A N 12
ATOM 21548 C CA . HIS A 1 115 ? -7.832 7.916 -19.619 1.00 0.00 115 HIS A CA 12
ATOM 21549 C C . HIS A 1 115 ? -9.258 8.081 -19.065 1.00 0.00 115 HIS A C 12
ATOM 21550 O O . HIS A 1 115 ? -9.702 7.229 -18.261 1.00 0.00 115 HIS A O 12
ATOM 21565 N N . MET A 1 1 ? 1.196 -0.605 0.322 1.00 0.00 1 MET A N 13
ATOM 21566 C CA . MET A 1 1 ? 1.941 -0.514 -0.960 1.00 0.00 1 MET A CA 13
ATOM 21567 C C . MET A 1 1 ? 3.415 -0.899 -0.761 1.00 0.00 1 MET A C 13
ATOM 21568 O O . MET A 1 1 ? 3.985 -0.535 0.267 1.00 0.00 1 MET A O 13
ATOM 21584 N N . ARG A 1 2 ? 4.036 -1.665 -1.674 1.00 0.00 2 ARG A N 13
ATOM 21585 C CA . ARG A 1 2 ? 5.397 -2.196 -1.520 1.00 0.00 2 ARG A CA 13
ATOM 21586 C C . ARG A 1 2 ? 6.488 -1.123 -1.535 1.00 0.00 2 ARG A C 13
ATOM 21587 O O . ARG A 1 2 ? 6.515 -0.272 -2.425 1.00 0.00 2 ARG A O 13
ATOM 21608 N N . VAL A 1 3 ? 7.440 -1.235 -0.606 1.00 0.00 3 VAL A N 13
ATOM 21609 C CA . VAL A 1 3 ? 8.561 -0.285 -0.439 1.00 0.00 3 VAL A CA 13
ATOM 21610 C C . VAL A 1 3 ? 9.892 -1.027 -0.564 1.00 0.00 3 VAL A C 13
ATOM 21611 O O . VAL A 1 3 ? 10.095 -2.073 0.060 1.00 0.00 3 VAL A O 13
ATOM 21624 N N . ILE A 1 4 ? 10.816 -0.501 -1.369 1.00 0.00 4 ILE A N 13
ATOM 21625 C CA . ILE A 1 4 ? 12.145 -1.091 -1.608 1.00 0.00 4 ILE A CA 13
ATOM 21626 C C . ILE A 1 4 ? 13.214 -0.006 -1.506 1.00 0.00 4 ILE A C 13
ATOM 21627 O O . ILE A 1 4 ? 13.100 1.071 -2.081 1.00 0.00 4 ILE A O 13
ATOM 21643 N N . VAL A 1 5 ? 14.265 -0.292 -0.744 1.00 0.00 5 VAL A N 13
ATOM 21644 C CA . VAL A 1 5 ? 15.365 0.633 -0.438 1.00 0.00 5 VAL A CA 13
ATOM 21645 C C . VAL A 1 5 ? 16.635 0.194 -1.149 1.00 0.00 5 VAL A C 13
ATOM 21646 O O . VAL A 1 5 ? 16.956 -0.992 -1.150 1.00 0.00 5 VAL A O 13
ATOM 21659 N N . VAL A 1 6 ? 17.401 1.128 -1.721 1.00 0.00 6 VAL A N 13
ATOM 21660 C CA . VAL A 1 6 ? 18.581 0.786 -2.539 1.00 0.00 6 VAL A CA 13
ATOM 21661 C C . VAL A 1 6 ? 19.792 1.612 -2.136 1.00 0.00 6 VAL A C 13
ATOM 21662 O O . VAL A 1 6 ? 19.843 2.811 -2.386 1.00 0.00 6 VAL A O 13
ATOM 21675 N N . ILE A 1 7 ? 20.773 0.972 -1.514 1.00 0.00 7 ILE A N 13
ATOM 21676 C CA . ILE A 1 7 ? 22.015 1.623 -1.093 1.00 0.00 7 ILE A CA 13
ATOM 21677 C C . ILE A 1 7 ? 22.956 1.832 -2.284 1.00 0.00 7 ILE A C 13
ATOM 21678 O O . ILE A 1 7 ? 23.316 0.879 -2.987 1.00 0.00 7 ILE A O 13
ATOM 21694 N N . VAL A 1 8 ? 23.408 3.079 -2.438 1.00 0.00 8 VAL A N 13
ATOM 21695 C CA . VAL A 1 8 ? 24.484 3.509 -3.339 1.00 0.00 8 VAL A CA 13
ATOM 21696 C C . VAL A 1 8 ? 25.818 3.226 -2.642 1.00 0.00 8 VAL A C 13
ATOM 21697 O O . VAL A 1 8 ? 26.422 4.091 -2.006 1.00 0.00 8 VAL A O 13
ATOM 21710 N N . GLY A 1 9 ? 26.232 1.965 -2.693 1.00 0.00 9 GLY A N 13
ATOM 21711 C CA . GLY A 1 9 ? 27.504 1.490 -2.175 1.00 0.00 9 GLY A CA 13
ATOM 21712 C C . GLY A 1 9 ? 28.694 2.157 -2.873 1.00 0.00 9 GLY A C 13
ATOM 21713 O O . GLY A 1 9 ? 28.675 2.351 -4.095 1.00 0.00 9 GLY A O 13
ATOM 21717 N N . PRO A 1 10 ? 29.740 2.520 -2.111 1.00 0.00 10 PRO A N 13
ATOM 21718 C CA . PRO A 1 10 ? 30.905 3.199 -2.647 1.00 0.00 10 PRO A CA 13
ATOM 21719 C C . PRO A 1 10 ? 31.788 2.295 -3.516 1.00 0.00 10 PRO A C 13
ATOM 21720 O O . PRO A 1 10 ? 31.784 1.069 -3.408 1.00 0.00 10 PRO A O 13
ATOM 21731 N N . SER A 1 11 ? 32.626 2.921 -4.335 1.00 0.00 11 SER A N 13
ATOM 21732 C CA . SER A 1 11 ? 33.641 2.247 -5.170 1.00 0.00 11 SER A CA 13
ATOM 21733 C C . SER A 1 11 ? 34.711 1.496 -4.355 1.00 0.00 11 SER A C 13
ATOM 21734 O O . SER A 1 11 ? 35.299 0.535 -4.853 1.00 0.00 11 SER A O 13
ATOM 21742 N N . GLY A 1 12 ? 34.939 1.905 -3.101 1.00 0.00 12 GLY A N 13
ATOM 21743 C CA . GLY A 1 12 ? 35.857 1.270 -2.144 1.00 0.00 12 GLY A CA 13
ATOM 21744 C C . GLY A 1 12 ? 35.165 0.377 -1.100 1.00 0.00 12 GLY A C 13
ATOM 21745 O O . GLY A 1 12 ? 35.777 0.025 -0.087 1.00 0.00 12 GLY A O 13
ATOM 21749 N N . ALA A 1 13 ? 33.891 0.027 -1.318 1.00 0.00 13 ALA A N 13
ATOM 21750 C CA . ALA A 1 13 ? 33.138 -0.941 -0.518 1.00 0.00 13 ALA A CA 13
ATOM 21751 C C . ALA A 1 13 ? 33.666 -2.390 -0.647 1.00 0.00 13 ALA A C 13
ATOM 21752 O O . ALA A 1 13 ? 34.705 -2.647 -1.261 1.00 0.00 13 ALA A O 13
ATOM 21759 N N . GLY A 1 14 ? 32.899 -3.356 -0.125 1.00 0.00 14 GLY A N 13
ATOM 21760 C CA . GLY A 1 14 ? 33.176 -4.778 -0.388 1.00 0.00 14 GLY A CA 13
ATOM 21761 C C . GLY A 1 14 ? 32.038 -5.713 -0.004 1.00 0.00 14 GLY A C 13
ATOM 21762 O O . GLY A 1 14 ? 31.423 -6.358 -0.861 1.00 0.00 14 GLY A O 13
ATOM 21766 N N . LYS A 1 15 ? 31.735 -5.723 1.292 1.00 0.00 15 LYS A N 13
ATOM 21767 C CA . LYS A 1 15 ? 30.622 -6.456 1.915 1.00 0.00 15 LYS A CA 13
ATOM 21768 C C . LYS A 1 15 ? 30.148 -5.711 3.155 1.00 0.00 15 LYS A C 13
ATOM 21769 O O . LYS A 1 15 ? 28.988 -5.326 3.236 1.00 0.00 15 LYS A O 13
ATOM 21788 N N . THR A 1 16 ? 31.068 -5.419 4.071 1.00 0.00 16 THR A N 13
ATOM 21789 C CA . THR A 1 16 ? 30.778 -4.786 5.375 1.00 0.00 16 THR A CA 13
ATOM 21790 C C . THR A 1 16 ? 30.233 -3.362 5.258 1.00 0.00 16 THR A C 13
ATOM 21791 O O . THR A 1 16 ? 29.323 -3.000 6.002 1.00 0.00 16 THR A O 13
ATOM 21802 N N . THR A 1 17 ? 30.716 -2.554 4.309 1.00 0.00 17 THR A N 13
ATOM 21803 C CA . THR A 1 17 ? 30.192 -1.199 4.055 1.00 0.00 17 THR A CA 13
ATOM 21804 C C . THR A 1 17 ? 28.734 -1.249 3.580 1.00 0.00 17 THR A C 13
ATOM 21805 O O . THR A 1 17 ? 27.843 -0.649 4.191 1.00 0.00 17 THR A O 13
ATOM 21816 N N . LEU A 1 18 ? 28.501 -2.017 2.509 1.00 0.00 18 LEU A N 13
ATOM 21817 C CA . LEU A 1 18 ? 27.201 -2.231 1.909 1.00 0.00 18 LEU A CA 13
ATOM 21818 C C . LEU A 1 18 ? 26.210 -2.780 2.945 1.00 0.00 18 LEU A C 13
ATOM 21819 O O . LEU A 1 18 ? 25.087 -2.291 3.051 1.00 0.00 18 LEU A O 13
ATOM 21835 N N . ASP A 1 19 ? 26.668 -3.755 3.740 1.00 0.00 19 ASP A N 13
ATOM 21836 C CA . ASP A 1 19 ? 25.917 -4.356 4.841 1.00 0.00 19 ASP A CA 13
ATOM 21837 C C . ASP A 1 19 ? 25.528 -3.300 5.859 1.00 0.00 19 ASP A C 13
ATOM 21838 O O . ASP A 1 19 ? 24.349 -3.114 6.106 1.00 0.00 19 ASP A O 13
ATOM 21847 N N . GLU A 1 20 ? 26.488 -2.551 6.407 1.00 0.00 20 GLU A N 13
ATOM 21848 C CA . GLU A 1 20 ? 26.205 -1.534 7.423 1.00 0.00 20 GLU A CA 13
ATOM 21849 C C . GLU A 1 20 ? 25.164 -0.514 6.947 1.00 0.00 20 GLU A C 13
ATOM 21850 O O . GLU A 1 20 ? 24.191 -0.247 7.659 1.00 0.00 20 GLU A O 13
ATOM 21862 N N . LEU A 1 21 ? 25.297 -0.004 5.715 1.00 0.00 21 LEU A N 13
ATOM 21863 C CA . LEU A 1 21 ? 24.292 0.888 5.129 1.00 0.00 21 LEU A CA 13
ATOM 21864 C C . LEU A 1 21 ? 22.919 0.196 4.963 1.00 0.00 21 LEU A C 13
ATOM 21865 O O . LEU A 1 21 ? 21.892 0.794 5.294 1.00 0.00 21 LEU A O 13
ATOM 21881 N N . ALA A 1 22 ? 22.880 -1.065 4.517 1.00 0.00 22 ALA A N 13
ATOM 21882 C CA . ALA A 1 22 ? 21.653 -1.859 4.452 1.00 0.00 22 ALA A CA 13
ATOM 21883 C C . ALA A 1 22 ? 21.005 -2.104 5.833 1.00 0.00 22 ALA A C 13
ATOM 21884 O O . ALA A 1 22 ? 19.784 -2.027 5.965 1.00 0.00 22 ALA A O 13
ATOM 21891 N N . ARG A 1 23 ? 21.798 -2.363 6.883 1.00 0.00 23 ARG A N 13
ATOM 21892 C CA . ARG A 1 23 ? 21.324 -2.599 8.262 1.00 0.00 23 ARG A CA 13
ATOM 21893 C C . ARG A 1 23 ? 20.705 -1.334 8.859 1.00 0.00 23 ARG A C 13
ATOM 21894 O O . ARG A 1 23 ? 19.612 -1.402 9.425 1.00 0.00 23 ARG A O 13
ATOM 21915 N N . LYS A 1 24 ? 21.357 -0.175 8.672 1.00 0.00 24 LYS A N 13
ATOM 21916 C CA . LYS A 1 24 ? 20.825 1.148 9.055 1.00 0.00 24 LYS A CA 13
ATOM 21917 C C . LYS A 1 24 ? 19.497 1.443 8.348 1.00 0.00 24 LYS A C 13
ATOM 21918 O O . LYS A 1 24 ? 18.484 1.756 8.987 1.00 0.00 24 LYS A O 13
ATOM 21937 N N . ALA A 1 25 ? 19.465 1.234 7.030 1.00 0.00 25 ALA A N 13
ATOM 21938 C CA . ALA A 1 25 ? 18.218 1.334 6.284 1.00 0.00 25 ALA A CA 13
ATOM 21939 C C . ALA A 1 25 ? 17.139 0.391 6.836 1.00 0.00 25 ALA A C 13
ATOM 21940 O O . ALA A 1 25 ? 16.038 0.859 7.099 1.00 0.00 25 ALA A O 13
ATOM 21947 N N . LYS A 1 26 ? 17.404 -0.895 7.101 1.00 0.00 26 LYS A N 13
ATOM 21948 C CA . LYS A 1 26 ? 16.344 -1.779 7.611 1.00 0.00 26 LYS A CA 13
ATOM 21949 C C . LYS A 1 26 ? 15.868 -1.428 9.017 1.00 0.00 26 LYS A C 13
ATOM 21950 O O . LYS A 1 26 ? 14.679 -1.540 9.282 1.00 0.00 26 LYS A O 13
ATOM 21969 N N . GLU A 1 27 ? 16.734 -0.964 9.913 1.00 0.00 27 GLU A N 13
ATOM 21970 C CA . GLU A 1 27 ? 16.297 -0.473 11.218 1.00 0.00 27 GLU A CA 13
ATOM 21971 C C . GLU A 1 27 ? 15.454 0.813 11.130 1.00 0.00 27 GLU A C 13
ATOM 21972 O O . GLU A 1 27 ? 14.557 1.019 11.949 1.00 0.00 27 GLU A O 13
ATOM 21984 N N . GLU A 1 28 ? 15.696 1.667 10.122 1.00 0.00 28 GLU A N 13
ATOM 21985 C CA . GLU A 1 28 ? 14.943 2.918 9.930 1.00 0.00 28 GLU A CA 13
ATOM 21986 C C . GLU A 1 28 ? 13.660 2.743 9.111 1.00 0.00 28 GLU A C 13
ATOM 21987 O O . GLU A 1 28 ? 12.678 3.463 9.310 1.00 0.00 28 GLU A O 13
ATOM 21999 N N . VAL A 1 29 ? 13.672 1.750 8.221 1.00 0.00 29 VAL A N 13
ATOM 22000 C CA . VAL A 1 29 ? 12.571 1.377 7.310 1.00 0.00 29 VAL A CA 13
ATOM 22001 C C . VAL A 1 29 ? 12.415 -0.150 7.197 1.00 0.00 29 VAL A C 13
ATOM 22002 O O . VAL A 1 29 ? 12.614 -0.750 6.139 1.00 0.00 29 VAL A O 13
ATOM 22015 N N . PRO A 1 30 ? 12.024 -0.817 8.300 1.00 0.00 30 PRO A N 13
ATOM 22016 C CA . PRO A 1 30 ? 11.805 -2.264 8.390 1.00 0.00 30 PRO A CA 13
ATOM 22017 C C . PRO A 1 30 ? 10.585 -2.746 7.600 1.00 0.00 30 PRO A C 13
ATOM 22018 O O . PRO A 1 30 ? 10.346 -3.940 7.429 1.00 0.00 30 PRO A O 13
ATOM 22029 N N . ASP A 1 31 ? 9.825 -1.789 7.090 1.00 0.00 31 ASP A N 13
ATOM 22030 C CA . ASP A 1 31 ? 8.650 -1.919 6.253 1.00 0.00 31 ASP A CA 13
ATOM 22031 C C . ASP A 1 31 ? 9.006 -2.141 4.767 1.00 0.00 31 ASP A C 13
ATOM 22032 O O . ASP A 1 31 ? 8.115 -2.329 3.936 1.00 0.00 31 ASP A O 13
ATOM 22041 N N . ALA A 1 32 ? 10.304 -2.121 4.439 1.00 0.00 32 ALA A N 13
ATOM 22042 C CA . ALA A 1 32 ? 10.832 -2.127 3.077 1.00 0.00 32 ALA A CA 13
ATOM 22043 C C . ALA A 1 32 ? 11.926 -3.192 2.867 1.00 0.00 32 ALA A C 13
ATOM 22044 O O . ALA A 1 32 ? 12.584 -3.630 3.818 1.00 0.00 32 ALA A O 13
ATOM 22051 N N . GLU A 1 33 ? 12.145 -3.601 1.607 1.00 0.00 33 GLU A N 13
ATOM 22052 C CA . GLU A 1 33 ? 13.214 -4.562 1.257 1.00 0.00 33 GLU A CA 13
ATOM 22053 C C . GLU A 1 33 ? 14.509 -3.833 0.902 1.00 0.00 33 GLU A C 13
ATOM 22054 O O . GLU A 1 33 ? 14.526 -3.023 -0.022 1.00 0.00 33 GLU A O 13
ATOM 22066 N N . ILE A 1 34 ? 15.598 -4.100 1.624 1.00 0.00 34 ILE A N 13
ATOM 22067 C CA . ILE A 1 34 ? 16.847 -3.361 1.465 1.00 0.00 34 ILE A CA 13
ATOM 22068 C C . ILE A 1 34 ? 17.835 -4.083 0.563 1.00 0.00 34 ILE A C 13
ATOM 22069 O O . ILE A 1 34 ? 18.137 -5.270 0.744 1.00 0.00 34 ILE A O 13
ATOM 22085 N N . ARG A 1 35 ? 18.346 -3.349 -0.424 1.00 0.00 35 ARG A N 13
ATOM 22086 C CA . ARG A 1 35 ? 19.265 -3.830 -1.456 1.00 0.00 35 ARG A CA 13
ATOM 22087 C C . ARG A 1 35 ? 20.552 -2.991 -1.461 1.00 0.00 35 ARG A C 13
ATOM 22088 O O . ARG A 1 35 ? 20.557 -1.863 -0.963 1.00 0.00 35 ARG A O 13
ATOM 22109 N N . THR A 1 36 ? 21.620 -3.485 -2.084 1.00 0.00 36 THR A N 13
ATOM 22110 C CA . THR A 1 36 ? 22.916 -2.772 -2.228 1.00 0.00 36 THR A CA 13
ATOM 22111 C C . THR A 1 36 ? 23.457 -2.855 -3.660 1.00 0.00 36 THR A C 13
ATOM 22112 O O . THR A 1 36 ? 23.327 -3.878 -4.338 1.00 0.00 36 THR A O 13
ATOM 22123 N N . VAL A 1 37 ? 24.072 -1.759 -4.125 1.00 0.00 37 VAL A N 13
ATOM 22124 C CA . VAL A 1 37 ? 24.591 -1.588 -5.487 1.00 0.00 37 VAL A CA 13
ATOM 22125 C C . VAL A 1 37 ? 25.877 -0.777 -5.441 1.00 0.00 37 VAL A C 13
ATOM 22126 O O . VAL A 1 37 ? 25.916 0.253 -4.783 1.00 0.00 37 VAL A O 13
ATOM 22139 N N . THR A 1 38 ? 26.893 -1.174 -6.204 1.00 0.00 38 THR A N 13
ATOM 22140 C CA . THR A 1 38 ? 28.182 -0.449 -6.318 1.00 0.00 38 THR A CA 13
ATOM 22141 C C . THR A 1 38 ? 28.541 -0.111 -7.761 1.00 0.00 38 THR A C 13
ATOM 22142 O O . THR A 1 38 ? 29.576 0.500 -8.032 1.00 0.00 38 THR A O 13
ATOM 22153 N N . THR A 1 39 ? 27.662 -0.486 -8.693 1.00 0.00 39 THR A N 13
ATOM 22154 C CA . THR A 1 39 ? 27.897 -0.423 -10.148 1.00 0.00 39 THR A CA 13
ATOM 22155 C C . THR A 1 39 ? 26.598 -0.303 -10.958 1.00 0.00 39 THR A C 13
ATOM 22156 O O . THR A 1 39 ? 25.515 -0.651 -10.485 1.00 0.00 39 THR A O 13
ATOM 22167 N N . LYS A 1 40 ? 26.710 0.139 -12.218 1.00 0.00 40 LYS A N 13
ATOM 22168 C CA . LYS A 1 40 ? 25.638 0.173 -13.230 1.00 0.00 40 LYS A CA 13
ATOM 22169 C C . LYS A 1 40 ? 24.830 -1.124 -13.311 1.00 0.00 40 LYS A C 13
ATOM 22170 O O . LYS A 1 40 ? 23.603 -1.116 -13.416 1.00 0.00 40 LYS A O 13
ATOM 22189 N N . GLU A 1 41 ? 25.539 -2.238 -13.270 1.00 0.00 41 GLU A N 13
ATOM 22190 C CA . GLU A 1 41 ? 24.980 -3.584 -13.352 1.00 0.00 41 GLU A CA 13
ATOM 22191 C C . GLU A 1 41 ? 24.133 -3.957 -12.135 1.00 0.00 41 GLU A C 13
ATOM 22192 O O . GLU A 1 41 ? 23.019 -4.449 -12.310 1.00 0.00 41 GLU A O 13
ATOM 22204 N N . ASP A 1 42 ? 24.585 -3.680 -10.909 1.00 0.00 42 ASP A N 13
ATOM 22205 C CA . ASP A 1 42 ? 23.815 -3.938 -9.703 1.00 0.00 42 ASP A CA 13
ATOM 22206 C C . ASP A 1 42 ? 22.610 -2.978 -9.645 1.00 0.00 42 ASP A C 13
ATOM 22207 O O . ASP A 1 42 ? 21.530 -3.385 -9.227 1.00 0.00 42 ASP A O 13
ATOM 22216 N N . ALA A 1 43 ? 22.749 -1.748 -10.154 1.00 0.00 43 ALA A N 13
ATOM 22217 C CA . ALA A 1 43 ? 21.663 -0.775 -10.283 1.00 0.00 43 ALA A CA 13
ATOM 22218 C C . ALA A 1 43 ? 20.527 -1.308 -11.164 1.00 0.00 43 ALA A C 13
ATOM 22219 O O . ALA A 1 43 ? 19.381 -1.384 -10.710 1.00 0.00 43 ALA A O 13
ATOM 22226 N N . LYS A 1 44 ? 20.833 -1.730 -12.401 1.00 0.00 44 LYS A N 13
ATOM 22227 C CA . LYS A 1 44 ? 19.864 -2.364 -13.283 1.00 0.00 44 LYS A CA 13
ATOM 22228 C C . LYS A 1 44 ? 19.308 -3.682 -12.747 1.00 0.00 44 LYS A C 13
ATOM 22229 O O . LYS A 1 44 ? 18.093 -3.857 -12.829 1.00 0.00 44 LYS A O 13
ATOM 22248 N N . ARG A 1 45 ? 20.121 -4.571 -12.144 1.00 0.00 45 ARG A N 13
ATOM 22249 C CA . ARG A 1 45 ? 19.638 -5.790 -11.477 1.00 0.00 45 ARG A CA 13
ATOM 22250 C C . ARG A 1 45 ? 18.621 -5.494 -10.382 1.00 0.00 45 ARG A C 13
ATOM 22251 O O . ARG A 1 45 ? 17.517 -6.028 -10.408 1.00 0.00 45 ARG A O 13
ATOM 22272 N N . VAL A 1 46 ? 18.970 -4.629 -9.429 1.00 0.00 46 VAL A N 13
ATOM 22273 C CA . VAL A 1 46 ? 18.081 -4.240 -8.326 1.00 0.00 46 VAL A CA 13
ATOM 22274 C C . VAL A 1 46 ? 16.802 -3.602 -8.851 1.00 0.00 46 VAL A C 13
ATOM 22275 O O . VAL A 1 46 ? 15.725 -3.891 -8.328 1.00 0.00 46 VAL A O 13
ATOM 22288 N N . ALA A 1 47 ? 16.885 -2.785 -9.901 1.00 0.00 47 ALA A N 13
ATOM 22289 C CA . ALA A 1 47 ? 15.697 -2.183 -10.477 1.00 0.00 47 ALA A CA 13
ATOM 22290 C C . ALA A 1 47 ? 14.788 -3.193 -11.186 1.00 0.00 47 ALA A C 13
ATOM 22291 O O . ALA A 1 47 ? 13.636 -3.369 -10.799 1.00 0.00 47 ALA A O 13
ATOM 22298 N N . GLU A 1 48 ? 15.282 -3.902 -12.196 1.00 0.00 48 GLU A N 13
ATOM 22299 C CA . GLU A 1 48 ? 14.482 -4.923 -12.891 1.00 0.00 48 GLU A CA 13
ATOM 22300 C C . GLU A 1 48 ? 13.929 -6.004 -11.920 1.00 0.00 48 GLU A C 13
ATOM 22301 O O . GLU A 1 48 ? 12.815 -6.480 -12.107 1.00 0.00 48 GLU A O 13
ATOM 22313 N N . GLU A 1 49 ? 14.639 -6.318 -10.829 1.00 0.00 49 GLU A N 13
ATOM 22314 C CA . GLU A 1 49 ? 14.164 -7.164 -9.713 1.00 0.00 49 GLU A CA 13
ATOM 22315 C C . GLU A 1 49 ? 12.979 -6.528 -8.971 1.00 0.00 49 GLU A C 13
ATOM 22316 O O . GLU A 1 49 ? 11.940 -7.171 -8.797 1.00 0.00 49 GLU A O 13
ATOM 22328 N N . ALA A 1 50 ? 13.116 -5.267 -8.545 1.00 0.00 50 ALA A N 13
ATOM 22329 C CA . ALA A 1 50 ? 12.048 -4.494 -7.906 1.00 0.00 50 ALA A CA 13
ATOM 22330 C C . ALA A 1 50 ? 10.818 -4.367 -8.815 1.00 0.00 50 ALA A C 13
ATOM 22331 O O . ALA A 1 50 ? 9.680 -4.336 -8.349 1.00 0.00 50 ALA A O 13
ATOM 22338 N N . GLU A 1 51 ? 11.027 -4.346 -10.131 1.00 0.00 51 GLU A N 13
ATOM 22339 C CA . GLU A 1 51 ? 9.967 -4.423 -11.127 1.00 0.00 51 GLU A CA 13
ATOM 22340 C C . GLU A 1 51 ? 9.190 -5.750 -11.047 1.00 0.00 51 GLU A C 13
ATOM 22341 O O . GLU A 1 51 ? 7.957 -5.743 -11.056 1.00 0.00 51 GLU A O 13
ATOM 22353 N N . ARG A 1 52 ? 9.905 -6.883 -10.940 1.00 0.00 52 ARG A N 13
ATOM 22354 C CA . ARG A 1 52 ? 9.303 -8.234 -10.972 1.00 0.00 52 ARG A CA 13
ATOM 22355 C C . ARG A 1 52 ? 8.391 -8.474 -9.770 1.00 0.00 52 ARG A C 13
ATOM 22356 O O . ARG A 1 52 ? 7.279 -8.986 -9.914 1.00 0.00 52 ARG A O 13
ATOM 22377 N N . ARG A 1 53 ? 8.864 -8.055 -8.591 1.00 0.00 53 ARG A N 13
ATOM 22378 C CA . ARG A 1 53 ? 8.139 -8.136 -7.308 1.00 0.00 53 ARG A CA 13
ATOM 22379 C C . ARG A 1 53 ? 7.157 -6.982 -7.069 1.00 0.00 53 ARG A C 13
ATOM 22380 O O . ARG A 1 53 ? 6.352 -7.068 -6.147 1.00 0.00 53 ARG A O 13
ATOM 22401 N N . ASN A 1 54 ? 7.193 -5.943 -7.910 1.00 0.00 54 ASN A N 13
ATOM 22402 C CA . ASN A 1 54 ? 6.309 -4.778 -7.894 1.00 0.00 54 ASN A CA 13
ATOM 22403 C C . ASN A 1 54 ? 6.543 -3.849 -6.688 1.00 0.00 54 ASN A C 13
ATOM 22404 O O . ASN A 1 54 ? 5.739 -3.761 -5.763 1.00 0.00 54 ASN A O 13
ATOM 22415 N N . ALA A 1 55 ? 7.665 -3.136 -6.711 1.00 0.00 55 ALA A N 13
ATOM 22416 C CA . ALA A 1 55 ? 7.967 -2.051 -5.788 1.00 0.00 55 ALA A CA 13
ATOM 22417 C C . ALA A 1 55 ? 7.112 -0.833 -6.148 1.00 0.00 55 ALA A C 13
ATOM 22418 O O . ALA A 1 55 ? 7.425 -0.113 -7.090 1.00 0.00 55 ALA A O 13
ATOM 22425 N N . ASP A 1 56 ? 6.021 -0.603 -5.426 1.00 0.00 56 ASP A N 13
ATOM 22426 C CA . ASP A 1 56 ? 5.218 0.606 -5.600 1.00 0.00 56 ASP A CA 13
ATOM 22427 C C . ASP A 1 56 ? 6.027 1.892 -5.374 1.00 0.00 56 ASP A C 13
ATOM 22428 O O . ASP A 1 56 ? 5.808 2.903 -6.048 1.00 0.00 56 ASP A O 13
ATOM 22437 N N . ILE A 1 57 ? 6.995 1.812 -4.458 1.00 0.00 57 ILE A N 13
ATOM 22438 C CA . ILE A 1 57 ? 7.887 2.915 -4.099 1.00 0.00 57 ILE A CA 13
ATOM 22439 C C . ILE A 1 57 ? 9.316 2.422 -3.875 1.00 0.00 57 ILE A C 13
ATOM 22440 O O . ILE A 1 57 ? 9.557 1.481 -3.120 1.00 0.00 57 ILE A O 13
ATOM 22456 N N . VAL A 1 58 ? 10.259 3.098 -4.521 1.00 0.00 58 VAL A N 13
ATOM 22457 C CA . VAL A 1 58 ? 11.695 2.830 -4.448 1.00 0.00 58 VAL A CA 13
ATOM 22458 C C . VAL A 1 58 ? 12.485 4.044 -3.972 1.00 0.00 58 VAL A C 13
ATOM 22459 O O . VAL A 1 58 ? 12.475 5.120 -4.586 1.00 0.00 58 VAL A O 13
ATOM 22472 N N . VAL A 1 59 ? 13.180 3.853 -2.850 1.00 0.00 59 VAL A N 13
ATOM 22473 C CA . VAL A 1 59 ? 13.904 4.892 -2.118 1.00 0.00 59 VAL A CA 13
ATOM 22474 C C . VAL A 1 59 ? 15.400 4.580 -2.108 1.00 0.00 59 VAL A C 13
ATOM 22475 O O . VAL A 1 59 ? 15.900 3.715 -1.388 1.00 0.00 59 VAL A O 13
ATOM 22488 N N . ILE A 1 60 ? 16.128 5.256 -2.992 1.00 0.00 60 ILE A N 13
ATOM 22489 C CA . ILE A 1 60 ? 17.577 5.136 -3.122 1.00 0.00 60 ILE A CA 13
ATOM 22490 C C . ILE A 1 60 ? 18.259 5.950 -2.008 1.00 0.00 60 ILE A C 13
ATOM 22491 O O . ILE A 1 60 ? 17.883 7.095 -1.757 1.00 0.00 60 ILE A O 13
ATOM 22507 N N . VAL A 1 61 ? 19.275 5.366 -1.367 1.00 0.00 61 VAL A N 13
ATOM 22508 C CA . VAL A 1 61 ? 20.022 5.929 -0.232 1.00 0.00 61 VAL A CA 13
ATOM 22509 C C . VAL A 1 61 ? 21.461 6.191 -0.682 1.00 0.00 61 VAL A C 13
ATOM 22510 O O . VAL A 1 61 ? 22.224 5.246 -0.904 1.00 0.00 61 VAL A O 13
ATOM 22523 N N . GLY A 1 62 ? 21.831 7.463 -0.852 1.00 0.00 62 GLY A N 13
ATOM 22524 C CA . GLY A 1 62 ? 23.130 7.857 -1.409 1.00 0.00 62 GLY A CA 13
ATOM 22525 C C . GLY A 1 62 ? 23.455 9.353 -1.286 1.00 0.00 62 GLY A C 13
ATOM 22526 O O . GLY A 1 62 ? 22.738 10.098 -0.611 1.00 0.00 62 GLY A O 13
ATOM 22530 N N . PRO A 1 63 ? 24.563 9.804 -1.906 1.00 0.00 63 PRO A N 13
ATOM 22531 C CA . PRO A 1 63 ? 24.992 11.200 -1.893 1.00 0.00 63 PRO A CA 13
ATOM 22532 C C . PRO A 1 63 ? 24.225 12.072 -2.905 1.00 0.00 63 PRO A C 13
ATOM 22533 O O . PRO A 1 63 ? 23.473 11.580 -3.752 1.00 0.00 63 PRO A O 13
ATOM 22544 N N . SER A 1 64 ? 24.515 13.376 -2.861 1.00 0.00 64 SER A N 13
ATOM 22545 C CA . SER A 1 64 ? 24.124 14.388 -3.862 1.00 0.00 64 SER A CA 13
ATOM 22546 C C . SER A 1 64 ? 25.341 15.235 -4.284 1.00 0.00 64 SER A C 13
ATOM 22547 O O . SER A 1 64 ? 25.213 16.411 -4.632 1.00 0.00 64 SER A O 13
ATOM 22555 N N . GLY A 1 65 ? 26.549 14.654 -4.215 1.00 0.00 65 GLY A N 13
ATOM 22556 C CA . GLY A 1 65 ? 27.807 15.358 -4.483 1.00 0.00 65 GLY A CA 13
ATOM 22557 C C . GLY A 1 65 ? 29.110 14.562 -4.343 1.00 0.00 65 GLY A C 13
ATOM 22558 O O . GLY A 1 65 ? 30.063 14.849 -5.070 1.00 0.00 65 GLY A O 13
ATOM 22562 N N . SER A 1 66 ? 29.172 13.562 -3.456 1.00 0.00 66 SER A N 13
ATOM 22563 C CA . SER A 1 66 ? 30.406 12.808 -3.144 1.00 0.00 66 SER A CA 13
ATOM 22564 C C . SER A 1 66 ? 31.054 12.098 -4.346 1.00 0.00 66 SER A C 13
ATOM 22565 O O . SER A 1 66 ? 32.275 11.917 -4.364 1.00 0.00 66 SER A O 13
ATOM 22573 N N . GLY A 1 67 ? 30.252 11.709 -5.344 1.00 0.00 67 GLY A N 13
ATOM 22574 C CA . GLY A 1 67 ? 30.695 11.199 -6.647 1.00 0.00 67 GLY A CA 13
ATOM 22575 C C . GLY A 1 67 ? 29.941 9.946 -7.110 1.00 0.00 67 GLY A C 13
ATOM 22576 O O . GLY A 1 67 ? 29.283 9.260 -6.320 1.00 0.00 67 GLY A O 13
ATOM 22580 N N . LYS A 1 68 ? 30.084 9.635 -8.408 1.00 0.00 68 LYS A N 13
ATOM 22581 C CA . LYS A 1 68 ? 29.573 8.424 -9.088 1.00 0.00 68 LYS A CA 13
ATOM 22582 C C . LYS A 1 68 ? 28.102 8.076 -8.780 1.00 0.00 68 LYS A C 13
ATOM 22583 O O . LYS A 1 68 ? 27.728 6.908 -8.674 1.00 0.00 68 LYS A O 13
ATOM 22602 N N . SER A 1 69 ? 27.252 9.101 -8.682 1.00 0.00 69 SER A N 13
ATOM 22603 C CA . SER A 1 69 ? 25.793 8.995 -8.488 1.00 0.00 69 SER A CA 13
ATOM 22604 C C . SER A 1 69 ? 25.047 8.328 -9.661 1.00 0.00 69 SER A C 13
ATOM 22605 O O . SER A 1 69 ? 23.833 8.134 -9.602 1.00 0.00 69 SER A O 13
ATOM 22613 N N . THR A 1 70 ? 25.741 7.962 -10.743 1.00 0.00 70 THR A N 13
ATOM 22614 C CA . THR A 1 70 ? 25.203 7.232 -11.903 1.00 0.00 70 THR A CA 13
ATOM 22615 C C . THR A 1 70 ? 24.532 5.906 -11.550 1.00 0.00 70 THR A C 13
ATOM 22616 O O . THR A 1 70 ? 23.557 5.542 -12.193 1.00 0.00 70 THR A O 13
ATOM 22627 N N . LEU A 1 71 ? 24.975 5.219 -10.496 1.00 0.00 71 LEU A N 13
ATOM 22628 C CA . LEU A 1 71 ? 24.297 4.048 -9.908 1.00 0.00 71 LEU A CA 13
ATOM 22629 C C . LEU A 1 71 ? 22.818 4.378 -9.615 1.00 0.00 71 LEU A C 13
ATOM 22630 O O . LEU A 1 71 ? 21.905 3.726 -10.124 1.00 0.00 71 LEU A O 13
ATOM 22646 N N . ALA A 1 72 ? 22.588 5.439 -8.832 1.00 0.00 72 ALA A N 13
ATOM 22647 C CA . ALA A 1 72 ? 21.260 5.920 -8.470 1.00 0.00 72 ALA A CA 13
ATOM 22648 C C . ALA A 1 72 ? 20.458 6.414 -9.685 1.00 0.00 72 ALA A C 13
ATOM 22649 O O . ALA A 1 72 ? 19.260 6.150 -9.788 1.00 0.00 72 ALA A O 13
ATOM 22656 N N . LYS A 1 73 ? 21.125 7.090 -10.626 1.00 0.00 73 LYS A N 13
ATOM 22657 C CA . LYS A 1 73 ? 20.548 7.519 -11.905 1.00 0.00 73 LYS A CA 13
ATOM 22658 C C . LYS A 1 73 ? 20.010 6.327 -12.697 1.00 0.00 73 LYS A C 13
ATOM 22659 O O . LYS A 1 73 ? 18.884 6.369 -13.167 1.00 0.00 73 LYS A O 13
ATOM 22678 N N . ILE A 1 74 ? 20.776 5.237 -12.790 1.00 0.00 74 ILE A N 13
ATOM 22679 C CA . ILE A 1 74 ? 20.411 4.022 -13.532 1.00 0.00 74 ILE A CA 13
ATOM 22680 C C . ILE A 1 74 ? 19.256 3.276 -12.851 1.00 0.00 74 ILE A C 13
ATOM 22681 O O . ILE A 1 74 ? 18.265 2.973 -13.519 1.00 0.00 74 ILE A O 13
ATOM 22697 N N . VAL A 1 75 ? 19.319 3.021 -11.533 1.00 0.00 75 VAL A N 13
ATOM 22698 C CA . VAL A 1 75 ? 18.203 2.359 -10.821 1.00 0.00 75 VAL A CA 13
ATOM 22699 C C . VAL A 1 75 ? 16.892 3.157 -10.967 1.00 0.00 75 VAL A C 13
ATOM 22700 O O . VAL A 1 75 ? 15.864 2.623 -11.402 1.00 0.00 75 VAL A O 13
ATOM 22713 N N . LYS A 1 76 ? 16.953 4.476 -10.705 1.00 0.00 76 LYS A N 13
ATOM 22714 C CA . LYS A 1 76 ? 15.831 5.393 -10.884 1.00 0.00 76 LYS A CA 13
ATOM 22715 C C . LYS A 1 76 ? 15.348 5.424 -12.333 1.00 0.00 76 LYS A C 13
ATOM 22716 O O . LYS A 1 76 ? 14.141 5.441 -12.533 1.00 0.00 76 LYS A O 13
ATOM 22735 N N . LYS A 1 77 ? 16.230 5.369 -13.340 1.00 0.00 77 LYS A N 13
ATOM 22736 C CA . LYS A 1 77 ? 15.801 5.357 -14.755 1.00 0.00 77 LYS A CA 13
ATOM 22737 C C . LYS A 1 77 ? 15.076 4.064 -15.126 1.00 0.00 77 LYS A C 13
ATOM 22738 O O . LYS A 1 77 ? 14.080 4.140 -15.844 1.00 0.00 77 LYS A O 13
ATOM 22757 N N . ILE A 1 78 ? 15.507 2.904 -14.613 1.00 0.00 78 ILE A N 13
ATOM 22758 C CA . ILE A 1 78 ? 14.828 1.632 -14.875 1.00 0.00 78 ILE A CA 13
ATOM 22759 C C . ILE A 1 78 ? 13.439 1.636 -14.222 1.00 0.00 78 ILE A C 13
ATOM 22760 O O . ILE A 1 78 ? 12.467 1.201 -14.841 1.00 0.00 78 ILE A O 13
ATOM 22776 N N . ILE A 1 79 ? 13.311 2.126 -12.984 1.00 0.00 79 ILE A N 13
ATOM 22777 C CA . ILE A 1 79 ? 12.001 2.120 -12.315 1.00 0.00 79 ILE A CA 13
ATOM 22778 C C . ILE A 1 79 ? 11.061 3.244 -12.760 1.00 0.00 79 ILE A C 13
ATOM 22779 O O . ILE A 1 79 ? 9.870 3.012 -12.971 1.00 0.00 79 ILE A O 13
ATOM 22795 N N . ALA A 1 80 ? 11.575 4.451 -12.974 1.00 0.00 80 ALA A N 13
ATOM 22796 C CA . ALA A 1 80 ? 10.761 5.580 -13.411 1.00 0.00 80 ALA A CA 13
ATOM 22797 C C . ALA A 1 80 ? 10.101 5.330 -14.780 1.00 0.00 80 ALA A C 13
ATOM 22798 O O . ALA A 1 80 ? 8.981 5.801 -15.007 1.00 0.00 80 ALA A O 13
ATOM 22805 N N . ARG A 1 81 ? 10.730 4.539 -15.674 1.00 0.00 81 ARG A N 13
ATOM 22806 C CA . ARG A 1 81 ? 10.104 4.093 -16.916 1.00 0.00 81 ARG A CA 13
ATOM 22807 C C . ARG A 1 81 ? 9.102 2.952 -16.725 1.00 0.00 81 ARG A C 13
ATOM 22808 O O . ARG A 1 81 ? 8.216 2.769 -17.558 1.00 0.00 81 ARG A O 13
ATOM 22829 N N . ALA A 1 82 ? 9.251 2.189 -15.640 1.00 0.00 82 ALA A N 13
ATOM 22830 C CA . ALA A 1 82 ? 8.368 1.075 -15.306 1.00 0.00 82 ALA A CA 13
ATOM 22831 C C . ALA A 1 82 ? 6.981 1.549 -14.819 1.00 0.00 82 ALA A C 13
ATOM 22832 O O . ALA A 1 82 ? 5.971 0.873 -15.036 1.00 0.00 82 ALA A O 13
ATOM 22839 N N . GLY A 1 83 ? 6.942 2.726 -14.178 1.00 0.00 83 GLY A N 13
ATOM 22840 C CA . GLY A 1 83 ? 5.726 3.441 -13.744 1.00 0.00 83 GLY A CA 13
ATOM 22841 C C . GLY A 1 83 ? 5.680 3.707 -12.233 1.00 0.00 83 GLY A C 13
ATOM 22842 O O . GLY A 1 83 ? 4.943 4.584 -11.777 1.00 0.00 83 GLY A O 13
ATOM 22846 N N . ALA A 1 84 ? 6.475 2.961 -11.460 1.00 0.00 84 ALA A N 13
ATOM 22847 C CA . ALA A 1 84 ? 6.655 3.129 -10.019 1.00 0.00 84 ALA A CA 13
ATOM 22848 C C . ALA A 1 84 ? 7.348 4.453 -9.646 1.00 0.00 84 ALA A C 13
ATOM 22849 O O . ALA A 1 84 ? 8.133 5.015 -10.415 1.00 0.00 84 ALA A O 13
ATOM 22856 N N . LYS A 1 85 ? 7.062 4.941 -8.434 1.00 0.00 85 LYS A N 13
ATOM 22857 C CA . LYS A 1 85 ? 7.630 6.172 -7.859 1.00 0.00 85 LYS A CA 13
ATOM 22858 C C . LYS A 1 85 ? 9.049 5.931 -7.342 1.00 0.00 85 LYS A C 13
ATOM 22859 O O . LYS A 1 85 ? 9.250 5.069 -6.489 1.00 0.00 85 LYS A O 13
ATOM 22878 N N . THR A 1 86 ? 10.015 6.735 -7.802 1.00 0.00 86 THR A N 13
ATOM 22879 C CA . THR A 1 86 ? 11.435 6.629 -7.426 1.00 0.00 86 THR A CA 13
ATOM 22880 C C . THR A 1 86 ? 11.992 7.936 -6.881 1.00 0.00 86 THR A C 13
ATOM 22881 O O . THR A 1 86 ? 11.703 9.008 -7.415 1.00 0.00 86 THR A O 13
ATOM 22892 N N . ILE A 1 87 ? 12.823 7.834 -5.844 1.00 0.00 87 ILE A N 13
ATOM 22893 C CA . ILE A 1 87 ? 13.432 8.986 -5.153 1.00 0.00 87 ILE A CA 13
ATOM 22894 C C . ILE A 1 87 ? 14.834 8.695 -4.619 1.00 0.00 87 ILE A C 13
ATOM 22895 O O . ILE A 1 87 ? 15.215 7.544 -4.433 1.00 0.00 87 ILE A O 13
ATOM 22911 N N . GLU A 1 88 ? 15.566 9.765 -4.306 1.00 0.00 88 GLU A N 13
ATOM 22912 C CA . GLU A 1 88 ? 16.894 9.724 -3.694 1.00 0.00 88 GLU A CA 13
ATOM 22913 C C . GLU A 1 88 ? 16.883 10.457 -2.340 1.00 0.00 88 GLU A C 13
ATOM 22914 O O . GLU A 1 88 ? 16.901 11.691 -2.290 1.00 0.00 88 GLU A O 13
ATOM 22926 N N . VAL A 1 89 ? 16.830 9.704 -1.234 1.00 0.00 89 VAL A N 13
ATOM 22927 C CA . VAL A 1 89 ? 17.042 10.218 0.133 1.00 0.00 89 VAL A CA 13
ATOM 22928 C C . VAL A 1 89 ? 18.547 10.319 0.449 1.00 0.00 89 VAL A C 13
ATOM 22929 O O . VAL A 1 89 ? 19.368 9.589 -0.121 1.00 0.00 89 VAL A O 13
ATOM 22942 N N . THR A 1 90 ? 18.919 11.191 1.390 1.00 0.00 90 THR A N 13
ATOM 22943 C CA . THR A 1 90 ? 20.309 11.474 1.789 1.00 0.00 90 THR A CA 13
ATOM 22944 C C . THR A 1 90 ? 20.496 11.384 3.307 1.00 0.00 90 THR A C 13
ATOM 22945 O O . THR A 1 90 ? 19.565 11.594 4.088 1.00 0.00 90 THR A O 13
ATOM 22956 N N . THR A 1 91 ? 21.725 11.079 3.738 1.00 0.00 91 THR A N 13
ATOM 22957 C CA . THR A 1 91 ? 22.149 11.022 5.154 1.00 0.00 91 THR A CA 13
ATOM 22958 C C . THR A 1 91 ? 22.416 12.434 5.711 1.00 0.00 91 THR A C 13
ATOM 22959 O O . THR A 1 91 ? 23.509 12.761 6.176 1.00 0.00 91 THR A O 13
ATOM 22970 N N . GLU A 1 92 ? 21.423 13.319 5.581 1.00 0.00 92 GLU A N 13
ATOM 22971 C CA . GLU A 1 92 ? 21.503 14.759 5.889 1.00 0.00 92 GLU A CA 13
ATOM 22972 C C . GLU A 1 92 ? 20.182 15.281 6.503 1.00 0.00 92 GLU A C 13
ATOM 22973 O O . GLU A 1 92 ? 19.236 14.517 6.686 1.00 0.00 92 GLU A O 13
ATOM 22985 N N . GLU A 1 93 ? 20.093 16.570 6.842 1.00 0.00 93 GLU A N 13
ATOM 22986 C CA . GLU A 1 93 ? 18.957 17.179 7.563 1.00 0.00 93 GLU A CA 13
ATOM 22987 C C . GLU A 1 93 ? 17.574 16.954 6.903 1.00 0.00 93 GLU A C 13
ATOM 22988 O O . GLU A 1 93 ? 16.553 16.889 7.592 1.00 0.00 93 GLU A O 13
ATOM 23000 N N . GLU A 1 94 ? 17.526 16.806 5.573 1.00 0.00 94 GLU A N 13
ATOM 23001 C CA . GLU A 1 94 ? 16.297 16.557 4.795 1.00 0.00 94 GLU A CA 13
ATOM 23002 C C . GLU A 1 94 ? 15.740 15.116 4.920 1.00 0.00 94 GLU A C 13
ATOM 23003 O O . GLU A 1 94 ? 14.607 14.859 4.510 1.00 0.00 94 GLU A O 13
ATOM 23015 N N . LEU A 1 95 ? 16.498 14.181 5.513 1.00 0.00 95 LEU A N 13
ATOM 23016 C CA . LEU A 1 95 ? 16.188 12.748 5.644 1.00 0.00 95 LEU A CA 13
ATOM 23017 C C . LEU A 1 95 ? 14.718 12.450 5.986 1.00 0.00 95 LEU A C 13
ATOM 23018 O O . LEU A 1 95 ? 14.020 11.790 5.209 1.00 0.00 95 LEU A O 13
ATOM 23034 N N . ARG A 1 96 ? 14.224 12.975 7.116 1.00 0.00 96 ARG A N 13
ATOM 23035 C CA . ARG A 1 96 ? 12.851 12.746 7.606 1.00 0.00 96 ARG A CA 13
ATOM 23036 C C . ARG A 1 96 ? 11.781 13.178 6.594 1.00 0.00 96 ARG A C 13
ATOM 23037 O O . ARG A 1 96 ? 10.843 12.430 6.315 1.00 0.00 96 ARG A O 13
ATOM 23058 N N . LYS A 1 97 ? 11.958 14.364 6.007 1.00 0.00 97 LYS A N 13
ATOM 23059 C CA . LYS A 1 97 ? 11.050 14.953 5.004 1.00 0.00 97 LYS A CA 13
ATOM 23060 C C . LYS A 1 97 ? 11.055 14.162 3.694 1.00 0.00 97 LYS A C 13
ATOM 23061 O O . LYS A 1 97 ? 9.996 13.941 3.115 1.00 0.00 97 LYS A O 13
ATOM 23080 N N . ALA A 1 98 ? 12.219 13.690 3.256 1.00 0.00 98 ALA A N 13
ATOM 23081 C CA . ALA A 1 98 ? 12.366 12.861 2.061 1.00 0.00 98 ALA A CA 13
ATOM 23082 C C . ALA A 1 98 ? 11.711 11.468 2.211 1.00 0.00 98 ALA A C 13
ATOM 23083 O O . ALA A 1 98 ? 10.979 11.047 1.315 1.00 0.00 98 ALA A O 13
ATOM 23090 N N . VAL A 1 99 ? 11.880 10.770 3.345 1.00 0.00 99 VAL A N 13
ATOM 23091 C CA . VAL A 1 99 ? 11.131 9.513 3.609 1.00 0.00 99 VAL A CA 13
ATOM 23092 C C . VAL A 1 99 ? 9.619 9.755 3.762 1.00 0.00 99 VAL A C 13
ATOM 23093 O O . VAL A 1 99 ? 8.822 8.968 3.257 1.00 0.00 99 VAL A O 13
ATOM 23106 N N . ALA A 1 100 ? 9.189 10.857 4.384 1.00 0.00 100 ALA A N 13
ATOM 23107 C CA . ALA A 1 100 ? 7.768 11.243 4.382 1.00 0.00 100 ALA A CA 13
ATOM 23108 C C . ALA A 1 100 ? 7.220 11.418 2.951 1.00 0.00 100 ALA A C 13
ATOM 23109 O O . ALA A 1 100 ? 6.137 10.918 2.625 1.00 0.00 100 ALA A O 13
ATOM 23116 N N . LYS A 1 101 ? 8.008 12.042 2.060 1.00 0.00 101 LYS A N 13
ATOM 23117 C CA . LYS A 1 101 ? 7.751 12.127 0.608 1.00 0.00 101 LYS A CA 13
ATOM 23118 C C . LYS A 1 101 ? 7.592 10.759 -0.067 1.00 0.00 101 LYS A C 13
ATOM 23119 O O . LYS A 1 101 ? 6.863 10.663 -1.048 1.00 0.00 101 LYS A O 13
ATOM 23138 N N . ALA A 1 102 ? 8.221 9.707 0.460 1.00 0.00 102 ALA A N 13
ATOM 23139 C CA . ALA A 1 102 ? 8.144 8.353 -0.093 1.00 0.00 102 ALA A CA 13
ATOM 23140 C C . ALA A 1 102 ? 6.731 7.776 0.060 1.00 0.00 102 ALA A C 13
ATOM 23141 O O . ALA A 1 102 ? 6.073 7.475 -0.929 1.00 0.00 102 ALA A O 13
ATOM 23148 N N . ARG A 1 103 ? 6.222 7.678 1.294 1.00 0.00 103 ARG A N 13
ATOM 23149 C CA . ARG A 1 103 ? 4.883 7.123 1.574 1.00 0.00 103 ARG A CA 13
ATOM 23150 C C . ARG A 1 103 ? 3.774 8.042 1.065 1.00 0.00 103 ARG A C 13
ATOM 23151 O O . ARG A 1 103 ? 2.731 7.572 0.618 1.00 0.00 103 ARG A O 13
ATOM 23172 N N . GLY A 1 104 ? 4.006 9.352 1.141 1.00 0.00 104 GLY A N 13
ATOM 23173 C CA . GLY A 1 104 ? 2.989 10.371 0.922 1.00 0.00 104 GLY A CA 13
ATOM 23174 C C . GLY A 1 104 ? 2.851 10.827 -0.531 1.00 0.00 104 GLY A C 13
ATOM 23175 O O . GLY A 1 104 ? 1.784 10.667 -1.125 1.00 0.00 104 GLY A O 13
ATOM 23179 N N . SER A 1 105 ? 3.931 11.331 -1.132 1.00 0.00 105 SER A N 13
ATOM 23180 C CA . SER A 1 105 ? 3.957 11.717 -2.552 1.00 0.00 105 SER A CA 13
ATOM 23181 C C . SER A 1 105 ? 3.761 10.521 -3.488 1.00 0.00 105 SER A C 13
ATOM 23182 O O . SER A 1 105 ? 3.264 10.704 -4.597 1.00 0.00 105 SER A O 13
ATOM 23190 N N . TRP A 1 106 ? 4.031 9.285 -3.040 1.00 0.00 106 TRP A N 13
ATOM 23191 C CA . TRP A 1 106 ? 3.619 8.088 -3.794 1.00 0.00 106 TRP A CA 13
ATOM 23192 C C . TRP A 1 106 ? 2.135 8.147 -4.184 1.00 0.00 106 TRP A C 13
ATOM 23193 O O . TRP A 1 106 ? 1.787 7.964 -5.353 1.00 0.00 106 TRP A O 13
ATOM 23214 N N . SER A 1 107 ? 1.276 8.487 -3.218 1.00 0.00 107 SER A N 13
ATOM 23215 C CA . SER A 1 107 ? -0.176 8.560 -3.399 1.00 0.00 107 SER A CA 13
ATOM 23216 C C . SER A 1 107 ? -0.635 9.745 -4.269 1.00 0.00 107 SER A C 13
ATOM 23217 O O . SER A 1 107 ? -1.817 9.873 -4.595 1.00 0.00 107 SER A O 13
ATOM 23225 N N . LEU A 1 108 ? 0.305 10.604 -4.677 1.00 0.00 108 LEU A N 13
ATOM 23226 C CA . LEU A 1 108 ? 0.094 11.690 -5.634 1.00 0.00 108 LEU A CA 13
ATOM 23227 C C . LEU A 1 108 ? 0.496 11.292 -7.074 1.00 0.00 108 LEU A C 13
ATOM 23228 O O . LEU A 1 108 ? 0.133 12.013 -8.005 1.00 0.00 108 LEU A O 13
ATOM 23244 N N . GLU A 1 109 ? 1.191 10.165 -7.285 1.00 0.00 109 GLU A N 13
ATOM 23245 C CA . GLU A 1 109 ? 1.813 9.811 -8.581 1.00 0.00 109 GLU A CA 13
ATOM 23246 C C . GLU A 1 109 ? 1.463 8.410 -9.108 1.00 0.00 109 GLU A C 13
ATOM 23247 O O . GLU A 1 109 ? 1.369 8.221 -10.323 1.00 0.00 109 GLU A O 13
ATOM 23259 N N . HIS A 1 110 ? 1.155 7.457 -8.220 1.00 0.00 110 HIS A N 13
ATOM 23260 C CA . HIS A 1 110 ? 0.548 6.144 -8.536 1.00 0.00 110 HIS A CA 13
ATOM 23261 C C . HIS A 1 110 ? -0.808 6.238 -9.277 1.00 0.00 110 HIS A C 13
ATOM 23262 O O . HIS A 1 110 ? -1.339 5.237 -9.759 1.00 0.00 110 HIS A O 13
ATOM 23276 N N . HIS A 1 111 ? -1.370 7.452 -9.324 1.00 0.00 111 HIS A N 13
ATOM 23277 C CA . HIS A 1 111 ? -2.731 7.818 -9.714 1.00 0.00 111 HIS A CA 13
ATOM 23278 C C . HIS A 1 111 ? -2.832 8.486 -11.100 1.00 0.00 111 HIS A C 13
ATOM 23279 O O . HIS A 1 111 ? -3.918 8.528 -11.682 1.00 0.00 111 HIS A O 13
ATOM 23293 N N . HIS A 1 112 ? -1.720 8.958 -11.678 1.00 0.00 112 HIS A N 13
ATOM 23294 C CA . HIS A 1 112 ? -1.686 9.525 -13.034 1.00 0.00 112 HIS A CA 13
ATOM 23295 C C . HIS A 1 112 ? -1.670 8.425 -14.112 1.00 0.00 112 HIS A C 13
ATOM 23296 O O . HIS A 1 112 ? -0.651 7.759 -14.313 1.00 0.00 112 HIS A O 13
ATOM 23310 N N . HIS A 1 113 ? -2.790 8.270 -14.830 1.00 0.00 113 HIS A N 13
ATOM 23311 C CA . HIS A 1 113 ? -2.972 7.309 -15.942 1.00 0.00 113 HIS A CA 13
ATOM 23312 C C . HIS A 1 113 ? -3.658 7.938 -17.173 1.00 0.00 113 HIS A C 13
ATOM 23313 O O . HIS A 1 113 ? -4.126 7.240 -18.077 1.00 0.00 113 HIS A O 13
ATOM 23327 N N . HIS A 1 114 ? -3.746 9.270 -17.196 1.00 0.00 114 HIS A N 13
ATOM 23328 C CA . HIS A 1 114 ? -4.364 10.101 -18.238 1.00 0.00 114 HIS A CA 13
ATOM 23329 C C . HIS A 1 114 ? -3.661 10.026 -19.609 1.00 0.00 114 HIS A C 13
ATOM 23330 O O . HIS A 1 114 ? -2.508 9.590 -19.709 1.00 0.00 114 HIS A O 13
ATOM 23344 N N . HIS A 1 115 ? -4.353 10.494 -20.659 1.00 0.00 115 HIS A N 13
ATOM 23345 C CA . HIS A 1 115 ? -3.858 10.613 -22.047 1.00 0.00 115 HIS A CA 13
ATOM 23346 C C . HIS A 1 115 ? -2.563 11.441 -22.174 1.00 0.00 115 HIS A C 13
ATOM 23347 O O . HIS A 1 115 ? -2.526 12.588 -21.669 1.00 0.00 115 HIS A O 13
ATOM 23362 N N . MET A 1 1 ? 1.160 -1.361 -0.942 1.00 0.00 1 MET A N 14
ATOM 23363 C CA . MET A 1 1 ? 2.258 -0.477 -1.422 1.00 0.00 1 MET A CA 14
ATOM 23364 C C . MET A 1 1 ? 3.631 -1.013 -0.979 1.00 0.00 1 MET A C 14
ATOM 23365 O O . MET A 1 1 ? 4.090 -0.710 0.119 1.00 0.00 1 MET A O 14
ATOM 23381 N N . ARG A 1 2 ? 4.309 -1.838 -1.799 1.00 0.00 2 ARG A N 14
ATOM 23382 C CA . ARG A 1 2 ? 5.660 -2.301 -1.521 1.00 0.00 2 ARG A CA 14
ATOM 23383 C C . ARG A 1 2 ? 6.665 -1.139 -1.494 1.00 0.00 2 ARG A C 14
ATOM 23384 O O . ARG A 1 2 ? 6.725 -0.328 -2.427 1.00 0.00 2 ARG A O 14
ATOM 23405 N N . VAL A 1 3 ? 7.506 -1.113 -0.461 1.00 0.00 3 VAL A N 14
ATOM 23406 C CA . VAL A 1 3 ? 8.607 -0.155 -0.308 1.00 0.00 3 VAL A CA 14
ATOM 23407 C C . VAL A 1 3 ? 9.934 -0.903 -0.450 1.00 0.00 3 VAL A C 14
ATOM 23408 O O . VAL A 1 3 ? 10.121 -1.966 0.147 1.00 0.00 3 VAL A O 14
ATOM 23421 N N . ILE A 1 4 ? 10.863 -0.369 -1.241 1.00 0.00 4 ILE A N 14
ATOM 23422 C CA . ILE A 1 4 ? 12.197 -0.948 -1.455 1.00 0.00 4 ILE A CA 14
ATOM 23423 C C . ILE A 1 4 ? 13.249 0.149 -1.325 1.00 0.00 4 ILE A C 14
ATOM 23424 O O . ILE A 1 4 ? 13.125 1.243 -1.874 1.00 0.00 4 ILE A O 14
ATOM 23440 N N . VAL A 1 5 ? 14.305 -0.155 -0.582 1.00 0.00 5 VAL A N 14
ATOM 23441 C CA . VAL A 1 5 ? 15.428 0.749 -0.307 1.00 0.00 5 VAL A CA 14
ATOM 23442 C C . VAL A 1 5 ? 16.687 0.241 -1.008 1.00 0.00 5 VAL A C 14
ATOM 23443 O O . VAL A 1 5 ? 16.954 -0.960 -0.991 1.00 0.00 5 VAL A O 14
ATOM 23456 N N . VAL A 1 6 ? 17.487 1.126 -1.615 1.00 0.00 6 VAL A N 14
ATOM 23457 C CA . VAL A 1 6 ? 18.654 0.698 -2.412 1.00 0.00 6 VAL A CA 14
ATOM 23458 C C . VAL A 1 6 ? 19.906 1.471 -2.026 1.00 0.00 6 VAL A C 14
ATOM 23459 O O . VAL A 1 6 ? 19.957 2.682 -2.184 1.00 0.00 6 VAL A O 14
ATOM 23472 N N . ILE A 1 7 ? 20.921 0.768 -1.530 1.00 0.00 7 ILE A N 14
ATOM 23473 C CA . ILE A 1 7 ? 22.197 1.361 -1.132 1.00 0.00 7 ILE A CA 14
ATOM 23474 C C . ILE A 1 7 ? 23.155 1.461 -2.323 1.00 0.00 7 ILE A C 14
ATOM 23475 O O . ILE A 1 7 ? 23.531 0.455 -2.939 1.00 0.00 7 ILE A O 14
ATOM 23491 N N . VAL A 1 8 ? 23.596 2.696 -2.561 1.00 0.00 8 VAL A N 14
ATOM 23492 C CA . VAL A 1 8 ? 24.672 3.071 -3.485 1.00 0.00 8 VAL A CA 14
ATOM 23493 C C . VAL A 1 8 ? 26.014 2.728 -2.834 1.00 0.00 8 VAL A C 14
ATOM 23494 O O . VAL A 1 8 ? 26.594 3.522 -2.091 1.00 0.00 8 VAL A O 14
ATOM 23507 N N . GLY A 1 9 ? 26.489 1.504 -3.051 1.00 0.00 9 GLY A N 14
ATOM 23508 C CA . GLY A 1 9 ? 27.769 1.054 -2.505 1.00 0.00 9 GLY A CA 14
ATOM 23509 C C . GLY A 1 9 ? 28.972 1.709 -3.191 1.00 0.00 9 GLY A C 14
ATOM 23510 O O . GLY A 1 9 ? 28.954 1.922 -4.409 1.00 0.00 9 GLY A O 14
ATOM 23514 N N . PRO A 1 10 ? 30.033 2.010 -2.427 1.00 0.00 10 PRO A N 14
ATOM 23515 C CA . PRO A 1 10 ? 31.236 2.627 -2.959 1.00 0.00 10 PRO A CA 14
ATOM 23516 C C . PRO A 1 10 ? 32.066 1.671 -3.826 1.00 0.00 10 PRO A C 14
ATOM 23517 O O . PRO A 1 10 ? 32.013 0.447 -3.709 1.00 0.00 10 PRO A O 14
ATOM 23528 N N . SER A 1 11 ? 32.915 2.266 -4.661 1.00 0.00 11 SER A N 14
ATOM 23529 C CA . SER A 1 11 ? 33.867 1.574 -5.551 1.00 0.00 11 SER A CA 14
ATOM 23530 C C . SER A 1 11 ? 34.914 0.717 -4.814 1.00 0.00 11 SER A C 14
ATOM 23531 O O . SER A 1 11 ? 35.487 -0.201 -5.406 1.00 0.00 11 SER A O 14
ATOM 23539 N N . GLY A 1 12 ? 35.142 0.994 -3.524 1.00 0.00 12 GLY A N 14
ATOM 23540 C CA . GLY A 1 12 ? 36.056 0.267 -2.630 1.00 0.00 12 GLY A CA 14
ATOM 23541 C C . GLY A 1 12 ? 35.337 -0.557 -1.549 1.00 0.00 12 GLY A C 14
ATOM 23542 O O . GLY A 1 12 ? 35.969 -0.952 -0.567 1.00 0.00 12 GLY A O 14
ATOM 23546 N N . ALA A 1 13 ? 34.028 -0.793 -1.696 1.00 0.00 13 ALA A N 14
ATOM 23547 C CA . ALA A 1 13 ? 33.228 -1.668 -0.831 1.00 0.00 13 ALA A CA 14
ATOM 23548 C C . ALA A 1 13 ? 33.590 -3.164 -0.965 1.00 0.00 13 ALA A C 14
ATOM 23549 O O . ALA A 1 13 ? 34.581 -3.535 -1.604 1.00 0.00 13 ALA A O 14
ATOM 23556 N N . GLY A 1 14 ? 32.735 -4.041 -0.418 1.00 0.00 14 GLY A N 14
ATOM 23557 C CA . GLY A 1 14 ? 32.861 -5.485 -0.684 1.00 0.00 14 GLY A CA 14
ATOM 23558 C C . GLY A 1 14 ? 31.652 -6.300 -0.251 1.00 0.00 14 GLY A C 14
ATOM 23559 O O . GLY A 1 14 ? 30.905 -6.826 -1.077 1.00 0.00 14 GLY A O 14
ATOM 23563 N N . LYS A 1 15 ? 31.446 -6.337 1.063 1.00 0.00 15 LYS A N 14
ATOM 23564 C CA . LYS A 1 15 ? 30.258 -6.897 1.726 1.00 0.00 15 LYS A CA 14
ATOM 23565 C C . LYS A 1 15 ? 29.929 -6.075 2.953 1.00 0.00 15 LYS A C 14
ATOM 23566 O O . LYS A 1 15 ? 28.826 -5.553 3.048 1.00 0.00 15 LYS A O 14
ATOM 23585 N N . THR A 1 16 ? 30.901 -5.890 3.844 1.00 0.00 16 THR A N 14
ATOM 23586 C CA . THR A 1 16 ? 30.709 -5.215 5.140 1.00 0.00 16 THR A CA 14
ATOM 23587 C C . THR A 1 16 ? 30.207 -3.781 5.010 1.00 0.00 16 THR A C 14
ATOM 23588 O O . THR A 1 16 ? 29.312 -3.395 5.758 1.00 0.00 16 THR A O 14
ATOM 23599 N N . THR A 1 17 ? 30.708 -3.002 4.048 1.00 0.00 17 THR A N 14
ATOM 23600 C CA . THR A 1 17 ? 30.245 -1.626 3.793 1.00 0.00 17 THR A CA 14
ATOM 23601 C C . THR A 1 17 ? 28.778 -1.601 3.362 1.00 0.00 17 THR A C 14
ATOM 23602 O O . THR A 1 17 ? 27.937 -0.942 3.982 1.00 0.00 17 THR A O 14
ATOM 23613 N N . LEU A 1 18 ? 28.479 -2.374 2.309 1.00 0.00 18 LEU A N 14
ATOM 23614 C CA . LEU A 1 18 ? 27.162 -2.523 1.725 1.00 0.00 18 LEU A CA 14
ATOM 23615 C C . LEU A 1 18 ? 26.156 -2.985 2.799 1.00 0.00 18 LEU A C 14
ATOM 23616 O O . LEU A 1 18 ? 25.061 -2.444 2.916 1.00 0.00 18 LEU A O 14
ATOM 23632 N N . ASP A 1 19 ? 26.566 -3.965 3.613 1.00 0.00 19 ASP A N 14
ATOM 23633 C CA . ASP A 1 19 ? 25.779 -4.561 4.695 1.00 0.00 19 ASP A CA 14
ATOM 23634 C C . ASP A 1 19 ? 25.516 -3.575 5.823 1.00 0.00 19 ASP A C 14
ATOM 23635 O O . ASP A 1 19 ? 24.381 -3.456 6.263 1.00 0.00 19 ASP A O 14
ATOM 23644 N N . GLU A 1 20 ? 26.529 -2.833 6.272 1.00 0.00 20 GLU A N 14
ATOM 23645 C CA . GLU A 1 20 ? 26.341 -1.823 7.312 1.00 0.00 20 GLU A CA 14
ATOM 23646 C C . GLU A 1 20 ? 25.340 -0.747 6.860 1.00 0.00 20 GLU A C 14
ATOM 23647 O O . GLU A 1 20 ? 24.390 -0.457 7.590 1.00 0.00 20 GLU A O 14
ATOM 23659 N N . LEU A 1 21 ? 25.490 -0.212 5.640 1.00 0.00 21 LEU A N 14
ATOM 23660 C CA . LEU A 1 21 ? 24.505 0.723 5.086 1.00 0.00 21 LEU A CA 14
ATOM 23661 C C . LEU A 1 21 ? 23.095 0.096 4.972 1.00 0.00 21 LEU A C 14
ATOM 23662 O O . LEU A 1 21 ? 22.107 0.730 5.361 1.00 0.00 21 LEU A O 14
ATOM 23678 N N . ALA A 1 22 ? 22.992 -1.160 4.512 1.00 0.00 22 ALA A N 14
ATOM 23679 C CA . ALA A 1 22 ? 21.724 -1.892 4.428 1.00 0.00 22 ALA A CA 14
ATOM 23680 C C . ALA A 1 22 ? 21.067 -2.126 5.803 1.00 0.00 22 ALA A C 14
ATOM 23681 O O . ALA A 1 22 ? 19.858 -1.956 5.956 1.00 0.00 22 ALA A O 14
ATOM 23688 N N . ARG A 1 23 ? 21.851 -2.484 6.823 1.00 0.00 23 ARG A N 14
ATOM 23689 C CA . ARG A 1 23 ? 21.383 -2.728 8.193 1.00 0.00 23 ARG A CA 14
ATOM 23690 C C . ARG A 1 23 ? 20.867 -1.457 8.857 1.00 0.00 23 ARG A C 14
ATOM 23691 O O . ARG A 1 23 ? 19.784 -1.477 9.448 1.00 0.00 23 ARG A O 14
ATOM 23712 N N . LYS A 1 24 ? 21.585 -0.335 8.697 1.00 0.00 24 LYS A N 14
ATOM 23713 C CA . LYS A 1 24 ? 21.117 1.002 9.108 1.00 0.00 24 LYS A CA 14
ATOM 23714 C C . LYS A 1 24 ? 19.783 1.350 8.440 1.00 0.00 24 LYS A C 14
ATOM 23715 O O . LYS A 1 24 ? 18.788 1.593 9.135 1.00 0.00 24 LYS A O 14
ATOM 23734 N N . ALA A 1 25 ? 19.713 1.249 7.109 1.00 0.00 25 ALA A N 14
ATOM 23735 C CA . ALA A 1 25 ? 18.461 1.433 6.375 1.00 0.00 25 ALA A CA 14
ATOM 23736 C C . ALA A 1 25 ? 17.335 0.551 6.930 1.00 0.00 25 ALA A C 14
ATOM 23737 O O . ALA A 1 25 ? 16.255 1.073 7.195 1.00 0.00 25 ALA A O 14
ATOM 23744 N N . LYS A 1 26 ? 17.555 -0.740 7.193 1.00 0.00 26 LYS A N 14
ATOM 23745 C CA . LYS A 1 26 ? 16.485 -1.599 7.724 1.00 0.00 26 LYS A CA 14
ATOM 23746 C C . LYS A 1 26 ? 16.060 -1.212 9.138 1.00 0.00 26 LYS A C 14
ATOM 23747 O O . LYS A 1 26 ? 14.885 -1.314 9.462 1.00 0.00 26 LYS A O 14
ATOM 23766 N N . GLU A 1 27 ? 16.968 -0.713 9.973 1.00 0.00 27 GLU A N 14
ATOM 23767 C CA . GLU A 1 27 ? 16.601 -0.128 11.267 1.00 0.00 27 GLU A CA 14
ATOM 23768 C C . GLU A 1 27 ? 15.714 1.132 11.128 1.00 0.00 27 GLU A C 14
ATOM 23769 O O . GLU A 1 27 ? 14.789 1.313 11.919 1.00 0.00 27 GLU A O 14
ATOM 23781 N N . GLU A 1 28 ? 15.953 1.999 10.129 1.00 0.00 28 GLU A N 14
ATOM 23782 C CA . GLU A 1 28 ? 15.112 3.206 9.928 1.00 0.00 28 GLU A CA 14
ATOM 23783 C C . GLU A 1 28 ? 13.791 2.882 9.237 1.00 0.00 28 GLU A C 14
ATOM 23784 O O . GLU A 1 28 ? 12.774 3.524 9.500 1.00 0.00 28 GLU A O 14
ATOM 23796 N N . VAL A 1 29 ? 13.832 1.906 8.327 1.00 0.00 29 VAL A N 14
ATOM 23797 C CA . VAL A 1 29 ? 12.745 1.577 7.396 1.00 0.00 29 VAL A CA 14
ATOM 23798 C C . VAL A 1 29 ? 12.557 0.051 7.291 1.00 0.00 29 VAL A C 14
ATOM 23799 O O . VAL A 1 29 ? 12.728 -0.544 6.225 1.00 0.00 29 VAL A O 14
ATOM 23812 N N . PRO A 1 30 ? 12.170 -0.612 8.401 1.00 0.00 30 PRO A N 14
ATOM 23813 C CA . PRO A 1 30 ? 11.862 -2.041 8.475 1.00 0.00 30 PRO A CA 14
ATOM 23814 C C . PRO A 1 30 ? 10.586 -2.422 7.708 1.00 0.00 30 PRO A C 14
ATOM 23815 O O . PRO A 1 30 ? 10.243 -3.594 7.559 1.00 0.00 30 PRO A O 14
ATOM 23826 N N . ASP A 1 31 ? 9.901 -1.398 7.213 1.00 0.00 31 ASP A N 14
ATOM 23827 C CA . ASP A 1 31 ? 8.710 -1.416 6.369 1.00 0.00 31 ASP A CA 14
ATOM 23828 C C . ASP A 1 31 ? 9.063 -1.661 4.887 1.00 0.00 31 ASP A C 14
ATOM 23829 O O . ASP A 1 31 ? 8.166 -1.773 4.051 1.00 0.00 31 ASP A O 14
ATOM 23838 N N . ALA A 1 32 ? 10.360 -1.766 4.561 1.00 0.00 32 ALA A N 14
ATOM 23839 C CA . ALA A 1 32 ? 10.880 -1.900 3.207 1.00 0.00 32 ALA A CA 14
ATOM 23840 C C . ALA A 1 32 ? 11.879 -3.056 3.052 1.00 0.00 32 ALA A C 14
ATOM 23841 O O . ALA A 1 32 ? 12.522 -3.491 4.015 1.00 0.00 32 ALA A O 14
ATOM 23848 N N . GLU A 1 33 ? 12.041 -3.533 1.815 1.00 0.00 33 GLU A N 14
ATOM 23849 C CA . GLU A 1 33 ? 13.115 -4.470 1.465 1.00 0.00 33 GLU A CA 14
ATOM 23850 C C . GLU A 1 33 ? 14.390 -3.695 1.128 1.00 0.00 33 GLU A C 14
ATOM 23851 O O . GLU A 1 33 ? 14.360 -2.839 0.243 1.00 0.00 33 GLU A O 14
ATOM 23863 N N . ILE A 1 34 ? 15.508 -3.989 1.785 1.00 0.00 34 ILE A N 14
ATOM 23864 C CA . ILE A 1 34 ? 16.765 -3.280 1.543 1.00 0.00 34 ILE A CA 14
ATOM 23865 C C . ILE A 1 34 ? 17.668 -4.075 0.604 1.00 0.00 34 ILE A C 14
ATOM 23866 O O . ILE A 1 34 ? 17.824 -5.292 0.756 1.00 0.00 34 ILE A O 14
ATOM 23882 N N . ARG A 1 35 ? 18.288 -3.371 -0.345 1.00 0.00 35 ARG A N 14
ATOM 23883 C CA . ARG A 1 35 ? 19.192 -3.915 -1.364 1.00 0.00 35 ARG A CA 14
ATOM 23884 C C . ARG A 1 35 ? 20.509 -3.127 -1.406 1.00 0.00 35 ARG A C 14
ATOM 23885 O O . ARG A 1 35 ? 20.559 -1.995 -0.925 1.00 0.00 35 ARG A O 14
ATOM 23906 N N . THR A 1 36 ? 21.533 -3.663 -2.061 1.00 0.00 36 THR A N 14
ATOM 23907 C CA . THR A 1 36 ? 22.818 -2.974 -2.304 1.00 0.00 36 THR A CA 14
ATOM 23908 C C . THR A 1 36 ? 23.336 -3.183 -3.704 1.00 0.00 36 THR A C 14
ATOM 23909 O O . THR A 1 36 ? 23.054 -4.177 -4.379 1.00 0.00 36 THR A O 14
ATOM 23920 N N . VAL A 1 37 ? 24.150 -2.212 -4.108 1.00 0.00 37 VAL A N 14
ATOM 23921 C CA . VAL A 1 37 ? 24.804 -2.157 -5.396 1.00 0.00 37 VAL A CA 14
ATOM 23922 C C . VAL A 1 37 ? 26.193 -1.547 -5.303 1.00 0.00 37 VAL A C 14
ATOM 23923 O O . VAL A 1 37 ? 26.455 -0.845 -4.349 1.00 0.00 37 VAL A O 14
ATOM 23936 N N . THR A 1 38 ? 27.070 -1.759 -6.283 1.00 0.00 38 THR A N 14
ATOM 23937 C CA . THR A 1 38 ? 28.366 -1.045 -6.399 1.00 0.00 38 THR A CA 14
ATOM 23938 C C . THR A 1 38 ? 28.698 -0.614 -7.826 1.00 0.00 38 THR A C 14
ATOM 23939 O O . THR A 1 38 ? 29.748 -0.032 -8.084 1.00 0.00 38 THR A O 14
ATOM 23950 N N . THR A 1 39 ? 27.772 -0.871 -8.749 1.00 0.00 39 THR A N 14
ATOM 23951 C CA . THR A 1 39 ? 27.966 -0.655 -10.202 1.00 0.00 39 THR A CA 14
ATOM 23952 C C . THR A 1 39 ? 26.654 -0.426 -10.954 1.00 0.00 39 THR A C 14
ATOM 23953 O O . THR A 1 39 ? 25.564 -0.682 -10.444 1.00 0.00 39 THR A O 14
ATOM 23964 N N . LYS A 1 40 ? 26.758 0.036 -12.208 1.00 0.00 40 LYS A N 14
ATOM 23965 C CA . LYS A 1 40 ? 25.636 0.206 -13.151 1.00 0.00 40 LYS A CA 14
ATOM 23966 C C . LYS A 1 40 ? 24.818 -1.064 -13.408 1.00 0.00 40 LYS A C 14
ATOM 23967 O O . LYS A 1 40 ? 23.596 -1.020 -13.541 1.00 0.00 40 LYS A O 14
ATOM 23986 N N . GLU A 1 41 ? 25.488 -2.210 -13.433 1.00 0.00 41 GLU A N 14
ATOM 23987 C CA . GLU A 1 41 ? 24.850 -3.521 -13.539 1.00 0.00 41 GLU A CA 14
ATOM 23988 C C . GLU A 1 41 ? 24.123 -3.930 -12.255 1.00 0.00 41 GLU A C 14
ATOM 23989 O O . GLU A 1 41 ? 22.992 -4.399 -12.336 1.00 0.00 41 GLU A O 14
ATOM 24001 N N . ASP A 1 42 ? 24.702 -3.709 -11.072 1.00 0.00 42 ASP A N 14
ATOM 24002 C CA . ASP A 1 42 ? 24.027 -3.862 -9.793 1.00 0.00 42 ASP A CA 14
ATOM 24003 C C . ASP A 1 42 ? 22.779 -2.977 -9.695 1.00 0.00 42 ASP A C 14
ATOM 24004 O O . ASP A 1 42 ? 21.698 -3.451 -9.347 1.00 0.00 42 ASP A O 14
ATOM 24013 N N . ALA A 1 43 ? 22.922 -1.708 -10.078 1.00 0.00 43 ALA A N 14
ATOM 24014 C CA . ALA A 1 43 ? 21.844 -0.732 -10.212 1.00 0.00 43 ALA A CA 14
ATOM 24015 C C . ALA A 1 43 ? 20.673 -1.261 -11.066 1.00 0.00 43 ALA A C 14
ATOM 24016 O O . ALA A 1 43 ? 19.552 -1.374 -10.555 1.00 0.00 43 ALA A O 14
ATOM 24023 N N . LYS A 1 44 ? 20.908 -1.639 -12.335 1.00 0.00 44 LYS A N 14
ATOM 24024 C CA . LYS A 1 44 ? 19.869 -2.277 -13.134 1.00 0.00 44 LYS A CA 14
ATOM 24025 C C . LYS A 1 44 ? 19.316 -3.544 -12.495 1.00 0.00 44 LYS A C 14
ATOM 24026 O O . LYS A 1 44 ? 18.098 -3.603 -12.388 1.00 0.00 44 LYS A O 14
ATOM 24045 N N . ARG A 1 45 ? 20.138 -4.508 -12.052 1.00 0.00 45 ARG A N 14
ATOM 24046 C CA . ARG A 1 45 ? 19.665 -5.763 -11.438 1.00 0.00 45 ARG A CA 14
ATOM 24047 C C . ARG A 1 45 ? 18.663 -5.497 -10.318 1.00 0.00 45 ARG A C 14
ATOM 24048 O O . ARG A 1 45 ? 17.543 -6.005 -10.363 1.00 0.00 45 ARG A O 14
ATOM 24069 N N . VAL A 1 46 ? 19.038 -4.650 -9.357 1.00 0.00 46 VAL A N 14
ATOM 24070 C CA . VAL A 1 46 ? 18.163 -4.247 -8.249 1.00 0.00 46 VAL A CA 14
ATOM 24071 C C . VAL A 1 46 ? 16.900 -3.539 -8.735 1.00 0.00 46 VAL A C 14
ATOM 24072 O O . VAL A 1 46 ? 15.823 -3.810 -8.213 1.00 0.00 46 VAL A O 14
ATOM 24085 N N . ALA A 1 47 ? 16.996 -2.675 -9.751 1.00 0.00 47 ALA A N 14
ATOM 24086 C CA . ALA A 1 47 ? 15.824 -1.974 -10.255 1.00 0.00 47 ALA A CA 14
ATOM 24087 C C . ALA A 1 47 ? 14.858 -2.894 -11.013 1.00 0.00 47 ALA A C 14
ATOM 24088 O O . ALA A 1 47 ? 13.687 -2.992 -10.670 1.00 0.00 47 ALA A O 14
ATOM 24095 N N . GLU A 1 48 ? 15.332 -3.622 -12.016 1.00 0.00 48 GLU A N 14
ATOM 24096 C CA . GLU A 1 48 ? 14.491 -4.615 -12.691 1.00 0.00 48 GLU A CA 14
ATOM 24097 C C . GLU A 1 48 ? 13.940 -5.692 -11.724 1.00 0.00 48 GLU A C 14
ATOM 24098 O O . GLU A 1 48 ? 12.817 -6.148 -11.918 1.00 0.00 48 GLU A O 14
ATOM 24110 N N . GLU A 1 49 ? 14.652 -6.038 -10.641 1.00 0.00 49 GLU A N 14
ATOM 24111 C CA . GLU A 1 49 ? 14.148 -6.923 -9.564 1.00 0.00 49 GLU A CA 14
ATOM 24112 C C . GLU A 1 49 ? 12.988 -6.288 -8.789 1.00 0.00 49 GLU A C 14
ATOM 24113 O O . GLU A 1 49 ? 11.947 -6.917 -8.602 1.00 0.00 49 GLU A O 14
ATOM 24125 N N . ALA A 1 50 ? 13.142 -5.022 -8.385 1.00 0.00 50 ALA A N 14
ATOM 24126 C CA . ALA A 1 50 ? 12.069 -4.221 -7.798 1.00 0.00 50 ALA A CA 14
ATOM 24127 C C . ALA A 1 50 ? 10.857 -4.075 -8.736 1.00 0.00 50 ALA A C 14
ATOM 24128 O O . ALA A 1 50 ? 9.718 -4.044 -8.282 1.00 0.00 50 ALA A O 14
ATOM 24135 N N . GLU A 1 51 ? 11.081 -4.049 -10.048 1.00 0.00 51 GLU A N 14
ATOM 24136 C CA . GLU A 1 51 ? 10.019 -4.108 -11.047 1.00 0.00 51 GLU A CA 14
ATOM 24137 C C . GLU A 1 51 ? 9.270 -5.457 -11.025 1.00 0.00 51 GLU A C 14
ATOM 24138 O O . GLU A 1 51 ? 8.038 -5.469 -11.023 1.00 0.00 51 GLU A O 14
ATOM 24150 N N . ARG A 1 52 ? 9.990 -6.587 -10.913 1.00 0.00 52 ARG A N 14
ATOM 24151 C CA . ARG A 1 52 ? 9.379 -7.939 -10.970 1.00 0.00 52 ARG A CA 14
ATOM 24152 C C . ARG A 1 52 ? 8.380 -8.167 -9.824 1.00 0.00 52 ARG A C 14
ATOM 24153 O O . ARG A 1 52 ? 7.317 -8.754 -10.020 1.00 0.00 52 ARG A O 14
ATOM 24174 N N . ARG A 1 53 ? 8.731 -7.669 -8.636 1.00 0.00 53 ARG A N 14
ATOM 24175 C CA . ARG A 1 53 ? 7.918 -7.677 -7.399 1.00 0.00 53 ARG A CA 14
ATOM 24176 C C . ARG A 1 53 ? 7.012 -6.465 -7.222 1.00 0.00 53 ARG A C 14
ATOM 24177 O O . ARG A 1 53 ? 6.231 -6.451 -6.270 1.00 0.00 53 ARG A O 14
ATOM 24198 N N . ASN A 1 54 ? 7.103 -5.479 -8.119 1.00 0.00 54 ASN A N 14
ATOM 24199 C CA . ASN A 1 54 ? 6.302 -4.256 -8.100 1.00 0.00 54 ASN A CA 14
ATOM 24200 C C . ASN A 1 54 ? 6.540 -3.419 -6.831 1.00 0.00 54 ASN A C 14
ATOM 24201 O O . ASN A 1 54 ? 5.702 -3.328 -5.935 1.00 0.00 54 ASN A O 14
ATOM 24212 N N . ALA A 1 55 ? 7.714 -2.799 -6.764 1.00 0.00 55 ALA A N 14
ATOM 24213 C CA . ALA A 1 55 ? 8.067 -1.813 -5.763 1.00 0.00 55 ALA A CA 14
ATOM 24214 C C . ALA A 1 55 ? 7.283 -0.530 -6.011 1.00 0.00 55 ALA A C 14
ATOM 24215 O O . ALA A 1 55 ? 7.669 0.306 -6.829 1.00 0.00 55 ALA A O 14
ATOM 24222 N N . ASP A 1 56 ? 6.159 -0.393 -5.323 1.00 0.00 56 ASP A N 14
ATOM 24223 C CA . ASP A 1 56 ? 5.295 0.782 -5.415 1.00 0.00 56 ASP A CA 14
ATOM 24224 C C . ASP A 1 56 ? 6.045 2.093 -5.141 1.00 0.00 56 ASP A C 14
ATOM 24225 O O . ASP A 1 56 ? 5.766 3.121 -5.768 1.00 0.00 56 ASP A O 14
ATOM 24234 N N . ILE A 1 57 ? 7.037 2.022 -4.250 1.00 0.00 57 ILE A N 14
ATOM 24235 C CA . ILE A 1 57 ? 7.876 3.150 -3.839 1.00 0.00 57 ILE A CA 14
ATOM 24236 C C . ILE A 1 57 ? 9.323 2.700 -3.598 1.00 0.00 57 ILE A C 14
ATOM 24237 O O . ILE A 1 57 ? 9.588 1.828 -2.773 1.00 0.00 57 ILE A O 14
ATOM 24253 N N . VAL A 1 58 ? 10.263 3.307 -4.323 1.00 0.00 58 VAL A N 14
ATOM 24254 C CA . VAL A 1 58 ? 11.706 3.045 -4.231 1.00 0.00 58 VAL A CA 14
ATOM 24255 C C . VAL A 1 58 ? 12.505 4.273 -3.796 1.00 0.00 58 VAL A C 14
ATOM 24256 O O . VAL A 1 58 ? 12.453 5.354 -4.397 1.00 0.00 58 VAL A O 14
ATOM 24269 N N . VAL A 1 59 ? 13.296 4.064 -2.745 1.00 0.00 59 VAL A N 14
ATOM 24270 C CA . VAL A 1 59 ? 14.102 5.075 -2.048 1.00 0.00 59 VAL A CA 14
ATOM 24271 C C . VAL A 1 59 ? 15.588 4.707 -2.094 1.00 0.00 59 VAL A C 14
ATOM 24272 O O . VAL A 1 59 ? 16.054 3.770 -1.439 1.00 0.00 59 VAL A O 14
ATOM 24285 N N . ILE A 1 60 ? 16.340 5.424 -2.933 1.00 0.00 60 ILE A N 14
ATOM 24286 C CA . ILE A 1 60 ? 17.774 5.159 -3.114 1.00 0.00 60 ILE A CA 14
ATOM 24287 C C . ILE A 1 60 ? 18.596 5.930 -2.063 1.00 0.00 60 ILE A C 14
ATOM 24288 O O . ILE A 1 60 ? 18.591 7.160 -2.033 1.00 0.00 60 ILE A O 14
ATOM 24304 N N . VAL A 1 61 ? 19.297 5.197 -1.195 1.00 0.00 61 VAL A N 14
ATOM 24305 C CA . VAL A 1 61 ? 20.226 5.698 -0.165 1.00 0.00 61 VAL A CA 14
ATOM 24306 C C . VAL A 1 61 ? 21.606 5.915 -0.794 1.00 0.00 61 VAL A C 14
ATOM 24307 O O . VAL A 1 61 ? 22.308 4.952 -1.115 1.00 0.00 61 VAL A O 14
ATOM 24320 N N . GLY A 1 62 ? 22.010 7.176 -0.966 1.00 0.00 62 GLY A N 14
ATOM 24321 C CA . GLY A 1 62 ? 23.316 7.533 -1.516 1.00 0.00 62 GLY A CA 14
ATOM 24322 C C . GLY A 1 62 ? 23.713 9.002 -1.307 1.00 0.00 62 GLY A C 14
ATOM 24323 O O . GLY A 1 62 ? 22.936 9.788 -0.750 1.00 0.00 62 GLY A O 14
ATOM 24327 N N . PRO A 1 63 ? 24.929 9.377 -1.742 1.00 0.00 63 PRO A N 14
ATOM 24328 C CA . PRO A 1 63 ? 25.462 10.729 -1.607 1.00 0.00 63 PRO A CA 14
ATOM 24329 C C . PRO A 1 63 ? 24.853 11.710 -2.626 1.00 0.00 63 PRO A C 14
ATOM 24330 O O . PRO A 1 63 ? 24.305 11.323 -3.661 1.00 0.00 63 PRO A O 14
ATOM 24341 N N . SER A 1 64 ? 25.030 13.006 -2.360 1.00 0.00 64 SER A N 14
ATOM 24342 C CA . SER A 1 64 ? 24.639 14.143 -3.218 1.00 0.00 64 SER A CA 14
ATOM 24343 C C . SER A 1 64 ? 25.620 14.436 -4.380 1.00 0.00 64 SER A C 14
ATOM 24344 O O . SER A 1 64 ? 25.641 15.540 -4.927 1.00 0.00 64 SER A O 14
ATOM 24352 N N . GLY A 1 65 ? 26.466 13.470 -4.760 1.00 0.00 65 GLY A N 14
ATOM 24353 C CA . GLY A 1 65 ? 27.601 13.635 -5.684 1.00 0.00 65 GLY A CA 14
ATOM 24354 C C . GLY A 1 65 ? 27.283 14.158 -7.093 1.00 0.00 65 GLY A C 14
ATOM 24355 O O . GLY A 1 65 ? 28.162 14.743 -7.725 1.00 0.00 65 GLY A O 14
ATOM 24359 N N . SER A 1 66 ? 26.054 13.958 -7.594 1.00 0.00 66 SER A N 14
ATOM 24360 C CA . SER A 1 66 ? 25.497 14.407 -8.897 1.00 0.00 66 SER A CA 14
ATOM 24361 C C . SER A 1 66 ? 26.145 13.805 -10.160 1.00 0.00 66 SER A C 14
ATOM 24362 O O . SER A 1 66 ? 25.443 13.337 -11.064 1.00 0.00 66 SER A O 14
ATOM 24370 N N . GLY A 1 67 ? 27.479 13.752 -10.217 1.00 0.00 67 GLY A N 14
ATOM 24371 C CA . GLY A 1 67 ? 28.259 13.095 -11.278 1.00 0.00 67 GLY A CA 14
ATOM 24372 C C . GLY A 1 67 ? 28.802 11.721 -10.878 1.00 0.00 67 GLY A C 14
ATOM 24373 O O . GLY A 1 67 ? 28.948 10.850 -11.736 1.00 0.00 67 GLY A O 14
ATOM 24377 N N . LYS A 1 68 ? 29.038 11.492 -9.578 1.00 0.00 68 LYS A N 14
ATOM 24378 C CA . LYS A 1 68 ? 29.484 10.198 -9.018 1.00 0.00 68 LYS A CA 14
ATOM 24379 C C . LYS A 1 68 ? 28.324 9.259 -8.639 1.00 0.00 68 LYS A C 14
ATOM 24380 O O . LYS A 1 68 ? 28.548 8.077 -8.383 1.00 0.00 68 LYS A O 14
ATOM 24399 N N . SER A 1 69 ? 27.087 9.761 -8.633 1.00 0.00 69 SER A N 14
ATOM 24400 C CA . SER A 1 69 ? 25.846 9.049 -8.271 1.00 0.00 69 SER A CA 14
ATOM 24401 C C . SER A 1 69 ? 25.215 8.251 -9.431 1.00 0.00 69 SER A C 14
ATOM 24402 O O . SER A 1 69 ? 24.025 7.937 -9.391 1.00 0.00 69 SER A O 14
ATOM 24410 N N . THR A 1 70 ? 25.981 7.909 -10.477 1.00 0.00 70 THR A N 14
ATOM 24411 C CA . THR A 1 70 ? 25.510 7.175 -11.673 1.00 0.00 70 THR A CA 14
ATOM 24412 C C . THR A 1 70 ? 24.728 5.899 -11.354 1.00 0.00 70 THR A C 14
ATOM 24413 O O . THR A 1 70 ? 23.696 5.657 -11.975 1.00 0.00 70 THR A O 14
ATOM 24424 N N . LEU A 1 71 ? 25.131 5.132 -10.335 1.00 0.00 71 LEU A N 14
ATOM 24425 C CA . LEU A 1 71 ? 24.405 3.965 -9.813 1.00 0.00 71 LEU A CA 14
ATOM 24426 C C . LEU A 1 71 ? 22.957 4.342 -9.450 1.00 0.00 71 LEU A C 14
ATOM 24427 O O . LEU A 1 71 ? 22.006 3.770 -9.982 1.00 0.00 71 LEU A O 14
ATOM 24443 N N . ALA A 1 72 ? 22.783 5.352 -8.589 1.00 0.00 72 ALA A N 14
ATOM 24444 C CA . ALA A 1 72 ? 21.468 5.825 -8.159 1.00 0.00 72 ALA A CA 14
ATOM 24445 C C . ALA A 1 72 ? 20.611 6.302 -9.332 1.00 0.00 72 ALA A C 14
ATOM 24446 O O . ALA A 1 72 ? 19.435 5.944 -9.436 1.00 0.00 72 ALA A O 14
ATOM 24453 N N . LYS A 1 73 ? 21.231 7.073 -10.230 1.00 0.00 73 LYS A N 14
ATOM 24454 C CA . LYS A 1 73 ? 20.611 7.586 -11.452 1.00 0.00 73 LYS A CA 14
ATOM 24455 C C . LYS A 1 73 ? 20.114 6.435 -12.337 1.00 0.00 73 LYS A C 14
ATOM 24456 O O . LYS A 1 73 ? 18.983 6.480 -12.803 1.00 0.00 73 LYS A O 14
ATOM 24475 N N . ILE A 1 74 ? 20.889 5.362 -12.496 1.00 0.00 74 ILE A N 14
ATOM 24476 C CA . ILE A 1 74 ? 20.499 4.157 -13.251 1.00 0.00 74 ILE A CA 14
ATOM 24477 C C . ILE A 1 74 ? 19.342 3.399 -12.580 1.00 0.00 74 ILE A C 14
ATOM 24478 O O . ILE A 1 74 ? 18.388 3.050 -13.273 1.00 0.00 74 ILE A O 14
ATOM 24494 N N . VAL A 1 75 ? 19.340 3.214 -11.247 1.00 0.00 75 VAL A N 14
ATOM 24495 C CA . VAL A 1 75 ? 18.187 2.605 -10.528 1.00 0.00 75 VAL A CA 14
ATOM 24496 C C . VAL A 1 75 ? 16.920 3.416 -10.772 1.00 0.00 75 VAL A C 14
ATOM 24497 O O . VAL A 1 75 ? 15.900 2.900 -11.249 1.00 0.00 75 VAL A O 14
ATOM 24510 N N . LYS A 1 76 ? 17.017 4.719 -10.499 1.00 0.00 76 LYS A N 14
ATOM 24511 C CA . LYS A 1 76 ? 15.954 5.689 -10.723 1.00 0.00 76 LYS A CA 14
ATOM 24512 C C . LYS A 1 76 ? 15.487 5.661 -12.175 1.00 0.00 76 LYS A C 14
ATOM 24513 O O . LYS A 1 76 ? 14.288 5.739 -12.403 1.00 0.00 76 LYS A O 14
ATOM 24532 N N . LYS A 1 77 ? 16.394 5.484 -13.139 1.00 0.00 77 LYS A N 14
ATOM 24533 C CA . LYS A 1 77 ? 16.035 5.504 -14.572 1.00 0.00 77 LYS A CA 14
ATOM 24534 C C . LYS A 1 77 ? 15.307 4.236 -14.995 1.00 0.00 77 LYS A C 14
ATOM 24535 O O . LYS A 1 77 ? 14.365 4.328 -15.777 1.00 0.00 77 LYS A O 14
ATOM 24554 N N . ILE A 1 78 ? 15.687 3.070 -14.460 1.00 0.00 78 ILE A N 14
ATOM 24555 C CA . ILE A 1 78 ? 14.983 1.804 -14.720 1.00 0.00 78 ILE A CA 14
ATOM 24556 C C . ILE A 1 78 ? 13.573 1.840 -14.106 1.00 0.00 78 ILE A C 14
ATOM 24557 O O . ILE A 1 78 ? 12.622 1.384 -14.738 1.00 0.00 78 ILE A O 14
ATOM 24573 N N . ILE A 1 79 ? 13.415 2.387 -12.899 1.00 0.00 79 ILE A N 14
ATOM 24574 C CA . ILE A 1 79 ? 12.094 2.399 -12.241 1.00 0.00 79 ILE A CA 14
ATOM 24575 C C . ILE A 1 79 ? 11.181 3.532 -12.714 1.00 0.00 79 ILE A C 14
ATOM 24576 O O . ILE A 1 79 ? 9.992 3.318 -12.956 1.00 0.00 79 ILE A O 14
ATOM 24592 N N . ALA A 1 80 ? 11.715 4.736 -12.901 1.00 0.00 80 ALA A N 14
ATOM 24593 C CA . ALA A 1 80 ? 10.934 5.886 -13.344 1.00 0.00 80 ALA A CA 14
ATOM 24594 C C . ALA A 1 80 ? 10.277 5.663 -14.720 1.00 0.00 80 ALA A C 14
ATOM 24595 O O . ALA A 1 80 ? 9.199 6.203 -14.970 1.00 0.00 80 ALA A O 14
ATOM 24602 N N . ARG A 1 81 ? 10.878 4.833 -15.601 1.00 0.00 81 ARG A N 14
ATOM 24603 C CA . ARG A 1 81 ? 10.247 4.402 -16.847 1.00 0.00 81 ARG A CA 14
ATOM 24604 C C . ARG A 1 81 ? 9.258 3.242 -16.684 1.00 0.00 81 ARG A C 14
ATOM 24605 O O . ARG A 1 81 ? 8.359 3.081 -17.508 1.00 0.00 81 ARG A O 14
ATOM 24626 N N . ALA A 1 82 ? 9.423 2.439 -15.633 1.00 0.00 82 ALA A N 14
ATOM 24627 C CA . ALA A 1 82 ? 8.527 1.342 -15.285 1.00 0.00 82 ALA A CA 14
ATOM 24628 C C . ALA A 1 82 ? 7.153 1.842 -14.779 1.00 0.00 82 ALA A C 14
ATOM 24629 O O . ALA A 1 82 ? 6.127 1.210 -15.023 1.00 0.00 82 ALA A O 14
ATOM 24636 N N . GLY A 1 83 ? 7.137 2.999 -14.109 1.00 0.00 83 GLY A N 14
ATOM 24637 C CA . GLY A 1 83 ? 5.944 3.734 -13.664 1.00 0.00 83 GLY A CA 14
ATOM 24638 C C . GLY A 1 83 ? 5.889 3.964 -12.150 1.00 0.00 83 GLY A C 14
ATOM 24639 O O . GLY A 1 83 ? 5.186 4.858 -11.674 1.00 0.00 83 GLY A O 14
ATOM 24643 N N . ALA A 1 84 ? 6.644 3.173 -11.383 1.00 0.00 84 ALA A N 14
ATOM 24644 C CA . ALA A 1 84 ? 6.795 3.297 -9.932 1.00 0.00 84 ALA A CA 14
ATOM 24645 C C . ALA A 1 84 ? 7.452 4.627 -9.504 1.00 0.00 84 ALA A C 14
ATOM 24646 O O . ALA A 1 84 ? 8.167 5.279 -10.274 1.00 0.00 84 ALA A O 14
ATOM 24653 N N . LYS A 1 85 ? 7.187 5.035 -8.258 1.00 0.00 85 LYS A N 14
ATOM 24654 C CA . LYS A 1 85 ? 7.671 6.280 -7.644 1.00 0.00 85 LYS A CA 14
ATOM 24655 C C . LYS A 1 85 ? 9.106 6.109 -7.144 1.00 0.00 85 LYS A C 14
ATOM 24656 O O . LYS A 1 85 ? 9.329 5.303 -6.245 1.00 0.00 85 LYS A O 14
ATOM 24675 N N . THR A 1 86 ? 10.052 6.878 -7.688 1.00 0.00 86 THR A N 14
ATOM 24676 C CA . THR A 1 86 ? 11.478 6.798 -7.312 1.00 0.00 86 THR A CA 14
ATOM 24677 C C . THR A 1 86 ? 12.019 8.099 -6.743 1.00 0.00 86 THR A C 14
ATOM 24678 O O . THR A 1 86 ? 11.684 9.185 -7.224 1.00 0.00 86 THR A O 14
ATOM 24689 N N . ILE A 1 87 ? 12.914 7.981 -5.762 1.00 0.00 87 ILE A N 14
ATOM 24690 C CA . ILE A 1 87 ? 13.594 9.131 -5.134 1.00 0.00 87 ILE A CA 14
ATOM 24691 C C . ILE A 1 87 ? 14.978 8.765 -4.603 1.00 0.00 87 ILE A C 14
ATOM 24692 O O . ILE A 1 87 ? 15.284 7.604 -4.363 1.00 0.00 87 ILE A O 14
ATOM 24708 N N . GLU A 1 88 ? 15.782 9.790 -4.332 1.00 0.00 88 GLU A N 14
ATOM 24709 C CA . GLU A 1 88 ? 17.071 9.681 -3.645 1.00 0.00 88 GLU A CA 14
ATOM 24710 C C . GLU A 1 88 ? 16.962 10.229 -2.216 1.00 0.00 88 GLU A C 14
ATOM 24711 O O . GLU A 1 88 ? 16.888 11.438 -1.991 1.00 0.00 88 GLU A O 14
ATOM 24723 N N . VAL A 1 89 ? 16.911 9.324 -1.241 1.00 0.00 89 VAL A N 14
ATOM 24724 C CA . VAL A 1 89 ? 16.881 9.609 0.202 1.00 0.00 89 VAL A CA 14
ATOM 24725 C C . VAL A 1 89 ? 18.299 9.889 0.721 1.00 0.00 89 VAL A C 14
ATOM 24726 O O . VAL A 1 89 ? 18.944 9.110 1.426 1.00 0.00 89 VAL A O 14
ATOM 24739 N N . THR A 1 90 ? 18.826 11.020 0.271 1.00 0.00 90 THR A N 14
ATOM 24740 C CA . THR A 1 90 ? 20.156 11.520 0.641 1.00 0.00 90 THR A CA 14
ATOM 24741 C C . THR A 1 90 ? 20.334 11.592 2.160 1.00 0.00 90 THR A C 14
ATOM 24742 O O . THR A 1 90 ? 19.470 12.076 2.895 1.00 0.00 90 THR A O 14
ATOM 24753 N N . THR A 1 91 ? 21.470 11.068 2.628 1.00 0.00 91 THR A N 14
ATOM 24754 C CA . THR A 1 91 ? 21.903 10.946 4.039 1.00 0.00 91 THR A CA 14
ATOM 24755 C C . THR A 1 91 ? 22.227 12.294 4.724 1.00 0.00 91 THR A C 14
ATOM 24756 O O . THR A 1 91 ? 23.327 12.523 5.231 1.00 0.00 91 THR A O 14
ATOM 24767 N N . GLU A 1 92 ? 21.258 13.206 4.724 1.00 0.00 92 GLU A N 14
ATOM 24768 C CA . GLU A 1 92 ? 21.324 14.577 5.245 1.00 0.00 92 GLU A CA 14
ATOM 24769 C C . GLU A 1 92 ? 19.974 14.993 5.873 1.00 0.00 92 GLU A C 14
ATOM 24770 O O . GLU A 1 92 ? 19.041 14.192 5.950 1.00 0.00 92 GLU A O 14
ATOM 24782 N N . GLU A 1 93 ? 19.846 16.246 6.322 1.00 0.00 93 GLU A N 14
ATOM 24783 C CA . GLU A 1 93 ? 18.622 16.813 6.927 1.00 0.00 93 GLU A CA 14
ATOM 24784 C C . GLU A 1 93 ? 17.353 16.706 6.043 1.00 0.00 93 GLU A C 14
ATOM 24785 O O . GLU A 1 93 ? 16.225 16.767 6.540 1.00 0.00 93 GLU A O 14
ATOM 24797 N N . GLU A 1 94 ? 17.504 16.507 4.728 1.00 0.00 94 GLU A N 14
ATOM 24798 C CA . GLU A 1 94 ? 16.395 16.245 3.800 1.00 0.00 94 GLU A CA 14
ATOM 24799 C C . GLU A 1 94 ? 15.742 14.855 3.983 1.00 0.00 94 GLU A C 14
ATOM 24800 O O . GLU A 1 94 ? 14.612 14.658 3.541 1.00 0.00 94 GLU A O 14
ATOM 24812 N N . LEU A 1 95 ? 16.400 13.904 4.659 1.00 0.00 95 LEU A N 14
ATOM 24813 C CA . LEU A 1 95 ? 15.987 12.496 4.766 1.00 0.00 95 LEU A CA 14
ATOM 24814 C C . LEU A 1 95 ? 14.542 12.291 5.248 1.00 0.00 95 LEU A C 14
ATOM 24815 O O . LEU A 1 95 ? 13.798 11.547 4.611 1.00 0.00 95 LEU A O 14
ATOM 24831 N N . ARG A 1 96 ? 14.126 12.954 6.340 1.00 0.00 96 ARG A N 14
ATOM 24832 C CA . ARG A 1 96 ? 12.758 12.811 6.881 1.00 0.00 96 ARG A CA 14
ATOM 24833 C C . ARG A 1 96 ? 11.700 13.306 5.888 1.00 0.00 96 ARG A C 14
ATOM 24834 O O . ARG A 1 96 ? 10.688 12.636 5.655 1.00 0.00 96 ARG A O 14
ATOM 24855 N N . LYS A 1 97 ? 11.971 14.444 5.241 1.00 0.00 97 LYS A N 14
ATOM 24856 C CA . LYS A 1 97 ? 11.135 15.009 4.169 1.00 0.00 97 LYS A CA 14
ATOM 24857 C C . LYS A 1 97 ? 11.092 14.078 2.951 1.00 0.00 97 LYS A C 14
ATOM 24858 O O . LYS A 1 97 ? 10.014 13.842 2.417 1.00 0.00 97 LYS A O 14
ATOM 24877 N N . ALA A 1 98 ? 12.215 13.478 2.558 1.00 0.00 98 ALA A N 14
ATOM 24878 C CA . ALA A 1 98 ? 12.275 12.516 1.462 1.00 0.00 98 ALA A CA 14
ATOM 24879 C C . ALA A 1 98 ? 11.450 11.237 1.725 1.00 0.00 98 ALA A C 14
ATOM 24880 O O . ALA A 1 98 ? 10.719 10.805 0.836 1.00 0.00 98 ALA A O 14
ATOM 24887 N N . VAL A 1 99 ? 11.491 10.646 2.931 1.00 0.00 99 VAL A N 14
ATOM 24888 C CA . VAL A 1 99 ? 10.644 9.466 3.252 1.00 0.00 99 VAL A CA 14
ATOM 24889 C C . VAL A 1 99 ? 9.168 9.826 3.403 1.00 0.00 99 VAL A C 14
ATOM 24890 O O . VAL A 1 99 ? 8.301 9.047 3.009 1.00 0.00 99 VAL A O 14
ATOM 24903 N N . ALA A 1 100 ? 8.862 11.030 3.889 1.00 0.00 100 ALA A N 14
ATOM 24904 C CA . ALA A 1 100 ? 7.489 11.551 3.858 1.00 0.00 100 ALA A CA 14
ATOM 24905 C C . ALA A 1 100 ? 6.956 11.693 2.413 1.00 0.00 100 ALA A C 14
ATOM 24906 O O . ALA A 1 100 ? 5.856 11.228 2.100 1.00 0.00 100 ALA A O 14
ATOM 24913 N N . LYS A 1 101 ? 7.779 12.223 1.494 1.00 0.00 101 LYS A N 14
ATOM 24914 C CA . LYS A 1 101 ? 7.544 12.235 0.032 1.00 0.00 101 LYS A CA 14
ATOM 24915 C C . LYS A 1 101 ? 7.551 10.845 -0.623 1.00 0.00 101 LYS A C 14
ATOM 24916 O O . LYS A 1 101 ? 7.110 10.715 -1.765 1.00 0.00 101 LYS A O 14
ATOM 24935 N N . ALA A 1 102 ? 8.000 9.806 0.082 1.00 0.00 102 ALA A N 14
ATOM 24936 C CA . ALA A 1 102 ? 7.856 8.419 -0.354 1.00 0.00 102 ALA A CA 14
ATOM 24937 C C . ALA A 1 102 ? 6.445 7.932 -0.004 1.00 0.00 102 ALA A C 14
ATOM 24938 O O . ALA A 1 102 ? 5.603 7.779 -0.879 1.00 0.00 102 ALA A O 14
ATOM 24945 N N . ARG A 1 103 ? 6.158 7.765 1.287 1.00 0.00 103 ARG A N 14
ATOM 24946 C CA . ARG A 1 103 ? 4.960 7.099 1.808 1.00 0.00 103 ARG A CA 14
ATOM 24947 C C . ARG A 1 103 ? 3.674 7.896 1.582 1.00 0.00 103 ARG A C 14
ATOM 24948 O O . ARG A 1 103 ? 2.591 7.316 1.588 1.00 0.00 103 ARG A O 14
ATOM 24969 N N . GLY A 1 104 ? 3.789 9.208 1.374 1.00 0.00 104 GLY A N 14
ATOM 24970 C CA . GLY A 1 104 ? 2.661 10.114 1.206 1.00 0.00 104 GLY A CA 14
ATOM 24971 C C . GLY A 1 104 ? 2.436 10.517 -0.244 1.00 0.00 104 GLY A C 14
ATOM 24972 O O . GLY A 1 104 ? 1.426 10.143 -0.844 1.00 0.00 104 GLY A O 14
ATOM 24976 N N . SER A 1 105 ? 3.414 11.200 -0.845 1.00 0.00 105 SER A N 14
ATOM 24977 C CA . SER A 1 105 ? 3.360 11.638 -2.251 1.00 0.00 105 SER A CA 14
ATOM 24978 C C . SER A 1 105 ? 3.399 10.476 -3.254 1.00 0.00 105 SER A C 14
ATOM 24979 O O . SER A 1 105 ? 3.243 10.719 -4.449 1.00 0.00 105 SER A O 14
ATOM 24987 N N . TRP A 1 106 ? 3.602 9.224 -2.816 1.00 0.00 106 TRP A N 14
ATOM 24988 C CA . TRP A 1 106 ? 3.323 8.044 -3.646 1.00 0.00 106 TRP A CA 14
ATOM 24989 C C . TRP A 1 106 ? 1.849 8.045 -4.082 1.00 0.00 106 TRP A C 14
ATOM 24990 O O . TRP A 1 106 ? 1.544 7.928 -5.270 1.00 0.00 106 TRP A O 14
ATOM 25011 N N . SER A 1 107 ? 0.934 8.231 -3.120 1.00 0.00 107 SER A N 14
ATOM 25012 C CA . SER A 1 107 ? -0.513 8.111 -3.347 1.00 0.00 107 SER A CA 14
ATOM 25013 C C . SER A 1 107 ? -1.022 9.146 -4.353 1.00 0.00 107 SER A C 14
ATOM 25014 O O . SER A 1 107 ? -1.815 8.829 -5.236 1.00 0.00 107 SER A O 14
ATOM 25022 N N . LEU A 1 108 ? -0.479 10.365 -4.298 1.00 0.00 108 LEU A N 14
ATOM 25023 C CA . LEU A 1 108 ? -0.823 11.451 -5.212 1.00 0.00 108 LEU A CA 14
ATOM 25024 C C . LEU A 1 108 ? -0.403 11.205 -6.679 1.00 0.00 108 LEU A C 14
ATOM 25025 O O . LEU A 1 108 ? -0.841 11.942 -7.564 1.00 0.00 108 LEU A O 14
ATOM 25041 N N . GLU A 1 109 ? 0.396 10.170 -6.959 1.00 0.00 109 GLU A N 14
ATOM 25042 C CA . GLU A 1 109 ? 0.847 9.785 -8.310 1.00 0.00 109 GLU A CA 14
ATOM 25043 C C . GLU A 1 109 ? 0.394 8.368 -8.722 1.00 0.00 109 GLU A C 14
ATOM 25044 O O . GLU A 1 109 ? 0.558 7.981 -9.881 1.00 0.00 109 GLU A O 14
ATOM 25056 N N . HIS A 1 110 ? -0.218 7.618 -7.796 1.00 0.00 110 HIS A N 14
ATOM 25057 C CA . HIS A 1 110 ? -0.731 6.249 -7.984 1.00 0.00 110 HIS A CA 14
ATOM 25058 C C . HIS A 1 110 ? -2.225 6.114 -7.636 1.00 0.00 110 HIS A C 14
ATOM 25059 O O . HIS A 1 110 ? -2.754 5.001 -7.559 1.00 0.00 110 HIS A O 14
ATOM 25073 N N . HIS A 1 111 ? -2.924 7.241 -7.475 1.00 0.00 111 HIS A N 14
ATOM 25074 C CA . HIS A 1 111 ? -4.369 7.316 -7.241 1.00 0.00 111 HIS A CA 14
ATOM 25075 C C . HIS A 1 111 ? -5.003 8.469 -8.037 1.00 0.00 111 HIS A C 14
ATOM 25076 O O . HIS A 1 111 ? -5.606 8.238 -9.087 1.00 0.00 111 HIS A O 14
ATOM 25090 N N . HIS A 1 112 ? -4.804 9.709 -7.578 1.00 0.00 112 HIS A N 14
ATOM 25091 C CA . HIS A 1 112 ? -5.228 10.966 -8.207 1.00 0.00 112 HIS A CA 14
ATOM 25092 C C . HIS A 1 112 ? -4.528 12.153 -7.522 1.00 0.00 112 HIS A C 14
ATOM 25093 O O . HIS A 1 112 ? -4.040 12.026 -6.397 1.00 0.00 112 HIS A O 14
ATOM 25107 N N . HIS A 1 113 ? -4.489 13.320 -8.171 1.00 0.00 113 HIS A N 14
ATOM 25108 C CA . HIS A 1 113 ? -3.890 14.554 -7.634 1.00 0.00 113 HIS A CA 14
ATOM 25109 C C . HIS A 1 113 ? -4.621 15.135 -6.406 1.00 0.00 113 HIS A C 14
ATOM 25110 O O . HIS A 1 113 ? -4.070 15.997 -5.719 1.00 0.00 113 HIS A O 14
ATOM 25124 N N . HIS A 1 114 ? -5.844 14.677 -6.116 1.00 0.00 114 HIS A N 14
ATOM 25125 C CA . HIS A 1 114 ? -6.694 15.122 -5.001 1.00 0.00 114 HIS A CA 14
ATOM 25126 C C . HIS A 1 114 ? -7.464 13.951 -4.355 1.00 0.00 114 HIS A C 14
ATOM 25127 O O . HIS A 1 114 ? -7.640 12.895 -4.970 1.00 0.00 114 HIS A O 14
ATOM 25141 N N . HIS A 1 115 ? -7.936 14.142 -3.115 1.00 0.00 115 HIS A N 14
ATOM 25142 C CA . HIS A 1 115 ? -8.706 13.166 -2.321 1.00 0.00 115 HIS A CA 14
ATOM 25143 C C . HIS A 1 115 ? -9.708 13.863 -1.387 1.00 0.00 115 HIS A C 14
ATOM 25144 O O . HIS A 1 115 ? -10.926 13.630 -1.550 1.00 0.00 115 HIS A O 14
ATOM 25159 N N . MET A 1 1 ? 1.276 -1.073 0.146 1.00 0.00 1 MET A N 15
ATOM 25160 C CA . MET A 1 1 ? 2.086 -0.837 -1.082 1.00 0.00 1 MET A CA 15
ATOM 25161 C C . MET A 1 1 ? 3.559 -1.177 -0.840 1.00 0.00 1 MET A C 15
ATOM 25162 O O . MET A 1 1 ? 4.058 -0.950 0.267 1.00 0.00 1 MET A O 15
ATOM 25178 N N . ARG A 1 2 ? 4.282 -1.716 -1.834 1.00 0.00 2 ARG A N 15
ATOM 25179 C CA . ARG A 1 2 ? 5.678 -2.099 -1.690 1.00 0.00 2 ARG A CA 15
ATOM 25180 C C . ARG A 1 2 ? 6.638 -0.908 -1.750 1.00 0.00 2 ARG A C 15
ATOM 25181 O O . ARG A 1 2 ? 6.659 -0.150 -2.725 1.00 0.00 2 ARG A O 15
ATOM 25202 N N . VAL A 1 3 ? 7.490 -0.817 -0.733 1.00 0.00 3 VAL A N 15
ATOM 25203 C CA . VAL A 1 3 ? 8.580 0.159 -0.623 1.00 0.00 3 VAL A CA 15
ATOM 25204 C C . VAL A 1 3 ? 9.908 -0.596 -0.761 1.00 0.00 3 VAL A C 15
ATOM 25205 O O . VAL A 1 3 ? 10.086 -1.645 -0.140 1.00 0.00 3 VAL A O 15
ATOM 25218 N N . ILE A 1 4 ? 10.838 -0.095 -1.573 1.00 0.00 4 ILE A N 15
ATOM 25219 C CA . ILE A 1 4 ? 12.165 -0.696 -1.761 1.00 0.00 4 ILE A CA 15
ATOM 25220 C C . ILE A 1 4 ? 13.238 0.387 -1.638 1.00 0.00 4 ILE A C 15
ATOM 25221 O O . ILE A 1 4 ? 13.170 1.452 -2.239 1.00 0.00 4 ILE A O 15
ATOM 25237 N N . VAL A 1 5 ? 14.243 0.099 -0.823 1.00 0.00 5 VAL A N 15
ATOM 25238 C CA . VAL A 1 5 ? 15.319 1.022 -0.428 1.00 0.00 5 VAL A CA 15
ATOM 25239 C C . VAL A 1 5 ? 16.650 0.555 -1.008 1.00 0.00 5 VAL A C 15
ATOM 25240 O O . VAL A 1 5 ? 17.036 -0.590 -0.791 1.00 0.00 5 VAL A O 15
ATOM 25253 N N . VAL A 1 6 ? 17.394 1.416 -1.707 1.00 0.00 6 VAL A N 15
ATOM 25254 C CA . VAL A 1 6 ? 18.561 0.976 -2.508 1.00 0.00 6 VAL A CA 15
ATOM 25255 C C . VAL A 1 6 ? 19.829 1.747 -2.161 1.00 0.00 6 VAL A C 15
ATOM 25256 O O . VAL A 1 6 ? 19.960 2.922 -2.478 1.00 0.00 6 VAL A O 15
ATOM 25269 N N . ILE A 1 7 ? 20.777 1.094 -1.501 1.00 0.00 7 ILE A N 15
ATOM 25270 C CA . ILE A 1 7 ? 22.035 1.702 -1.067 1.00 0.00 7 ILE A CA 15
ATOM 25271 C C . ILE A 1 7 ? 23.024 1.865 -2.223 1.00 0.00 7 ILE A C 15
ATOM 25272 O O . ILE A 1 7 ? 23.352 0.907 -2.929 1.00 0.00 7 ILE A O 15
ATOM 25288 N N . VAL A 1 8 ? 23.560 3.084 -2.340 1.00 0.00 8 VAL A N 15
ATOM 25289 C CA . VAL A 1 8 ? 24.698 3.434 -3.198 1.00 0.00 8 VAL A CA 15
ATOM 25290 C C . VAL A 1 8 ? 25.988 3.072 -2.444 1.00 0.00 8 VAL A C 15
ATOM 25291 O O . VAL A 1 8 ? 26.604 3.902 -1.768 1.00 0.00 8 VAL A O 15
ATOM 25304 N N . GLY A 1 9 ? 26.351 1.795 -2.509 1.00 0.00 9 GLY A N 15
ATOM 25305 C CA . GLY A 1 9 ? 27.614 1.257 -2.017 1.00 0.00 9 GLY A CA 15
ATOM 25306 C C . GLY A 1 9 ? 28.813 1.939 -2.672 1.00 0.00 9 GLY A C 15
ATOM 25307 O O . GLY A 1 9 ? 28.787 2.216 -3.873 1.00 0.00 9 GLY A O 15
ATOM 25311 N N . PRO A 1 10 ? 29.876 2.207 -1.901 1.00 0.00 10 PRO A N 15
ATOM 25312 C CA . PRO A 1 10 ? 31.041 2.913 -2.403 1.00 0.00 10 PRO A CA 15
ATOM 25313 C C . PRO A 1 10 ? 31.863 2.097 -3.408 1.00 0.00 10 PRO A C 15
ATOM 25314 O O . PRO A 1 10 ? 31.833 0.866 -3.447 1.00 0.00 10 PRO A O 15
ATOM 25325 N N . SER A 1 11 ? 32.671 2.815 -4.183 1.00 0.00 11 SER A N 15
ATOM 25326 C CA . SER A 1 11 ? 33.607 2.259 -5.181 1.00 0.00 11 SER A CA 15
ATOM 25327 C C . SER A 1 11 ? 34.726 1.383 -4.586 1.00 0.00 11 SER A C 15
ATOM 25328 O O . SER A 1 11 ? 35.334 0.585 -5.300 1.00 0.00 11 SER A O 15
ATOM 25336 N N . GLY A 1 12 ? 34.986 1.515 -3.278 1.00 0.00 12 GLY A N 15
ATOM 25337 C CA . GLY A 1 12 ? 35.943 0.719 -2.496 1.00 0.00 12 GLY A CA 15
ATOM 25338 C C . GLY A 1 12 ? 35.296 -0.017 -1.318 1.00 0.00 12 GLY A C 15
ATOM 25339 O O . GLY A 1 12 ? 35.943 -0.221 -0.291 1.00 0.00 12 GLY A O 15
ATOM 25343 N N . ALA A 1 13 ? 34.004 -0.362 -1.433 1.00 0.00 13 ALA A N 15
ATOM 25344 C CA . ALA A 1 13 ? 33.250 -1.146 -0.454 1.00 0.00 13 ALA A CA 15
ATOM 25345 C C . ALA A 1 13 ? 33.820 -2.555 -0.166 1.00 0.00 13 ALA A C 15
ATOM 25346 O O . ALA A 1 13 ? 34.798 -3.019 -0.761 1.00 0.00 13 ALA A O 15
ATOM 25353 N N . GLY A 1 14 ? 33.097 -3.270 0.696 1.00 0.00 14 GLY A N 15
ATOM 25354 C CA . GLY A 1 14 ? 33.227 -4.683 1.008 1.00 0.00 14 GLY A CA 15
ATOM 25355 C C . GLY A 1 14 ? 31.842 -5.131 1.467 1.00 0.00 14 GLY A C 15
ATOM 25356 O O . GLY A 1 14 ? 30.967 -4.293 1.703 1.00 0.00 14 GLY A O 15
ATOM 25360 N N . LYS A 1 15 ? 31.614 -6.434 1.617 1.00 0.00 15 LYS A N 15
ATOM 25361 C CA . LYS A 1 15 ? 30.299 -6.983 1.954 1.00 0.00 15 LYS A CA 15
ATOM 25362 C C . LYS A 1 15 ? 29.756 -6.334 3.218 1.00 0.00 15 LYS A C 15
ATOM 25363 O O . LYS A 1 15 ? 28.581 -5.995 3.298 1.00 0.00 15 LYS A O 15
ATOM 25382 N N . THR A 1 16 ? 30.661 -6.092 4.161 1.00 0.00 16 THR A N 15
ATOM 25383 C CA . THR A 1 16 ? 30.401 -5.462 5.447 1.00 0.00 16 THR A CA 15
ATOM 25384 C C . THR A 1 16 ? 29.960 -3.996 5.348 1.00 0.00 16 THR A C 15
ATOM 25385 O O . THR A 1 16 ? 29.118 -3.573 6.131 1.00 0.00 16 THR A O 15
ATOM 25396 N N . THR A 1 17 ? 30.481 -3.219 4.393 1.00 0.00 17 THR A N 15
ATOM 25397 C CA . THR A 1 17 ? 30.095 -1.815 4.169 1.00 0.00 17 THR A CA 15
ATOM 25398 C C . THR A 1 17 ? 28.658 -1.746 3.665 1.00 0.00 17 THR A C 15
ATOM 25399 O O . THR A 1 17 ? 27.803 -1.086 4.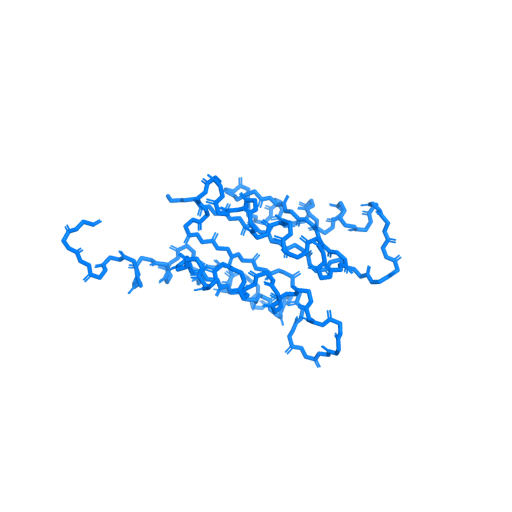257 1.00 0.00 17 THR A O 15
ATOM 25410 N N . LEU A 1 18 ? 28.390 -2.481 2.576 1.00 0.00 18 LEU A N 15
ATOM 25411 C CA . LEU A 1 18 ? 27.086 -2.570 1.949 1.00 0.00 18 LEU A CA 15
ATOM 25412 C C . LEU A 1 18 ? 26.044 -3.096 2.944 1.00 0.00 18 LEU A C 15
ATOM 25413 O O . LEU A 1 18 ? 24.954 -2.540 3.049 1.00 0.00 18 LEU A O 15
ATOM 25429 N N . ASP A 1 19 ? 26.418 -4.128 3.713 1.00 0.00 19 ASP A N 15
ATOM 25430 C CA . ASP A 1 19 ? 25.591 -4.707 4.773 1.00 0.00 19 ASP A CA 15
ATOM 25431 C C . ASP A 1 19 ? 25.277 -3.680 5.846 1.00 0.00 19 ASP A C 15
ATOM 25432 O O . ASP A 1 19 ? 24.113 -3.460 6.138 1.00 0.00 19 ASP A O 15
ATOM 25441 N N . GLU A 1 20 ? 26.280 -3.015 6.411 1.00 0.00 20 GLU A N 15
ATOM 25442 C CA . GLU A 1 20 ? 26.057 -1.983 7.429 1.00 0.00 20 GLU A CA 15
ATOM 25443 C C . GLU A 1 20 ? 25.067 -0.924 6.934 1.00 0.00 20 GLU A C 15
ATOM 25444 O O . GLU A 1 20 ? 24.058 -0.676 7.600 1.00 0.00 20 GLU A O 15
ATOM 25456 N N . LEU A 1 21 ? 25.270 -0.363 5.734 1.00 0.00 21 LEU A N 15
ATOM 25457 C CA . LEU A 1 21 ? 24.308 0.588 5.162 1.00 0.00 21 LEU A CA 15
ATOM 25458 C C . LEU A 1 21 ? 22.893 -0.023 5.003 1.00 0.00 21 LEU A C 15
ATOM 25459 O O . LEU A 1 21 ? 21.902 0.613 5.369 1.00 0.00 21 LEU A O 15
ATOM 25475 N N . ALA A 1 22 ? 22.777 -1.265 4.514 1.00 0.00 22 ALA A N 15
ATOM 25476 C CA . ALA A 1 22 ? 21.500 -1.966 4.374 1.00 0.00 22 ALA A CA 15
ATOM 25477 C C . ALA A 1 22 ? 20.798 -2.280 5.713 1.00 0.00 22 ALA A C 15
ATOM 25478 O O . ALA A 1 22 ? 19.579 -2.149 5.832 1.00 0.00 22 ALA A O 15
ATOM 25485 N N . ARG A 1 23 ? 21.551 -2.680 6.739 1.00 0.00 23 ARG A N 15
ATOM 25486 C CA . ARG A 1 23 ? 21.051 -2.983 8.088 1.00 0.00 23 ARG A CA 15
ATOM 25487 C C . ARG A 1 23 ? 20.509 -1.728 8.760 1.00 0.00 23 ARG A C 15
ATOM 25488 O O . ARG A 1 23 ? 19.387 -1.760 9.262 1.00 0.00 23 ARG A O 15
ATOM 25509 N N . LYS A 1 24 ? 21.251 -0.614 8.699 1.00 0.00 24 LYS A N 15
ATOM 25510 C CA . LYS A 1 24 ? 20.807 0.711 9.179 1.00 0.00 24 LYS A CA 15
ATOM 25511 C C . LYS A 1 24 ? 19.534 1.166 8.458 1.00 0.00 24 LYS A C 15
ATOM 25512 O O . LYS A 1 24 ? 18.554 1.547 9.105 1.00 0.00 24 LYS A O 15
ATOM 25531 N N . ALA A 1 25 ? 19.498 1.038 7.125 1.00 0.00 25 ALA A N 15
ATOM 25532 C CA . ALA A 1 25 ? 18.288 1.303 6.356 1.00 0.00 25 ALA A CA 15
ATOM 25533 C C . ALA A 1 25 ? 17.107 0.437 6.826 1.00 0.00 25 ALA A C 15
ATOM 25534 O O . ALA A 1 25 ? 16.046 0.986 7.097 1.00 0.00 25 ALA A O 15
ATOM 25541 N N . LYS A 1 26 ? 17.251 -0.882 7.022 1.00 0.00 26 LYS A N 15
ATOM 25542 C CA . LYS A 1 26 ? 16.115 -1.684 7.498 1.00 0.00 26 LYS A CA 15
ATOM 25543 C C . LYS A 1 26 ? 15.695 -1.342 8.927 1.00 0.00 26 LYS A C 15
ATOM 25544 O O . LYS A 1 26 ? 14.517 -1.411 9.248 1.00 0.00 26 LYS A O 15
ATOM 25563 N N . GLU A 1 27 ? 16.621 -0.920 9.775 1.00 0.00 27 GLU A N 15
ATOM 25564 C CA . GLU A 1 27 ? 16.322 -0.355 11.090 1.00 0.00 27 GLU A CA 15
ATOM 25565 C C . GLU A 1 27 ? 15.445 0.917 10.990 1.00 0.00 27 GLU A C 15
ATOM 25566 O O . GLU A 1 27 ? 14.507 1.080 11.777 1.00 0.00 27 GLU A O 15
ATOM 25578 N N . GLU A 1 28 ? 15.715 1.799 10.017 1.00 0.00 28 GLU A N 15
ATOM 25579 C CA . GLU A 1 28 ? 15.051 3.108 9.896 1.00 0.00 28 GLU A CA 15
ATOM 25580 C C . GLU A 1 28 ? 13.777 3.072 9.044 1.00 0.00 28 GLU A C 15
ATOM 25581 O O . GLU A 1 28 ? 12.855 3.869 9.232 1.00 0.00 28 GLU A O 15
ATOM 25593 N N . VAL A 1 29 ? 13.732 2.106 8.131 1.00 0.00 29 VAL A N 15
ATOM 25594 C CA . VAL A 1 29 ? 12.629 1.833 7.194 1.00 0.00 29 VAL A CA 15
ATOM 25595 C C . VAL A 1 29 ? 12.388 0.310 7.070 1.00 0.00 29 VAL A C 15
ATOM 25596 O O . VAL A 1 29 ? 12.606 -0.298 6.018 1.00 0.00 29 VAL A O 15
ATOM 25609 N N . PRO A 1 30 ? 11.933 -0.332 8.166 1.00 0.00 30 PRO A N 15
ATOM 25610 C CA . PRO A 1 30 ? 11.582 -1.747 8.226 1.00 0.00 30 PRO A CA 15
ATOM 25611 C C . PRO A 1 30 ? 10.323 -2.096 7.422 1.00 0.00 30 PRO A C 15
ATOM 25612 O O . PRO A 1 30 ? 9.989 -3.264 7.220 1.00 0.00 30 PRO A O 15
ATOM 25623 N N . ASP A 1 31 ? 9.632 -1.065 6.958 1.00 0.00 31 ASP A N 15
ATOM 25624 C CA . ASP A 1 31 ? 8.462 -1.079 6.105 1.00 0.00 31 ASP A CA 15
ATOM 25625 C C . ASP A 1 31 ? 8.827 -1.204 4.613 1.00 0.00 31 ASP A C 15
ATOM 25626 O O . ASP A 1 31 ? 7.950 -1.136 3.749 1.00 0.00 31 ASP A O 15
ATOM 25635 N N . ALA A 1 32 ? 10.115 -1.426 4.313 1.00 0.00 32 ALA A N 15
ATOM 25636 C CA . ALA A 1 32 ? 10.664 -1.581 2.971 1.00 0.00 32 ALA A CA 15
ATOM 25637 C C . ALA A 1 32 ? 11.626 -2.782 2.835 1.00 0.00 32 ALA A C 15
ATOM 25638 O O . ALA A 1 32 ? 12.177 -3.293 3.816 1.00 0.00 32 ALA A O 15
ATOM 25645 N N . GLU A 1 33 ? 11.865 -3.212 1.595 1.00 0.00 33 GLU A N 15
ATOM 25646 C CA . GLU A 1 33 ? 12.904 -4.191 1.240 1.00 0.00 33 GLU A CA 15
ATOM 25647 C C . GLU A 1 33 ? 14.202 -3.458 0.894 1.00 0.00 33 GLU A C 15
ATOM 25648 O O . GLU A 1 33 ? 14.195 -2.563 0.053 1.00 0.00 33 GLU A O 15
ATOM 25660 N N . ILE A 1 34 ? 15.327 -3.823 1.507 1.00 0.00 34 ILE A N 15
ATOM 25661 C CA . ILE A 1 34 ? 16.595 -3.117 1.308 1.00 0.00 34 ILE A CA 15
ATOM 25662 C C . ILE A 1 34 ? 17.507 -3.862 0.332 1.00 0.00 34 ILE A C 15
ATOM 25663 O O . ILE A 1 34 ? 17.535 -5.099 0.308 1.00 0.00 34 ILE A O 15
ATOM 25679 N N . ARG A 1 35 ? 18.264 -3.101 -0.464 1.00 0.00 35 ARG A N 15
ATOM 25680 C CA . ARG A 1 35 ? 19.136 -3.574 -1.545 1.00 0.00 35 ARG A CA 15
ATOM 25681 C C . ARG A 1 35 ? 20.486 -2.845 -1.492 1.00 0.00 35 ARG A C 15
ATOM 25682 O O . ARG A 1 35 ? 20.555 -1.752 -0.931 1.00 0.00 35 ARG A O 15
ATOM 25703 N N . THR A 1 36 ? 21.524 -3.355 -2.154 1.00 0.00 36 THR A N 15
ATOM 25704 C CA . THR A 1 36 ? 22.856 -2.701 -2.243 1.00 0.00 36 THR A CA 15
ATOM 25705 C C . THR A 1 36 ? 23.410 -2.745 -3.669 1.00 0.00 36 THR A C 15
ATOM 25706 O O . THR A 1 36 ? 23.202 -3.712 -4.402 1.00 0.00 36 THR A O 15
ATOM 25717 N N . VAL A 1 37 ? 24.114 -1.683 -4.077 1.00 0.00 37 VAL A N 15
ATOM 25718 C CA . VAL A 1 37 ? 24.653 -1.506 -5.431 1.00 0.00 37 VAL A CA 15
ATOM 25719 C C . VAL A 1 37 ? 25.987 -0.781 -5.365 1.00 0.00 37 VAL A C 15
ATOM 25720 O O . VAL A 1 37 ? 26.086 0.251 -4.715 1.00 0.00 37 VAL A O 15
ATOM 25733 N N . THR A 1 38 ? 27.002 -1.261 -6.089 1.00 0.00 38 THR A N 15
ATOM 25734 C CA . THR A 1 38 ? 28.339 -0.614 -6.175 1.00 0.00 38 THR A CA 15
ATOM 25735 C C . THR A 1 38 ? 28.730 -0.233 -7.608 1.00 0.00 38 THR A C 15
ATOM 25736 O O . THR A 1 38 ? 29.780 0.372 -7.828 1.00 0.00 38 THR A O 15
ATOM 25747 N N . THR A 1 39 ? 27.860 -0.561 -8.567 1.00 0.00 39 THR A N 15
ATOM 25748 C CA . THR A 1 39 ? 28.112 -0.485 -10.023 1.00 0.00 39 THR A CA 15
ATOM 25749 C C . THR A 1 39 ? 26.808 -0.420 -10.823 1.00 0.00 39 THR A C 15
ATOM 25750 O O . THR A 1 39 ? 25.752 -0.837 -10.352 1.00 0.00 39 THR A O 15
ATOM 25761 N N . LYS A 1 40 ? 26.892 0.045 -12.079 1.00 0.00 40 LYS A N 15
ATOM 25762 C CA . LYS A 1 40 ? 25.792 0.087 -13.070 1.00 0.00 40 LYS A CA 15
ATOM 25763 C C . LYS A 1 40 ? 25.009 -1.223 -13.209 1.00 0.00 40 LYS A C 15
ATOM 25764 O O . LYS A 1 40 ? 23.797 -1.229 -13.415 1.00 0.00 40 LYS A O 15
ATOM 25783 N N . GLU A 1 41 ? 25.713 -2.340 -13.083 1.00 0.00 41 GLU A N 15
ATOM 25784 C CA . GLU A 1 41 ? 25.147 -3.685 -13.167 1.00 0.00 41 GLU A CA 15
ATOM 25785 C C . GLU A 1 41 ? 24.320 -4.100 -11.947 1.00 0.00 41 GLU A C 15
ATOM 25786 O O . GLU A 1 41 ? 23.287 -4.765 -12.095 1.00 0.00 41 GLU A O 15
ATOM 25798 N N . ASP A 1 42 ? 24.735 -3.692 -10.745 1.00 0.00 42 ASP A N 15
ATOM 25799 C CA . ASP A 1 42 ? 23.965 -3.934 -9.545 1.00 0.00 42 ASP A CA 15
ATOM 25800 C C . ASP A 1 42 ? 22.750 -2.991 -9.548 1.00 0.00 42 ASP A C 15
ATOM 25801 O O . ASP A 1 42 ? 21.655 -3.390 -9.173 1.00 0.00 42 ASP A O 15
ATOM 25810 N N . ALA A 1 43 ? 22.926 -1.761 -10.048 1.00 0.00 43 ALA A N 15
ATOM 25811 C CA . ALA A 1 43 ? 21.860 -0.784 -10.205 1.00 0.00 43 ALA A CA 15
ATOM 25812 C C . ALA A 1 43 ? 20.727 -1.378 -11.058 1.00 0.00 43 ALA A C 15
ATOM 25813 O O . ALA A 1 43 ? 19.583 -1.486 -10.600 1.00 0.00 43 ALA A O 15
ATOM 25820 N N . LYS A 1 44 ? 21.068 -1.845 -12.270 1.00 0.00 44 LYS A N 15
ATOM 25821 C CA . LYS A 1 44 ? 20.122 -2.521 -13.143 1.00 0.00 44 LYS A CA 15
ATOM 25822 C C . LYS A 1 44 ? 19.521 -3.796 -12.555 1.00 0.00 44 LYS A C 15
ATOM 25823 O O . LYS A 1 44 ? 18.304 -3.922 -12.654 1.00 0.00 44 LYS A O 15
ATOM 25842 N N . ARG A 1 45 ? 20.274 -4.710 -11.917 1.00 0.00 45 ARG A N 15
ATOM 25843 C CA . ARG A 1 45 ? 19.668 -5.956 -11.390 1.00 0.00 45 ARG A CA 15
ATOM 25844 C C . ARG A 1 45 ? 18.705 -5.718 -10.234 1.00 0.00 45 ARG A C 15
ATOM 25845 O O . ARG A 1 45 ? 17.588 -6.222 -10.235 1.00 0.00 45 ARG A O 15
ATOM 25866 N N . VAL A 1 46 ? 19.123 -4.890 -9.281 1.00 0.00 46 VAL A N 15
ATOM 25867 C CA . VAL A 1 46 ? 18.264 -4.414 -8.174 1.00 0.00 46 VAL A CA 15
ATOM 25868 C C . VAL A 1 46 ? 16.984 -3.785 -8.721 1.00 0.00 46 VAL A C 15
ATOM 25869 O O . VAL A 1 46 ? 15.904 -4.123 -8.237 1.00 0.00 46 VAL A O 15
ATOM 25882 N N . ALA A 1 47 ? 17.095 -2.901 -9.720 1.00 0.00 47 ALA A N 15
ATOM 25883 C CA . ALA A 1 47 ? 15.941 -2.210 -10.276 1.00 0.00 47 ALA A CA 15
ATOM 25884 C C . ALA A 1 47 ? 15.010 -3.128 -11.084 1.00 0.00 47 ALA A C 15
ATOM 25885 O O . ALA A 1 47 ? 13.826 -3.232 -10.789 1.00 0.00 47 ALA A O 15
ATOM 25892 N N . GLU A 1 48 ? 15.532 -3.837 -12.077 1.00 0.00 48 GLU A N 15
ATOM 25893 C CA . GLU A 1 48 ? 14.728 -4.785 -12.861 1.00 0.00 48 GLU A CA 15
ATOM 25894 C C . GLU A 1 48 ? 14.088 -5.888 -11.985 1.00 0.00 48 GLU A C 15
ATOM 25895 O O . GLU A 1 48 ? 12.985 -6.336 -12.279 1.00 0.00 48 GLU A O 15
ATOM 25907 N N . GLU A 1 49 ? 14.717 -6.266 -10.863 1.00 0.00 49 GLU A N 15
ATOM 25908 C CA . GLU A 1 49 ? 14.124 -7.168 -9.856 1.00 0.00 49 GLU A CA 15
ATOM 25909 C C . GLU A 1 49 ? 13.020 -6.498 -9.025 1.00 0.00 49 GLU A C 15
ATOM 25910 O O . GLU A 1 49 ? 11.969 -7.105 -8.793 1.00 0.00 49 GLU A O 15
ATOM 25922 N N . ALA A 1 50 ? 13.229 -5.252 -8.589 1.00 0.00 50 ALA A N 15
ATOM 25923 C CA . ALA A 1 50 ? 12.185 -4.424 -7.975 1.00 0.00 50 ALA A CA 15
ATOM 25924 C C . ALA A 1 50 ? 10.987 -4.230 -8.923 1.00 0.00 50 ALA A C 15
ATOM 25925 O O . ALA A 1 50 ? 9.838 -4.144 -8.490 1.00 0.00 50 ALA A O 15
ATOM 25932 N N . GLU A 1 51 ? 11.233 -4.233 -10.234 1.00 0.00 51 GLU A N 15
ATOM 25933 C CA . GLU A 1 51 ? 10.202 -4.263 -11.271 1.00 0.00 51 GLU A CA 15
ATOM 25934 C C . GLU A 1 51 ? 9.410 -5.575 -11.323 1.00 0.00 51 GLU A C 15
ATOM 25935 O O . GLU A 1 51 ? 8.220 -5.536 -11.632 1.00 0.00 51 GLU A O 15
ATOM 25947 N N . ARG A 1 52 ? 10.029 -6.729 -11.018 1.00 0.00 52 ARG A N 15
ATOM 25948 C CA . ARG A 1 52 ? 9.339 -8.033 -11.043 1.00 0.00 52 ARG A CA 15
ATOM 25949 C C . ARG A 1 52 ? 8.383 -8.176 -9.861 1.00 0.00 52 ARG A C 15
ATOM 25950 O O . ARG A 1 52 ? 7.208 -8.498 -10.046 1.00 0.00 52 ARG A O 15
ATOM 25971 N N . ARG A 1 53 ? 8.863 -7.842 -8.657 1.00 0.00 53 ARG A N 15
ATOM 25972 C CA . ARG A 1 53 ? 8.057 -7.802 -7.414 1.00 0.00 53 ARG A CA 15
ATOM 25973 C C . ARG A 1 53 ? 7.145 -6.597 -7.291 1.00 0.00 53 ARG A C 15
ATOM 25974 O O . ARG A 1 53 ? 6.279 -6.606 -6.423 1.00 0.00 53 ARG A O 15
ATOM 25995 N N . ASN A 1 54 ? 7.312 -5.610 -8.165 1.00 0.00 54 ASN A N 15
ATOM 25996 C CA . ASN A 1 54 ? 6.504 -4.405 -8.242 1.00 0.00 54 ASN A CA 15
ATOM 25997 C C . ASN A 1 54 ? 6.648 -3.512 -7.009 1.00 0.00 54 ASN A C 15
ATOM 25998 O O . ASN A 1 54 ? 5.809 -3.483 -6.107 1.00 0.00 54 ASN A O 15
ATOM 26009 N N . ALA A 1 55 ? 7.765 -2.788 -6.976 1.00 0.00 55 ALA A N 15
ATOM 26010 C CA . ALA A 1 55 ? 8.059 -1.737 -6.016 1.00 0.00 55 ALA A CA 15
ATOM 26011 C C . ALA A 1 55 ? 7.206 -0.515 -6.343 1.00 0.00 55 ALA A C 15
ATOM 26012 O O . ALA A 1 55 ? 7.497 0.231 -7.274 1.00 0.00 55 ALA A O 15
ATOM 26019 N N . ASP A 1 56 ? 6.131 -0.334 -5.590 1.00 0.00 56 ASP A N 15
ATOM 26020 C CA . ASP A 1 56 ? 5.257 0.834 -5.730 1.00 0.00 56 ASP A CA 15
ATOM 26021 C C . ASP A 1 56 ? 6.017 2.148 -5.497 1.00 0.00 56 ASP A C 15
ATOM 26022 O O . ASP A 1 56 ? 5.697 3.172 -6.107 1.00 0.00 56 ASP A O 15
ATOM 26031 N N . ILE A 1 57 ? 7.048 2.096 -4.646 1.00 0.00 57 ILE A N 15
ATOM 26032 C CA . ILE A 1 57 ? 7.916 3.229 -4.311 1.00 0.00 57 ILE A CA 15
ATOM 26033 C C . ILE A 1 57 ? 9.348 2.747 -4.084 1.00 0.00 57 ILE A C 15
ATOM 26034 O O . ILE A 1 57 ? 9.592 1.808 -3.326 1.00 0.00 57 ILE A O 15
ATOM 26050 N N . VAL A 1 58 ? 10.303 3.417 -4.722 1.00 0.00 58 VAL A N 15
ATOM 26051 C CA . VAL A 1 58 ? 11.746 3.136 -4.648 1.00 0.00 58 VAL A CA 15
ATOM 26052 C C . VAL A 1 58 ? 12.546 4.362 -4.192 1.00 0.00 58 VAL A C 15
ATOM 26053 O O . VAL A 1 58 ? 12.574 5.408 -4.846 1.00 0.00 58 VAL A O 15
ATOM 26066 N N . VAL A 1 59 ? 13.225 4.201 -3.052 1.00 0.00 59 VAL A N 15
ATOM 26067 C CA . VAL A 1 59 ? 14.008 5.243 -2.381 1.00 0.00 59 VAL A CA 15
ATOM 26068 C C . VAL A 1 59 ? 15.488 4.855 -2.338 1.00 0.00 59 VAL A C 15
ATOM 26069 O O . VAL A 1 59 ? 15.958 4.032 -1.556 1.00 0.00 59 VAL A O 15
ATOM 26082 N N . ILE A 1 60 ? 16.235 5.423 -3.274 1.00 0.00 60 ILE A N 15
ATOM 26083 C CA . ILE A 1 60 ? 17.679 5.234 -3.364 1.00 0.00 60 ILE A CA 15
ATOM 26084 C C . ILE A 1 60 ? 18.356 6.069 -2.265 1.00 0.00 60 ILE A C 15
ATOM 26085 O O . ILE A 1 60 ? 17.949 7.197 -2.005 1.00 0.00 60 ILE A O 15
ATOM 26101 N N . VAL A 1 61 ? 19.398 5.531 -1.635 1.00 0.00 61 VAL A N 15
ATOM 26102 C CA . VAL A 1 61 ? 20.107 6.089 -0.471 1.00 0.00 61 VAL A CA 15
ATOM 26103 C C . VAL A 1 61 ? 21.569 6.325 -0.845 1.00 0.00 61 VAL A C 15
ATOM 26104 O O . VAL A 1 61 ? 22.328 5.367 -1.004 1.00 0.00 61 VAL A O 15
ATOM 26117 N N . GLY A 1 62 ? 21.972 7.587 -1.011 1.00 0.00 62 GLY A N 15
ATOM 26118 C CA . GLY A 1 62 ? 23.309 7.913 -1.523 1.00 0.00 62 GLY A CA 15
ATOM 26119 C C . GLY A 1 62 ? 23.825 9.330 -1.219 1.00 0.00 62 GLY A C 15
ATOM 26120 O O . GLY A 1 62 ? 23.171 10.108 -0.518 1.00 0.00 62 GLY A O 15
ATOM 26124 N N . PRO A 1 63 ? 25.034 9.655 -1.716 1.00 0.00 63 PRO A N 15
ATOM 26125 C CA . PRO A 1 63 ? 25.693 10.937 -1.484 1.00 0.00 63 PRO A CA 15
ATOM 26126 C C . PRO A 1 63 ? 25.171 12.056 -2.406 1.00 0.00 63 PRO A C 15
ATOM 26127 O O . PRO A 1 63 ? 24.375 11.834 -3.323 1.00 0.00 63 PRO A O 15
ATOM 26138 N N . SER A 1 64 ? 25.697 13.268 -2.191 1.00 0.00 64 SER A N 15
ATOM 26139 C CA . SER A 1 64 ? 25.536 14.443 -3.069 1.00 0.00 64 SER A CA 15
ATOM 26140 C C . SER A 1 64 ? 26.862 15.222 -3.109 1.00 0.00 64 SER A C 15
ATOM 26141 O O . SER A 1 64 ? 26.915 16.444 -2.952 1.00 0.00 64 SER A O 15
ATOM 26149 N N . GLY A 1 65 ? 27.969 14.477 -3.243 1.00 0.00 65 GLY A N 15
ATOM 26150 C CA . GLY A 1 65 ? 29.332 14.995 -3.063 1.00 0.00 65 GLY A CA 15
ATOM 26151 C C . GLY A 1 65 ? 30.449 14.208 -3.752 1.00 0.00 65 GLY A C 15
ATOM 26152 O O . GLY A 1 65 ? 31.565 14.172 -3.233 1.00 0.00 65 GLY A O 15
ATOM 26156 N N . SER A 1 66 ? 30.166 13.549 -4.883 1.00 0.00 66 SER A N 15
ATOM 26157 C CA . SER A 1 66 ? 31.112 12.655 -5.583 1.00 0.00 66 SER A CA 15
ATOM 26158 C C . SER A 1 66 ? 31.244 12.904 -7.091 1.00 0.00 66 SER A C 15
ATOM 26159 O O . SER A 1 66 ? 32.292 12.611 -7.671 1.00 0.00 66 SER A O 15
ATOM 26167 N N . GLY A 1 67 ? 30.207 13.441 -7.747 1.00 0.00 67 GLY A N 15
ATOM 26168 C CA . GLY A 1 67 ? 30.125 13.517 -9.213 1.00 0.00 67 GLY A CA 15
ATOM 26169 C C . GLY A 1 67 ? 30.011 12.141 -9.894 1.00 0.00 67 GLY A C 15
ATOM 26170 O O . GLY A 1 67 ? 30.243 12.030 -11.100 1.00 0.00 67 GLY A O 15
ATOM 26174 N N . LYS A 1 68 ? 29.677 11.084 -9.134 1.00 0.00 68 LYS A N 15
ATOM 26175 C CA . LYS A 1 68 ? 29.688 9.664 -9.557 1.00 0.00 68 LYS A CA 15
ATOM 26176 C C . LYS A 1 68 ? 28.411 8.912 -9.128 1.00 0.00 68 LYS A C 15
ATOM 26177 O O . LYS A 1 68 ? 28.409 7.690 -8.980 1.00 0.00 68 LYS A O 15
ATOM 26196 N N . SER A 1 69 ? 27.303 9.637 -8.964 1.00 0.00 69 SER A N 15
ATOM 26197 C CA . SER A 1 69 ? 25.952 9.135 -8.626 1.00 0.00 69 SER A CA 15
ATOM 26198 C C . SER A 1 69 ? 25.286 8.273 -9.722 1.00 0.00 69 SER A C 15
ATOM 26199 O O . SER A 1 69 ? 24.070 8.068 -9.704 1.00 0.00 69 SER A O 15
ATOM 26207 N N . THR A 1 70 ? 26.041 7.776 -10.709 1.00 0.00 70 THR A N 15
ATOM 26208 C CA . THR A 1 70 ? 25.550 6.989 -11.856 1.00 0.00 70 THR A CA 15
ATOM 26209 C C . THR A 1 70 ? 24.804 5.717 -11.445 1.00 0.00 70 THR A C 15
ATOM 26210 O O . THR A 1 70 ? 23.815 5.367 -12.080 1.00 0.00 70 THR A O 15
ATOM 26221 N N . LEU A 1 71 ? 25.215 5.068 -10.352 1.00 0.00 71 LEU A N 15
ATOM 26222 C CA . LEU A 1 71 ? 24.521 3.933 -9.724 1.00 0.00 71 LEU A CA 15
ATOM 26223 C C . LEU A 1 71 ? 23.051 4.303 -9.438 1.00 0.00 71 LEU A C 15
ATOM 26224 O O . LEU A 1 71 ? 22.115 3.694 -9.969 1.00 0.00 71 LEU A O 15
ATOM 26240 N N . ALA A 1 72 ? 22.845 5.367 -8.654 1.00 0.00 72 ALA A N 15
ATOM 26241 C CA . ALA A 1 72 ? 21.520 5.874 -8.294 1.00 0.00 72 ALA A CA 15
ATOM 26242 C C . ALA A 1 72 ? 20.714 6.307 -9.519 1.00 0.00 72 ALA A C 15
ATOM 26243 O O . ALA A 1 72 ? 19.543 5.944 -9.645 1.00 0.00 72 ALA A O 15
ATOM 26250 N N . LYS A 1 73 ? 21.361 7.031 -10.445 1.00 0.00 73 LYS A N 15
ATOM 26251 C CA . LYS A 1 73 ? 20.781 7.439 -11.730 1.00 0.00 73 LYS A CA 15
ATOM 26252 C C . LYS A 1 73 ? 20.268 6.232 -12.522 1.00 0.00 73 LYS A C 15
ATOM 26253 O O . LYS A 1 73 ? 19.178 6.297 -13.072 1.00 0.00 73 LYS A O 15
ATOM 26272 N N . ILE A 1 74 ? 21.002 5.120 -12.557 1.00 0.00 74 ILE A N 15
ATOM 26273 C CA . ILE A 1 74 ? 20.619 3.902 -13.290 1.00 0.00 74 ILE A CA 15
ATOM 26274 C C . ILE A 1 74 ? 19.477 3.153 -12.599 1.00 0.00 74 ILE A C 15
ATOM 26275 O O . ILE A 1 74 ? 18.544 2.741 -13.287 1.00 0.00 74 ILE A O 15
ATOM 26291 N N . VAL A 1 75 ? 19.469 3.030 -11.261 1.00 0.00 75 VAL A N 15
ATOM 26292 C CA . VAL A 1 75 ? 18.298 2.451 -10.554 1.00 0.00 75 VAL A CA 15
ATOM 26293 C C . VAL A 1 75 ? 17.041 3.254 -10.866 1.00 0.00 75 VAL A C 15
ATOM 26294 O O . VAL A 1 75 ? 16.037 2.712 -11.350 1.00 0.00 75 VAL A O 15
ATOM 26307 N N . LYS A 1 76 ? 17.122 4.575 -10.649 1.00 0.00 76 LYS A N 15
ATOM 26308 C CA . LYS A 1 76 ? 16.065 5.525 -10.992 1.00 0.00 76 LYS A CA 15
ATOM 26309 C C . LYS A 1 76 ? 15.685 5.443 -12.458 1.00 0.00 76 LYS A C 15
ATOM 26310 O O . LYS A 1 76 ? 14.501 5.511 -12.752 1.00 0.00 76 LYS A O 15
ATOM 26329 N N . LYS A 1 77 ? 16.630 5.226 -13.373 1.00 0.00 77 LYS A N 15
ATOM 26330 C CA . LYS A 1 77 ? 16.327 5.192 -14.817 1.00 0.00 77 LYS A CA 15
ATOM 26331 C C . LYS A 1 77 ? 15.523 3.946 -15.179 1.00 0.00 77 LYS A C 15
ATOM 26332 O O . LYS A 1 77 ? 14.547 4.055 -15.918 1.00 0.00 77 LYS A O 15
ATOM 26351 N N . ILE A 1 78 ? 15.884 2.791 -14.616 1.00 0.00 78 ILE A N 15
ATOM 26352 C CA . ILE A 1 78 ? 15.165 1.530 -14.842 1.00 0.00 78 ILE A CA 15
ATOM 26353 C C . ILE A 1 78 ? 13.740 1.638 -14.271 1.00 0.00 78 ILE A C 15
ATOM 26354 O O . ILE A 1 78 ? 12.777 1.320 -14.970 1.00 0.00 78 ILE A O 15
ATOM 26370 N N . ILE A 1 79 ? 13.583 2.129 -13.035 1.00 0.00 79 ILE A N 15
ATOM 26371 C CA . ILE A 1 79 ? 12.248 2.172 -12.417 1.00 0.00 79 ILE A CA 15
ATOM 26372 C C . ILE A 1 79 ? 11.370 3.334 -12.909 1.00 0.00 79 ILE A C 15
ATOM 26373 O O . ILE A 1 79 ? 10.175 3.151 -13.137 1.00 0.00 79 ILE A O 15
ATOM 26389 N N . ALA A 1 80 ? 11.931 4.517 -13.139 1.00 0.00 80 ALA A N 15
ATOM 26390 C CA . ALA A 1 80 ? 11.203 5.633 -13.738 1.00 0.00 80 ALA A CA 15
ATOM 26391 C C . ALA A 1 80 ? 10.683 5.277 -15.145 1.00 0.00 80 ALA A C 15
ATOM 26392 O O . ALA A 1 80 ? 9.607 5.728 -15.545 1.00 0.00 80 ALA A O 15
ATOM 26399 N N . ARG A 1 81 ? 11.411 4.414 -15.873 1.00 0.00 81 ARG A N 15
ATOM 26400 C CA . ARG A 1 81 ? 10.959 3.801 -17.132 1.00 0.00 81 ARG A CA 15
ATOM 26401 C C . ARG A 1 81 ? 9.800 2.829 -16.891 1.00 0.00 81 ARG A C 15
ATOM 26402 O O . ARG A 1 81 ? 8.845 2.815 -17.667 1.00 0.00 81 ARG A O 15
ATOM 26423 N N . ALA A 1 82 ? 9.863 2.037 -15.819 1.00 0.00 82 ALA A N 15
ATOM 26424 C CA . ALA A 1 82 ? 8.802 1.113 -15.414 1.00 0.00 82 ALA A CA 15
ATOM 26425 C C . ALA A 1 82 ? 7.478 1.833 -15.067 1.00 0.00 82 ALA A C 15
ATOM 26426 O O . ALA A 1 82 ? 6.390 1.286 -15.257 1.00 0.00 82 ALA A O 15
ATOM 26433 N N . GLY A 1 83 ? 7.581 3.059 -14.550 1.00 0.00 83 GLY A N 15
ATOM 26434 C CA . GLY A 1 83 ? 6.464 3.952 -14.199 1.00 0.00 83 GLY A CA 15
ATOM 26435 C C . GLY A 1 83 ? 6.266 4.164 -12.688 1.00 0.00 83 GLY A C 15
ATOM 26436 O O . GLY A 1 83 ? 5.464 5.014 -12.291 1.00 0.00 83 GLY A O 15
ATOM 26440 N N . ALA A 1 84 ? 6.975 3.406 -11.843 1.00 0.00 84 ALA A N 15
ATOM 26441 C CA . ALA A 1 84 ? 6.953 3.552 -10.383 1.00 0.00 84 ALA A CA 15
ATOM 26442 C C . ALA A 1 84 ? 7.655 4.839 -9.893 1.00 0.00 84 ALA A C 15
ATOM 26443 O O . ALA A 1 84 ? 8.488 5.433 -10.580 1.00 0.00 84 ALA A O 15
ATOM 26450 N N . LYS A 1 85 ? 7.305 5.267 -8.673 1.00 0.00 85 LYS A N 15
ATOM 26451 C CA . LYS A 1 85 ? 7.805 6.496 -8.028 1.00 0.00 85 LYS A CA 15
ATOM 26452 C C . LYS A 1 85 ? 9.227 6.299 -7.502 1.00 0.00 85 LYS A C 15
ATOM 26453 O O . LYS A 1 85 ? 9.420 5.518 -6.569 1.00 0.00 85 LYS A O 15
ATOM 26472 N N . THR A 1 86 ? 10.198 7.026 -8.061 1.00 0.00 86 THR A N 15
ATOM 26473 C CA . THR A 1 86 ? 11.622 6.868 -7.733 1.00 0.00 86 THR A CA 15
ATOM 26474 C C . THR A 1 86 ? 12.266 8.157 -7.250 1.00 0.00 86 THR A C 15
ATOM 26475 O O . THR A 1 86 ? 12.078 9.215 -7.852 1.00 0.00 86 THR A O 15
ATOM 26486 N N . ILE A 1 87 ? 13.080 8.060 -6.199 1.00 0.00 87 ILE A N 15
ATOM 26487 C CA . ILE A 1 87 ? 13.707 9.219 -5.532 1.00 0.00 87 ILE A CA 15
ATOM 26488 C C . ILE A 1 87 ? 15.064 8.882 -4.911 1.00 0.00 87 ILE A C 15
ATOM 26489 O O . ILE A 1 87 ? 15.412 7.716 -4.752 1.00 0.00 87 ILE A O 15
ATOM 26505 N N . GLU A 1 88 ? 15.807 9.921 -4.524 1.00 0.00 88 GLU A N 15
ATOM 26506 C CA . GLU A 1 88 ? 17.146 9.822 -3.936 1.00 0.00 88 GLU A CA 15
ATOM 26507 C C . GLU A 1 88 ? 17.213 10.562 -2.587 1.00 0.00 88 GLU A C 15
ATOM 26508 O O . GLU A 1 88 ? 17.385 11.782 -2.550 1.00 0.00 88 GLU A O 15
ATOM 26520 N N . VAL A 1 89 ? 17.035 9.846 -1.474 1.00 0.00 89 VAL A N 15
ATOM 26521 C CA . VAL A 1 89 ? 17.325 10.380 -0.132 1.00 0.00 89 VAL A CA 15
ATOM 26522 C C . VAL A 1 89 ? 18.849 10.520 0.036 1.00 0.00 89 VAL A C 15
ATOM 26523 O O . VAL A 1 89 ? 19.628 9.769 -0.562 1.00 0.00 89 VAL A O 15
ATOM 26536 N N . THR A 1 90 ? 19.281 11.451 0.883 1.00 0.00 90 THR A N 15
ATOM 26537 C CA . THR A 1 90 ? 20.707 11.679 1.175 1.00 0.00 90 THR A CA 15
ATOM 26538 C C . THR A 1 90 ? 20.944 11.900 2.671 1.00 0.00 90 THR A C 15
ATOM 26539 O O . THR A 1 90 ? 20.008 12.052 3.456 1.00 0.00 90 THR A O 15
ATOM 26550 N N . THR A 1 91 ? 22.215 11.927 3.072 1.00 0.00 91 THR A N 15
ATOM 26551 C CA . THR A 1 91 ? 22.680 12.239 4.442 1.00 0.00 91 THR A CA 15
ATOM 26552 C C . THR A 1 91 ? 22.291 13.649 4.939 1.00 0.00 91 THR A C 15
ATOM 26553 O O . THR A 1 91 ? 22.369 13.926 6.135 1.00 0.00 91 THR A O 15
ATOM 26564 N N . GLU A 1 92 ? 21.874 14.557 4.049 1.00 0.00 92 GLU A N 15
ATOM 26565 C CA . GLU A 1 92 ? 21.475 15.936 4.383 1.00 0.00 92 GLU A CA 15
ATOM 26566 C C . GLU A 1 92 ? 20.184 16.023 5.230 1.00 0.00 92 GLU A C 15
ATOM 26567 O O . GLU A 1 92 ? 19.381 15.089 5.283 1.00 0.00 92 GLU A O 15
ATOM 26579 N N . GLU A 1 93 ? 19.947 17.173 5.876 1.00 0.00 93 GLU A N 15
ATOM 26580 C CA . GLU A 1 93 ? 18.838 17.410 6.830 1.00 0.00 93 GLU A CA 15
ATOM 26581 C C . GLU A 1 93 ? 17.419 17.179 6.262 1.00 0.00 93 GLU A C 15
ATOM 26582 O O . GLU A 1 93 ? 16.467 16.988 7.018 1.00 0.00 93 GLU A O 15
ATOM 26594 N N . GLU A 1 94 ? 17.266 17.174 4.935 1.00 0.00 94 GLU A N 15
ATOM 26595 C CA . GLU A 1 94 ? 16.009 16.886 4.227 1.00 0.00 94 GLU A CA 15
ATOM 26596 C C . GLU A 1 94 ? 15.534 15.420 4.360 1.00 0.00 94 GLU A C 15
ATOM 26597 O O . GLU A 1 94 ? 14.380 15.127 4.043 1.00 0.00 94 GLU A O 15
ATOM 26609 N N . LEU A 1 95 ? 16.379 14.490 4.833 1.00 0.00 95 LEU A N 15
ATOM 26610 C CA . LEU A 1 95 ? 16.126 13.039 4.806 1.00 0.00 95 LEU A CA 15
ATOM 26611 C C . LEU A 1 95 ? 14.732 12.591 5.293 1.00 0.00 95 LEU A C 15
ATOM 26612 O O . LEU A 1 95 ? 14.061 11.819 4.605 1.00 0.00 95 LEU A O 15
ATOM 26628 N N . ARG A 1 96 ? 14.254 13.112 6.432 1.00 0.00 96 ARG A N 15
ATOM 26629 C CA . ARG A 1 96 ? 12.939 12.774 7.008 1.00 0.00 96 ARG A CA 15
ATOM 26630 C C . ARG A 1 96 ? 11.789 13.202 6.093 1.00 0.00 96 ARG A C 15
ATOM 26631 O O . ARG A 1 96 ? 10.875 12.414 5.846 1.00 0.00 96 ARG A O 15
ATOM 26652 N N . LYS A 1 97 ? 11.871 14.417 5.539 1.00 0.00 97 LYS A N 15
ATOM 26653 C CA . LYS A 1 97 ? 10.913 14.941 4.551 1.00 0.00 97 LYS A CA 15
ATOM 26654 C C . LYS A 1 97 ? 10.952 14.120 3.261 1.00 0.00 97 LYS A C 15
ATOM 26655 O O . LYS A 1 97 ? 9.895 13.768 2.748 1.00 0.00 97 LYS A O 15
ATOM 26674 N N . ALA A 1 98 ? 12.134 13.746 2.772 1.00 0.00 98 ALA A N 15
ATOM 26675 C CA . ALA A 1 98 ? 12.281 12.931 1.564 1.00 0.00 98 ALA A CA 15
ATOM 26676 C C . ALA A 1 98 ? 11.652 11.528 1.691 1.00 0.00 98 ALA A C 15
ATOM 26677 O O . ALA A 1 98 ? 10.930 11.098 0.789 1.00 0.00 98 ALA A O 15
ATOM 26684 N N . VAL A 1 99 ? 11.852 10.823 2.814 1.00 0.00 99 VAL A N 15
ATOM 26685 C CA . VAL A 1 99 ? 11.149 9.548 3.103 1.00 0.00 99 VAL A CA 15
ATOM 26686 C C . VAL A 1 99 ? 9.639 9.736 3.298 1.00 0.00 99 VAL A C 15
ATOM 26687 O O . VAL A 1 99 ? 8.854 8.942 2.785 1.00 0.00 99 VAL A O 15
ATOM 26700 N N . ALA A 1 100 ? 9.193 10.805 3.956 1.00 0.00 100 ALA A N 15
ATOM 26701 C CA . ALA A 1 100 ? 7.758 11.137 4.008 1.00 0.00 100 ALA A CA 15
ATOM 26702 C C . ALA A 1 100 ? 7.166 11.386 2.595 1.00 0.00 100 ALA A C 15
ATOM 26703 O O . ALA A 1 100 ? 6.082 10.901 2.278 1.00 0.00 100 ALA A O 15
ATOM 26710 N N . LYS A 1 101 ? 7.912 12.055 1.702 1.00 0.00 101 LYS A N 15
ATOM 26711 C CA . LYS A 1 101 ? 7.619 12.204 0.260 1.00 0.00 101 LYS A CA 15
ATOM 26712 C C . LYS A 1 101 ? 7.721 10.898 -0.548 1.00 0.00 101 LYS A C 15
ATOM 26713 O O . LYS A 1 101 ? 7.299 10.856 -1.703 1.00 0.00 101 LYS A O 15
ATOM 26732 N N . ALA A 1 102 ? 8.254 9.834 0.046 1.00 0.00 102 ALA A N 15
ATOM 26733 C CA . ALA A 1 102 ? 8.203 8.490 -0.514 1.00 0.00 102 ALA A CA 15
ATOM 26734 C C . ALA A 1 102 ? 6.855 7.862 -0.125 1.00 0.00 102 ALA A C 15
ATOM 26735 O O . ALA A 1 102 ? 5.963 7.707 -0.951 1.00 0.00 102 ALA A O 15
ATOM 26742 N N . ARG A 1 103 ? 6.691 7.588 1.169 1.00 0.00 103 ARG A N 15
ATOM 26743 C CA . ARG A 1 103 ? 5.598 6.810 1.766 1.00 0.00 103 ARG A CA 15
ATOM 26744 C C . ARG A 1 103 ? 4.236 7.506 1.686 1.00 0.00 103 ARG A C 15
ATOM 26745 O O . ARG A 1 103 ? 3.216 6.829 1.595 1.00 0.00 103 ARG A O 15
ATOM 26766 N N . GLY A 1 104 ? 4.222 8.837 1.703 1.00 0.00 104 GLY A N 15
ATOM 26767 C CA . GLY A 1 104 ? 3.015 9.652 1.846 1.00 0.00 104 GLY A CA 15
ATOM 26768 C C . GLY A 1 104 ? 2.565 10.291 0.531 1.00 0.00 104 GLY A C 15
ATOM 26769 O O . GLY A 1 104 ? 1.435 10.087 0.091 1.00 0.00 104 GLY A O 15
ATOM 26773 N N . SER A 1 105 ? 3.463 11.005 -0.155 1.00 0.00 105 SER A N 15
ATOM 26774 C CA . SER A 1 105 ? 3.208 11.540 -1.500 1.00 0.00 105 SER A CA 15
ATOM 26775 C C . SER A 1 105 ? 3.008 10.441 -2.548 1.00 0.00 105 SER A C 15
ATOM 26776 O O . SER A 1 105 ? 2.458 10.734 -3.606 1.00 0.00 105 SER A O 15
ATOM 26784 N N . TRP A 1 106 ? 3.385 9.179 -2.265 1.00 0.00 106 TRP A N 15
ATOM 26785 C CA . TRP A 1 106 ? 2.968 8.042 -3.094 1.00 0.00 106 TRP A CA 15
ATOM 26786 C C . TRP A 1 106 ? 1.439 8.012 -3.257 1.00 0.00 106 TRP A C 15
ATOM 26787 O O . TRP A 1 106 ? 0.932 7.941 -4.379 1.00 0.00 106 TRP A O 15
ATOM 26808 N N . SER A 1 107 ? 0.694 8.115 -2.147 1.00 0.00 107 SER A N 15
ATOM 26809 C CA . SER A 1 107 ? -0.769 7.990 -2.174 1.00 0.00 107 SER A CA 15
ATOM 26810 C C . SER A 1 107 ? -1.420 9.094 -3.012 1.00 0.00 107 SER A C 15
ATOM 26811 O O . SER A 1 107 ? -2.411 8.850 -3.702 1.00 0.00 107 SER A O 15
ATOM 26819 N N . LEU A 1 108 ? -0.827 10.293 -2.998 1.00 0.00 108 LEU A N 15
ATOM 26820 C CA . LEU A 1 108 ? -1.282 11.463 -3.764 1.00 0.00 108 LEU A CA 15
ATOM 26821 C C . LEU A 1 108 ? -1.243 11.273 -5.299 1.00 0.00 108 LEU A C 15
ATOM 26822 O O . LEU A 1 108 ? -1.794 12.090 -6.041 1.00 0.00 108 LEU A O 15
ATOM 26838 N N . GLU A 1 109 ? -0.620 10.189 -5.779 1.00 0.00 109 GLU A N 15
ATOM 26839 C CA . GLU A 1 109 ? -0.488 9.845 -7.199 1.00 0.00 109 GLU A CA 15
ATOM 26840 C C . GLU A 1 109 ? -1.221 8.540 -7.589 1.00 0.00 109 GLU A C 15
ATOM 26841 O O . GLU A 1 109 ? -1.295 8.207 -8.775 1.00 0.00 109 GLU A O 15
ATOM 26853 N N . HIS A 1 110 ? -1.783 7.814 -6.612 1.00 0.00 110 HIS A N 15
ATOM 26854 C CA . HIS A 1 110 ? -2.417 6.492 -6.798 1.00 0.00 110 HIS A CA 15
ATOM 26855 C C . HIS A 1 110 ? -3.808 6.356 -6.150 1.00 0.00 110 HIS A C 15
ATOM 26856 O O . HIS A 1 110 ? -4.517 5.388 -6.435 1.00 0.00 110 HIS A O 15
ATOM 26870 N N . HIS A 1 111 ? -4.228 7.317 -5.321 1.00 0.00 111 HIS A N 15
ATOM 26871 C CA . HIS A 1 111 ? -5.611 7.423 -4.821 1.00 0.00 111 HIS A CA 15
ATOM 26872 C C . HIS A 1 111 ? -6.473 8.327 -5.720 1.00 0.00 111 HIS A C 15
ATOM 26873 O O . HIS A 1 111 ? -5.991 9.352 -6.212 1.00 0.00 111 HIS A O 15
ATOM 26887 N N . HIS A 1 112 ? -7.756 7.973 -5.900 1.00 0.00 112 HIS A N 15
ATOM 26888 C CA . HIS A 1 112 ? -8.715 8.721 -6.736 1.00 0.00 112 HIS A CA 15
ATOM 26889 C C . HIS A 1 112 ? -10.151 8.748 -6.181 1.00 0.00 112 HIS A C 15
ATOM 26890 O O . HIS A 1 112 ? -10.820 9.778 -6.271 1.00 0.00 112 HIS A O 15
ATOM 26904 N N . HIS A 1 113 ? -10.636 7.635 -5.614 1.00 0.00 113 HIS A N 15
ATOM 26905 C CA . HIS A 1 113 ? -12.034 7.450 -5.184 1.00 0.00 113 HIS A CA 15
ATOM 26906 C C . HIS A 1 113 ? -12.174 6.350 -4.105 1.00 0.00 113 HIS A C 15
ATOM 26907 O O . HIS A 1 113 ? -11.185 5.723 -3.717 1.00 0.00 113 HIS A O 15
ATOM 26921 N N . HIS A 1 114 ? -13.398 6.098 -3.628 1.00 0.00 114 HIS A N 15
ATOM 26922 C CA . HIS A 1 114 ? -13.745 5.062 -2.640 1.00 0.00 114 HIS A CA 15
ATOM 26923 C C . HIS A 1 114 ? -15.118 4.425 -2.935 1.00 0.00 114 HIS A C 15
ATOM 26924 O O . HIS A 1 114 ? -15.978 5.048 -3.567 1.00 0.00 114 HIS A O 15
ATOM 26938 N N . HIS A 1 115 ? -15.329 3.186 -2.470 1.00 0.00 115 HIS A N 15
ATOM 26939 C CA . HIS A 1 115 ? -16.543 2.375 -2.690 1.00 0.00 115 HIS A CA 15
ATOM 26940 C C . HIS A 1 115 ? -16.844 1.459 -1.494 1.00 0.00 115 HIS A C 15
ATOM 26941 O O . HIS A 1 115 ? -17.926 1.616 -0.885 1.00 0.00 115 HIS A O 15
ATOM 26956 N N . MET A 1 1 ? 1.268 -0.979 0.224 1.00 0.00 1 MET A N 16
ATOM 26957 C CA . MET A 1 1 ? 2.038 -0.755 -1.030 1.00 0.00 1 MET A CA 16
ATOM 26958 C C . MET A 1 1 ? 3.501 -1.158 -0.843 1.00 0.00 1 MET A C 16
ATOM 26959 O O . MET A 1 1 ? 4.055 -0.866 0.217 1.00 0.00 1 MET A O 16
ATOM 26975 N N . ARG A 1 2 ? 4.156 -1.841 -1.801 1.00 0.00 2 ARG A N 16
ATOM 26976 C CA . ARG A 1 2 ? 5.541 -2.272 -1.673 1.00 0.00 2 ARG A CA 16
ATOM 26977 C C . ARG A 1 2 ? 6.521 -1.095 -1.708 1.00 0.00 2 ARG A C 16
ATOM 26978 O O . ARG A 1 2 ? 6.504 -0.284 -2.635 1.00 0.00 2 ARG A O 16
ATOM 26999 N N . VAL A 1 3 ? 7.426 -1.069 -0.733 1.00 0.00 3 VAL A N 16
ATOM 27000 C CA . VAL A 1 3 ? 8.496 -0.070 -0.598 1.00 0.00 3 VAL A CA 16
ATOM 27001 C C . VAL A 1 3 ? 9.836 -0.799 -0.698 1.00 0.00 3 VAL A C 16
ATOM 27002 O O . VAL A 1 3 ? 10.034 -1.814 -0.037 1.00 0.00 3 VAL A O 16
ATOM 27015 N N . ILE A 1 4 ? 10.756 -0.319 -1.531 1.00 0.00 4 ILE A N 16
ATOM 27016 C CA . ILE A 1 4 ? 12.075 -0.935 -1.746 1.00 0.00 4 ILE A CA 16
ATOM 27017 C C . ILE A 1 4 ? 13.156 0.146 -1.640 1.00 0.00 4 ILE A C 16
ATOM 27018 O O . ILE A 1 4 ? 13.092 1.190 -2.285 1.00 0.00 4 ILE A O 16
ATOM 27034 N N . VAL A 1 5 ? 14.141 -0.089 -0.779 1.00 0.00 5 VAL A N 16
ATOM 27035 C CA . VAL A 1 5 ? 15.233 0.846 -0.473 1.00 0.00 5 VAL A CA 16
ATOM 27036 C C . VAL A 1 5 ? 16.522 0.352 -1.129 1.00 0.00 5 VAL A C 16
ATOM 27037 O O . VAL A 1 5 ? 16.832 -0.838 -1.056 1.00 0.00 5 VAL A O 16
ATOM 27050 N N . VAL A 1 6 ? 17.298 1.247 -1.748 1.00 0.00 6 VAL A N 16
ATOM 27051 C CA . VAL A 1 6 ? 18.485 0.849 -2.536 1.00 0.00 6 VAL A CA 16
ATOM 27052 C C . VAL A 1 6 ? 19.704 1.681 -2.149 1.00 0.00 6 VAL A C 16
ATOM 27053 O O . VAL A 1 6 ? 19.800 2.855 -2.492 1.00 0.00 6 VAL A O 16
ATOM 27066 N N . ILE A 1 7 ? 20.643 1.082 -1.424 1.00 0.00 7 ILE A N 16
ATOM 27067 C CA . ILE A 1 7 ? 21.889 1.737 -1.021 1.00 0.00 7 ILE A CA 16
ATOM 27068 C C . ILE A 1 7 ? 22.858 1.840 -2.199 1.00 0.00 7 ILE A C 16
ATOM 27069 O O . ILE A 1 7 ? 23.267 0.834 -2.780 1.00 0.00 7 ILE A O 16
ATOM 27085 N N . VAL A 1 8 ? 23.291 3.075 -2.451 1.00 0.00 8 VAL A N 16
ATOM 27086 C CA . VAL A 1 8 ? 24.400 3.420 -3.347 1.00 0.00 8 VAL A CA 16
ATOM 27087 C C . VAL A 1 8 ? 25.694 3.081 -2.611 1.00 0.00 8 VAL A C 16
ATOM 27088 O O . VAL A 1 8 ? 26.263 3.902 -1.890 1.00 0.00 8 VAL A O 16
ATOM 27101 N N . GLY A 1 9 ? 26.121 1.828 -2.719 1.00 0.00 9 GLY A N 16
ATOM 27102 C CA . GLY A 1 9 ? 27.389 1.375 -2.155 1.00 0.00 9 GLY A CA 16
ATOM 27103 C C . GLY A 1 9 ? 28.578 2.089 -2.810 1.00 0.00 9 GLY A C 16
ATOM 27104 O O . GLY A 1 9 ? 28.592 2.277 -4.029 1.00 0.00 9 GLY A O 16
ATOM 27108 N N . PRO A 1 10 ? 29.578 2.491 -2.013 1.00 0.00 10 PRO A N 16
ATOM 27109 C CA . PRO A 1 10 ? 30.731 3.216 -2.512 1.00 0.00 10 PRO A CA 16
ATOM 27110 C C . PRO A 1 10 ? 31.684 2.342 -3.343 1.00 0.00 10 PRO A C 16
ATOM 27111 O O . PRO A 1 10 ? 31.723 1.113 -3.226 1.00 0.00 10 PRO A O 16
ATOM 27122 N N . SER A 1 11 ? 32.520 3.008 -4.136 1.00 0.00 11 SER A N 16
ATOM 27123 C CA . SER A 1 11 ? 33.580 2.399 -4.966 1.00 0.00 11 SER A CA 16
ATOM 27124 C C . SER A 1 11 ? 34.649 1.648 -4.156 1.00 0.00 11 SER A C 16
ATOM 27125 O O . SER A 1 11 ? 35.332 0.775 -4.696 1.00 0.00 11 SER A O 16
ATOM 27133 N N . GLY A 1 12 ? 34.770 1.953 -2.857 1.00 0.00 12 GLY A N 16
ATOM 27134 C CA . GLY A 1 12 ? 35.688 1.316 -1.900 1.00 0.00 12 GLY A CA 16
ATOM 27135 C C . GLY A 1 12 ? 34.997 0.424 -0.860 1.00 0.00 12 GLY A C 16
ATOM 27136 O O . GLY A 1 12 ? 35.591 0.116 0.174 1.00 0.00 12 GLY A O 16
ATOM 27140 N N . ALA A 1 13 ? 33.739 0.038 -1.106 1.00 0.00 13 ALA A N 16
ATOM 27141 C CA . ALA A 1 13 ? 32.980 -0.916 -0.287 1.00 0.00 13 ALA A CA 16
ATOM 27142 C C . ALA A 1 13 ? 33.521 -2.361 -0.363 1.00 0.00 13 ALA A C 16
ATOM 27143 O O . ALA A 1 13 ? 34.568 -2.637 -0.960 1.00 0.00 13 ALA A O 16
ATOM 27150 N N . GLY A 1 14 ? 32.760 -3.304 0.200 1.00 0.00 14 GLY A N 16
ATOM 27151 C CA . GLY A 1 14 ? 33.039 -4.741 0.017 1.00 0.00 14 GLY A CA 16
ATOM 27152 C C . GLY A 1 14 ? 31.857 -5.641 0.360 1.00 0.00 14 GLY A C 16
ATOM 27153 O O . GLY A 1 14 ? 31.225 -6.229 -0.524 1.00 0.00 14 GLY A O 16
ATOM 27157 N N . LYS A 1 15 ? 31.525 -5.675 1.653 1.00 0.00 15 LYS A N 16
ATOM 27158 C CA . LYS A 1 15 ? 30.312 -6.307 2.203 1.00 0.00 15 LYS A CA 16
ATOM 27159 C C . LYS A 1 15 ? 29.852 -5.572 3.454 1.00 0.00 15 LYS A C 16
ATOM 27160 O O . LYS A 1 15 ? 28.701 -5.162 3.524 1.00 0.00 15 LYS A O 16
ATOM 27179 N N . THR A 1 16 ? 30.762 -5.321 4.391 1.00 0.00 16 THR A N 16
ATOM 27180 C CA . THR A 1 16 ? 30.469 -4.638 5.671 1.00 0.00 16 THR A CA 16
ATOM 27181 C C . THR A 1 16 ? 29.939 -3.210 5.505 1.00 0.00 16 THR A C 16
ATOM 27182 O O . THR A 1 16 ? 29.020 -2.825 6.220 1.00 0.00 16 THR A O 16
ATOM 27193 N N . THR A 1 17 ? 30.451 -2.439 4.534 1.00 0.00 17 THR A N 16
ATOM 27194 C CA . THR A 1 17 ? 29.965 -1.071 4.260 1.00 0.00 17 THR A CA 16
ATOM 27195 C C . THR A 1 17 ? 28.536 -1.080 3.715 1.00 0.00 17 THR A C 16
ATOM 27196 O O . THR A 1 17 ? 27.642 -0.429 4.266 1.00 0.00 17 THR A O 16
ATOM 27207 N N . LEU A 1 18 ? 28.309 -1.875 2.662 1.00 0.00 18 LEU A N 16
ATOM 27208 C CA . LEU A 1 18 ? 27.009 -2.107 2.053 1.00 0.00 18 LEU A CA 16
ATOM 27209 C C . LEU A 1 18 ? 25.999 -2.582 3.113 1.00 0.00 18 LEU A C 16
ATOM 27210 O O . LEU A 1 18 ? 24.900 -2.043 3.220 1.00 0.00 18 LEU A O 16
ATOM 27226 N N . ASP A 1 19 ? 26.407 -3.558 3.937 1.00 0.00 19 ASP A N 16
ATOM 27227 C CA . ASP A 1 19 ? 25.590 -4.135 5.007 1.00 0.00 19 ASP A CA 16
ATOM 27228 C C . ASP A 1 19 ? 25.251 -3.111 6.080 1.00 0.00 19 ASP A C 16
ATOM 27229 O O . ASP A 1 19 ? 24.086 -2.978 6.431 1.00 0.00 19 ASP A O 16
ATOM 27238 N N . GLU A 1 20 ? 26.229 -2.352 6.573 1.00 0.00 20 GLU A N 16
ATOM 27239 C CA . GLU A 1 20 ? 25.970 -1.299 7.556 1.00 0.00 20 GLU A CA 16
ATOM 27240 C C . GLU A 1 20 ? 24.946 -0.285 7.039 1.00 0.00 20 GLU A C 16
ATOM 27241 O O . GLU A 1 20 ? 23.947 -0.041 7.708 1.00 0.00 20 GLU A O 16
ATOM 27253 N N . LEU A 1 21 ? 25.122 0.246 5.824 1.00 0.00 21 LEU A N 16
ATOM 27254 C CA . LEU A 1 21 ? 24.145 1.158 5.219 1.00 0.00 21 LEU A CA 16
ATOM 27255 C C . LEU A 1 21 ? 22.757 0.492 5.070 1.00 0.00 21 LEU A C 16
ATOM 27256 O O . LEU A 1 21 ? 21.737 1.111 5.392 1.00 0.00 21 LEU A O 16
ATOM 27272 N N . ALA A 1 22 ? 22.704 -0.778 4.647 1.00 0.00 22 ALA A N 16
ATOM 27273 C CA . ALA A 1 22 ? 21.461 -1.562 4.606 1.00 0.00 22 ALA A CA 16
ATOM 27274 C C . ALA A 1 22 ? 20.796 -1.720 5.991 1.00 0.00 22 ALA A C 16
ATOM 27275 O O . ALA A 1 22 ? 19.577 -1.582 6.104 1.00 0.00 22 ALA A O 16
ATOM 27282 N N . ARG A 1 23 ? 21.577 -1.956 7.056 1.00 0.00 23 ARG A N 16
ATOM 27283 C CA . ARG A 1 23 ? 21.093 -2.108 8.441 1.00 0.00 23 ARG A CA 16
ATOM 27284 C C . ARG A 1 23 ? 20.481 -0.811 8.964 1.00 0.00 23 ARG A C 16
ATOM 27285 O O . ARG A 1 23 ? 19.382 -0.846 9.517 1.00 0.00 23 ARG A O 16
ATOM 27306 N N . LYS A 1 24 ? 21.150 0.330 8.738 1.00 0.00 24 LYS A N 16
ATOM 27307 C CA . LYS A 1 24 ? 20.641 1.676 9.085 1.00 0.00 24 LYS A CA 16
ATOM 27308 C C . LYS A 1 24 ? 19.322 1.951 8.361 1.00 0.00 24 LYS A C 16
ATOM 27309 O O . LYS A 1 24 ? 18.310 2.245 9.010 1.00 0.00 24 LYS A O 16
ATOM 27328 N N . ALA A 1 25 ? 19.290 1.744 7.036 1.00 0.00 25 ALA A N 16
ATOM 27329 C CA . ALA A 1 25 ? 18.051 1.833 6.271 1.00 0.00 25 ALA A CA 16
ATOM 27330 C C . ALA A 1 25 ? 16.952 0.942 6.867 1.00 0.00 25 ALA A C 16
ATOM 27331 O O . ALA A 1 25 ? 15.875 1.446 7.159 1.00 0.00 25 ALA A O 16
ATOM 27338 N N . LYS A 1 26 ? 17.211 -0.343 7.139 1.00 0.00 26 LYS A N 16
ATOM 27339 C CA . LYS A 1 26 ? 16.182 -1.248 7.668 1.00 0.00 26 LYS A CA 16
ATOM 27340 C C . LYS A 1 26 ? 15.691 -0.841 9.053 1.00 0.00 26 LYS A C 16
ATOM 27341 O O . LYS A 1 26 ? 14.507 -0.979 9.329 1.00 0.00 26 LYS A O 16
ATOM 27360 N N . GLU A 1 27 ? 16.548 -0.286 9.905 1.00 0.00 27 GLU A N 16
ATOM 27361 C CA . GLU A 1 27 ? 16.114 0.285 11.182 1.00 0.00 27 GLU A CA 16
ATOM 27362 C C . GLU A 1 27 ? 15.195 1.517 11.019 1.00 0.00 27 GLU A C 16
ATOM 27363 O O . GLU A 1 27 ? 14.230 1.649 11.775 1.00 0.00 27 GLU A O 16
ATOM 27375 N N . GLU A 1 28 ? 15.449 2.395 10.032 1.00 0.00 28 GLU A N 16
ATOM 27376 C CA . GLU A 1 28 ? 14.498 3.501 9.746 1.00 0.00 28 GLU A CA 16
ATOM 27377 C C . GLU A 1 28 ? 13.212 3.030 9.091 1.00 0.00 28 GLU A C 16
ATOM 27378 O O . GLU A 1 28 ? 12.135 3.570 9.369 1.00 0.00 28 GLU A O 16
ATOM 27390 N N . VAL A 1 29 ? 13.339 2.072 8.168 1.00 0.00 29 VAL A N 16
ATOM 27391 C CA . VAL A 1 29 ? 12.273 1.688 7.247 1.00 0.00 29 VAL A CA 16
ATOM 27392 C C . VAL A 1 29 ? 12.078 0.160 7.195 1.00 0.00 29 VAL A C 16
ATOM 27393 O O . VAL A 1 29 ? 12.219 -0.466 6.144 1.00 0.00 29 VAL A O 16
ATOM 27406 N N . PRO A 1 30 ? 11.718 -0.476 8.329 1.00 0.00 30 PRO A N 16
ATOM 27407 C CA . PRO A 1 30 ? 11.536 -1.929 8.463 1.00 0.00 30 PRO A CA 16
ATOM 27408 C C . PRO A 1 30 ? 10.323 -2.503 7.713 1.00 0.00 30 PRO A C 16
ATOM 27409 O O . PRO A 1 30 ? 10.077 -3.709 7.727 1.00 0.00 30 PRO A O 16
ATOM 27420 N N . ASP A 1 31 ? 9.594 -1.634 7.025 1.00 0.00 31 ASP A N 16
ATOM 27421 C CA . ASP A 1 31 ? 8.441 -1.916 6.168 1.00 0.00 31 ASP A CA 16
ATOM 27422 C C . ASP A 1 31 ? 8.841 -1.887 4.675 1.00 0.00 31 ASP A C 16
ATOM 27423 O O . ASP A 1 31 ? 7.988 -2.024 3.794 1.00 0.00 31 ASP A O 16
ATOM 27432 N N . ALA A 1 32 ? 10.144 -1.728 4.383 1.00 0.00 32 ALA A N 16
ATOM 27433 C CA . ALA A 1 32 ? 10.706 -1.744 3.034 1.00 0.00 32 ALA A CA 16
ATOM 27434 C C . ALA A 1 32 ? 11.778 -2.833 2.857 1.00 0.00 32 ALA A C 16
ATOM 27435 O O . ALA A 1 32 ? 12.433 -3.258 3.813 1.00 0.00 32 ALA A O 16
ATOM 27442 N N . GLU A 1 33 ? 11.966 -3.285 1.619 1.00 0.00 33 GLU A N 16
ATOM 27443 C CA . GLU A 1 33 ? 12.985 -4.280 1.270 1.00 0.00 33 GLU A CA 16
ATOM 27444 C C . GLU A 1 33 ? 14.303 -3.579 0.925 1.00 0.00 33 GLU A C 16
ATOM 27445 O O . GLU A 1 33 ? 14.352 -2.818 -0.040 1.00 0.00 33 GLU A O 16
ATOM 27457 N N . ILE A 1 34 ? 15.371 -3.801 1.698 1.00 0.00 34 ILE A N 16
ATOM 27458 C CA . ILE A 1 34 ? 16.637 -3.091 1.517 1.00 0.00 34 ILE A CA 16
ATOM 27459 C C . ILE A 1 34 ? 17.591 -3.888 0.639 1.00 0.00 34 ILE A C 16
ATOM 27460 O O . ILE A 1 34 ? 17.776 -5.093 0.840 1.00 0.00 34 ILE A O 16
ATOM 27476 N N . ARG A 1 35 ? 18.212 -3.197 -0.315 1.00 0.00 35 ARG A N 16
ATOM 27477 C CA . ARG A 1 35 ? 19.164 -3.740 -1.287 1.00 0.00 35 ARG A CA 16
ATOM 27478 C C . ARG A 1 35 ? 20.432 -2.878 -1.311 1.00 0.00 35 ARG A C 16
ATOM 27479 O O . ARG A 1 35 ? 20.388 -1.720 -0.895 1.00 0.00 35 ARG A O 16
ATOM 27500 N N . THR A 1 36 ? 21.528 -3.378 -1.882 1.00 0.00 36 THR A N 16
ATOM 27501 C CA . THR A 1 36 ? 22.789 -2.617 -2.061 1.00 0.00 36 THR A CA 16
ATOM 27502 C C . THR A 1 36 ? 23.406 -2.823 -3.420 1.00 0.00 36 THR A C 16
ATOM 27503 O O . THR A 1 36 ? 23.287 -3.894 -4.024 1.00 0.00 36 THR A O 16
ATOM 27514 N N . VAL A 1 37 ? 24.128 -1.796 -3.867 1.00 0.00 37 VAL A N 16
ATOM 27515 C CA . VAL A 1 37 ? 24.716 -1.762 -5.184 1.00 0.00 37 VAL A CA 16
ATOM 27516 C C . VAL A 1 37 ? 26.043 -1.024 -5.247 1.00 0.00 37 VAL A C 16
ATOM 27517 O O . VAL A 1 37 ? 26.167 0.004 -4.623 1.00 0.00 37 VAL A O 16
ATOM 27530 N N . THR A 1 38 ? 27.023 -1.447 -6.037 1.00 0.00 38 THR A N 16
ATOM 27531 C CA . THR A 1 38 ? 28.326 -0.738 -6.143 1.00 0.00 38 THR A CA 16
ATOM 27532 C C . THR A 1 38 ? 28.705 -0.374 -7.571 1.00 0.00 38 THR A C 16
ATOM 27533 O O . THR A 1 38 ? 29.776 0.185 -7.821 1.00 0.00 38 THR A O 16
ATOM 27544 N N . THR A 1 39 ? 27.797 -0.648 -8.505 1.00 0.00 39 THR A N 16
ATOM 27545 C CA . THR A 1 39 ? 28.018 -0.536 -9.958 1.00 0.00 39 THR A CA 16
ATOM 27546 C C . THR A 1 39 ? 26.734 -0.309 -10.761 1.00 0.00 39 THR A C 16
ATOM 27547 O O . THR A 1 39 ? 25.620 -0.499 -10.269 1.00 0.00 39 THR A O 16
ATOM 27558 N N . LYS A 1 40 ? 26.900 0.067 -12.039 1.00 0.00 40 LYS A N 16
ATOM 27559 C CA . LYS A 1 40 ? 25.840 0.152 -13.055 1.00 0.00 40 LYS A CA 16
ATOM 27560 C C . LYS A 1 40 ? 24.999 -1.128 -13.193 1.00 0.00 40 LYS A C 16
ATOM 27561 O O . LYS A 1 40 ? 23.776 -1.070 -13.311 1.00 0.00 40 LYS A O 16
ATOM 27580 N N . GLU A 1 41 ? 25.662 -2.280 -13.152 1.00 0.00 41 GLU A N 16
ATOM 27581 C CA . GLU A 1 41 ? 25.030 -3.596 -13.202 1.00 0.00 41 GLU A CA 16
ATOM 27582 C C . GLU A 1 41 ? 24.252 -3.919 -11.923 1.00 0.00 41 GLU A C 16
ATOM 27583 O O . GLU A 1 41 ? 23.132 -4.406 -12.023 1.00 0.00 41 GLU A O 16
ATOM 27595 N N . ASP A 1 42 ? 24.783 -3.596 -10.741 1.00 0.00 42 ASP A N 16
ATOM 27596 C CA . ASP A 1 42 ? 24.062 -3.713 -9.479 1.00 0.00 42 ASP A CA 16
ATOM 27597 C C . ASP A 1 42 ? 22.806 -2.838 -9.463 1.00 0.00 42 ASP A C 16
ATOM 27598 O O . ASP A 1 42 ? 21.704 -3.312 -9.174 1.00 0.00 42 ASP A O 16
ATOM 27607 N N . ALA A 1 43 ? 22.955 -1.576 -9.852 1.00 0.00 43 ALA A N 16
ATOM 27608 C CA . ALA A 1 43 ? 21.863 -0.626 -10.006 1.00 0.00 43 ALA A CA 16
ATOM 27609 C C . ALA A 1 43 ? 20.730 -1.168 -10.894 1.00 0.00 43 ALA A C 16
ATOM 27610 O O . ALA A 1 43 ? 19.591 -1.319 -10.436 1.00 0.00 43 ALA A O 16
ATOM 27617 N N . LYS A 1 44 ? 21.032 -1.549 -12.148 1.00 0.00 44 LYS A N 16
ATOM 27618 C CA . LYS A 1 44 ? 20.051 -2.179 -13.016 1.00 0.00 44 LYS A CA 16
ATOM 27619 C C . LYS A 1 44 ? 19.474 -3.473 -12.453 1.00 0.00 44 LYS A C 16
ATOM 27620 O O . LYS A 1 44 ? 18.258 -3.577 -12.473 1.00 0.00 44 LYS A O 16
ATOM 27639 N N . ARG A 1 45 ? 20.274 -4.421 -11.939 1.00 0.00 45 ARG A N 16
ATOM 27640 C CA . ARG A 1 45 ? 19.754 -5.734 -11.484 1.00 0.00 45 ARG A CA 16
ATOM 27641 C C . ARG A 1 45 ? 18.731 -5.582 -10.367 1.00 0.00 45 ARG A C 16
ATOM 27642 O O . ARG A 1 45 ? 17.617 -6.102 -10.452 1.00 0.00 45 ARG A O 16
ATOM 27663 N N . VAL A 1 46 ? 19.098 -4.774 -9.374 1.00 0.00 46 VAL A N 16
ATOM 27664 C CA . VAL A 1 46 ? 18.184 -4.351 -8.290 1.00 0.00 46 VAL A CA 16
ATOM 27665 C C . VAL A 1 46 ? 16.919 -3.691 -8.843 1.00 0.00 46 VAL A C 16
ATOM 27666 O O . VAL A 1 46 ? 15.812 -4.035 -8.411 1.00 0.00 46 VAL A O 16
ATOM 27679 N N . ALA A 1 47 ? 17.044 -2.770 -9.804 1.00 0.00 47 ALA A N 16
ATOM 27680 C CA . ALA A 1 47 ? 15.877 -2.097 -10.364 1.00 0.00 47 ALA A CA 16
ATOM 27681 C C . ALA A 1 47 ? 14.961 -3.024 -11.176 1.00 0.00 47 ALA A C 16
ATOM 27682 O O . ALA A 1 47 ? 13.778 -3.154 -10.888 1.00 0.00 47 ALA A O 16
ATOM 27689 N N . GLU A 1 48 ? 15.492 -3.724 -12.175 1.00 0.00 48 GLU A N 16
ATOM 27690 C CA . GLU A 1 48 ? 14.702 -4.695 -12.944 1.00 0.00 48 GLU A CA 16
ATOM 27691 C C . GLU A 1 48 ? 14.089 -5.810 -12.066 1.00 0.00 48 GLU A C 16
ATOM 27692 O O . GLU A 1 48 ? 12.999 -6.288 -12.368 1.00 0.00 48 GLU A O 16
ATOM 27704 N N . GLU A 1 49 ? 14.713 -6.168 -10.932 1.00 0.00 49 GLU A N 16
ATOM 27705 C CA . GLU A 1 49 ? 14.100 -7.055 -9.917 1.00 0.00 49 GLU A CA 16
ATOM 27706 C C . GLU A 1 49 ? 12.912 -6.379 -9.214 1.00 0.00 49 GLU A C 16
ATOM 27707 O O . GLU A 1 49 ? 11.842 -6.973 -9.082 1.00 0.00 49 GLU A O 16
ATOM 27719 N N . ALA A 1 50 ? 13.080 -5.126 -8.791 1.00 0.00 50 ALA A N 16
ATOM 27720 C CA . ALA A 1 50 ? 12.001 -4.313 -8.243 1.00 0.00 50 ALA A CA 16
ATOM 27721 C C . ALA A 1 50 ? 10.829 -4.107 -9.223 1.00 0.00 50 ALA A C 16
ATOM 27722 O O . ALA A 1 50 ? 9.685 -4.009 -8.789 1.00 0.00 50 ALA A O 16
ATOM 27729 N N . GLU A 1 51 ? 11.074 -4.123 -10.539 1.00 0.00 51 GLU A N 16
ATOM 27730 C CA . GLU A 1 51 ? 9.976 -4.137 -11.519 1.00 0.00 51 GLU A CA 16
ATOM 27731 C C . GLU A 1 51 ? 9.131 -5.424 -11.401 1.00 0.00 51 GLU A C 16
ATOM 27732 O O . GLU A 1 51 ? 7.899 -5.370 -11.460 1.00 0.00 51 GLU A O 16
ATOM 27744 N N . ARG A 1 52 ? 9.779 -6.589 -11.213 1.00 0.00 52 ARG A N 16
ATOM 27745 C CA . ARG A 1 52 ? 9.106 -7.903 -11.285 1.00 0.00 52 ARG A CA 16
ATOM 27746 C C . ARG A 1 52 ? 8.191 -8.141 -10.086 1.00 0.00 52 ARG A C 16
ATOM 27747 O O . ARG A 1 52 ? 7.059 -8.594 -10.246 1.00 0.00 52 ARG A O 16
ATOM 27768 N N . ARG A 1 53 ? 8.679 -7.793 -8.888 1.00 0.00 53 ARG A N 16
ATOM 27769 C CA . ARG A 1 53 ? 7.932 -7.854 -7.623 1.00 0.00 53 ARG A CA 16
ATOM 27770 C C . ARG A 1 53 ? 6.971 -6.686 -7.414 1.00 0.00 53 ARG A C 16
ATOM 27771 O O . ARG A 1 53 ? 6.194 -6.722 -6.462 1.00 0.00 53 ARG A O 16
ATOM 27792 N N . ASN A 1 54 ? 7.020 -5.678 -8.289 1.00 0.00 54 ASN A N 16
ATOM 27793 C CA . ASN A 1 54 ? 6.175 -4.483 -8.247 1.00 0.00 54 ASN A CA 16
ATOM 27794 C C . ASN A 1 54 ? 6.464 -3.600 -7.022 1.00 0.00 54 ASN A C 16
ATOM 27795 O O . ASN A 1 54 ? 5.698 -3.538 -6.060 1.00 0.00 54 ASN A O 16
ATOM 27806 N N . ALA A 1 55 ? 7.602 -2.909 -7.060 1.00 0.00 55 ALA A N 16
ATOM 27807 C CA . ALA A 1 55 ? 7.940 -1.865 -6.106 1.00 0.00 55 ALA A CA 16
ATOM 27808 C C . ALA A 1 55 ? 7.045 -0.652 -6.375 1.00 0.00 55 ALA A C 16
ATOM 27809 O O . ALA A 1 55 ? 7.292 0.116 -7.304 1.00 0.00 55 ALA A O 16
ATOM 27816 N N . ASP A 1 56 ? 5.988 -0.497 -5.586 1.00 0.00 56 ASP A N 16
ATOM 27817 C CA . ASP A 1 56 ? 5.124 0.683 -5.680 1.00 0.00 56 ASP A CA 16
ATOM 27818 C C . ASP A 1 56 ? 5.899 1.983 -5.437 1.00 0.00 56 ASP A C 16
ATOM 27819 O O . ASP A 1 56 ? 5.606 3.019 -6.042 1.00 0.00 56 ASP A O 16
ATOM 27828 N N . ILE A 1 57 ? 6.923 1.899 -4.582 1.00 0.00 57 ILE A N 16
ATOM 27829 C CA . ILE A 1 57 ? 7.819 3.004 -4.256 1.00 0.00 57 ILE A CA 16
ATOM 27830 C C . ILE A 1 57 ? 9.245 2.499 -4.080 1.00 0.00 57 ILE A C 16
ATOM 27831 O O . ILE A 1 57 ? 9.493 1.505 -3.400 1.00 0.00 57 ILE A O 16
ATOM 27847 N N . VAL A 1 58 ? 10.188 3.236 -4.660 1.00 0.00 58 VAL A N 16
ATOM 27848 C CA . VAL A 1 58 ? 11.626 2.980 -4.591 1.00 0.00 58 VAL A CA 16
ATOM 27849 C C . VAL A 1 58 ? 12.411 4.208 -4.141 1.00 0.00 58 VAL A C 16
ATOM 27850 O O . VAL A 1 58 ? 12.347 5.286 -4.745 1.00 0.00 58 VAL A O 16
ATOM 27863 N N . VAL A 1 59 ? 13.171 4.025 -3.062 1.00 0.00 59 VAL A N 16
ATOM 27864 C CA . VAL A 1 59 ? 13.897 5.094 -2.371 1.00 0.00 59 VAL A CA 16
ATOM 27865 C C . VAL A 1 59 ? 15.390 4.766 -2.318 1.00 0.00 59 VAL A C 16
ATOM 27866 O O . VAL A 1 59 ? 15.854 3.867 -1.614 1.00 0.00 59 VAL A O 16
ATOM 27879 N N . ILE A 1 60 ? 16.161 5.455 -3.154 1.00 0.00 60 ILE A N 16
ATOM 27880 C CA . ILE A 1 60 ? 17.590 5.222 -3.339 1.00 0.00 60 ILE A CA 16
ATOM 27881 C C . ILE A 1 60 ? 18.371 6.062 -2.319 1.00 0.00 60 ILE A C 16
ATOM 27882 O O . ILE A 1 60 ? 18.263 7.283 -2.295 1.00 0.00 60 ILE A O 16
ATOM 27898 N N . VAL A 1 61 ? 19.161 5.401 -1.472 1.00 0.00 61 VAL A N 16
ATOM 27899 C CA . VAL A 1 61 ? 19.928 5.998 -0.360 1.00 0.00 61 VAL A CA 16
ATOM 27900 C C . VAL A 1 61 ? 21.361 6.277 -0.806 1.00 0.00 61 VAL A C 16
ATOM 27901 O O . VAL A 1 61 ? 22.101 5.338 -1.105 1.00 0.00 61 VAL A O 16
ATOM 27914 N N . GLY A 1 62 ? 21.771 7.550 -0.835 1.00 0.00 62 GLY A N 16
ATOM 27915 C CA . GLY A 1 62 ? 23.095 7.915 -1.343 1.00 0.00 62 GLY A CA 16
ATOM 27916 C C . GLY A 1 62 ? 23.567 9.338 -1.006 1.00 0.00 62 GLY A C 16
ATOM 27917 O O . GLY A 1 62 ? 22.935 10.032 -0.203 1.00 0.00 62 GLY A O 16
ATOM 27921 N N . PRO A 1 63 ? 24.698 9.757 -1.610 1.00 0.00 63 PRO A N 16
ATOM 27922 C CA . PRO A 1 63 ? 25.304 11.082 -1.420 1.00 0.00 63 PRO A CA 16
ATOM 27923 C C . PRO A 1 63 ? 24.675 12.198 -2.265 1.00 0.00 63 PRO A C 16
ATOM 27924 O O . PRO A 1 63 ? 24.904 13.386 -2.029 1.00 0.00 63 PRO A O 16
ATOM 27935 N N . SER A 1 64 ? 23.900 11.784 -3.262 1.00 0.00 64 SER A N 16
ATOM 27936 C CA . SER A 1 64 ? 23.177 12.597 -4.258 1.00 0.00 64 SER A CA 16
ATOM 27937 C C . SER A 1 64 ? 24.059 13.607 -5.028 1.00 0.00 64 SER A C 16
ATOM 27938 O O . SER A 1 64 ? 23.570 14.639 -5.494 1.00 0.00 64 SER A O 16
ATOM 27946 N N . GLY A 1 65 ? 25.367 13.347 -5.147 1.00 0.00 65 GLY A N 16
ATOM 27947 C CA . GLY A 1 65 ? 26.355 14.286 -5.691 1.00 0.00 65 GLY A CA 16
ATOM 27948 C C . GLY A 1 65 ? 26.365 14.404 -7.223 1.00 0.00 65 GLY A C 16
ATOM 27949 O O . GLY A 1 65 ? 26.315 13.399 -7.939 1.00 0.00 65 GLY A O 16
ATOM 27953 N N . SER A 1 66 ? 26.480 15.643 -7.716 1.00 0.00 66 SER A N 16
ATOM 27954 C CA . SER A 1 66 ? 26.428 16.050 -9.135 1.00 0.00 66 SER A CA 16
ATOM 27955 C C . SER A 1 66 ? 27.675 15.664 -9.952 1.00 0.00 66 SER A C 16
ATOM 27956 O O . SER A 1 66 ? 28.398 16.529 -10.457 1.00 0.00 66 SER A O 16
ATOM 27964 N N . GLY A 1 67 ? 27.947 14.363 -10.079 1.00 0.00 67 GLY A N 16
ATOM 27965 C CA . GLY A 1 67 ? 29.026 13.827 -10.931 1.00 0.00 67 GLY A CA 16
ATOM 27966 C C . GLY A 1 67 ? 29.272 12.313 -10.835 1.00 0.00 67 GLY A C 16
ATOM 27967 O O . GLY A 1 67 ? 29.795 11.726 -11.785 1.00 0.00 67 GLY A O 16
ATOM 27971 N N . LYS A 1 68 ? 28.889 11.673 -9.719 1.00 0.00 68 LYS A N 16
ATOM 27972 C CA . LYS A 1 68 ? 29.198 10.256 -9.408 1.00 0.00 68 LYS A CA 16
ATOM 27973 C C . LYS A 1 68 ? 27.973 9.424 -8.994 1.00 0.00 68 LYS A C 16
ATOM 27974 O O . LYS A 1 68 ? 28.105 8.257 -8.627 1.00 0.00 68 LYS A O 16
ATOM 27993 N N . SER A 1 69 ? 26.770 9.995 -9.094 1.00 0.00 69 SER A N 16
ATOM 27994 C CA . SER A 1 69 ? 25.473 9.362 -8.782 1.00 0.00 69 SER A CA 16
ATOM 27995 C C . SER A 1 69 ? 24.993 8.315 -9.798 1.00 0.00 69 SER A C 16
ATOM 27996 O O . SER A 1 69 ? 23.848 7.875 -9.713 1.00 0.00 69 SER A O 16
ATOM 28004 N N . THR A 1 70 ? 25.811 7.910 -10.775 1.00 0.00 70 THR A N 16
ATOM 28005 C CA . THR A 1 70 ? 25.429 7.051 -11.913 1.00 0.00 70 THR A CA 16
ATOM 28006 C C . THR A 1 70 ? 24.685 5.768 -11.515 1.00 0.00 70 THR A C 16
ATOM 28007 O O . THR A 1 70 ? 23.727 5.395 -12.188 1.00 0.00 70 THR A O 16
ATOM 28018 N N . LEU A 1 71 ? 25.049 5.125 -10.396 1.00 0.00 71 LEU A N 16
ATOM 28019 C CA . LEU A 1 71 ? 24.318 3.988 -9.820 1.00 0.00 71 LEU A CA 16
ATOM 28020 C C . LEU A 1 71 ? 22.857 4.381 -9.526 1.00 0.00 71 LEU A C 16
ATOM 28021 O O . LEU A 1 71 ? 21.921 3.827 -10.105 1.00 0.00 71 LEU A O 16
ATOM 28037 N N . ALA A 1 72 ? 22.651 5.399 -8.685 1.00 0.00 72 ALA A N 16
ATOM 28038 C CA . ALA A 1 72 ? 21.332 5.935 -8.347 1.00 0.00 72 ALA A CA 16
ATOM 28039 C C . ALA A 1 72 ? 20.536 6.386 -9.581 1.00 0.00 72 ALA A C 16
ATOM 28040 O O . ALA A 1 72 ? 19.338 6.109 -9.685 1.00 0.00 72 ALA A O 16
ATOM 28047 N N . LYS A 1 73 ? 21.225 7.041 -10.524 1.00 0.00 73 LYS A N 16
ATOM 28048 C CA . LYS A 1 73 ? 20.676 7.464 -11.814 1.00 0.00 73 LYS A CA 16
ATOM 28049 C C . LYS A 1 73 ? 20.108 6.272 -12.589 1.00 0.00 73 LYS A C 16
ATOM 28050 O O . LYS A 1 73 ? 18.965 6.330 -13.026 1.00 0.00 73 LYS A O 16
ATOM 28069 N N . ILE A 1 74 ? 20.855 5.168 -12.689 1.00 0.00 74 ILE A N 16
ATOM 28070 C CA . ILE A 1 74 ? 20.427 3.929 -13.356 1.00 0.00 74 ILE A CA 16
ATOM 28071 C C . ILE A 1 74 ? 19.234 3.276 -12.645 1.00 0.00 74 ILE A C 16
ATOM 28072 O O . ILE A 1 74 ? 18.267 2.926 -13.320 1.00 0.00 74 ILE A O 16
ATOM 28088 N N . VAL A 1 75 ? 19.238 3.155 -11.308 1.00 0.00 75 VAL A N 16
ATOM 28089 C CA . VAL A 1 75 ? 18.093 2.563 -10.577 1.00 0.00 75 VAL A CA 16
ATOM 28090 C C . VAL A 1 75 ? 16.816 3.350 -10.862 1.00 0.00 75 VAL A C 16
ATOM 28091 O O . VAL A 1 75 ? 15.822 2.802 -11.360 1.00 0.00 75 VAL A O 16
ATOM 28104 N N . LYS A 1 76 ? 16.870 4.665 -10.609 1.00 0.00 76 LYS A N 16
ATOM 28105 C CA . LYS A 1 76 ? 15.770 5.579 -10.894 1.00 0.00 76 LYS A CA 16
ATOM 28106 C C . LYS A 1 76 ? 15.388 5.562 -12.368 1.00 0.00 76 LYS A C 16
ATOM 28107 O O . LYS A 1 76 ? 14.205 5.617 -12.668 1.00 0.00 76 LYS A O 16
ATOM 28126 N N . LYS A 1 77 ? 16.329 5.398 -13.298 1.00 0.00 77 LYS A N 16
ATOM 28127 C CA . LYS A 1 77 ? 16.005 5.385 -14.742 1.00 0.00 77 LYS A CA 16
ATOM 28128 C C . LYS A 1 77 ? 15.257 4.110 -15.143 1.00 0.00 77 LYS A C 16
ATOM 28129 O O . LYS A 1 77 ? 14.293 4.198 -15.899 1.00 0.00 77 LYS A O 16
ATOM 28148 N N . ILE A 1 78 ? 15.635 2.952 -14.592 1.00 0.00 78 ILE A N 16
ATOM 28149 C CA . ILE A 1 78 ? 14.946 1.679 -14.841 1.00 0.00 78 ILE A CA 16
ATOM 28150 C C . ILE A 1 78 ? 13.521 1.736 -14.260 1.00 0.00 78 ILE A C 16
ATOM 28151 O O . ILE A 1 78 ? 12.562 1.370 -14.941 1.00 0.00 78 ILE A O 16
ATOM 28167 N N . ILE A 1 79 ? 13.355 2.224 -13.021 1.00 0.00 79 ILE A N 16
ATOM 28168 C CA . ILE A 1 79 ? 12.028 2.220 -12.379 1.00 0.00 79 ILE A CA 16
ATOM 28169 C C . ILE A 1 79 ? 11.119 3.373 -12.820 1.00 0.00 79 ILE A C 16
ATOM 28170 O O . ILE A 1 79 ? 9.929 3.162 -13.049 1.00 0.00 79 ILE A O 16
ATOM 28186 N N . ALA A 1 80 ? 11.655 4.579 -13.021 1.00 0.00 80 ALA A N 16
ATOM 28187 C CA . ALA A 1 80 ? 10.872 5.678 -13.591 1.00 0.00 80 ALA A CA 16
ATOM 28188 C C . ALA A 1 80 ? 10.332 5.329 -14.999 1.00 0.00 80 ALA A C 16
ATOM 28189 O O . ALA A 1 80 ? 9.239 5.755 -15.373 1.00 0.00 80 ALA A O 16
ATOM 28196 N N . ARG A 1 81 ? 11.079 4.498 -15.754 1.00 0.00 81 ARG A N 16
ATOM 28197 C CA . ARG A 1 81 ? 10.620 3.882 -17.005 1.00 0.00 81 ARG A CA 16
ATOM 28198 C C . ARG A 1 81 ? 9.484 2.879 -16.767 1.00 0.00 81 ARG A C 16
ATOM 28199 O O . ARG A 1 81 ? 8.515 2.867 -17.529 1.00 0.00 81 ARG A O 16
ATOM 28220 N N . ALA A 1 82 ? 9.594 2.058 -15.721 1.00 0.00 82 ALA A N 16
ATOM 28221 C CA . ALA A 1 82 ? 8.575 1.092 -15.300 1.00 0.00 82 ALA A CA 16
ATOM 28222 C C . ALA A 1 82 ? 7.233 1.757 -14.916 1.00 0.00 82 ALA A C 16
ATOM 28223 O O . ALA A 1 82 ? 6.169 1.151 -15.060 1.00 0.00 82 ALA A O 16
ATOM 28230 N N . GLY A 1 83 ? 7.290 3.001 -14.430 1.00 0.00 83 GLY A N 16
ATOM 28231 C CA . GLY A 1 83 ? 6.147 3.857 -14.078 1.00 0.00 83 GLY A CA 16
ATOM 28232 C C . GLY A 1 83 ? 5.958 4.075 -12.572 1.00 0.00 83 GLY A C 16
ATOM 28233 O O . GLY A 1 83 ? 5.165 4.928 -12.172 1.00 0.00 83 GLY A O 16
ATOM 28237 N N . ALA A 1 84 ? 6.681 3.325 -11.734 1.00 0.00 84 ALA A N 16
ATOM 28238 C CA . ALA A 1 84 ? 6.678 3.475 -10.273 1.00 0.00 84 ALA A CA 16
ATOM 28239 C C . ALA A 1 84 ? 7.336 4.789 -9.804 1.00 0.00 84 ALA A C 16
ATOM 28240 O O . ALA A 1 84 ? 8.149 5.408 -10.500 1.00 0.00 84 ALA A O 16
ATOM 28247 N N . LYS A 1 85 ? 6.991 5.205 -8.580 1.00 0.00 85 LYS A N 16
ATOM 28248 C CA . LYS A 1 85 ? 7.522 6.392 -7.898 1.00 0.00 85 LYS A CA 16
ATOM 28249 C C . LYS A 1 85 ? 8.950 6.152 -7.402 1.00 0.00 85 LYS A C 16
ATOM 28250 O O . LYS A 1 85 ? 9.165 5.319 -6.519 1.00 0.00 85 LYS A O 16
ATOM 28269 N N . THR A 1 86 ? 9.907 6.921 -7.924 1.00 0.00 86 THR A N 16
ATOM 28270 C CA . THR A 1 86 ? 11.331 6.801 -7.582 1.00 0.00 86 THR A CA 16
ATOM 28271 C C . THR A 1 86 ? 11.909 8.098 -7.043 1.00 0.00 86 THR A C 16
ATOM 28272 O O . THR A 1 86 ? 11.638 9.173 -7.581 1.00 0.00 86 THR A O 16
ATOM 28283 N N . ILE A 1 87 ? 12.757 7.981 -6.023 1.00 0.00 87 ILE A N 16
ATOM 28284 C CA . ILE A 1 87 ? 13.416 9.128 -5.369 1.00 0.00 87 ILE A CA 16
ATOM 28285 C C . ILE A 1 87 ? 14.820 8.798 -4.890 1.00 0.00 87 ILE A C 16
ATOM 28286 O O . ILE A 1 87 ? 15.166 7.651 -4.638 1.00 0.00 87 ILE A O 16
ATOM 28302 N N . GLU A 1 88 ? 15.612 9.851 -4.704 1.00 0.00 88 GLU A N 16
ATOM 28303 C CA . GLU A 1 88 ? 16.948 9.803 -4.109 1.00 0.00 88 GLU A CA 16
ATOM 28304 C C . GLU A 1 88 ? 16.928 10.512 -2.745 1.00 0.00 88 GLU A C 16
ATOM 28305 O O . GLU A 1 88 ? 16.878 11.743 -2.665 1.00 0.00 88 GLU A O 16
ATOM 28317 N N . VAL A 1 89 ? 16.934 9.730 -1.662 1.00 0.00 89 VAL A N 16
ATOM 28318 C CA . VAL A 1 89 ? 17.131 10.233 -0.299 1.00 0.00 89 VAL A CA 16
ATOM 28319 C C . VAL A 1 89 ? 18.623 10.459 -0.023 1.00 0.00 89 VAL A C 16
ATOM 28320 O O . VAL A 1 89 ? 19.444 9.536 -0.028 1.00 0.00 89 VAL A O 16
ATOM 28333 N N . THR A 1 90 ? 18.978 11.717 0.232 1.00 0.00 90 THR A N 16
ATOM 28334 C CA . THR A 1 90 ? 20.319 12.130 0.633 1.00 0.00 90 THR A CA 16
ATOM 28335 C C . THR A 1 90 ? 20.565 11.747 2.093 1.00 0.00 90 THR A C 16
ATOM 28336 O O . THR A 1 90 ? 20.024 12.362 3.019 1.00 0.00 90 THR A O 16
ATOM 28347 N N . THR A 1 91 ? 21.365 10.698 2.299 1.00 0.00 91 THR A N 16
ATOM 28348 C CA . THR A 1 91 ? 21.546 10.030 3.602 1.00 0.00 91 THR A CA 16
ATOM 28349 C C . THR A 1 91 ? 22.058 10.937 4.736 1.00 0.00 91 THR A C 16
ATOM 28350 O O . THR A 1 91 ? 21.740 10.716 5.905 1.00 0.00 91 THR A O 16
ATOM 28361 N N . GLU A 1 92 ? 22.830 11.980 4.412 1.00 0.00 92 GLU A N 16
ATOM 28362 C CA . GLU A 1 92 ? 23.560 12.782 5.406 1.00 0.00 92 GLU A CA 16
ATOM 28363 C C . GLU A 1 92 ? 22.723 13.855 6.138 1.00 0.00 92 GLU A C 16
ATOM 28364 O O . GLU A 1 92 ? 23.170 14.357 7.173 1.00 0.00 92 GLU A O 16
ATOM 28376 N N . GLU A 1 93 ? 21.526 14.224 5.651 1.00 0.00 93 GLU A N 16
ATOM 28377 C CA . GLU A 1 93 ? 20.735 15.322 6.251 1.00 0.00 93 GLU A CA 16
ATOM 28378 C C . GLU A 1 93 ? 19.210 15.237 6.027 1.00 0.00 93 GLU A C 16
ATOM 28379 O O . GLU A 1 93 ? 18.440 15.336 6.982 1.00 0.00 93 GLU A O 16
ATOM 28391 N N . GLU A 1 94 ? 18.745 15.046 4.788 1.00 0.00 94 GLU A N 16
ATOM 28392 C CA . GLU A 1 94 ? 17.317 15.184 4.414 1.00 0.00 94 GLU A CA 16
ATOM 28393 C C . GLU A 1 94 ? 16.512 13.868 4.532 1.00 0.00 94 GLU A C 16
ATOM 28394 O O . GLU A 1 94 ? 15.403 13.745 3.999 1.00 0.00 94 GLU A O 16
ATOM 28406 N N . LEU A 1 95 ? 17.079 12.873 5.228 1.00 0.00 95 LEU A N 16
ATOM 28407 C CA . LEU A 1 95 ? 16.608 11.487 5.294 1.00 0.00 95 LEU A CA 16
ATOM 28408 C C . LEU A 1 95 ? 15.100 11.356 5.600 1.00 0.00 95 LEU A C 16
ATOM 28409 O O . LEU A 1 95 ? 14.321 10.909 4.751 1.00 0.00 95 LEU A O 16
ATOM 28425 N N . ARG A 1 96 ? 14.673 11.787 6.794 1.00 0.00 96 ARG A N 16
ATOM 28426 C CA . ARG A 1 96 ? 13.281 11.654 7.263 1.00 0.00 96 ARG A CA 16
ATOM 28427 C C . ARG A 1 96 ? 12.271 12.401 6.382 1.00 0.00 96 ARG A C 16
ATOM 28428 O O . ARG A 1 96 ? 11.184 11.878 6.134 1.00 0.00 96 ARG A O 16
ATOM 28449 N N . LYS A 1 97 ? 12.637 13.578 5.854 1.00 0.00 97 LYS A N 16
ATOM 28450 C CA . LYS A 1 97 ? 11.811 14.365 4.916 1.00 0.00 97 LYS A CA 16
ATOM 28451 C C . LYS A 1 97 ? 11.583 13.619 3.598 1.00 0.00 97 LYS A C 16
ATOM 28452 O O . LYS A 1 97 ? 10.442 13.496 3.154 1.00 0.00 97 LYS A O 16
ATOM 28471 N N . ALA A 1 98 ? 12.642 13.068 3.000 1.00 0.00 98 ALA A N 16
ATOM 28472 C CA . ALA A 1 98 ? 12.524 12.294 1.764 1.00 0.00 98 ALA A CA 16
ATOM 28473 C C . ALA A 1 98 ? 11.722 10.989 1.951 1.00 0.00 98 ALA A C 16
ATOM 28474 O O . ALA A 1 98 ? 10.897 10.659 1.101 1.00 0.00 98 ALA A O 16
ATOM 28481 N N . VAL A 1 99 ? 11.899 10.275 3.073 1.00 0.00 99 VAL A N 16
ATOM 28482 C CA . VAL A 1 99 ? 11.068 9.095 3.431 1.00 0.00 99 VAL A CA 16
ATOM 28483 C C . VAL A 1 99 ? 9.594 9.455 3.635 1.00 0.00 99 VAL A C 16
ATOM 28484 O O . VAL A 1 99 ? 8.711 8.732 3.179 1.00 0.00 99 VAL A O 16
ATOM 28497 N N . ALA A 1 100 ? 9.296 10.597 4.259 1.00 0.00 100 ALA A N 16
ATOM 28498 C CA . ALA A 1 100 ? 7.913 11.092 4.357 1.00 0.00 100 ALA A CA 16
ATOM 28499 C C . ALA A 1 100 ? 7.283 11.334 2.966 1.00 0.00 100 ALA A C 16
ATOM 28500 O O . ALA A 1 100 ? 6.175 10.870 2.684 1.00 0.00 100 ALA A O 16
ATOM 28507 N N . LYS A 1 101 ? 8.033 11.978 2.060 1.00 0.00 101 LYS A N 16
ATOM 28508 C CA . LYS A 1 101 ? 7.706 12.122 0.626 1.00 0.00 101 LYS A CA 16
ATOM 28509 C C . LYS A 1 101 ? 7.691 10.794 -0.149 1.00 0.00 101 LYS A C 16
ATOM 28510 O O . LYS A 1 101 ? 7.152 10.755 -1.253 1.00 0.00 101 LYS A O 16
ATOM 28529 N N . ALA A 1 102 ? 8.215 9.704 0.408 1.00 0.00 102 ALA A N 16
ATOM 28530 C CA . ALA A 1 102 ? 8.144 8.370 -0.188 1.00 0.00 102 ALA A CA 16
ATOM 28531 C C . ALA A 1 102 ? 6.748 7.783 0.044 1.00 0.00 102 ALA A C 16
ATOM 28532 O O . ALA A 1 102 ? 5.984 7.620 -0.900 1.00 0.00 102 ALA A O 16
ATOM 28539 N N . ARG A 1 103 ? 6.386 7.552 1.310 1.00 0.00 103 ARG A N 16
ATOM 28540 C CA . ARG A 1 103 ? 5.115 6.919 1.713 1.00 0.00 103 ARG A CA 16
ATOM 28541 C C . ARG A 1 103 ? 3.893 7.759 1.342 1.00 0.00 103 ARG A C 16
ATOM 28542 O O . ARG A 1 103 ? 2.854 7.227 0.946 1.00 0.00 103 ARG A O 16
ATOM 28563 N N . GLY A 1 104 ? 4.030 9.077 1.474 1.00 0.00 104 GLY A N 16
ATOM 28564 C CA . GLY A 1 104 ? 2.919 10.011 1.393 1.00 0.00 104 GLY A CA 16
ATOM 28565 C C . GLY A 1 104 ? 2.625 10.478 -0.027 1.00 0.00 104 GLY A C 16
ATOM 28566 O O . GLY A 1 104 ? 1.541 10.206 -0.549 1.00 0.00 104 GLY A O 16
ATOM 28570 N N . SER A 1 105 ? 3.598 11.112 -0.691 1.00 0.00 105 SER A N 16
ATOM 28571 C CA . SER A 1 105 ? 3.471 11.549 -2.086 1.00 0.00 105 SER A CA 16
ATOM 28572 C C . SER A 1 105 ? 3.325 10.369 -3.055 1.00 0.00 105 SER A C 16
ATOM 28573 O O . SER A 1 105 ? 2.768 10.561 -4.130 1.00 0.00 105 SER A O 16
ATOM 28581 N N . TRP A 1 106 ? 3.715 9.136 -2.687 1.00 0.00 106 TRP A N 16
ATOM 28582 C CA . TRP A 1 106 ? 3.330 7.943 -3.464 1.00 0.00 106 TRP A CA 16
ATOM 28583 C C . TRP A 1 106 ? 1.819 7.904 -3.713 1.00 0.00 106 TRP A C 16
ATOM 28584 O O . TRP A 1 106 ? 1.361 7.697 -4.843 1.00 0.00 106 TRP A O 16
ATOM 28605 N N . SER A 1 107 ? 1.048 8.174 -2.656 1.00 0.00 107 SER A N 16
ATOM 28606 C CA . SER A 1 107 ? -0.414 8.139 -2.662 1.00 0.00 107 SER A CA 16
ATOM 28607 C C . SER A 1 107 ? -1.058 9.266 -3.490 1.00 0.00 107 SER A C 16
ATOM 28608 O O . SER A 1 107 ? -2.281 9.342 -3.638 1.00 0.00 107 SER A O 16
ATOM 28616 N N . LEU A 1 108 ? -0.222 10.138 -4.057 1.00 0.00 108 LEU A N 16
ATOM 28617 C CA . LEU A 1 108 ? -0.592 11.209 -4.979 1.00 0.00 108 LEU A CA 16
ATOM 28618 C C . LEU A 1 108 ? -0.239 10.892 -6.449 1.00 0.00 108 LEU A C 16
ATOM 28619 O O . LEU A 1 108 ? -0.666 11.628 -7.339 1.00 0.00 108 LEU A O 16
ATOM 28635 N N . GLU A 1 109 ? 0.504 9.805 -6.722 1.00 0.00 109 GLU A N 16
ATOM 28636 C CA . GLU A 1 109 ? 1.073 9.494 -8.056 1.00 0.00 109 GLU A CA 16
ATOM 28637 C C . GLU A 1 109 ? 0.738 8.084 -8.575 1.00 0.00 109 GLU A C 16
ATOM 28638 O O . GLU A 1 109 ? 0.675 7.858 -9.787 1.00 0.00 109 GLU A O 16
ATOM 28650 N N . HIS A 1 110 ? 0.431 7.145 -7.678 1.00 0.00 110 HIS A N 16
ATOM 28651 C CA . HIS A 1 110 ? -0.193 5.846 -7.991 1.00 0.00 110 HIS A CA 16
ATOM 28652 C C . HIS A 1 110 ? -1.641 5.975 -8.521 1.00 0.00 110 HIS A C 16
ATOM 28653 O O . HIS A 1 110 ? -2.263 4.986 -8.920 1.00 0.00 110 HIS A O 16
ATOM 28667 N N . HIS A 1 111 ? -2.176 7.201 -8.505 1.00 0.00 111 HIS A N 16
ATOM 28668 C CA . HIS A 1 111 ? -3.578 7.568 -8.694 1.00 0.00 111 HIS A CA 16
ATOM 28669 C C . HIS A 1 111 ? -3.720 8.724 -9.696 1.00 0.00 111 HIS A C 16
ATOM 28670 O O . HIS A 1 111 ? -2.796 9.525 -9.875 1.00 0.00 111 HIS A O 16
ATOM 28684 N N . HIS A 1 112 ? -4.898 8.837 -10.316 1.00 0.00 112 HIS A N 16
ATOM 28685 C CA . HIS A 1 112 ? -5.231 9.856 -11.318 1.00 0.00 112 HIS A CA 16
ATOM 28686 C C . HIS A 1 112 ? -6.615 10.450 -11.030 1.00 0.00 112 HIS A C 16
ATOM 28687 O O . HIS A 1 112 ? -7.574 9.715 -10.778 1.00 0.00 112 HIS A O 16
ATOM 28701 N N . HIS A 1 113 ? -6.718 11.784 -11.050 1.00 0.00 113 HIS A N 16
ATOM 28702 C CA . HIS A 1 113 ? -7.981 12.506 -10.829 1.00 0.00 113 HIS A CA 16
ATOM 28703 C C . HIS A 1 113 ? -9.012 12.261 -11.952 1.00 0.00 113 HIS A C 16
ATOM 28704 O O . HIS A 1 113 ? -8.656 11.872 -13.070 1.00 0.00 113 HIS A O 16
ATOM 28718 N N . HIS A 1 114 ? -10.290 12.521 -11.662 1.00 0.00 114 HIS A N 16
ATOM 28719 C CA . HIS A 1 114 ? -11.430 12.315 -12.567 1.00 0.00 114 HIS A CA 16
ATOM 28720 C C . HIS A 1 114 ? -12.514 13.393 -12.382 1.00 0.00 114 HIS A C 16
ATOM 28721 O O . HIS A 1 114 ? -12.687 13.952 -11.296 1.00 0.00 114 HIS A O 16
ATOM 28735 N N . HIS A 1 115 ? -13.221 13.712 -13.474 1.00 0.00 115 HIS A N 16
ATOM 28736 C CA . HIS A 1 115 ? -14.156 14.847 -13.593 1.00 0.00 115 HIS A CA 16
ATOM 28737 C C . HIS A 1 115 ? -15.269 14.578 -14.621 1.00 0.00 115 HIS A C 16
ATOM 28738 O O . HIS A 1 115 ? -14.962 14.096 -15.737 1.00 0.00 115 HIS A O 16
ATOM 28753 N N . MET A 1 1 ? 1.163 -1.017 -0.084 1.00 0.00 1 MET A N 17
ATOM 28754 C CA . MET A 1 1 ? 1.974 -0.735 -1.299 1.00 0.00 1 MET A CA 17
ATOM 28755 C C . MET A 1 1 ? 3.446 -1.096 -1.066 1.00 0.00 1 MET A C 17
ATOM 28756 O O . MET A 1 1 ? 3.957 -0.837 0.024 1.00 0.00 1 MET A O 17
ATOM 28772 N N . ARG A 1 2 ? 4.149 -1.711 -2.032 1.00 0.00 2 ARG A N 17
ATOM 28773 C CA . ARG A 1 2 ? 5.526 -2.151 -1.855 1.00 0.00 2 ARG A CA 17
ATOM 28774 C C . ARG A 1 2 ? 6.561 -1.022 -1.799 1.00 0.00 2 ARG A C 17
ATOM 28775 O O . ARG A 1 2 ? 6.654 -0.197 -2.706 1.00 0.00 2 ARG A O 17
ATOM 28796 N N . VAL A 1 3 ? 7.430 -1.073 -0.790 1.00 0.00 3 VAL A N 17
ATOM 28797 C CA . VAL A 1 3 ? 8.535 -0.123 -0.593 1.00 0.00 3 VAL A CA 17
ATOM 28798 C C . VAL A 1 3 ? 9.858 -0.871 -0.692 1.00 0.00 3 VAL A C 17
ATOM 28799 O O . VAL A 1 3 ? 10.029 -1.894 -0.035 1.00 0.00 3 VAL A O 17
ATOM 28812 N N . ILE A 1 4 ? 10.792 -0.382 -1.511 1.00 0.00 4 ILE A N 17
ATOM 28813 C CA . ILE A 1 4 ? 12.104 -1.015 -1.739 1.00 0.00 4 ILE A CA 17
ATOM 28814 C C . ILE A 1 4 ? 13.208 0.044 -1.625 1.00 0.00 4 ILE A C 17
ATOM 28815 O O . ILE A 1 4 ? 13.085 1.145 -2.160 1.00 0.00 4 ILE A O 17
ATOM 28831 N N . VAL A 1 5 ? 14.278 -0.290 -0.911 1.00 0.00 5 VAL A N 17
ATOM 28832 C CA . VAL A 1 5 ? 15.395 0.619 -0.614 1.00 0.00 5 VAL A CA 17
ATOM 28833 C C . VAL A 1 5 ? 16.683 0.137 -1.272 1.00 0.00 5 VAL A C 17
ATOM 28834 O O . VAL A 1 5 ? 16.992 -1.053 -1.213 1.00 0.00 5 VAL A O 17
ATOM 28847 N N . VAL A 1 6 ? 17.451 1.044 -1.883 1.00 0.00 6 VAL A N 17
ATOM 28848 C CA . VAL A 1 6 ? 18.607 0.664 -2.717 1.00 0.00 6 VAL A CA 17
ATOM 28849 C C . VAL A 1 6 ? 19.842 1.438 -2.284 1.00 0.00 6 VAL A C 17
ATOM 28850 O O . VAL A 1 6 ? 19.937 2.645 -2.500 1.00 0.00 6 VAL A O 17
ATOM 28863 N N . ILE A 1 7 ? 20.791 0.751 -1.648 1.00 0.00 7 ILE A N 17
ATOM 28864 C CA . ILE A 1 7 ? 22.051 1.337 -1.207 1.00 0.00 7 ILE A CA 17
ATOM 28865 C C . ILE A 1 7 ? 23.022 1.438 -2.385 1.00 0.00 7 ILE A C 17
ATOM 28866 O O . ILE A 1 7 ? 23.462 0.428 -2.948 1.00 0.00 7 ILE A O 17
ATOM 28882 N N . VAL A 1 8 ? 23.397 2.681 -2.675 1.00 0.00 8 VAL A N 17
ATOM 28883 C CA . VAL A 1 8 ? 24.464 3.083 -3.600 1.00 0.00 8 VAL A CA 17
ATOM 28884 C C . VAL A 1 8 ? 25.803 2.830 -2.917 1.00 0.00 8 VAL A C 17
ATOM 28885 O O . VAL A 1 8 ? 26.349 3.698 -2.230 1.00 0.00 8 VAL A O 17
ATOM 28898 N N . GLY A 1 9 ? 26.325 1.614 -3.045 1.00 0.00 9 GLY A N 17
ATOM 28899 C CA . GLY A 1 9 ? 27.603 1.250 -2.427 1.00 0.00 9 GLY A CA 17
ATOM 28900 C C . GLY A 1 9 ? 28.816 1.925 -3.079 1.00 0.00 9 GLY A C 17
ATOM 28901 O O . GLY A 1 9 ? 28.842 2.093 -4.302 1.00 0.00 9 GLY A O 17
ATOM 28905 N N . PRO A 1 10 ? 29.824 2.310 -2.278 1.00 0.00 10 PRO A N 17
ATOM 28906 C CA . PRO A 1 10 ? 31.023 2.958 -2.779 1.00 0.00 10 PRO A CA 17
ATOM 28907 C C . PRO A 1 10 ? 31.942 2.006 -3.552 1.00 0.00 10 PRO A C 17
ATOM 28908 O O . PRO A 1 10 ? 31.918 0.785 -3.381 1.00 0.00 10 PRO A O 17
ATOM 28919 N N . SER A 1 11 ? 32.827 2.585 -4.359 1.00 0.00 11 SER A N 17
ATOM 28920 C CA . SER A 1 11 ? 33.878 1.870 -5.109 1.00 0.00 11 SER A CA 17
ATOM 28921 C C . SER A 1 11 ? 34.897 1.145 -4.203 1.00 0.00 11 SER A C 17
ATOM 28922 O O . SER A 1 11 ? 35.510 0.167 -4.625 1.00 0.00 11 SER A O 17
ATOM 28930 N N . GLY A 1 12 ? 35.057 1.606 -2.955 1.00 0.00 12 GLY A N 17
ATOM 28931 C CA . GLY A 1 12 ? 35.928 1.018 -1.926 1.00 0.00 12 GLY A CA 17
ATOM 28932 C C . GLY A 1 12 ? 35.194 0.157 -0.888 1.00 0.00 12 GLY A C 17
ATOM 28933 O O . GLY A 1 12 ? 35.762 -0.166 0.158 1.00 0.00 12 GLY A O 17
ATOM 28937 N N . ALA A 1 13 ? 33.927 -0.196 -1.145 1.00 0.00 13 ALA A N 17
ATOM 28938 C CA . ALA A 1 13 ? 33.127 -1.118 -0.334 1.00 0.00 13 ALA A CA 17
ATOM 28939 C C . ALA A 1 13 ? 33.605 -2.583 -0.420 1.00 0.00 13 ALA A C 17
ATOM 28940 O O . ALA A 1 13 ? 34.667 -2.891 -0.966 1.00 0.00 13 ALA A O 17
ATOM 28947 N N . GLY A 1 14 ? 32.768 -3.503 0.068 1.00 0.00 14 GLY A N 17
ATOM 28948 C CA . GLY A 1 14 ? 32.999 -4.943 -0.157 1.00 0.00 14 GLY A CA 17
ATOM 28949 C C . GLY A 1 14 ? 31.836 -5.830 0.255 1.00 0.00 14 GLY A C 17
ATOM 28950 O O . GLY A 1 14 ? 31.181 -6.465 -0.578 1.00 0.00 14 GLY A O 17
ATOM 28954 N N . LYS A 1 15 ? 31.553 -5.797 1.554 1.00 0.00 15 LYS A N 17
ATOM 28955 C CA . LYS A 1 15 ? 30.397 -6.446 2.193 1.00 0.00 15 LYS A CA 17
ATOM 28956 C C . LYS A 1 15 ? 29.943 -5.608 3.376 1.00 0.00 15 LYS A C 17
ATOM 28957 O O . LYS A 1 15 ? 28.798 -5.187 3.420 1.00 0.00 15 LYS A O 17
ATOM 28976 N N . THR A 1 16 ? 30.862 -5.307 4.285 1.00 0.00 16 THR A N 17
ATOM 28977 C CA . THR A 1 16 ? 30.594 -4.598 5.550 1.00 0.00 16 THR A CA 17
ATOM 28978 C C . THR A 1 16 ? 30.026 -3.195 5.356 1.00 0.00 16 THR A C 17
ATOM 28979 O O . THR A 1 16 ? 29.091 -2.825 6.062 1.00 0.00 16 THR A O 17
ATOM 28990 N N . THR A 1 17 ? 30.514 -2.437 4.371 1.00 0.00 17 THR A N 17
ATOM 28991 C CA . THR A 1 17 ? 29.990 -1.101 4.055 1.00 0.00 17 THR A CA 17
ATOM 28992 C C . THR A 1 17 ? 28.546 -1.169 3.559 1.00 0.00 17 THR A C 17
ATOM 28993 O O . THR A 1 17 ? 27.649 -0.530 4.114 1.00 0.00 17 THR A O 17
ATOM 29004 N N . LEU A 1 18 ? 28.317 -1.989 2.526 1.00 0.00 18 LEU A N 17
ATOM 29005 C CA . LEU A 1 18 ? 27.026 -2.235 1.919 1.00 0.00 18 LEU A CA 17
ATOM 29006 C C . LEU A 1 18 ? 26.024 -2.716 2.988 1.00 0.00 18 LEU A C 17
ATOM 29007 O O . LEU A 1 18 ? 24.902 -2.220 3.068 1.00 0.00 18 LEU A O 17
ATOM 29023 N N . ASP A 1 19 ? 26.469 -3.643 3.847 1.00 0.00 19 ASP A N 17
ATOM 29024 C CA . ASP A 1 19 ? 25.685 -4.223 4.940 1.00 0.00 19 ASP A CA 17
ATOM 29025 C C . ASP A 1 19 ? 25.309 -3.172 5.977 1.00 0.00 19 ASP A C 17
ATOM 29026 O O . ASP A 1 19 ? 24.143 -3.056 6.311 1.00 0.00 19 ASP A O 17
ATOM 29035 N N . GLU A 1 20 ? 26.268 -2.382 6.467 1.00 0.00 20 GLU A N 17
ATOM 29036 C CA . GLU A 1 20 ? 25.987 -1.329 7.449 1.00 0.00 20 GLU A CA 17
ATOM 29037 C C . GLU A 1 20 ? 24.973 -0.312 6.918 1.00 0.00 20 GLU A C 17
ATOM 29038 O O . GLU A 1 20 ? 24.010 0.014 7.614 1.00 0.00 20 GLU A O 17
ATOM 29050 N N . LEU A 1 21 ? 25.118 0.136 5.661 1.00 0.00 21 LEU A N 17
ATOM 29051 C CA . LEU A 1 21 ? 24.103 0.991 5.031 1.00 0.00 21 LEU A CA 17
ATOM 29052 C C . LEU A 1 21 ? 22.733 0.285 4.910 1.00 0.00 21 LEU A C 17
ATOM 29053 O O . LEU A 1 21 ? 21.710 0.900 5.221 1.00 0.00 21 LEU A O 17
ATOM 29069 N N . ALA A 1 22 ? 22.692 -1.000 4.527 1.00 0.00 22 ALA A N 17
ATOM 29070 C CA . ALA A 1 22 ? 21.459 -1.798 4.507 1.00 0.00 22 ALA A CA 17
ATOM 29071 C C . ALA A 1 22 ? 20.820 -1.953 5.913 1.00 0.00 22 ALA A C 17
ATOM 29072 O O . ALA A 1 22 ? 19.599 -1.865 6.057 1.00 0.00 22 ALA A O 17
ATOM 29079 N N . ARG A 1 23 ? 21.628 -2.144 6.963 1.00 0.00 23 ARG A N 17
ATOM 29080 C CA . ARG A 1 23 ? 21.195 -2.296 8.369 1.00 0.00 23 ARG A CA 17
ATOM 29081 C C . ARG A 1 23 ? 20.536 -1.013 8.880 1.00 0.00 23 ARG A C 17
ATOM 29082 O O . ARG A 1 23 ? 19.422 -1.067 9.408 1.00 0.00 23 ARG A O 17
ATOM 29103 N N . LYS A 1 24 ? 21.195 0.133 8.667 1.00 0.00 24 LYS A N 17
ATOM 29104 C CA . LYS A 1 24 ? 20.660 1.474 8.973 1.00 0.00 24 LYS A CA 17
ATOM 29105 C C . LYS A 1 24 ? 19.342 1.721 8.235 1.00 0.00 24 LYS A C 17
ATOM 29106 O O . LYS A 1 24 ? 18.333 2.050 8.862 1.00 0.00 24 LYS A O 17
ATOM 29125 N N . ALA A 1 25 ? 19.315 1.474 6.920 1.00 0.00 25 ALA A N 17
ATOM 29126 C CA . ALA A 1 25 ? 18.081 1.575 6.146 1.00 0.00 25 ALA A CA 17
ATOM 29127 C C . ALA A 1 25 ? 16.969 0.702 6.745 1.00 0.00 25 ALA A C 17
ATOM 29128 O O . ALA A 1 25 ? 15.892 1.224 7.000 1.00 0.00 25 ALA A O 17
ATOM 29135 N N . LYS A 1 26 ? 17.218 -0.574 7.076 1.00 0.00 26 LYS A N 17
ATOM 29136 C CA . LYS A 1 26 ? 16.173 -1.418 7.683 1.00 0.00 26 LYS A CA 17
ATOM 29137 C C . LYS A 1 26 ? 15.642 -0.846 8.983 1.00 0.00 26 LYS A C 17
ATOM 29138 O O . LYS A 1 26 ? 14.441 -0.831 9.211 1.00 0.00 26 LYS A O 17
ATOM 29157 N N . GLU A 1 27 ? 16.531 -0.373 9.833 1.00 0.00 27 GLU A N 17
ATOM 29158 C CA . GLU A 1 27 ? 16.156 0.254 11.104 1.00 0.00 27 GLU A CA 17
ATOM 29159 C C . GLU A 1 27 ? 15.269 1.506 10.914 1.00 0.00 27 GLU A C 17
ATOM 29160 O O . GLU A 1 27 ? 14.339 1.699 11.704 1.00 0.00 27 GLU A O 17
ATOM 29172 N N . GLU A 1 28 ? 15.495 2.331 9.879 1.00 0.00 28 GLU A N 17
ATOM 29173 C CA . GLU A 1 28 ? 14.545 3.423 9.565 1.00 0.00 28 GLU A CA 17
ATOM 29174 C C . GLU A 1 28 ? 13.260 2.930 8.912 1.00 0.00 28 GLU A C 17
ATOM 29175 O O . GLU A 1 28 ? 12.185 3.480 9.165 1.00 0.00 28 GLU A O 17
ATOM 29187 N N . VAL A 1 29 ? 13.397 1.934 8.029 1.00 0.00 29 VAL A N 17
ATOM 29188 C CA . VAL A 1 29 ? 12.337 1.498 7.117 1.00 0.00 29 VAL A CA 17
ATOM 29189 C C . VAL A 1 29 ? 12.171 -0.032 7.142 1.00 0.00 29 VAL A C 17
ATOM 29190 O O . VAL A 1 29 ? 12.410 -0.718 6.147 1.00 0.00 29 VAL A O 17
ATOM 29203 N N . PRO A 1 30 ? 11.740 -0.598 8.291 1.00 0.00 30 PRO A N 17
ATOM 29204 C CA . PRO A 1 30 ? 11.540 -2.036 8.501 1.00 0.00 30 PRO A CA 17
ATOM 29205 C C . PRO A 1 30 ? 10.372 -2.630 7.694 1.00 0.00 30 PRO A C 17
ATOM 29206 O O . PRO A 1 30 ? 10.160 -3.842 7.663 1.00 0.00 30 PRO A O 17
ATOM 29217 N N . ASP A 1 31 ? 9.631 -1.746 7.033 1.00 0.00 31 ASP A N 17
ATOM 29218 C CA . ASP A 1 31 ? 8.474 -1.978 6.172 1.00 0.00 31 ASP A CA 17
ATOM 29219 C C . ASP A 1 31 ? 8.881 -1.975 4.681 1.00 0.00 31 ASP A C 17
ATOM 29220 O O . ASP A 1 31 ? 8.023 -2.032 3.803 1.00 0.00 31 ASP A O 17
ATOM 29229 N N . ALA A 1 32 ? 10.191 -1.912 4.397 1.00 0.00 32 ALA A N 17
ATOM 29230 C CA . ALA A 1 32 ? 10.759 -1.877 3.047 1.00 0.00 32 ALA A CA 17
ATOM 29231 C C . ALA A 1 32 ? 11.858 -2.940 2.832 1.00 0.00 32 ALA A C 17
ATOM 29232 O O . ALA A 1 32 ? 12.546 -3.352 3.768 1.00 0.00 32 ALA A O 17
ATOM 29239 N N . GLU A 1 33 ? 12.033 -3.381 1.581 1.00 0.00 33 GLU A N 17
ATOM 29240 C CA . GLU A 1 33 ? 13.012 -4.415 1.205 1.00 0.00 33 GLU A CA 17
ATOM 29241 C C . GLU A 1 33 ? 14.366 -3.777 0.852 1.00 0.00 33 GLU A C 17
ATOM 29242 O O . GLU A 1 33 ? 14.458 -3.031 -0.120 1.00 0.00 33 GLU A O 17
ATOM 29254 N N . ILE A 1 34 ? 15.406 -4.022 1.655 1.00 0.00 34 ILE A N 17
ATOM 29255 C CA . ILE A 1 34 ? 16.690 -3.328 1.521 1.00 0.00 34 ILE A CA 17
ATOM 29256 C C . ILE A 1 34 ? 17.674 -4.129 0.683 1.00 0.00 34 ILE A C 17
ATOM 29257 O O . ILE A 1 34 ? 17.942 -5.302 0.964 1.00 0.00 34 ILE A O 17
ATOM 29273 N N . ARG A 1 35 ? 18.234 -3.475 -0.333 1.00 0.00 35 ARG A N 17
ATOM 29274 C CA . ARG A 1 35 ? 19.128 -4.058 -1.330 1.00 0.00 35 ARG A CA 17
ATOM 29275 C C . ARG A 1 35 ? 20.425 -3.230 -1.418 1.00 0.00 35 ARG A C 17
ATOM 29276 O O . ARG A 1 35 ? 20.422 -2.047 -1.075 1.00 0.00 35 ARG A O 17
ATOM 29297 N N . THR A 1 36 ? 21.502 -3.797 -1.956 1.00 0.00 36 THR A N 17
ATOM 29298 C CA . THR A 1 36 ? 22.787 -3.085 -2.169 1.00 0.00 36 THR A CA 17
ATOM 29299 C C . THR A 1 36 ? 23.377 -3.293 -3.540 1.00 0.00 36 THR A C 17
ATOM 29300 O O . THR A 1 36 ? 23.176 -4.314 -4.205 1.00 0.00 36 THR A O 17
ATOM 29311 N N . VAL A 1 37 ? 24.149 -2.285 -3.933 1.00 0.00 37 VAL A N 17
ATOM 29312 C CA . VAL A 1 37 ? 24.832 -2.199 -5.197 1.00 0.00 37 VAL A CA 17
ATOM 29313 C C . VAL A 1 37 ? 26.187 -1.543 -5.063 1.00 0.00 37 VAL A C 17
ATOM 29314 O O . VAL A 1 37 ? 26.404 -0.852 -4.084 1.00 0.00 37 VAL A O 17
ATOM 29327 N N . THR A 1 38 ? 27.086 -1.707 -6.029 1.00 0.00 38 THR A N 17
ATOM 29328 C CA . THR A 1 38 ? 28.355 -0.943 -6.133 1.00 0.00 38 THR A CA 17
ATOM 29329 C C . THR A 1 38 ? 28.701 -0.528 -7.557 1.00 0.00 38 THR A C 17
ATOM 29330 O O . THR A 1 38 ? 29.753 0.061 -7.808 1.00 0.00 38 THR A O 17
ATOM 29341 N N . THR A 1 39 ? 27.798 -0.820 -8.493 1.00 0.00 39 THR A N 17
ATOM 29342 C CA . THR A 1 39 ? 28.036 -0.703 -9.942 1.00 0.00 39 THR A CA 17
ATOM 29343 C C . THR A 1 39 ? 26.762 -0.437 -10.743 1.00 0.00 39 THR A C 17
ATOM 29344 O O . THR A 1 39 ? 25.645 -0.670 -10.278 1.00 0.00 39 THR A O 17
ATOM 29355 N N . LYS A 1 40 ? 26.946 0.017 -11.989 1.00 0.00 40 LYS A N 17
ATOM 29356 C CA . LYS A 1 40 ? 25.912 0.165 -13.023 1.00 0.00 40 LYS A CA 17
ATOM 29357 C C . LYS A 1 40 ? 25.039 -1.084 -13.189 1.00 0.00 40 LYS A C 17
ATOM 29358 O O . LYS A 1 40 ? 23.807 -1.013 -13.232 1.00 0.00 40 LYS A O 17
ATOM 29377 N N . GLU A 1 41 ? 25.701 -2.235 -13.247 1.00 0.00 41 GLU A N 17
ATOM 29378 C CA . GLU A 1 41 ? 25.046 -3.532 -13.354 1.00 0.00 41 GLU A CA 17
ATOM 29379 C C . GLU A 1 41 ? 24.214 -3.840 -12.110 1.00 0.00 41 GLU A C 17
ATOM 29380 O O . GLU A 1 41 ? 23.051 -4.194 -12.254 1.00 0.00 41 GLU A O 17
ATOM 29392 N N . ASP A 1 42 ? 24.735 -3.617 -10.899 1.00 0.00 42 ASP A N 17
ATOM 29393 C CA . ASP A 1 42 ? 24.012 -3.849 -9.649 1.00 0.00 42 ASP A CA 17
ATOM 29394 C C . ASP A 1 42 ? 22.796 -2.938 -9.486 1.00 0.00 42 ASP A C 17
ATOM 29395 O O . ASP A 1 42 ? 21.705 -3.407 -9.141 1.00 0.00 42 ASP A O 17
ATOM 29404 N N . ALA A 1 43 ? 22.964 -1.662 -9.821 1.00 0.00 43 ALA A N 17
ATOM 29405 C CA . ALA A 1 43 ? 21.870 -0.700 -9.953 1.00 0.00 43 ALA A CA 17
ATOM 29406 C C . ALA A 1 43 ? 20.752 -1.238 -10.872 1.00 0.00 43 ALA A C 17
ATOM 29407 O O . ALA A 1 43 ? 19.595 -1.320 -10.436 1.00 0.00 43 ALA A O 17
ATOM 29414 N N . LYS A 1 44 ? 21.087 -1.696 -12.095 1.00 0.00 44 LYS A N 17
ATOM 29415 C CA . LYS A 1 44 ? 20.129 -2.405 -12.931 1.00 0.00 44 LYS A CA 17
ATOM 29416 C C . LYS A 1 44 ? 19.563 -3.679 -12.292 1.00 0.00 44 LYS A C 17
ATOM 29417 O O . LYS A 1 44 ? 18.344 -3.755 -12.289 1.00 0.00 44 LYS A O 17
ATOM 29436 N N . ARG A 1 45 ? 20.346 -4.634 -11.738 1.00 0.00 45 ARG A N 17
ATOM 29437 C CA . ARG A 1 45 ? 19.818 -5.868 -11.111 1.00 0.00 45 ARG A CA 17
ATOM 29438 C C . ARG A 1 45 ? 18.686 -5.558 -10.147 1.00 0.00 45 ARG A C 17
ATOM 29439 O O . ARG A 1 45 ? 17.570 -6.049 -10.306 1.00 0.00 45 ARG A O 17
ATOM 29460 N N . VAL A 1 46 ? 19.001 -4.720 -9.162 1.00 0.00 46 VAL A N 17
ATOM 29461 C CA . VAL A 1 46 ? 18.049 -4.280 -8.138 1.00 0.00 46 VAL A CA 17
ATOM 29462 C C . VAL A 1 46 ? 16.832 -3.597 -8.767 1.00 0.00 46 VAL A C 17
ATOM 29463 O O . VAL A 1 46 ? 15.704 -3.878 -8.356 1.00 0.00 46 VAL A O 17
ATOM 29476 N N . ALA A 1 47 ? 17.020 -2.749 -9.785 1.00 0.00 47 ALA A N 17
ATOM 29477 C CA . ALA A 1 47 ? 15.896 -2.106 -10.449 1.00 0.00 47 ALA A CA 17
ATOM 29478 C C . ALA A 1 47 ? 15.007 -3.084 -11.236 1.00 0.00 47 ALA A C 17
ATOM 29479 O O . ALA A 1 47 ? 13.819 -3.214 -10.951 1.00 0.00 47 ALA A O 17
ATOM 29486 N N . GLU A 1 48 ? 15.553 -3.819 -12.203 1.00 0.00 48 GLU A N 17
ATOM 29487 C CA . GLU A 1 48 ? 14.782 -4.824 -12.954 1.00 0.00 48 GLU A CA 17
ATOM 29488 C C . GLU A 1 48 ? 14.128 -5.886 -12.041 1.00 0.00 48 GLU A C 17
ATOM 29489 O O . GLU A 1 48 ? 13.045 -6.364 -12.360 1.00 0.00 48 GLU A O 17
ATOM 29501 N N . GLU A 1 49 ? 14.718 -6.204 -10.881 1.00 0.00 49 GLU A N 17
ATOM 29502 C CA . GLU A 1 49 ? 14.113 -7.052 -9.832 1.00 0.00 49 GLU A CA 17
ATOM 29503 C C . GLU A 1 49 ? 12.898 -6.376 -9.179 1.00 0.00 49 GLU A C 17
ATOM 29504 O O . GLU A 1 49 ? 11.822 -6.974 -9.073 1.00 0.00 49 GLU A O 17
ATOM 29516 N N . ALA A 1 50 ? 13.043 -5.109 -8.774 1.00 0.00 50 ALA A N 17
ATOM 29517 C CA . ALA A 1 50 ? 11.967 -4.277 -8.242 1.00 0.00 50 ALA A CA 17
ATOM 29518 C C . ALA A 1 50 ? 10.814 -4.089 -9.234 1.00 0.00 50 ALA A C 17
ATOM 29519 O O . ALA A 1 50 ? 9.664 -3.987 -8.808 1.00 0.00 50 ALA A O 17
ATOM 29526 N N . GLU A 1 51 ? 11.068 -4.105 -10.545 1.00 0.00 51 GLU A N 17
ATOM 29527 C CA . GLU A 1 51 ? 9.980 -4.144 -11.530 1.00 0.00 51 GLU A CA 17
ATOM 29528 C C . GLU A 1 51 ? 9.141 -5.432 -11.399 1.00 0.00 51 GLU A C 17
ATOM 29529 O O . GLU A 1 51 ? 7.907 -5.371 -11.428 1.00 0.00 51 GLU A O 17
ATOM 29541 N N . ARG A 1 52 ? 9.796 -6.595 -11.239 1.00 0.00 52 ARG A N 17
ATOM 29542 C CA . ARG A 1 52 ? 9.127 -7.913 -11.322 1.00 0.00 52 ARG A CA 17
ATOM 29543 C C . ARG A 1 52 ? 8.179 -8.142 -10.148 1.00 0.00 52 ARG A C 17
ATOM 29544 O O . ARG A 1 52 ? 7.076 -8.659 -10.326 1.00 0.00 52 ARG A O 17
ATOM 2956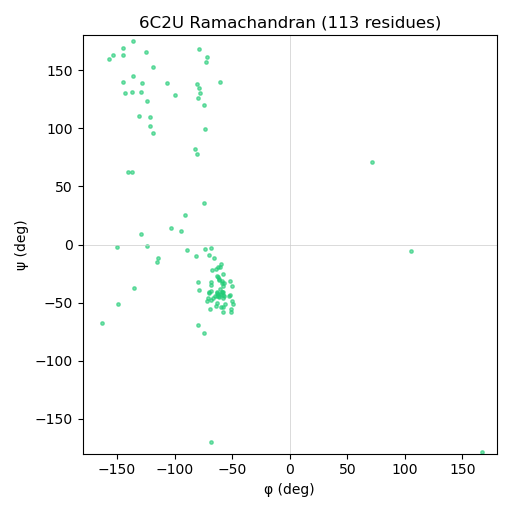5 N N . ARG A 1 53 ? 8.608 -7.713 -8.958 1.00 0.00 53 ARG A N 17
ATOM 29566 C CA . ARG A 1 53 ? 7.828 -7.733 -7.707 1.00 0.00 53 ARG A CA 17
ATOM 29567 C C . ARG A 1 53 ? 6.905 -6.525 -7.546 1.00 0.00 53 ARG A C 17
ATOM 29568 O O . ARG A 1 53 ? 6.086 -6.526 -6.632 1.00 0.00 53 ARG A O 17
ATOM 29589 N N . ASN A 1 54 ? 7.016 -5.528 -8.430 1.00 0.00 54 ASN A N 17
ATOM 29590 C CA . ASN A 1 54 ? 6.246 -4.286 -8.423 1.00 0.00 54 ASN A CA 17
ATOM 29591 C C . ASN A 1 54 ? 6.527 -3.425 -7.181 1.00 0.00 54 ASN A C 17
ATOM 29592 O O . ASN A 1 54 ? 5.755 -3.374 -6.226 1.00 0.00 54 ASN A O 17
ATOM 29603 N N . ALA A 1 55 ? 7.670 -2.742 -7.187 1.00 0.00 55 ALA A N 17
ATOM 29604 C CA . ALA A 1 55 ? 8.054 -1.769 -6.174 1.00 0.00 55 ALA A CA 17
ATOM 29605 C C . ALA A 1 55 ? 7.246 -0.484 -6.361 1.00 0.00 55 ALA A C 17
ATOM 29606 O O . ALA A 1 55 ? 7.639 0.411 -7.103 1.00 0.00 55 ALA A O 17
ATOM 29613 N N . ASP A 1 56 ? 6.094 -0.417 -5.707 1.00 0.00 56 ASP A N 17
ATOM 29614 C CA . ASP A 1 56 ? 5.213 0.745 -5.720 1.00 0.00 56 ASP A CA 17
ATOM 29615 C C . ASP A 1 56 ? 5.934 2.074 -5.404 1.00 0.00 56 ASP A C 17
ATOM 29616 O O . ASP A 1 56 ? 5.567 3.121 -5.944 1.00 0.00 56 ASP A O 17
ATOM 29625 N N . ILE A 1 57 ? 6.988 2.017 -4.578 1.00 0.00 57 ILE A N 17
ATOM 29626 C CA . ILE A 1 57 ? 7.875 3.134 -4.255 1.00 0.00 57 ILE A CA 17
ATOM 29627 C C . ILE A 1 57 ? 9.308 2.636 -4.011 1.00 0.00 57 ILE A C 17
ATOM 29628 O O . ILE A 1 57 ? 9.533 1.692 -3.254 1.00 0.00 57 ILE A O 17
ATOM 29644 N N . VAL A 1 58 ? 10.286 3.286 -4.642 1.00 0.00 58 VAL A N 17
ATOM 29645 C CA . VAL A 1 58 ? 11.719 2.990 -4.521 1.00 0.00 58 VAL A CA 17
ATOM 29646 C C . VAL A 1 58 ? 12.539 4.196 -4.049 1.00 0.00 58 VAL A C 17
ATOM 29647 O O . VAL A 1 58 ? 12.547 5.267 -4.672 1.00 0.00 58 VAL A O 17
ATOM 29660 N N . VAL A 1 59 ? 13.264 3.979 -2.948 1.00 0.00 59 VAL A N 17
ATOM 29661 C CA . VAL A 1 59 ? 14.065 4.983 -2.246 1.00 0.00 59 VAL A CA 17
ATOM 29662 C C . VAL A 1 59 ? 15.552 4.619 -2.282 1.00 0.00 59 VAL A C 17
ATOM 29663 O O . VAL A 1 59 ? 16.023 3.674 -1.640 1.00 0.00 59 VAL A O 17
ATOM 29676 N N . ILE A 1 60 ? 16.310 5.355 -3.088 1.00 0.00 60 ILE A N 17
ATOM 29677 C CA . ILE A 1 60 ? 17.744 5.136 -3.266 1.00 0.00 60 ILE A CA 17
ATOM 29678 C C . ILE A 1 60 ? 18.528 5.877 -2.176 1.00 0.00 60 ILE A C 17
ATOM 29679 O O . ILE A 1 60 ? 18.510 7.106 -2.114 1.00 0.00 60 ILE A O 17
ATOM 29695 N N . VAL A 1 61 ? 19.216 5.124 -1.315 1.00 0.00 61 VAL A N 17
ATOM 29696 C CA . VAL A 1 61 ? 20.114 5.624 -0.257 1.00 0.00 61 VAL A CA 17
ATOM 29697 C C . VAL A 1 61 ? 21.499 5.841 -0.853 1.00 0.00 61 VAL A C 17
ATOM 29698 O O . VAL A 1 61 ? 22.198 4.880 -1.187 1.00 0.00 61 VAL A O 17
ATOM 29711 N N . GLY A 1 62 ? 21.912 7.100 -1.002 1.00 0.00 62 GLY A N 17
ATOM 29712 C CA . GLY A 1 62 ? 23.169 7.453 -1.666 1.00 0.00 62 GLY A CA 17
ATOM 29713 C C . GLY A 1 62 ? 23.642 8.902 -1.440 1.00 0.00 62 GLY A C 17
ATOM 29714 O O . GLY A 1 62 ? 23.006 9.653 -0.692 1.00 0.00 62 GLY A O 17
ATOM 29718 N N . PRO A 1 63 ? 24.771 9.292 -2.071 1.00 0.00 63 PRO A N 17
ATOM 29719 C CA . PRO A 1 63 ? 25.388 10.604 -1.906 1.00 0.00 63 PRO A CA 17
ATOM 29720 C C . PRO A 1 63 ? 24.560 11.725 -2.542 1.00 0.00 63 PRO A C 17
ATOM 29721 O O . PRO A 1 63 ? 23.848 11.538 -3.532 1.00 0.00 63 PRO A O 17
ATOM 29732 N N . SER A 1 64 ? 24.715 12.923 -1.983 1.00 0.00 64 SER A N 17
ATOM 29733 C CA . SER A 1 64 ? 24.212 14.185 -2.546 1.00 0.00 64 SER A CA 17
ATOM 29734 C C . SER A 1 64 ? 24.981 14.648 -3.797 1.00 0.00 64 SER A C 17
ATOM 29735 O O . SER A 1 64 ? 24.458 15.447 -4.578 1.00 0.00 64 SER A O 17
ATOM 29743 N N . GLY A 1 65 ? 26.205 14.151 -4.017 1.00 0.00 65 GLY A N 17
ATOM 29744 C CA . GLY A 1 65 ? 27.044 14.493 -5.172 1.00 0.00 65 GLY A CA 17
ATOM 29745 C C . GLY A 1 65 ? 28.500 14.026 -5.058 1.00 0.00 65 GLY A C 17
ATOM 29746 O O . GLY A 1 65 ? 28.800 13.013 -4.427 1.00 0.00 65 GLY A O 17
ATOM 29750 N N . SER A 1 66 ? 29.410 14.767 -5.701 1.00 0.00 66 SER A N 17
ATOM 29751 C CA . SER A 1 66 ? 30.880 14.584 -5.741 1.00 0.00 66 SER A CA 17
ATOM 29752 C C . SER A 1 66 ? 31.403 13.356 -6.513 1.00 0.00 66 SER A C 17
ATOM 29753 O O . SER A 1 66 ? 32.540 13.391 -6.993 1.00 0.00 66 SER A O 17
ATOM 29761 N N . GLY A 1 67 ? 30.601 12.301 -6.699 1.00 0.00 67 GLY A N 17
ATOM 29762 C CA . GLY A 1 67 ? 30.906 11.175 -7.592 1.00 0.00 67 GLY A CA 17
ATOM 29763 C C . GLY A 1 67 ? 29.989 9.962 -7.413 1.00 0.00 67 GLY A C 17
ATOM 29764 O O . GLY A 1 67 ? 29.221 9.886 -6.451 1.00 0.00 67 GLY A O 17
ATOM 29768 N N . LYS A 1 68 ? 30.122 8.996 -8.334 1.00 0.00 68 LYS A N 17
ATOM 29769 C CA . LYS A 1 68 ? 29.483 7.659 -8.351 1.00 0.00 68 LYS A CA 17
ATOM 29770 C C . LYS A 1 68 ? 27.946 7.620 -8.242 1.00 0.00 68 LYS A C 17
ATOM 29771 O O . LYS A 1 68 ? 27.354 6.543 -8.172 1.00 0.00 68 LYS A O 17
ATOM 29790 N N . SER A 1 69 ? 27.271 8.770 -8.320 1.00 0.00 69 SER A N 17
ATOM 29791 C CA . SER A 1 69 ? 25.806 8.894 -8.403 1.00 0.00 69 SER A CA 17
ATOM 29792 C C . SER A 1 69 ? 25.208 8.329 -9.710 1.00 0.00 69 SER A C 17
ATOM 29793 O O . SER A 1 69 ? 23.991 8.166 -9.808 1.00 0.00 69 SER A O 17
ATOM 29801 N N . THR A 1 70 ? 26.037 7.973 -10.694 1.00 0.00 70 THR A N 17
ATOM 29802 C CA . THR A 1 70 ? 25.637 7.230 -11.905 1.00 0.00 70 THR A CA 17
ATOM 29803 C C . THR A 1 70 ? 24.953 5.899 -11.594 1.00 0.00 70 THR A C 17
ATOM 29804 O O . THR A 1 70 ? 24.020 5.533 -12.301 1.00 0.00 70 THR A O 17
ATOM 29815 N N . LEU A 1 71 ? 25.331 5.210 -10.512 1.00 0.00 71 LEU A N 17
ATOM 29816 C CA . LEU A 1 71 ? 24.605 4.045 -9.979 1.00 0.00 71 LEU A CA 17
ATOM 29817 C C . LEU A 1 71 ? 23.126 4.416 -9.733 1.00 0.00 71 LEU A C 17
ATOM 29818 O O . LEU A 1 71 ? 22.223 3.836 -10.341 1.00 0.00 71 LEU A O 17
ATOM 29834 N N . ALA A 1 72 ? 22.882 5.430 -8.889 1.00 0.00 72 ALA A N 17
ATOM 29835 C CA . ALA A 1 72 ? 21.546 5.932 -8.570 1.00 0.00 72 ALA A CA 17
ATOM 29836 C C . ALA A 1 72 ? 20.775 6.415 -9.810 1.00 0.00 72 ALA A C 17
ATOM 29837 O O . ALA A 1 72 ? 19.574 6.164 -9.939 1.00 0.00 72 ALA A O 17
ATOM 29844 N N . LYS A 1 73 ? 21.472 7.057 -10.754 1.00 0.00 73 LYS A N 17
ATOM 29845 C CA . LYS A 1 73 ? 20.932 7.461 -12.053 1.00 0.00 73 LYS A CA 17
ATOM 29846 C C . LYS A 1 73 ? 20.399 6.253 -12.825 1.00 0.00 73 LYS A C 17
ATOM 29847 O O . LYS A 1 73 ? 19.293 6.303 -13.349 1.00 0.00 73 LYS A O 17
ATOM 29866 N N . ILE A 1 74 ? 21.125 5.137 -12.839 1.00 0.00 74 ILE A N 17
ATOM 29867 C CA . ILE A 1 74 ? 20.722 3.899 -13.534 1.00 0.00 74 ILE A CA 17
ATOM 29868 C C . ILE A 1 74 ? 19.536 3.217 -12.841 1.00 0.00 74 ILE A C 17
ATOM 29869 O O . ILE A 1 74 ? 18.560 2.903 -13.523 1.00 0.00 74 ILE A O 17
ATOM 29885 N N . VAL A 1 75 ? 19.556 3.032 -11.511 1.00 0.00 75 VAL A N 17
ATOM 29886 C CA . VAL A 1 75 ? 18.403 2.427 -10.805 1.00 0.00 75 VAL A CA 17
ATOM 29887 C C . VAL A 1 75 ? 17.124 3.251 -11.006 1.00 0.00 75 VAL A C 17
ATOM 29888 O O . VAL A 1 75 ? 16.097 2.727 -11.460 1.00 0.00 75 VAL A O 17
ATOM 29901 N N . LYS A 1 76 ? 17.210 4.569 -10.775 1.00 0.00 76 LYS A N 17
ATOM 29902 C CA . LYS A 1 76 ? 16.110 5.504 -11.020 1.00 0.00 76 LYS A CA 17
ATOM 29903 C C . LYS A 1 76 ? 15.663 5.506 -12.486 1.00 0.00 76 LYS A C 17
ATOM 29904 O O . LYS A 1 76 ? 14.460 5.529 -12.723 1.00 0.00 76 LYS A O 17
ATOM 29923 N N . LYS A 1 77 ? 16.556 5.410 -13.477 1.00 0.00 77 LYS A N 17
ATOM 29924 C CA . LYS A 1 77 ? 16.148 5.341 -14.896 1.00 0.00 77 LYS A CA 17
ATOM 29925 C C . LYS A 1 77 ? 15.401 4.049 -15.217 1.00 0.00 77 LYS A C 17
ATOM 29926 O O . LYS A 1 77 ? 14.395 4.110 -15.923 1.00 0.00 77 LYS A O 17
ATOM 29945 N N . ILE A 1 78 ? 15.840 2.901 -14.684 1.00 0.00 78 ILE A N 17
ATOM 29946 C CA . ILE A 1 78 ? 15.178 1.616 -14.926 1.00 0.00 78 ILE A CA 17
ATOM 29947 C C . ILE A 1 78 ? 13.775 1.626 -14.302 1.00 0.00 78 ILE A C 17
ATOM 29948 O O . ILE A 1 78 ? 12.831 1.132 -14.919 1.00 0.00 78 ILE A O 17
ATOM 29964 N N . ILE A 1 79 ? 13.609 2.185 -13.098 1.00 0.00 79 ILE A N 17
ATOM 29965 C CA . ILE A 1 79 ? 12.280 2.198 -12.458 1.00 0.00 79 ILE A CA 17
ATOM 29966 C C . ILE A 1 79 ? 11.366 3.327 -12.952 1.00 0.00 79 ILE A C 17
ATOM 29967 O O . ILE A 1 79 ? 10.177 3.105 -13.181 1.00 0.00 79 ILE A O 17
ATOM 29983 N N . ALA A 1 80 ? 11.890 4.527 -13.183 1.00 0.00 80 ALA A N 17
ATOM 29984 C CA . ALA A 1 80 ? 11.084 5.652 -13.652 1.00 0.00 80 ALA A CA 17
ATOM 29985 C C . ALA A 1 80 ? 10.436 5.403 -15.026 1.00 0.00 80 ALA A C 17
ATOM 29986 O O . ALA A 1 80 ? 9.346 5.924 -15.285 1.00 0.00 80 ALA A O 17
ATOM 29993 N N . ARG A 1 81 ? 11.037 4.561 -15.891 1.00 0.00 81 ARG A N 17
ATOM 29994 C CA . ARG A 1 81 ? 10.410 4.094 -17.129 1.00 0.00 81 ARG A CA 17
ATOM 29995 C C . ARG A 1 81 ? 9.417 2.946 -16.922 1.00 0.00 81 ARG A C 17
ATOM 29996 O O . ARG A 1 81 ? 8.501 2.776 -17.722 1.00 0.00 81 ARG A O 17
ATOM 30017 N N . ALA A 1 82 ? 9.593 2.172 -15.850 1.00 0.00 82 ALA A N 17
ATOM 30018 C CA . ALA A 1 82 ? 8.704 1.082 -15.454 1.00 0.00 82 ALA A CA 17
ATOM 30019 C C . ALA A 1 82 ? 7.323 1.594 -14.998 1.00 0.00 82 ALA A C 17
ATOM 30020 O O . ALA A 1 82 ? 6.314 0.908 -15.179 1.00 0.00 82 ALA A O 17
ATOM 30027 N N . GLY A 1 83 ? 7.276 2.807 -14.432 1.00 0.00 83 GLY A N 17
ATOM 30028 C CA . GLY A 1 83 ? 6.060 3.537 -14.034 1.00 0.00 83 GLY A CA 17
ATOM 30029 C C . GLY A 1 83 ? 5.979 3.855 -12.530 1.00 0.00 83 GLY A C 17
ATOM 30030 O O . GLY A 1 83 ? 5.162 4.676 -12.113 1.00 0.00 83 GLY A O 17
ATOM 30034 N N . ALA A 1 84 ? 6.816 3.196 -11.725 1.00 0.00 84 ALA A N 17
ATOM 30035 C CA . ALA A 1 84 ? 6.906 3.376 -10.275 1.00 0.00 84 ALA A CA 17
ATOM 30036 C C . ALA A 1 84 ? 7.577 4.706 -9.865 1.00 0.00 84 ALA A C 17
ATOM 30037 O O . ALA A 1 84 ? 8.361 5.299 -10.612 1.00 0.00 84 ALA A O 17
ATOM 30044 N N . LYS A 1 85 ? 7.271 5.158 -8.641 1.00 0.00 85 LYS A N 17
ATOM 30045 C CA . LYS A 1 85 ? 7.821 6.379 -8.020 1.00 0.00 85 LYS A CA 17
ATOM 30046 C C . LYS A 1 85 ? 9.243 6.130 -7.497 1.00 0.00 85 LYS A C 17
ATOM 30047 O O . LYS A 1 85 ? 9.424 5.282 -6.625 1.00 0.00 85 LYS A O 17
ATOM 30066 N N . THR A 1 86 ? 10.226 6.897 -7.987 1.00 0.00 86 THR A N 17
ATOM 30067 C CA . THR A 1 86 ? 11.649 6.753 -7.632 1.00 0.00 86 THR A CA 17
ATOM 30068 C C . THR A 1 86 ? 12.242 8.035 -7.080 1.00 0.00 86 THR A C 17
ATOM 30069 O O . THR A 1 86 ? 12.026 9.112 -7.644 1.00 0.00 86 THR A O 17
ATOM 30080 N N . ILE A 1 87 ? 13.031 7.926 -6.006 1.00 0.00 87 ILE A N 17
ATOM 30081 C CA . ILE A 1 87 ? 13.658 9.081 -5.329 1.00 0.00 87 ILE A CA 17
ATOM 30082 C C . ILE A 1 87 ? 15.017 8.752 -4.720 1.00 0.00 87 ILE A C 17
ATOM 30083 O O . ILE A 1 87 ? 15.337 7.597 -4.466 1.00 0.00 87 ILE A O 17
ATOM 30099 N N . GLU A 1 88 ? 15.781 9.801 -4.420 1.00 0.00 88 GLU A N 17
ATOM 30100 C CA . GLU A 1 88 ? 17.113 9.734 -3.815 1.00 0.00 88 GLU A CA 17
ATOM 30101 C C . GLU A 1 88 ? 17.076 10.299 -2.388 1.00 0.00 88 GLU A C 17
ATOM 30102 O O . GLU A 1 88 ? 17.106 11.513 -2.164 1.00 0.00 88 GLU A O 17
ATOM 30114 N N . VAL A 1 89 ? 16.967 9.398 -1.414 1.00 0.00 89 VAL A N 17
ATOM 30115 C CA . VAL A 1 89 ? 16.933 9.681 0.030 1.00 0.00 89 VAL A CA 17
ATOM 30116 C C . VAL A 1 89 ? 18.348 9.905 0.585 1.00 0.00 89 VAL A C 17
ATOM 30117 O O . VAL A 1 89 ? 18.978 9.064 1.234 1.00 0.00 89 VAL A O 17
ATOM 30130 N N . THR A 1 90 ? 18.876 11.075 0.260 1.00 0.00 90 THR A N 17
ATOM 30131 C CA . THR A 1 90 ? 20.182 11.569 0.718 1.00 0.00 90 THR A CA 17
ATOM 30132 C C . THR A 1 90 ? 20.277 11.614 2.252 1.00 0.00 90 THR A C 17
ATOM 30133 O O . THR A 1 90 ? 19.399 12.140 2.943 1.00 0.00 90 THR A O 17
ATOM 30144 N N . THR A 1 91 ? 21.360 11.050 2.787 1.00 0.00 91 THR A N 17
ATOM 30145 C CA . THR A 1 91 ? 21.739 11.049 4.220 1.00 0.00 91 THR A CA 17
ATOM 30146 C C . THR A 1 91 ? 22.136 12.453 4.722 1.00 0.00 91 THR A C 17
ATOM 30147 O O . THR A 1 91 ? 23.306 12.748 4.978 1.00 0.00 91 THR A O 17
ATOM 30158 N N . GLU A 1 92 ? 21.153 13.348 4.803 1.00 0.00 92 GLU A N 17
ATOM 30159 C CA . GLU A 1 92 ? 21.270 14.768 5.166 1.00 0.00 92 GLU A CA 17
ATOM 30160 C C . GLU A 1 92 ? 19.986 15.223 5.899 1.00 0.00 92 GLU A C 17
ATOM 30161 O O . GLU A 1 92 ? 19.088 14.412 6.122 1.00 0.00 92 GLU A O 17
ATOM 30173 N N . GLU A 1 93 ? 19.841 16.501 6.264 1.00 0.00 93 GLU A N 17
ATOM 30174 C CA . GLU A 1 93 ? 18.617 17.064 6.877 1.00 0.00 93 GLU A CA 17
ATOM 30175 C C . GLU A 1 93 ? 17.316 16.776 6.094 1.00 0.00 93 GLU A C 17
ATOM 30176 O O . GLU A 1 93 ? 16.226 16.753 6.670 1.00 0.00 93 GLU A O 17
ATOM 30188 N N . GLU A 1 94 ? 17.418 16.527 4.785 1.00 0.00 94 GLU A N 17
ATOM 30189 C CA . GLU A 1 94 ? 16.301 16.160 3.908 1.00 0.00 94 GLU A CA 17
ATOM 30190 C C . GLU A 1 94 ? 15.807 14.705 4.082 1.00 0.00 94 GLU A C 17
ATOM 30191 O O . GLU A 1 94 ? 14.756 14.360 3.548 1.00 0.00 94 GLU A O 17
ATOM 30203 N N . LEU A 1 95 ? 16.512 13.847 4.835 1.00 0.00 95 LEU A N 17
ATOM 30204 C CA . LEU A 1 95 ? 16.202 12.419 5.042 1.00 0.00 95 LEU A CA 17
ATOM 30205 C C . LEU A 1 95 ? 14.735 12.159 5.443 1.00 0.00 95 LEU A C 17
ATOM 30206 O O . LEU A 1 95 ? 14.007 11.444 4.747 1.00 0.00 95 LEU A O 17
ATOM 30222 N N . ARG A 1 96 ? 14.283 12.765 6.548 1.00 0.00 96 ARG A N 17
ATOM 30223 C CA . ARG A 1 96 ? 12.924 12.583 7.091 1.00 0.00 96 ARG A CA 17
ATOM 30224 C C . ARG A 1 96 ? 11.851 13.004 6.084 1.00 0.00 96 ARG A C 17
ATOM 30225 O O . ARG A 1 96 ? 10.887 12.274 5.840 1.00 0.00 96 ARG A O 17
ATOM 30246 N N . LYS A 1 97 ? 12.073 14.160 5.446 1.00 0.00 97 LYS A N 17
ATOM 30247 C CA . LYS A 1 97 ? 11.234 14.709 4.369 1.00 0.00 97 LYS A CA 17
ATOM 30248 C C . LYS A 1 97 ? 11.151 13.734 3.195 1.00 0.00 97 LYS A C 17
ATOM 30249 O O . LYS A 1 97 ? 10.054 13.427 2.747 1.00 0.00 97 LYS A O 17
ATOM 30268 N N . ALA A 1 98 ? 12.283 13.202 2.733 1.00 0.00 98 ALA A N 17
ATOM 30269 C CA . ALA A 1 98 ? 12.357 12.274 1.607 1.00 0.00 98 ALA A CA 17
ATOM 30270 C C . ALA A 1 98 ? 11.657 10.923 1.873 1.00 0.00 98 ALA A C 17
ATOM 30271 O O . ALA A 1 98 ? 10.980 10.425 0.976 1.00 0.00 98 ALA A O 17
ATOM 30278 N N . VAL A 1 99 ? 11.746 10.353 3.085 1.00 0.00 99 VAL A N 17
ATOM 30279 C CA . VAL A 1 99 ? 10.968 9.135 3.435 1.00 0.00 99 VAL A CA 17
ATOM 30280 C C . VAL A 1 99 ? 9.471 9.430 3.559 1.00 0.00 99 VAL A C 17
ATOM 30281 O O . VAL A 1 99 ? 8.648 8.649 3.081 1.00 0.00 99 VAL A O 17
ATOM 30294 N N . ALA A 1 100 ? 9.078 10.574 4.129 1.00 0.00 100 ALA A N 17
ATOM 30295 C CA . ALA A 1 100 ? 7.667 10.997 4.113 1.00 0.00 100 ALA A CA 17
ATOM 30296 C C . ALA A 1 100 ? 7.146 11.249 2.674 1.00 0.00 100 ALA A C 17
ATOM 30297 O O . ALA A 1 100 ? 6.025 10.864 2.339 1.00 0.00 100 ALA A O 17
ATOM 30304 N N . LYS A 1 101 ? 7.973 11.816 1.782 1.00 0.00 101 LYS A N 17
ATOM 30305 C CA . LYS A 1 101 ? 7.724 11.933 0.326 1.00 0.00 101 LYS A CA 17
ATOM 30306 C C . LYS A 1 101 ? 7.763 10.596 -0.421 1.00 0.00 101 LYS A C 17
ATOM 30307 O O . LYS A 1 101 ? 7.308 10.533 -1.562 1.00 0.00 101 LYS A O 17
ATOM 30326 N N . ALA A 1 102 ? 8.262 9.534 0.206 1.00 0.00 102 ALA A N 17
ATOM 30327 C CA . ALA A 1 102 ? 8.160 8.185 -0.323 1.00 0.00 102 ALA A CA 17
ATOM 30328 C C . ALA A 1 102 ? 6.766 7.651 0.004 1.00 0.00 102 ALA A C 17
ATOM 30329 O O . ALA A 1 102 ? 5.878 7.653 -0.839 1.00 0.00 102 ALA A O 17
ATOM 30336 N N . ARG A 1 103 ? 6.539 7.299 1.269 1.00 0.00 103 ARG A N 17
ATOM 30337 C CA . ARG A 1 103 ? 5.323 6.660 1.791 1.00 0.00 103 ARG A CA 17
ATOM 30338 C C . ARG A 1 103 ? 4.048 7.491 1.641 1.00 0.00 103 ARG A C 17
ATOM 30339 O O . ARG A 1 103 ? 2.977 6.928 1.417 1.00 0.00 103 ARG A O 17
ATOM 30360 N N . GLY A 1 104 ? 4.162 8.812 1.761 1.00 0.00 104 GLY A N 17
ATOM 30361 C CA . GLY A 1 104 ? 3.029 9.727 1.850 1.00 0.00 104 GLY A CA 17
ATOM 30362 C C . GLY A 1 104 ? 2.709 10.386 0.516 1.00 0.00 104 GLY A C 17
ATOM 30363 O O . GLY A 1 104 ? 1.608 10.195 -0.012 1.00 0.00 104 GLY A O 17
ATOM 30367 N N . SER A 1 105 ? 3.681 11.080 -0.091 1.00 0.00 105 SER A N 17
ATOM 30368 C CA . SER A 1 105 ? 3.521 11.655 -1.438 1.00 0.00 105 SER A CA 17
ATOM 30369 C C . SER A 1 105 ? 3.323 10.593 -2.528 1.00 0.00 105 SER A C 17
ATOM 30370 O O . SER A 1 105 ? 2.804 10.935 -3.585 1.00 0.00 105 SER A O 17
ATOM 30378 N N . TRP A 1 106 ? 3.637 9.308 -2.284 1.00 0.00 106 TRP A N 17
ATOM 30379 C CA . TRP A 1 106 ? 3.199 8.214 -3.163 1.00 0.00 106 TRP A CA 17
ATOM 30380 C C . TRP A 1 106 ? 1.678 8.263 -3.367 1.00 0.00 106 TRP A C 17
ATOM 30381 O O . TRP A 1 106 ? 1.205 8.289 -4.503 1.00 0.00 106 TRP A O 17
ATOM 30402 N N . SER A 1 107 ? 0.907 8.338 -2.278 1.00 0.00 107 SER A N 17
ATOM 30403 C CA . SER A 1 107 ? -0.558 8.327 -2.358 1.00 0.00 107 SER A CA 17
ATOM 30404 C C . SER A 1 107 ? -1.081 9.539 -3.133 1.00 0.00 107 SER A C 17
ATOM 30405 O O . SER A 1 107 ? -1.916 9.381 -4.016 1.00 0.00 107 SER A O 17
ATOM 30413 N N . LEU A 1 108 ? -0.522 10.736 -2.908 1.00 0.00 108 LEU A N 17
ATOM 30414 C CA . LEU A 1 108 ? -0.853 11.956 -3.644 1.00 0.00 108 LEU A CA 17
ATOM 30415 C C . LEU A 1 108 ? -0.614 11.885 -5.176 1.00 0.00 108 LEU A C 17
ATOM 30416 O O . LEU A 1 108 ? -1.065 12.777 -5.898 1.00 0.00 108 LEU A O 17
ATOM 30432 N N . GLU A 1 109 ? 0.035 10.831 -5.684 1.00 0.00 109 GLU A N 17
ATOM 30433 C CA . GLU A 1 109 ? 0.258 10.583 -7.119 1.00 0.00 109 GLU A CA 17
ATOM 30434 C C . GLU A 1 109 ? -0.326 9.247 -7.626 1.00 0.00 109 GLU A C 17
ATOM 30435 O O . GLU A 1 109 ? -0.445 9.056 -8.837 1.00 0.00 109 GLU A O 17
ATOM 30447 N N . HIS A 1 110 ? -0.734 8.340 -6.728 1.00 0.00 110 HIS A N 17
ATOM 30448 C CA . HIS A 1 110 ? -1.180 6.960 -7.020 1.00 0.00 110 HIS A CA 17
ATOM 30449 C C . HIS A 1 110 ? -2.458 6.563 -6.241 1.00 0.00 110 HIS A C 17
ATOM 30450 O O . HIS A 1 110 ? -2.709 5.379 -5.997 1.00 0.00 110 HIS A O 17
ATOM 30464 N N . HIS A 1 111 ? -3.247 7.549 -5.800 1.00 0.00 111 HIS A N 17
ATOM 30465 C CA . HIS A 1 111 ? -4.431 7.373 -4.938 1.00 0.00 111 HIS A CA 17
ATOM 30466 C C . HIS A 1 111 ? -5.495 6.381 -5.470 1.00 0.00 111 HIS A C 17
ATOM 30467 O O . HIS A 1 111 ? -5.621 6.149 -6.676 1.00 0.00 111 HIS A O 17
ATOM 30481 N N . HIS A 1 112 ? -6.303 5.837 -4.549 1.00 0.00 112 HIS A N 17
ATOM 30482 C CA . HIS A 1 112 ? -7.268 4.751 -4.817 1.00 0.00 112 HIS A CA 17
ATOM 30483 C C . HIS A 1 112 ? -8.746 5.173 -4.701 1.00 0.00 112 HIS A C 17
ATOM 30484 O O . HIS A 1 112 ? -9.614 4.533 -5.298 1.00 0.00 112 HIS A O 17
ATOM 30498 N N . HIS A 1 113 ? -9.050 6.254 -3.969 1.00 0.00 113 HIS A N 17
ATOM 30499 C CA . HIS A 1 113 ? -10.414 6.797 -3.830 1.00 0.00 113 HIS A CA 17
ATOM 30500 C C . HIS A 1 113 ? -10.981 7.376 -5.145 1.00 0.00 113 HIS A C 17
ATOM 30501 O O . HIS A 1 113 ? -10.246 7.681 -6.091 1.00 0.00 113 HIS A O 17
ATOM 30515 N N . HIS A 1 114 ? -12.305 7.539 -5.199 1.00 0.00 114 HIS A N 17
ATOM 30516 C CA . HIS A 1 114 ? -13.050 8.027 -6.371 1.00 0.00 114 HIS A CA 17
ATOM 30517 C C . HIS A 1 114 ? -14.366 8.724 -5.973 1.00 0.00 114 HIS A C 17
ATOM 30518 O O . HIS A 1 114 ? -14.787 8.680 -4.810 1.00 0.00 114 HIS A O 17
ATOM 30532 N N . HIS A 1 115 ? -15.026 9.348 -6.958 1.00 0.00 115 HIS A N 17
ATOM 30533 C CA . HIS A 1 115 ? -16.322 10.036 -6.825 1.00 0.00 115 HIS A CA 17
ATOM 30534 C C . HIS A 1 115 ? -17.182 9.872 -8.086 1.00 0.00 115 HIS A C 17
ATOM 30535 O O . HIS A 1 115 ? -18.311 9.348 -7.959 1.00 0.00 115 HIS A O 17
ATOM 30550 N N . MET A 1 1 ? 1.018 -1.363 -0.548 1.00 0.00 1 MET A N 18
ATOM 30551 C CA . MET A 1 1 ? 1.886 -1.016 -1.701 1.00 0.00 1 MET A CA 18
ATOM 30552 C C . MET A 1 1 ? 3.336 -1.413 -1.422 1.00 0.00 1 MET A C 18
ATOM 30553 O O . MET A 1 1 ? 3.791 -1.254 -0.288 1.00 0.00 1 MET A O 18
ATOM 30569 N N . ARG A 1 2 ? 4.089 -1.938 -2.403 1.00 0.00 2 ARG A N 18
ATOM 30570 C CA . ARG A 1 2 ? 5.474 -2.333 -2.199 1.00 0.00 2 ARG A CA 18
ATOM 30571 C C . ARG A 1 2 ? 6.423 -1.130 -2.123 1.00 0.00 2 ARG A C 18
ATOM 30572 O O . ARG A 1 2 ? 6.452 -0.280 -3.021 1.00 0.00 2 ARG A O 18
ATOM 30593 N N . VAL A 1 3 ? 7.265 -1.135 -1.096 1.00 0.00 3 VAL A N 18
ATOM 30594 C CA . VAL A 1 3 ? 8.337 -0.156 -0.874 1.00 0.00 3 VAL A CA 18
ATOM 30595 C C . VAL A 1 3 ? 9.680 -0.885 -0.926 1.00 0.00 3 VAL A C 18
ATOM 30596 O O . VAL A 1 3 ? 9.837 -1.925 -0.291 1.00 0.00 3 VAL A O 18
ATOM 30609 N N . ILE A 1 4 ? 10.648 -0.369 -1.683 1.00 0.00 4 ILE A N 18
ATOM 30610 C CA . ILE A 1 4 ? 11.983 -0.962 -1.853 1.00 0.00 4 ILE A CA 18
ATOM 30611 C C . ILE A 1 4 ? 13.045 0.137 -1.705 1.00 0.00 4 ILE A C 18
ATOM 30612 O O . ILE A 1 4 ? 12.859 1.260 -2.170 1.00 0.00 4 ILE A O 18
ATOM 30628 N N . VAL A 1 5 ? 14.154 -0.167 -1.037 1.00 0.00 5 VAL A N 18
ATOM 30629 C CA . VAL A 1 5 ? 15.241 0.792 -0.759 1.00 0.00 5 VAL A CA 18
ATOM 30630 C C . VAL A 1 5 ? 16.560 0.279 -1.331 1.00 0.00 5 VAL A C 18
ATOM 30631 O O . VAL A 1 5 ? 16.833 -0.919 -1.255 1.00 0.00 5 VAL A O 18
ATOM 30644 N N . VAL A 1 6 ? 17.399 1.156 -1.902 1.00 0.00 6 VAL A N 18
ATOM 30645 C CA . VAL A 1 6 ? 18.597 0.749 -2.660 1.00 0.00 6 VAL A CA 18
ATOM 30646 C C . VAL A 1 6 ? 19.814 1.564 -2.241 1.00 0.00 6 VAL A C 18
ATOM 30647 O O . VAL A 1 6 ? 19.939 2.739 -2.577 1.00 0.00 6 VAL A O 18
ATOM 30660 N N . ILE A 1 7 ? 20.727 0.942 -1.500 1.00 0.00 7 ILE A N 18
ATOM 30661 C CA . ILE A 1 7 ? 21.977 1.566 -1.068 1.00 0.00 7 ILE A CA 18
ATOM 30662 C C . ILE A 1 7 ? 22.972 1.628 -2.224 1.00 0.00 7 ILE A C 18
ATOM 30663 O O . ILE A 1 7 ? 23.394 0.602 -2.771 1.00 0.00 7 ILE A O 18
ATOM 30679 N N . VAL A 1 8 ? 23.380 2.858 -2.522 1.00 0.00 8 VAL A N 18
ATOM 30680 C CA . VAL A 1 8 ? 24.452 3.217 -3.458 1.00 0.00 8 VAL A CA 18
ATOM 30681 C C . VAL A 1 8 ? 25.783 2.957 -2.762 1.00 0.00 8 VAL A C 18
ATOM 30682 O O . VAL A 1 8 ? 26.359 3.839 -2.115 1.00 0.00 8 VAL A O 18
ATOM 30695 N N . GLY A 1 9 ? 26.251 1.712 -2.818 1.00 0.00 9 GLY A N 18
ATOM 30696 C CA . GLY A 1 9 ? 27.516 1.338 -2.188 1.00 0.00 9 GLY A CA 18
ATOM 30697 C C . GLY A 1 9 ? 28.725 2.014 -2.842 1.00 0.00 9 GLY A C 18
ATOM 30698 O O . GLY A 1 9 ? 28.749 2.183 -4.065 1.00 0.00 9 GLY A O 18
ATOM 30702 N N . PRO A 1 10 ? 29.731 2.401 -2.043 1.00 0.00 10 PRO A N 18
ATOM 30703 C CA . PRO A 1 10 ? 30.895 3.106 -2.539 1.00 0.00 10 PRO A CA 18
ATOM 30704 C C . PRO A 1 10 ? 31.794 2.242 -3.439 1.00 0.00 10 PRO A C 18
ATOM 30705 O O . PRO A 1 10 ? 31.829 1.012 -3.365 1.00 0.00 10 PRO A O 18
ATOM 30716 N N . SER A 1 11 ? 32.613 2.926 -4.232 1.00 0.00 11 SER A N 18
ATOM 30717 C CA . SER A 1 11 ? 33.665 2.342 -5.088 1.00 0.00 11 SER A CA 18
ATOM 30718 C C . SER A 1 11 ? 34.768 1.600 -4.308 1.00 0.00 11 SER A C 18
ATOM 30719 O O . SER A 1 11 ? 35.451 0.740 -4.863 1.00 0.00 11 SER A O 18
ATOM 30727 N N . GLY A 1 12 ? 34.916 1.902 -3.011 1.00 0.00 12 GLY A N 18
ATOM 30728 C CA . GLY A 1 12 ? 35.843 1.268 -2.068 1.00 0.00 12 GLY A CA 18
ATOM 30729 C C . GLY A 1 12 ? 35.138 0.600 -0.877 1.00 0.00 12 GLY A C 18
ATOM 30730 O O . GLY A 1 12 ? 35.695 0.556 0.220 1.00 0.00 12 GLY A O 18
ATOM 30734 N N . ALA A 1 13 ? 33.894 0.139 -1.063 1.00 0.00 13 ALA A N 18
ATOM 30735 C CA . ALA A 1 13 ? 33.110 -0.605 -0.066 1.00 0.00 13 ALA A CA 18
ATOM 30736 C C . ALA A 1 13 ? 33.733 -1.954 0.371 1.00 0.00 13 ALA A C 18
ATOM 30737 O O . ALA A 1 13 ? 34.803 -2.380 -0.077 1.00 0.00 13 ALA A O 18
ATOM 30744 N N . GLY A 1 14 ? 32.978 -2.658 1.210 1.00 0.00 14 GLY A N 18
ATOM 30745 C CA . GLY A 1 14 ? 33.155 -4.035 1.638 1.00 0.00 14 GLY A CA 18
ATOM 30746 C C . GLY A 1 14 ? 31.769 -4.483 2.080 1.00 0.00 14 GLY A C 18
ATOM 30747 O O . GLY A 1 14 ? 30.872 -3.642 2.243 1.00 0.00 14 GLY A O 18
ATOM 30751 N N . LYS A 1 15 ? 31.555 -5.778 2.300 1.00 0.00 15 LYS A N 18
ATOM 30752 C CA . LYS A 1 15 ? 30.227 -6.316 2.629 1.00 0.00 15 LYS A CA 18
ATOM 30753 C C . LYS A 1 15 ? 29.663 -5.608 3.846 1.00 0.00 15 LYS A C 18
ATOM 30754 O O . LYS A 1 15 ? 28.485 -5.278 3.882 1.00 0.00 15 LYS A O 18
ATOM 30773 N N . THR A 1 16 ? 30.545 -5.286 4.787 1.00 0.00 16 THR A N 18
ATOM 30774 C CA . THR A 1 16 ? 30.230 -4.534 5.991 1.00 0.00 16 THR A CA 18
ATOM 30775 C C . THR A 1 16 ? 29.678 -3.127 5.741 1.00 0.00 16 THR A C 18
ATOM 30776 O O . THR A 1 16 ? 28.721 -2.739 6.399 1.00 0.00 16 THR A O 18
ATOM 30787 N N . THR A 1 17 ? 30.209 -2.368 4.775 1.00 0.00 17 THR A N 18
ATOM 30788 C CA . THR A 1 17 ? 29.739 -1.004 4.458 1.00 0.00 17 THR A CA 18
ATOM 30789 C C . THR A 1 17 ? 28.326 -1.046 3.879 1.00 0.00 17 THR A C 18
ATOM 30790 O O . THR A 1 17 ? 27.402 -0.408 4.396 1.00 0.00 17 THR A O 18
ATOM 30801 N N . LEU A 1 18 ? 28.147 -1.856 2.825 1.00 0.00 18 LEU A N 18
ATOM 30802 C CA . LEU A 1 18 ? 26.877 -2.082 2.174 1.00 0.00 18 LEU A CA 18
ATOM 30803 C C . LEU A 1 18 ? 25.832 -2.553 3.201 1.00 0.00 18 LEU A C 18
ATOM 30804 O O . LEU A 1 18 ? 24.720 -2.029 3.247 1.00 0.00 18 LEU A O 18
ATOM 30820 N N . ASP A 1 19 ? 26.214 -3.504 4.068 1.00 0.00 19 ASP A N 18
ATOM 30821 C CA . ASP A 1 19 ? 25.356 -4.062 5.118 1.00 0.00 19 ASP A CA 18
ATOM 30822 C C . ASP A 1 19 ? 24.969 -3.018 6.152 1.00 0.00 19 ASP A C 18
ATOM 30823 O O . ASP A 1 19 ? 23.794 -2.878 6.450 1.00 0.00 19 ASP A O 18
ATOM 30832 N N . GLU A 1 20 ? 25.930 -2.252 6.674 1.00 0.00 20 GLU A N 18
ATOM 30833 C CA . GLU A 1 20 ? 25.654 -1.205 7.653 1.00 0.00 20 GLU A CA 18
ATOM 30834 C C . GLU A 1 20 ? 24.655 -0.172 7.110 1.00 0.00 20 GLU A C 18
ATOM 30835 O O . GLU A 1 20 ? 23.676 0.151 7.786 1.00 0.00 20 GLU A O 18
ATOM 30847 N N . LEU A 1 21 ? 24.854 0.308 5.875 1.00 0.00 21 LEU A N 18
ATOM 30848 C CA . LEU A 1 21 ? 23.881 1.196 5.227 1.00 0.00 21 LEU A CA 18
ATOM 30849 C C . LEU A 1 21 ? 22.507 0.518 5.036 1.00 0.00 21 LEU A C 18
ATOM 30850 O O . LEU A 1 21 ? 21.479 1.136 5.326 1.00 0.00 21 LEU A O 18
ATOM 30866 N N . ALA A 1 22 ? 22.466 -0.756 4.624 1.00 0.00 22 ALA A N 18
ATOM 30867 C CA . ALA A 1 22 ? 21.223 -1.534 4.539 1.00 0.00 22 ALA A CA 18
ATOM 30868 C C . ALA A 1 22 ? 20.521 -1.711 5.900 1.00 0.00 22 ALA A C 18
ATOM 30869 O O . ALA A 1 22 ? 19.300 -1.584 5.983 1.00 0.00 22 ALA A O 18
ATOM 30876 N N . ARG A 1 23 ? 21.271 -1.954 6.979 1.00 0.00 23 ARG A N 18
ATOM 30877 C CA . ARG A 1 23 ? 20.759 -2.124 8.354 1.00 0.00 23 ARG A CA 18
ATOM 30878 C C . ARG A 1 23 ? 20.120 -0.835 8.866 1.00 0.00 23 ARG A C 18
ATOM 30879 O O . ARG A 1 23 ? 18.991 -0.865 9.357 1.00 0.00 23 ARG A O 18
ATOM 30900 N N . LYS A 1 24 ? 20.806 0.303 8.686 1.00 0.00 24 LYS A N 18
ATOM 30901 C CA . LYS A 1 24 ? 20.285 1.646 8.999 1.00 0.00 24 LYS A CA 18
ATOM 30902 C C . LYS A 1 24 ? 18.984 1.924 8.236 1.00 0.00 24 LYS A C 18
ATOM 30903 O O . LYS A 1 24 ? 17.955 2.205 8.856 1.00 0.00 24 LYS A O 18
ATOM 30922 N N . ALA A 1 25 ? 18.992 1.739 6.912 1.00 0.00 25 ALA A N 18
ATOM 30923 C CA . ALA A 1 25 ? 17.778 1.853 6.104 1.00 0.00 25 ALA A CA 18
ATOM 30924 C C . ALA A 1 25 ? 16.645 0.966 6.634 1.00 0.00 25 ALA A C 18
ATOM 30925 O O . ALA A 1 25 ? 15.551 1.468 6.840 1.00 0.00 25 ALA A O 18
ATOM 30932 N N . LYS A 1 26 ? 16.879 -0.317 6.956 1.00 0.00 26 LYS A N 18
ATOM 30933 C CA . LYS A 1 26 ? 15.812 -1.181 7.478 1.00 0.00 26 LYS A CA 18
ATOM 30934 C C . LYS A 1 26 ? 15.303 -0.751 8.851 1.00 0.00 26 LYS A C 18
ATOM 30935 O O . LYS A 1 26 ? 14.127 -0.916 9.143 1.00 0.00 26 LYS A O 18
ATOM 30954 N N . GLU A 1 27 ? 16.145 -0.146 9.683 1.00 0.00 27 GLU A N 18
ATOM 30955 C CA . GLU A 1 27 ? 15.694 0.498 10.919 1.00 0.00 27 GLU A CA 18
ATOM 30956 C C . GLU A 1 27 ? 14.788 1.726 10.669 1.00 0.00 27 GLU A C 18
ATOM 30957 O O . GLU A 1 27 ? 13.799 1.887 11.390 1.00 0.00 27 GLU A O 18
ATOM 30969 N N . GLU A 1 28 ? 15.068 2.572 9.659 1.00 0.00 28 GLU A N 18
ATOM 30970 C CA . GLU A 1 28 ? 14.146 3.686 9.331 1.00 0.00 28 GLU A CA 18
ATOM 30971 C C . GLU A 1 28 ? 12.874 3.208 8.638 1.00 0.00 28 GLU A C 18
ATOM 30972 O O . GLU A 1 28 ? 11.793 3.761 8.856 1.00 0.00 28 GLU A O 18
ATOM 30984 N N . VAL A 1 29 ? 13.023 2.195 7.776 1.00 0.00 29 VAL A N 18
ATOM 30985 C CA . VAL A 1 29 ? 11.994 1.745 6.840 1.00 0.00 29 VAL A CA 18
ATOM 30986 C C . VAL A 1 29 ? 11.879 0.213 6.841 1.00 0.00 29 VAL A C 18
ATOM 30987 O O . VAL A 1 29 ? 12.128 -0.449 5.832 1.00 0.00 29 VAL A O 18
ATOM 31000 N N . PRO A 1 30 ? 11.451 -0.376 7.974 1.00 0.00 30 PRO A N 18
ATOM 31001 C CA . PRO A 1 30 ? 11.159 -1.804 8.102 1.00 0.00 30 PRO A CA 18
ATOM 31002 C C . PRO A 1 30 ? 9.939 -2.262 7.280 1.00 0.00 30 PRO A C 18
ATOM 31003 O O . PRO A 1 30 ? 9.672 -3.451 7.126 1.00 0.00 30 PRO A O 18
ATOM 31014 N N . ASP A 1 31 ? 9.233 -1.283 6.727 1.00 0.00 31 ASP A N 18
ATOM 31015 C CA . ASP A 1 31 ? 8.110 -1.384 5.799 1.00 0.00 31 ASP A CA 18
ATOM 31016 C C . ASP A 1 31 ? 8.574 -1.655 4.347 1.00 0.00 31 ASP A C 18
ATOM 31017 O O . ASP A 1 31 ? 7.743 -1.841 3.456 1.00 0.00 31 ASP A O 18
ATOM 31026 N N . ALA A 1 32 ? 9.893 -1.684 4.101 1.00 0.00 32 ALA A N 18
ATOM 31027 C CA . ALA A 1 32 ? 10.497 -1.781 2.777 1.00 0.00 32 ALA A CA 18
ATOM 31028 C C . ALA A 1 32 ? 11.548 -2.901 2.667 1.00 0.00 32 ALA A C 18
ATOM 31029 O O . ALA A 1 32 ? 12.155 -3.325 3.653 1.00 0.00 32 ALA A O 18
ATOM 31036 N N . GLU A 1 33 ? 11.773 -3.356 1.434 1.00 0.00 33 GLU A N 18
ATOM 31037 C CA . GLU A 1 33 ? 12.821 -4.325 1.105 1.00 0.00 33 GLU A CA 18
ATOM 31038 C C . GLU A 1 33 ? 14.138 -3.605 0.783 1.00 0.00 33 GLU A C 18
ATOM 31039 O O . GLU A 1 33 ? 14.197 -2.849 -0.185 1.00 0.00 33 GLU A O 18
ATOM 31051 N N . ILE A 1 34 ? 15.199 -3.819 1.564 1.00 0.00 34 ILE A N 18
ATOM 31052 C CA . ILE A 1 34 ? 16.466 -3.104 1.389 1.00 0.00 34 ILE A CA 18
ATOM 31053 C C . ILE A 1 34 ? 17.449 -3.921 0.562 1.00 0.00 34 ILE A C 18
ATOM 31054 O O . ILE A 1 34 ? 17.622 -5.121 0.794 1.00 0.00 34 ILE A O 18
ATOM 31070 N N . ARG A 1 35 ? 18.104 -3.250 -0.384 1.00 0.00 35 ARG A N 18
ATOM 31071 C CA . ARG A 1 35 ? 19.075 -3.813 -1.318 1.00 0.00 35 ARG A CA 18
ATOM 31072 C C . ARG A 1 35 ? 20.369 -2.996 -1.291 1.00 0.00 35 ARG A C 18
ATOM 31073 O O . ARG A 1 35 ? 20.355 -1.835 -0.879 1.00 0.00 35 ARG A O 18
ATOM 31094 N N . THR A 1 36 ? 21.462 -3.543 -1.820 1.00 0.00 36 THR A N 18
ATOM 31095 C CA . THR A 1 36 ? 22.738 -2.823 -2.024 1.00 0.00 36 THR A CA 18
ATOM 31096 C C . THR A 1 36 ? 23.320 -3.062 -3.394 1.00 0.00 36 THR A C 18
ATOM 31097 O O . THR A 1 36 ? 23.085 -4.081 -4.045 1.00 0.00 36 THR A O 18
ATOM 31108 N N . VAL A 1 37 ? 24.121 -2.081 -3.794 1.00 0.00 37 VAL A N 18
ATOM 31109 C CA . VAL A 1 37 ? 24.805 -2.050 -5.061 1.00 0.00 37 VAL A CA 18
ATOM 31110 C C . VAL A 1 37 ? 26.178 -1.424 -4.941 1.00 0.00 37 VAL A C 18
ATOM 31111 O O . VAL A 1 37 ? 26.399 -0.672 -4.011 1.00 0.00 37 VAL A O 18
ATOM 31124 N N . THR A 1 38 ? 27.098 -1.674 -5.869 1.00 0.00 38 THR A N 18
ATOM 31125 C CA . THR A 1 38 ? 28.393 -0.947 -5.956 1.00 0.00 38 THR A CA 18
ATOM 31126 C C . THR A 1 38 ? 28.792 -0.607 -7.390 1.00 0.00 38 THR A C 18
ATOM 31127 O O . THR A 1 38 ? 29.854 -0.037 -7.645 1.00 0.00 38 THR A O 18
ATOM 31138 N N . THR A 1 39 ? 27.921 -0.940 -8.340 1.00 0.00 39 THR A N 18
ATOM 31139 C CA . THR A 1 39 ? 28.187 -0.844 -9.790 1.00 0.00 39 THR A CA 18
ATOM 31140 C C . THR A 1 39 ? 26.928 -0.604 -10.628 1.00 0.00 39 THR A C 18
ATOM 31141 O O . THR A 1 39 ? 25.800 -0.770 -10.162 1.00 0.00 39 THR A O 18
ATOM 31152 N N . LYS A 1 40 ? 27.134 -0.236 -11.902 1.00 0.00 40 LYS A N 18
ATOM 31153 C CA . LYS A 1 40 ? 26.084 -0.092 -12.926 1.00 0.00 40 LYS A CA 18
ATOM 31154 C C . LYS A 1 40 ? 25.208 -1.339 -13.107 1.00 0.00 40 LYS A C 18
ATOM 31155 O O . LYS A 1 40 ? 23.988 -1.248 -13.261 1.00 0.00 40 LYS A O 18
ATOM 31174 N N . GLU A 1 41 ? 25.838 -2.501 -13.056 1.00 0.00 41 GLU A N 18
ATOM 31175 C CA . GLU A 1 41 ? 25.183 -3.807 -13.122 1.00 0.00 41 GLU A CA 18
ATOM 31176 C C . GLU A 1 41 ? 24.368 -4.118 -11.861 1.00 0.00 41 GLU A C 18
ATOM 31177 O O . GLU A 1 41 ? 23.228 -4.556 -11.969 1.00 0.00 41 GLU A O 18
ATOM 31189 N N . ASP A 1 42 ? 24.894 -3.823 -10.665 1.00 0.00 42 ASP A N 18
ATOM 31190 C CA . ASP A 1 42 ? 24.148 -3.880 -9.418 1.00 0.00 42 ASP A CA 18
ATOM 31191 C C . ASP A 1 42 ? 22.929 -2.959 -9.419 1.00 0.00 42 ASP A C 18
ATOM 31192 O O . ASP A 1 42 ? 21.816 -3.407 -9.142 1.00 0.00 42 ASP A O 18
ATOM 31201 N N . ALA A 1 43 ? 23.111 -1.700 -9.808 1.00 0.00 43 ALA A N 18
ATOM 31202 C CA . ALA A 1 43 ? 22.028 -0.746 -10.021 1.00 0.00 43 ALA A CA 18
ATOM 31203 C C . ALA A 1 43 ? 20.919 -1.304 -10.930 1.00 0.00 43 ALA A C 18
ATOM 31204 O O . ALA A 1 43 ? 19.756 -1.356 -10.519 1.00 0.00 43 ALA A O 18
ATOM 31211 N N . LYS A 1 44 ? 21.251 -1.771 -12.142 1.00 0.00 44 LYS A N 18
ATOM 31212 C CA . LYS A 1 44 ? 20.256 -2.296 -13.060 1.00 0.00 44 LYS A CA 18
ATOM 31213 C C . LYS A 1 44 ? 19.630 -3.613 -12.602 1.00 0.00 44 LYS A C 18
ATOM 31214 O O . LYS A 1 44 ? 18.421 -3.758 -12.768 1.00 0.00 44 LYS A O 18
ATOM 31233 N N . ARG A 1 45 ? 20.376 -4.557 -12.007 1.00 0.00 45 ARG A N 18
ATOM 31234 C CA . ARG A 1 45 ? 19.813 -5.825 -11.519 1.00 0.00 45 ARG A CA 18
ATOM 31235 C C . ARG A 1 45 ? 18.818 -5.629 -10.378 1.00 0.00 45 ARG A C 18
ATOM 31236 O O . ARG A 1 45 ? 17.703 -6.150 -10.414 1.00 0.00 45 ARG A O 18
ATOM 31257 N N . VAL A 1 46 ? 19.203 -4.809 -9.405 1.00 0.00 46 VAL A N 18
ATOM 31258 C CA . VAL A 1 46 ? 18.309 -4.359 -8.321 1.00 0.00 46 VAL A CA 18
ATOM 31259 C C . VAL A 1 46 ? 17.065 -3.665 -8.881 1.00 0.00 46 VAL A C 18
ATOM 31260 O O . VAL A 1 46 ? 15.953 -3.975 -8.456 1.00 0.00 46 VAL A O 18
ATOM 31273 N N . ALA A 1 47 ? 17.220 -2.764 -9.854 1.00 0.00 47 ALA A N 18
ATOM 31274 C CA . ALA A 1 47 ? 16.087 -2.052 -10.424 1.00 0.00 47 ALA A CA 18
ATOM 31275 C C . ALA A 1 47 ? 15.152 -2.956 -11.233 1.00 0.00 47 ALA A C 18
ATOM 31276 O O . ALA A 1 47 ? 13.973 -3.047 -10.924 1.00 0.00 47 ALA A O 18
ATOM 31283 N N . GLU A 1 48 ? 15.658 -3.675 -12.226 1.00 0.00 48 GLU A N 18
ATOM 31284 C CA . GLU A 1 48 ? 14.831 -4.616 -12.978 1.00 0.00 48 GLU A CA 18
ATOM 31285 C C . GLU A 1 48 ? 14.173 -5.689 -12.079 1.00 0.00 48 GLU A C 18
ATOM 31286 O O . GLU A 1 48 ? 13.023 -6.045 -12.319 1.00 0.00 48 GLU A O 18
ATOM 31298 N N . GLU A 1 49 ? 14.818 -6.109 -10.976 1.00 0.00 49 GLU A N 18
ATOM 31299 C CA . GLU A 1 49 ? 14.207 -6.992 -9.960 1.00 0.00 49 GLU A CA 18
ATOM 31300 C C . GLU A 1 49 ? 13.026 -6.320 -9.244 1.00 0.00 49 GLU A C 18
ATOM 31301 O O . GLU A 1 49 ? 11.940 -6.899 -9.139 1.00 0.00 49 GLU A O 18
ATOM 31313 N N . ALA A 1 50 ? 13.216 -5.085 -8.780 1.00 0.00 50 ALA A N 18
ATOM 31314 C CA . ALA A 1 50 ? 12.148 -4.256 -8.226 1.00 0.00 50 ALA A CA 18
ATOM 31315 C C . ALA A 1 50 ? 11.001 -4.033 -9.226 1.00 0.00 50 ALA A C 18
ATOM 31316 O O . ALA A 1 50 ? 9.836 -3.985 -8.837 1.00 0.00 50 ALA A O 18
ATOM 31323 N N . GLU A 1 51 ? 11.306 -3.964 -10.521 1.00 0.00 51 GLU A N 18
ATOM 31324 C CA . GLU A 1 51 ? 10.324 -3.944 -11.599 1.00 0.00 51 GLU A CA 18
ATOM 31325 C C . GLU A 1 51 ? 9.543 -5.267 -11.685 1.00 0.00 51 GLU A C 18
ATOM 31326 O O . GLU A 1 51 ? 8.316 -5.243 -11.783 1.00 0.00 51 GLU A O 18
ATOM 31338 N N . ARG A 1 52 ? 10.220 -6.422 -11.568 1.00 0.00 52 ARG A N 18
ATOM 31339 C CA . ARG A 1 52 ? 9.585 -7.753 -11.682 1.00 0.00 52 ARG A CA 18
ATOM 31340 C C . ARG A 1 52 ? 8.549 -7.982 -10.581 1.00 0.00 52 ARG A C 18
ATOM 31341 O O . ARG A 1 52 ? 7.441 -8.451 -10.849 1.00 0.00 52 ARG A O 18
ATOM 31362 N N . ARG A 1 53 ? 8.903 -7.605 -9.348 1.00 0.00 53 ARG A N 18
ATOM 31363 C CA . ARG A 1 53 ? 8.046 -7.678 -8.148 1.00 0.00 53 ARG A CA 18
ATOM 31364 C C . ARG A 1 53 ? 7.087 -6.502 -7.964 1.00 0.00 53 ARG A C 18
ATOM 31365 O O . ARG A 1 53 ? 6.244 -6.558 -7.066 1.00 0.00 53 ARG A O 18
ATOM 31386 N N . ASN A 1 54 ? 7.195 -5.468 -8.803 1.00 0.00 54 ASN A N 18
ATOM 31387 C CA . ASN A 1 54 ? 6.356 -4.264 -8.778 1.00 0.00 54 ASN A CA 18
ATOM 31388 C C . ASN A 1 54 ? 6.575 -3.419 -7.512 1.00 0.00 54 ASN A C 18
ATOM 31389 O O . ASN A 1 54 ? 5.765 -3.404 -6.581 1.00 0.00 54 ASN A O 18
ATOM 31400 N N . ALA A 1 55 ? 7.697 -2.705 -7.468 1.00 0.00 55 ALA A N 18
ATOM 31401 C CA . ALA A 1 55 ? 8.000 -1.722 -6.442 1.00 0.00 55 ALA A CA 18
ATOM 31402 C C . ALA A 1 55 ? 7.180 -0.453 -6.687 1.00 0.00 55 ALA A C 18
ATOM 31403 O O . ALA A 1 55 ? 7.535 0.367 -7.540 1.00 0.00 55 ALA A O 18
ATOM 31410 N N . ASP A 1 56 ? 6.070 -0.295 -5.973 1.00 0.00 56 ASP A N 18
ATOM 31411 C CA . ASP A 1 56 ? 5.242 0.911 -6.066 1.00 0.00 56 ASP A CA 18
ATOM 31412 C C . ASP A 1 56 ? 6.029 2.190 -5.753 1.00 0.00 56 ASP A C 18
ATOM 31413 O O . ASP A 1 56 ? 5.791 3.241 -6.352 1.00 0.00 56 ASP A O 18
ATOM 31422 N N . ILE A 1 57 ? 6.992 2.068 -4.830 1.00 0.00 57 ILE A N 18
ATOM 31423 C CA . ILE A 1 57 ? 7.844 3.171 -4.389 1.00 0.00 57 ILE A CA 18
ATOM 31424 C C . ILE A 1 57 ? 9.274 2.685 -4.133 1.00 0.00 57 ILE A C 18
ATOM 31425 O O . ILE A 1 57 ? 9.501 1.747 -3.369 1.00 0.00 57 ILE A O 18
ATOM 31441 N N . VAL A 1 58 ? 10.248 3.351 -4.752 1.00 0.00 58 VAL A N 18
ATOM 31442 C CA . VAL A 1 58 ? 11.685 3.053 -4.651 1.00 0.00 58 VAL A CA 18
ATOM 31443 C C . VAL A 1 58 ? 12.529 4.245 -4.193 1.00 0.00 58 VAL A C 18
ATOM 31444 O O . VAL A 1 58 ? 12.511 5.333 -4.778 1.00 0.00 58 VAL A O 18
ATOM 31457 N N . VAL A 1 59 ? 13.318 3.994 -3.143 1.00 0.00 59 VAL A N 18
ATOM 31458 C CA . VAL A 1 59 ? 14.102 5.014 -2.430 1.00 0.00 59 VAL A CA 18
ATOM 31459 C C . VAL A 1 59 ? 15.585 4.662 -2.479 1.00 0.00 59 VAL A C 18
ATOM 31460 O O . VAL A 1 59 ? 16.065 3.775 -1.777 1.00 0.00 59 VAL A O 18
ATOM 31473 N N . ILE A 1 60 ? 16.317 5.332 -3.359 1.00 0.00 60 ILE A N 18
ATOM 31474 C CA . ILE A 1 60 ? 17.751 5.145 -3.510 1.00 0.00 60 ILE A CA 18
ATOM 31475 C C . ILE A 1 60 ? 18.478 6.006 -2.466 1.00 0.00 60 ILE A C 18
ATOM 31476 O O . ILE A 1 60 ? 18.117 7.158 -2.247 1.00 0.00 60 ILE A O 18
ATOM 31492 N N . VAL A 1 61 ? 19.510 5.446 -1.830 1.00 0.00 61 VAL A N 18
ATOM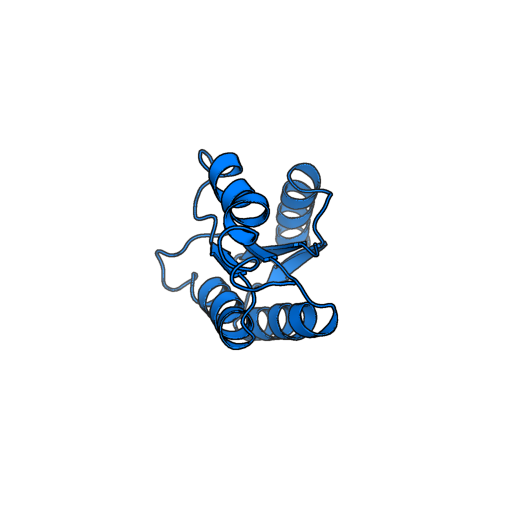 31493 C CA . VAL A 1 61 ? 20.209 6.015 -0.664 1.00 0.00 61 VAL A CA 18
ATOM 31494 C C . VAL A 1 61 ? 21.692 6.223 -1.003 1.00 0.00 61 VAL A C 18
ATOM 31495 O O . VAL A 1 61 ? 22.439 5.246 -1.110 1.00 0.00 61 VAL A O 18
ATOM 31508 N N . GLY A 1 62 ? 22.114 7.475 -1.188 1.00 0.00 62 GLY A N 18
ATOM 31509 C CA . GLY A 1 62 ? 23.483 7.780 -1.627 1.00 0.00 62 GLY A CA 18
ATOM 31510 C C . GLY A 1 62 ? 23.809 9.265 -1.862 1.00 0.00 62 GLY A C 18
ATOM 31511 O O . GLY A 1 62 ? 22.991 10.140 -1.561 1.00 0.00 62 GLY A O 18
ATOM 31515 N N . PRO A 1 63 ? 25.005 9.561 -2.405 1.00 0.00 63 PRO A N 18
ATOM 31516 C CA . PRO A 1 63 ? 25.434 10.912 -2.756 1.00 0.00 63 PRO A CA 18
ATOM 31517 C C . PRO A 1 63 ? 24.683 11.444 -3.983 1.00 0.00 63 PRO A C 18
ATOM 31518 O O . PRO A 1 63 ? 24.412 10.714 -4.940 1.00 0.00 63 PRO A O 18
ATOM 31529 N N . SER A 1 64 ? 24.408 12.749 -3.978 1.00 0.00 64 SER A N 18
ATOM 31530 C CA . SER A 1 64 ? 23.896 13.491 -5.138 1.00 0.00 64 SER A CA 18
ATOM 31531 C C . SER A 1 64 ? 24.950 13.627 -6.251 1.00 0.00 64 SER A C 18
ATOM 31532 O O . SER A 1 64 ? 24.654 13.383 -7.423 1.00 0.00 64 SER A O 18
ATOM 31540 N N . GLY A 1 65 ? 26.196 13.952 -5.887 1.00 0.00 65 GLY A N 18
ATOM 31541 C CA . GLY A 1 65 ? 27.313 14.068 -6.833 1.00 0.00 65 GLY A CA 18
ATOM 31542 C C . GLY A 1 65 ? 28.685 14.395 -6.241 1.00 0.00 65 GLY A C 18
ATOM 31543 O O . GLY A 1 65 ? 29.555 14.885 -6.962 1.00 0.00 65 GLY A O 18
ATOM 31547 N N . SER A 1 66 ? 28.912 14.127 -4.951 1.00 0.00 66 SER A N 18
ATOM 31548 C CA . SER A 1 66 ? 30.247 14.186 -4.317 1.00 0.00 66 SER A CA 18
ATOM 31549 C C . SER A 1 66 ? 31.220 13.098 -4.824 1.00 0.00 66 SER A C 18
ATOM 31550 O O . SER A 1 66 ? 32.428 13.158 -4.575 1.00 0.00 66 SER A O 18
ATOM 31558 N N . GLY A 1 67 ? 30.701 12.121 -5.571 1.00 0.00 67 GLY A N 18
ATOM 31559 C CA . GLY A 1 67 ? 31.415 11.082 -6.314 1.00 0.00 67 GLY A CA 18
ATOM 31560 C C . GLY A 1 67 ? 30.582 10.616 -7.515 1.00 0.00 67 GLY A C 18
ATOM 31561 O O . GLY A 1 67 ? 29.554 11.227 -7.836 1.00 0.00 67 GLY A O 18
ATOM 31565 N N . LYS A 1 68 ? 31.017 9.544 -8.190 1.00 0.00 68 LYS A N 18
ATOM 31566 C CA . LYS A 1 68 ? 30.341 8.948 -9.367 1.00 0.00 68 LYS A CA 18
ATOM 31567 C C . LYS A 1 68 ? 29.022 8.240 -8.997 1.00 0.00 68 LYS A C 18
ATOM 31568 O O . LYS A 1 68 ? 28.929 7.012 -8.961 1.00 0.00 68 LYS A O 18
ATOM 31587 N N . SER A 1 69 ? 27.989 9.037 -8.728 1.00 0.00 69 SER A N 18
ATOM 31588 C CA . SER A 1 69 ? 26.602 8.662 -8.394 1.00 0.00 69 SER A CA 18
ATOM 31589 C C . SER A 1 69 ? 25.797 8.006 -9.541 1.00 0.00 69 SER A C 18
ATOM 31590 O O . SER A 1 69 ? 24.575 7.863 -9.446 1.00 0.00 69 SER A O 18
ATOM 31598 N N . THR A 1 70 ? 26.442 7.588 -10.637 1.00 0.00 70 THR A N 18
ATOM 31599 C CA . THR A 1 70 ? 25.815 6.949 -11.815 1.00 0.00 70 THR A CA 18
ATOM 31600 C C . THR A 1 70 ? 24.987 5.701 -11.499 1.00 0.00 70 THR A C 18
ATOM 31601 O O . THR A 1 70 ? 23.965 5.474 -12.143 1.00 0.00 70 THR A O 18
ATOM 31612 N N . LEU A 1 71 ? 25.347 4.946 -10.459 1.00 0.00 71 LEU A N 18
ATOM 31613 C CA . LEU A 1 71 ? 24.579 3.823 -9.906 1.00 0.00 71 LEU A CA 18
ATOM 31614 C C . LEU A 1 71 ? 23.125 4.258 -9.620 1.00 0.00 71 LEU A C 18
ATOM 31615 O O . LEU A 1 71 ? 22.172 3.692 -10.155 1.00 0.00 71 LEU A O 18
ATOM 31631 N N . ALA A 1 72 ? 22.950 5.316 -8.819 1.00 0.00 72 ALA A N 18
ATOM 31632 C CA . ALA A 1 72 ? 21.636 5.848 -8.440 1.00 0.00 72 ALA A CA 18
ATOM 31633 C C . ALA A 1 72 ? 20.805 6.300 -9.649 1.00 0.00 72 ALA A C 18
ATOM 31634 O O . ALA A 1 72 ? 19.613 5.987 -9.750 1.00 0.00 72 ALA A O 18
ATOM 31641 N N . LYS A 1 73 ? 21.468 6.985 -10.593 1.00 0.00 73 LYS A N 18
ATOM 31642 C CA . LYS A 1 73 ? 20.879 7.400 -11.873 1.00 0.00 73 LYS A CA 18
ATOM 31643 C C . LYS A 1 73 ? 20.401 6.193 -12.682 1.00 0.00 73 LYS A C 18
ATOM 31644 O O . LYS A 1 73 ? 19.288 6.233 -13.191 1.00 0.00 73 LYS A O 18
ATOM 31663 N N . ILE A 1 74 ? 21.166 5.104 -12.755 1.00 0.00 74 ILE A N 18
ATOM 31664 C CA . ILE A 1 74 ? 20.741 3.861 -13.419 1.00 0.00 74 ILE A CA 18
ATOM 31665 C C . ILE A 1 74 ? 19.510 3.250 -12.731 1.00 0.00 74 ILE A C 18
ATOM 31666 O O . ILE A 1 74 ? 18.543 2.935 -13.427 1.00 0.00 74 ILE A O 18
ATOM 31682 N N . VAL A 1 75 ? 19.475 3.138 -11.394 1.00 0.00 75 VAL A N 18
ATOM 31683 C CA . VAL A 1 75 ? 18.296 2.566 -10.691 1.00 0.00 75 VAL A CA 18
ATOM 31684 C C . VAL A 1 75 ? 17.027 3.359 -10.997 1.00 0.00 75 VAL A C 18
ATOM 31685 O O . VAL A 1 75 ? 16.031 2.814 -11.500 1.00 0.00 75 VAL A O 18
ATOM 31698 N N . LYS A 1 76 ? 17.089 4.671 -10.740 1.00 0.00 76 LYS A N 18
ATOM 31699 C CA . LYS A 1 76 ? 15.991 5.590 -11.025 1.00 0.00 76 LYS A CA 18
ATOM 31700 C C . LYS A 1 76 ? 15.637 5.590 -12.507 1.00 0.00 76 LYS A C 18
ATOM 31701 O O . LYS A 1 76 ? 14.459 5.661 -12.813 1.00 0.00 76 LYS A O 18
ATOM 31720 N N . LYS A 1 77 ? 16.587 5.427 -13.434 1.00 0.00 77 LYS A N 18
ATOM 31721 C CA . LYS A 1 77 ? 16.244 5.413 -14.871 1.00 0.00 77 LYS A CA 18
ATOM 31722 C C . LYS A 1 77 ? 15.549 4.123 -15.294 1.00 0.00 77 LYS A C 18
ATOM 31723 O O . LYS A 1 77 ? 14.651 4.192 -16.133 1.00 0.00 77 LYS A O 18
ATOM 31742 N N . ILE A 1 78 ? 15.880 2.975 -14.694 1.00 0.00 78 ILE A N 18
ATOM 31743 C CA . ILE A 1 78 ? 15.147 1.730 -14.940 1.00 0.00 78 ILE A CA 18
ATOM 31744 C C . ILE A 1 78 ? 13.707 1.856 -14.402 1.00 0.00 78 ILE A C 18
ATOM 31745 O O . ILE A 1 78 ? 12.754 1.588 -15.136 1.00 0.00 78 ILE A O 18
ATOM 31761 N N . ILE A 1 79 ? 13.525 2.319 -13.153 1.00 0.00 79 ILE A N 18
ATOM 31762 C CA . ILE A 1 79 ? 12.177 2.348 -12.545 1.00 0.00 79 ILE A CA 18
ATOM 31763 C C . ILE A 1 79 ? 11.313 3.546 -12.971 1.00 0.00 79 ILE A C 18
ATOM 31764 O O . ILE A 1 79 ? 10.114 3.394 -13.197 1.00 0.00 79 ILE A O 18
ATOM 31780 N N . ALA A 1 80 ? 11.884 4.732 -13.146 1.00 0.00 80 ALA A N 18
ATOM 31781 C CA . ALA A 1 80 ? 11.148 5.887 -13.665 1.00 0.00 80 ALA A CA 18
ATOM 31782 C C . ALA A 1 80 ? 10.630 5.627 -15.096 1.00 0.00 80 ALA A C 18
ATOM 31783 O O . ALA A 1 80 ? 9.555 6.111 -15.461 1.00 0.00 80 ALA A O 18
ATOM 31790 N N . ARG A 1 81 ? 11.357 4.811 -15.882 1.00 0.00 81 ARG A N 18
ATOM 31791 C CA . ARG A 1 81 ? 10.890 4.286 -17.178 1.00 0.00 81 ARG A CA 18
ATOM 31792 C C . ARG A 1 81 ? 9.752 3.280 -17.001 1.00 0.00 81 ARG A C 18
ATOM 31793 O O . ARG A 1 81 ? 8.784 3.309 -17.763 1.00 0.00 81 ARG A O 18
ATOM 31814 N N . ALA A 1 82 ? 9.848 2.412 -15.996 1.00 0.00 82 ALA A N 18
ATOM 31815 C CA . ALA A 1 82 ? 8.793 1.468 -15.632 1.00 0.00 82 ALA A CA 18
ATOM 31816 C C . ALA A 1 82 ? 7.465 2.162 -15.228 1.00 0.00 82 ALA A C 18
ATOM 31817 O O . ALA A 1 82 ? 6.381 1.607 -15.428 1.00 0.00 82 ALA A O 18
ATOM 31824 N N . GLY A 1 83 ? 7.560 3.376 -14.671 1.00 0.00 83 GLY A N 18
ATOM 31825 C CA . GLY A 1 83 ? 6.442 4.250 -14.294 1.00 0.00 83 GLY A CA 18
ATOM 31826 C C . GLY A 1 83 ? 6.236 4.407 -12.779 1.00 0.00 83 GLY A C 18
ATOM 31827 O O . GLY A 1 83 ? 5.397 5.209 -12.363 1.00 0.00 83 GLY A O 18
ATOM 31831 N N . ALA A 1 84 ? 6.970 3.652 -11.957 1.00 0.00 84 ALA A N 18
ATOM 31832 C CA . ALA A 1 84 ? 6.932 3.735 -10.493 1.00 0.00 84 ALA A CA 18
ATOM 31833 C C . ALA A 1 84 ? 7.612 5.003 -9.947 1.00 0.00 84 ALA A C 18
ATOM 31834 O O . ALA A 1 84 ? 8.475 5.610 -10.591 1.00 0.00 84 ALA A O 18
ATOM 31841 N N . LYS A 1 85 ? 7.209 5.401 -8.734 1.00 0.00 85 LYS A N 18
ATOM 31842 C CA . LYS A 1 85 ? 7.731 6.564 -8.011 1.00 0.00 85 LYS A CA 18
ATOM 31843 C C . LYS A 1 85 ? 9.139 6.269 -7.491 1.00 0.00 85 LYS A C 18
ATOM 31844 O O . LYS A 1 85 ? 9.309 5.402 -6.635 1.00 0.00 85 LYS A O 18
ATOM 31863 N N . THR A 1 86 ? 10.126 7.018 -7.986 1.00 0.00 86 THR A N 18
ATOM 31864 C CA . THR A 1 86 ? 11.539 6.841 -7.636 1.00 0.00 86 THR A CA 18
ATOM 31865 C C . THR A 1 86 ? 12.155 8.127 -7.118 1.00 0.00 86 THR A C 18
ATOM 31866 O O . THR A 1 86 ? 11.924 9.202 -7.670 1.00 0.00 86 THR A O 18
ATOM 31877 N N . ILE A 1 87 ? 12.992 7.998 -6.088 1.00 0.00 87 ILE A N 18
ATOM 31878 C CA . ILE A 1 87 ? 13.690 9.127 -5.458 1.00 0.00 87 ILE A CA 18
ATOM 31879 C C . ILE A 1 87 ? 15.110 8.785 -5.031 1.00 0.00 87 ILE A C 18
ATOM 31880 O O . ILE A 1 87 ? 15.458 7.625 -4.821 1.00 0.00 87 ILE A O 18
ATOM 31896 N N . GLU A 1 88 ? 15.897 9.837 -4.807 1.00 0.00 88 GLU A N 18
ATOM 31897 C CA . GLU A 1 88 ? 17.230 9.779 -4.218 1.00 0.00 88 GLU A CA 18
ATOM 31898 C C . GLU A 1 88 ? 17.254 10.562 -2.893 1.00 0.00 88 GLU A C 18
ATOM 31899 O O . GLU A 1 88 ? 17.223 11.797 -2.881 1.00 0.00 88 GLU A O 18
ATOM 31911 N N . VAL A 1 89 ? 17.281 9.842 -1.769 1.00 0.00 89 VAL A N 18
ATOM 31912 C CA . VAL A 1 89 ? 17.512 10.420 -0.434 1.00 0.00 89 VAL A CA 18
ATOM 31913 C C . VAL A 1 89 ? 19.021 10.498 -0.147 1.00 0.00 89 VAL A C 18
ATOM 31914 O O . VAL A 1 89 ? 19.791 9.609 -0.520 1.00 0.00 89 VAL A O 18
ATOM 31927 N N . THR A 1 90 ? 19.452 11.568 0.524 1.00 0.00 90 THR A N 18
ATOM 31928 C CA . THR A 1 90 ? 20.839 11.755 0.965 1.00 0.00 90 THR A CA 18
ATOM 31929 C C . THR A 1 90 ? 21.106 11.075 2.310 1.00 0.00 90 THR A C 18
ATOM 31930 O O . THR A 1 90 ? 20.188 10.700 3.046 1.00 0.00 90 THR A O 18
ATOM 31941 N N . THR A 1 91 ? 22.390 10.926 2.649 1.00 0.00 91 THR A N 18
ATOM 31942 C CA . THR A 1 91 ? 22.886 10.252 3.863 1.00 0.00 91 THR A CA 18
ATOM 31943 C C . THR A 1 91 ? 22.335 10.837 5.176 1.00 0.00 91 THR A C 18
ATOM 31944 O O . THR A 1 91 ? 22.131 10.094 6.135 1.00 0.00 91 THR A O 18
ATOM 31955 N N . GLU A 1 92 ? 22.063 12.150 5.226 1.00 0.00 92 GLU A N 18
ATOM 31956 C CA . GLU A 1 92 ? 21.518 12.822 6.423 1.00 0.00 92 GLU A CA 18
ATOM 31957 C C . GLU A 1 92 ? 20.753 14.139 6.167 1.00 0.00 92 GLU A C 18
ATOM 31958 O O . GLU A 1 92 ? 19.854 14.474 6.939 1.00 0.00 92 GLU A O 18
ATOM 31970 N N . GLU A 1 93 ? 21.072 14.893 5.107 1.00 0.00 93 GLU A N 18
ATOM 31971 C CA . GLU A 1 93 ? 20.548 16.258 4.904 1.00 0.00 93 GLU A CA 18
ATOM 31972 C C . GLU A 1 93 ? 19.033 16.325 4.627 1.00 0.00 93 GLU A C 18
ATOM 31973 O O . GLU A 1 93 ? 18.382 17.299 5.009 1.00 0.00 93 GLU A O 18
ATOM 31985 N N . GLU A 1 94 ? 18.461 15.298 3.993 1.00 0.00 94 GLU A N 18
ATOM 31986 C CA . GLU A 1 94 ? 17.056 15.268 3.545 1.00 0.00 94 GLU A CA 18
ATOM 31987 C C . GLU A 1 94 ? 16.343 13.949 3.901 1.00 0.00 94 GLU A C 18
ATOM 31988 O O . GLU A 1 94 ? 15.325 13.613 3.297 1.00 0.00 94 GLU A O 18
ATOM 32000 N N . LEU A 1 95 ? 16.866 13.194 4.877 1.00 0.00 95 LEU A N 18
ATOM 32001 C CA . LEU A 1 95 ? 16.457 11.819 5.203 1.00 0.00 95 LEU A CA 18
ATOM 32002 C C . LEU A 1 95 ? 14.929 11.648 5.333 1.00 0.00 95 LEU A C 18
ATOM 32003 O O . LEU A 1 95 ? 14.276 11.108 4.433 1.00 0.00 95 LEU A O 18
ATOM 32019 N N . ARG A 1 96 ? 14.325 12.154 6.419 1.00 0.00 96 ARG A N 18
ATOM 32020 C CA . ARG A 1 96 ? 12.862 12.085 6.600 1.00 0.00 96 ARG A CA 18
ATOM 32021 C C . ARG A 1 96 ? 12.104 12.959 5.597 1.00 0.00 96 ARG A C 18
ATOM 32022 O O . ARG A 1 96 ? 11.016 12.585 5.164 1.00 0.00 96 ARG A O 18
ATOM 32043 N N . LYS A 1 97 ? 12.714 14.079 5.183 1.00 0.00 97 LYS A N 18
ATOM 32044 C CA . LYS A 1 97 ? 12.171 15.039 4.204 1.00 0.00 97 LYS A CA 18
ATOM 32045 C C . LYS A 1 97 ? 11.911 14.431 2.821 1.00 0.00 97 LYS A C 18
ATOM 32046 O O . LYS A 1 97 ? 11.046 14.950 2.112 1.00 0.00 97 LYS A O 18
ATOM 32065 N N . ALA A 1 98 ? 12.587 13.335 2.461 1.00 0.00 98 ALA A N 18
ATOM 32066 C CA . ALA A 1 98 ? 12.306 12.557 1.254 1.00 0.00 98 ALA A CA 18
ATOM 32067 C C . ALA A 1 98 ? 11.588 11.229 1.553 1.00 0.00 98 ALA A C 18
ATOM 32068 O O . ALA A 1 98 ? 10.603 10.922 0.884 1.00 0.00 98 ALA A O 18
ATOM 32075 N N . VAL A 1 99 ? 12.009 10.453 2.563 1.00 0.00 99 VAL A N 18
ATOM 32076 C CA . VAL A 1 99 ? 11.381 9.140 2.886 1.00 0.00 99 VAL A CA 18
ATOM 32077 C C . VAL A 1 99 ? 9.901 9.252 3.261 1.00 0.00 99 VAL A C 18
ATOM 32078 O O . VAL A 1 99 ? 9.083 8.457 2.797 1.00 0.00 99 VAL A O 18
ATOM 32091 N N . ALA A 1 100 ? 9.518 10.252 4.058 1.00 0.00 100 ALA A N 18
ATOM 32092 C CA . ALA A 1 100 ? 8.106 10.454 4.413 1.00 0.00 100 ALA A CA 18
ATOM 32093 C C . ALA A 1 100 ? 7.251 10.831 3.181 1.00 0.00 100 ALA A C 18
ATOM 32094 O O . ALA A 1 100 ? 6.116 10.370 3.044 1.00 0.00 100 ALA A O 18
ATOM 32101 N N . LYS A 1 101 ? 7.813 11.608 2.238 1.00 0.00 101 LYS A N 18
ATOM 32102 C CA . LYS A 1 101 ? 7.206 11.916 0.925 1.00 0.00 101 LYS A CA 18
ATOM 32103 C C . LYS A 1 101 ? 7.214 10.713 -0.034 1.00 0.00 101 LYS A C 18
ATOM 32104 O O . LYS A 1 101 ? 6.485 10.703 -1.025 1.00 0.00 101 LYS A O 18
ATOM 32123 N N . ALA A 1 102 ? 8.005 9.690 0.266 1.00 0.00 102 ALA A N 18
ATOM 32124 C CA . ALA A 1 102 ? 8.011 8.424 -0.448 1.00 0.00 102 ALA A CA 18
ATOM 32125 C C . ALA A 1 102 ? 6.791 7.607 0.000 1.00 0.00 102 ALA A C 18
ATOM 32126 O O . ALA A 1 102 ? 5.836 7.435 -0.744 1.00 0.00 102 ALA A O 18
ATOM 32133 N N . ARG A 1 103 ? 6.798 7.183 1.264 1.00 0.00 103 ARG A N 18
ATOM 32134 C CA . ARG A 1 103 ? 5.842 6.255 1.887 1.00 0.00 103 ARG A CA 18
ATOM 32135 C C . ARG A 1 103 ? 4.456 6.863 2.118 1.00 0.00 103 ARG A C 18
ATOM 32136 O O . ARG A 1 103 ? 3.463 6.138 2.159 1.00 0.00 103 ARG A O 18
ATOM 32157 N N . GLY A 1 104 ? 4.395 8.184 2.244 1.00 0.00 104 GLY A N 18
ATOM 32158 C CA . GLY A 1 104 ? 3.185 8.931 2.578 1.00 0.00 104 GLY A CA 18
ATOM 32159 C C . GLY A 1 104 ? 2.562 9.605 1.366 1.00 0.00 104 GLY A C 18
ATOM 32160 O O . GLY A 1 104 ? 1.449 9.256 0.972 1.00 0.00 104 GLY A O 18
ATOM 32164 N N . SER A 1 105 ? 3.291 10.524 0.714 1.00 0.00 105 SER A N 18
ATOM 32165 C CA . SER A 1 105 ? 2.816 11.211 -0.502 1.00 0.00 105 SER A CA 18
ATOM 32166 C C . SER A 1 105 ? 2.614 10.271 -1.692 1.00 0.00 105 SER A C 18
ATOM 32167 O O . SER A 1 105 ? 1.948 10.667 -2.646 1.00 0.00 105 SER A O 18
ATOM 32175 N N . TRP A 1 106 ? 3.098 9.021 -1.648 1.00 0.00 106 TRP A N 18
ATOM 32176 C CA . TRP A 1 106 ? 2.728 7.992 -2.630 1.00 0.00 106 TRP A CA 18
ATOM 32177 C C . TRP A 1 106 ? 1.205 7.923 -2.849 1.00 0.00 106 TRP A C 18
ATOM 32178 O O . TRP A 1 106 ? 0.744 7.965 -3.996 1.00 0.00 106 TRP A O 18
ATOM 32199 N N . SER A 1 107 ? 0.402 7.855 -1.779 1.00 0.00 107 SER A N 18
ATOM 32200 C CA . SER A 1 107 ? -1.048 7.687 -1.924 1.00 0.00 107 SER A CA 18
ATOM 32201 C C . SER A 1 107 ? -1.700 8.919 -2.541 1.00 0.00 107 SER A C 18
ATOM 32202 O O . SER A 1 107 ? -2.523 8.788 -3.440 1.00 0.00 107 SER A O 18
ATOM 32210 N N . LEU A 1 108 ? -1.271 10.121 -2.153 1.00 0.00 108 LEU A N 18
ATOM 32211 C CA . LEU A 1 108 ? -1.659 11.404 -2.750 1.00 0.00 108 LEU A CA 18
ATOM 32212 C C . LEU A 1 108 ? -1.419 11.501 -4.276 1.00 0.00 108 LEU A C 18
ATOM 32213 O O . LEU A 1 108 ? -1.954 12.414 -4.907 1.00 0.00 108 LEU A O 18
ATOM 32229 N N . GLU A 1 109 ? -0.677 10.566 -4.884 1.00 0.00 109 GLU A N 18
ATOM 32230 C CA . GLU A 1 109 ? -0.415 10.518 -6.334 1.00 0.00 109 GLU A CA 18
ATOM 32231 C C . GLU A 1 109 ? -0.933 9.241 -7.030 1.00 0.00 109 GLU A C 18
ATOM 32232 O O . GLU A 1 109 ? -1.020 9.219 -8.263 1.00 0.00 109 GLU A O 18
ATOM 32244 N N . HIS A 1 110 ? -1.308 8.191 -6.279 1.00 0.00 110 HIS A N 18
ATOM 32245 C CA . HIS A 1 110 ? -1.648 6.851 -6.812 1.00 0.00 110 HIS A CA 18
ATOM 32246 C C . HIS A 1 110 ? -2.928 6.219 -6.224 1.00 0.00 110 HIS A C 18
ATOM 32247 O O . HIS A 1 110 ? -3.390 5.198 -6.737 1.00 0.00 110 HIS A O 18
ATOM 32261 N N . HIS A 1 111 ? -3.545 6.818 -5.197 1.00 0.00 111 HIS A N 18
ATOM 32262 C CA . HIS A 1 111 ? -4.880 6.429 -4.679 1.00 0.00 111 HIS A CA 18
ATOM 32263 C C . HIS A 1 111 ? -6.045 6.906 -5.575 1.00 0.00 111 HIS A C 18
ATOM 32264 O O . HIS A 1 111 ? -7.180 6.452 -5.407 1.00 0.00 111 HIS A O 18
ATOM 32278 N N . HIS A 1 112 ? -5.762 7.803 -6.532 1.00 0.00 112 HIS A N 18
ATOM 32279 C CA . HIS A 1 112 ? -6.695 8.462 -7.460 1.00 0.00 112 HIS A CA 18
ATOM 32280 C C . HIS A 1 112 ? -7.898 7.617 -7.919 1.00 0.00 112 HIS A C 18
ATOM 32281 O O . HIS A 1 112 ? -7.751 6.591 -8.584 1.00 0.00 112 HIS A O 18
ATOM 32295 N N . HIS A 1 113 ? -9.105 8.096 -7.591 1.00 0.00 113 HIS A N 18
ATOM 32296 C CA . HIS A 1 113 ? -10.395 7.422 -7.821 1.00 0.00 113 HIS A CA 18
ATOM 32297 C C . HIS A 1 113 ? -11.488 8.334 -8.414 1.00 0.00 113 HIS A C 18
ATOM 32298 O O . HIS A 1 113 ? -12.559 7.850 -8.784 1.00 0.00 113 HIS A O 18
ATOM 32312 N N . HIS A 1 114 ? -11.226 9.642 -8.508 1.00 0.00 114 HIS A N 18
ATOM 32313 C CA . HIS A 1 114 ? -12.140 10.684 -8.996 1.00 0.00 114 HIS A CA 18
ATOM 32314 C C . HIS A 1 114 ? -11.362 11.865 -9.607 1.00 0.00 114 HIS A C 18
ATOM 32315 O O . HIS A 1 114 ? -10.137 11.957 -9.460 1.00 0.00 114 HIS A O 18
ATOM 32329 N N . HIS A 1 115 ? -12.071 12.767 -10.298 1.00 0.00 115 HIS A N 18
ATOM 32330 C CA . HIS A 1 115 ? -11.549 14.002 -10.907 1.00 0.00 115 HIS A CA 18
ATOM 32331 C C . HIS A 1 115 ? -10.878 14.954 -9.901 1.00 0.00 115 HIS A C 18
ATOM 32332 O O . HIS A 1 115 ? -11.481 15.256 -8.844 1.00 0.00 115 HIS A O 18
ATOM 32347 N N . MET A 1 1 ? 1.023 -1.279 -0.984 1.00 0.00 1 MET A N 19
ATOM 32348 C CA . MET A 1 1 ? 2.155 -0.451 -1.481 1.00 0.00 1 MET A CA 19
ATOM 32349 C C . MET A 1 1 ? 3.502 -1.081 -1.115 1.00 0.00 1 MET A C 19
ATOM 32350 O O . MET A 1 1 ? 3.990 -0.881 -0.004 1.00 0.00 1 MET A O 19
ATOM 32366 N N . ARG A 1 2 ? 4.121 -1.883 -1.999 1.00 0.00 2 ARG A N 19
ATOM 32367 C CA . ARG A 1 2 ? 5.471 -2.392 -1.792 1.00 0.00 2 ARG A CA 19
ATOM 32368 C C . ARG A 1 2 ? 6.520 -1.271 -1.755 1.00 0.00 2 ARG A C 19
ATOM 32369 O O . ARG A 1 2 ? 6.550 -0.421 -2.649 1.00 0.00 2 ARG A O 19
ATOM 32390 N N . VAL A 1 3 ? 7.403 -1.328 -0.761 1.00 0.00 3 VAL A N 19
ATOM 32391 C CA . VAL A 1 3 ? 8.490 -0.372 -0.533 1.00 0.00 3 VAL A CA 19
ATOM 32392 C C . VAL A 1 3 ? 9.821 -1.106 -0.660 1.00 0.00 3 VAL A C 19
ATOM 32393 O O . VAL A 1 3 ? 10.020 -2.164 -0.055 1.00 0.00 3 VAL A O 19
ATOM 32406 N N . ILE A 1 4 ? 10.737 -0.573 -1.471 1.00 0.00 4 ILE A N 19
ATOM 32407 C CA . ILE A 1 4 ? 12.053 -1.174 -1.730 1.00 0.00 4 ILE A CA 19
ATOM 32408 C C . ILE A 1 4 ? 13.129 -0.093 -1.609 1.00 0.00 4 ILE A C 19
ATOM 32409 O O . ILE A 1 4 ? 12.968 1.034 -2.072 1.00 0.00 4 ILE A O 19
ATOM 32425 N N . VAL A 1 5 ? 14.227 -0.424 -0.939 1.00 0.00 5 VAL A N 19
ATOM 32426 C CA . VAL A 1 5 ? 15.328 0.482 -0.600 1.00 0.00 5 VAL A CA 19
ATOM 32427 C C . VAL A 1 5 ? 16.613 0.030 -1.277 1.00 0.00 5 VAL A C 19
ATOM 32428 O O . VAL A 1 5 ? 16.945 -1.159 -1.256 1.00 0.00 5 VAL A O 19
ATOM 32441 N N . VAL A 1 6 ? 17.359 0.966 -1.860 1.00 0.00 6 VAL A N 19
ATOM 32442 C CA . VAL A 1 6 ? 18.529 0.629 -2.692 1.00 0.00 6 VAL A CA 19
ATOM 32443 C C . VAL A 1 6 ? 19.724 1.474 -2.291 1.00 0.00 6 VAL A C 19
ATOM 32444 O O . VAL A 1 6 ? 19.830 2.645 -2.652 1.00 0.00 6 VAL A O 19
ATOM 32457 N N . ILE A 1 7 ? 20.623 0.891 -1.511 1.00 0.00 7 ILE A N 19
ATOM 32458 C CA . ILE A 1 7 ? 21.877 1.520 -1.131 1.00 0.00 7 ILE A CA 19
ATOM 32459 C C . ILE A 1 7 ? 22.784 1.622 -2.355 1.00 0.00 7 ILE A C 19
ATOM 32460 O O . ILE A 1 7 ? 23.102 0.611 -2.981 1.00 0.00 7 ILE A O 19
ATOM 32476 N N . VAL A 1 8 ? 23.259 2.830 -2.644 1.00 0.00 8 VAL A N 19
ATOM 32477 C CA . VAL A 1 8 ? 24.303 3.079 -3.646 1.00 0.00 8 VAL A CA 19
ATOM 32478 C C . VAL A 1 8 ? 25.647 3.219 -2.942 1.00 0.00 8 VAL A C 19
ATOM 32479 O O . VAL A 1 8 ? 26.114 4.292 -2.558 1.00 0.00 8 VAL A O 19
ATOM 32492 N N . GLY A 1 9 ? 26.206 2.039 -2.692 1.00 0.00 9 GLY A N 19
ATOM 32493 C CA . GLY A 1 9 ? 27.486 1.786 -2.055 1.00 0.00 9 GLY A CA 19
ATOM 32494 C C . GLY A 1 9 ? 28.652 2.502 -2.739 1.00 0.00 9 GLY A C 19
ATOM 32495 O O . GLY A 1 9 ? 28.663 2.636 -3.967 1.00 0.00 9 GLY A O 19
ATOM 32499 N N . PRO A 1 10 ? 29.655 2.929 -1.962 1.00 0.00 10 PRO A N 19
ATOM 32500 C CA . PRO A 1 10 ? 30.804 3.647 -2.476 1.00 0.00 10 PRO A CA 19
ATOM 32501 C C . PRO A 1 10 ? 31.738 2.783 -3.340 1.00 0.00 10 PRO A C 19
ATOM 32502 O O . PRO A 1 10 ? 31.785 1.558 -3.246 1.00 0.00 10 PRO A O 19
ATOM 32513 N N . SER A 1 11 ? 32.572 3.469 -4.123 1.00 0.00 11 SER A N 19
ATOM 32514 C CA . SER A 1 11 ? 33.650 2.881 -4.940 1.00 0.00 11 SER A CA 19
ATOM 32515 C C . SER A 1 11 ? 34.758 2.194 -4.118 1.00 0.00 11 SER A C 19
ATOM 32516 O O . SER A 1 11 ? 35.500 1.365 -4.645 1.00 0.00 11 SER A O 19
ATOM 32524 N N . GLY A 1 12 ? 34.848 2.510 -2.818 1.00 0.00 12 GLY A N 19
ATOM 32525 C CA . GLY A 1 12 ? 35.778 1.929 -1.839 1.00 0.00 12 GLY A CA 19
ATOM 32526 C C . GLY A 1 12 ? 35.102 1.059 -0.769 1.00 0.00 12 GLY A C 19
ATOM 32527 O O . GLY A 1 12 ? 35.686 0.830 0.293 1.00 0.00 12 GLY A O 19
ATOM 32531 N N . ALA A 1 13 ? 33.864 0.611 -1.024 1.00 0.00 13 ALA A N 19
ATOM 32532 C CA . ALA A 1 13 ? 33.132 -0.351 -0.195 1.00 0.00 13 ALA A CA 19
ATOM 32533 C C . ALA A 1 13 ? 33.734 -1.774 -0.221 1.00 0.00 13 ALA A C 19
ATOM 32534 O O . ALA A 1 13 ? 34.832 -2.005 -0.736 1.00 0.00 13 ALA A O 19
ATOM 32541 N N . GLY A 1 14 ? 32.982 -2.751 0.304 1.00 0.00 14 GLY A N 19
ATOM 32542 C CA . GLY A 1 14 ? 33.341 -4.166 0.132 1.00 0.00 14 GLY A CA 19
ATOM 32543 C C . GLY A 1 14 ? 32.192 -5.116 0.444 1.00 0.00 14 GLY A C 19
ATOM 32544 O O . GLY A 1 14 ? 31.609 -5.720 -0.453 1.00 0.00 14 GLY A O 19
ATOM 32548 N N . LYS A 1 15 ? 31.837 -5.180 1.729 1.00 0.00 15 LYS A N 19
ATOM 32549 C CA . LYS A 1 15 ? 30.655 -5.883 2.248 1.00 0.00 15 LYS A CA 19
ATOM 32550 C C . LYS A 1 15 ? 30.125 -5.179 3.490 1.00 0.00 15 LYS A C 19
ATOM 32551 O O . LYS A 1 15 ? 28.961 -4.818 3.529 1.00 0.00 15 LYS A O 19
ATOM 32570 N N . THR A 1 16 ? 30.992 -4.892 4.461 1.00 0.00 16 THR A N 19
ATOM 32571 C CA . THR A 1 16 ? 30.643 -4.240 5.740 1.00 0.00 16 THR A CA 19
ATOM 32572 C C . THR A 1 16 ? 30.063 -2.836 5.580 1.00 0.00 16 THR A C 19
ATOM 32573 O O . THR A 1 16 ? 29.135 -2.493 6.304 1.00 0.00 16 THR A O 19
ATOM 32584 N N . THR A 1 17 ? 30.550 -2.037 4.624 1.00 0.00 17 THR A N 19
ATOM 32585 C CA . THR A 1 17 ? 29.991 -0.701 4.334 1.00 0.00 17 THR A CA 19
ATOM 32586 C C . THR A 1 17 ? 28.565 -0.822 3.785 1.00 0.00 17 THR A C 19
ATOM 32587 O O . THR A 1 17 ? 27.625 -0.237 4.324 1.00 0.00 17 THR A O 19
ATOM 32598 N N . LEU A 1 18 ? 28.400 -1.633 2.732 1.00 0.00 18 LEU A N 19
ATOM 32599 C CA . LEU A 1 18 ? 27.135 -1.901 2.080 1.00 0.00 18 LEU A CA 19
ATOM 32600 C C . LEU A 1 18 ? 26.117 -2.478 3.072 1.00 0.00 18 LEU A C 19
ATOM 32601 O O . LEU A 1 18 ? 24.968 -2.036 3.117 1.00 0.00 18 LEU A O 19
ATOM 32617 N N . ASP A 1 19 ? 26.567 -3.427 3.899 1.00 0.00 19 ASP A N 19
ATOM 32618 C CA . ASP A 1 19 ? 25.775 -4.056 4.949 1.00 0.00 19 ASP A CA 19
ATOM 32619 C C . ASP A 1 19 ? 25.332 -3.020 5.967 1.00 0.00 19 ASP A C 19
ATOM 32620 O O . ASP A 1 19 ? 24.144 -2.900 6.199 1.00 0.00 19 ASP A O 19
ATOM 32629 N N . GLU A 1 20 ? 26.251 -2.233 6.527 1.00 0.00 20 GLU A N 19
ATOM 32630 C CA . GLU A 1 20 ? 25.899 -1.190 7.494 1.00 0.00 20 GLU A CA 19
ATOM 32631 C C . GLU A 1 20 ? 24.832 -0.236 6.948 1.00 0.00 20 GLU A C 19
ATOM 32632 O O . GLU A 1 20 ? 23.803 -0.050 7.599 1.00 0.00 20 GLU A O 19
ATOM 32644 N N . LEU A 1 21 ? 24.995 0.286 5.725 1.00 0.00 21 LEU A N 19
ATOM 32645 C CA . LEU A 1 21 ? 23.953 1.115 5.098 1.00 0.00 21 LEU A CA 19
ATOM 32646 C C . LEU A 1 21 ? 22.614 0.348 4.959 1.00 0.00 21 LEU A C 19
ATOM 32647 O O . LEU A 1 21 ? 21.561 0.894 5.295 1.00 0.00 21 LEU A O 19
ATOM 32663 N N . ALA A 1 22 ? 22.639 -0.921 4.529 1.00 0.00 22 ALA A N 19
ATOM 32664 C CA . ALA A 1 22 ? 21.452 -1.781 4.481 1.00 0.00 22 ALA A CA 19
ATOM 32665 C C . ALA A 1 22 ? 20.801 -2.039 5.861 1.00 0.00 22 ALA A C 19
ATOM 32666 O O . ALA A 1 22 ? 19.578 -2.039 5.965 1.00 0.00 22 ALA A O 19
ATOM 32673 N N . ARG A 1 23 ? 21.582 -2.224 6.932 1.00 0.00 23 ARG A N 19
ATOM 32674 C CA . ARG A 1 23 ? 21.091 -2.471 8.304 1.00 0.00 23 ARG A CA 19
ATOM 32675 C C . ARG A 1 23 ? 20.393 -1.239 8.869 1.00 0.00 23 ARG A C 19
ATOM 32676 O O . ARG A 1 23 ? 19.293 -1.356 9.409 1.00 0.00 23 ARG A O 19
ATOM 32697 N N . LYS A 1 24 ? 21.006 -0.058 8.709 1.00 0.00 24 LYS A N 19
ATOM 32698 C CA . LYS A 1 24 ? 20.426 1.238 9.102 1.00 0.00 24 LYS A CA 19
ATOM 32699 C C . LYS A 1 24 ? 19.113 1.484 8.352 1.00 0.00 24 LYS A C 19
ATOM 32700 O O . LYS A 1 24 ? 18.077 1.768 8.964 1.00 0.00 24 LYS A O 19
ATOM 32719 N N . ALA A 1 25 ? 19.125 1.270 7.029 1.00 0.00 25 ALA A N 19
ATOM 32720 C CA . ALA A 1 25 ? 17.896 1.292 6.252 1.00 0.00 25 ALA A CA 19
ATOM 32721 C C . ALA A 1 25 ? 16.850 0.319 6.814 1.00 0.00 25 ALA A C 19
ATOM 32722 O O . ALA A 1 25 ? 15.747 0.747 7.123 1.00 0.00 25 ALA A O 19
ATOM 32729 N N . LYS A 1 26 ? 17.156 -0.962 7.040 1.00 0.00 26 LYS A N 19
ATOM 32730 C CA . LYS A 1 26 ? 16.140 -1.917 7.502 1.00 0.00 26 LYS A CA 19
ATOM 32731 C C . LYS A 1 26 ? 15.593 -1.606 8.892 1.00 0.00 26 LYS A C 19
ATOM 32732 O O . LYS A 1 26 ? 14.401 -1.753 9.102 1.00 0.00 26 LYS A O 19
ATOM 32751 N N . GLU A 1 27 ? 16.400 -1.132 9.829 1.00 0.00 27 GLU A N 19
ATOM 32752 C CA . GLU A 1 27 ? 15.890 -0.694 11.125 1.00 0.00 27 GLU A CA 19
ATOM 32753 C C . GLU A 1 27 ? 15.016 0.577 11.040 1.00 0.00 27 GLU A C 19
ATOM 32754 O O . GLU A 1 27 ? 14.092 0.735 11.840 1.00 0.00 27 GLU A O 19
ATOM 32766 N N . GLU A 1 28 ? 15.268 1.466 10.070 1.00 0.00 28 GLU A N 19
ATOM 32767 C CA . GLU A 1 28 ? 14.423 2.660 9.832 1.00 0.00 28 GLU A CA 19
ATOM 32768 C C . GLU A 1 28 ? 13.184 2.402 8.965 1.00 0.00 28 GLU A C 19
ATOM 32769 O O . GLU A 1 28 ? 12.164 3.080 9.117 1.00 0.00 28 GLU A O 19
ATOM 32781 N N . VAL A 1 29 ? 13.264 1.403 8.089 1.00 0.00 29 VAL A N 19
ATOM 32782 C CA . VAL A 1 29 ? 12.206 0.984 7.143 1.00 0.00 29 VAL A CA 19
ATOM 32783 C C . VAL A 1 29 ? 12.117 -0.556 7.046 1.00 0.00 29 VAL A C 19
ATOM 32784 O O . VAL A 1 29 ? 12.359 -1.152 5.993 1.00 0.00 29 VAL A O 19
ATOM 32797 N N . PRO A 1 30 ? 11.759 -1.240 8.155 1.00 0.00 30 PRO A N 19
ATOM 32798 C CA . PRO A 1 30 ? 11.634 -2.697 8.248 1.00 0.00 30 PRO A CA 19
ATOM 32799 C C . PRO A 1 30 ? 10.474 -3.267 7.434 1.00 0.00 30 PRO A C 19
ATOM 32800 O O . PRO A 1 30 ? 10.334 -4.478 7.267 1.00 0.00 30 PRO A O 19
ATOM 32811 N N . ASP A 1 31 ? 9.656 -2.367 6.911 1.00 0.00 31 ASP A N 19
ATOM 32812 C CA . ASP A 1 31 ? 8.501 -2.580 6.069 1.00 0.00 31 ASP A CA 19
ATOM 32813 C C . ASP A 1 31 ? 8.867 -2.568 4.570 1.00 0.00 31 ASP A C 19
ATOM 32814 O O . ASP A 1 31 ? 7.988 -2.651 3.710 1.00 0.00 31 ASP A O 19
ATOM 32823 N N . ALA A 1 32 ? 10.170 -2.480 4.267 1.00 0.00 32 ALA A N 19
ATOM 32824 C CA . ALA A 1 32 ? 10.727 -2.398 2.924 1.00 0.00 32 ALA A CA 19
ATOM 32825 C C . ALA A 1 32 ? 11.833 -3.445 2.679 1.00 0.00 32 ALA A C 19
ATOM 32826 O O . ALA A 1 32 ? 12.485 -3.923 3.608 1.00 0.00 32 ALA A O 19
ATOM 32833 N N . GLU A 1 33 ? 12.055 -3.793 1.409 1.00 0.00 33 GLU A N 19
ATOM 32834 C CA . GLU A 1 33 ? 13.114 -4.737 0.999 1.00 0.00 33 GLU A CA 19
ATOM 32835 C C . GLU A 1 33 ? 14.425 -3.965 0.748 1.00 0.00 33 GLU A C 19
ATOM 32836 O O . GLU A 1 33 ? 14.446 -3.087 -0.117 1.00 0.00 33 GLU A O 19
ATOM 32848 N N . ILE A 1 34 ? 15.515 -4.255 1.464 1.00 0.00 34 ILE A N 19
ATOM 32849 C CA . ILE A 1 34 ? 16.770 -3.500 1.341 1.00 0.00 34 ILE A CA 19
ATOM 32850 C C . ILE A 1 34 ? 17.804 -4.240 0.497 1.00 0.00 34 ILE A C 19
ATOM 32851 O O . ILE A 1 34 ? 18.085 -5.420 0.734 1.00 0.00 34 ILE A O 19
ATOM 32867 N N . ARG A 1 35 ? 18.394 -3.526 -0.468 1.00 0.00 35 ARG A N 19
ATOM 32868 C CA . ARG A 1 35 ? 19.374 -4.031 -1.430 1.00 0.00 35 ARG A CA 19
ATOM 32869 C C . ARG A 1 35 ? 20.609 -3.110 -1.484 1.00 0.00 35 ARG A C 19
ATOM 32870 O O . ARG A 1 35 ? 20.528 -1.951 -1.078 1.00 0.00 35 ARG A O 19
ATOM 32891 N N . THR A 1 36 ? 21.734 -3.584 -2.032 1.00 0.00 36 THR A N 19
ATOM 32892 C CA . THR A 1 36 ? 23.015 -2.836 -2.152 1.00 0.00 36 THR A CA 19
ATOM 32893 C C . THR A 1 36 ? 23.587 -2.917 -3.570 1.00 0.00 36 THR A C 19
ATOM 32894 O O . THR A 1 36 ? 23.485 -3.952 -4.230 1.00 0.00 36 THR A O 19
ATOM 32905 N N . VAL A 1 37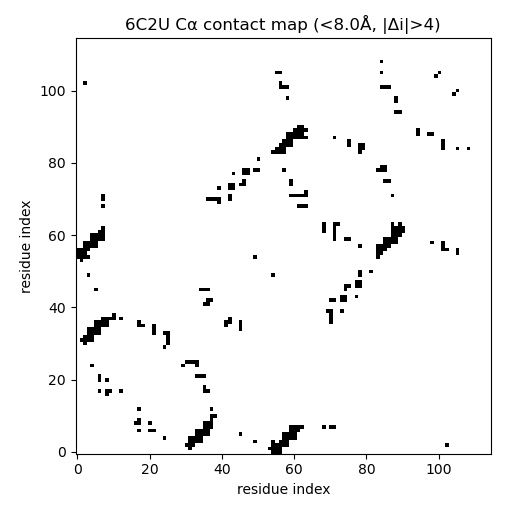 ? 24.205 -1.829 -4.037 1.00 0.00 37 VAL A N 19
ATOM 32906 C CA . VAL A 1 37 ? 24.702 -1.625 -5.405 1.00 0.00 37 VAL A CA 19
ATOM 32907 C C . VAL A 1 37 ? 25.953 -0.762 -5.352 1.00 0.00 37 VAL A C 19
ATOM 32908 O O . VAL A 1 37 ? 25.938 0.275 -4.710 1.00 0.00 37 VAL A O 19
ATOM 32921 N N . THR A 1 38 ? 27.006 -1.118 -6.082 1.00 0.00 38 THR A N 19
ATOM 32922 C CA . THR A 1 38 ? 28.257 -0.324 -6.160 1.00 0.00 38 THR A CA 19
ATOM 32923 C C . THR A 1 38 ? 28.672 -0.010 -7.597 1.00 0.00 38 THR A C 19
ATOM 32924 O O . THR A 1 38 ? 29.668 0.682 -7.825 1.00 0.00 38 THR A O 19
ATOM 32935 N N . THR A 1 39 ? 27.889 -0.488 -8.566 1.00 0.00 39 THR A N 19
ATOM 32936 C CA . THR A 1 39 ? 28.131 -0.362 -10.021 1.00 0.00 39 THR A CA 19
ATOM 32937 C C . THR A 1 39 ? 26.828 -0.423 -10.837 1.00 0.00 39 THR A C 19
ATOM 32938 O O . THR A 1 39 ? 25.797 -0.898 -10.356 1.00 0.00 39 THR A O 19
ATOM 32949 N N . LYS A 1 40 ? 26.883 0.033 -12.100 1.00 0.00 40 LYS A N 19
ATOM 32950 C CA . LYS A 1 40 ? 25.767 0.071 -13.077 1.00 0.00 40 LYS A CA 19
ATOM 32951 C C . LYS A 1 40 ? 24.996 -1.248 -13.223 1.00 0.00 40 LYS A C 19
ATOM 32952 O O . LYS A 1 40 ? 23.778 -1.264 -13.405 1.00 0.00 40 LYS A O 19
ATOM 32971 N N . GLU A 1 41 ? 25.720 -2.353 -13.127 1.00 0.00 41 GLU A N 19
ATOM 32972 C CA . GLU A 1 41 ? 25.190 -3.719 -13.174 1.00 0.00 41 GLU A CA 19
ATOM 32973 C C . GLU A 1 41 ? 24.317 -4.070 -11.965 1.00 0.00 41 GLU A C 19
ATOM 32974 O O . GLU A 1 41 ? 23.224 -4.617 -12.138 1.00 0.00 41 GLU A O 19
ATOM 32986 N N . ASP A 1 42 ? 24.747 -3.718 -10.747 1.00 0.00 42 ASP A N 19
ATOM 32987 C CA . ASP A 1 42 ? 23.979 -3.979 -9.542 1.00 0.00 42 ASP A CA 19
ATOM 32988 C C . ASP A 1 42 ? 22.744 -3.060 -9.542 1.00 0.00 42 ASP A C 19
ATOM 32989 O O . ASP A 1 42 ? 21.646 -3.484 -9.193 1.00 0.00 42 ASP A O 19
ATOM 32998 N N . ALA A 1 43 ? 22.908 -1.833 -10.043 1.00 0.00 43 ALA A N 19
ATOM 32999 C CA . ALA A 1 43 ? 21.852 -0.833 -10.188 1.00 0.00 43 ALA A CA 19
ATOM 33000 C C . ALA A 1 43 ? 20.708 -1.352 -11.062 1.00 0.00 43 ALA A C 19
ATOM 33001 O O . ALA A 1 43 ? 19.580 -1.490 -10.582 1.00 0.00 43 ALA A O 19
ATOM 33008 N N . LYS A 1 44 ? 20.991 -1.698 -12.329 1.00 0.00 44 LYS A N 19
ATOM 33009 C CA . LYS A 1 44 ? 19.991 -2.287 -13.206 1.00 0.00 44 LYS A CA 19
ATOM 33010 C C . LYS A 1 44 ? 19.424 -3.601 -12.693 1.00 0.00 44 LYS A C 19
ATOM 33011 O O . LYS A 1 44 ? 18.209 -3.741 -12.769 1.00 0.00 44 LYS A O 19
ATOM 33030 N N . ARG A 1 45 ? 20.220 -4.536 -12.135 1.00 0.00 45 ARG A N 19
ATOM 33031 C CA . ARG A 1 45 ? 19.657 -5.839 -11.701 1.00 0.00 45 ARG A CA 19
ATOM 33032 C C . ARG A 1 45 ? 18.665 -5.681 -10.553 1.00 0.00 45 ARG A C 19
ATOM 33033 O O . ARG A 1 45 ? 17.550 -6.190 -10.616 1.00 0.00 45 ARG A O 19
ATOM 33054 N N . VAL A 1 46 ? 19.057 -4.902 -9.551 1.00 0.00 46 VAL A N 19
ATOM 33055 C CA . VAL A 1 46 ? 18.195 -4.501 -8.424 1.00 0.00 46 VAL A CA 19
ATOM 33056 C C . VAL A 1 46 ? 16.935 -3.793 -8.918 1.00 0.00 46 VAL A C 19
ATOM 33057 O O . VAL A 1 46 ? 15.843 -4.105 -8.440 1.00 0.00 46 VAL A O 19
ATOM 33070 N N . ALA A 1 47 ? 17.043 -2.881 -9.887 1.00 0.00 47 ALA A N 19
ATOM 33071 C CA . ALA A 1 47 ? 15.879 -2.172 -10.407 1.00 0.00 47 ALA A CA 19
ATOM 33072 C C . ALA A 1 47 ? 14.937 -3.061 -11.210 1.00 0.00 47 ALA A C 19
ATOM 33073 O O . ALA A 1 47 ? 13.757 -3.167 -10.892 1.00 0.00 47 ALA A O 19
ATOM 33080 N N . GLU A 1 48 ? 15.435 -3.759 -12.226 1.00 0.00 48 GLU A N 19
ATOM 33081 C CA . GLU A 1 48 ? 14.599 -4.700 -12.971 1.00 0.00 48 GLU A CA 19
ATOM 33082 C C . GLU A 1 48 ? 13.979 -5.794 -12.069 1.00 0.00 48 GLU A C 19
ATOM 33083 O O . GLU A 1 48 ? 12.851 -6.213 -12.308 1.00 0.00 48 GLU A O 19
ATOM 33095 N N . GLU A 1 49 ? 14.648 -6.187 -10.975 1.00 0.00 49 GLU A N 19
ATOM 33096 C CA . GLU A 1 49 ? 14.114 -7.105 -9.945 1.00 0.00 49 GLU A CA 19
ATOM 33097 C C . GLU A 1 49 ? 12.959 -6.486 -9.142 1.00 0.00 49 GLU A C 19
ATOM 33098 O O . GLU A 1 49 ? 11.912 -7.114 -8.966 1.00 0.00 49 GLU A O 19
ATOM 33110 N N . ALA A 1 50 ? 13.114 -5.233 -8.705 1.00 0.00 50 ALA A N 19
ATOM 33111 C CA . ALA A 1 50 ? 12.036 -4.446 -8.110 1.00 0.00 50 ALA A CA 19
ATOM 33112 C C . ALA A 1 50 ? 10.837 -4.280 -9.068 1.00 0.00 50 ALA A C 19
ATOM 33113 O O . ALA A 1 50 ? 9.687 -4.279 -8.637 1.00 0.00 50 ALA A O 19
ATOM 33120 N N . GLU A 1 51 ? 11.095 -4.201 -10.373 1.00 0.00 51 GLU A N 19
ATOM 33121 C CA . GLU A 1 51 ? 10.073 -4.248 -11.412 1.00 0.00 51 GLU A CA 19
ATOM 33122 C C . GLU A 1 51 ? 9.375 -5.614 -11.514 1.00 0.00 51 GLU A C 19
ATOM 33123 O O . GLU A 1 51 ? 8.160 -5.657 -11.714 1.00 0.00 51 GLU A O 19
ATOM 33135 N N . ARG A 1 52 ? 10.091 -6.738 -11.328 1.00 0.00 52 ARG A N 19
ATOM 33136 C CA . ARG A 1 52 ? 9.496 -8.089 -11.408 1.00 0.00 52 ARG A CA 19
ATOM 33137 C C . ARG A 1 52 ? 8.529 -8.343 -10.254 1.00 0.00 52 ARG A C 19
ATOM 33138 O O . ARG A 1 52 ? 7.449 -8.900 -10.469 1.00 0.00 52 ARG A O 19
ATOM 33159 N N . ARG A 1 53 ? 8.884 -7.873 -9.050 1.00 0.00 53 ARG A N 19
ATOM 33160 C CA . ARG A 1 53 ? 8.066 -7.975 -7.824 1.00 0.00 53 ARG A CA 19
ATOM 33161 C C . ARG A 1 53 ? 7.112 -6.814 -7.595 1.00 0.00 53 ARG A C 19
ATOM 33162 O O . ARG A 1 53 ? 6.267 -6.903 -6.706 1.00 0.00 53 ARG A O 19
ATOM 33183 N N . ASN A 1 54 ? 7.222 -5.766 -8.405 1.00 0.00 54 ASN A N 19
ATOM 33184 C CA . ASN A 1 54 ? 6.382 -4.577 -8.406 1.00 0.00 54 ASN A CA 19
ATOM 33185 C C . ASN A 1 54 ? 6.542 -3.718 -7.142 1.00 0.00 54 ASN A C 19
ATOM 33186 O O . ASN A 1 54 ? 5.789 -3.831 -6.172 1.00 0.00 54 ASN A O 19
ATOM 33197 N N . ALA A 1 55 ? 7.547 -2.847 -7.166 1.00 0.00 55 ALA A N 19
ATOM 33198 C CA . ALA A 1 55 ? 7.808 -1.832 -6.169 1.00 0.00 55 ALA A CA 19
ATOM 33199 C C . ALA A 1 55 ? 6.892 -0.632 -6.422 1.00 0.00 55 ALA A C 19
ATOM 33200 O O . ALA A 1 55 ? 7.066 0.095 -7.399 1.00 0.00 55 ALA A O 19
ATOM 33207 N N . ASP A 1 56 ? 5.907 -0.426 -5.554 1.00 0.00 56 ASP A N 19
ATOM 33208 C CA . ASP A 1 56 ? 5.087 0.793 -5.589 1.00 0.00 56 ASP A CA 19
ATOM 33209 C C . ASP A 1 56 ? 5.922 2.049 -5.311 1.00 0.00 56 ASP A C 19
ATOM 33210 O O . ASP A 1 56 ? 5.664 3.117 -5.876 1.00 0.00 56 ASP A O 19
ATOM 33219 N N . ILE A 1 57 ? 6.951 1.905 -4.469 1.00 0.00 57 ILE A N 19
ATOM 33220 C CA . ILE A 1 57 ? 7.840 2.998 -4.070 1.00 0.00 57 ILE A CA 19
ATOM 33221 C C . ILE A 1 57 ? 9.272 2.496 -3.887 1.00 0.00 57 ILE A C 19
ATOM 33222 O O . ILE A 1 57 ? 9.511 1.518 -3.174 1.00 0.00 57 ILE A O 19
ATOM 33238 N N . VAL A 1 58 ? 10.226 3.200 -4.495 1.00 0.00 58 VAL A N 19
ATOM 33239 C CA . VAL A 1 58 ? 11.655 2.907 -4.441 1.00 0.00 58 VAL A CA 19
ATOM 33240 C C . VAL A 1 58 ? 12.472 4.099 -3.938 1.00 0.00 58 VAL A C 19
ATOM 33241 O O . VAL A 1 58 ? 12.571 5.152 -4.584 1.00 0.00 58 VAL A O 19
ATOM 33254 N N . VAL A 1 59 ? 13.069 3.902 -2.762 1.00 0.00 59 VAL A N 19
ATOM 33255 C CA . VAL A 1 59 ? 13.935 4.869 -2.080 1.00 0.00 59 VAL A CA 19
ATOM 33256 C C . VAL A 1 59 ? 15.402 4.458 -2.214 1.00 0.00 59 VAL A C 19
ATOM 33257 O O . VAL A 1 59 ? 15.910 3.579 -1.518 1.00 0.00 59 VAL A O 19
ATOM 33270 N N . ILE A 1 60 ? 16.101 5.082 -3.154 1.00 0.00 60 ILE A N 19
ATOM 33271 C CA . ILE A 1 60 ? 17.548 4.952 -3.287 1.00 0.00 60 ILE A CA 19
ATOM 33272 C C . ILE A 1 60 ? 18.209 5.749 -2.155 1.00 0.00 60 ILE A C 19
ATOM 33273 O O . ILE A 1 60 ? 17.822 6.884 -1.884 1.00 0.00 60 ILE A O 19
ATOM 33289 N N . VAL A 1 61 ? 19.214 5.161 -1.509 1.00 0.00 61 VAL A N 19
ATOM 33290 C CA . VAL A 1 61 ? 19.941 5.719 -0.353 1.00 0.00 61 VAL A CA 19
ATOM 33291 C C . VAL A 1 61 ? 21.388 5.960 -0.775 1.00 0.00 61 VAL A C 19
ATOM 33292 O O . VAL A 1 61 ? 22.130 5.001 -1.004 1.00 0.00 61 VAL A O 19
ATOM 33305 N N . GLY A 1 62 ? 21.805 7.225 -0.915 1.00 0.00 62 GLY A N 19
ATOM 33306 C CA . GLY A 1 62 ? 23.085 7.535 -1.556 1.00 0.00 62 GLY A CA 19
ATOM 33307 C C . GLY A 1 62 ? 23.744 8.888 -1.284 1.00 0.00 62 GLY A C 19
ATOM 33308 O O . GLY A 1 62 ? 23.229 9.699 -0.509 1.00 0.00 62 GLY A O 19
ATOM 33312 N N . PRO A 1 63 ? 24.908 9.115 -1.927 1.00 0.00 63 PRO A N 19
ATOM 33313 C CA . PRO A 1 63 ? 25.660 10.361 -1.856 1.00 0.00 63 PRO A CA 19
ATOM 33314 C C . PRO A 1 63 ? 25.074 11.472 -2.756 1.00 0.00 63 PRO A C 19
ATOM 33315 O O . PRO A 1 63 ? 24.134 11.258 -3.524 1.00 0.00 63 PRO A O 19
ATOM 33326 N N . SER A 1 64 ? 25.709 12.643 -2.708 1.00 0.00 64 SER A N 19
ATOM 33327 C CA . SER A 1 64 ? 25.502 13.800 -3.603 1.00 0.00 64 SER A CA 19
ATOM 33328 C C . SER A 1 64 ? 26.792 14.170 -4.365 1.00 0.00 64 SER A C 19
ATOM 33329 O O . SER A 1 64 ? 26.925 15.268 -4.910 1.00 0.00 64 SER A O 19
ATOM 33337 N N . GLY A 1 65 ? 27.768 13.251 -4.402 1.00 0.00 65 GLY A N 19
ATOM 33338 C CA . GLY A 1 65 ? 29.133 13.465 -4.893 1.00 0.00 65 GLY A CA 19
ATOM 33339 C C . GLY A 1 65 ? 29.985 12.190 -4.896 1.00 0.00 65 GLY A C 19
ATOM 33340 O O . GLY A 1 65 ? 29.460 11.076 -4.951 1.00 0.00 65 GLY A O 19
ATOM 33344 N N . SER A 1 66 ? 31.311 12.360 -4.860 1.00 0.00 66 SER A N 19
ATOM 33345 C CA . SER A 1 66 ? 32.373 11.323 -4.810 1.00 0.00 66 SER A CA 19
ATOM 33346 C C . SER A 1 66 ? 32.496 10.378 -6.022 1.00 0.00 66 SER A C 19
ATOM 33347 O O . SER A 1 66 ? 33.582 9.849 -6.271 1.00 0.00 66 SER A O 19
ATOM 33355 N N . GLY A 1 67 ? 31.435 10.179 -6.807 1.00 0.00 67 GLY A N 19
ATOM 33356 C CA . GLY A 1 67 ? 31.434 9.338 -8.017 1.00 0.00 67 GLY A CA 19
ATOM 33357 C C . GLY A 1 67 ? 30.204 9.513 -8.910 1.00 0.00 67 GLY A C 19
ATOM 33358 O O . GLY A 1 67 ? 29.696 8.543 -9.475 1.00 0.00 67 GLY A O 19
ATOM 33362 N N . LYS A 1 68 ? 29.725 10.761 -9.028 1.00 0.00 68 LYS A N 19
ATOM 33363 C CA . LYS A 1 68 ? 28.688 11.231 -9.978 1.00 0.00 68 LYS A CA 19
ATOM 33364 C C . LYS A 1 68 ? 27.276 10.634 -9.800 1.00 0.00 68 LYS A C 19
ATOM 33365 O O . LYS A 1 68 ? 26.389 10.960 -10.588 1.00 0.00 68 LYS A O 19
ATOM 33384 N N . SER A 1 69 ? 27.051 9.792 -8.786 1.00 0.00 69 SER A N 19
ATOM 33385 C CA . SER A 1 69 ? 25.782 9.104 -8.472 1.00 0.00 69 SER A CA 19
ATOM 33386 C C . SER A 1 69 ? 25.100 8.393 -9.657 1.00 0.00 69 SER A C 19
ATOM 33387 O O . SER A 1 69 ? 23.874 8.295 -9.717 1.00 0.00 69 SER A O 19
ATOM 33395 N N . THR A 1 70 ? 25.870 7.894 -10.630 1.00 0.00 70 THR A N 19
ATOM 33396 C CA . THR A 1 70 ? 25.339 7.185 -11.814 1.00 0.00 70 THR A CA 19
ATOM 33397 C C . THR A 1 70 ? 24.610 5.882 -11.488 1.00 0.00 70 THR A C 19
ATOM 33398 O O . THR A 1 70 ? 23.624 5.556 -12.143 1.00 0.00 70 THR A O 19
ATOM 33409 N N . LEU A 1 71 ? 25.024 5.178 -10.436 1.00 0.00 71 LEU A N 19
ATOM 33410 C CA . LEU A 1 71 ? 24.322 4.021 -9.857 1.00 0.00 71 LEU A CA 19
ATOM 33411 C C . LEU A 1 71 ? 22.848 4.381 -9.586 1.00 0.00 71 LEU A C 19
ATOM 33412 O O . LEU A 1 71 ? 21.925 3.758 -10.115 1.00 0.00 71 LEU A O 19
ATOM 33428 N N . ALA A 1 72 ? 22.633 5.443 -8.801 1.00 0.00 72 ALA A N 19
ATOM 33429 C CA . ALA A 1 72 ? 21.309 5.914 -8.398 1.00 0.00 72 ALA A CA 19
ATOM 33430 C C . ALA A 1 72 ? 20.473 6.371 -9.591 1.00 0.00 72 ALA A C 19
ATOM 33431 O O . ALA A 1 72 ? 19.294 6.018 -9.678 1.00 0.00 72 ALA A O 19
ATOM 33438 N N . LYS A 1 73 ? 21.096 7.091 -10.538 1.00 0.00 73 LYS A N 19
ATOM 33439 C CA . LYS A 1 73 ? 20.464 7.482 -11.805 1.00 0.00 73 LYS A CA 19
ATOM 33440 C C . LYS A 1 73 ? 20.002 6.268 -12.608 1.00 0.00 73 LYS A C 19
ATOM 33441 O O . LYS A 1 73 ? 18.894 6.287 -13.119 1.00 0.00 73 LYS A O 19
ATOM 33460 N N . ILE A 1 74 ? 20.794 5.197 -12.683 1.00 0.00 74 ILE A N 19
ATOM 33461 C CA . ILE A 1 74 ? 20.418 3.954 -13.379 1.00 0.00 74 ILE A CA 19
ATOM 33462 C C . ILE A 1 74 ? 19.246 3.242 -12.685 1.00 0.00 74 ILE A C 19
ATOM 33463 O O . ILE A 1 74 ? 18.277 2.896 -13.369 1.00 0.00 74 ILE A O 19
ATOM 33479 N N . VAL A 1 75 ? 19.254 3.086 -11.353 1.00 0.00 75 VAL A N 19
ATOM 33480 C CA . VAL A 1 75 ? 18.110 2.479 -10.633 1.00 0.00 75 VAL A CA 19
ATOM 33481 C C . VAL A 1 75 ? 16.831 3.277 -10.895 1.00 0.00 75 VAL A C 19
ATOM 33482 O O . VAL A 1 75 ? 15.822 2.744 -11.371 1.00 0.00 75 VAL A O 19
ATOM 33495 N N . LYS A 1 76 ? 16.910 4.589 -10.644 1.00 0.00 76 LYS A N 19
ATOM 33496 C CA . LYS A 1 76 ? 15.839 5.537 -10.920 1.00 0.00 76 LYS A CA 19
ATOM 33497 C C . LYS A 1 76 ? 15.413 5.494 -12.378 1.00 0.00 76 LYS A C 19
ATOM 33498 O O . LYS A 1 76 ? 14.224 5.583 -12.631 1.00 0.00 76 LYS A O 19
ATOM 33517 N N . LYS A 1 77 ? 16.314 5.304 -13.340 1.00 0.00 77 LYS A N 19
ATOM 33518 C CA . LYS A 1 77 ? 15.952 5.325 -14.767 1.00 0.00 77 LYS A CA 19
ATOM 33519 C C . LYS A 1 77 ? 15.192 4.063 -15.153 1.00 0.00 77 LYS A C 19
ATOM 33520 O O . LYS A 1 77 ? 14.209 4.160 -15.881 1.00 0.00 77 LYS A O 19
ATOM 33539 N N . ILE A 1 78 ? 15.586 2.900 -14.618 1.00 0.00 78 ILE A N 19
ATOM 33540 C CA . ILE A 1 78 ? 14.857 1.647 -14.841 1.00 0.00 78 ILE A CA 19
ATOM 33541 C C . ILE A 1 78 ? 13.444 1.753 -14.242 1.00 0.00 78 ILE A C 19
ATOM 33542 O O . ILE A 1 78 ? 12.465 1.453 -14.926 1.00 0.00 78 ILE A O 19
ATOM 33558 N N . ILE A 1 79 ? 13.318 2.227 -12.992 1.00 0.00 79 ILE A N 19
ATOM 33559 C CA . ILE A 1 79 ? 12.003 2.245 -12.316 1.00 0.00 79 ILE A CA 19
ATOM 33560 C C . ILE A 1 79 ? 11.107 3.419 -12.730 1.00 0.00 79 ILE A C 19
ATOM 33561 O O . ILE A 1 79 ? 9.907 3.243 -12.926 1.00 0.00 79 ILE A O 19
ATOM 33577 N N . ALA A 1 80 ? 11.661 4.613 -12.930 1.00 0.00 80 ALA A N 19
ATOM 33578 C CA . ALA A 1 80 ? 10.893 5.749 -13.443 1.00 0.00 80 ALA A CA 19
ATOM 33579 C C . ALA A 1 80 ? 10.329 5.464 -14.851 1.00 0.00 80 ALA A C 19
ATOM 33580 O O . ALA A 1 80 ? 9.236 5.927 -15.179 1.00 0.00 80 ALA A O 19
ATOM 33587 N N . ARG A 1 81 ? 11.035 4.647 -15.653 1.00 0.00 81 ARG A N 19
ATOM 33588 C CA . ARG A 1 81 ? 10.529 4.113 -16.925 1.00 0.00 81 ARG A CA 19
ATOM 33589 C C . ARG A 1 81 ? 9.411 3.087 -16.702 1.00 0.00 81 ARG A C 19
ATOM 33590 O O . ARG A 1 81 ? 8.420 3.089 -17.429 1.00 0.00 81 ARG A O 19
ATOM 33611 N N . ALA A 1 82 ? 9.546 2.224 -15.688 1.00 0.00 82 ALA A N 19
ATOM 33612 C CA . ALA A 1 82 ? 8.500 1.289 -15.257 1.00 0.00 82 ALA A CA 19
ATOM 33613 C C . ALA A 1 82 ? 7.192 1.990 -14.818 1.00 0.00 82 ALA A C 19
ATOM 33614 O O . ALA A 1 82 ? 6.101 1.430 -14.957 1.00 0.00 82 ALA A O 19
ATOM 33621 N N . GLY A 1 83 ? 7.306 3.220 -14.296 1.00 0.00 83 GLY A N 19
ATOM 33622 C CA . GLY A 1 83 ? 6.191 4.098 -13.899 1.00 0.00 83 GLY A CA 19
ATOM 33623 C C . GLY A 1 83 ? 6.053 4.328 -12.387 1.00 0.00 83 GLY A C 19
ATOM 33624 O O . GLY A 1 83 ? 5.247 5.160 -11.961 1.00 0.00 83 GLY A O 19
ATOM 33628 N N . ALA A 1 84 ? 6.816 3.604 -11.564 1.00 0.00 84 ALA A N 19
ATOM 33629 C CA . ALA A 1 84 ? 6.794 3.698 -10.100 1.00 0.00 84 ALA A CA 19
ATOM 33630 C C . ALA A 1 84 ? 7.497 4.963 -9.570 1.00 0.00 84 ALA A C 19
ATOM 33631 O O . ALA A 1 84 ? 8.368 5.549 -10.218 1.00 0.00 84 ALA A O 19
ATOM 33638 N N . LYS A 1 85 ? 7.115 5.371 -8.356 1.00 0.00 85 LYS A N 19
ATOM 33639 C CA . LYS A 1 85 ? 7.676 6.514 -7.628 1.00 0.00 85 LYS A CA 19
ATOM 33640 C C . LYS A 1 85 ? 9.094 6.203 -7.161 1.00 0.00 85 LYS A C 19
ATOM 33641 O O . LYS A 1 85 ? 9.284 5.351 -6.295 1.00 0.00 85 LYS A O 19
ATOM 33660 N N . THR A 1 86 ? 10.078 6.917 -7.714 1.00 0.00 86 THR A N 19
ATOM 33661 C CA . THR A 1 86 ? 11.503 6.719 -7.424 1.00 0.00 86 THR A CA 19
ATOM 33662 C C . THR A 1 86 ? 12.171 7.987 -6.923 1.00 0.00 86 THR A C 19
ATOM 33663 O O . THR A 1 86 ? 11.985 9.061 -7.500 1.00 0.00 86 THR A O 19
ATOM 33674 N N . ILE A 1 87 ? 12.976 7.856 -5.868 1.00 0.00 87 ILE A N 19
ATOM 33675 C CA . ILE A 1 87 ? 13.622 9.000 -5.203 1.00 0.00 87 ILE A CA 19
ATOM 33676 C C . ILE A 1 87 ? 14.994 8.653 -4.624 1.00 0.00 87 ILE A C 19
ATOM 33677 O O . ILE A 1 87 ? 15.336 7.486 -4.470 1.00 0.00 87 ILE A O 19
ATOM 33693 N N . GLU A 1 88 ? 15.749 9.695 -4.272 1.00 0.00 88 GLU A N 19
ATOM 33694 C CA . GLU A 1 88 ? 17.108 9.600 -3.743 1.00 0.00 88 GLU A CA 19
ATOM 33695 C C . GLU A 1 88 ? 17.215 10.331 -2.388 1.00 0.00 88 GLU A C 19
ATOM 33696 O O . GLU A 1 88 ? 17.410 11.549 -2.335 1.00 0.00 88 GLU A O 19
ATOM 33708 N N . VAL A 1 89 ? 17.045 9.598 -1.282 1.00 0.00 89 VAL A N 19
ATOM 33709 C CA . VAL A 1 89 ? 17.340 10.106 0.070 1.00 0.00 89 VAL A CA 19
ATOM 33710 C C . VAL A 1 89 ? 18.861 10.146 0.301 1.00 0.00 89 VAL A C 19
ATOM 33711 O O . VAL A 1 89 ? 19.619 9.371 -0.293 1.00 0.00 89 VAL A O 19
ATOM 33724 N N . THR A 1 90 ? 19.312 11.016 1.200 1.00 0.00 90 THR A N 19
ATOM 33725 C CA . THR A 1 90 ? 20.732 11.206 1.539 1.00 0.00 90 THR A CA 19
ATOM 33726 C C . THR A 1 90 ? 20.974 11.085 3.044 1.00 0.00 90 THR A C 19
ATOM 33727 O O . THR A 1 90 ? 20.069 11.243 3.865 1.00 0.00 90 THR A O 19
ATOM 33738 N N . THR A 1 91 ? 22.226 10.825 3.417 1.00 0.00 91 THR A N 19
ATOM 33739 C CA . THR A 1 91 ? 22.751 10.769 4.800 1.00 0.00 91 THR A CA 19
ATOM 33740 C C . THR A 1 91 ? 22.861 12.150 5.491 1.00 0.00 91 THR A C 19
ATOM 33741 O O . THR A 1 91 ? 23.738 12.367 6.328 1.00 0.00 91 THR A O 19
ATOM 33752 N N . GLU A 1 92 ? 21.999 13.108 5.138 1.00 0.00 92 GLU A N 19
ATOM 33753 C CA . GLU A 1 92 ? 22.012 14.510 5.595 1.00 0.00 92 GLU A CA 19
ATOM 33754 C C . GLU A 1 92 ? 20.598 14.993 5.990 1.00 0.00 92 GLU A C 19
ATOM 33755 O O . GLU A 1 92 ? 19.643 14.216 5.998 1.00 0.00 92 GLU A O 19
ATOM 33767 N N . GLU A 1 93 ? 20.451 16.273 6.343 1.00 0.00 93 GLU A N 19
ATOM 33768 C CA . GLU A 1 93 ? 19.224 16.874 6.910 1.00 0.00 93 GLU A CA 19
ATOM 33769 C C . GLU A 1 93 ? 17.925 16.676 6.099 1.00 0.00 93 GLU A C 19
ATOM 33770 O O . GLU A 1 93 ? 16.831 16.760 6.660 1.00 0.00 93 GLU A O 19
ATOM 33782 N N . GLU A 1 94 ? 18.021 16.396 4.795 1.00 0.00 94 GLU A N 19
ATOM 33783 C CA . GLU A 1 94 ? 16.878 16.097 3.917 1.00 0.00 94 GLU A CA 19
ATOM 33784 C C . GLU A 1 94 ? 16.199 14.737 4.205 1.00 0.00 94 GLU A C 19
ATOM 33785 O O . GLU A 1 94 ? 15.105 14.489 3.696 1.00 0.00 94 GLU A O 19
ATOM 33797 N N . LEU A 1 95 ? 16.817 13.869 5.022 1.00 0.00 95 LEU A N 19
ATOM 33798 C CA . LEU A 1 95 ? 16.369 12.511 5.370 1.00 0.00 95 LEU A CA 19
ATOM 33799 C C . LEU A 1 95 ? 14.859 12.412 5.659 1.00 0.00 95 LEU A C 19
ATOM 33800 O O . LEU A 1 95 ? 14.130 11.722 4.939 1.00 0.00 95 LEU A O 19
ATOM 33816 N N . ARG A 1 96 ? 14.378 13.125 6.686 1.00 0.00 96 ARG A N 19
ATOM 33817 C CA . ARG A 1 96 ? 12.975 13.063 7.145 1.00 0.00 96 ARG A CA 19
ATOM 33818 C C . ARG A 1 96 ? 12.016 13.488 6.034 1.00 0.00 96 ARG A C 19
ATOM 33819 O O . ARG A 1 96 ? 11.047 12.782 5.748 1.00 0.00 96 ARG A O 19
ATOM 33840 N N . LYS A 1 97 ? 12.318 14.610 5.373 1.00 0.00 97 LYS A N 19
ATOM 33841 C CA . LYS A 1 97 ? 11.536 15.161 4.254 1.00 0.00 97 LYS A CA 19
ATOM 33842 C C . LYS A 1 97 ? 11.417 14.160 3.104 1.00 0.00 97 LYS A C 19
ATOM 33843 O O . LYS A 1 97 ? 10.311 13.874 2.651 1.00 0.00 97 LYS A O 19
ATOM 33862 N N . ALA A 1 98 ? 12.536 13.580 2.672 1.00 0.00 98 ALA A N 19
ATOM 33863 C CA . ALA A 1 98 ? 12.580 12.627 1.562 1.00 0.00 98 ALA A CA 19
ATOM 33864 C C . ALA A 1 98 ? 11.822 11.312 1.860 1.00 0.00 98 ALA A C 19
ATOM 33865 O O . ALA A 1 98 ? 11.054 10.849 1.015 1.00 0.00 98 ALA A O 19
ATOM 33872 N N . VAL A 1 99 ? 11.970 10.741 3.065 1.00 0.00 99 VAL A N 19
ATOM 33873 C CA . VAL A 1 99 ? 11.178 9.559 3.495 1.00 0.00 99 VAL A CA 19
ATOM 33874 C C . VAL A 1 99 ? 9.684 9.874 3.640 1.00 0.00 99 VAL A C 19
ATOM 33875 O O . VAL A 1 99 ? 8.836 9.079 3.234 1.00 0.00 99 VAL A O 19
ATOM 33888 N N . ALA A 1 100 ? 9.318 11.049 4.154 1.00 0.00 100 ALA A N 19
ATOM 33889 C CA . ALA A 1 100 ? 7.916 11.492 4.170 1.00 0.00 100 ALA A CA 19
ATOM 33890 C C . ALA A 1 100 ? 7.327 11.605 2.743 1.00 0.00 100 ALA A C 19
ATOM 33891 O O . ALA A 1 100 ? 6.225 11.118 2.475 1.00 0.00 100 ALA A O 19
ATOM 33898 N N . LYS A 1 101 ? 8.104 12.150 1.796 1.00 0.00 101 LYS A N 19
ATOM 33899 C CA . LYS A 1 101 ? 7.828 12.154 0.342 1.00 0.00 101 LYS A CA 19
ATOM 33900 C C . LYS A 1 101 ? 7.848 10.765 -0.310 1.00 0.00 101 LYS A C 19
ATOM 33901 O O . LYS A 1 101 ? 7.374 10.613 -1.436 1.00 0.00 101 LYS A O 19
ATOM 33920 N N . ALA A 1 102 ? 8.349 9.740 0.382 1.00 0.00 102 ALA A N 19
ATOM 33921 C CA . ALA A 1 102 ? 8.263 8.355 -0.064 1.00 0.00 102 ALA A CA 19
ATOM 33922 C C . ALA A 1 102 ? 6.872 7.794 0.245 1.00 0.00 102 ALA A C 19
ATOM 33923 O O . ALA A 1 102 ? 6.079 7.541 -0.656 1.00 0.00 102 ALA A O 19
ATOM 33930 N N . ARG A 1 103 ? 6.538 7.670 1.532 1.00 0.00 103 ARG A N 19
ATOM 33931 C CA . ARG A 1 103 ? 5.295 7.026 1.989 1.00 0.00 103 ARG A CA 19
ATOM 33932 C C . ARG A 1 103 ? 4.048 7.829 1.621 1.00 0.00 103 ARG A C 19
ATOM 33933 O O . ARG A 1 103 ? 3.012 7.259 1.285 1.00 0.00 103 ARG A O 19
ATOM 33954 N N . GLY A 1 104 ? 4.155 9.153 1.689 1.00 0.00 104 GLY A N 19
ATOM 33955 C CA . GLY A 1 104 ? 3.026 10.065 1.597 1.00 0.00 104 GLY A CA 19
ATOM 33956 C C . GLY A 1 104 ? 2.750 10.551 0.186 1.00 0.00 104 GLY A C 19
ATOM 33957 O O . GLY A 1 104 ? 1.680 10.278 -0.357 1.00 0.00 104 GLY A O 19
ATOM 33961 N N . SER A 1 105 ? 3.734 11.193 -0.455 1.00 0.00 105 SER A N 19
ATOM 33962 C CA . SER A 1 105 ? 3.609 11.640 -1.846 1.00 0.00 105 SER A CA 19
ATOM 33963 C C . SER A 1 105 ? 3.456 10.472 -2.824 1.00 0.00 105 SER A C 19
ATOM 33964 O O . SER A 1 105 ? 2.888 10.687 -3.886 1.00 0.00 105 SER A O 19
ATOM 33972 N N . TRP A 1 106 ? 3.837 9.229 -2.474 1.00 0.00 106 TRP A N 19
ATOM 33973 C CA . TRP A 1 106 ? 3.452 8.045 -3.264 1.00 0.00 106 TRP A CA 19
ATOM 33974 C C . TRP A 1 106 ? 1.938 8.047 -3.553 1.00 0.00 106 TRP A C 19
ATOM 33975 O O . TRP A 1 106 ? 1.497 7.899 -4.697 1.00 0.00 106 TRP A O 19
ATOM 33996 N N . SER A 1 107 ? 1.153 8.304 -2.500 1.00 0.00 107 SER A N 19
ATOM 33997 C CA . SER A 1 107 ? -0.308 8.296 -2.524 1.00 0.00 107 SER A CA 19
ATOM 33998 C C . SER A 1 107 ? -0.927 9.477 -3.297 1.00 0.00 107 SER A C 19
ATOM 33999 O O . SER A 1 107 ? -2.146 9.582 -3.438 1.00 0.00 107 SER A O 19
ATOM 34007 N N . LEU A 1 108 ? -0.081 10.363 -3.827 1.00 0.00 108 LEU A N 19
ATOM 34008 C CA . LEU A 1 108 ? -0.439 11.488 -4.686 1.00 0.00 108 LEU A CA 19
ATOM 34009 C C . LEU A 1 108 ? -0.058 11.253 -6.166 1.00 0.00 108 LEU A C 19
ATOM 34010 O O . LEU A 1 108 ? -0.467 12.042 -7.017 1.00 0.00 108 LEU A O 19
ATOM 34026 N N . GLU A 1 109 ? 0.684 10.184 -6.494 1.00 0.00 109 GLU A N 19
ATOM 34027 C CA . GLU A 1 109 ? 1.258 9.945 -7.840 1.00 0.00 109 GLU A CA 19
ATOM 34028 C C . GLU A 1 109 ? 0.889 8.585 -8.445 1.00 0.00 109 GLU A C 19
ATOM 34029 O O . GLU A 1 109 ? 0.852 8.436 -9.668 1.00 0.00 109 GLU A O 19
ATOM 34041 N N . HIS A 1 110 ? 0.534 7.611 -7.604 1.00 0.00 110 HIS A N 19
ATOM 34042 C CA . HIS A 1 110 ? -0.130 6.351 -7.996 1.00 0.00 110 HIS A CA 19
ATOM 34043 C C . HIS A 1 110 ? -1.577 6.575 -8.512 1.00 0.00 110 HIS A C 19
ATOM 34044 O O . HIS A 1 110 ? -2.232 5.639 -8.974 1.00 0.00 110 HIS A O 19
ATOM 34058 N N . HIS A 1 111 ? -2.073 7.816 -8.410 1.00 0.00 111 HIS A N 19
ATOM 34059 C CA . HIS A 1 111 ? -3.463 8.258 -8.582 1.00 0.00 111 HIS A CA 19
ATOM 34060 C C . HIS A 1 111 ? -3.542 9.547 -9.426 1.00 0.00 111 HIS A C 19
ATOM 34061 O O . HIS A 1 111 ? -2.521 10.198 -9.674 1.00 0.00 111 HIS A O 19
ATOM 34075 N N . HIS A 1 112 ? -4.746 9.930 -9.870 1.00 0.00 112 HIS A N 19
ATOM 34076 C CA . HIS A 1 112 ? -4.983 11.051 -10.795 1.00 0.00 112 HIS A CA 19
ATOM 34077 C C . HIS A 1 112 ? -6.265 11.838 -10.473 1.00 0.00 112 HIS A C 19
ATOM 34078 O O . HIS A 1 112 ? -7.198 11.333 -9.842 1.00 0.00 112 HIS A O 19
ATOM 34092 N N . HIS A 1 113 ? -6.309 13.088 -10.941 1.00 0.00 113 HIS A N 19
ATOM 34093 C CA . HIS A 1 113 ? -7.418 14.042 -10.770 1.00 0.00 113 HIS A CA 19
ATOM 34094 C C . HIS A 1 113 ? -7.443 15.029 -11.964 1.00 0.00 113 HIS A C 19
ATOM 34095 O O . HIS A 1 113 ? -6.969 14.693 -13.054 1.00 0.00 113 HIS A O 19
ATOM 34109 N N . HIS A 1 114 ? -8.006 16.226 -11.801 1.00 0.00 114 HIS A N 19
ATOM 34110 C CA . HIS A 1 114 ? -7.904 17.331 -12.767 1.00 0.00 114 HIS A CA 19
ATOM 34111 C C . HIS A 1 114 ? -6.440 17.781 -13.008 1.00 0.00 114 HIS A C 19
ATOM 34112 O O . HIS A 1 114 ? -5.555 17.525 -12.182 1.00 0.00 114 HIS A O 19
ATOM 34126 N N . HIS A 1 115 ? -6.188 18.481 -14.125 1.00 0.00 115 HIS A N 19
ATOM 34127 C CA . HIS A 1 115 ? -4.865 18.962 -14.579 1.00 0.00 115 HIS A CA 19
ATOM 34128 C C . HIS A 1 115 ? -4.921 20.424 -15.047 1.00 0.00 115 HIS A C 19
ATOM 34129 O O . HIS A 1 115 ? -4.228 21.263 -14.433 1.00 0.00 115 HIS A O 19
ATOM 34144 N N . MET A 1 1 ? 1.107 -0.842 -0.122 1.00 0.00 1 MET A N 20
ATOM 34145 C CA . MET A 1 1 ? 1.906 -0.565 -1.343 1.00 0.00 1 MET A CA 20
ATOM 34146 C C . MET A 1 1 ? 3.377 -0.914 -1.114 1.00 0.00 1 MET A C 20
ATOM 34147 O O . MET A 1 1 ? 3.898 -0.596 -0.044 1.00 0.00 1 MET A O 20
ATOM 34163 N N . ARG A 1 2 ? 4.064 -1.587 -2.050 1.00 0.00 2 ARG A N 20
ATOM 34164 C CA . ARG A 1 2 ? 5.439 -2.030 -1.866 1.00 0.00 2 ARG A CA 20
ATOM 34165 C C . ARG A 1 2 ? 6.493 -0.920 -1.843 1.00 0.00 2 ARG A C 20
ATOM 34166 O O . ARG A 1 2 ? 6.588 -0.127 -2.777 1.00 0.00 2 ARG A O 20
ATOM 34187 N N . VAL A 1 3 ? 7.371 -0.951 -0.843 1.00 0.00 3 VAL A N 20
ATOM 34188 C CA . VAL A 1 3 ? 8.457 0.023 -0.653 1.00 0.00 3 VAL A CA 20
ATOM 34189 C C . VAL A 1 3 ? 9.790 -0.706 -0.722 1.00 0.00 3 VAL A C 20
ATOM 34190 O O . VAL A 1 3 ? 9.986 -1.717 -0.041 1.00 0.00 3 VAL A O 20
ATOM 34203 N N . ILE A 1 4 ? 10.715 -0.230 -1.554 1.00 0.00 4 ILE A N 20
ATOM 34204 C CA . ILE A 1 4 ? 12.040 -0.845 -1.761 1.00 0.00 4 ILE A CA 20
ATOM 34205 C C . ILE A 1 4 ? 13.109 0.254 -1.691 1.00 0.00 4 ILE A C 20
ATOM 34206 O O . ILE A 1 4 ? 12.931 1.350 -2.218 1.00 0.00 4 ILE A O 20
ATOM 34222 N N . VAL A 1 5 ? 14.222 -0.027 -1.022 1.00 0.00 5 VAL A N 20
ATOM 34223 C CA . VAL A 1 5 ? 15.306 0.939 -0.771 1.00 0.00 5 VAL A CA 20
ATOM 34224 C C . VAL A 1 5 ? 16.623 0.436 -1.357 1.00 0.00 5 VAL A C 20
ATOM 34225 O O . VAL A 1 5 ? 16.945 -0.741 -1.214 1.00 0.00 5 VAL A O 20
ATOM 34238 N N . VAL A 1 6 ? 17.414 1.305 -2.000 1.00 0.00 6 VAL A N 20
ATOM 34239 C CA . VAL A 1 6 ? 18.599 0.887 -2.775 1.00 0.00 6 VAL A CA 20
ATOM 34240 C C . VAL A 1 6 ? 19.824 1.715 -2.406 1.00 0.00 6 VAL A C 20
ATOM 34241 O O . VAL A 1 6 ? 19.925 2.890 -2.749 1.00 0.00 6 VAL A O 20
ATOM 34254 N N . ILE A 1 7 ? 20.769 1.099 -1.703 1.00 0.00 7 ILE A N 20
ATOM 34255 C CA . ILE A 1 7 ? 22.016 1.739 -1.277 1.00 0.00 7 ILE A CA 20
ATOM 34256 C C . ILE A 1 7 ? 23.005 1.858 -2.440 1.00 0.00 7 ILE A C 20
ATOM 34257 O O . ILE A 1 7 ? 23.364 0.864 -3.080 1.00 0.00 7 ILE A O 20
ATOM 34273 N N . VAL A 1 8 ? 23.493 3.083 -2.642 1.00 0.00 8 VAL A N 20
ATOM 34274 C CA . VAL A 1 8 ? 24.603 3.443 -3.535 1.00 0.00 8 VAL A CA 20
ATOM 34275 C C . VAL A 1 8 ? 25.926 3.184 -2.797 1.00 0.00 8 VAL A C 20
ATOM 34276 O O . VAL A 1 8 ? 26.550 4.079 -2.223 1.00 0.00 8 VAL A O 20
ATOM 34289 N N . GLY A 1 9 ? 26.313 1.916 -2.747 1.00 0.00 9 GLY A N 20
ATOM 34290 C CA . GLY A 1 9 ? 27.563 1.455 -2.162 1.00 0.00 9 GLY A CA 20
ATOM 34291 C C . GLY A 1 9 ? 28.775 2.082 -2.863 1.00 0.00 9 GLY A C 20
ATOM 34292 O O . GLY A 1 9 ? 28.782 2.214 -4.090 1.00 0.00 9 GLY A O 20
ATOM 34296 N N . PRO A 1 10 ? 29.807 2.462 -2.093 1.00 0.00 10 PRO A N 20
ATOM 34297 C CA . PRO A 1 10 ? 30.987 3.115 -2.629 1.00 0.00 10 PRO A CA 20
ATOM 34298 C C . PRO A 1 10 ? 31.856 2.182 -3.488 1.00 0.00 10 PRO A C 20
ATOM 34299 O O . PRO A 1 10 ? 31.817 0.956 -3.379 1.00 0.00 10 PRO A O 20
ATOM 34310 N N . SER A 1 11 ? 32.725 2.800 -4.283 1.00 0.00 11 SER A N 20
ATOM 34311 C CA . SER A 1 11 ? 33.705 2.130 -5.162 1.00 0.00 11 SER A CA 20
ATOM 34312 C C . SER A 1 11 ? 34.753 1.290 -4.409 1.00 0.00 11 SER A C 20
ATOM 34313 O O . SER A 1 11 ? 35.361 0.392 -4.994 1.00 0.00 11 SER A O 20
ATOM 34321 N N . GLY A 1 12 ? 34.949 1.563 -3.113 1.00 0.00 12 GLY A N 20
ATOM 34322 C CA . GLY A 1 12 ? 35.856 0.844 -2.202 1.00 0.00 12 GLY A CA 20
ATOM 34323 C C . GLY A 1 12 ? 35.134 0.068 -1.088 1.00 0.00 12 GLY A C 20
ATOM 34324 O O . GLY A 1 12 ? 35.745 -0.256 -0.066 1.00 0.00 12 GLY A O 20
ATOM 34328 N N . ALA A 1 13 ? 33.836 -0.206 -1.253 1.00 0.00 13 ALA A N 20
ATOM 34329 C CA . ALA A 1 13 ? 33.055 -1.075 -0.369 1.00 0.00 13 ALA A CA 20
ATOM 34330 C C . ALA A 1 13 ? 33.499 -2.559 -0.412 1.00 0.00 13 ALA A C 20
ATOM 34331 O O . ALA A 1 13 ? 34.495 -2.920 -1.050 1.00 0.00 13 ALA A O 20
ATOM 34338 N N . GLY A 1 14 ? 32.710 -3.439 0.218 1.00 0.00 14 GLY A N 20
ATOM 34339 C CA . GLY A 1 14 ? 32.929 -4.891 0.083 1.00 0.00 14 GLY A CA 20
ATOM 34340 C C . GLY A 1 14 ? 31.731 -5.740 0.476 1.00 0.00 14 GLY A C 20
ATOM 34341 O O . GLY A 1 14 ? 31.093 -6.372 -0.368 1.00 0.00 14 GLY A O 20
ATOM 34345 N N . LYS A 1 15 ? 31.408 -5.698 1.770 1.00 0.00 15 LYS A N 20
ATOM 34346 C CA . LYS A 1 15 ? 30.227 -6.328 2.380 1.00 0.00 15 LYS A CA 20
ATOM 34347 C C . LYS A 1 15 ? 29.775 -5.519 3.588 1.00 0.00 15 LYS A C 20
ATOM 34348 O O . LYS A 1 15 ? 28.633 -5.080 3.639 1.00 0.00 15 LYS A O 20
ATOM 34367 N N . THR A 1 16 ? 30.700 -5.240 4.504 1.00 0.00 16 THR A N 20
ATOM 34368 C CA . THR A 1 16 ? 30.442 -4.498 5.758 1.00 0.00 16 THR A CA 20
ATOM 34369 C C . THR A 1 16 ? 29.898 -3.091 5.528 1.00 0.00 16 THR A C 20
ATOM 34370 O O . THR A 1 16 ? 28.953 -2.695 6.199 1.00 0.00 16 THR A O 20
ATOM 34381 N N . THR A 1 17 ? 30.430 -2.343 4.561 1.00 0.00 17 THR A N 20
ATOM 34382 C CA . THR A 1 17 ? 29.971 -0.980 4.248 1.00 0.00 17 THR A CA 20
ATOM 34383 C C . THR A 1 17 ? 28.538 -1.002 3.719 1.00 0.00 17 THR A C 20
ATOM 34384 O O . THR A 1 17 ? 27.649 -0.319 4.243 1.00 0.00 17 THR A O 20
ATOM 34395 N N . LEU A 1 18 ? 28.310 -1.839 2.702 1.00 0.00 18 LEU A N 20
ATOM 34396 C CA . LEU A 1 18 ? 27.015 -2.034 2.077 1.00 0.00 18 LEU A CA 20
ATOM 34397 C C . LEU A 1 18 ? 25.969 -2.486 3.108 1.00 0.00 18 LEU A C 20
ATOM 34398 O O . LEU A 1 18 ? 24.862 -1.958 3.151 1.00 0.00 18 LEU A O 20
ATOM 34414 N N . ASP A 1 19 ? 26.367 -3.420 3.979 1.00 0.00 19 ASP A N 20
ATOM 34415 C CA . ASP A 1 19 ? 25.559 -3.915 5.091 1.00 0.00 19 ASP A CA 20
ATOM 34416 C C . ASP A 1 19 ? 25.222 -2.793 6.059 1.00 0.00 19 ASP A C 20
ATOM 34417 O O . ASP A 1 19 ? 24.056 -2.584 6.335 1.00 0.00 19 ASP A O 20
ATOM 34426 N N . GLU A 1 20 ? 26.205 -2.043 6.548 1.00 0.00 20 GLU A N 20
ATOM 34427 C CA . GLU A 1 20 ? 25.973 -0.957 7.507 1.00 0.00 20 GLU A CA 20
ATOM 34428 C C . GLU A 1 20 ? 24.958 0.060 6.966 1.00 0.00 20 GLU A C 20
ATOM 34429 O O . GLU A 1 20 ? 23.997 0.402 7.663 1.00 0.00 20 GLU A O 20
ATOM 34441 N N . LEU A 1 21 ? 25.102 0.474 5.699 1.00 0.00 21 LEU A N 20
ATOM 34442 C CA . LEU A 1 21 ? 24.108 1.349 5.057 1.00 0.00 21 LEU A CA 20
ATOM 34443 C C . LEU A 1 21 ? 22.729 0.669 4.894 1.00 0.00 21 LEU A C 20
ATOM 34444 O O . LEU A 1 21 ? 21.709 1.312 5.143 1.00 0.00 21 LEU A O 20
ATOM 34460 N N . ALA A 1 22 ? 22.672 -0.617 4.512 1.00 0.00 22 ALA A N 20
ATOM 34461 C CA . ALA A 1 22 ? 21.416 -1.380 4.435 1.00 0.00 22 ALA A CA 20
ATOM 34462 C C . ALA A 1 22 ? 20.718 -1.535 5.801 1.00 0.00 22 ALA A C 20
ATOM 34463 O O . ALA A 1 22 ? 19.495 -1.412 5.900 1.00 0.00 22 ALA A O 20
ATOM 34470 N N . ARG A 1 23 ? 21.474 -1.780 6.874 1.00 0.00 23 ARG A N 20
ATOM 34471 C CA . ARG A 1 23 ? 20.980 -1.919 8.250 1.00 0.00 23 ARG A CA 20
ATOM 34472 C C . ARG A 1 23 ? 20.446 -0.589 8.794 1.00 0.00 23 ARG A C 20
ATOM 34473 O O . ARG A 1 23 ? 19.371 -0.580 9.398 1.00 0.00 23 ARG A O 20
ATOM 34494 N N . LYS A 1 24 ? 21.119 0.533 8.504 1.00 0.00 24 LYS A N 20
ATOM 34495 C CA . LYS A 1 24 ? 20.616 1.894 8.773 1.00 0.00 24 LYS A CA 20
ATOM 34496 C C . LYS A 1 24 ? 19.300 2.162 8.047 1.00 0.00 24 LYS A C 20
ATOM 34497 O O . LYS A 1 24 ? 18.291 2.468 8.681 1.00 0.00 24 LYS A O 20
ATOM 34516 N N . ALA A 1 25 ? 19.276 1.955 6.729 1.00 0.00 25 ALA A N 20
ATOM 34517 C CA . ALA A 1 25 ? 18.032 2.061 5.977 1.00 0.00 25 ALA A CA 20
ATOM 34518 C C . ALA A 1 25 ? 16.931 1.164 6.559 1.00 0.00 25 ALA A C 20
ATOM 34519 O O . ALA A 1 25 ? 15.824 1.642 6.737 1.00 0.00 25 ALA A O 20
ATOM 34526 N N . LYS A 1 26 ? 17.211 -0.083 6.957 1.00 0.00 26 LYS A N 20
ATOM 34527 C CA . LYS A 1 26 ? 16.180 -0.947 7.555 1.00 0.00 26 LYS A CA 20
ATOM 34528 C C . LYS A 1 26 ? 15.633 -0.369 8.847 1.00 0.00 26 LYS A C 20
ATOM 34529 O O . LYS A 1 26 ? 14.430 -0.314 9.020 1.00 0.00 26 LYS A O 20
ATOM 34548 N N . GLU A 1 27 ? 16.504 0.055 9.744 1.00 0.00 27 GLU A N 20
ATOM 34549 C CA . GLU A 1 27 ? 16.081 0.686 11.001 1.00 0.00 27 GLU A CA 20
ATOM 34550 C C . GLU A 1 27 ? 15.233 1.957 10.783 1.00 0.00 27 GLU A C 20
ATOM 34551 O O . GLU A 1 27 ? 14.317 2.212 11.567 1.00 0.00 27 GLU A O 20
ATOM 34563 N N . GLU A 1 28 ? 15.471 2.725 9.704 1.00 0.00 28 GLU A N 20
ATOM 34564 C CA . GLU A 1 28 ? 14.583 3.840 9.328 1.00 0.00 28 GLU A CA 20
ATOM 34565 C C . GLU A 1 28 ? 13.295 3.396 8.673 1.00 0.00 28 GLU A C 20
ATOM 34566 O O . GLU A 1 28 ? 12.256 4.032 8.867 1.00 0.00 28 GLU A O 20
ATOM 34578 N N . VAL A 1 29 ? 13.381 2.339 7.867 1.00 0.00 29 VAL A N 20
ATOM 34579 C CA . VAL A 1 29 ? 12.296 1.904 6.989 1.00 0.00 29 VAL A CA 20
ATOM 34580 C C . VAL A 1 29 ? 12.116 0.374 7.038 1.00 0.00 29 VAL A C 20
ATOM 34581 O O . VAL A 1 29 ? 12.326 -0.324 6.047 1.00 0.00 29 VAL A O 20
ATOM 34594 N N . PRO A 1 30 ? 11.712 -0.173 8.202 1.00 0.00 30 PRO A N 20
ATOM 34595 C CA . PRO A 1 30 ? 11.632 -1.608 8.487 1.00 0.00 30 PRO A CA 20
ATOM 34596 C C . PRO A 1 30 ? 10.554 -2.365 7.705 1.00 0.00 30 PRO A C 20
ATOM 34597 O O . PRO A 1 30 ? 10.495 -3.595 7.715 1.00 0.00 30 PRO A O 20
ATOM 34608 N N . ASP A 1 31 ? 9.723 -1.614 6.994 1.00 0.00 31 ASP A N 20
ATOM 34609 C CA . ASP A 1 31 ? 8.614 -2.071 6.155 1.00 0.00 31 ASP A CA 20
ATOM 34610 C C . ASP A 1 31 ? 8.966 -1.956 4.657 1.00 0.00 31 ASP A C 20
ATOM 34611 O O . ASP A 1 31 ? 8.096 -2.125 3.797 1.00 0.00 31 ASP A O 20
ATOM 34620 N N . ALA A 1 32 ? 10.243 -1.679 4.345 1.00 0.00 32 ALA A N 20
ATOM 34621 C CA . ALA A 1 32 ? 10.778 -1.653 2.980 1.00 0.00 32 ALA A CA 20
ATOM 34622 C C . ALA A 1 32 ? 11.869 -2.720 2.768 1.00 0.00 32 ALA A C 20
ATOM 34623 O O . ALA A 1 32 ? 12.577 -3.101 3.706 1.00 0.00 32 ALA A O 20
ATOM 34630 N N . GLU A 1 33 ? 12.013 -3.222 1.539 1.00 0.00 33 GLU A N 20
ATOM 34631 C CA . GLU A 1 33 ? 13.058 -4.201 1.200 1.00 0.00 33 GLU A CA 20
ATOM 34632 C C . GLU A 1 33 ? 14.363 -3.492 0.832 1.00 0.00 33 GLU A C 20
ATOM 34633 O O . GLU A 1 33 ? 14.405 -2.738 -0.138 1.00 0.00 33 GLU A O 20
ATOM 34645 N N . ILE A 1 34 ? 15.423 -3.698 1.614 1.00 0.00 34 ILE A N 20
ATOM 34646 C CA . ILE A 1 34 ? 16.675 -2.957 1.458 1.00 0.00 34 ILE A CA 20
ATOM 34647 C C . ILE A 1 34 ? 17.690 -3.745 0.644 1.00 0.00 34 ILE A C 20
ATOM 34648 O O . ILE A 1 34 ? 17.978 -4.916 0.932 1.00 0.00 34 ILE A O 20
ATOM 34664 N N . ARG A 1 35 ? 18.234 -3.093 -0.385 1.00 0.00 35 ARG A N 20
ATOM 34665 C CA . ARG A 1 35 ? 19.144 -3.666 -1.374 1.00 0.00 35 ARG A CA 20
ATOM 34666 C C . ARG A 1 35 ? 20.444 -2.845 -1.434 1.00 0.00 35 ARG A C 20
ATOM 34667 O O . ARG A 1 35 ? 20.455 -1.682 -1.029 1.00 0.00 35 ARG A O 20
ATOM 34688 N N . THR A 1 36 ? 21.508 -3.387 -2.020 1.00 0.00 36 THR A N 20
ATOM 34689 C CA . THR A 1 36 ? 22.833 -2.721 -2.172 1.00 0.00 36 THR A CA 20
ATOM 34690 C C . THR A 1 36 ? 23.391 -2.869 -3.588 1.00 0.00 36 THR A C 20
ATOM 34691 O O . THR A 1 36 ? 23.202 -3.902 -4.233 1.00 0.00 36 THR A O 20
ATOM 34702 N N . VAL A 1 37 ? 24.072 -1.823 -4.078 1.00 0.00 37 VAL A N 20
ATOM 34703 C CA . VAL A 1 37 ? 24.635 -1.716 -5.435 1.00 0.00 37 VAL A CA 20
ATOM 34704 C C . VAL A 1 37 ? 25.948 -0.951 -5.363 1.00 0.00 37 VAL A C 20
ATOM 34705 O O . VAL A 1 37 ? 26.010 0.079 -4.706 1.00 0.00 37 VAL A O 20
ATOM 34718 N N . THR A 1 38 ? 26.976 -1.389 -6.090 1.00 0.00 38 THR A N 20
ATOM 34719 C CA . THR A 1 38 ? 28.274 -0.682 -6.188 1.00 0.00 38 THR A CA 20
ATOM 34720 C C . THR A 1 38 ? 28.698 -0.392 -7.629 1.00 0.00 38 THR A C 20
ATOM 34721 O O . THR A 1 38 ? 29.750 0.203 -7.874 1.00 0.00 38 THR A O 20
ATOM 34732 N N . THR A 1 39 ? 27.852 -0.789 -8.584 1.00 0.00 39 THR A N 20
ATOM 34733 C CA . THR A 1 39 ? 28.143 -0.806 -10.030 1.00 0.00 39 THR A CA 20
ATOM 34734 C C . THR A 1 39 ? 26.877 -0.764 -10.893 1.00 0.00 39 THR A C 20
ATOM 34735 O O . THR A 1 39 ? 25.776 -1.060 -10.432 1.00 0.00 39 THR A O 20
ATOM 34746 N N . LYS A 1 40 ? 27.044 -0.434 -12.182 1.00 0.00 40 LYS A N 20
ATOM 34747 C CA . LYS A 1 40 ? 25.978 -0.319 -13.214 1.00 0.00 40 LYS A CA 20
ATOM 34748 C C . LYS A 1 40 ? 25.101 -1.563 -13.291 1.00 0.00 40 LYS A C 20
ATOM 34749 O O . LYS A 1 40 ? 23.878 -1.508 -13.430 1.00 0.00 40 LYS A O 20
ATOM 34768 N N . GLU A 1 41 ? 25.782 -2.693 -13.194 1.00 0.00 41 GLU A N 20
ATOM 34769 C CA . GLU A 1 41 ? 25.164 -4.011 -13.227 1.00 0.00 41 GLU A CA 20
ATOM 34770 C C . GLU A 1 41 ? 24.234 -4.251 -12.035 1.00 0.00 41 GLU A C 20
ATOM 34771 O O . GLU A 1 41 ? 23.141 -4.778 -12.228 1.00 0.00 41 GLU A O 20
ATOM 34783 N N . ASP A 1 42 ? 24.637 -3.849 -10.822 1.00 0.00 42 ASP A N 20
ATOM 34784 C CA . ASP A 1 42 ? 23.852 -4.102 -9.623 1.00 0.00 42 ASP A CA 20
ATOM 34785 C C . ASP A 1 42 ? 22.697 -3.105 -9.581 1.00 0.00 42 ASP A C 20
ATOM 34786 O O . ASP A 1 42 ? 21.589 -3.462 -9.195 1.00 0.00 42 ASP A O 20
ATOM 34795 N N . ALA A 1 43 ? 22.927 -1.887 -10.080 1.00 0.00 43 ALA A N 20
ATOM 34796 C CA . ALA A 1 43 ? 21.907 -0.870 -10.279 1.00 0.00 43 ALA A CA 20
ATOM 34797 C C . ALA A 1 43 ? 20.765 -1.416 -11.140 1.00 0.00 43 ALA A C 20
ATOM 34798 O O . ALA A 1 43 ? 19.624 -1.491 -10.673 1.00 0.00 43 ALA A O 20
ATOM 34805 N N . LYS A 1 44 ? 21.070 -1.875 -12.364 1.00 0.00 44 LYS A N 20
ATOM 34806 C CA . LYS A 1 44 ? 20.083 -2.571 -13.167 1.00 0.00 44 LYS A CA 20
ATOM 34807 C C . LYS A 1 44 ? 19.522 -3.814 -12.490 1.00 0.00 44 LYS A C 20
ATOM 34808 O O . LYS A 1 44 ? 18.305 -3.881 -12.416 1.00 0.00 44 LYS A O 20
ATOM 34827 N N . ARG A 1 45 ? 20.321 -4.757 -11.956 1.00 0.00 45 ARG A N 20
ATOM 34828 C CA . ARG A 1 45 ? 19.756 -6.015 -11.414 1.00 0.00 45 ARG A CA 20
ATOM 34829 C C . ARG A 1 45 ? 18.760 -5.824 -10.278 1.00 0.00 45 ARG A C 20
ATOM 34830 O O . ARG A 1 45 ? 17.645 -6.336 -10.333 1.00 0.00 45 ARG A O 20
ATOM 34851 N N . VAL A 1 46 ? 19.139 -4.998 -9.313 1.00 0.00 46 VAL A N 20
ATOM 34852 C CA . VAL A 1 46 ? 18.244 -4.500 -8.245 1.00 0.00 46 VAL A CA 20
ATOM 34853 C C . VAL A 1 46 ? 17.001 -3.792 -8.805 1.00 0.00 46 VAL A C 20
ATOM 34854 O O . VAL A 1 46 ? 15.898 -4.056 -8.328 1.00 0.00 46 VAL A O 20
ATOM 34867 N N . ALA A 1 47 ? 17.138 -2.922 -9.812 1.00 0.00 47 ALA A N 20
ATOM 34868 C CA . ALA A 1 47 ? 15.978 -2.246 -10.376 1.00 0.00 47 ALA A CA 20
ATOM 34869 C C . ALA A 1 47 ? 15.029 -3.187 -11.131 1.00 0.00 47 ALA A C 20
ATOM 34870 O O . ALA A 1 47 ? 13.844 -3.258 -10.826 1.00 0.00 47 ALA A O 20
ATOM 34877 N N . GLU A 1 48 ? 15.531 -3.950 -12.095 1.00 0.00 48 GLU A N 20
ATOM 34878 C CA . GLU A 1 48 ? 14.705 -4.947 -12.781 1.00 0.00 48 GLU A CA 20
ATOM 34879 C C . GLU A 1 48 ? 14.101 -5.996 -11.816 1.00 0.00 48 GLU A C 20
ATOM 34880 O O . GLU A 1 48 ? 12.986 -6.450 -12.041 1.00 0.00 48 GLU A O 20
ATOM 34892 N N . GLU A 1 49 ? 14.766 -6.309 -10.693 1.00 0.00 49 GLU A N 20
ATOM 34893 C CA . GLU A 1 49 ? 14.207 -7.139 -9.602 1.00 0.00 49 GLU A CA 20
ATOM 34894 C C . GLU A 1 49 ? 13.000 -6.457 -8.938 1.00 0.00 49 GLU A C 20
ATOM 34895 O O . GLU A 1 49 ? 11.935 -7.067 -8.811 1.00 0.00 49 GLU A O 20
ATOM 34907 N N . ALA A 1 50 ? 13.138 -5.183 -8.553 1.00 0.00 50 ALA A N 20
ATOM 34908 C CA . ALA A 1 50 ? 12.035 -4.363 -8.062 1.00 0.00 50 ALA A CA 20
ATOM 34909 C C . ALA A 1 50 ? 10.879 -4.273 -9.079 1.00 0.00 50 ALA A C 20
ATOM 34910 O O . ALA A 1 50 ? 9.716 -4.213 -8.689 1.00 0.00 50 ALA A O 20
ATOM 34917 N N . GLU A 1 51 ? 11.171 -4.330 -10.375 1.00 0.00 51 GLU A N 20
ATOM 34918 C CA . GLU A 1 51 ? 10.165 -4.416 -11.431 1.00 0.00 51 GLU A CA 20
ATOM 34919 C C . GLU A 1 51 ? 9.420 -5.760 -11.455 1.00 0.00 51 GLU A C 20
ATOM 34920 O O . GLU A 1 51 ? 8.225 -5.780 -11.757 1.00 0.00 51 GLU A O 20
ATOM 34932 N N . ARG A 1 52 ? 10.079 -6.879 -11.109 1.00 0.00 52 ARG A N 20
ATOM 34933 C CA . ARG A 1 52 ? 9.450 -8.211 -11.090 1.00 0.00 52 ARG A CA 20
ATOM 34934 C C . ARG A 1 52 ? 8.536 -8.376 -9.880 1.00 0.00 52 ARG A C 20
ATOM 34935 O O . ARG A 1 52 ? 7.377 -8.761 -10.030 1.00 0.00 52 ARG A O 20
ATOM 34956 N N . ARG A 1 53 ? 9.030 -8.013 -8.687 1.00 0.00 53 ARG A N 20
ATOM 34957 C CA . ARG A 1 53 ? 8.255 -8.049 -7.433 1.00 0.00 53 ARG A CA 20
ATOM 34958 C C . ARG A 1 53 ? 7.280 -6.894 -7.280 1.00 0.00 53 ARG A C 20
ATOM 34959 O O . ARG A 1 53 ? 6.430 -6.935 -6.395 1.00 0.00 53 ARG A O 20
ATOM 34980 N N . ASN A 1 54 ? 7.389 -5.900 -8.161 1.00 0.00 54 ASN A N 20
ATOM 34981 C CA . ASN A 1 54 ? 6.530 -4.735 -8.273 1.00 0.00 54 ASN A CA 20
ATOM 34982 C C . ASN A 1 54 ? 6.648 -3.773 -7.082 1.00 0.00 54 ASN A C 20
ATOM 34983 O O . ASN A 1 54 ? 5.876 -3.818 -6.126 1.00 0.00 54 ASN A O 20
ATOM 34994 N N . ALA A 1 55 ? 7.641 -2.890 -7.164 1.00 0.00 55 ALA A N 20
ATOM 34995 C CA . ALA A 1 55 ? 7.902 -1.820 -6.226 1.00 0.00 55 ALA A CA 20
ATOM 34996 C C . ALA A 1 55 ? 6.989 -0.638 -6.554 1.00 0.00 55 ALA A C 20
ATOM 34997 O O . ALA A 1 55 ? 7.179 0.060 -7.552 1.00 0.00 55 ALA A O 20
ATOM 35004 N N . ASP A 1 56 ? 5.993 -0.422 -5.713 1.00 0.00 56 ASP A N 20
ATOM 35005 C CA . ASP A 1 56 ? 5.112 0.741 -5.790 1.00 0.00 56 ASP A CA 20
ATOM 35006 C C . ASP A 1 56 ? 5.858 2.064 -5.535 1.00 0.00 56 ASP A C 20
ATOM 35007 O O . ASP A 1 56 ? 5.520 3.097 -6.120 1.00 0.00 56 ASP A O 20
ATOM 35016 N N . ILE A 1 57 ? 6.920 2.016 -4.723 1.00 0.00 57 ILE A N 20
ATOM 35017 C CA . ILE A 1 57 ? 7.813 3.137 -4.430 1.00 0.00 57 ILE A CA 20
ATOM 35018 C C . ILE A 1 57 ? 9.246 2.640 -4.205 1.00 0.00 57 ILE A C 20
ATOM 35019 O O . ILE A 1 57 ? 9.476 1.684 -3.457 1.00 0.00 57 ILE A O 20
ATOM 35035 N N . VAL A 1 58 ? 10.215 3.318 -4.818 1.00 0.00 58 VAL A N 20
ATOM 35036 C CA . VAL A 1 58 ? 11.652 3.015 -4.706 1.00 0.00 58 VAL A CA 20
ATOM 35037 C C . VAL A 1 58 ? 12.486 4.224 -4.293 1.00 0.00 58 VAL A C 20
ATOM 35038 O O . VAL A 1 58 ? 12.464 5.278 -4.942 1.00 0.00 58 VAL A O 20
ATOM 35051 N N . VAL A 1 59 ? 13.257 4.038 -3.217 1.00 0.00 59 VAL A N 20
ATOM 35052 C CA . VAL A 1 59 ? 14.026 5.106 -2.561 1.00 0.00 59 VAL A CA 20
ATOM 35053 C C . VAL A 1 59 ? 15.519 4.796 -2.595 1.00 0.00 59 VAL A C 20
ATOM 35054 O O . VAL A 1 59 ? 16.020 3.949 -1.859 1.00 0.00 59 VAL A O 20
ATOM 35067 N N . ILE A 1 60 ? 16.250 5.441 -3.502 1.00 0.00 60 ILE A N 20
ATOM 35068 C CA . ILE A 1 60 ? 17.695 5.288 -3.624 1.00 0.00 60 ILE A CA 20
ATOM 35069 C C . ILE A 1 60 ? 18.401 6.126 -2.548 1.00 0.00 60 ILE A C 20
ATOM 35070 O O . ILE A 1 60 ? 17.958 7.223 -2.190 1.00 0.00 60 ILE A O 20
ATOM 35086 N N . VAL A 1 61 ? 19.516 5.600 -2.041 1.00 0.00 61 VAL A N 20
ATOM 35087 C CA . VAL A 1 61 ? 20.265 6.134 -0.894 1.00 0.00 61 VAL A CA 20
ATOM 35088 C C . VAL A 1 61 ? 21.726 6.384 -1.271 1.00 0.00 61 VAL A C 20
ATOM 35089 O O . VAL A 1 61 ? 22.586 5.510 -1.130 1.00 0.00 61 VAL A O 20
ATOM 35102 N N . GLY A 1 62 ? 21.995 7.586 -1.784 1.00 0.00 62 GLY A N 20
ATOM 35103 C CA . GLY A 1 62 ? 23.346 8.099 -2.021 1.00 0.00 62 GLY A CA 20
ATOM 35104 C C . GLY A 1 62 ? 23.416 9.371 -2.875 1.00 0.00 62 GLY A C 20
ATOM 35105 O O . GLY A 1 62 ? 22.385 9.959 -3.192 1.00 0.00 62 GLY A O 20
ATOM 35109 N N . PRO A 1 63 ? 24.632 9.811 -3.229 1.00 0.00 63 PRO A N 20
ATOM 35110 C CA . PRO A 1 63 ? 24.913 11.123 -3.796 1.00 0.00 63 PRO A CA 20
ATOM 35111 C C . PRO A 1 63 ? 24.474 11.276 -5.259 1.00 0.00 63 PRO A C 20
ATOM 35112 O O . PRO A 1 63 ? 24.485 10.327 -6.046 1.00 0.00 63 PRO A O 20
ATOM 35123 N N . SER A 1 64 ? 24.193 12.523 -5.651 1.00 0.00 64 SER A N 20
ATOM 35124 C CA . SER A 1 64 ? 23.931 12.954 -7.037 1.00 0.00 64 SER A CA 20
ATOM 35125 C C . SER A 1 64 ? 25.200 13.388 -7.800 1.00 0.00 64 SER A C 20
ATOM 35126 O O . SER A 1 64 ? 25.116 13.739 -8.977 1.00 0.00 64 SER A O 20
ATOM 35134 N N . GLY A 1 65 ? 26.377 13.347 -7.154 1.00 0.00 65 GLY A N 20
ATOM 35135 C CA . GLY A 1 65 ? 27.667 13.809 -7.691 1.00 0.00 65 GLY A CA 20
ATOM 35136 C C . GLY A 1 65 ? 28.104 13.127 -8.998 1.00 0.00 65 GLY A C 20
ATOM 35137 O O . GLY A 1 65 ? 28.353 11.915 -9.030 1.00 0.00 65 GLY A O 20
ATOM 35141 N N . SER A 1 66 ? 28.223 13.929 -10.061 1.00 0.00 66 SER A N 20
ATOM 35142 C CA . SER A 1 66 ? 28.614 13.518 -11.419 1.00 0.00 66 SER A CA 20
ATOM 35143 C C . SER A 1 66 ? 29.927 12.728 -11.440 1.00 0.00 66 SER A C 20
ATOM 35144 O O . SER A 1 66 ? 30.981 13.241 -11.046 1.00 0.00 66 SER A O 20
ATOM 35152 N N . GLY A 1 67 ? 29.855 11.468 -11.881 1.00 0.00 67 GLY A N 20
ATOM 35153 C CA . GLY A 1 67 ? 30.999 10.545 -11.992 1.00 0.00 67 GLY A CA 20
ATOM 35154 C C . GLY A 1 67 ? 30.806 9.228 -11.226 1.00 0.00 67 GLY A C 20
ATOM 35155 O O . GLY A 1 67 ? 31.357 8.200 -11.628 1.00 0.00 67 GLY A O 20
ATOM 35159 N N . LYS A 1 68 ? 30.002 9.256 -10.152 1.00 0.00 68 LYS A N 20
ATOM 35160 C CA . LYS A 1 68 ? 29.700 8.103 -9.277 1.00 0.00 68 LYS A CA 20
ATOM 35161 C C . LYS A 1 68 ? 28.208 7.920 -8.971 1.00 0.00 68 LYS A C 20
ATOM 35162 O O . LYS A 1 68 ? 27.785 6.817 -8.624 1.00 0.00 68 LYS A O 20
ATOM 35181 N N . SER A 1 69 ? 27.386 8.953 -9.169 1.00 0.00 69 SER A N 20
ATOM 35182 C CA . SER A 1 69 ? 25.915 8.879 -9.137 1.00 0.00 69 SER A CA 20
ATOM 35183 C C . SER A 1 69 ? 25.292 8.035 -10.262 1.00 0.00 69 SER A C 20
ATOM 35184 O O . SER A 1 69 ? 24.084 7.792 -10.255 1.00 0.00 69 SER A O 20
ATOM 35192 N N . THR A 1 70 ? 26.089 7.557 -11.222 1.00 0.00 70 THR A N 20
ATOM 35193 C CA . THR A 1 70 ? 25.657 6.688 -12.331 1.00 0.00 70 THR A CA 20
ATOM 35194 C C . THR A 1 70 ? 24.902 5.436 -11.866 1.00 0.00 70 THR A C 20
ATOM 35195 O O . THR A 1 70 ? 23.916 5.063 -12.495 1.00 0.00 70 THR A O 20
ATOM 35206 N N . LEU A 1 71 ? 25.279 4.835 -10.729 1.00 0.00 71 LEU A N 20
ATOM 35207 C CA . LEU A 1 71 ? 24.548 3.742 -10.065 1.00 0.00 71 LEU A CA 20
ATOM 35208 C C . LEU A 1 71 ? 23.083 4.159 -9.798 1.00 0.00 71 LEU A C 20
ATOM 35209 O O . LEU A 1 71 ? 22.138 3.578 -10.333 1.00 0.00 71 LEU A O 20
ATOM 35225 N N . ALA A 1 72 ? 22.905 5.221 -9.011 1.00 0.00 72 ALA A N 20
ATOM 35226 C CA . ALA A 1 72 ? 21.606 5.773 -8.640 1.00 0.00 72 ALA A CA 20
ATOM 35227 C C . ALA A 1 72 ? 20.767 6.186 -9.860 1.00 0.00 72 ALA A C 20
ATOM 35228 O O . ALA A 1 72 ? 19.575 5.869 -9.941 1.00 0.00 72 ALA A O 20
ATOM 35235 N N . LYS A 1 73 ? 21.416 6.834 -10.839 1.00 0.00 73 LYS A N 20
ATOM 35236 C CA . LYS A 1 73 ? 20.844 7.202 -12.134 1.00 0.00 73 LYS A CA 20
ATOM 35237 C C . LYS A 1 73 ? 20.314 5.975 -12.883 1.00 0.00 73 LYS A C 20
ATOM 35238 O O . LYS A 1 73 ? 19.189 6.022 -13.363 1.00 0.00 73 LYS A O 20
ATOM 35257 N N . ILE A 1 74 ? 21.063 4.867 -12.939 1.00 0.00 74 ILE A N 20
ATOM 35258 C CA . ILE A 1 74 ? 20.632 3.620 -13.595 1.00 0.00 74 ILE A CA 20
ATOM 35259 C C . ILE A 1 74 ? 19.442 2.986 -12.866 1.00 0.00 74 ILE A C 20
ATOM 35260 O O . ILE A 1 74 ? 18.471 2.620 -13.524 1.00 0.00 74 ILE A O 20
ATOM 35276 N N . VAL A 1 75 ? 19.442 2.908 -11.526 1.00 0.00 75 VAL A N 20
ATOM 35277 C CA . VAL A 1 75 ? 18.272 2.378 -10.781 1.00 0.00 75 VAL A CA 20
ATOM 35278 C C . VAL A 1 75 ? 17.009 3.180 -11.099 1.00 0.00 75 VAL A C 20
ATOM 35279 O O . VAL A 1 75 ? 15.997 2.644 -11.562 1.00 0.00 75 VAL A O 20
ATOM 35292 N N . LYS A 1 76 ? 17.113 4.502 -10.922 1.00 0.00 76 LYS A N 20
ATOM 35293 C CA . LYS A 1 76 ? 16.049 5.450 -11.227 1.00 0.00 76 LYS A CA 20
ATOM 35294 C C . LYS A 1 76 ? 15.627 5.367 -12.686 1.00 0.00 76 LYS A C 20
ATOM 35295 O O . LYS A 1 76 ? 14.443 5.467 -12.962 1.00 0.00 76 LYS A O 20
ATOM 35314 N N . LYS A 1 77 ? 16.543 5.109 -13.622 1.00 0.00 77 LYS A N 20
ATOM 35315 C CA . LYS A 1 77 ? 16.207 5.054 -15.057 1.00 0.00 77 LYS A CA 20
ATOM 35316 C C . LYS A 1 77 ? 15.425 3.787 -15.396 1.00 0.00 77 LYS A C 20
ATOM 35317 O O . LYS A 1 77 ? 14.456 3.860 -16.149 1.00 0.00 77 LYS A O 20
ATOM 35336 N N . ILE A 1 78 ? 15.792 2.648 -14.799 1.00 0.00 78 ILE A N 20
ATOM 35337 C CA . ILE A 1 78 ? 15.070 1.391 -14.991 1.00 0.00 78 ILE A CA 20
ATOM 35338 C C . ILE A 1 78 ? 13.649 1.529 -14.417 1.00 0.00 78 ILE A C 20
ATOM 35339 O O . ILE A 1 78 ? 12.677 1.215 -15.099 1.00 0.00 78 ILE A O 20
ATOM 35355 N N . ILE A 1 79 ? 13.512 2.050 -13.187 1.00 0.00 79 ILE A N 20
ATOM 35356 C CA . ILE A 1 79 ? 12.192 2.104 -12.536 1.00 0.00 79 ILE A CA 20
ATOM 35357 C C . ILE A 1 79 ? 11.312 3.266 -13.014 1.00 0.00 79 ILE A C 20
ATOM 35358 O O . ILE A 1 79 ? 10.106 3.094 -13.192 1.00 0.00 79 ILE A O 20
ATOM 35374 N N . ALA A 1 80 ? 11.872 4.445 -13.277 1.00 0.00 80 ALA A N 20
ATOM 35375 C CA . ALA A 1 80 ? 11.102 5.543 -13.863 1.00 0.00 80 ALA A CA 20
ATOM 35376 C C . ALA A 1 80 ? 10.531 5.161 -15.243 1.00 0.00 80 ALA A C 20
ATOM 35377 O O . ALA A 1 80 ? 9.448 5.623 -15.608 1.00 0.00 80 ALA A O 20
ATOM 35384 N N . ARG A 1 81 ? 11.213 4.267 -15.977 1.00 0.00 81 ARG A N 20
ATOM 35385 C CA . ARG A 1 81 ? 10.687 3.635 -17.198 1.00 0.00 81 ARG A CA 20
ATOM 35386 C C . ARG A 1 81 ? 9.598 2.597 -16.913 1.00 0.00 81 ARG A C 20
ATOM 35387 O O . ARG A 1 81 ? 8.664 2.455 -17.702 1.00 0.00 81 ARG A O 20
ATOM 35408 N N . ALA A 1 82 ? 9.699 1.872 -15.798 1.00 0.00 82 ALA A N 20
ATOM 35409 C CA . ALA A 1 82 ? 8.648 0.968 -15.323 1.00 0.00 82 ALA A CA 20
ATOM 35410 C C . ALA A 1 82 ? 7.338 1.705 -14.960 1.00 0.00 82 ALA A C 20
ATOM 35411 O O . ALA A 1 82 ? 6.247 1.139 -15.071 1.00 0.00 82 ALA A O 20
ATOM 35418 N N . GLY A 1 83 ? 7.455 2.969 -14.534 1.00 0.00 83 GLY A N 20
ATOM 35419 C CA . GLY A 1 83 ? 6.350 3.901 -14.250 1.00 0.00 83 GLY A CA 20
ATOM 35420 C C . GLY A 1 83 ? 6.101 4.167 -12.758 1.00 0.00 83 GLY A C 20
ATOM 35421 O O . GLY A 1 83 ? 5.233 4.973 -12.410 1.00 0.00 83 GLY A O 20
ATOM 35425 N N . ALA A 1 84 ? 6.838 3.492 -11.868 1.00 0.00 84 ALA A N 20
ATOM 35426 C CA . ALA A 1 84 ? 6.738 3.665 -10.416 1.00 0.00 84 ALA A CA 20
ATOM 35427 C C . ALA A 1 84 ? 7.343 5.008 -9.953 1.00 0.00 84 ALA A C 20
ATOM 35428 O O . ALA A 1 84 ? 8.127 5.626 -10.687 1.00 0.00 84 ALA A O 20
ATOM 35435 N N . LYS A 1 85 ? 7.030 5.463 -8.730 1.00 0.00 85 LYS A N 20
ATOM 35436 C CA . LYS A 1 85 ? 7.736 6.611 -8.123 1.00 0.00 85 LYS A CA 20
ATOM 35437 C C . LYS A 1 85 ? 9.143 6.176 -7.730 1.00 0.00 85 LYS A C 20
ATOM 35438 O O . LYS A 1 85 ? 9.298 5.319 -6.860 1.00 0.00 85 LYS A O 20
ATOM 35457 N N . THR A 1 86 ? 10.144 6.833 -8.314 1.00 0.00 86 THR A N 20
ATOM 35458 C CA . THR A 1 86 ? 11.554 6.695 -7.937 1.00 0.00 86 THR A CA 20
ATOM 35459 C C . THR A 1 86 ? 12.105 8.004 -7.412 1.00 0.00 86 THR A C 20
ATOM 35460 O O . THR A 1 86 ? 11.862 9.064 -7.990 1.00 0.00 86 THR A O 20
ATOM 35471 N N . ILE A 1 87 ? 12.877 7.916 -6.330 1.00 0.00 87 ILE A N 20
ATOM 35472 C CA . ILE A 1 87 ? 13.465 9.085 -5.662 1.00 0.00 87 ILE A CA 20
ATOM 35473 C C . ILE A 1 87 ? 14.855 8.792 -5.127 1.00 0.00 87 ILE A C 20
ATOM 35474 O O . ILE A 1 87 ? 15.240 7.646 -4.928 1.00 0.00 87 ILE A O 20
ATOM 35490 N N . GLU A 1 88 ? 15.574 9.863 -4.812 1.00 0.00 88 GLU A N 20
ATOM 35491 C CA . GLU A 1 88 ? 16.828 9.823 -4.079 1.00 0.00 88 GLU A CA 20
ATOM 35492 C C . GLU A 1 88 ? 16.627 10.574 -2.752 1.00 0.00 88 GLU A C 20
ATOM 35493 O O . GLU A 1 88 ? 16.374 11.782 -2.738 1.00 0.00 88 GLU A O 20
ATOM 35505 N N . VAL A 1 89 ? 16.736 9.863 -1.623 1.00 0.00 89 VAL A N 20
ATOM 35506 C CA . VAL A 1 89 ? 16.640 10.454 -0.258 1.00 0.00 89 VAL A CA 20
ATOM 35507 C C . VAL A 1 89 ? 17.788 11.440 0.076 1.00 0.00 89 VAL A C 20
ATOM 35508 O O . VAL A 1 89 ? 17.730 12.162 1.069 1.00 0.00 89 VAL A O 20
ATOM 35521 N N . THR A 1 90 ? 18.821 11.455 -0.774 1.00 0.00 90 THR A N 20
ATOM 35522 C CA . THR A 1 90 ? 20.082 12.215 -0.702 1.00 0.00 90 THR A CA 20
ATOM 35523 C C . THR A 1 90 ? 20.041 13.535 0.078 1.00 0.00 90 THR A C 20
ATOM 35524 O O . THR A 1 90 ? 19.328 14.479 -0.275 1.00 0.00 90 THR A O 20
ATOM 35535 N N . THR A 1 91 ? 20.813 13.585 1.167 1.00 0.00 91 THR A N 20
ATOM 35536 C CA . THR A 1 91 ? 20.847 14.683 2.155 1.00 0.00 91 THR A CA 20
ATOM 35537 C C . THR A 1 91 ? 21.919 14.434 3.224 1.00 0.00 91 THR A C 20
ATOM 35538 O O . THR A 1 91 ? 22.440 13.322 3.346 1.00 0.00 91 THR A O 20
ATOM 35549 N N . GLU A 1 92 ? 22.220 15.457 4.026 1.00 0.00 92 GLU A N 20
ATOM 35550 C CA . GLU A 1 92 ? 23.021 15.341 5.245 1.00 0.00 92 GLU A CA 20
ATOM 35551 C C . GLU A 1 92 ? 22.155 14.979 6.473 1.00 0.00 92 GLU A C 20
ATOM 35552 O O . GLU A 1 92 ? 22.678 14.379 7.416 1.00 0.00 92 GLU A O 20
ATOM 35564 N N . GLU A 1 93 ? 20.852 15.311 6.483 1.00 0.00 93 GLU A N 20
ATOM 35565 C CA . GLU A 1 93 ? 19.982 15.156 7.672 1.00 0.00 93 GLU A CA 20
ATOM 35566 C C . GLU A 1 93 ? 18.453 15.078 7.402 1.00 0.00 93 GLU A C 20
ATOM 35567 O O . GLU A 1 93 ? 17.715 14.587 8.253 1.00 0.00 93 GLU A O 20
ATOM 35579 N N . GLU A 1 94 ? 17.940 15.498 6.238 1.00 0.00 94 GLU A N 20
ATOM 35580 C CA . GLU A 1 94 ? 16.489 15.557 5.923 1.00 0.00 94 GLU A CA 20
ATOM 35581 C C . GLU A 1 94 ? 15.809 14.184 5.682 1.00 0.00 94 GLU A C 20
ATOM 35582 O O . GLU A 1 94 ? 14.673 14.118 5.197 1.00 0.00 94 GLU A O 20
ATOM 35594 N N . LEU A 1 95 ? 16.509 13.086 6.005 1.00 0.00 95 LEU A N 20
ATOM 35595 C CA . LEU A 1 95 ? 16.138 11.691 5.734 1.00 0.00 95 LEU A CA 20
ATOM 35596 C C . LEU A 1 95 ? 14.707 11.357 6.166 1.00 0.00 95 LEU A C 20
ATOM 35597 O O . LEU A 1 95 ? 13.945 10.808 5.374 1.00 0.00 95 LEU A O 20
ATOM 35613 N N . ARG A 1 96 ? 14.330 11.738 7.395 1.00 0.00 96 ARG A N 20
ATOM 35614 C CA . ARG A 1 96 ? 13.018 11.442 7.999 1.00 0.00 96 ARG A CA 20
ATOM 35615 C C . ARG A 1 96 ? 11.865 12.019 7.168 1.00 0.00 96 ARG A C 20
ATOM 35616 O O . ARG A 1 96 ? 10.936 11.297 6.789 1.00 0.00 96 ARG A O 20
ATOM 35637 N N . LYS A 1 97 ? 11.964 13.307 6.818 1.00 0.00 97 LYS A N 20
ATOM 35638 C CA . LYS A 1 97 ? 10.990 13.990 5.953 1.00 0.00 97 LYS A CA 20
ATOM 35639 C C . LYS A 1 97 ? 10.962 13.382 4.550 1.00 0.00 97 LYS A C 20
ATOM 35640 O O . LYS A 1 97 ? 9.877 13.146 4.024 1.00 0.00 97 LYS A O 20
ATOM 35659 N N . ALA A 1 98 ? 12.125 13.071 3.974 1.00 0.00 98 ALA A N 20
ATOM 35660 C CA . ALA A 1 98 ? 12.210 12.472 2.646 1.00 0.00 98 ALA A CA 20
ATOM 35661 C C . ALA A 1 98 ? 11.563 11.066 2.564 1.00 0.00 98 ALA A C 20
ATOM 35662 O O . ALA A 1 98 ? 10.732 10.838 1.681 1.00 0.00 98 ALA A O 20
ATOM 35669 N N . VAL A 1 99 ? 11.846 10.138 3.492 1.00 0.00 99 VAL A N 20
ATOM 35670 C CA . VAL A 1 99 ? 11.159 8.821 3.544 1.00 0.00 99 VAL A CA 20
ATOM 35671 C C . VAL A 1 99 ? 9.669 8.922 3.884 1.00 0.00 99 VAL A C 20
ATOM 35672 O O . VAL A 1 99 ? 8.862 8.171 3.328 1.00 0.00 99 VAL A O 20
ATOM 35685 N N . ALA A 1 100 ? 9.265 9.877 4.726 1.00 0.00 100 ALA A N 20
ATOM 35686 C CA . ALA A 1 100 ? 7.829 10.142 4.935 1.00 0.00 100 ALA A CA 20
ATOM 35687 C C . ALA A 1 100 ? 7.122 10.594 3.646 1.00 0.00 100 ALA A C 20
ATOM 35688 O O . ALA A 1 100 ? 6.027 10.122 3.331 1.00 0.00 100 ALA A O 20
ATOM 35695 N N . LYS A 1 101 ? 7.750 11.486 2.871 1.00 0.00 101 LYS A N 20
ATOM 35696 C CA . LYS A 1 101 ? 7.283 11.987 1.597 1.00 0.00 101 LYS A CA 20
ATOM 35697 C C . LYS A 1 101 ? 7.255 10.824 0.598 1.00 0.00 101 LYS A C 20
ATOM 35698 O O . LYS A 1 101 ? 6.315 10.751 -0.178 1.00 0.00 101 LYS A O 20
ATOM 35717 N N . ALA A 1 102 ? 8.154 9.841 0.667 1.00 0.00 102 ALA A N 20
ATOM 35718 C CA . ALA A 1 102 ? 8.129 8.657 -0.203 1.00 0.00 102 ALA A CA 20
ATOM 35719 C C . ALA A 1 102 ? 6.794 7.907 -0.097 1.00 0.00 102 ALA A C 20
ATOM 35720 O O . ALA A 1 102 ? 6.092 7.747 -1.094 1.00 0.00 102 ALA A O 20
ATOM 35727 N N . ARG A 1 103 ? 6.405 7.529 1.131 1.00 0.00 103 ARG A N 20
ATOM 35728 C CA . ARG A 1 103 ? 5.135 6.836 1.419 1.00 0.00 103 ARG A CA 20
ATOM 35729 C C . ARG A 1 103 ? 3.905 7.728 1.231 1.00 0.00 103 ARG A C 20
ATOM 35730 O O . ARG A 1 103 ? 2.839 7.251 0.849 1.00 0.00 103 ARG A O 20
ATOM 35751 N N . GLY A 1 104 ? 4.069 9.026 1.479 1.00 0.00 104 GLY A N 20
ATOM 35752 C CA . GLY A 1 104 ? 2.989 10.013 1.556 1.00 0.00 104 GLY A CA 20
ATOM 35753 C C . GLY A 1 104 ? 2.643 10.686 0.226 1.00 0.00 104 GLY A C 20
ATOM 35754 O O . GLY A 1 104 ? 1.524 10.580 -0.274 1.00 0.00 104 GLY A O 20
ATOM 35758 N N . SER A 1 105 ? 3.639 11.329 -0.388 1.00 0.00 105 SER A N 20
ATOM 35759 C CA . SER A 1 105 ? 3.588 11.862 -1.764 1.00 0.00 105 SER A CA 20
ATOM 35760 C C . SER A 1 105 ? 3.341 10.776 -2.819 1.00 0.00 105 SER A C 20
ATOM 35761 O O . SER A 1 105 ? 2.885 11.092 -3.916 1.00 0.00 105 SER A O 20
ATOM 35769 N N . TRP A 1 106 ? 3.617 9.494 -2.536 1.00 0.00 106 TRP A N 20
ATOM 35770 C CA . TRP A 1 106 ? 3.182 8.397 -3.417 1.00 0.00 106 TRP A CA 20
ATOM 35771 C C . TRP A 1 106 ? 1.670 8.413 -3.652 1.00 0.00 106 TRP A C 20
ATOM 35772 O O . TRP A 1 106 ? 1.238 8.404 -4.807 1.00 0.00 106 TRP A O 20
ATOM 35793 N N . SER A 1 107 ? 0.860 8.526 -2.595 1.00 0.00 107 SER A N 20
ATOM 35794 C CA . SER A 1 107 ? -0.601 8.517 -2.733 1.00 0.00 107 SER A CA 20
ATOM 35795 C C . SER A 1 107 ? -1.113 9.681 -3.589 1.00 0.00 107 SER A C 20
ATOM 35796 O O . SER A 1 107 ? -2.114 9.548 -4.290 1.00 0.00 107 SER A O 20
ATOM 35804 N N . LEU A 1 108 ? -0.403 10.816 -3.552 1.00 0.00 108 LEU A N 20
ATOM 35805 C CA . LEU A 1 108 ? -0.700 12.033 -4.319 1.00 0.00 108 LEU A CA 20
ATOM 35806 C C . LEU A 1 108 ? -0.430 11.883 -5.831 1.00 0.00 108 LEU A C 20
ATOM 35807 O O . LEU A 1 108 ? -0.923 12.687 -6.622 1.00 0.00 108 LEU A O 20
ATOM 35823 N N . GLU A 1 109 ? 0.332 10.863 -6.245 1.00 0.00 109 GLU A N 20
ATOM 35824 C CA . GLU A 1 109 ? 0.762 10.654 -7.640 1.00 0.00 109 GLU A CA 20
ATOM 35825 C C . GLU A 1 109 ? 0.398 9.271 -8.219 1.00 0.00 109 GLU A C 20
ATOM 35826 O O . GLU A 1 109 ? 0.580 9.029 -9.412 1.00 0.00 109 GLU A O 20
ATOM 35838 N N . HIS A 1 110 ? -0.175 8.388 -7.393 1.00 0.00 110 HIS A N 20
ATOM 35839 C CA . HIS A 1 110 ? -0.689 7.061 -7.772 1.00 0.00 110 HIS A CA 20
ATOM 35840 C C . HIS A 1 110 ? -2.205 6.940 -7.530 1.00 0.00 110 HIS A C 20
ATOM 35841 O O . HIS A 1 110 ? -2.767 5.851 -7.431 1.00 0.00 110 HIS A O 20
ATOM 35855 N N . HIS A 1 111 ? -2.874 8.095 -7.499 1.00 0.00 111 HIS A N 20
ATOM 35856 C CA . HIS A 1 111 ? -4.326 8.292 -7.508 1.00 0.00 111 HIS A CA 20
ATOM 35857 C C . HIS A 1 111 ? -4.665 9.215 -8.689 1.00 0.00 111 HIS A C 20
ATOM 35858 O O . HIS A 1 111 ? -4.947 10.404 -8.539 1.00 0.00 111 HIS A O 20
ATOM 35872 N N . HIS A 1 112 ? -4.527 8.671 -9.903 1.00 0.00 112 HIS A N 20
ATOM 35873 C CA . HIS A 1 112 ? -4.579 9.406 -11.185 1.00 0.00 112 HIS A CA 20
ATOM 35874 C C . HIS A 1 112 ? -5.927 10.078 -11.508 1.00 0.00 112 HIS A C 20
ATOM 35875 O O . HIS A 1 112 ? -5.991 10.922 -12.403 1.00 0.00 112 HIS A O 20
ATOM 35889 N N . HIS A 1 113 ? -7.001 9.741 -10.781 1.00 0.00 113 HIS A N 20
ATOM 35890 C CA . HIS A 1 113 ? -8.290 10.452 -10.827 1.00 0.00 113 HIS A CA 20
ATOM 35891 C C . HIS A 1 113 ? -8.258 11.823 -10.114 1.00 0.00 113 HIS A C 20
ATOM 35892 O O . HIS A 1 113 ? -9.167 12.639 -10.293 1.00 0.00 113 HIS A O 20
ATOM 35906 N N . HIS A 1 114 ? -7.193 12.089 -9.344 1.00 0.00 114 HIS A N 20
ATOM 35907 C CA . HIS A 1 114 ? -6.936 13.303 -8.553 1.00 0.00 114 HIS A CA 20
ATOM 35908 C C . HIS A 1 114 ? -7.977 13.579 -7.445 1.00 0.00 114 HIS A C 20
ATOM 35909 O O . HIS A 1 114 ? -8.878 12.773 -7.187 1.00 0.00 114 HIS A O 20
ATOM 35923 N N . HIS A 1 115 ? -7.803 14.708 -6.741 1.00 0.00 115 HIS A N 20
ATOM 35924 C CA . HIS A 1 115 ? -8.538 15.117 -5.533 1.00 0.00 115 HIS A CA 20
ATOM 35925 C C . HIS A 1 115 ? -8.805 16.633 -5.515 1.00 0.00 115 HIS A C 20
ATOM 35926 O O . HIS A 1 115 ? -7.860 17.419 -5.758 1.00 0.00 115 HIS A O 20
#

Solvent-accessible surface area: 7285 Å² total; per-residue (Å²): 110,94,19,0,1,2,2,23,1,62,99,78,30,62,167,108,53,23,55,105,73,17,157,122,7,91,126,57,31,91,127,4,50,25,75,43,1,36,54,148,90,39,0,105,124,16,0,60,57,1,52,172,88,108,5,45,0,0,2,0,43,16,69,49,70,70,67,141,0,66,20,0,87,41,2,58,144,19,2,58,151,51,49,25,40,16,38,33,4,78,50,172,171,105,29,157,126,22,14,24,104,3,150,35,32,54,43,149,106,71,136,173,128,143,188